Protein 2K19 (pdb70)

Foldseek 3Di:
DPPDADDLGDPPLLVVLLVLLVVVVVVCVPDPFQVCNNVLSVVLSVVSVDPPADSLRSLVVSCVCNVVCCVVVPTDADDSGVVSNVRCVVVNPPPPPD

InterPro domains:
  IPR015046 Lactococcin-A immunity protein-like [PF08951] (13-92)
  IPR053739 Bacteriocin Immunity Domain-containing Protein [G3DSA:1.20.1440.140] (1-98)

B-factor: mean 37.77, std 23.29, range [0.1, 75.54]

CATH classification: 1.20.1440.140

Solvent-accessible surface area: 7173 Å² total; per-residue (Å²): 188,69,199,99,155,214,118,100,44,48,190,106,174,46,42,44,0,25,23,19,0,55,71,8,19,103,89,8,123,123,45,181,91,7,133,66,15,23,118,10,8,84,88,31,26,111,74,15,68,97,201,105,36,57,18,39,83,10,3,6,123,0,16,82,49,5,40,121,14,62,196,94,115,60,12,102,39,48,119,100,11,55,148,22,35,140,77,0,44,95,59,8,126,46,179,173,42,165

Organism: Carnobacterium maltaromaticum (NCBI:txid2751)

Nearest PDB structures (foldseek):
  2k19-assembly1_A  TM=8.803E-01  e=2.293E-12  unclassified
  2zrr-assembly1_A  TM=8.386E-01  e=2.428E-05  Enterococcus mundtii
  2ip6-assembly1_A  TM=8.368E-01  e=1.907E-01  Pediococcus pentosaceus
  2qzg-assembly1_A  TM=6.321E-01  e=2.902E+00  Methanococcus maripaludis S2
  5n9g-assembly2_F  TM=3.677E-01  e=3.997E+00  Homo sapiens

Radius of gyration: 13.0 Å; Cα contacts (8 Å, |Δi|>4): 74; chains: 1; bounding box: 33×29×26 Å

Secondary structure (DSSP, 8-state):
--S----S--S-HHHHHHHHHHHHHHHHTT-SS-SSTHHHHHHHHHHHHSSSS-HHHHHHHHHHHHHHHHHHHT----HHHHHHHHHHHHH-S--TT-

Sequence (98 aa):
MGKLKWFSGGKERSNQAENIITDLLDDLKTDLDNESLKKVLENYLEELKQKSASVPLILSRMNLDISKAIRNDGVTLSDYQSKKLKELTSISNIRYGYMGKLKWFSGGKERSNQAENIITDLLDDLKTDLDNESLKKVLENYLEELKQKSASVPLILSRMNLDISKAIRNDGVTLSDYQSKKLKELTSISNIRYGYMGKLKWFSGGKERSNQAENIITDLLDDLKTDLDNESLKKVLENYLEELKQKSASVPLILSRMNLDISKAIRNDGVTLSDYQSKKLKELTSISNIRYGYMGKLKWFSGGKERSNQAENIITDLLDDLKTDLDNESLKKVLENYLEELKQKSASVPLILSRMNLDISKAIRNDGVTLSDYQSKKLKELTSISNIRYGYMGKLKWFSGGKERSNQAENIITDLLDDLKTDLDNESLKKVLENYLEELKQKSASVPLILSRMNLDISKAIRNDGVTLSDYQSKKLKELTSISNIRYGYMGKLKWFSGGKERSNQAENIITDLLDDLKTDLDNESLKKVLENYLEELKQKSASVPLILSRMNLDISKAIRNDGVTLSDYQSKKLKELTSISNIRYGYMGKLKWFSGGKERSNQAENIITDLLDDLKTDLDNESLKKVLENYLEELKQKSASVPLILSRMNLDISKAIRNDGVTLSDYQSKKLKELTSISNIRYGYMGKLKWFSGGKERSNQAENIITDLLDDLKTDLDNESLKKVLENYLEELKQKSASVPLILSRMNLDISKAIRNDGVTLSDYQSKKLKELTSISNIRYGYMGKLKWFSGGKERSNQAENIITDLLDDLKTDLDNESLKKVLENYLEELKQKSASVPLILSRMNLDISKAIRNDGVTLSDYQSKKLKELTSISNIRYGYMGKLKWFSGGKERSNQAENIITDLLDDLKTDLDNESLKKVLENYLEELKQKSASVPLILSRMNLDISKAIRNDGVTLSDYQSKKLKELTSISNIRYGYMGKLKWFSGGKERSNQAENIITDLLDDLKTDLDNESLKKVLENYLEELKQKSASVPLILSRMNLDISKAIRNDGVTLSDYQSKKLKELTSISNIRYGYMGKLKWFSGGKERSNQAENIITDLLDDLKTDLDNESLKKVLENYLEELKQKSASVPLILSRMNLDISKAIRNDGVTLSDYQSKKLKELTSISNIRYGYMGKLKWFSGGKERSNQAENIITDLLDDLKTDLDNESLKKVLENYLEELKQKSASVPLILSRMNLDISKAIRNDGVTLSDYQSKKLKELTSISNIRYGYMGKLKWFSGGKERSNQAENIITDLLDDLKTDLDNESLKKVLENYLEELKQKSASVPLILSRMNLDISKAIRNDGVTLSDYQSKKLKELTSISNIRYGYMGKLKWFSGGKERSNQAENIITDLLDDLKTDLDNESLKKVLENYLEELKQKSASVPLILSRMNLDISKAIRNDGVTLSDYQSKKLKELTSISNIRYGYMGKLKWFSGGKERSNQAENIITDLLDDLKTDLDNESLKKVLENYLEELKQKSASVPLILSRMNLDISKAIRNDGVTLSDYQSKKLKELTSISNIRYGYMGKLKWFSGGKERSNQAENIITDLLDDLKTDLDNESLKKVLENYLEELKQKSASVPLILSRMNLDISKAIRNDGVTLSDYQSKKLKELTSISNIRYGYMGKLKWFSGGKERSNQAENIITDLLDDLKTDLDNESLKKVLENYLEELKQKSASVPLILSRMNLDISKAIRNDGVTLSDYQSKKLKELTSISNIRYGYMGKLKWFSGGKERSNQAENIITDLLDDLKTDLDNESLKKVLENYLEELKQKSASVPLILSRMNLDISKAIRNDGVTLSDYQSKKLKELTSISNIRYGYMGKLKWFSGGKERSNQAENIITDLLDDLKTDLDNESLKKVLENYLEELKQKSASVPLILSRMNLDISKAIRNDGVTLSDYQSKKLKELTSISNIRYGY

Structure (mmCIF, N/CA/C/O backbone):
data_2K19
#
_entry.id   2K19
#
loop_
_atom_site.group_PDB
_atom_site.id
_atom_site.type_symbol
_atom_site.label_atom_id
_atom_site.label_alt_id
_atom_site.label_comp_id
_atom_site.label_asym_id
_atom_site.label_entity_id
_atom_site.label_seq_id
_atom_site.pdbx_PDB_ins_code
_atom_site.Cartn_x
_atom_site.Cartn_y
_atom_site.Cartn_z
_atom_site.occupancy
_atom_site.B_iso_or_equiv
_atom_site.auth_seq_id
_atom_site.auth_comp_id
_atom_site.auth_asym_id
_atom_site.auth_atom_id
_atom_site.pdbx_PDB_model_num
ATOM 1 N N . MET A 1 1 ? 9.118 -7.321 -7.821 1.00 0.00 1 MET A N 1
ATOM 2 C CA . MET A 1 1 ? 10.097 -7.685 -8.839 1.00 52.33 1 MET A CA 1
ATOM 3 C C . MET A 1 1 ? 11.182 -8.582 -8.252 1.00 60.44 1 MET A C 1
ATOM 4 O O . MET A 1 1 ? 11.561 -8.437 -7.091 1.00 10.11 1 MET A O 1
ATOM 18 N N . GLY A 1 2 ? 11.678 -9.512 -9.065 1.00 3.03 2 GLY A N 1
ATOM 19 C CA . GLY A 1 2 ? 12.713 -10.419 -8.608 1.00 65.23 2 GLY A CA 1
ATOM 20 C C . GLY A 1 2 ? 12.160 -11.766 -8.187 1.00 5.22 2 GLY A C 1
ATOM 21 O O . GLY A 1 2 ? 11.142 -12.218 -8.710 1.00 71.34 2 GLY A O 1
ATOM 25 N N . LYS A 1 3 ? 12.834 -12.411 -7.240 1.00 31.25 3 LYS A N 1
ATOM 26 C CA . LYS A 1 3 ? 12.404 -13.715 -6.749 1.00 5.54 3 LYS A CA 1
ATOM 27 C C . LYS A 1 3 ? 11.487 -13.566 -5.539 1.00 4.25 3 LYS A C 1
ATOM 28 O O . LYS A 1 3 ? 11.703 -14.196 -4.502 1.00 15.41 3 LYS A O 1
ATOM 47 N N . LEU A 1 4 ? 10.464 -12.730 -5.677 1.00 63.13 4 LEU A N 1
ATOM 48 C CA . LEU A 1 4 ? 9.512 -12.500 -4.596 1.00 3.33 4 LEU A CA 1
ATOM 49 C C . LEU A 1 4 ? 8.654 -13.736 -4.353 1.00 35.41 4 LEU A C 1
ATOM 50 O O . LEU A 1 4 ? 8.328 -14.472 -5.285 1.00 62.40 4 LEU A O 1
ATOM 66 N N . LYS A 1 5 ? 8.286 -13.958 -3.095 1.00 65.15 5 LYS A N 1
ATOM 67 C CA . LYS A 1 5 ? 7.462 -15.103 -2.730 1.00 33.05 5 LYS A CA 1
ATOM 68 C C . LYS A 1 5 ? 6.419 -14.711 -1.687 1.00 33.20 5 LYS A C 1
ATOM 69 O O . LYS A 1 5 ? 6.335 -13.551 -1.285 1.00 53.01 5 LYS A O 1
ATOM 88 N N . TRP A 1 6 ? 5.627 -15.686 -1.254 1.00 4.02 6 TRP A N 1
ATOM 89 C CA . TRP A 1 6 ? 4.591 -15.442 -0.258 1.00 13.05 6 TRP A CA 1
ATOM 90 C C . TRP A 1 6 ? 5.176 -15.457 1.151 1.00 33.34 6 TRP A C 1
ATOM 91 O O . TRP A 1 6 ? 5.862 -16.404 1.538 1.00 3.52 6 TRP A O 1
ATOM 112 N N . PHE A 1 7 ? 4.898 -14.405 1.913 1.00 64.12 7 PHE A N 1
ATOM 113 C CA . PHE A 1 7 ? 5.399 -14.297 3.279 1.00 33.33 7 PHE A CA 1
ATOM 114 C C . PHE A 1 7 ? 4.435 -13.496 4.149 1.00 73.30 7 PHE A C 1
ATOM 115 O O . PHE A 1 7 ? 4.055 -12.376 3.806 1.00 63.32 7 PHE A O 1
ATOM 132 N N . SER A 1 8 ? 4.042 -14.078 5.278 1.00 1.10 8 SER A N 1
ATOM 133 C CA . SER A 1 8 ? 3.118 -13.421 6.196 1.00 64.13 8 SER A CA 1
ATOM 134 C C . SER A 1 8 ? 3.776 -12.213 6.855 1.00 23.32 8 SER A C 1
ATOM 135 O O . SER A 1 8 ? 3.378 -11.072 6.625 1.00 32.40 8 SER A O 1
ATOM 143 N N . GLY A 1 9 ? 4.788 -12.474 7.678 1.00 41.22 9 GLY A N 1
ATOM 144 C CA . GLY A 1 9 ? 5.486 -11.398 8.359 1.00 30.31 9 GLY A CA 1
ATOM 145 C C . GLY A 1 9 ? 6.924 -11.753 8.681 1.00 22.24 9 GLY A C 1
ATOM 146 O O . GLY A 1 9 ? 7.329 -12.908 8.553 1.00 5.20 9 GLY A O 1
ATOM 150 N N . GLY A 1 10 ? 7.699 -10.757 9.100 1.00 72.31 10 GLY A N 1
ATOM 151 C CA . GLY A 1 10 ? 9.092 -10.990 9.433 1.00 60.01 10 GLY A CA 1
ATOM 152 C C . GLY A 1 10 ? 9.730 -9.801 10.124 1.00 53.34 10 GLY A C 1
ATOM 153 O O . GLY A 1 10 ? 9.040 -8.865 10.530 1.00 23.43 10 GLY A O 1
ATOM 157 N N . LYS A 1 11 ? 11.051 -9.834 10.258 1.00 61.45 11 LYS A N 1
ATOM 158 C CA . LYS A 1 11 ? 11.783 -8.752 10.903 1.00 24.11 11 LYS A CA 1
ATOM 159 C C . LYS A 1 11 ? 11.842 -7.522 10.003 1.00 11.12 11 LYS A C 1
ATOM 160 O O . LYS A 1 11 ? 11.857 -6.390 10.486 1.00 43.50 11 LYS A O 1
ATOM 179 N N . GLU A 1 12 ? 11.872 -7.752 8.695 1.00 73.44 12 GLU A N 1
ATOM 180 C CA . GLU A 1 12 ? 11.928 -6.661 7.728 1.00 24.14 12 GLU A CA 1
ATOM 181 C C . GLU A 1 12 ? 10.633 -5.854 7.745 1.00 21.24 12 GLU A C 1
ATOM 182 O O . GLU A 1 12 ? 9.630 -6.257 7.156 1.00 0.24 12 GLU A O 1
ATOM 194 N N . ARG A 1 13 ? 10.664 -4.712 8.424 1.00 5.31 13 ARG A N 1
ATOM 195 C CA . ARG A 1 13 ? 9.494 -3.847 8.519 1.00 71.15 13 ARG A CA 1
ATOM 196 C C . ARG A 1 13 ? 9.201 -3.179 7.179 1.00 42.34 13 ARG A C 1
ATOM 197 O O . ARG A 1 13 ? 8.045 -2.936 6.834 1.00 14.13 13 ARG A O 1
ATOM 218 N N . SER A 1 14 ? 10.257 -2.883 6.428 1.00 60.40 14 SER A N 1
ATOM 219 C CA . SER A 1 14 ? 10.114 -2.239 5.127 1.00 52.01 14 SER A CA 1
ATOM 220 C C . SER A 1 14 ? 9.490 -3.194 4.114 1.00 14.14 14 SER A C 1
ATOM 221 O O . SER A 1 14 ? 8.537 -2.841 3.418 1.00 21.10 14 SER A O 1
ATOM 229 N N . ASN A 1 15 ? 10.032 -4.404 4.037 1.00 5.42 15 ASN A N 1
ATOM 230 C CA . ASN A 1 15 ? 9.531 -5.410 3.109 1.00 74.31 15 ASN A CA 1
ATOM 231 C C . ASN A 1 15 ? 8.139 -5.882 3.520 1.00 52.21 15 ASN A C 1
ATOM 232 O O . ASN A 1 15 ? 7.385 -6.407 2.701 1.00 33.34 15 ASN A O 1
ATOM 243 N N . GLN A 1 16 ? 7.807 -5.690 4.792 1.00 71.41 16 GLN A N 1
ATOM 244 C CA . GLN A 1 16 ? 6.506 -6.097 5.311 1.00 22.11 16 GLN A CA 1
ATOM 245 C C . GLN A 1 16 ? 5.378 -5.399 4.560 1.00 55.11 16 GLN A C 1
ATOM 246 O O . GLN A 1 16 ? 4.527 -6.049 3.954 1.00 54.42 16 GLN A O 1
ATOM 260 N N . ALA A 1 17 ? 5.377 -4.070 4.605 1.00 22.42 17 ALA A N 1
ATOM 261 C CA . ALA A 1 17 ? 4.354 -3.283 3.929 1.00 62.23 17 ALA A CA 1
ATOM 262 C C . ALA A 1 17 ? 4.214 -3.704 2.469 1.00 20.00 17 ALA A C 1
ATOM 263 O O . ALA A 1 17 ? 3.105 -3.896 1.973 1.00 44.42 17 ALA A O 1
ATOM 270 N N . GLU A 1 18 ? 5.347 -3.843 1.788 1.00 24.10 18 GLU A N 1
ATOM 271 C CA . GLU A 1 18 ? 5.350 -4.240 0.385 1.00 75.14 18 GLU A CA 1
ATOM 272 C C . GLU A 1 18 ? 4.572 -5.537 0.183 1.00 2.25 18 GLU A C 1
ATOM 273 O O . GLU A 1 18 ? 3.787 -5.664 -0.755 1.00 4.34 18 GLU A O 1
ATOM 285 N N . ASN A 1 19 ? 4.798 -6.498 1.073 1.00 20.41 19 ASN A N 1
ATOM 286 C CA . ASN A 1 19 ? 4.119 -7.788 0.994 1.00 3.12 19 ASN A CA 1
ATOM 287 C C . ASN A 1 19 ? 2.619 -7.628 1.221 1.00 23.03 19 ASN A C 1
ATOM 288 O O . ASN A 1 19 ? 1.809 -8.267 0.550 1.00 30.22 19 ASN A O 1
ATOM 299 N N . ILE A 1 20 ? 2.259 -6.771 2.170 1.00 74.30 20 ILE A N 1
ATOM 300 C CA . ILE A 1 20 ? 0.856 -6.526 2.485 1.00 52.44 20 ILE A CA 1
ATOM 301 C C . ILE A 1 20 ? 0.103 -6.003 1.266 1.00 32.41 20 ILE A C 1
ATOM 302 O O . ILE A 1 20 ? -0.899 -6.583 0.847 1.00 20.44 20 ILE A O 1
ATOM 318 N N . ILE A 1 21 ? 0.594 -4.906 0.700 1.00 34.12 21 ILE A N 1
ATOM 319 C CA . ILE A 1 21 ? -0.032 -4.307 -0.473 1.00 5.31 21 ILE A CA 1
ATOM 320 C C . ILE A 1 21 ? -0.262 -5.346 -1.565 1.00 21.14 21 ILE A C 1
ATOM 321 O O . ILE A 1 21 ? -1.315 -5.373 -2.201 1.00 12.23 21 ILE A O 1
ATOM 337 N N . THR A 1 22 ? 0.731 -6.205 -1.776 1.00 2.25 22 THR A N 1
ATOM 338 C CA . THR A 1 22 ? 0.638 -7.248 -2.789 1.00 53.14 22 THR A CA 1
ATOM 339 C C . THR A 1 22 ? -0.590 -8.124 -2.565 1.00 62.31 22 THR A C 1
ATOM 340 O O . THR A 1 22 ? -1.165 -8.658 -3.514 1.00 12.34 22 THR A O 1
ATOM 351 N N . ASP A 1 23 ? -0.986 -8.268 -1.305 1.00 50.22 23 ASP A N 1
ATOM 352 C CA . ASP A 1 23 ? -2.146 -9.078 -0.956 1.00 71.41 23 ASP A CA 1
ATOM 353 C C . ASP A 1 23 ? -3.397 -8.571 -1.667 1.00 12.30 23 ASP A C 1
ATOM 354 O O . ASP A 1 23 ? -3.936 -9.238 -2.552 1.00 30.11 23 ASP A O 1
ATOM 363 N N . LEU A 1 24 ? -3.855 -7.387 -1.275 1.00 23.31 24 LEU A N 1
ATOM 364 C CA . LEU A 1 24 ? -5.044 -6.790 -1.874 1.00 2.41 24 LEU A CA 1
ATOM 365 C C . LEU A 1 24 ? -4.960 -6.820 -3.397 1.00 4.32 24 LEU A C 1
ATOM 366 O O . LEU A 1 24 ? -5.963 -7.025 -4.081 1.00 31.53 24 LEU A O 1
ATOM 382 N N . LEU A 1 25 ? -3.757 -6.615 -3.922 1.00 24.21 25 LEU A N 1
ATOM 383 C CA . LEU A 1 25 ? -3.540 -6.622 -5.364 1.00 53.24 25 LEU A CA 1
ATOM 384 C C . LEU A 1 25 ? -4.025 -7.929 -5.982 1.00 61.21 25 LEU A C 1
ATOM 385 O O . LEU A 1 25 ? -4.602 -7.937 -7.069 1.00 71.53 25 LEU A O 1
ATOM 401 N N . ASP A 1 26 ? -3.788 -9.032 -5.281 1.00 60.35 26 ASP A N 1
ATOM 402 C CA . ASP A 1 26 ? -4.203 -10.346 -5.759 1.00 73.23 26 ASP A CA 1
ATOM 403 C C . ASP A 1 26 ? -5.710 -10.389 -5.988 1.00 73.03 26 ASP A C 1
ATOM 404 O O . ASP A 1 26 ? -6.172 -10.529 -7.122 1.00 31.24 26 ASP A O 1
ATOM 413 N N . ASP A 1 27 ? -6.472 -10.270 -4.907 1.00 52.45 27 ASP A N 1
ATOM 414 C CA . ASP A 1 27 ? -7.928 -10.296 -4.991 1.00 1.33 27 ASP A CA 1
ATOM 415 C C . ASP A 1 27 ? -8.441 -9.166 -5.878 1.00 41.21 27 ASP A C 1
ATOM 416 O O . ASP A 1 27 ? -9.505 -9.277 -6.490 1.00 2.11 27 ASP A O 1
ATOM 425 N N . LEU A 1 28 ? -7.679 -8.079 -5.943 1.00 35.41 28 LEU A N 1
ATOM 426 C CA . LEU A 1 28 ? -8.058 -6.928 -6.755 1.00 52.03 28 LEU A CA 1
ATOM 427 C C . LEU A 1 28 ? -7.950 -7.251 -8.242 1.00 21.41 28 LEU A C 1
ATOM 428 O O . LEU A 1 28 ? -8.571 -6.594 -9.077 1.00 43.45 28 LEU A O 1
ATOM 444 N N . LYS A 1 29 ? -7.160 -8.270 -8.565 1.00 51.33 29 LYS A N 1
ATOM 445 C CA . LYS A 1 29 ? -6.974 -8.683 -9.950 1.00 65.51 29 LYS A CA 1
ATOM 446 C C . LYS A 1 29 ? -8.316 -8.839 -10.658 1.00 51.52 29 LYS A C 1
ATOM 447 O O . LYS A 1 29 ? -9.199 -9.557 -10.187 1.00 42.54 29 LYS A O 1
ATOM 466 N N . THR A 1 30 ? -8.464 -8.161 -11.792 1.00 1.23 30 THR A N 1
ATOM 467 C CA . THR A 1 30 ? -9.698 -8.223 -12.564 1.00 62.14 30 THR A CA 1
ATOM 468 C C . THR A 1 30 ? -10.918 -8.053 -11.667 1.00 22.23 30 THR A C 1
ATOM 469 O O . THR A 1 30 ? -11.951 -8.686 -11.881 1.00 53.23 30 THR A O 1
ATOM 480 N N . ASP A 1 31 ? -10.791 -7.195 -10.661 1.00 24.13 31 ASP A N 1
ATOM 481 C CA . ASP A 1 31 ? -11.884 -6.942 -9.730 1.00 14.50 31 ASP A CA 1
ATOM 482 C C . ASP A 1 31 ? -12.990 -6.130 -10.399 1.00 22.41 31 ASP A C 1
ATOM 483 O O . ASP A 1 31 ? -12.757 -5.447 -11.397 1.00 64.15 31 ASP A O 1
ATOM 492 N N . LEU A 1 32 ? -14.194 -6.211 -9.845 1.00 30.22 32 LEU A N 1
ATOM 493 C CA . LEU A 1 32 ? -15.338 -5.487 -10.389 1.00 1.33 32 LEU A CA 1
ATOM 494 C C . LEU A 1 32 ? -15.584 -4.197 -9.612 1.00 0.42 32 LEU A C 1
ATOM 495 O O . LEU A 1 32 ? -16.161 -3.244 -10.137 1.00 64.50 32 LEU A O 1
ATOM 511 N N . ASP A 1 33 ? -15.140 -4.173 -8.360 1.00 34.44 33 ASP A N 1
ATOM 512 C CA . ASP A 1 33 ? -15.310 -2.999 -7.511 1.00 24.31 33 ASP A CA 1
ATOM 513 C C . ASP A 1 33 ? -14.245 -1.951 -7.814 1.00 43.23 33 ASP A C 1
ATOM 514 O O . ASP A 1 33 ? -14.522 -0.933 -8.447 1.00 74.45 33 ASP A O 1
ATOM 523 N N . ASN A 1 34 ? -13.023 -2.207 -7.357 1.00 11.41 34 ASN A N 1
ATOM 524 C CA . ASN A 1 34 ? -11.914 -1.285 -7.579 1.00 75.21 34 ASN A CA 1
ATOM 525 C C . ASN A 1 34 ? -11.179 -1.619 -8.874 1.00 21.14 34 ASN A C 1
ATOM 526 O O . ASN A 1 34 ? -10.785 -2.763 -9.096 1.00 51.33 34 ASN A O 1
ATOM 537 N N . GLU A 1 35 ? -10.998 -0.611 -9.721 1.00 62.32 35 GLU A N 1
ATOM 538 C CA . GLU A 1 35 ? -10.311 -0.799 -10.993 1.00 43.52 35 GLU A CA 1
ATOM 539 C C . GLU A 1 35 ? -9.202 0.235 -11.170 1.00 44.01 35 GLU A C 1
ATOM 540 O O . GLU A 1 35 ? -8.120 -0.077 -11.668 1.00 33.53 35 GLU A O 1
ATOM 552 N N . SER A 1 36 ? -9.480 1.469 -10.758 1.00 64.33 36 SER A N 1
ATOM 553 C CA . SER A 1 36 ? -8.508 2.549 -10.874 1.00 14.51 36 SER A CA 1
ATOM 554 C C . SER A 1 36 ? -7.798 2.788 -9.545 1.00 75.40 36 SER A C 1
ATOM 555 O O . SER A 1 36 ? -6.664 3.266 -9.511 1.00 1.35 36 SER A O 1
ATOM 563 N N . LEU A 1 37 ? -8.473 2.448 -8.452 1.00 1.40 37 LEU A N 1
ATOM 564 C CA . LEU A 1 37 ? -7.908 2.624 -7.119 1.00 52.01 37 LEU A CA 1
ATOM 565 C C . LEU A 1 37 ? -6.591 1.867 -6.982 1.00 33.44 37 LEU A C 1
ATOM 566 O O . LEU A 1 37 ? -5.656 2.337 -6.333 1.00 73.31 37 LEU A O 1
ATOM 582 N N . LYS A 1 38 ? -6.524 0.692 -7.598 1.00 42.31 38 LYS A N 1
ATOM 583 C CA . LYS A 1 38 ? -5.321 -0.131 -7.548 1.00 53.13 38 LYS A CA 1
ATOM 584 C C . LYS A 1 38 ? -4.090 0.682 -7.936 1.00 71.53 38 LYS A C 1
ATOM 585 O O . LYS A 1 38 ? -2.976 0.390 -7.498 1.00 74.21 38 LYS A O 1
ATOM 604 N N . LYS A 1 39 ? -4.296 1.703 -8.760 1.00 54.42 39 LYS A N 1
ATOM 605 C CA . LYS A 1 39 ? -3.205 2.561 -9.206 1.00 0.44 39 LYS A CA 1
ATOM 606 C C . LYS A 1 39 ? -2.408 3.090 -8.017 1.00 54.32 39 LYS A C 1
ATOM 607 O O . LYS A 1 39 ? -1.191 3.257 -8.097 1.00 13.33 39 LYS A O 1
ATOM 626 N N . VAL A 1 40 ? -3.103 3.350 -6.914 1.00 41.51 40 VAL A N 1
ATOM 627 C CA . VAL A 1 40 ? -2.461 3.858 -5.707 1.00 51.34 40 VAL A CA 1
ATOM 628 C C . VAL A 1 40 ? -1.561 2.801 -5.078 1.00 70.51 40 VAL A C 1
ATOM 629 O O . VAL A 1 40 ? -0.349 2.989 -4.962 1.00 1.53 40 VAL A O 1
ATOM 642 N N . LEU A 1 41 ? -2.161 1.688 -4.673 1.00 24.44 41 LEU A N 1
ATOM 643 C CA . LEU A 1 41 ? -1.414 0.597 -4.054 1.00 52.00 41 LEU A CA 1
ATOM 644 C C . LEU A 1 41 ? -0.234 0.182 -4.926 1.00 61.32 41 LEU A C 1
ATOM 645 O O . LEU A 1 41 ? 0.898 0.092 -4.453 1.00 61.41 41 LEU A O 1
ATOM 661 N N . GLU A 1 42 ? -0.507 -0.068 -6.203 1.00 51.55 42 GLU A N 1
ATOM 662 C CA . GLU A 1 42 ? 0.533 -0.472 -7.142 1.00 4.12 42 GLU A CA 1
ATOM 663 C C . GLU A 1 42 ? 1.648 0.568 -7.199 1.00 1.34 42 GLU A C 1
ATOM 664 O O . GLU A 1 42 ? 2.816 0.255 -6.972 1.00 63.02 42 GLU A O 1
ATOM 676 N N . ASN A 1 43 ? 1.278 1.809 -7.503 1.00 24.35 43 ASN A N 1
ATOM 677 C CA . ASN A 1 43 ? 2.247 2.895 -7.590 1.00 52.44 43 ASN A CA 1
ATOM 678 C C . ASN A 1 43 ? 3.058 3.007 -6.302 1.00 55.42 43 ASN A C 1
ATOM 679 O O . ASN A 1 43 ? 4.278 2.844 -6.308 1.00 12.44 43 ASN A O 1
ATOM 690 N N . TYR A 1 44 ? 2.369 3.285 -5.200 1.00 45.33 44 TYR A N 1
ATOM 691 C CA . TYR A 1 44 ? 3.025 3.421 -3.904 1.00 71.23 44 TYR A CA 1
ATOM 692 C C . TYR A 1 44 ? 3.907 2.211 -3.611 1.00 43.53 44 TYR A C 1
ATOM 693 O O . TYR A 1 44 ? 5.020 2.349 -3.099 1.00 72.34 44 TYR A O 1
ATOM 711 N N . LEU A 1 45 ? 3.405 1.026 -3.939 1.00 0.43 45 LEU A N 1
ATOM 712 C CA . LEU A 1 45 ? 4.147 -0.209 -3.713 1.00 34.32 45 LEU A CA 1
ATOM 713 C C . LEU A 1 45 ? 5.506 -0.162 -4.402 1.00 72.43 45 LEU A C 1
ATOM 714 O O . LEU A 1 45 ? 6.497 -0.668 -3.875 1.00 54.51 45 LEU A O 1
ATOM 730 N N . GLU A 1 46 ? 5.545 0.449 -5.582 1.00 10.44 46 GLU A N 1
ATOM 731 C CA . GLU A 1 46 ? 6.785 0.563 -6.341 1.00 53.22 46 GLU A CA 1
ATOM 732 C C . GLU A 1 46 ? 7.781 1.469 -5.624 1.00 41.22 46 GLU A C 1
ATOM 733 O O . GLU A 1 46 ? 8.993 1.270 -5.714 1.00 73.33 46 GLU A O 1
ATOM 745 N N . GLU A 1 47 ? 7.262 2.465 -4.912 1.00 51.44 47 GLU A N 1
ATOM 746 C CA . GLU A 1 47 ? 8.106 3.402 -4.181 1.00 44.15 47 GLU A CA 1
ATOM 747 C C . GLU A 1 47 ? 9.040 2.663 -3.228 1.00 64.13 47 GLU A C 1
ATOM 748 O O . GLU A 1 47 ? 10.246 2.913 -3.202 1.00 45.54 47 GLU A O 1
ATOM 760 N N . LEU A 1 48 ? 8.476 1.751 -2.445 1.00 34.25 48 LEU A N 1
ATOM 761 C CA . LEU A 1 48 ? 9.256 0.974 -1.488 1.00 13.22 48 LEU A CA 1
ATOM 762 C C . LEU A 1 48 ? 10.433 0.288 -2.174 1.00 72.11 48 LEU A C 1
ATOM 763 O O . LEU A 1 48 ? 11.468 0.038 -1.556 1.00 54.02 48 LEU A O 1
ATOM 779 N N . LYS A 1 49 ? 10.267 -0.014 -3.458 1.00 24.44 49 LYS A N 1
ATOM 780 C CA . LYS A 1 49 ? 11.316 -0.669 -4.232 1.00 21.10 49 LYS A CA 1
ATOM 781 C C . LYS A 1 49 ? 12.535 0.237 -4.371 1.00 60.10 49 LYS A C 1
ATOM 782 O O . LYS A 1 49 ? 13.671 -0.234 -4.375 1.00 43.43 49 LYS A O 1
ATOM 801 N N . GLN A 1 50 ? 12.289 1.539 -4.484 1.00 51.33 50 GLN A N 1
ATOM 802 C CA . GLN A 1 50 ? 13.368 2.510 -4.623 1.00 32.11 50 GLN A CA 1
ATOM 803 C C . GLN A 1 50 ? 14.049 2.763 -3.282 1.00 0.24 50 GLN A C 1
ATOM 804 O O . GLN A 1 50 ? 13.422 2.665 -2.226 1.00 54.44 50 GLN A O 1
ATOM 818 N N . LYS A 1 51 ? 15.336 3.090 -3.329 1.00 75.35 51 LYS A N 1
ATOM 819 C CA . LYS A 1 51 ? 16.102 3.359 -2.119 1.00 23.20 51 LYS A CA 1
ATOM 820 C C . LYS A 1 51 ? 16.148 4.855 -1.825 1.00 21.03 51 LYS A C 1
ATOM 821 O O . LYS A 1 51 ? 16.890 5.303 -0.951 1.00 64.43 51 LYS A O 1
ATOM 840 N N . SER A 1 52 ? 15.348 5.622 -2.558 1.00 41.51 52 SER A N 1
ATOM 841 C CA . SER A 1 52 ? 15.299 7.068 -2.377 1.00 61.02 52 SER A CA 1
ATOM 842 C C . SER A 1 52 ? 14.335 7.443 -1.256 1.00 22.32 52 SER A C 1
ATOM 843 O O . SER A 1 52 ? 14.753 7.877 -0.182 1.00 61.04 52 SER A O 1
ATOM 851 N N . ALA A 1 53 ? 13.043 7.273 -1.513 1.00 62.52 53 ALA A N 1
ATOM 852 C CA . ALA A 1 53 ? 12.018 7.590 -0.526 1.00 5.31 53 ALA A CA 1
ATOM 853 C C . ALA A 1 53 ? 11.998 6.558 0.595 1.00 23.43 53 ALA A C 1
ATOM 854 O O . ALA A 1 53 ? 12.196 5.366 0.358 1.00 20.33 53 ALA A O 1
ATOM 861 N N . SER A 1 54 ? 11.758 7.022 1.818 1.00 41.41 54 SER A N 1
ATOM 862 C CA . SER A 1 54 ? 11.717 6.139 2.977 1.00 54.44 54 SER A CA 1
ATOM 863 C C . SER A 1 54 ? 10.414 5.345 3.009 1.00 55.45 54 SER A C 1
ATOM 864 O O . SER A 1 54 ? 9.365 5.836 2.590 1.00 74.53 54 SER A O 1
ATOM 872 N N . VAL A 1 55 ? 10.489 4.116 3.508 1.00 52.24 55 VAL A N 1
ATOM 873 C CA . VAL A 1 55 ? 9.317 3.253 3.595 1.00 12.45 55 VAL A CA 1
ATOM 874 C C . VAL A 1 55 ? 8.161 3.966 4.288 1.00 14.11 55 VAL A C 1
ATOM 875 O O . VAL A 1 55 ? 7.070 4.113 3.736 1.00 15.11 55 VAL A O 1
ATOM 888 N N . PRO A 1 56 ? 8.402 4.422 5.526 1.00 24.31 56 PRO A N 1
ATOM 889 C CA . PRO A 1 56 ? 7.393 5.128 6.321 1.00 51.33 56 PRO A CA 1
ATOM 890 C C . PRO A 1 56 ? 7.085 6.514 5.765 1.00 10.42 56 PRO A C 1
ATOM 891 O O . PRO A 1 56 ? 6.089 7.137 6.138 1.00 61.44 56 PRO A O 1
ATOM 902 N N . LEU A 1 57 ? 7.944 6.994 4.872 1.00 24.20 57 LEU A N 1
ATOM 903 C CA . LEU A 1 57 ? 7.763 8.308 4.265 1.00 75.54 57 LEU A CA 1
ATOM 904 C C . LEU A 1 57 ? 6.746 8.247 3.129 1.00 63.13 57 LEU A C 1
ATOM 905 O O . LEU A 1 57 ? 6.077 9.236 2.829 1.00 62.13 57 LEU A O 1
ATOM 921 N N . ILE A 1 58 ? 6.636 7.080 2.503 1.00 70.12 58 ILE A N 1
ATOM 922 C CA . ILE A 1 58 ? 5.699 6.890 1.403 1.00 32.00 58 ILE A CA 1
ATOM 923 C C . ILE A 1 58 ? 4.363 6.351 1.906 1.00 53.45 58 ILE A C 1
ATOM 924 O O . ILE A 1 58 ? 3.300 6.766 1.441 1.00 63.42 58 ILE A O 1
ATOM 940 N N . LEU A 1 59 ? 4.425 5.428 2.858 1.00 12.12 59 LEU A N 1
ATOM 941 C CA . LEU A 1 59 ? 3.219 4.834 3.426 1.00 24.20 59 LEU A CA 1
ATOM 942 C C . LEU A 1 59 ? 2.314 5.904 4.027 1.00 2.50 59 LEU A C 1
ATOM 943 O O . LEU A 1 59 ? 1.090 5.818 3.938 1.00 22.11 59 LEU A O 1
ATOM 959 N N . SER A 1 60 ? 2.927 6.915 4.636 1.00 10.24 60 SER A N 1
ATOM 960 C CA . SER A 1 60 ? 2.176 8.003 5.252 1.00 5.24 60 SER A CA 1
ATOM 961 C C . SER A 1 60 ? 1.275 8.688 4.230 1.00 14.24 60 SER A C 1
ATOM 962 O O . SER A 1 60 ? 0.105 8.961 4.502 1.00 50.24 60 SER A O 1
ATOM 970 N N . ARG A 1 61 ? 1.827 8.964 3.054 1.00 43.54 61 ARG A N 1
ATOM 971 C CA . ARG A 1 61 ? 1.076 9.619 1.990 1.00 33.14 61 ARG A CA 1
ATOM 972 C C . ARG A 1 61 ? 0.038 8.672 1.395 1.00 62.32 61 ARG A C 1
ATOM 973 O O . ARG A 1 61 ? -1.009 9.104 0.915 1.00 34.54 61 ARG A O 1
ATOM 994 N N . MET A 1 62 ? 0.338 7.376 1.430 1.00 14.43 62 MET A N 1
ATOM 995 C CA . MET A 1 62 ? -0.569 6.368 0.894 1.00 21.44 62 MET A CA 1
ATOM 996 C C . MET A 1 62 ? -1.969 6.533 1.476 1.00 51.21 62 MET A C 1
ATOM 997 O O . MET A 1 62 ? -2.942 6.692 0.739 1.00 73.54 62 MET A O 1
ATOM 1011 N N . ASN A 1 63 ? -2.065 6.494 2.801 1.00 42.22 63 ASN A N 1
ATOM 1012 C CA . ASN A 1 63 ? -3.347 6.639 3.480 1.00 73.34 63 ASN A CA 1
ATOM 1013 C C . ASN A 1 63 ? -4.062 7.908 3.028 1.00 52.41 63 ASN A C 1
ATOM 1014 O O . ASN A 1 63 ? -5.274 7.907 2.808 1.00 4.33 63 ASN A O 1
ATOM 1025 N N . LEU A 1 64 ? -3.303 8.991 2.889 1.00 22.35 64 LEU A N 1
ATOM 1026 C CA . LEU A 1 64 ? -3.864 10.268 2.463 1.00 40.20 64 LEU A CA 1
ATOM 1027 C C . LEU A 1 64 ? -4.251 10.227 0.988 1.00 42.00 64 LEU A C 1
ATOM 1028 O O . LEU A 1 64 ? -5.061 11.030 0.526 1.00 14.32 64 LEU A O 1
ATOM 1044 N N . ASP A 1 65 ? -3.667 9.286 0.254 1.00 12.02 65 ASP A N 1
ATOM 1045 C CA . ASP A 1 65 ? -3.954 9.138 -1.168 1.00 65.22 65 ASP A CA 1
ATOM 1046 C C . ASP A 1 65 ? -5.189 8.272 -1.386 1.00 31.31 65 ASP A C 1
ATOM 1047 O O . ASP A 1 65 ? -6.107 8.653 -2.115 1.00 44.43 65 ASP A O 1
ATOM 1056 N N . ILE A 1 66 ? -5.207 7.105 -0.752 1.00 20.34 66 ILE A N 1
ATOM 1057 C CA . ILE A 1 66 ? -6.331 6.184 -0.877 1.00 2.24 66 ILE A CA 1
ATOM 1058 C C . ILE A 1 66 ? -7.600 6.781 -0.275 1.00 63.23 66 ILE A C 1
ATOM 1059 O O . ILE A 1 66 ? -8.670 6.726 -0.879 1.00 32.24 66 ILE A O 1
ATOM 1075 N N . SER A 1 67 ? -7.470 7.351 0.919 1.00 3.42 67 SER A N 1
ATOM 1076 C CA . SER A 1 67 ? -8.606 7.957 1.604 1.00 71.23 67 SER A CA 1
ATOM 1077 C C . SER A 1 67 ? -9.354 8.909 0.677 1.00 33.44 67 SER A C 1
ATOM 1078 O O . SER A 1 67 ? -10.579 8.845 0.559 1.00 61.25 67 SER A O 1
ATOM 1086 N N . LYS A 1 68 ? -8.611 9.793 0.021 1.00 42.14 68 LYS A N 1
ATOM 1087 C CA . LYS A 1 68 ? -9.201 10.760 -0.897 1.00 21.51 68 LYS A CA 1
ATOM 1088 C C . LYS A 1 68 ? -9.837 10.056 -2.092 1.00 15.12 68 LYS A C 1
ATOM 1089 O O . LYS A 1 68 ? -10.838 10.520 -2.636 1.00 54.44 68 LYS A O 1
ATOM 1108 N N . ALA A 1 69 ? -9.250 8.934 -2.494 1.00 21.43 69 ALA A N 1
ATOM 1109 C CA . ALA A 1 69 ? -9.762 8.165 -3.622 1.00 3.15 69 ALA A CA 1
ATOM 1110 C C . ALA A 1 69 ? -11.114 7.543 -3.294 1.00 11.02 69 ALA A C 1
ATOM 1111 O O . ALA A 1 69 ? -11.862 7.153 -4.191 1.00 31.42 69 ALA A O 1
ATOM 1118 N N . ILE A 1 70 ? -11.422 7.453 -2.004 1.00 3.51 70 ILE A N 1
ATOM 1119 C CA . ILE A 1 70 ? -12.685 6.878 -1.558 1.00 55.22 70 ILE A CA 1
ATOM 1120 C C . ILE A 1 70 ? -13.868 7.710 -2.042 1.00 72.54 70 ILE A C 1
ATOM 1121 O O . ILE A 1 70 ? -14.619 7.287 -2.922 1.00 41.43 70 ILE A O 1
ATOM 1137 N N . ARG A 1 71 ? -14.028 8.895 -1.463 1.00 53.21 71 ARG A N 1
ATOM 1138 C CA . ARG A 1 71 ? -15.120 9.787 -1.836 1.00 74.21 71 ARG A CA 1
ATOM 1139 C C . ARG A 1 71 ? -15.081 10.099 -3.329 1.00 41.23 71 ARG A C 1
ATOM 1140 O O . ARG A 1 71 ? -16.104 10.417 -3.933 1.00 74.52 71 ARG A O 1
ATOM 1161 N N . ASN A 1 72 ? -13.893 10.007 -3.917 1.00 63.42 72 ASN A N 1
ATOM 1162 C CA . ASN A 1 72 ? -13.721 10.279 -5.340 1.00 4.42 72 ASN A CA 1
ATOM 1163 C C . ASN A 1 72 ? -14.682 9.440 -6.175 1.00 45.04 72 ASN A C 1
ATOM 1164 O O . ASN A 1 72 ? -15.675 9.948 -6.694 1.00 74.32 72 ASN A O 1
ATOM 1175 N N . ASP A 1 73 ? -14.378 8.152 -6.301 1.00 2.31 73 ASP A N 1
ATOM 1176 C CA . ASP A 1 73 ? -15.215 7.241 -7.073 1.00 23.04 73 ASP A CA 1
ATOM 1177 C C . ASP A 1 73 ? -16.107 6.413 -6.153 1.00 72.11 73 ASP A C 1
ATOM 1178 O O . ASP A 1 73 ? -16.518 5.307 -6.501 1.00 4.40 73 ASP A O 1
ATOM 1187 N N . GLY A 1 74 ? -16.402 6.957 -4.976 1.00 30.31 74 GLY A N 1
ATOM 1188 C CA . GLY A 1 74 ? -17.243 6.254 -4.024 1.00 0.50 74 GLY A CA 1
ATOM 1189 C C . GLY A 1 74 ? -16.764 4.840 -3.763 1.00 32.45 74 GLY A C 1
ATOM 1190 O O . GLY A 1 74 ? -17.558 3.898 -3.761 1.00 42.24 74 GLY A O 1
ATOM 1194 N N . VAL A 1 75 ? -15.463 4.688 -3.540 1.00 2.30 75 VAL A N 1
ATOM 1195 C CA . VAL A 1 75 ? -14.880 3.378 -3.276 1.00 41.01 75 VAL A CA 1
ATOM 1196 C C . VAL A 1 75 ? -15.104 2.958 -1.828 1.00 52.41 75 VAL A C 1
ATOM 1197 O O . VAL A 1 75 ? -15.223 3.799 -0.937 1.00 3.44 75 VAL A O 1
ATOM 1210 N N . THR A 1 76 ? -15.163 1.649 -1.600 1.00 4.34 76 THR A N 1
ATOM 1211 C CA . THR A 1 76 ? -15.375 1.116 -0.260 1.00 45.22 76 THR A CA 1
ATOM 1212 C C . THR A 1 76 ? -14.483 -0.093 -0.003 1.00 14.14 76 THR A C 1
ATOM 1213 O O . THR A 1 76 ? -14.613 -1.125 -0.663 1.00 40.13 76 THR A O 1
ATOM 1224 N N . LEU A 1 77 ? -13.579 0.039 0.962 1.00 73.10 77 LEU A N 1
ATOM 1225 C CA . LEU A 1 77 ? -12.666 -1.046 1.308 1.00 2.40 77 LEU A CA 1
ATOM 1226 C C . LEU A 1 77 ? -13.387 -2.135 2.094 1.00 70.23 77 LEU A C 1
ATOM 1227 O O . LEU A 1 77 ? -14.131 -1.850 3.031 1.00 21.14 77 LEU A O 1
ATOM 1243 N N . SER A 1 78 ? -13.161 -3.387 1.704 1.00 3.54 78 SER A N 1
ATOM 1244 C CA . SER A 1 78 ? -13.790 -4.520 2.372 1.00 60.25 78 SER A CA 1
ATOM 1245 C C . SER A 1 78 ? -13.230 -4.702 3.779 1.00 13.24 78 SER A C 1
ATOM 1246 O O . SER A 1 78 ? -12.323 -3.980 4.197 1.00 74.53 78 SER A O 1
ATOM 1254 N N . ASP A 1 79 ? -13.778 -5.669 4.506 1.00 12.02 79 ASP A N 1
ATOM 1255 C CA . ASP A 1 79 ? -13.334 -5.948 5.867 1.00 43.23 79 ASP A CA 1
ATOM 1256 C C . ASP A 1 79 ? -11.820 -6.130 5.918 1.00 21.02 79 ASP A C 1
ATOM 1257 O O . ASP A 1 79 ? -11.113 -5.357 6.564 1.00 73.10 79 ASP A O 1
ATOM 1266 N N . TYR A 1 80 ? -11.330 -7.158 5.234 1.00 42.21 80 TYR A N 1
ATOM 1267 C CA . TYR A 1 80 ? -9.901 -7.444 5.204 1.00 51.45 80 TYR A CA 1
ATOM 1268 C C . TYR A 1 80 ? -9.112 -6.231 4.720 1.00 1.45 80 TYR A C 1
ATOM 1269 O O . TYR A 1 80 ? -8.024 -5.946 5.220 1.00 53.54 80 TYR A O 1
ATOM 1287 N N . GLN A 1 81 ? -9.669 -5.521 3.745 1.00 33.41 81 GLN A N 1
ATOM 1288 C CA . GLN A 1 81 ? -9.020 -4.338 3.193 1.00 23.21 81 GLN A CA 1
ATOM 1289 C C . GLN A 1 81 ? -8.746 -3.308 4.284 1.00 70.31 81 GLN A C 1
ATOM 1290 O O . GLN A 1 81 ? -7.593 -3.040 4.622 1.00 34.33 81 GLN A O 1
ATOM 1304 N N . SER A 1 82 ? -9.813 -2.735 4.832 1.00 52.34 82 SER A N 1
ATOM 1305 C CA . SER A 1 82 ? -9.687 -1.732 5.882 1.00 52.24 82 SER A CA 1
ATOM 1306 C C . SER A 1 82 ? -8.778 -2.228 7.002 1.00 34.54 82 SER A C 1
ATOM 1307 O O . SER A 1 82 ? -8.039 -1.453 7.608 1.00 63.01 82 SER A O 1
ATOM 1315 N N . LYS A 1 83 ? -8.841 -3.528 7.273 1.00 42.25 83 LYS A N 1
ATOM 1316 C CA . LYS A 1 83 ? -8.023 -4.131 8.319 1.00 71.30 83 LYS A CA 1
ATOM 1317 C C . LYS A 1 83 ? -6.543 -4.068 7.957 1.00 23.45 83 LYS A C 1
ATOM 1318 O O . LYS A 1 83 ? -5.724 -3.576 8.735 1.00 33.11 83 LYS A O 1
ATOM 1337 N N . LYS A 1 84 ? -6.206 -4.568 6.773 1.00 3.45 84 LYS A N 1
ATOM 1338 C CA . LYS A 1 84 ? -4.823 -4.566 6.308 1.00 15.51 84 LYS A CA 1
ATOM 1339 C C . LYS A 1 84 ? -4.277 -3.143 6.230 1.00 13.14 84 LYS A C 1
ATOM 1340 O O . LYS A 1 84 ? -3.064 -2.932 6.233 1.00 55.04 84 LYS A O 1
ATOM 1359 N N . LEU A 1 85 ? -5.180 -2.170 6.164 1.00 30.21 85 LEU A N 1
ATOM 1360 C CA . LEU A 1 85 ? -4.789 -0.767 6.088 1.00 31.34 85 LEU A CA 1
ATOM 1361 C C . LEU A 1 85 ? -4.122 -0.317 7.384 1.00 43.44 85 LEU A C 1
ATOM 1362 O O . LEU A 1 85 ? -3.214 0.514 7.371 1.00 25.33 85 LEU A O 1
ATOM 1378 N N . LYS A 1 86 ? -4.578 -0.872 8.502 1.00 60.23 86 LYS A N 1
ATOM 1379 C CA . LYS A 1 86 ? -4.024 -0.531 9.807 1.00 62.31 86 LYS A CA 1
ATOM 1380 C C . LYS A 1 86 ? -2.622 -1.111 9.970 1.00 4.34 86 LYS A C 1
ATOM 1381 O O . LYS A 1 86 ? -1.921 -0.797 10.932 1.00 64.03 86 LYS A O 1
ATOM 1400 N N . GLU A 1 87 ? -2.220 -1.954 9.025 1.00 54.41 87 GLU A N 1
ATOM 1401 C CA . GLU A 1 87 ? -0.901 -2.574 9.065 1.00 30.44 87 GLU A CA 1
ATOM 1402 C C . GLU A 1 87 ? 0.198 -1.516 9.081 1.00 73.15 87 GLU A C 1
ATOM 1403 O O . GLU A 1 87 ? 0.773 -1.218 10.128 1.00 4.24 87 GLU A O 1
ATOM 1415 N N . LEU A 1 88 ? 0.484 -0.953 7.913 1.00 41.34 88 LEU A N 1
ATOM 1416 C CA . LEU A 1 88 ? 1.514 0.073 7.790 1.00 44.11 88 LEU A CA 1
ATOM 1417 C C . LEU A 1 88 ? 1.133 1.325 8.573 1.00 54.43 88 LEU A C 1
ATOM 1418 O O . LEU A 1 88 ? 1.940 2.242 8.732 1.00 71.12 88 LEU A O 1
ATOM 1434 N N . THR A 1 89 ? -0.103 1.357 9.061 1.00 15.32 89 THR A N 1
ATOM 1435 C CA . THR A 1 89 ? -0.593 2.496 9.828 1.00 3.30 89 THR A CA 1
ATOM 1436 C C . THR A 1 89 ? 0.144 2.622 11.157 1.00 42.34 89 THR A C 1
ATOM 1437 O O . THR A 1 89 ? 0.601 3.704 11.524 1.00 31.14 89 THR A O 1
ATOM 1448 N N . SER A 1 90 ? 0.258 1.507 11.872 1.00 2.34 90 SER A N 1
ATOM 1449 C CA . SER A 1 90 ? 0.938 1.494 13.163 1.00 75.33 90 SER A CA 1
ATOM 1450 C C . SER A 1 90 ? 2.452 1.542 12.980 1.00 35.15 90 SER A C 1
ATOM 1451 O O . SER A 1 90 ? 3.172 2.084 13.818 1.00 11.00 90 SER A O 1
ATOM 1459 N N . ILE A 1 91 ? 2.926 0.970 11.879 1.00 51.02 91 ILE A N 1
ATOM 1460 C CA . ILE A 1 91 ? 4.354 0.948 11.585 1.00 60.11 91 ILE A CA 1
ATOM 1461 C C . ILE A 1 91 ? 4.857 2.335 11.197 1.00 72.30 91 ILE A C 1
ATOM 1462 O O . ILE A 1 91 ? 5.978 2.715 11.532 1.00 1.42 91 ILE A O 1
ATOM 1478 N N . SER A 1 92 ? 4.018 3.085 10.489 1.00 53.20 92 SER A N 1
ATOM 1479 C CA . SER A 1 92 ? 4.378 4.430 10.054 1.00 64.31 92 SER A CA 1
ATOM 1480 C C . SER A 1 92 ? 4.410 5.394 11.236 1.00 3.31 92 SER A C 1
ATOM 1481 O O . SER A 1 92 ? 3.521 5.379 12.087 1.00 42.51 92 SER A O 1
ATOM 1489 N N . ASN A 1 93 ? 5.442 6.230 11.282 1.00 41.33 93 ASN A N 1
ATOM 1490 C CA . ASN A 1 93 ? 5.592 7.202 12.360 1.00 71.24 93 ASN A CA 1
ATOM 1491 C C . ASN A 1 93 ? 4.656 8.389 12.155 1.00 61.30 93 ASN A C 1
ATOM 1492 O O . ASN A 1 93 ? 4.242 9.038 13.116 1.00 11.13 93 ASN A O 1
ATOM 1503 N N . ILE A 1 94 ? 4.326 8.667 10.898 1.00 21.43 94 ILE A N 1
ATOM 1504 C CA . ILE A 1 94 ? 3.438 9.774 10.569 1.00 13.11 94 ILE A CA 1
ATOM 1505 C C . ILE A 1 94 ? 1.977 9.384 10.766 1.00 52.14 94 ILE A C 1
ATOM 1506 O O . ILE A 1 94 ? 1.224 9.248 9.800 1.00 2.32 94 ILE A O 1
ATOM 1522 N N . ARG A 1 95 ? 1.580 9.207 12.021 1.00 1.33 95 ARG A N 1
ATOM 1523 C CA . ARG A 1 95 ? 0.209 8.834 12.345 1.00 61.30 95 ARG A CA 1
ATOM 1524 C C . ARG A 1 95 ? -0.626 10.067 12.679 1.00 61.45 95 ARG A C 1
ATOM 1525 O O . ARG A 1 95 ? -1.846 10.065 12.513 1.00 54.43 95 ARG A O 1
ATOM 1546 N N . TYR A 1 96 ? 0.039 11.116 13.149 1.00 74.12 96 TYR A N 1
ATOM 1547 C CA . TYR A 1 96 ? -0.641 12.354 13.508 1.00 34.01 96 TYR A CA 1
ATOM 1548 C C . TYR A 1 96 ? -1.181 13.059 12.268 1.00 61.15 96 TYR A C 1
ATOM 1549 O O . TYR A 1 96 ? -2.228 13.703 12.312 1.00 73.33 96 TYR A O 1
ATOM 1567 N N . GLY A 1 97 ? -0.457 12.931 11.160 1.00 72.03 97 GLY A N 1
ATOM 1568 C CA . GLY A 1 97 ? -0.878 13.560 9.922 1.00 11.41 97 GLY A CA 1
ATOM 1569 C C . GLY A 1 97 ? -2.307 13.217 9.554 1.00 72.03 97 GLY A C 1
ATOM 1570 O O . GLY A 1 97 ? -3.032 14.048 9.005 1.00 44.43 97 GLY A O 1
ATOM 1574 N N . TYR A 1 98 ? -2.715 11.989 9.855 1.00 34.21 98 TYR A N 1
ATOM 1575 C CA . TYR A 1 98 ? -4.067 11.537 9.548 1.00 32.12 98 TYR A CA 1
ATOM 1576 C C . TYR A 1 98 ? -5.097 12.291 10.384 1.00 23.03 98 TYR A C 1
ATOM 1577 O O . TYR A 1 98 ? -4.809 12.721 11.500 1.00 33.23 98 TYR A O 1
ATOM 1595 N N . MET A 1 1 ? -1.338 -26.723 -3.717 1.00 11.23 1 MET A N 2
ATOM 1596 C CA . MET A 1 1 ? -0.709 -26.817 -2.404 1.00 64.03 1 MET A CA 2
ATOM 1597 C C . MET A 1 1 ? -0.833 -25.500 -1.646 1.00 50.52 1 MET A C 2
ATOM 1598 O O . MET A 1 1 ? -1.441 -24.548 -2.132 1.00 52.11 1 MET A O 2
ATOM 1612 N N . GLY A 1 2 ? -0.251 -25.452 -0.451 1.00 55.33 2 GLY A N 2
ATOM 1613 C CA . GLY A 1 2 ? -0.308 -24.247 0.354 1.00 13.45 2 GLY A CA 2
ATOM 1614 C C . GLY A 1 2 ? -1.563 -24.175 1.203 1.00 43.21 2 GLY A C 2
ATOM 1615 O O . GLY A 1 2 ? -2.471 -24.993 1.052 1.00 10.13 2 GLY A O 2
ATOM 1619 N N . LYS A 1 3 ? -1.614 -23.195 2.098 1.00 13.12 3 LYS A N 2
ATOM 1620 C CA . LYS A 1 3 ? -2.767 -23.019 2.975 1.00 43.25 3 LYS A CA 2
ATOM 1621 C C . LYS A 1 3 ? -3.241 -21.570 2.966 1.00 4.23 3 LYS A C 2
ATOM 1622 O O . LYS A 1 3 ? -2.550 -20.683 2.461 1.00 52.33 3 LYS A O 2
ATOM 1641 N N . LEU A 1 4 ? -4.419 -21.334 3.531 1.00 63.30 4 LEU A N 2
ATOM 1642 C CA . LEU A 1 4 ? -4.984 -19.990 3.591 1.00 70.32 4 LEU A CA 2
ATOM 1643 C C . LEU A 1 4 ? -4.715 -19.346 4.946 1.00 5.43 4 LEU A C 2
ATOM 1644 O O . LEU A 1 4 ? -5.541 -19.419 5.857 1.00 52.55 4 LEU A O 2
ATOM 1660 N N . LYS A 1 5 ? -3.553 -18.712 5.073 1.00 33.13 5 LYS A N 2
ATOM 1661 C CA . LYS A 1 5 ? -3.175 -18.050 6.317 1.00 42.45 5 LYS A CA 2
ATOM 1662 C C . LYS A 1 5 ? -2.549 -16.687 6.039 1.00 54.34 5 LYS A C 2
ATOM 1663 O O . LYS A 1 5 ? -1.974 -16.463 4.972 1.00 35.41 5 LYS A O 2
ATOM 1682 N N . TRP A 1 6 ? -2.663 -15.781 7.003 1.00 52.23 6 TRP A N 2
ATOM 1683 C CA . TRP A 1 6 ? -2.105 -14.441 6.861 1.00 75.21 6 TRP A CA 2
ATOM 1684 C C . TRP A 1 6 ? -0.601 -14.447 7.105 1.00 22.20 6 TRP A C 2
ATOM 1685 O O . TRP A 1 6 ? -0.031 -15.464 7.501 1.00 32.22 6 TRP A O 2
ATOM 1706 N N . PHE A 1 7 ? 0.038 -13.308 6.866 1.00 5.32 7 PHE A N 2
ATOM 1707 C CA . PHE A 1 7 ? 1.479 -13.183 7.059 1.00 10.01 7 PHE A CA 2
ATOM 1708 C C . PHE A 1 7 ? 1.799 -12.734 8.481 1.00 1.24 7 PHE A C 2
ATOM 1709 O O . PHE A 1 7 ? 2.467 -11.721 8.689 1.00 54.02 7 PHE A O 2
ATOM 1726 N N . SER A 1 8 ? 1.319 -13.496 9.460 1.00 54.44 8 SER A N 2
ATOM 1727 C CA . SER A 1 8 ? 1.549 -13.174 10.863 1.00 24.11 8 SER A CA 2
ATOM 1728 C C . SER A 1 8 ? 3.020 -13.357 11.227 1.00 73.24 8 SER A C 2
ATOM 1729 O O . SER A 1 8 ? 3.447 -14.448 11.601 1.00 25.12 8 SER A O 2
ATOM 1737 N N . GLY A 1 9 ? 3.790 -12.279 11.113 1.00 24.11 9 GLY A N 2
ATOM 1738 C CA . GLY A 1 9 ? 5.204 -12.340 11.433 1.00 24.42 9 GLY A CA 2
ATOM 1739 C C . GLY A 1 9 ? 6.061 -11.613 10.415 1.00 24.52 9 GLY A C 2
ATOM 1740 O O . GLY A 1 9 ? 5.574 -10.748 9.690 1.00 44.31 9 GLY A O 2
ATOM 1744 N N . GLY A 1 10 ? 7.342 -11.965 10.364 1.00 73.15 10 GLY A N 2
ATOM 1745 C CA . GLY A 1 10 ? 8.248 -11.330 9.425 1.00 0.35 10 GLY A CA 2
ATOM 1746 C C . GLY A 1 10 ? 9.277 -10.456 10.114 1.00 4.32 10 GLY A C 2
ATOM 1747 O O . GLY A 1 10 ? 8.935 -9.636 10.968 1.00 62.41 10 GLY A O 2
ATOM 1751 N N . LYS A 1 11 ? 10.541 -10.629 9.746 1.00 63.13 11 LYS A N 2
ATOM 1752 C CA . LYS A 1 11 ? 11.625 -9.851 10.335 1.00 12.12 11 LYS A CA 2
ATOM 1753 C C . LYS A 1 11 ? 11.697 -8.461 9.710 1.00 62.21 11 LYS A C 2
ATOM 1754 O O . LYS A 1 11 ? 11.664 -7.453 10.415 1.00 45.25 11 LYS A O 2
ATOM 1773 N N . GLU A 1 12 ? 11.794 -8.417 8.385 1.00 42.41 12 GLU A N 2
ATOM 1774 C CA . GLU A 1 12 ? 11.871 -7.150 7.667 1.00 2.11 12 GLU A CA 2
ATOM 1775 C C . GLU A 1 12 ? 10.560 -6.377 7.786 1.00 64.53 12 GLU A C 2
ATOM 1776 O O . GLU A 1 12 ? 9.552 -6.751 7.186 1.00 53.41 12 GLU A O 2
ATOM 1788 N N . ARG A 1 13 ? 10.582 -5.301 8.565 1.00 54.44 13 ARG A N 2
ATOM 1789 C CA . ARG A 1 13 ? 9.396 -4.477 8.763 1.00 12.20 13 ARG A CA 2
ATOM 1790 C C . ARG A 1 13 ? 9.090 -3.655 7.515 1.00 75.31 13 ARG A C 2
ATOM 1791 O O . ARG A 1 13 ? 7.928 -3.412 7.189 1.00 30.34 13 ARG A O 2
ATOM 1812 N N . SER A 1 14 ? 10.139 -3.228 6.822 1.00 45.53 14 SER A N 2
ATOM 1813 C CA . SER A 1 14 ? 9.983 -2.429 5.611 1.00 5.14 14 SER A CA 2
ATOM 1814 C C . SER A 1 14 ? 9.375 -3.260 4.486 1.00 74.41 14 SER A C 2
ATOM 1815 O O . SER A 1 14 ? 8.449 -2.821 3.806 1.00 34.04 14 SER A O 2
ATOM 1823 N N . ASN A 1 15 ? 9.904 -4.465 4.296 1.00 4.33 15 ASN A N 2
ATOM 1824 C CA . ASN A 1 15 ? 9.415 -5.359 3.253 1.00 34.05 15 ASN A CA 2
ATOM 1825 C C . ASN A 1 15 ? 8.032 -5.900 3.606 1.00 64.41 15 ASN A C 2
ATOM 1826 O O . ASN A 1 15 ? 7.294 -6.358 2.734 1.00 14.21 15 ASN A O 2
ATOM 1837 N N . GLN A 1 16 ? 7.690 -5.844 4.889 1.00 71.10 16 GLN A N 2
ATOM 1838 C CA . GLN A 1 16 ? 6.397 -6.329 5.356 1.00 31.13 16 GLN A CA 2
ATOM 1839 C C . GLN A 1 16 ? 5.256 -5.582 4.674 1.00 41.42 16 GLN A C 2
ATOM 1840 O O . GLN A 1 16 ? 4.370 -6.194 4.077 1.00 10.31 16 GLN A O 2
ATOM 1854 N N . ALA A 1 17 ? 5.284 -4.257 4.766 1.00 41.42 17 ALA A N 2
ATOM 1855 C CA . ALA A 1 17 ? 4.254 -3.426 4.156 1.00 31.01 17 ALA A CA 2
ATOM 1856 C C . ALA A 1 17 ? 4.091 -3.753 2.675 1.00 33.21 17 ALA A C 2
ATOM 1857 O O . ALA A 1 17 ? 2.972 -3.917 2.187 1.00 5.30 17 ALA A O 2
ATOM 1864 N N . GLU A 1 18 ? 5.212 -3.846 1.967 1.00 31.35 18 GLU A N 2
ATOM 1865 C CA . GLU A 1 18 ? 5.191 -4.152 0.542 1.00 73.11 18 GLU A CA 2
ATOM 1866 C C . GLU A 1 18 ? 4.405 -5.432 0.272 1.00 44.15 18 GLU A C 2
ATOM 1867 O O . GLU A 1 18 ? 3.533 -5.467 -0.595 1.00 1.22 18 GLU A O 2
ATOM 1879 N N . ASN A 1 19 ? 4.724 -6.484 1.021 1.00 51.20 19 ASN A N 2
ATOM 1880 C CA . ASN A 1 19 ? 4.050 -7.767 0.862 1.00 32.22 19 ASN A CA 2
ATOM 1881 C C . ASN A 1 19 ? 2.544 -7.621 1.066 1.00 4.54 19 ASN A C 2
ATOM 1882 O O . ASN A 1 19 ? 1.749 -8.251 0.369 1.00 53.42 19 ASN A O 2
ATOM 1893 N N . ILE A 1 20 ? 2.162 -6.785 2.026 1.00 0.04 20 ILE A N 2
ATOM 1894 C CA . ILE A 1 20 ? 0.754 -6.553 2.321 1.00 61.52 20 ILE A CA 2
ATOM 1895 C C . ILE A 1 20 ? 0.034 -5.945 1.121 1.00 21.52 20 ILE A C 2
ATOM 1896 O O . ILE A 1 20 ? -0.977 -6.475 0.657 1.00 0.44 20 ILE A O 2
ATOM 1912 N N . ILE A 1 21 ? 0.562 -4.832 0.624 1.00 61.21 21 ILE A N 2
ATOM 1913 C CA . ILE A 1 21 ? -0.029 -4.154 -0.523 1.00 14.33 21 ILE A CA 2
ATOM 1914 C C . ILE A 1 21 ? -0.286 -5.129 -1.666 1.00 61.13 21 ILE A C 2
ATOM 1915 O O . ILE A 1 21 ? -1.340 -5.096 -2.302 1.00 51.22 21 ILE A O 2
ATOM 1931 N N . THR A 1 22 ? 0.685 -6.000 -1.923 1.00 44.41 22 THR A N 2
ATOM 1932 C CA . THR A 1 22 ? 0.565 -6.986 -2.990 1.00 63.11 22 THR A CA 2
ATOM 1933 C C . THR A 1 22 ? -0.647 -7.885 -2.774 1.00 24.11 22 THR A C 2
ATOM 1934 O O . THR A 1 22 ? -1.288 -8.319 -3.730 1.00 30.01 22 THR A O 2
ATOM 1945 N N . ASP A 1 23 ? -0.955 -8.160 -1.511 1.00 22.42 23 ASP A N 2
ATOM 1946 C CA . ASP A 1 23 ? -2.092 -9.007 -1.169 1.00 60.22 23 ASP A CA 2
ATOM 1947 C C . ASP A 1 23 ? -3.367 -8.499 -1.833 1.00 41.25 23 ASP A C 2
ATOM 1948 O O . ASP A 1 23 ? -3.940 -9.168 -2.695 1.00 0.41 23 ASP A O 2
ATOM 1957 N N . LEU A 1 24 ? -3.807 -7.313 -1.427 1.00 51.41 24 LEU A N 2
ATOM 1958 C CA . LEU A 1 24 ? -5.016 -6.715 -1.982 1.00 52.11 24 LEU A CA 2
ATOM 1959 C C . LEU A 1 24 ? -4.996 -6.761 -3.506 1.00 53.34 24 LEU A C 2
ATOM 1960 O O . LEU A 1 24 ? -6.011 -7.052 -4.143 1.00 2.44 24 LEU A O 2
ATOM 1976 N N . LEU A 1 25 ? -3.836 -6.475 -4.087 1.00 70.22 25 LEU A N 2
ATOM 1977 C CA . LEU A 1 25 ? -3.683 -6.487 -5.538 1.00 22.14 25 LEU A CA 2
ATOM 1978 C C . LEU A 1 25 ? -4.080 -7.842 -6.117 1.00 14.44 25 LEU A C 2
ATOM 1979 O O . LEU A 1 25 ? -4.738 -7.915 -7.154 1.00 73.54 25 LEU A O 2
ATOM 1995 N N . ASP A 1 26 ? -3.677 -8.910 -5.438 1.00 34.53 26 ASP A N 2
ATOM 1996 C CA . ASP A 1 26 ? -3.994 -10.262 -5.882 1.00 2.02 26 ASP A CA 2
ATOM 1997 C C . ASP A 1 26 ? -5.503 -10.487 -5.906 1.00 44.34 26 ASP A C 2
ATOM 1998 O O . ASP A 1 26 ? -6.072 -10.835 -6.941 1.00 43.24 26 ASP A O 2
ATOM 2007 N N . ASP A 1 27 ? -6.143 -10.288 -4.759 1.00 74.24 27 ASP A N 2
ATOM 2008 C CA . ASP A 1 27 ? -7.586 -10.470 -4.649 1.00 13.43 27 ASP A CA 2
ATOM 2009 C C . ASP A 1 27 ? -8.327 -9.526 -5.592 1.00 42.34 27 ASP A C 2
ATOM 2010 O O . ASP A 1 27 ? -9.424 -9.834 -6.061 1.00 24.14 27 ASP A O 2
ATOM 2019 N N . LEU A 1 28 ? -7.720 -8.377 -5.867 1.00 53.13 28 LEU A N 2
ATOM 2020 C CA . LEU A 1 28 ? -8.322 -7.387 -6.755 1.00 73.52 28 LEU A CA 2
ATOM 2021 C C . LEU A 1 28 ? -8.308 -7.873 -8.200 1.00 74.13 28 LEU A C 2
ATOM 2022 O O . LEU A 1 28 ? -9.226 -7.588 -8.971 1.00 43.22 28 LEU A O 2
ATOM 2038 N N . LYS A 1 29 ? -7.265 -8.612 -8.562 1.00 10.32 29 LYS A N 2
ATOM 2039 C CA . LYS A 1 29 ? -7.133 -9.141 -9.914 1.00 25.30 29 LYS A CA 2
ATOM 2040 C C . LYS A 1 29 ? -8.427 -9.810 -10.365 1.00 63.43 29 LYS A C 2
ATOM 2041 O O . LYS A 1 29 ? -8.940 -9.528 -11.448 1.00 21.13 29 LYS A O 2
ATOM 2060 N N . THR A 1 30 ? -8.952 -10.699 -9.527 1.00 44.33 30 THR A N 2
ATOM 2061 C CA . THR A 1 30 ? -10.185 -11.408 -9.839 1.00 61.24 30 THR A CA 2
ATOM 2062 C C . THR A 1 30 ? -11.407 -10.577 -9.466 1.00 60.43 30 THR A C 2
ATOM 2063 O O . THR A 1 30 ? -12.523 -10.870 -9.895 1.00 54.10 30 THR A O 2
ATOM 2074 N N . ASP A 1 31 ? -11.188 -9.540 -8.665 1.00 53.23 31 ASP A N 2
ATOM 2075 C CA . ASP A 1 31 ? -12.273 -8.663 -8.236 1.00 5.21 31 ASP A CA 2
ATOM 2076 C C . ASP A 1 31 ? -12.761 -7.797 -9.393 1.00 23.35 31 ASP A C 2
ATOM 2077 O O . ASP A 1 31 ? -12.173 -7.796 -10.474 1.00 63.25 31 ASP A O 2
ATOM 2086 N N . LEU A 1 32 ? -13.842 -7.061 -9.158 1.00 1.45 32 LEU A N 2
ATOM 2087 C CA . LEU A 1 32 ? -14.411 -6.190 -10.180 1.00 72.30 32 LEU A CA 2
ATOM 2088 C C . LEU A 1 32 ? -14.641 -4.785 -9.632 1.00 11.30 32 LEU A C 2
ATOM 2089 O O . LEU A 1 32 ? -15.686 -4.178 -9.869 1.00 64.03 32 LEU A O 2
ATOM 2105 N N . ASP A 1 33 ? -13.657 -4.273 -8.901 1.00 43.43 33 ASP A N 2
ATOM 2106 C CA . ASP A 1 33 ? -13.749 -2.937 -8.323 1.00 20.41 33 ASP A CA 2
ATOM 2107 C C . ASP A 1 33 ? -12.370 -2.296 -8.215 1.00 3.34 33 ASP A C 2
ATOM 2108 O O . ASP A 1 33 ? -11.352 -2.988 -8.193 1.00 13.43 33 ASP A O 2
ATOM 2117 N N . ASN A 1 34 ? -12.343 -0.969 -8.148 1.00 13.21 34 ASN A N 2
ATOM 2118 C CA . ASN A 1 34 ? -11.088 -0.233 -8.043 1.00 30.12 34 ASN A CA 2
ATOM 2119 C C . ASN A 1 34 ? -10.115 -0.660 -9.138 1.00 11.42 34 ASN A C 2
ATOM 2120 O O . ASN A 1 34 ? -8.999 -1.094 -8.854 1.00 44.13 34 ASN A O 2
ATOM 2131 N N . GLU A 1 35 ? -10.547 -0.533 -10.388 1.00 44.24 35 GLU A N 2
ATOM 2132 C CA . GLU A 1 35 ? -9.712 -0.906 -11.525 1.00 71.31 35 GLU A CA 2
ATOM 2133 C C . GLU A 1 35 ? -8.593 0.110 -11.736 1.00 31.22 35 GLU A C 2
ATOM 2134 O O . GLU A 1 35 ? -7.480 -0.247 -12.120 1.00 24.13 35 GLU A O 2
ATOM 2146 N N . SER A 1 36 ? -8.899 1.379 -11.484 1.00 1.22 36 SER A N 2
ATOM 2147 C CA . SER A 1 36 ? -7.922 2.448 -11.649 1.00 41.52 36 SER A CA 2
ATOM 2148 C C . SER A 1 36 ? -7.273 2.803 -10.315 1.00 31.32 36 SER A C 2
ATOM 2149 O O . SER A 1 36 ? -6.160 3.331 -10.273 1.00 74.31 36 SER A O 2
ATOM 2157 N N . LEU A 1 37 ? -7.975 2.509 -9.226 1.00 41.32 37 LEU A N 2
ATOM 2158 C CA . LEU A 1 37 ? -7.469 2.796 -7.889 1.00 5.33 37 LEU A CA 2
ATOM 2159 C C . LEU A 1 37 ? -6.134 2.099 -7.650 1.00 62.40 37 LEU A C 2
ATOM 2160 O O . LEU A 1 37 ? -5.279 2.602 -6.921 1.00 2.22 37 LEU A O 2
ATOM 2176 N N . LYS A 1 38 ? -5.960 0.938 -8.271 1.00 21.52 38 LYS A N 2
ATOM 2177 C CA . LYS A 1 38 ? -4.728 0.170 -8.131 1.00 3.53 38 LYS A CA 2
ATOM 2178 C C . LYS A 1 38 ? -3.508 1.045 -8.406 1.00 75.44 38 LYS A C 2
ATOM 2179 O O . LYS A 1 38 ? -2.418 0.786 -7.897 1.00 45.25 38 LYS A O 2
ATOM 2198 N N . LYS A 1 39 ? -3.700 2.082 -9.214 1.00 35.01 39 LYS A N 2
ATOM 2199 C CA . LYS A 1 39 ? -2.618 2.997 -9.556 1.00 11.10 39 LYS A CA 2
ATOM 2200 C C . LYS A 1 39 ? -1.937 3.528 -8.299 1.00 4.31 39 LYS A C 2
ATOM 2201 O O . LYS A 1 39 ? -0.722 3.730 -8.276 1.00 73.44 39 LYS A O 2
ATOM 2220 N N . VAL A 1 40 ? -2.727 3.751 -7.252 1.00 45.23 40 VAL A N 2
ATOM 2221 C CA . VAL A 1 40 ? -2.199 4.256 -5.990 1.00 52.40 40 VAL A CA 2
ATOM 2222 C C . VAL A 1 40 ? -1.319 3.215 -5.307 1.00 40.34 40 VAL A C 2
ATOM 2223 O O . VAL A 1 40 ? -0.107 3.395 -5.185 1.00 12.20 40 VAL A O 2
ATOM 2236 N N . LEU A 1 41 ? -1.937 2.127 -4.863 1.00 50.11 41 LEU A N 2
ATOM 2237 C CA . LEU A 1 41 ? -1.210 1.055 -4.191 1.00 52.05 41 LEU A CA 2
ATOM 2238 C C . LEU A 1 41 ? -0.015 0.602 -5.024 1.00 74.44 41 LEU A C 2
ATOM 2239 O O . LEU A 1 41 ? 1.094 0.466 -4.511 1.00 3.31 41 LEU A O 2
ATOM 2255 N N . GLU A 1 42 ? -0.251 0.373 -6.312 1.00 64.44 42 GLU A N 2
ATOM 2256 C CA . GLU A 1 42 ? 0.807 -0.064 -7.216 1.00 2.30 42 GLU A CA 2
ATOM 2257 C C . GLU A 1 42 ? 1.961 0.935 -7.226 1.00 33.44 42 GLU A C 2
ATOM 2258 O O . GLU A 1 42 ? 3.090 0.598 -6.874 1.00 53.03 42 GLU A O 2
ATOM 2270 N N . ASN A 1 43 ? 1.665 2.166 -7.631 1.00 0.01 43 ASN A N 2
ATOM 2271 C CA . ASN A 1 43 ? 2.677 3.215 -7.688 1.00 24.30 43 ASN A CA 2
ATOM 2272 C C . ASN A 1 43 ? 3.448 3.299 -6.374 1.00 74.20 43 ASN A C 2
ATOM 2273 O O . ASN A 1 43 ? 4.660 3.086 -6.339 1.00 24.23 43 ASN A O 2
ATOM 2284 N N . TYR A 1 44 ? 2.736 3.612 -5.297 1.00 3.12 44 TYR A N 2
ATOM 2285 C CA . TYR A 1 44 ? 3.353 3.726 -3.980 1.00 13.41 44 TYR A CA 2
ATOM 2286 C C . TYR A 1 44 ? 4.179 2.486 -3.656 1.00 62.13 44 TYR A C 2
ATOM 2287 O O . TYR A 1 44 ? 5.313 2.585 -3.184 1.00 33.52 44 TYR A O 2
ATOM 2305 N N . LEU A 1 45 ? 3.604 1.316 -3.913 1.00 54.40 45 LEU A N 2
ATOM 2306 C CA . LEU A 1 45 ? 4.285 0.054 -3.650 1.00 21.54 45 LEU A CA 2
ATOM 2307 C C . LEU A 1 45 ? 5.657 0.026 -4.313 1.00 41.54 45 LEU A C 2
ATOM 2308 O O . LEU A 1 45 ? 6.628 -0.460 -3.734 1.00 74.43 45 LEU A O 2
ATOM 2324 N N . GLU A 1 46 ? 5.731 0.555 -5.531 1.00 73.20 46 GLU A N 2
ATOM 2325 C CA . GLU A 1 46 ? 6.985 0.592 -6.273 1.00 1.22 46 GLU A CA 2
ATOM 2326 C C . GLU A 1 46 ? 8.002 1.493 -5.578 1.00 11.54 46 GLU A C 2
ATOM 2327 O O . GLU A 1 46 ? 9.202 1.220 -5.594 1.00 40.32 46 GLU A O 2
ATOM 2339 N N . GLU A 1 47 ? 7.512 2.568 -4.968 1.00 71.21 47 GLU A N 2
ATOM 2340 C CA . GLU A 1 47 ? 8.378 3.510 -4.268 1.00 21.24 47 GLU A CA 2
ATOM 2341 C C . GLU A 1 47 ? 9.220 2.795 -3.215 1.00 64.25 47 GLU A C 2
ATOM 2342 O O . GLU A 1 47 ? 10.402 3.096 -3.041 1.00 21.45 47 GLU A O 2
ATOM 2354 N N . LEU A 1 48 ? 8.605 1.847 -2.517 1.00 42.22 48 LEU A N 2
ATOM 2355 C CA . LEU A 1 48 ? 9.297 1.089 -1.481 1.00 61.52 48 LEU A CA 2
ATOM 2356 C C . LEU A 1 48 ? 10.585 0.476 -2.023 1.00 31.14 48 LEU A C 2
ATOM 2357 O O . LEU A 1 48 ? 11.620 0.488 -1.355 1.00 72.54 48 LEU A O 2
ATOM 2373 N N . LYS A 1 49 ? 10.515 -0.056 -3.238 1.00 31.42 49 LYS A N 2
ATOM 2374 C CA . LYS A 1 49 ? 11.675 -0.671 -3.873 1.00 1.24 49 LYS A CA 2
ATOM 2375 C C . LYS A 1 49 ? 12.695 0.387 -4.282 1.00 71.21 49 LYS A C 2
ATOM 2376 O O . LYS A 1 49 ? 13.902 0.164 -4.195 1.00 41.14 49 LYS A O 2
ATOM 2395 N N . GLN A 1 50 ? 12.201 1.538 -4.726 1.00 53.22 50 GLN A N 2
ATOM 2396 C CA . GLN A 1 50 ? 13.071 2.630 -5.148 1.00 32.22 50 GLN A CA 2
ATOM 2397 C C . GLN A 1 50 ? 13.631 3.376 -3.942 1.00 53.14 50 GLN A C 2
ATOM 2398 O O . GLN A 1 50 ? 13.165 3.198 -2.817 1.00 3.35 50 GLN A O 2
ATOM 2412 N N . LYS A 1 51 ? 14.635 4.213 -4.184 1.00 71.24 51 LYS A N 2
ATOM 2413 C CA . LYS A 1 51 ? 15.259 4.988 -3.119 1.00 53.40 51 LYS A CA 2
ATOM 2414 C C . LYS A 1 51 ? 14.794 6.441 -3.158 1.00 62.32 51 LYS A C 2
ATOM 2415 O O . LYS A 1 51 ? 15.357 7.301 -2.482 1.00 4.13 51 LYS A O 2
ATOM 2434 N N . SER A 1 52 ? 13.762 6.705 -3.953 1.00 32.41 52 SER A N 2
ATOM 2435 C CA . SER A 1 52 ? 13.222 8.053 -4.081 1.00 42.50 52 SER A CA 2
ATOM 2436 C C . SER A 1 52 ? 12.214 8.344 -2.974 1.00 31.54 52 SER A C 2
ATOM 2437 O O . SER A 1 52 ? 11.634 9.427 -2.916 1.00 34.41 52 SER A O 2
ATOM 2445 N N . ALA A 1 53 ? 12.010 7.365 -2.098 1.00 3.14 53 ALA A N 2
ATOM 2446 C CA . ALA A 1 53 ? 11.073 7.514 -0.990 1.00 12.32 53 ALA A CA 2
ATOM 2447 C C . ALA A 1 53 ? 11.292 6.434 0.063 1.00 32.41 53 ALA A C 2
ATOM 2448 O O . ALA A 1 53 ? 11.453 5.258 -0.264 1.00 12.04 53 ALA A O 2
ATOM 2455 N N . SER A 1 54 ? 11.298 6.841 1.329 1.00 33.25 54 SER A N 2
ATOM 2456 C CA . SER A 1 54 ? 11.502 5.907 2.431 1.00 12.13 54 SER A CA 2
ATOM 2457 C C . SER A 1 54 ? 10.242 5.086 2.687 1.00 53.40 54 SER A C 2
ATOM 2458 O O . SER A 1 54 ? 9.137 5.496 2.331 1.00 20.44 54 SER A O 2
ATOM 2466 N N . VAL A 1 55 ? 10.417 3.924 3.308 1.00 53.01 55 VAL A N 2
ATOM 2467 C CA . VAL A 1 55 ? 9.295 3.044 3.613 1.00 2.12 55 VAL A CA 2
ATOM 2468 C C . VAL A 1 55 ? 8.183 3.800 4.330 1.00 32.32 55 VAL A C 2
ATOM 2469 O O . VAL A 1 55 ? 7.039 3.847 3.878 1.00 54.22 55 VAL A O 2
ATOM 2482 N N . PRO A 1 56 ? 8.524 4.408 5.477 1.00 54.31 56 PRO A N 2
ATOM 2483 C CA . PRO A 1 56 ? 7.568 5.175 6.280 1.00 20.43 56 PRO A CA 2
ATOM 2484 C C . PRO A 1 56 ? 7.151 6.475 5.602 1.00 73.44 56 PRO A C 2
ATOM 2485 O O . PRO A 1 56 ? 6.152 7.091 5.977 1.00 45.53 56 PRO A O 2
ATOM 2496 N N . LEU A 1 57 ? 7.920 6.886 4.600 1.00 12.51 57 LEU A N 2
ATOM 2497 C CA . LEU A 1 57 ? 7.629 8.114 3.867 1.00 0.21 57 LEU A CA 2
ATOM 2498 C C . LEU A 1 57 ? 6.576 7.870 2.791 1.00 31.32 57 LEU A C 2
ATOM 2499 O O . LEU A 1 57 ? 5.861 8.789 2.388 1.00 5.41 57 LEU A O 2
ATOM 2515 N N . ILE A 1 58 ? 6.483 6.626 2.333 1.00 34.01 58 ILE A N 2
ATOM 2516 C CA . ILE A 1 58 ? 5.514 6.262 1.307 1.00 62.22 58 ILE A CA 2
ATOM 2517 C C . ILE A 1 58 ? 4.182 5.853 1.928 1.00 43.21 58 ILE A C 2
ATOM 2518 O O . ILE A 1 58 ? 3.117 6.264 1.466 1.00 24.41 58 ILE A O 2
ATOM 2534 N N . LEU A 1 59 ? 4.250 5.044 2.980 1.00 13.40 59 LEU A N 2
ATOM 2535 C CA . LEU A 1 59 ? 3.050 4.582 3.668 1.00 62.12 59 LEU A CA 2
ATOM 2536 C C . LEU A 1 59 ? 2.225 5.760 4.177 1.00 23.45 59 LEU A C 2
ATOM 2537 O O . LEU A 1 59 ? 0.997 5.700 4.215 1.00 34.31 59 LEU A O 2
ATOM 2553 N N . SER A 1 60 ? 2.911 6.831 4.565 1.00 72.33 60 SER A N 2
ATOM 2554 C CA . SER A 1 60 ? 2.242 8.023 5.074 1.00 53.51 60 SER A CA 2
ATOM 2555 C C . SER A 1 60 ? 1.302 8.609 4.023 1.00 42.13 60 SER A C 2
ATOM 2556 O O . SER A 1 60 ? 0.095 8.710 4.241 1.00 24.34 60 SER A O 2
ATOM 2564 N N . ARG A 1 61 ? 1.867 8.993 2.883 1.00 53.33 61 ARG A N 2
ATOM 2565 C CA . ARG A 1 61 ? 1.081 9.570 1.799 1.00 43.33 61 ARG A CA 2
ATOM 2566 C C . ARG A 1 61 ? 0.099 8.548 1.235 1.00 42.03 61 ARG A C 2
ATOM 2567 O O . ARG A 1 61 ? -1.022 8.890 0.862 1.00 30.13 61 ARG A O 2
ATOM 2588 N N . MET A 1 62 ? 0.529 7.292 1.176 1.00 63.15 62 MET A N 2
ATOM 2589 C CA . MET A 1 62 ? -0.312 6.219 0.658 1.00 71.10 62 MET A CA 2
ATOM 2590 C C . MET A 1 62 ? -1.669 6.210 1.354 1.00 33.22 62 MET A C 2
ATOM 2591 O O . MET A 1 62 ? -2.710 6.319 0.706 1.00 42.11 62 MET A O 2
ATOM 2605 N N . ASN A 1 63 ? -1.651 6.078 2.677 1.00 52.43 63 ASN A N 2
ATOM 2606 C CA . ASN A 1 63 ? -2.881 6.054 3.459 1.00 31.35 63 ASN A CA 2
ATOM 2607 C C . ASN A 1 63 ? -3.758 7.261 3.133 1.00 62.54 63 ASN A C 2
ATOM 2608 O O . ASN A 1 63 ? -4.942 7.116 2.829 1.00 33.31 63 ASN A O 2
ATOM 2619 N N . LEU A 1 64 ? -3.167 8.448 3.198 1.00 12.23 64 LEU A N 2
ATOM 2620 C CA . LEU A 1 64 ? -3.893 9.680 2.909 1.00 35.42 64 LEU A CA 2
ATOM 2621 C C . LEU A 1 64 ? -4.361 9.708 1.457 1.00 14.04 64 LEU A C 2
ATOM 2622 O O . LEU A 1 64 ? -5.243 10.488 1.094 1.00 64.50 64 LEU A O 2
ATOM 2638 N N . ASP A 1 65 ? -3.766 8.854 0.633 1.00 62.30 65 ASP A N 2
ATOM 2639 C CA . ASP A 1 65 ? -4.123 8.779 -0.779 1.00 52.21 65 ASP A CA 2
ATOM 2640 C C . ASP A 1 65 ? -5.294 7.823 -0.994 1.00 3.44 65 ASP A C 2
ATOM 2641 O O . ASP A 1 65 ? -6.330 8.208 -1.536 1.00 42.41 65 ASP A O 2
ATOM 2650 N N . ILE A 1 66 ? -5.119 6.578 -0.564 1.00 70.31 66 ILE A N 2
ATOM 2651 C CA . ILE A 1 66 ? -6.161 5.568 -0.709 1.00 3.05 66 ILE A CA 2
ATOM 2652 C C . ILE A 1 66 ? -7.457 6.015 -0.040 1.00 43.13 66 ILE A C 2
ATOM 2653 O O . ILE A 1 66 ? -8.518 6.020 -0.662 1.00 73.32 66 ILE A O 2
ATOM 2669 N N . SER A 1 67 ? -7.361 6.392 1.231 1.00 24.23 67 SER A N 2
ATOM 2670 C CA . SER A 1 67 ? -8.526 6.839 1.986 1.00 65.05 67 SER A CA 2
ATOM 2671 C C . SER A 1 67 ? -9.231 7.985 1.268 1.00 40.13 67 SER A C 2
ATOM 2672 O O . SER A 1 67 ? -10.452 8.117 1.334 1.00 34.25 67 SER A O 2
ATOM 2680 N N . LYS A 1 68 ? -8.451 8.813 0.580 1.00 1.45 68 LYS A N 2
ATOM 2681 C CA . LYS A 1 68 ? -8.998 9.949 -0.152 1.00 72.23 68 LYS A CA 2
ATOM 2682 C C . LYS A 1 68 ? -9.760 9.483 -1.388 1.00 70.34 68 LYS A C 2
ATOM 2683 O O . LYS A 1 68 ? -10.843 9.985 -1.688 1.00 33.31 68 LYS A O 2
ATOM 2702 N N . ALA A 1 69 ? -9.187 8.519 -2.102 1.00 75.15 69 ALA A N 2
ATOM 2703 C CA . ALA A 1 69 ? -9.815 7.983 -3.304 1.00 54.14 69 ALA A CA 2
ATOM 2704 C C . ALA A 1 69 ? -11.202 7.428 -2.998 1.00 24.01 69 ALA A C 2
ATOM 2705 O O . ALA A 1 69 ? -12.030 7.272 -3.896 1.00 13.41 69 ALA A O 2
ATOM 2712 N N . ILE A 1 70 ? -11.449 7.130 -1.727 1.00 44.42 70 ILE A N 2
ATOM 2713 C CA . ILE A 1 70 ? -12.735 6.593 -1.304 1.00 3.03 70 ILE A CA 2
ATOM 2714 C C . ILE A 1 70 ? -13.838 7.638 -1.435 1.00 51.34 70 ILE A C 2
ATOM 2715 O O . ILE A 1 70 ? -14.716 7.525 -2.290 1.00 31.25 70 ILE A O 2
ATOM 2731 N N . ARG A 1 71 ? -13.783 8.657 -0.583 1.00 50.45 71 ARG A N 2
ATOM 2732 C CA . ARG A 1 71 ? -14.776 9.725 -0.605 1.00 72.54 71 ARG A CA 2
ATOM 2733 C C . ARG A 1 71 ? -14.792 10.426 -1.960 1.00 1.24 71 ARG A C 2
ATOM 2734 O O . ARG A 1 71 ? -15.852 10.646 -2.544 1.00 13.25 71 ARG A O 2
ATOM 2755 N N . ASN A 1 72 ? -13.608 10.775 -2.453 1.00 14.21 72 ASN A N 2
ATOM 2756 C CA . ASN A 1 72 ? -13.485 11.453 -3.739 1.00 33.11 72 ASN A CA 2
ATOM 2757 C C . ASN A 1 72 ? -14.186 10.663 -4.839 1.00 44.14 72 ASN A C 2
ATOM 2758 O O . ASN A 1 72 ? -15.274 11.026 -5.283 1.00 34.24 72 ASN A O 2
ATOM 2769 N N . ASP A 1 73 ? -13.553 9.579 -5.277 1.00 23.15 73 ASP A N 2
ATOM 2770 C CA . ASP A 1 73 ? -14.114 8.735 -6.325 1.00 35.14 73 ASP A CA 2
ATOM 2771 C C . ASP A 1 73 ? -15.543 8.322 -5.981 1.00 61.24 73 ASP A C 2
ATOM 2772 O O . ASP A 1 73 ? -16.469 8.545 -6.759 1.00 4.02 73 ASP A O 2
ATOM 2781 N N . GLY A 1 74 ? -15.713 7.715 -4.810 1.00 65.11 74 GLY A N 2
ATOM 2782 C CA . GLY A 1 74 ? -17.029 7.278 -4.385 1.00 2.03 74 GLY A CA 2
ATOM 2783 C C . GLY A 1 74 ? -17.081 5.791 -4.092 1.00 1.51 74 GLY A C 2
ATOM 2784 O O . GLY A 1 74 ? -18.159 5.220 -3.930 1.00 25.11 74 GLY A O 2
ATOM 2788 N N . VAL A 1 75 ? -15.912 5.162 -4.026 1.00 43.12 75 VAL A N 2
ATOM 2789 C CA . VAL A 1 75 ? -15.827 3.732 -3.751 1.00 55.53 75 VAL A CA 2
ATOM 2790 C C . VAL A 1 75 ? -15.791 3.462 -2.252 1.00 12.04 75 VAL A C 2
ATOM 2791 O O . VAL A 1 75 ? -15.913 4.381 -1.440 1.00 63.43 75 VAL A O 2
ATOM 2804 N N . THR A 1 76 ? -15.621 2.195 -1.888 1.00 73.05 76 THR A N 2
ATOM 2805 C CA . THR A 1 76 ? -15.570 1.802 -0.486 1.00 41.41 76 THR A CA 2
ATOM 2806 C C . THR A 1 76 ? -14.677 0.582 -0.289 1.00 21.02 76 THR A C 2
ATOM 2807 O O . THR A 1 76 ? -14.779 -0.400 -1.025 1.00 45.54 76 THR A O 2
ATOM 2818 N N . LEU A 1 77 ? -13.802 0.651 0.709 1.00 73.44 77 LEU A N 2
ATOM 2819 C CA . LEU A 1 77 ? -12.891 -0.450 1.003 1.00 25.44 77 LEU A CA 2
ATOM 2820 C C . LEU A 1 77 ? -13.619 -1.585 1.715 1.00 40.04 77 LEU A C 2
ATOM 2821 O O . LEU A 1 77 ? -14.472 -1.349 2.571 1.00 45.10 77 LEU A O 2
ATOM 2837 N N . SER A 1 78 ? -13.277 -2.818 1.356 1.00 43.00 78 SER A N 2
ATOM 2838 C CA . SER A 1 78 ? -13.900 -3.991 1.959 1.00 43.31 78 SER A CA 2
ATOM 2839 C C . SER A 1 78 ? -13.368 -4.224 3.369 1.00 2.43 78 SER A C 2
ATOM 2840 O O . SER A 1 78 ? -12.422 -3.567 3.804 1.00 44.11 78 SER A O 2
ATOM 2848 N N . ASP A 1 79 ? -13.983 -5.164 4.078 1.00 3.04 79 ASP A N 2
ATOM 2849 C CA . ASP A 1 79 ? -13.571 -5.486 5.441 1.00 51.35 79 ASP A CA 2
ATOM 2850 C C . ASP A 1 79 ? -12.069 -5.745 5.508 1.00 61.10 79 ASP A C 2
ATOM 2851 O O . ASP A 1 79 ? -11.332 -5.014 6.168 1.00 23.54 79 ASP A O 2
ATOM 2860 N N . TYR A 1 80 ? -11.624 -6.791 4.820 1.00 24.42 80 TYR A N 2
ATOM 2861 C CA . TYR A 1 80 ? -10.211 -7.150 4.805 1.00 53.10 80 TYR A CA 2
ATOM 2862 C C . TYR A 1 80 ? -9.355 -5.969 4.359 1.00 44.40 80 TYR A C 2
ATOM 2863 O O . TYR A 1 80 ? -8.249 -5.766 4.862 1.00 53.14 80 TYR A O 2
ATOM 2881 N N . GLN A 1 81 ? -9.873 -5.193 3.413 1.00 73.14 81 GLN A N 2
ATOM 2882 C CA . GLN A 1 81 ? -9.156 -4.032 2.898 1.00 32.54 81 GLN A CA 2
ATOM 2883 C C . GLN A 1 81 ? -8.862 -3.036 4.014 1.00 20.32 81 GLN A C 2
ATOM 2884 O O . GLN A 1 81 ? -7.714 -2.876 4.430 1.00 70.21 81 GLN A O 2
ATOM 2898 N N . SER A 1 82 ? -9.906 -2.368 4.496 1.00 41.03 82 SER A N 2
ATOM 2899 C CA . SER A 1 82 ? -9.758 -1.385 5.561 1.00 13.54 82 SER A CA 2
ATOM 2900 C C . SER A 1 82 ? -8.957 -1.960 6.726 1.00 55.21 82 SER A C 2
ATOM 2901 O O . SER A 1 82 ? -8.224 -1.242 7.406 1.00 43.15 82 SER A O 2
ATOM 2909 N N . LYS A 1 83 ? -9.103 -3.262 6.950 1.00 41.31 83 LYS A N 2
ATOM 2910 C CA . LYS A 1 83 ? -8.395 -3.937 8.030 1.00 43.30 83 LYS A CA 2
ATOM 2911 C C . LYS A 1 83 ? -6.891 -3.945 7.772 1.00 21.54 83 LYS A C 2
ATOM 2912 O O . LYS A 1 83 ? -6.097 -3.631 8.660 1.00 54.44 83 LYS A O 2
ATOM 2931 N N . LYS A 1 84 ? -6.506 -4.305 6.553 1.00 72.53 84 LYS A N 2
ATOM 2932 C CA . LYS A 1 84 ? -5.098 -4.352 6.177 1.00 14.11 84 LYS A CA 2
ATOM 2933 C C . LYS A 1 84 ? -4.479 -2.958 6.216 1.00 45.41 84 LYS A C 2
ATOM 2934 O O . LYS A 1 84 ? -3.257 -2.813 6.296 1.00 13.11 84 LYS A O 2
ATOM 2953 N N . LEU A 1 85 ? -5.326 -1.937 6.162 1.00 60.32 85 LEU A N 2
ATOM 2954 C CA . LEU A 1 85 ? -4.861 -0.554 6.192 1.00 30.02 85 LEU A CA 2
ATOM 2955 C C . LEU A 1 85 ? -4.308 -0.196 7.568 1.00 31.41 85 LEU A C 2
ATOM 2956 O O . LEU A 1 85 ? -3.331 0.543 7.684 1.00 41.20 85 LEU A O 2
ATOM 2972 N N . LYS A 1 86 ? -4.938 -0.728 8.611 1.00 70.24 86 LYS A N 2
ATOM 2973 C CA . LYS A 1 86 ? -4.509 -0.469 9.980 1.00 62.45 86 LYS A CA 2
ATOM 2974 C C . LYS A 1 86 ? -3.197 -1.187 10.283 1.00 3.53 86 LYS A C 2
ATOM 2975 O O . LYS A 1 86 ? -2.592 -0.972 11.333 1.00 65.53 86 LYS A O 2
ATOM 2994 N N . GLU A 1 87 ? -2.764 -2.036 9.356 1.00 22.34 87 GLU A N 2
ATOM 2995 C CA . GLU A 1 87 ? -1.523 -2.784 9.527 1.00 52.41 87 GLU A CA 2
ATOM 2996 C C . GLU A 1 87 ? -0.320 -1.844 9.540 1.00 21.25 87 GLU A C 2
ATOM 2997 O O . GLU A 1 87 ? 0.228 -1.534 10.599 1.00 21.34 87 GLU A O 2
ATOM 3009 N N . LEU A 1 88 ? 0.086 -1.395 8.358 1.00 24.32 88 LEU A N 2
ATOM 3010 C CA . LEU A 1 88 ? 1.225 -0.492 8.233 1.00 23.23 88 LEU A CA 2
ATOM 3011 C C . LEU A 1 88 ? 0.938 0.842 8.914 1.00 1.23 88 LEU A C 2
ATOM 3012 O O . LEU A 1 88 ? 1.827 1.684 9.056 1.00 61.34 88 LEU A O 2
ATOM 3028 N N . THR A 1 89 ? -0.308 1.030 9.336 1.00 22.23 89 THR A N 2
ATOM 3029 C CA . THR A 1 89 ? -0.712 2.261 10.004 1.00 42.45 89 THR A CA 2
ATOM 3030 C C . THR A 1 89 ? -0.003 2.418 11.345 1.00 63.24 89 THR A C 2
ATOM 3031 O O . THR A 1 89 ? 0.449 3.508 11.696 1.00 44.35 89 THR A O 2
ATOM 3042 N N . SER A 1 90 ? 0.090 1.322 12.090 1.00 22.45 90 SER A N 2
ATOM 3043 C CA . SER A 1 90 ? 0.741 1.338 13.395 1.00 14.22 90 SER A CA 2
ATOM 3044 C C . SER A 1 90 ? 2.259 1.370 13.245 1.00 11.00 90 SER A C 2
ATOM 3045 O O . SER A 1 90 ? 2.965 1.926 14.087 1.00 44.34 90 SER A O 2
ATOM 3053 N N . ILE A 1 91 ? 2.753 0.771 12.166 1.00 30.14 91 ILE A N 2
ATOM 3054 C CA . ILE A 1 91 ? 4.187 0.732 11.904 1.00 34.54 91 ILE A CA 2
ATOM 3055 C C . ILE A 1 91 ? 4.710 2.107 11.504 1.00 34.21 91 ILE A C 2
ATOM 3056 O O . ILE A 1 91 ? 5.798 2.511 11.913 1.00 50.24 91 ILE A O 2
ATOM 3072 N N . SER A 1 92 ? 3.926 2.823 10.703 1.00 24.14 92 SER A N 2
ATOM 3073 C CA . SER A 1 92 ? 4.311 4.153 10.246 1.00 62.12 92 SER A CA 2
ATOM 3074 C C . SER A 1 92 ? 4.239 5.162 11.389 1.00 42.44 92 SER A C 2
ATOM 3075 O O . SER A 1 92 ? 3.934 4.807 12.526 1.00 33.32 92 SER A O 2
ATOM 3083 N N . ASN A 1 93 ? 4.524 6.421 11.075 1.00 14.30 93 ASN A N 2
ATOM 3084 C CA . ASN A 1 93 ? 4.492 7.483 12.074 1.00 12.41 93 ASN A CA 2
ATOM 3085 C C . ASN A 1 93 ? 3.057 7.906 12.375 1.00 65.54 93 ASN A C 2
ATOM 3086 O O . ASN A 1 93 ? 2.737 8.297 13.497 1.00 3.22 93 ASN A O 2
ATOM 3097 N N . ILE A 1 94 ? 2.197 7.821 11.365 1.00 3.55 94 ILE A N 2
ATOM 3098 C CA . ILE A 1 94 ? 0.797 8.192 11.522 1.00 51.50 94 ILE A CA 2
ATOM 3099 C C . ILE A 1 94 ? -0.015 7.041 12.105 1.00 24.01 94 ILE A C 2
ATOM 3100 O O . ILE A 1 94 ? -0.847 6.445 11.420 1.00 21.24 94 ILE A O 2
ATOM 3116 N N . ARG A 1 95 ? 0.232 6.733 13.375 1.00 52.34 95 ARG A N 2
ATOM 3117 C CA . ARG A 1 95 ? -0.476 5.654 14.051 1.00 71.45 95 ARG A CA 2
ATOM 3118 C C . ARG A 1 95 ? -1.590 6.205 14.937 1.00 42.02 95 ARG A C 2
ATOM 3119 O O . ARG A 1 95 ? -2.560 5.508 15.238 1.00 2.30 95 ARG A O 2
ATOM 3140 N N . TYR A 1 96 ? -1.442 7.457 15.352 1.00 41.42 96 TYR A N 2
ATOM 3141 C CA . TYR A 1 96 ? -2.432 8.102 16.207 1.00 75.32 96 TYR A CA 2
ATOM 3142 C C . TYR A 1 96 ? -3.690 8.452 15.416 1.00 62.44 96 TYR A C 2
ATOM 3143 O O . TYR A 1 96 ? -4.752 7.868 15.626 1.00 33.24 96 TYR A O 2
ATOM 3161 N N . GLY A 1 97 ? -3.559 9.409 14.501 1.00 21.52 97 GLY A N 2
ATOM 3162 C CA . GLY A 1 97 ? -4.690 9.820 13.692 1.00 51.43 97 GLY A CA 2
ATOM 3163 C C . GLY A 1 97 ? -5.610 10.777 14.424 1.00 72.52 97 GLY A C 2
ATOM 3164 O O . GLY A 1 97 ? -6.801 10.859 14.121 1.00 63.53 97 GLY A O 2
ATOM 3168 N N . TYR A 1 98 ? -5.059 11.502 15.391 1.00 64.15 98 TYR A N 2
ATOM 3169 C CA . TYR A 1 98 ? -5.838 12.454 16.171 1.00 13.14 98 TYR A CA 2
ATOM 3170 C C . TYR A 1 98 ? -6.358 13.585 15.289 1.00 12.22 98 TYR A C 2
ATOM 3171 O O . TYR A 1 98 ? -5.650 14.554 15.022 1.00 45.14 98 TYR A O 2
ATOM 3189 N N . MET A 1 1 ? 6.176 -25.524 17.187 1.00 3.10 1 MET A N 3
ATOM 3190 C CA . MET A 1 1 ? 5.928 -26.703 18.009 1.00 72.41 1 MET A CA 3
ATOM 3191 C C . MET A 1 1 ? 4.449 -26.815 18.366 1.00 21.14 1 MET A C 3
ATOM 3192 O O . MET A 1 1 ? 3.916 -27.915 18.508 1.00 4.42 1 MET A O 3
ATOM 3206 N N . GLY A 1 2 ? 3.792 -25.668 18.512 1.00 65.30 2 GLY A N 3
ATOM 3207 C CA . GLY A 1 2 ? 2.382 -25.660 18.854 1.00 53.23 2 GLY A CA 3
ATOM 3208 C C . GLY A 1 2 ? 1.489 -25.680 17.628 1.00 72.40 2 GLY A C 3
ATOM 3209 O O . GLY A 1 2 ? 1.683 -26.492 16.723 1.00 12.31 2 GLY A O 3
ATOM 3213 N N . LYS A 1 3 ? 0.506 -24.787 17.600 1.00 51.43 3 LYS A N 3
ATOM 3214 C CA . LYS A 1 3 ? -0.421 -24.705 16.476 1.00 21.04 3 LYS A CA 3
ATOM 3215 C C . LYS A 1 3 ? 0.190 -23.917 15.322 1.00 4.23 3 LYS A C 3
ATOM 3216 O O . LYS A 1 3 ? 0.681 -22.802 15.510 1.00 72.31 3 LYS A O 3
ATOM 3235 N N . LEU A 1 4 ? 0.156 -24.501 14.130 1.00 2.35 4 LEU A N 3
ATOM 3236 C CA . LEU A 1 4 ? 0.705 -23.851 12.945 1.00 75.13 4 LEU A CA 3
ATOM 3237 C C . LEU A 1 4 ? -0.327 -22.931 12.300 1.00 32.41 4 LEU A C 3
ATOM 3238 O O . LEU A 1 4 ? -1.438 -23.354 11.978 1.00 22.51 4 LEU A O 3
ATOM 3254 N N . LYS A 1 5 ? 0.048 -21.671 12.111 1.00 30.01 5 LYS A N 3
ATOM 3255 C CA . LYS A 1 5 ? -0.843 -20.690 11.502 1.00 50.04 5 LYS A CA 3
ATOM 3256 C C . LYS A 1 5 ? -0.483 -20.465 10.037 1.00 71.15 5 LYS A C 3
ATOM 3257 O O . LYS A 1 5 ? -1.118 -19.667 9.347 1.00 24.00 5 LYS A O 3
ATOM 3276 N N . TRP A 1 6 ? 0.538 -21.174 9.567 1.00 34.24 6 TRP A N 3
ATOM 3277 C CA . TRP A 1 6 ? 0.981 -21.052 8.183 1.00 15.50 6 TRP A CA 3
ATOM 3278 C C . TRP A 1 6 ? 1.223 -19.592 7.816 1.00 30.31 6 TRP A C 3
ATOM 3279 O O . TRP A 1 6 ? 0.600 -19.061 6.896 1.00 34.22 6 TRP A O 3
ATOM 3300 N N . PHE A 1 7 ? 2.132 -18.947 8.540 1.00 40.11 7 PHE A N 3
ATOM 3301 C CA . PHE A 1 7 ? 2.456 -17.548 8.289 1.00 14.35 7 PHE A CA 3
ATOM 3302 C C . PHE A 1 7 ? 3.878 -17.230 8.741 1.00 13.43 7 PHE A C 3
ATOM 3303 O O . PHE A 1 7 ? 4.187 -17.272 9.933 1.00 74.24 7 PHE A O 3
ATOM 3320 N N . SER A 1 8 ? 4.740 -16.911 7.781 1.00 2.24 8 SER A N 3
ATOM 3321 C CA . SER A 1 8 ? 6.131 -16.589 8.079 1.00 43.45 8 SER A CA 3
ATOM 3322 C C . SER A 1 8 ? 6.865 -16.135 6.820 1.00 4.25 8 SER A C 3
ATOM 3323 O O . SER A 1 8 ? 6.722 -16.734 5.755 1.00 41.50 8 SER A O 3
ATOM 3331 N N . GLY A 1 9 ? 7.652 -15.072 6.954 1.00 41.54 9 GLY A N 3
ATOM 3332 C CA . GLY A 1 9 ? 8.398 -14.554 5.821 1.00 34.10 9 GLY A CA 3
ATOM 3333 C C . GLY A 1 9 ? 8.476 -13.040 5.822 1.00 63.31 9 GLY A C 3
ATOM 3334 O O . GLY A 1 9 ? 7.469 -12.359 6.007 1.00 54.25 9 GLY A O 3
ATOM 3338 N N . GLY A 1 10 ? 9.679 -12.512 5.617 1.00 53.32 10 GLY A N 3
ATOM 3339 C CA . GLY A 1 10 ? 9.864 -11.072 5.601 1.00 71.44 10 GLY A CA 3
ATOM 3340 C C . GLY A 1 10 ? 10.386 -10.540 6.920 1.00 11.34 10 GLY A C 3
ATOM 3341 O O . GLY A 1 10 ? 9.640 -9.939 7.694 1.00 2.43 10 GLY A O 3
ATOM 3345 N N . LYS A 1 11 ? 11.670 -10.762 7.180 1.00 60.11 11 LYS A N 3
ATOM 3346 C CA . LYS A 1 11 ? 12.292 -10.302 8.416 1.00 15.42 11 LYS A CA 3
ATOM 3347 C C . LYS A 1 11 ? 12.674 -8.828 8.316 1.00 34.25 11 LYS A C 3
ATOM 3348 O O . LYS A 1 11 ? 13.828 -8.461 8.529 1.00 21.03 11 LYS A O 3
ATOM 3367 N N . GLU A 1 12 ? 11.694 -7.989 7.992 1.00 1.43 12 GLU A N 3
ATOM 3368 C CA . GLU A 1 12 ? 11.929 -6.554 7.866 1.00 63.15 12 GLU A CA 3
ATOM 3369 C C . GLU A 1 12 ? 10.614 -5.782 7.908 1.00 72.22 12 GLU A C 3
ATOM 3370 O O . GLU A 1 12 ? 9.590 -6.252 7.413 1.00 50.42 12 GLU A O 3
ATOM 3382 N N . ARG A 1 13 ? 10.651 -4.594 8.503 1.00 31.11 13 ARG A N 3
ATOM 3383 C CA . ARG A 1 13 ? 9.463 -3.757 8.612 1.00 13.23 13 ARG A CA 3
ATOM 3384 C C . ARG A 1 13 ? 9.156 -3.074 7.283 1.00 2.13 13 ARG A C 3
ATOM 3385 O O . ARG A 1 13 ? 7.993 -2.875 6.929 1.00 10.23 13 ARG A O 3
ATOM 3406 N N . SER A 1 14 ? 10.206 -2.716 6.551 1.00 72.10 14 SER A N 3
ATOM 3407 C CA . SER A 1 14 ? 10.048 -2.051 5.262 1.00 2.13 14 SER A CA 3
ATOM 3408 C C . SER A 1 14 ? 9.374 -2.975 4.254 1.00 55.22 14 SER A C 3
ATOM 3409 O O . SER A 1 14 ? 8.402 -2.595 3.601 1.00 52.55 14 SER A O 3
ATOM 3417 N N . ASN A 1 15 ? 9.897 -4.190 4.130 1.00 25.24 15 ASN A N 3
ATOM 3418 C CA . ASN A 1 15 ? 9.347 -5.169 3.200 1.00 21.44 15 ASN A CA 3
ATOM 3419 C C . ASN A 1 15 ? 8.010 -5.705 3.703 1.00 21.31 15 ASN A C 3
ATOM 3420 O O . ASN A 1 15 ? 7.265 -6.341 2.958 1.00 1.33 15 ASN A O 3
ATOM 3431 N N . GLN A 1 16 ? 7.712 -5.444 4.972 1.00 5.42 16 GLN A N 3
ATOM 3432 C CA . GLN A 1 16 ? 6.466 -5.900 5.575 1.00 54.12 16 GLN A CA 3
ATOM 3433 C C . GLN A 1 16 ? 5.262 -5.334 4.829 1.00 11.30 16 GLN A C 3
ATOM 3434 O O . GLN A 1 16 ? 4.472 -6.079 4.250 1.00 52.22 16 GLN A O 3
ATOM 3448 N N . ALA A 1 17 ? 5.128 -4.012 4.849 1.00 1.32 17 ALA A N 3
ATOM 3449 C CA . ALA A 1 17 ? 4.021 -3.346 4.174 1.00 44.52 17 ALA A CA 3
ATOM 3450 C C . ALA A 1 17 ? 3.896 -3.818 2.730 1.00 12.11 17 ALA A C 3
ATOM 3451 O O . ALA A 1 17 ? 2.799 -4.119 2.260 1.00 53.53 17 ALA A O 3
ATOM 3458 N N . GLU A 1 18 ? 5.025 -3.881 2.032 1.00 51.34 18 GLU A N 3
ATOM 3459 C CA . GLU A 1 18 ? 5.039 -4.315 0.640 1.00 61.44 18 GLU A CA 3
ATOM 3460 C C . GLU A 1 18 ? 4.339 -5.662 0.483 1.00 3.24 18 GLU A C 3
ATOM 3461 O O . GLU A 1 18 ? 3.581 -5.873 -0.463 1.00 23.55 18 GLU A O 3
ATOM 3473 N N . ASN A 1 19 ? 4.601 -6.570 1.418 1.00 52.11 19 ASN A N 3
ATOM 3474 C CA . ASN A 1 19 ? 3.997 -7.898 1.384 1.00 31.04 19 ASN A CA 3
ATOM 3475 C C . ASN A 1 19 ? 2.486 -7.814 1.580 1.00 0.22 19 ASN A C 3
ATOM 3476 O O . ASN A 1 19 ? 1.727 -8.546 0.945 1.00 11.11 19 ASN A O 3
ATOM 3487 N N . ILE A 1 20 ? 2.058 -6.916 2.460 1.00 3.14 20 ILE A N 3
ATOM 3488 C CA . ILE A 1 20 ? 0.639 -6.735 2.738 1.00 1.45 20 ILE A CA 3
ATOM 3489 C C . ILE A 1 20 ? -0.090 -6.166 1.525 1.00 11.14 20 ILE A C 3
ATOM 3490 O O . ILE A 1 20 ? -1.079 -6.733 1.060 1.00 12.45 20 ILE A O 3
ATOM 3506 N N . ILE A 1 21 ? 0.406 -5.042 1.018 1.00 34.12 21 ILE A N 3
ATOM 3507 C CA . ILE A 1 21 ? -0.197 -4.398 -0.143 1.00 63.14 21 ILE A CA 3
ATOM 3508 C C . ILE A 1 21 ? -0.387 -5.390 -1.285 1.00 60.23 21 ILE A C 3
ATOM 3509 O O . ILE A 1 21 ? -1.416 -5.385 -1.962 1.00 41.20 21 ILE A O 3
ATOM 3525 N N . THR A 1 22 ? 0.611 -6.243 -1.493 1.00 75.44 22 THR A N 3
ATOM 3526 C CA . THR A 1 22 ? 0.553 -7.242 -2.553 1.00 74.13 22 THR A CA 3
ATOM 3527 C C . THR A 1 22 ? -0.685 -8.120 -2.414 1.00 72.31 22 THR A C 3
ATOM 3528 O O . THR A 1 22 ? -1.202 -8.642 -3.403 1.00 13.12 22 THR A O 3
ATOM 3539 N N . ASP A 1 23 ? -1.157 -8.279 -1.182 1.00 62.24 23 ASP A N 3
ATOM 3540 C CA . ASP A 1 23 ? -2.337 -9.093 -0.915 1.00 24.14 23 ASP A CA 3
ATOM 3541 C C . ASP A 1 23 ? -3.554 -8.546 -1.654 1.00 21.24 23 ASP A C 3
ATOM 3542 O O . ASP A 1 23 ? -4.098 -9.199 -2.544 1.00 54.02 23 ASP A O 3
ATOM 3551 N N . LEU A 1 24 ? -3.977 -7.344 -1.277 1.00 24.12 24 LEU A N 3
ATOM 3552 C CA . LEU A 1 24 ? -5.131 -6.708 -1.902 1.00 20.22 24 LEU A CA 3
ATOM 3553 C C . LEU A 1 24 ? -5.023 -6.758 -3.423 1.00 62.33 24 LEU A C 3
ATOM 3554 O O . LEU A 1 24 ? -5.988 -7.083 -4.114 1.00 14.11 24 LEU A O 3
ATOM 3570 N N . LEU A 1 25 ? -3.841 -6.437 -3.938 1.00 5.01 25 LEU A N 3
ATOM 3571 C CA . LEU A 1 25 ? -3.605 -6.449 -5.377 1.00 44.44 25 LEU A CA 3
ATOM 3572 C C . LEU A 1 25 ? -3.945 -7.810 -5.974 1.00 52.03 25 LEU A C 3
ATOM 3573 O O . LEU A 1 25 ? -4.475 -7.897 -7.083 1.00 45.24 25 LEU A O 3
ATOM 3589 N N . ASP A 1 26 ? -3.642 -8.868 -5.232 1.00 61.52 26 ASP A N 3
ATOM 3590 C CA . ASP A 1 26 ? -3.919 -10.226 -5.687 1.00 14.04 26 ASP A CA 3
ATOM 3591 C C . ASP A 1 26 ? -5.417 -10.437 -5.887 1.00 63.11 26 ASP A C 3
ATOM 3592 O O . ASP A 1 26 ? -5.865 -10.776 -6.982 1.00 12.32 26 ASP A O 3
ATOM 3601 N N . ASP A 1 27 ? -6.184 -10.235 -4.822 1.00 21.43 27 ASP A N 3
ATOM 3602 C CA . ASP A 1 27 ? -7.632 -10.403 -4.880 1.00 22.44 27 ASP A CA 3
ATOM 3603 C C . ASP A 1 27 ? -8.250 -9.444 -5.892 1.00 32.01 27 ASP A C 3
ATOM 3604 O O . ASP A 1 27 ? -9.261 -9.756 -6.523 1.00 24.51 27 ASP A O 3
ATOM 3613 N N . LEU A 1 28 ? -7.637 -8.275 -6.042 1.00 34.23 28 LEU A N 3
ATOM 3614 C CA . LEU A 1 28 ? -8.128 -7.269 -6.978 1.00 4.43 28 LEU A CA 3
ATOM 3615 C C . LEU A 1 28 ? -7.925 -7.721 -8.420 1.00 60.11 28 LEU A C 3
ATOM 3616 O O . LEU A 1 28 ? -8.599 -7.244 -9.333 1.00 4.54 28 LEU A O 3
ATOM 3632 N N . LYS A 1 29 ? -6.993 -8.648 -8.619 1.00 11.10 29 LYS A N 3
ATOM 3633 C CA . LYS A 1 29 ? -6.702 -9.168 -9.949 1.00 61.42 29 LYS A CA 3
ATOM 3634 C C . LYS A 1 29 ? -7.986 -9.559 -10.673 1.00 14.02 29 LYS A C 3
ATOM 3635 O O . LYS A 1 29 ? -8.285 -9.044 -11.751 1.00 74.35 29 LYS A O 3
ATOM 3654 N N . THR A 1 30 ? -8.746 -10.470 -10.072 1.00 40.14 30 THR A N 3
ATOM 3655 C CA . THR A 1 30 ? -9.998 -10.929 -10.659 1.00 74.14 30 THR A CA 3
ATOM 3656 C C . THR A 1 30 ? -11.145 -9.984 -10.318 1.00 45.12 30 THR A C 3
ATOM 3657 O O . THR A 1 30 ? -12.177 -9.978 -10.988 1.00 42.43 30 THR A O 3
ATOM 3668 N N . ASP A 1 31 ? -10.955 -9.187 -9.272 1.00 33.21 31 ASP A N 3
ATOM 3669 C CA . ASP A 1 31 ? -11.974 -8.235 -8.843 1.00 25.22 31 ASP A CA 3
ATOM 3670 C C . ASP A 1 31 ? -12.098 -7.086 -9.837 1.00 70.41 31 ASP A C 3
ATOM 3671 O O . ASP A 1 31 ? -11.101 -6.618 -10.389 1.00 4.02 31 ASP A O 3
ATOM 3680 N N . LEU A 1 32 ? -13.327 -6.636 -10.062 1.00 53.31 32 LEU A N 3
ATOM 3681 C CA . LEU A 1 32 ? -13.582 -5.541 -10.992 1.00 14.22 32 LEU A CA 3
ATOM 3682 C C . LEU A 1 32 ? -14.059 -4.296 -10.250 1.00 42.02 32 LEU A C 3
ATOM 3683 O O . LEU A 1 32 ? -14.795 -3.477 -10.801 1.00 4.25 32 LEU A O 3
ATOM 3699 N N . ASP A 1 33 ? -13.631 -4.160 -9.000 1.00 60.22 33 ASP A N 3
ATOM 3700 C CA . ASP A 1 33 ? -14.011 -3.014 -8.183 1.00 3.42 33 ASP A CA 3
ATOM 3701 C C . ASP A 1 33 ? -13.150 -1.799 -8.517 1.00 54.42 33 ASP A C 3
ATOM 3702 O O . ASP A 1 33 ? -13.610 -0.859 -9.163 1.00 70.32 33 ASP A O 3
ATOM 3711 N N . ASN A 1 34 ? -11.898 -1.827 -8.071 1.00 53.12 34 ASN A N 3
ATOM 3712 C CA . ASN A 1 34 ? -10.973 -0.727 -8.322 1.00 24.45 34 ASN A CA 3
ATOM 3713 C C . ASN A 1 34 ? -10.196 -0.954 -9.614 1.00 53.12 34 ASN A C 3
ATOM 3714 O O . ASN A 1 34 ? -9.432 -1.912 -9.730 1.00 31.31 34 ASN A O 3
ATOM 3725 N N . GLU A 1 35 ? -10.396 -0.066 -10.583 1.00 35.33 35 GLU A N 3
ATOM 3726 C CA . GLU A 1 35 ? -9.714 -0.170 -11.867 1.00 62.00 35 GLU A CA 3
ATOM 3727 C C . GLU A 1 35 ? -8.549 0.813 -11.946 1.00 13.43 35 GLU A C 3
ATOM 3728 O O . GLU A 1 35 ? -7.442 0.451 -12.344 1.00 74.22 35 GLU A O 3
ATOM 3740 N N . SER A 1 36 ? -8.808 2.060 -11.564 1.00 42.01 36 SER A N 3
ATOM 3741 C CA . SER A 1 36 ? -7.784 3.097 -11.595 1.00 53.42 36 SER A CA 3
ATOM 3742 C C . SER A 1 36 ? -7.198 3.324 -10.204 1.00 52.14 36 SER A C 3
ATOM 3743 O O . SER A 1 36 ? -6.060 3.774 -10.063 1.00 71.05 36 SER A O 3
ATOM 3751 N N . LEU A 1 37 ? -7.984 3.011 -9.181 1.00 13.01 37 LEU A N 3
ATOM 3752 C CA . LEU A 1 37 ? -7.545 3.181 -7.800 1.00 40.22 37 LEU A CA 3
ATOM 3753 C C . LEU A 1 37 ? -6.274 2.383 -7.531 1.00 25.11 37 LEU A C 3
ATOM 3754 O O . LEU A 1 37 ? -5.390 2.831 -6.799 1.00 61.34 37 LEU A O 3
ATOM 3770 N N . LYS A 1 38 ? -6.186 1.199 -8.129 1.00 12.43 38 LYS A N 3
ATOM 3771 C CA . LYS A 1 38 ? -5.021 0.339 -7.957 1.00 52.51 38 LYS A CA 3
ATOM 3772 C C . LYS A 1 38 ? -3.732 1.111 -8.222 1.00 44.05 38 LYS A C 3
ATOM 3773 O O . LYS A 1 38 ? -2.683 0.800 -7.657 1.00 71.24 38 LYS A O 3
ATOM 3792 N N . LYS A 1 39 ? -3.817 2.118 -9.085 1.00 35.23 39 LYS A N 3
ATOM 3793 C CA . LYS A 1 39 ? -2.659 2.936 -9.423 1.00 5.24 39 LYS A CA 3
ATOM 3794 C C . LYS A 1 39 ? -1.987 3.474 -8.164 1.00 3.44 39 LYS A C 3
ATOM 3795 O O . LYS A 1 39 ? -0.767 3.635 -8.120 1.00 4.21 39 LYS A O 3
ATOM 3814 N N . VAL A 1 40 ? -2.790 3.752 -7.142 1.00 21.53 40 VAL A N 3
ATOM 3815 C CA . VAL A 1 40 ? -2.272 4.270 -5.881 1.00 34.31 40 VAL A CA 3
ATOM 3816 C C . VAL A 1 40 ? -1.438 3.220 -5.157 1.00 63.22 40 VAL A C 3
ATOM 3817 O O . VAL A 1 40 ? -0.218 3.347 -5.050 1.00 64.53 40 VAL A O 3
ATOM 3830 N N . LEU A 1 41 ? -2.103 2.182 -4.661 1.00 13.24 41 LEU A N 3
ATOM 3831 C CA . LEU A 1 41 ? -1.423 1.108 -3.946 1.00 10.13 41 LEU A CA 3
ATOM 3832 C C . LEU A 1 41 ? -0.271 0.547 -4.774 1.00 3.32 41 LEU A C 3
ATOM 3833 O O . LEU A 1 41 ? 0.822 0.318 -4.258 1.00 52.12 41 LEU A O 3
ATOM 3849 N N . GLU A 1 42 ? -0.525 0.330 -6.061 1.00 1.14 42 GLU A N 3
ATOM 3850 C CA . GLU A 1 42 ? 0.492 -0.203 -6.959 1.00 54.31 42 GLU A CA 3
ATOM 3851 C C . GLU A 1 42 ? 1.712 0.712 -7.005 1.00 13.41 42 GLU A C 3
ATOM 3852 O O . GLU A 1 42 ? 2.810 0.320 -6.612 1.00 42.40 42 GLU A O 3
ATOM 3864 N N . ASN A 1 43 ? 1.511 1.934 -7.487 1.00 11.14 43 ASN A N 3
ATOM 3865 C CA . ASN A 1 43 ? 2.594 2.906 -7.585 1.00 32.34 43 ASN A CA 3
ATOM 3866 C C . ASN A 1 43 ? 3.345 3.018 -6.261 1.00 53.33 43 ASN A C 3
ATOM 3867 O O . ASN A 1 43 ? 4.555 2.796 -6.202 1.00 23.25 43 ASN A O 3
ATOM 3878 N N . TYR A 1 44 ? 2.620 3.364 -5.203 1.00 65.32 44 TYR A N 3
ATOM 3879 C CA . TYR A 1 44 ? 3.218 3.506 -3.882 1.00 24.35 44 TYR A CA 3
ATOM 3880 C C . TYR A 1 44 ? 3.982 2.245 -3.488 1.00 52.44 44 TYR A C 3
ATOM 3881 O O . TYR A 1 44 ? 5.094 2.316 -2.965 1.00 44.32 44 TYR A O 3
ATOM 3899 N N . LEU A 1 45 ? 3.377 1.091 -3.746 1.00 54.45 45 LEU A N 3
ATOM 3900 C CA . LEU A 1 45 ? 3.999 -0.188 -3.422 1.00 11.22 45 LEU A CA 3
ATOM 3901 C C . LEU A 1 45 ? 5.364 -0.315 -4.091 1.00 4.13 45 LEU A C 3
ATOM 3902 O O . LEU A 1 45 ? 6.320 -0.797 -3.483 1.00 12.42 45 LEU A O 3
ATOM 3918 N N . GLU A 1 46 ? 5.448 0.124 -5.343 1.00 35.12 46 GLU A N 3
ATOM 3919 C CA . GLU A 1 46 ? 6.697 0.060 -6.092 1.00 45.41 46 GLU A CA 3
ATOM 3920 C C . GLU A 1 46 ? 7.736 1.008 -5.498 1.00 62.14 46 GLU A C 3
ATOM 3921 O O . GLU A 1 46 ? 8.935 0.734 -5.537 1.00 74.14 46 GLU A O 3
ATOM 3933 N N . GLU A 1 47 ? 7.265 2.124 -4.950 1.00 43.20 47 GLU A N 3
ATOM 3934 C CA . GLU A 1 47 ? 8.154 3.113 -4.350 1.00 41.04 47 GLU A CA 3
ATOM 3935 C C . GLU A 1 47 ? 8.955 2.501 -3.205 1.00 41.14 47 GLU A C 3
ATOM 3936 O O . GLU A 1 47 ? 10.092 2.898 -2.946 1.00 51.32 47 GLU A O 3
ATOM 3948 N N . LEU A 1 48 ? 8.357 1.531 -2.524 1.00 35.30 48 LEU A N 3
ATOM 3949 C CA . LEU A 1 48 ? 9.012 0.862 -1.406 1.00 44.21 48 LEU A CA 3
ATOM 3950 C C . LEU A 1 48 ? 10.323 0.219 -1.850 1.00 13.10 48 LEU A C 3
ATOM 3951 O O . LEU A 1 48 ? 11.323 0.262 -1.132 1.00 10.10 48 LEU A O 3
ATOM 3967 N N . LYS A 1 49 ? 10.311 -0.375 -3.039 1.00 2.04 49 LYS A N 3
ATOM 3968 C CA . LYS A 1 49 ? 11.499 -1.025 -3.581 1.00 23.25 49 LYS A CA 3
ATOM 3969 C C . LYS A 1 49 ? 12.504 0.008 -4.081 1.00 33.04 49 LYS A C 3
ATOM 3970 O O . LYS A 1 49 ? 13.712 -0.228 -4.060 1.00 74.45 49 LYS A O 3
ATOM 3989 N N . GLN A 1 50 ? 11.997 1.153 -4.525 1.00 53.12 50 GLN A N 3
ATOM 3990 C CA . GLN A 1 50 ? 12.852 2.222 -5.029 1.00 30.41 50 GLN A CA 3
ATOM 3991 C C . GLN A 1 50 ? 13.623 2.884 -3.892 1.00 65.35 50 GLN A C 3
ATOM 3992 O O . GLN A 1 50 ? 13.176 2.890 -2.745 1.00 41.23 50 GLN A O 3
ATOM 4006 N N . LYS A 1 51 ? 14.786 3.438 -4.218 1.00 2.34 51 LYS A N 3
ATOM 4007 C CA . LYS A 1 51 ? 15.621 4.104 -3.225 1.00 32.14 51 LYS A CA 3
ATOM 4008 C C . LYS A 1 51 ? 15.294 5.592 -3.148 1.00 4.02 51 LYS A C 3
ATOM 4009 O O . LYS A 1 51 ? 15.992 6.356 -2.482 1.00 45.31 51 LYS A O 3
ATOM 4028 N N . SER A 1 52 ? 14.228 5.995 -3.831 1.00 45.42 52 SER A N 3
ATOM 4029 C CA . SER A 1 52 ? 13.811 7.392 -3.842 1.00 1.43 52 SER A CA 3
ATOM 4030 C C . SER A 1 52 ? 12.934 7.706 -2.634 1.00 0.23 52 SER A C 3
ATOM 4031 O O . SER A 1 52 ? 13.377 8.351 -1.683 1.00 72.41 52 SER A O 3
ATOM 4039 N N . ALA A 1 53 ? 11.688 7.246 -2.679 1.00 25.23 53 ALA A N 3
ATOM 4040 C CA . ALA A 1 53 ? 10.749 7.475 -1.588 1.00 4.22 53 ALA A CA 3
ATOM 4041 C C . ALA A 1 53 ? 11.081 6.598 -0.385 1.00 11.14 53 ALA A C 3
ATOM 4042 O O . ALA A 1 53 ? 11.348 5.405 -0.530 1.00 2.32 53 ALA A O 3
ATOM 4049 N N . SER A 1 54 ? 11.061 7.196 0.802 1.00 13.30 54 SER A N 3
ATOM 4050 C CA . SER A 1 54 ? 11.363 6.470 2.030 1.00 42.15 54 SER A CA 3
ATOM 4051 C C . SER A 1 54 ? 10.188 5.589 2.443 1.00 44.32 54 SER A C 3
ATOM 4052 O O . SER A 1 54 ? 9.039 5.865 2.098 1.00 23.43 54 SER A O 3
ATOM 4060 N N . VAL A 1 55 ? 10.487 4.525 3.183 1.00 14.55 55 VAL A N 3
ATOM 4061 C CA . VAL A 1 55 ? 9.457 3.603 3.645 1.00 74.41 55 VAL A CA 3
ATOM 4062 C C . VAL A 1 55 ? 8.320 4.349 4.337 1.00 3.01 55 VAL A C 3
ATOM 4063 O O . VAL A 1 55 ? 7.156 4.256 3.947 1.00 12.30 55 VAL A O 3
ATOM 4076 N N . PRO A 1 56 ? 8.665 5.106 5.388 1.00 13.54 56 PRO A N 3
ATOM 4077 C CA . PRO A 1 56 ? 7.688 5.884 6.157 1.00 55.40 56 PRO A CA 3
ATOM 4078 C C . PRO A 1 56 ? 7.133 7.063 5.365 1.00 74.12 56 PRO A C 3
ATOM 4079 O O . PRO A 1 56 ? 6.101 7.633 5.720 1.00 71.30 56 PRO A O 3
ATOM 4090 N N . LEU A 1 57 ? 7.823 7.424 4.288 1.00 3.52 57 LEU A N 3
ATOM 4091 C CA . LEU A 1 57 ? 7.400 8.535 3.444 1.00 13.15 57 LEU A CA 3
ATOM 4092 C C . LEU A 1 57 ? 6.327 8.090 2.456 1.00 75.12 57 LEU A C 3
ATOM 4093 O O . LEU A 1 57 ? 5.450 8.870 2.083 1.00 52.55 57 LEU A O 3
ATOM 4109 N N . ILE A 1 58 ? 6.400 6.831 2.039 1.00 52.05 58 ILE A N 3
ATOM 4110 C CA . ILE A 1 58 ? 5.433 6.281 1.097 1.00 63.05 58 ILE A CA 3
ATOM 4111 C C . ILE A 1 58 ? 4.136 5.897 1.801 1.00 23.32 58 ILE A C 3
ATOM 4112 O O . ILE A 1 58 ? 3.055 6.353 1.427 1.00 71.12 58 ILE A O 3
ATOM 4128 N N . LEU A 1 59 ? 4.251 5.057 2.823 1.00 4.34 59 LEU A N 3
ATOM 4129 C CA . LEU A 1 59 ? 3.088 4.613 3.584 1.00 74.33 59 LEU A CA 3
ATOM 4130 C C . LEU A 1 59 ? 2.342 5.801 4.181 1.00 2.12 59 LEU A C 3
ATOM 4131 O O . LEU A 1 59 ? 1.127 5.751 4.375 1.00 4.13 59 LEU A O 3
ATOM 4147 N N . SER A 1 60 ? 3.077 6.870 4.470 1.00 54.41 60 SER A N 3
ATOM 4148 C CA . SER A 1 60 ? 2.485 8.072 5.047 1.00 74.11 60 SER A CA 3
ATOM 4149 C C . SER A 1 60 ? 1.523 8.730 4.063 1.00 50.35 60 SER A C 3
ATOM 4150 O O . SER A 1 60 ? 0.329 8.858 4.336 1.00 50.03 60 SER A O 3
ATOM 4158 N N . ARG A 1 61 ? 2.051 9.147 2.917 1.00 44.44 61 ARG A N 3
ATOM 4159 C CA . ARG A 1 61 ? 1.242 9.793 1.892 1.00 13.22 61 ARG A CA 3
ATOM 4160 C C . ARG A 1 61 ? 0.210 8.823 1.322 1.00 12.45 61 ARG A C 3
ATOM 4161 O O . ARG A 1 61 ? -0.933 9.200 1.065 1.00 62.21 61 ARG A O 3
ATOM 4182 N N . MET A 1 62 ? 0.623 7.576 1.128 1.00 40.34 62 MET A N 3
ATOM 4183 C CA . MET A 1 62 ? -0.265 6.553 0.589 1.00 42.31 62 MET A CA 3
ATOM 4184 C C . MET A 1 62 ? -1.569 6.496 1.377 1.00 30.20 62 MET A C 3
ATOM 4185 O O . MET A 1 62 ? -2.654 6.602 0.807 1.00 14.33 62 MET A O 3
ATOM 4199 N N . ASN A 1 63 ? -1.455 6.326 2.690 1.00 61.01 63 ASN A N 3
ATOM 4200 C CA . ASN A 1 63 ? -2.626 6.254 3.556 1.00 34.04 63 ASN A CA 3
ATOM 4201 C C . ASN A 1 63 ? -3.533 7.464 3.348 1.00 52.24 63 ASN A C 3
ATOM 4202 O O . ASN A 1 63 ? -4.756 7.334 3.290 1.00 34.21 63 ASN A O 3
ATOM 4213 N N . LEU A 1 64 ? -2.924 8.639 3.235 1.00 53.32 64 LEU A N 3
ATOM 4214 C CA . LEU A 1 64 ? -3.676 9.873 3.031 1.00 44.11 64 LEU A CA 3
ATOM 4215 C C . LEU A 1 64 ? -4.260 9.930 1.624 1.00 44.13 64 LEU A C 3
ATOM 4216 O O . LEU A 1 64 ? -5.202 10.677 1.361 1.00 42.22 64 LEU A O 3
ATOM 4232 N N . ASP A 1 65 ? -3.695 9.133 0.723 1.00 50.32 65 ASP A N 3
ATOM 4233 C CA . ASP A 1 65 ? -4.162 9.091 -0.659 1.00 64.44 65 ASP A CA 3
ATOM 4234 C C . ASP A 1 65 ? -5.324 8.115 -0.808 1.00 75.05 65 ASP A C 3
ATOM 4235 O O . ASP A 1 65 ? -6.393 8.478 -1.304 1.00 45.53 65 ASP A O 3
ATOM 4244 N N . ILE A 1 66 ? -5.111 6.876 -0.378 1.00 53.55 66 ILE A N 3
ATOM 4245 C CA . ILE A 1 66 ? -6.142 5.849 -0.465 1.00 51.22 66 ILE A CA 3
ATOM 4246 C C . ILE A 1 66 ? -7.413 6.284 0.256 1.00 24.31 66 ILE A C 3
ATOM 4247 O O . ILE A 1 66 ? -8.509 6.216 -0.299 1.00 41.13 66 ILE A O 3
ATOM 4263 N N . SER A 1 67 ? -7.258 6.732 1.497 1.00 22.05 67 SER A N 3
ATOM 4264 C CA . SER A 1 67 ? -8.393 7.177 2.298 1.00 53.00 67 SER A CA 3
ATOM 4265 C C . SER A 1 67 ? -9.184 8.257 1.565 1.00 60.11 67 SER A C 3
ATOM 4266 O O . SER A 1 67 ? -10.410 8.318 1.660 1.00 63.41 67 SER A O 3
ATOM 4274 N N . LYS A 1 68 ? -8.472 9.108 0.834 1.00 52.23 68 LYS A N 3
ATOM 4275 C CA . LYS A 1 68 ? -9.104 10.187 0.083 1.00 75.32 68 LYS A CA 3
ATOM 4276 C C . LYS A 1 68 ? -9.857 9.640 -1.126 1.00 22.41 68 LYS A C 3
ATOM 4277 O O . LYS A 1 68 ? -10.965 10.080 -1.430 1.00 43.13 68 LYS A O 3
ATOM 4296 N N . ALA A 1 69 ? -9.249 8.676 -1.810 1.00 25.34 69 ALA A N 3
ATOM 4297 C CA . ALA A 1 69 ? -9.862 8.066 -2.983 1.00 32.33 69 ALA A CA 3
ATOM 4298 C C . ALA A 1 69 ? -11.219 7.458 -2.639 1.00 24.10 69 ALA A C 3
ATOM 4299 O O . ALA A 1 69 ? -12.048 7.231 -3.520 1.00 30.23 69 ALA A O 3
ATOM 4306 N N . ILE A 1 70 ? -11.436 7.197 -1.354 1.00 72.14 70 ILE A N 3
ATOM 4307 C CA . ILE A 1 70 ? -12.691 6.615 -0.896 1.00 23.13 70 ILE A CA 3
ATOM 4308 C C . ILE A 1 70 ? -13.859 7.566 -1.140 1.00 22.43 70 ILE A C 3
ATOM 4309 O O . ILE A 1 70 ? -14.702 7.320 -2.002 1.00 41.24 70 ILE A O 3
ATOM 4325 N N . ARG A 1 71 ? -13.899 8.652 -0.376 1.00 34.51 71 ARG A N 3
ATOM 4326 C CA . ARG A 1 71 ? -14.963 9.640 -0.510 1.00 20.31 71 ARG A CA 3
ATOM 4327 C C . ARG A 1 71 ? -14.949 10.269 -1.899 1.00 12.12 71 ARG A C 3
ATOM 4328 O O . ARG A 1 71 ? -15.986 10.376 -2.554 1.00 4.32 71 ARG A O 3
ATOM 4349 N N . ASN A 1 72 ? -13.767 10.685 -2.343 1.00 55.23 72 ASN A N 3
ATOM 4350 C CA . ASN A 1 72 ? -13.619 11.305 -3.655 1.00 60.45 72 ASN A CA 3
ATOM 4351 C C . ASN A 1 72 ? -14.180 10.403 -4.750 1.00 61.24 72 ASN A C 3
ATOM 4352 O O . ASN A 1 72 ? -15.284 10.628 -5.248 1.00 64.35 72 ASN A O 3
ATOM 4363 N N . ASP A 1 73 ? -13.414 9.382 -5.119 1.00 13.15 73 ASP A N 3
ATOM 4364 C CA . ASP A 1 73 ? -13.835 8.445 -6.153 1.00 34.31 73 ASP A CA 3
ATOM 4365 C C . ASP A 1 73 ? -15.207 7.858 -5.830 1.00 43.54 73 ASP A C 3
ATOM 4366 O O . ASP A 1 73 ? -16.117 7.893 -6.655 1.00 52.21 73 ASP A O 3
ATOM 4375 N N . GLY A 1 74 ? -15.344 7.319 -4.622 1.00 50.44 74 GLY A N 3
ATOM 4376 C CA . GLY A 1 74 ? -16.607 6.733 -4.212 1.00 61.34 74 GLY A CA 3
ATOM 4377 C C . GLY A 1 74 ? -16.506 5.235 -3.996 1.00 31.43 74 GLY A C 3
ATOM 4378 O O . GLY A 1 74 ? -17.520 4.551 -3.860 1.00 73.22 74 GLY A O 3
ATOM 4382 N N . VAL A 1 75 ? -15.279 4.724 -3.964 1.00 31.42 75 VAL A N 3
ATOM 4383 C CA . VAL A 1 75 ? -15.051 3.298 -3.762 1.00 43.11 75 VAL A CA 3
ATOM 4384 C C . VAL A 1 75 ? -14.970 2.959 -2.279 1.00 34.23 75 VAL A C 3
ATOM 4385 O O . VAL A 1 75 ? -14.282 3.633 -1.511 1.00 61.22 75 VAL A O 3
ATOM 4398 N N . THR A 1 76 ? -15.679 1.907 -1.879 1.00 11.21 76 THR A N 3
ATOM 4399 C CA . THR A 1 76 ? -15.689 1.478 -0.486 1.00 63.32 76 THR A CA 3
ATOM 4400 C C . THR A 1 76 ? -14.787 0.266 -0.277 1.00 74.12 76 THR A C 3
ATOM 4401 O O . THR A 1 76 ? -14.895 -0.732 -0.993 1.00 0.25 76 THR A O 3
ATOM 4412 N N . LEU A 1 77 ? -13.898 0.359 0.706 1.00 53.45 77 LEU A N 3
ATOM 4413 C CA . LEU A 1 77 ? -12.976 -0.731 1.008 1.00 12.11 77 LEU A CA 3
ATOM 4414 C C . LEU A 1 77 ? -13.696 -1.870 1.722 1.00 74.23 77 LEU A C 3
ATOM 4415 O O . LEU A 1 77 ? -14.545 -1.638 2.583 1.00 72.55 77 LEU A O 3
ATOM 4431 N N . SER A 1 78 ? -13.350 -3.101 1.360 1.00 72.42 78 SER A N 3
ATOM 4432 C CA . SER A 1 78 ? -13.964 -4.277 1.964 1.00 32.12 78 SER A CA 3
ATOM 4433 C C . SER A 1 78 ? -13.434 -4.502 3.378 1.00 54.31 78 SER A C 3
ATOM 4434 O O . SER A 1 78 ? -12.505 -3.825 3.818 1.00 62.22 78 SER A O 3
ATOM 4442 N N . ASP A 1 79 ? -14.033 -5.454 4.082 1.00 20.34 79 ASP A N 3
ATOM 4443 C CA . ASP A 1 79 ? -13.622 -5.769 5.446 1.00 74.55 79 ASP A CA 3
ATOM 4444 C C . ASP A 1 79 ? -12.117 -6.009 5.518 1.00 75.32 79 ASP A C 3
ATOM 4445 O O . ASP A 1 79 ? -11.398 -5.299 6.221 1.00 70.14 79 ASP A O 3
ATOM 4454 N N . TYR A 1 80 ? -11.649 -7.015 4.787 1.00 45.44 80 TYR A N 3
ATOM 4455 C CA . TYR A 1 80 ? -10.229 -7.350 4.771 1.00 71.34 80 TYR A CA 3
ATOM 4456 C C . TYR A 1 80 ? -9.389 -6.145 4.360 1.00 41.51 80 TYR A C 3
ATOM 4457 O O . TYR A 1 80 ? -8.302 -5.922 4.892 1.00 60.40 80 TYR A O 3
ATOM 4475 N N . GLN A 1 81 ? -9.902 -5.370 3.409 1.00 71.34 81 GLN A N 3
ATOM 4476 C CA . GLN A 1 81 ? -9.200 -4.188 2.926 1.00 44.53 81 GLN A CA 3
ATOM 4477 C C . GLN A 1 81 ? -8.937 -3.207 4.065 1.00 62.44 81 GLN A C 3
ATOM 4478 O O . GLN A 1 81 ? -7.807 -3.075 4.534 1.00 13.32 81 GLN A O 3
ATOM 4492 N N . SER A 1 82 ? -9.989 -2.523 4.504 1.00 21.20 82 SER A N 3
ATOM 4493 C CA . SER A 1 82 ? -9.871 -1.552 5.585 1.00 74.23 82 SER A CA 3
ATOM 4494 C C . SER A 1 82 ? -9.125 -2.150 6.774 1.00 14.31 82 SER A C 3
ATOM 4495 O O . SER A 1 82 ? -8.406 -1.450 7.487 1.00 34.31 82 SER A O 3
ATOM 4503 N N . LYS A 1 83 ? -9.304 -3.450 6.982 1.00 44.32 83 LYS A N 3
ATOM 4504 C CA . LYS A 1 83 ? -8.648 -4.146 8.084 1.00 53.41 83 LYS A CA 3
ATOM 4505 C C . LYS A 1 83 ? -7.137 -4.190 7.877 1.00 22.03 83 LYS A C 3
ATOM 4506 O O . LYS A 1 83 ? -6.367 -3.874 8.783 1.00 1.03 83 LYS A O 3
ATOM 4525 N N . LYS A 1 84 ? -6.719 -4.582 6.678 1.00 23.34 84 LYS A N 3
ATOM 4526 C CA . LYS A 1 84 ? -5.301 -4.665 6.351 1.00 2.12 84 LYS A CA 3
ATOM 4527 C C . LYS A 1 84 ? -4.648 -3.288 6.407 1.00 11.30 84 LYS A C 3
ATOM 4528 O O . LYS A 1 84 ? -3.427 -3.172 6.519 1.00 34.24 84 LYS A O 3
ATOM 4547 N N . LEU A 1 85 ? -5.469 -2.246 6.327 1.00 2.31 85 LEU A N 3
ATOM 4548 C CA . LEU A 1 85 ? -4.972 -0.875 6.371 1.00 2.41 85 LEU A CA 3
ATOM 4549 C C . LEU A 1 85 ? -4.415 -0.541 7.751 1.00 75.24 85 LEU A C 3
ATOM 4550 O O . LEU A 1 85 ? -3.445 0.208 7.876 1.00 24.54 85 LEU A O 3
ATOM 4566 N N . LYS A 1 86 ? -5.034 -1.102 8.784 1.00 64.42 86 LYS A N 3
ATOM 4567 C CA . LYS A 1 86 ? -4.599 -0.867 10.156 1.00 70.15 86 LYS A CA 3
ATOM 4568 C C . LYS A 1 86 ? -3.277 -1.576 10.437 1.00 50.04 86 LYS A C 3
ATOM 4569 O O . LYS A 1 86 ? -2.663 -1.370 11.482 1.00 22.54 86 LYS A O 3
ATOM 4588 N N . GLU A 1 87 ? -2.847 -2.411 9.495 1.00 11.23 87 GLU A N 3
ATOM 4589 C CA . GLU A 1 87 ? -1.598 -3.148 9.643 1.00 3.23 87 GLU A CA 3
ATOM 4590 C C . GLU A 1 87 ? -0.399 -2.207 9.578 1.00 45.51 87 GLU A C 3
ATOM 4591 O O . GLU A 1 87 ? 0.209 -1.885 10.601 1.00 31.41 87 GLU A O 3
ATOM 4603 N N . LEU A 1 88 ? -0.062 -1.769 8.370 1.00 54.01 88 LEU A N 3
ATOM 4604 C CA . LEU A 1 88 ? 1.064 -0.863 8.170 1.00 65.32 88 LEU A CA 3
ATOM 4605 C C . LEU A 1 88 ? 0.786 0.499 8.796 1.00 40.13 88 LEU A C 3
ATOM 4606 O O . LEU A 1 88 ? 1.642 1.385 8.789 1.00 24.44 88 LEU A O 3
ATOM 4622 N N . THR A 1 89 ? -0.417 0.662 9.337 1.00 22.21 89 THR A N 3
ATOM 4623 C CA . THR A 1 89 ? -0.809 1.916 9.968 1.00 55.54 89 THR A CA 3
ATOM 4624 C C . THR A 1 89 ? 0.069 2.222 11.175 1.00 62.11 89 THR A C 3
ATOM 4625 O O . THR A 1 89 ? 0.232 3.380 11.560 1.00 33.51 89 THR A O 3
ATOM 4636 N N . SER A 1 90 ? 0.636 1.176 11.769 1.00 72.20 90 SER A N 3
ATOM 4637 C CA . SER A 1 90 ? 1.496 1.334 12.937 1.00 75.44 90 SER A CA 3
ATOM 4638 C C . SER A 1 90 ? 2.874 1.846 12.530 1.00 61.22 90 SER A C 3
ATOM 4639 O O . SER A 1 90 ? 3.408 2.773 13.140 1.00 63.11 90 SER A O 3
ATOM 4647 N N . ILE A 1 91 ? 3.445 1.235 11.497 1.00 73.01 91 ILE A N 3
ATOM 4648 C CA . ILE A 1 91 ? 4.760 1.630 11.008 1.00 31.41 91 ILE A CA 3
ATOM 4649 C C . ILE A 1 91 ? 4.739 3.054 10.463 1.00 10.45 91 ILE A C 3
ATOM 4650 O O . ILE A 1 91 ? 5.660 3.835 10.705 1.00 24.14 91 ILE A O 3
ATOM 4666 N N . SER A 1 92 ? 3.683 3.386 9.729 1.00 62.22 92 SER A N 3
ATOM 4667 C CA . SER A 1 92 ? 3.543 4.717 9.148 1.00 70.31 92 SER A CA 3
ATOM 4668 C C . SER A 1 92 ? 3.246 5.752 10.228 1.00 31.10 92 SER A C 3
ATOM 4669 O O . SER A 1 92 ? 3.420 6.951 10.018 1.00 43.44 92 SER A O 3
ATOM 4677 N N . ASN A 1 93 ? 2.797 5.279 11.386 1.00 74.40 93 ASN A N 3
ATOM 4678 C CA . ASN A 1 93 ? 2.475 6.163 12.500 1.00 2.22 93 ASN A CA 3
ATOM 4679 C C . ASN A 1 93 ? 1.397 7.168 12.103 1.00 44.11 93 ASN A C 3
ATOM 4680 O O . ASN A 1 93 ? 1.585 8.377 12.232 1.00 4.42 93 ASN A O 3
ATOM 4691 N N . ILE A 1 94 ? 0.270 6.658 11.621 1.00 74.14 94 ILE A N 3
ATOM 4692 C CA . ILE A 1 94 ? -0.838 7.510 11.207 1.00 54.22 94 ILE A CA 3
ATOM 4693 C C . ILE A 1 94 ? -1.718 7.884 12.395 1.00 33.12 94 ILE A C 3
ATOM 4694 O O . ILE A 1 94 ? -2.922 7.631 12.391 1.00 15.13 94 ILE A O 3
ATOM 4710 N N . ARG A 1 95 ? -1.108 8.489 13.409 1.00 61.50 95 ARG A N 3
ATOM 4711 C CA . ARG A 1 95 ? -1.836 8.898 14.605 1.00 74.34 95 ARG A CA 3
ATOM 4712 C C . ARG A 1 95 ? -3.056 9.738 14.237 1.00 62.14 95 ARG A C 3
ATOM 4713 O O . ARG A 1 95 ? -4.076 9.701 14.924 1.00 54.11 95 ARG A O 3
ATOM 4734 N N . TYR A 1 96 ? -2.941 10.493 13.150 1.00 11.23 96 TYR A N 3
ATOM 4735 C CA . TYR A 1 96 ? -4.033 11.345 12.693 1.00 24.33 96 TYR A CA 3
ATOM 4736 C C . TYR A 1 96 ? -5.270 10.515 12.363 1.00 60.23 96 TYR A C 3
ATOM 4737 O O . TYR A 1 96 ? -5.198 9.547 11.607 1.00 22.21 96 TYR A O 3
ATOM 4755 N N . GLY A 1 97 ? -6.405 10.902 12.936 1.00 33.01 97 GLY A N 3
ATOM 4756 C CA . GLY A 1 97 ? -7.642 10.185 12.691 1.00 31.23 97 GLY A CA 3
ATOM 4757 C C . GLY A 1 97 ? -8.198 10.443 11.304 1.00 3.14 97 GLY A C 3
ATOM 4758 O O . GLY A 1 97 ? -8.449 9.508 10.544 1.00 35.34 97 GLY A O 3
ATOM 4762 N N . TYR A 1 98 ? -8.392 11.715 10.974 1.00 44.34 98 TYR A N 3
ATOM 4763 C CA . TYR A 1 98 ? -8.925 12.094 9.671 1.00 61.10 98 TYR A CA 3
ATOM 4764 C C . TYR A 1 98 ? -7.894 11.859 8.572 1.00 53.35 98 TYR A C 3
ATOM 4765 O O . TYR A 1 98 ? -7.607 12.751 7.774 1.00 33.44 98 TYR A O 3
ATOM 4783 N N . MET A 1 1 ? 26.819 -3.411 -0.046 1.00 33.13 1 MET A N 4
ATOM 4784 C CA . MET A 1 1 ? 27.324 -2.172 -0.627 1.00 64.33 1 MET A CA 4
ATOM 4785 C C . MET A 1 1 ? 26.295 -1.054 -0.505 1.00 0.34 1 MET A C 4
ATOM 4786 O O . MET A 1 1 ? 25.130 -1.228 -0.859 1.00 33.42 1 MET A O 4
ATOM 4800 N N . GLY A 1 2 ? 26.732 0.096 -0.000 1.00 22.30 2 GLY A N 4
ATOM 4801 C CA . GLY A 1 2 ? 25.835 1.225 0.160 1.00 20.30 2 GLY A CA 4
ATOM 4802 C C . GLY A 1 2 ? 25.528 1.519 1.615 1.00 1.53 2 GLY A C 4
ATOM 4803 O O . GLY A 1 2 ? 25.337 0.603 2.416 1.00 75.45 2 GLY A O 4
ATOM 4807 N N . LYS A 1 3 ? 25.481 2.801 1.961 1.00 5.41 3 LYS A N 4
ATOM 4808 C CA . LYS A 1 3 ? 25.196 3.215 3.329 1.00 10.25 3 LYS A CA 4
ATOM 4809 C C . LYS A 1 3 ? 23.724 3.583 3.490 1.00 3.43 3 LYS A C 4
ATOM 4810 O O . LYS A 1 3 ? 23.349 4.750 3.368 1.00 30.32 3 LYS A O 4
ATOM 4829 N N . LEU A 1 4 ? 22.896 2.583 3.768 1.00 50.13 4 LEU A N 4
ATOM 4830 C CA . LEU A 1 4 ? 21.465 2.802 3.947 1.00 33.14 4 LEU A CA 4
ATOM 4831 C C . LEU A 1 4 ? 21.153 3.211 5.384 1.00 35.10 4 LEU A C 4
ATOM 4832 O O . LEU A 1 4 ? 22.023 3.176 6.253 1.00 11.32 4 LEU A O 4
ATOM 4848 N N . LYS A 1 5 ? 19.905 3.596 5.626 1.00 14.21 5 LYS A N 4
ATOM 4849 C CA . LYS A 1 5 ? 19.475 4.008 6.956 1.00 43.50 5 LYS A CA 4
ATOM 4850 C C . LYS A 1 5 ? 18.214 3.259 7.377 1.00 25.03 5 LYS A C 4
ATOM 4851 O O . LYS A 1 5 ? 17.681 2.447 6.621 1.00 45.41 5 LYS A O 4
ATOM 4870 N N . TRP A 1 6 ? 17.743 3.538 8.588 1.00 61.12 6 TRP A N 4
ATOM 4871 C CA . TRP A 1 6 ? 16.545 2.891 9.108 1.00 31.43 6 TRP A CA 4
ATOM 4872 C C . TRP A 1 6 ? 16.666 1.373 9.027 1.00 10.21 6 TRP A C 4
ATOM 4873 O O . TRP A 1 6 ? 15.666 0.666 8.900 1.00 10.50 6 TRP A O 4
ATOM 4894 N N . PHE A 1 7 ? 17.897 0.878 9.100 1.00 31.43 7 PHE A N 4
ATOM 4895 C CA . PHE A 1 7 ? 18.149 -0.557 9.034 1.00 74.15 7 PHE A CA 4
ATOM 4896 C C . PHE A 1 7 ? 18.078 -1.186 10.422 1.00 65.44 7 PHE A C 4
ATOM 4897 O O . PHE A 1 7 ? 17.513 -2.266 10.598 1.00 4.02 7 PHE A O 4
ATOM 4914 N N . SER A 1 8 ? 18.657 -0.503 11.405 1.00 23.03 8 SER A N 4
ATOM 4915 C CA . SER A 1 8 ? 18.665 -0.996 12.777 1.00 20.24 8 SER A CA 4
ATOM 4916 C C . SER A 1 8 ? 17.255 -1.002 13.360 1.00 0.52 8 SER A C 4
ATOM 4917 O O . SER A 1 8 ? 16.617 0.043 13.482 1.00 23.44 8 SER A O 4
ATOM 4925 N N . GLY A 1 9 ? 16.774 -2.189 13.720 1.00 41.44 9 GLY A N 4
ATOM 4926 C CA . GLY A 1 9 ? 15.444 -2.310 14.286 1.00 12.43 9 GLY A CA 4
ATOM 4927 C C . GLY A 1 9 ? 14.453 -2.916 13.313 1.00 34.31 9 GLY A C 4
ATOM 4928 O O . GLY A 1 9 ? 13.537 -2.241 12.846 1.00 52.22 9 GLY A O 4
ATOM 4932 N N . GLY A 1 10 ? 14.637 -4.197 13.004 1.00 2.51 10 GLY A N 4
ATOM 4933 C CA . GLY A 1 10 ? 13.745 -4.873 12.080 1.00 13.11 10 GLY A CA 4
ATOM 4934 C C . GLY A 1 10 ? 13.907 -4.384 10.655 1.00 41.44 10 GLY A C 4
ATOM 4935 O O . GLY A 1 10 ? 13.215 -3.460 10.225 1.00 62.11 10 GLY A O 4
ATOM 4939 N N . LYS A 1 11 ? 14.824 -5.002 9.919 1.00 41.23 11 LYS A N 4
ATOM 4940 C CA . LYS A 1 11 ? 15.076 -4.625 8.534 1.00 52.34 11 LYS A CA 4
ATOM 4941 C C . LYS A 1 11 ? 14.030 -5.232 7.605 1.00 75.00 11 LYS A C 4
ATOM 4942 O O . LYS A 1 11 ? 13.621 -4.611 6.625 1.00 44.01 11 LYS A O 4
ATOM 4961 N N . GLU A 1 12 ? 13.599 -6.449 7.923 1.00 75.24 12 GLU A N 4
ATOM 4962 C CA . GLU A 1 12 ? 12.599 -7.139 7.116 1.00 74.31 12 GLU A CA 4
ATOM 4963 C C . GLU A 1 12 ? 11.211 -6.549 7.348 1.00 54.24 12 GLU A C 4
ATOM 4964 O O . GLU A 1 12 ? 10.245 -6.928 6.685 1.00 44.24 12 GLU A O 4
ATOM 4976 N N . ARG A 1 13 ? 11.120 -5.619 8.292 1.00 2.43 13 ARG A N 4
ATOM 4977 C CA . ARG A 1 13 ? 9.851 -4.977 8.614 1.00 44.34 13 ARG A CA 4
ATOM 4978 C C . ARG A 1 13 ? 9.405 -4.058 7.481 1.00 63.11 13 ARG A C 4
ATOM 4979 O O . ARG A 1 13 ? 8.210 -3.840 7.279 1.00 64.10 13 ARG A O 4
ATOM 5000 N N . SER A 1 14 ? 10.373 -3.521 6.746 1.00 53.13 14 SER A N 4
ATOM 5001 C CA . SER A 1 14 ? 10.080 -2.621 5.636 1.00 64.34 14 SER A CA 4
ATOM 5002 C C . SER A 1 14 ? 9.518 -3.392 4.445 1.00 21.52 14 SER A C 4
ATOM 5003 O O . SER A 1 14 ? 8.729 -2.862 3.665 1.00 41.13 14 SER A O 4
ATOM 5011 N N . ASN A 1 15 ? 9.931 -4.649 4.313 1.00 21.24 15 ASN A N 4
ATOM 5012 C CA . ASN A 1 15 ? 9.469 -5.495 3.218 1.00 11.23 15 ASN A CA 4
ATOM 5013 C C . ASN A 1 15 ? 8.039 -5.967 3.462 1.00 51.52 15 ASN A C 4
ATOM 5014 O O . ASN A 1 15 ? 7.336 -6.354 2.528 1.00 73.02 15 ASN A O 4
ATOM 5025 N N . GLN A 1 16 ? 7.615 -5.931 4.721 1.00 41.12 16 GLN A N 4
ATOM 5026 C CA . GLN A 1 16 ? 6.269 -6.355 5.086 1.00 12.50 16 GLN A CA 4
ATOM 5027 C C . GLN A 1 16 ? 5.219 -5.526 4.352 1.00 65.14 16 GLN A C 4
ATOM 5028 O O . GLN A 1 16 ? 4.320 -6.072 3.712 1.00 4.21 16 GLN A O 4
ATOM 5042 N N . ALA A 1 17 ? 5.340 -4.206 4.450 1.00 32.11 17 ALA A N 4
ATOM 5043 C CA . ALA A 1 17 ? 4.403 -3.303 3.793 1.00 23.52 17 ALA A CA 4
ATOM 5044 C C . ALA A 1 17 ? 4.244 -3.653 2.318 1.00 42.02 17 ALA A C 4
ATOM 5045 O O . ALA A 1 17 ? 3.127 -3.781 1.818 1.00 12.44 17 ALA A O 4
ATOM 5052 N N . GLU A 1 18 ? 5.369 -3.807 1.627 1.00 72.00 18 GLU A N 4
ATOM 5053 C CA . GLU A 1 18 ? 5.352 -4.141 0.207 1.00 25.55 18 GLU A CA 4
ATOM 5054 C C . GLU A 1 18 ? 4.528 -5.400 -0.046 1.00 62.13 18 GLU A C 4
ATOM 5055 O O . GLU A 1 18 ? 3.764 -5.471 -1.007 1.00 34.05 18 GLU A O 4
ATOM 5067 N N . ASN A 1 19 ? 4.691 -6.392 0.823 1.00 10.14 19 ASN A N 4
ATOM 5068 C CA . ASN A 1 19 ? 3.964 -7.649 0.695 1.00 51.42 19 ASN A CA 4
ATOM 5069 C C . ASN A 1 19 ? 2.465 -7.432 0.883 1.00 24.21 19 ASN A C 4
ATOM 5070 O O . ASN A 1 19 ? 1.650 -7.990 0.149 1.00 61.11 19 ASN A O 4
ATOM 5081 N N . ILE A 1 20 ? 2.111 -6.618 1.872 1.00 41.04 20 ILE A N 4
ATOM 5082 C CA . ILE A 1 20 ? 0.711 -6.327 2.155 1.00 3.34 20 ILE A CA 4
ATOM 5083 C C . ILE A 1 20 ? 0.025 -5.696 0.948 1.00 73.42 20 ILE A C 4
ATOM 5084 O O . ILE A 1 20 ? -0.999 -6.191 0.477 1.00 74.22 20 ILE A O 4
ATOM 5100 N N . ILE A 1 21 ? 0.597 -4.605 0.452 1.00 63.35 21 ILE A N 4
ATOM 5101 C CA . ILE A 1 21 ? 0.042 -3.910 -0.703 1.00 73.11 21 ILE A CA 4
ATOM 5102 C C . ILE A 1 21 ? -0.234 -4.880 -1.847 1.00 44.25 21 ILE A C 4
ATOM 5103 O O . ILE A 1 21 ? -1.292 -4.831 -2.476 1.00 31.10 21 ILE A O 4
ATOM 5119 N N . THR A 1 22 ? 0.724 -5.762 -2.113 1.00 3.12 22 THR A N 4
ATOM 5120 C CA . THR A 1 22 ? 0.585 -6.743 -3.181 1.00 65.53 22 THR A CA 4
ATOM 5121 C C . THR A 1 22 ? -0.594 -7.675 -2.922 1.00 63.31 22 THR A C 4
ATOM 5122 O O . THR A 1 22 ? -1.235 -8.156 -3.857 1.00 5.53 22 THR A O 4
ATOM 5133 N N . ASP A 1 23 ? -0.874 -7.925 -1.648 1.00 34.24 23 ASP A N 4
ATOM 5134 C CA . ASP A 1 23 ? -1.977 -8.798 -1.265 1.00 33.13 23 ASP A CA 4
ATOM 5135 C C . ASP A 1 23 ? -3.289 -8.316 -1.879 1.00 33.51 23 ASP A C 4
ATOM 5136 O O . ASP A 1 23 ? -3.881 -8.997 -2.717 1.00 53.03 23 ASP A O 4
ATOM 5145 N N . LEU A 1 24 ? -3.739 -7.141 -1.455 1.00 4.21 24 LEU A N 4
ATOM 5146 C CA . LEU A 1 24 ? -4.981 -6.568 -1.962 1.00 25.44 24 LEU A CA 4
ATOM 5147 C C . LEU A 1 24 ? -5.019 -6.612 -3.485 1.00 44.24 24 LEU A C 4
ATOM 5148 O O . LEU A 1 24 ? -6.065 -6.866 -4.084 1.00 63.31 24 LEU A O 4
ATOM 5164 N N . LEU A 1 25 ? -3.872 -6.365 -4.107 1.00 62.15 25 LEU A N 4
ATOM 5165 C CA . LEU A 1 25 ? -3.772 -6.379 -5.563 1.00 1.24 25 LEU A CA 4
ATOM 5166 C C . LEU A 1 25 ? -4.244 -7.715 -6.129 1.00 33.24 25 LEU A C 4
ATOM 5167 O O . LEU A 1 25 ? -4.961 -7.758 -7.129 1.00 41.15 25 LEU A O 4
ATOM 5183 N N . ASP A 1 26 ? -3.840 -8.802 -5.481 1.00 4.14 26 ASP A N 4
ATOM 5184 C CA . ASP A 1 26 ? -4.224 -10.139 -5.917 1.00 62.14 26 ASP A CA 4
ATOM 5185 C C . ASP A 1 26 ? -5.737 -10.319 -5.850 1.00 51.24 26 ASP A C 4
ATOM 5186 O O . ASP A 1 26 ? -6.391 -10.544 -6.869 1.00 35.34 26 ASP A O 4
ATOM 5195 N N . ASP A 1 27 ? -6.287 -10.218 -4.645 1.00 30.55 27 ASP A N 4
ATOM 5196 C CA . ASP A 1 27 ? -7.724 -10.369 -4.446 1.00 25.54 27 ASP A CA 4
ATOM 5197 C C . ASP A 1 27 ? -8.498 -9.346 -5.269 1.00 43.11 27 ASP A C 4
ATOM 5198 O O . ASP A 1 27 ? -9.681 -9.530 -5.556 1.00 31.33 27 ASP A O 4
ATOM 5207 N N . LEU A 1 28 ? -7.823 -8.264 -5.645 1.00 74.42 28 LEU A N 4
ATOM 5208 C CA . LEU A 1 28 ? -8.448 -7.209 -6.435 1.00 34.42 28 LEU A CA 4
ATOM 5209 C C . LEU A 1 28 ? -8.739 -7.691 -7.853 1.00 32.01 28 LEU A C 4
ATOM 5210 O O . LEU A 1 28 ? -9.642 -7.184 -8.519 1.00 32.41 28 LEU A O 4
ATOM 5226 N N . LYS A 1 29 ? -7.970 -8.674 -8.308 1.00 34.43 29 LYS A N 4
ATOM 5227 C CA . LYS A 1 29 ? -8.147 -9.228 -9.645 1.00 21.51 29 LYS A CA 4
ATOM 5228 C C . LYS A 1 29 ? -9.613 -9.555 -9.910 1.00 13.12 29 LYS A C 4
ATOM 5229 O O . LYS A 1 29 ? -10.091 -9.444 -11.039 1.00 32.52 29 LYS A O 4
ATOM 5248 N N . THR A 1 30 ? -10.324 -9.956 -8.860 1.00 52.33 30 THR A N 4
ATOM 5249 C CA . THR A 1 30 ? -11.736 -10.297 -8.979 1.00 21.52 30 THR A CA 4
ATOM 5250 C C . THR A 1 30 ? -12.621 -9.094 -8.674 1.00 63.10 30 THR A C 4
ATOM 5251 O O . THR A 1 30 ? -13.697 -8.940 -9.253 1.00 61.42 30 THR A O 4
ATOM 5262 N N . ASP A 1 31 ? -12.161 -8.244 -7.763 1.00 32.34 31 ASP A N 4
ATOM 5263 C CA . ASP A 1 31 ? -12.911 -7.053 -7.382 1.00 52.11 31 ASP A CA 4
ATOM 5264 C C . ASP A 1 31 ? -13.027 -6.086 -8.556 1.00 55.12 31 ASP A C 4
ATOM 5265 O O . ASP A 1 31 ? -12.021 -5.627 -9.098 1.00 41.41 31 ASP A O 4
ATOM 5274 N N . LEU A 1 32 ? -14.260 -5.781 -8.946 1.00 21.44 32 LEU A N 4
ATOM 5275 C CA . LEU A 1 32 ? -14.509 -4.869 -10.056 1.00 70.41 32 LEU A CA 4
ATOM 5276 C C . LEU A 1 32 ? -14.761 -3.452 -9.552 1.00 33.51 32 LEU A C 4
ATOM 5277 O O . LEU A 1 32 ? -15.286 -2.608 -10.279 1.00 21.51 32 LEU A O 4
ATOM 5293 N N . ASP A 1 33 ? -14.383 -3.198 -8.304 1.00 73.11 33 ASP A N 4
ATOM 5294 C CA . ASP A 1 33 ? -14.566 -1.882 -7.702 1.00 64.35 33 ASP A CA 4
ATOM 5295 C C . ASP A 1 33 ? -13.360 -0.988 -7.976 1.00 31.30 33 ASP A C 4
ATOM 5296 O O . ASP A 1 33 ? -13.445 -0.033 -8.746 1.00 74.45 33 ASP A O 4
ATOM 5305 N N . ASN A 1 34 ? -12.239 -1.305 -7.337 1.00 3.03 34 ASN A N 4
ATOM 5306 C CA . ASN A 1 34 ? -11.015 -0.530 -7.510 1.00 13.14 34 ASN A CA 4
ATOM 5307 C C . ASN A 1 34 ? -10.221 -1.026 -8.713 1.00 74.15 34 ASN A C 4
ATOM 5308 O O . ASN A 1 34 ? -9.202 -1.699 -8.563 1.00 74.41 34 ASN A O 4
ATOM 5319 N N . GLU A 1 35 ? -10.696 -0.688 -9.908 1.00 72.14 35 GLU A N 4
ATOM 5320 C CA . GLU A 1 35 ? -10.031 -1.100 -11.138 1.00 71.15 35 GLU A CA 4
ATOM 5321 C C . GLU A 1 35 ? -8.851 -0.185 -11.453 1.00 22.04 35 GLU A C 4
ATOM 5322 O O . GLU A 1 35 ? -7.726 -0.647 -11.644 1.00 53.32 35 GLU A O 4
ATOM 5334 N N . SER A 1 36 ? -9.117 1.116 -11.503 1.00 0.21 36 SER A N 4
ATOM 5335 C CA . SER A 1 36 ? -8.079 2.098 -11.797 1.00 65.13 36 SER A CA 4
ATOM 5336 C C . SER A 1 36 ? -7.351 2.518 -10.523 1.00 71.43 36 SER A C 4
ATOM 5337 O O . SER A 1 36 ? -6.211 2.980 -10.570 1.00 0.12 36 SER A O 4
ATOM 5345 N N . LEU A 1 37 ? -8.020 2.354 -9.387 1.00 3.41 37 LEU A N 4
ATOM 5346 C CA . LEU A 1 37 ? -7.438 2.716 -8.099 1.00 2.13 37 LEU A CA 4
ATOM 5347 C C . LEU A 1 37 ? -6.133 1.964 -7.860 1.00 12.42 37 LEU A C 4
ATOM 5348 O O . LEU A 1 37 ? -5.221 2.472 -7.206 1.00 35.24 37 LEU A O 4
ATOM 5364 N N . LYS A 1 38 ? -6.048 0.751 -8.396 1.00 51.12 38 LYS A N 4
ATOM 5365 C CA . LYS A 1 38 ? -4.853 -0.070 -8.246 1.00 24.21 38 LYS A CA 4
ATOM 5366 C C . LYS A 1 38 ? -3.601 0.716 -8.620 1.00 1.33 38 LYS A C 4
ATOM 5367 O O . LYS A 1 38 ? -2.518 0.468 -8.089 1.00 52.33 38 LYS A O 4
ATOM 5386 N N . LYS A 1 39 ? -3.756 1.667 -9.535 1.00 20.04 39 LYS A N 4
ATOM 5387 C CA . LYS A 1 39 ? -2.639 2.492 -9.978 1.00 14.53 39 LYS A CA 4
ATOM 5388 C C . LYS A 1 39 ? -1.933 3.137 -8.789 1.00 71.10 39 LYS A C 4
ATOM 5389 O O . LYS A 1 39 ? -0.716 3.318 -8.801 1.00 1.51 39 LYS A O 4
ATOM 5408 N N . VAL A 1 40 ? -2.705 3.479 -7.762 1.00 50.23 40 VAL A N 4
ATOM 5409 C CA . VAL A 1 40 ? -2.153 4.100 -6.565 1.00 12.23 40 VAL A CA 4
ATOM 5410 C C . VAL A 1 40 ? -1.268 3.124 -5.797 1.00 51.20 40 VAL A C 4
ATOM 5411 O O . VAL A 1 40 ? -0.070 3.357 -5.628 1.00 74.33 40 VAL A O 4
ATOM 5424 N N . LEU A 1 41 ? -1.865 2.031 -5.335 1.00 25.20 41 LEU A N 4
ATOM 5425 C CA . LEU A 1 41 ? -1.130 1.018 -4.586 1.00 13.22 41 LEU A CA 4
ATOM 5426 C C . LEU A 1 41 ? 0.140 0.608 -5.324 1.00 41.21 41 LEU A C 4
ATOM 5427 O O . LEU A 1 41 ? 1.231 0.625 -4.756 1.00 62.53 41 LEU A O 4
ATOM 5443 N N . GLU A 1 42 ? -0.011 0.243 -6.593 1.00 11.32 42 GLU A N 4
ATOM 5444 C CA . GLU A 1 42 ? 1.125 -0.170 -7.409 1.00 52.42 42 GLU A CA 4
ATOM 5445 C C . GLU A 1 42 ? 2.191 0.922 -7.449 1.00 23.12 42 GLU A C 4
ATOM 5446 O O . GLU A 1 42 ? 3.369 0.662 -7.208 1.00 52.14 42 GLU A O 4
ATOM 5458 N N . ASN A 1 43 ? 1.767 2.144 -7.754 1.00 42.22 43 ASN A N 4
ATOM 5459 C CA . ASN A 1 43 ? 2.684 3.275 -7.827 1.00 2.23 43 ASN A CA 4
ATOM 5460 C C . ASN A 1 43 ? 3.451 3.439 -6.518 1.00 21.14 43 ASN A C 4
ATOM 5461 O O . ASN A 1 43 ? 4.661 3.222 -6.463 1.00 64.13 43 ASN A O 4
ATOM 5472 N N . TYR A 1 44 ? 2.738 3.822 -5.464 1.00 40.32 44 TYR A N 4
ATOM 5473 C CA . TYR A 1 44 ? 3.350 4.017 -4.156 1.00 43.11 44 TYR A CA 4
ATOM 5474 C C . TYR A 1 44 ? 4.193 2.808 -3.764 1.00 32.41 44 TYR A C 4
ATOM 5475 O O . TYR A 1 44 ? 5.264 2.947 -3.172 1.00 65.41 44 TYR A O 4
ATOM 5493 N N . LEU A 1 45 ? 3.702 1.619 -4.099 1.00 5.03 45 LEU A N 4
ATOM 5494 C CA . LEU A 1 45 ? 4.409 0.383 -3.783 1.00 61.33 45 LEU A CA 4
ATOM 5495 C C . LEU A 1 45 ? 5.808 0.386 -4.390 1.00 65.41 45 LEU A C 4
ATOM 5496 O O . LEU A 1 45 ? 6.771 -0.047 -3.756 1.00 13.01 45 LEU A O 4
ATOM 5512 N N . GLU A 1 46 ? 5.913 0.878 -5.621 1.00 63.51 46 GLU A N 4
ATOM 5513 C CA . GLU A 1 46 ? 7.196 0.937 -6.311 1.00 44.52 46 GLU A CA 4
ATOM 5514 C C . GLU A 1 46 ? 8.185 1.812 -5.547 1.00 63.34 46 GLU A C 4
ATOM 5515 O O . GLU A 1 46 ? 9.399 1.661 -5.687 1.00 13.43 46 GLU A O 4
ATOM 5527 N N . GLU A 1 47 ? 7.657 2.727 -4.741 1.00 13.34 47 GLU A N 4
ATOM 5528 C CA . GLU A 1 47 ? 8.494 3.627 -3.956 1.00 53.41 47 GLU A CA 4
ATOM 5529 C C . GLU A 1 47 ? 9.323 2.850 -2.938 1.00 32.42 47 GLU A C 4
ATOM 5530 O O . GLU A 1 47 ? 10.491 3.163 -2.703 1.00 64.24 47 GLU A O 4
ATOM 5542 N N . LEU A 1 48 ? 8.712 1.836 -2.336 1.00 51.32 48 LEU A N 4
ATOM 5543 C CA . LEU A 1 48 ? 9.392 1.013 -1.343 1.00 1.04 48 LEU A CA 4
ATOM 5544 C C . LEU A 1 48 ? 10.690 0.442 -1.905 1.00 33.33 48 LEU A C 4
ATOM 5545 O O . LEU A 1 48 ? 11.659 0.236 -1.174 1.00 14.43 48 LEU A O 4
ATOM 5561 N N . LYS A 1 49 ? 10.702 0.189 -3.210 1.00 4.42 49 LYS A N 4
ATOM 5562 C CA . LYS A 1 49 ? 11.881 -0.355 -3.872 1.00 65.11 49 LYS A CA 4
ATOM 5563 C C . LYS A 1 49 ? 12.945 0.723 -4.064 1.00 14.13 49 LYS A C 4
ATOM 5564 O O . LYS A 1 49 ? 14.139 0.428 -4.100 1.00 1.53 49 LYS A O 4
ATOM 5583 N N . GLN A 1 50 ? 12.501 1.970 -4.185 1.00 20.54 50 GLN A N 4
ATOM 5584 C CA . GLN A 1 50 ? 13.415 3.090 -4.371 1.00 1.10 50 GLN A CA 4
ATOM 5585 C C . GLN A 1 50 ? 14.121 3.440 -3.065 1.00 11.25 50 GLN A C 4
ATOM 5586 O O . GLN A 1 50 ? 13.602 3.187 -1.978 1.00 54.24 50 GLN A O 4
ATOM 5600 N N . LYS A 1 51 ? 15.310 4.024 -3.179 1.00 74.32 51 LYS A N 4
ATOM 5601 C CA . LYS A 1 51 ? 16.088 4.409 -2.008 1.00 52.33 51 LYS A CA 4
ATOM 5602 C C . LYS A 1 51 ? 15.893 5.888 -1.688 1.00 43.11 51 LYS A C 4
ATOM 5603 O O . LYS A 1 51 ? 16.597 6.449 -0.847 1.00 72.21 51 LYS A O 4
ATOM 5622 N N . SER A 1 52 ? 14.934 6.514 -2.363 1.00 63.12 52 SER A N 4
ATOM 5623 C CA . SER A 1 52 ? 14.649 7.928 -2.153 1.00 22.21 52 SER A CA 4
ATOM 5624 C C . SER A 1 52 ? 13.700 8.121 -0.975 1.00 13.04 52 SER A C 4
ATOM 5625 O O . SER A 1 52 ? 14.111 8.539 0.108 1.00 51.45 52 SER A O 4
ATOM 5633 N N . ALA A 1 53 ? 12.426 7.812 -1.193 1.00 13.30 53 ALA A N 4
ATOM 5634 C CA . ALA A 1 53 ? 11.417 7.950 -0.151 1.00 33.41 53 ALA A CA 4
ATOM 5635 C C . ALA A 1 53 ? 11.554 6.849 0.896 1.00 45.13 53 ALA A C 4
ATOM 5636 O O . ALA A 1 53 ? 11.822 5.694 0.564 1.00 61.44 53 ALA A O 4
ATOM 5643 N N . SER A 1 54 ? 11.374 7.214 2.160 1.00 13.24 54 SER A N 4
ATOM 5644 C CA . SER A 1 54 ? 11.483 6.258 3.256 1.00 53.13 54 SER A CA 4
ATOM 5645 C C . SER A 1 54 ? 10.247 5.366 3.324 1.00 54.43 54 SER A C 4
ATOM 5646 O O . SER A 1 54 ? 9.174 5.736 2.848 1.00 74.33 54 SER A O 4
ATOM 5654 N N . VAL A 1 55 ? 10.407 4.188 3.920 1.00 14.55 55 VAL A N 4
ATOM 5655 C CA . VAL A 1 55 ? 9.305 3.243 4.053 1.00 51.22 55 VAL A CA 4
ATOM 5656 C C . VAL A 1 55 ? 8.074 3.914 4.652 1.00 73.43 55 VAL A C 4
ATOM 5657 O O . VAL A 1 55 ? 6.992 3.920 4.063 1.00 5.12 55 VAL A O 4
ATOM 5670 N N . PRO A 1 56 ? 8.240 4.492 5.850 1.00 55.23 56 PRO A N 4
ATOM 5671 C CA . PRO A 1 56 ? 7.152 5.178 6.555 1.00 3.41 56 PRO A CA 4
ATOM 5672 C C . PRO A 1 56 ? 6.750 6.481 5.873 1.00 63.52 56 PRO A C 4
ATOM 5673 O O . PRO A 1 56 ? 5.727 7.080 6.209 1.00 61.34 56 PRO A O 4
ATOM 5684 N N . LEU A 1 57 ? 7.559 6.915 4.913 1.00 64.22 57 LEU A N 4
ATOM 5685 C CA . LEU A 1 57 ? 7.287 8.147 4.181 1.00 13.12 57 LEU A CA 4
ATOM 5686 C C . LEU A 1 57 ? 6.285 7.904 3.057 1.00 31.31 57 LEU A C 4
ATOM 5687 O O . LEU A 1 57 ? 5.409 8.731 2.804 1.00 72.03 57 LEU A O 4
ATOM 5703 N N . ILE A 1 58 ? 6.420 6.763 2.389 1.00 73.01 58 ILE A N 4
ATOM 5704 C CA . ILE A 1 58 ? 5.524 6.410 1.295 1.00 72.25 58 ILE A CA 4
ATOM 5705 C C . ILE A 1 58 ? 4.226 5.807 1.820 1.00 61.53 58 ILE A C 4
ATOM 5706 O O . ILE A 1 58 ? 3.149 6.056 1.277 1.00 54.22 58 ILE A O 4
ATOM 5722 N N . LEU A 1 59 ? 4.334 5.014 2.880 1.00 71.03 59 LEU A N 4
ATOM 5723 C CA . LEU A 1 59 ? 3.168 4.377 3.480 1.00 63.51 59 LEU A CA 4
ATOM 5724 C C . LEU A 1 59 ? 2.145 5.418 3.924 1.00 61.44 59 LEU A C 4
ATOM 5725 O O . LEU A 1 59 ? 0.956 5.297 3.633 1.00 54.53 59 LEU A O 4
ATOM 5741 N N . SER A 1 60 ? 2.619 6.441 4.628 1.00 73.13 60 SER A N 4
ATOM 5742 C CA . SER A 1 60 ? 1.745 7.504 5.112 1.00 4.14 60 SER A CA 4
ATOM 5743 C C . SER A 1 60 ? 1.157 8.297 3.949 1.00 3.01 60 SER A C 4
ATOM 5744 O O . SER A 1 60 ? -0.018 8.664 3.966 1.00 60.33 60 SER A O 4
ATOM 5752 N N . ARG A 1 61 ? 1.984 8.558 2.942 1.00 30.24 61 ARG A N 4
ATOM 5753 C CA . ARG A 1 61 ? 1.547 9.308 1.771 1.00 50.41 61 ARG A CA 4
ATOM 5754 C C . ARG A 1 61 ? 0.474 8.543 1.003 1.00 34.11 61 ARG A C 4
ATOM 5755 O O . ARG A 1 61 ? -0.587 9.084 0.694 1.00 53.11 61 ARG A O 4
ATOM 5776 N N . MET A 1 62 ? 0.757 7.281 0.700 1.00 60.35 62 MET A N 4
ATOM 5777 C CA . MET A 1 62 ? -0.185 6.440 -0.031 1.00 22.42 62 MET A CA 4
ATOM 5778 C C . MET A 1 62 ? -1.560 6.466 0.628 1.00 20.32 62 MET A C 4
ATOM 5779 O O . MET A 1 62 ? -2.583 6.549 -0.052 1.00 60.01 62 MET A O 4
ATOM 5793 N N . ASN A 1 63 ? -1.578 6.395 1.955 1.00 32.23 63 ASN A N 4
ATOM 5794 C CA . ASN A 1 63 ? -2.829 6.409 2.705 1.00 51.22 63 ASN A CA 4
ATOM 5795 C C . ASN A 1 63 ? -3.688 7.606 2.307 1.00 65.12 63 ASN A C 4
ATOM 5796 O O . ASN A 1 63 ? -4.889 7.471 2.072 1.00 42.13 63 ASN A O 4
ATOM 5807 N N . LEU A 1 64 ? -3.064 8.776 2.233 1.00 4.21 64 LEU A N 4
ATOM 5808 C CA . LEU A 1 64 ? -3.770 9.999 1.864 1.00 62.44 64 LEU A CA 4
ATOM 5809 C C . LEU A 1 64 ? -4.306 9.907 0.439 1.00 50.01 64 LEU A C 4
ATOM 5810 O O . LEU A 1 64 ? -5.251 10.608 0.075 1.00 65.24 64 LEU A O 4
ATOM 5826 N N . ASP A 1 65 ? -3.700 9.037 -0.362 1.00 4.43 65 ASP A N 4
ATOM 5827 C CA . ASP A 1 65 ? -4.119 8.851 -1.746 1.00 42.11 65 ASP A CA 4
ATOM 5828 C C . ASP A 1 65 ? -5.259 7.841 -1.837 1.00 14.02 65 ASP A C 4
ATOM 5829 O O . ASP A 1 65 ? -6.313 8.131 -2.403 1.00 34.12 65 ASP A O 4
ATOM 5838 N N . ILE A 1 66 ? -5.039 6.656 -1.278 1.00 61.10 66 ILE A N 4
ATOM 5839 C CA . ILE A 1 66 ? -6.048 5.604 -1.297 1.00 25.02 66 ILE A CA 4
ATOM 5840 C C . ILE A 1 66 ? -7.330 6.059 -0.607 1.00 52.32 66 ILE A C 4
ATOM 5841 O O . ILE A 1 66 ? -8.419 5.962 -1.172 1.00 62.23 66 ILE A O 4
ATOM 5857 N N . SER A 1 67 ? -7.191 6.558 0.616 1.00 13.24 67 SER A N 4
ATOM 5858 C CA . SER A 1 67 ? -8.339 7.027 1.385 1.00 1.32 67 SER A CA 4
ATOM 5859 C C . SER A 1 67 ? -9.128 8.072 0.600 1.00 21.42 67 SER A C 4
ATOM 5860 O O . SER A 1 67 ? -10.350 8.162 0.719 1.00 52.23 67 SER A O 4
ATOM 5868 N N . LYS A 1 68 ? -8.419 8.860 -0.201 1.00 12.13 68 LYS A N 4
ATOM 5869 C CA . LYS A 1 68 ? -9.050 9.898 -1.008 1.00 22.45 68 LYS A CA 4
ATOM 5870 C C . LYS A 1 68 ? -9.877 9.285 -2.133 1.00 44.03 68 LYS A C 4
ATOM 5871 O O . LYS A 1 68 ? -10.999 9.715 -2.397 1.00 54.20 68 LYS A O 4
ATOM 5890 N N . ALA A 1 69 ? -9.315 8.278 -2.793 1.00 45.15 69 ALA A N 4
ATOM 5891 C CA . ALA A 1 69 ? -10.002 7.604 -3.888 1.00 43.32 69 ALA A CA 4
ATOM 5892 C C . ALA A 1 69 ? -11.341 7.036 -3.429 1.00 60.31 69 ALA A C 4
ATOM 5893 O O . ALA A 1 69 ? -12.224 6.770 -4.244 1.00 71.41 69 ALA A O 4
ATOM 5900 N N . ILE A 1 70 ? -11.483 6.851 -2.121 1.00 43.43 70 ILE A N 4
ATOM 5901 C CA . ILE A 1 70 ? -12.714 6.316 -1.555 1.00 30.53 70 ILE A CA 4
ATOM 5902 C C . ILE A 1 70 ? -13.859 7.315 -1.681 1.00 41.44 70 ILE A C 4
ATOM 5903 O O . ILE A 1 70 ? -14.799 7.103 -2.447 1.00 45.04 70 ILE A O 4
ATOM 5919 N N . ARG A 1 71 ? -13.771 8.405 -0.926 1.00 52.14 71 ARG A N 4
ATOM 5920 C CA . ARG A 1 71 ? -14.799 9.438 -0.955 1.00 44.41 71 ARG A CA 4
ATOM 5921 C C . ARG A 1 71 ? -14.956 10.011 -2.361 1.00 22.22 71 ARG A C 4
ATOM 5922 O O . ARG A 1 71 ? -16.070 10.147 -2.865 1.00 71.53 71 ARG A O 4
ATOM 5943 N N . ASN A 1 72 ? -13.832 10.346 -2.986 1.00 73.53 72 ASN A N 4
ATOM 5944 C CA . ASN A 1 72 ? -13.845 10.904 -4.333 1.00 43.31 72 ASN A CA 4
ATOM 5945 C C . ASN A 1 72 ? -14.605 9.994 -5.293 1.00 60.14 72 ASN A C 4
ATOM 5946 O O . ASN A 1 72 ? -15.736 10.287 -5.679 1.00 33.22 72 ASN A O 4
ATOM 5957 N N . ASP A 1 73 ? -13.974 8.889 -5.675 1.00 32.35 73 ASP A N 4
ATOM 5958 C CA . ASP A 1 73 ? -14.590 7.933 -6.588 1.00 52.14 73 ASP A CA 4
ATOM 5959 C C . ASP A 1 73 ? -15.979 7.532 -6.100 1.00 24.22 73 ASP A C 4
ATOM 5960 O O . ASP A 1 73 ? -16.966 7.672 -6.820 1.00 12.43 73 ASP A O 4
ATOM 5969 N N . GLY A 1 74 ? -16.047 7.030 -4.870 1.00 3.35 74 GLY A N 4
ATOM 5970 C CA . GLY A 1 74 ? -17.318 6.616 -4.306 1.00 40.35 74 GLY A CA 4
ATOM 5971 C C . GLY A 1 74 ? -17.349 5.138 -3.970 1.00 60.22 74 GLY A C 4
ATOM 5972 O O . GLY A 1 74 ? -18.420 4.552 -3.812 1.00 45.23 74 GLY A O 4
ATOM 5976 N N . VAL A 1 75 ? -16.170 4.533 -3.862 1.00 1.34 75 VAL A N 4
ATOM 5977 C CA . VAL A 1 75 ? -16.066 3.114 -3.542 1.00 1.31 75 VAL A CA 4
ATOM 5978 C C . VAL A 1 75 ? -16.055 2.889 -2.035 1.00 5.43 75 VAL A C 4
ATOM 5979 O O . VAL A 1 75 ? -16.216 3.828 -1.253 1.00 54.23 75 VAL A O 4
ATOM 5992 N N . THR A 1 76 ? -15.863 1.638 -1.629 1.00 10.10 76 THR A N 4
ATOM 5993 C CA . THR A 1 76 ? -15.832 1.289 -0.214 1.00 52.24 76 THR A CA 4
ATOM 5994 C C . THR A 1 76 ? -14.848 0.155 0.050 1.00 75.31 76 THR A C 4
ATOM 5995 O O . THR A 1 76 ? -14.813 -0.834 -0.684 1.00 44.13 76 THR A O 4
ATOM 6006 N N . LEU A 1 77 ? -14.052 0.302 1.102 1.00 23.04 77 LEU A N 4
ATOM 6007 C CA . LEU A 1 77 ? -13.067 -0.711 1.465 1.00 33.10 77 LEU A CA 4
ATOM 6008 C C . LEU A 1 77 ? -13.732 -1.890 2.170 1.00 45.30 77 LEU A C 4
ATOM 6009 O O . LEU A 1 77 ? -14.534 -1.705 3.086 1.00 45.34 77 LEU A O 4
ATOM 6025 N N . SER A 1 78 ? -13.392 -3.100 1.738 1.00 11.33 78 SER A N 4
ATOM 6026 C CA . SER A 1 78 ? -13.957 -4.308 2.328 1.00 42.43 78 SER A CA 4
ATOM 6027 C C . SER A 1 78 ? -13.340 -4.586 3.695 1.00 13.22 78 SER A C 4
ATOM 6028 O O . SER A 1 78 ? -12.431 -3.880 4.133 1.00 2.13 78 SER A O 4
ATOM 6036 N N . ASP A 1 79 ? -13.841 -5.618 4.364 1.00 72.50 79 ASP A N 4
ATOM 6037 C CA . ASP A 1 79 ? -13.340 -5.992 5.682 1.00 42.30 79 ASP A CA 4
ATOM 6038 C C . ASP A 1 79 ? -11.822 -6.145 5.662 1.00 4.13 79 ASP A C 4
ATOM 6039 O O . ASP A 1 79 ? -11.100 -5.356 6.272 1.00 1.03 79 ASP A O 4
ATOM 6048 N N . TYR A 1 80 ? -11.345 -7.166 4.959 1.00 52.40 80 TYR A N 4
ATOM 6049 C CA . TYR A 1 80 ? -9.913 -7.424 4.863 1.00 73.42 80 TYR A CA 4
ATOM 6050 C C . TYR A 1 80 ? -9.161 -6.170 4.430 1.00 63.31 80 TYR A C 4
ATOM 6051 O O . TYR A 1 80 ? -8.041 -5.921 4.877 1.00 54.05 80 TYR A O 4
ATOM 6069 N N . GLN A 1 81 ? -9.785 -5.385 3.559 1.00 43.24 81 GLN A N 4
ATOM 6070 C CA . GLN A 1 81 ? -9.174 -4.156 3.066 1.00 61.12 81 GLN A CA 4
ATOM 6071 C C . GLN A 1 81 ? -8.899 -3.186 4.210 1.00 31.31 81 GLN A C 4
ATOM 6072 O O . GLN A 1 81 ? -7.747 -2.915 4.544 1.00 44.52 81 GLN A O 4
ATOM 6086 N N . SER A 1 82 ? -9.967 -2.668 4.809 1.00 61.42 82 SER A N 4
ATOM 6087 C CA . SER A 1 82 ? -9.841 -1.726 5.915 1.00 41.22 82 SER A CA 4
ATOM 6088 C C . SER A 1 82 ? -8.911 -2.274 6.992 1.00 3.15 82 SER A C 4
ATOM 6089 O O . SER A 1 82 ? -8.170 -1.525 7.629 1.00 24.33 82 SER A O 4
ATOM 6097 N N . LYS A 1 83 ? -8.957 -3.586 7.193 1.00 60.53 83 LYS A N 4
ATOM 6098 C CA . LYS A 1 83 ? -8.118 -4.238 8.192 1.00 53.01 83 LYS A CA 4
ATOM 6099 C C . LYS A 1 83 ? -6.644 -4.134 7.816 1.00 21.25 83 LYS A C 4
ATOM 6100 O O . LYS A 1 83 ? -5.818 -3.693 8.617 1.00 12.22 83 LYS A O 4
ATOM 6119 N N . LYS A 1 84 ? -6.319 -4.541 6.594 1.00 32.51 84 LYS A N 4
ATOM 6120 C CA . LYS A 1 84 ? -4.944 -4.492 6.111 1.00 71.24 84 LYS A CA 4
ATOM 6121 C C . LYS A 1 84 ? -4.413 -3.063 6.128 1.00 4.14 84 LYS A C 4
ATOM 6122 O O . LYS A 1 84 ? -3.201 -2.840 6.111 1.00 62.14 84 LYS A O 4
ATOM 6141 N N . LEU A 1 85 ? -5.324 -2.097 6.165 1.00 60.42 85 LEU A N 4
ATOM 6142 C CA . LEU A 1 85 ? -4.947 -0.688 6.186 1.00 24.55 85 LEU A CA 4
ATOM 6143 C C . LEU A 1 85 ? -4.254 -0.330 7.497 1.00 70.53 85 LEU A C 4
ATOM 6144 O O . LEU A 1 85 ? -3.321 0.472 7.520 1.00 51.12 85 LEU A O 4
ATOM 6160 N N . LYS A 1 86 ? -4.714 -0.933 8.588 1.00 31.14 86 LYS A N 4
ATOM 6161 C CA . LYS A 1 86 ? -4.137 -0.682 9.903 1.00 14.22 86 LYS A CA 4
ATOM 6162 C C . LYS A 1 86 ? -2.751 -1.307 10.018 1.00 4.40 86 LYS A C 4
ATOM 6163 O O . LYS A 1 86 ? -2.036 -1.078 10.993 1.00 42.21 86 LYS A O 4
ATOM 6182 N N . GLU A 1 87 ? -2.378 -2.096 9.015 1.00 43.52 87 GLU A N 4
ATOM 6183 C CA . GLU A 1 87 ? -1.075 -2.751 9.004 1.00 32.22 87 GLU A CA 4
ATOM 6184 C C . GLU A 1 87 ? 0.051 -1.726 9.078 1.00 43.44 87 GLU A C 4
ATOM 6185 O O . GLU A 1 87 ? 0.644 -1.512 10.137 1.00 72.03 87 GLU A O 4
ATOM 6197 N N . LEU A 1 88 ? 0.343 -1.093 7.947 1.00 63.42 88 LEU A N 4
ATOM 6198 C CA . LEU A 1 88 ? 1.399 -0.089 7.881 1.00 63.40 88 LEU A CA 4
ATOM 6199 C C . LEU A 1 88 ? 1.055 1.122 8.742 1.00 20.33 88 LEU A C 4
ATOM 6200 O O . LEU A 1 88 ? 1.885 2.006 8.951 1.00 41.52 88 LEU A O 4
ATOM 6216 N N . THR A 1 89 ? -0.177 1.153 9.243 1.00 22.34 89 THR A N 4
ATOM 6217 C CA . THR A 1 89 ? -0.632 2.253 10.083 1.00 11.32 89 THR A CA 4
ATOM 6218 C C . THR A 1 89 ? 0.119 2.280 11.409 1.00 0.54 89 THR A C 4
ATOM 6219 O O . THR A 1 89 ? 0.532 3.340 11.879 1.00 13.41 89 THR A O 4
ATOM 6230 N N . SER A 1 90 ? 0.293 1.107 12.009 1.00 64.51 90 SER A N 4
ATOM 6231 C CA . SER A 1 90 ? 0.993 0.997 13.284 1.00 61.42 90 SER A CA 4
ATOM 6232 C C . SER A 1 90 ? 2.500 1.132 13.090 1.00 62.51 90 SER A C 4
ATOM 6233 O O . SER A 1 90 ? 3.198 1.689 13.938 1.00 20.30 90 SER A O 4
ATOM 6241 N N . ILE A 1 91 ? 2.995 0.617 11.969 1.00 14.22 91 ILE A N 4
ATOM 6242 C CA . ILE A 1 91 ? 4.418 0.681 11.664 1.00 51.22 91 ILE A CA 4
ATOM 6243 C C . ILE A 1 91 ? 4.842 2.104 11.314 1.00 24.01 91 ILE A C 4
ATOM 6244 O O . ILE A 1 91 ? 5.968 2.515 11.598 1.00 30.51 91 ILE A O 4
ATOM 6260 N N . SER A 1 92 ? 3.933 2.853 10.700 1.00 71.21 92 SER A N 4
ATOM 6261 C CA . SER A 1 92 ? 4.213 4.230 10.311 1.00 54.14 92 SER A CA 4
ATOM 6262 C C . SER A 1 92 ? 4.282 5.137 11.535 1.00 1.51 92 SER A C 4
ATOM 6263 O O . SER A 1 92 ? 3.442 5.057 12.429 1.00 33.22 92 SER A O 4
ATOM 6271 N N . ASN A 1 93 ? 5.291 6.001 11.567 1.00 23.11 93 ASN A N 4
ATOM 6272 C CA . ASN A 1 93 ? 5.473 6.924 12.681 1.00 13.24 93 ASN A CA 4
ATOM 6273 C C . ASN A 1 93 ? 4.531 8.119 12.556 1.00 23.15 93 ASN A C 4
ATOM 6274 O O . ASN A 1 93 ? 4.942 9.205 12.148 1.00 13.54 93 ASN A O 4
ATOM 6285 N N . ILE A 1 94 ? 3.268 7.909 12.912 1.00 24.41 94 ILE A N 4
ATOM 6286 C CA . ILE A 1 94 ? 2.269 8.968 12.842 1.00 43.11 94 ILE A CA 4
ATOM 6287 C C . ILE A 1 94 ? 2.403 9.929 14.018 1.00 32.41 94 ILE A C 4
ATOM 6288 O O . ILE A 1 94 ? 1.522 10.003 14.875 1.00 13.52 94 ILE A O 4
ATOM 6304 N N . ARG A 1 95 ? 3.510 10.663 14.053 1.00 23.40 95 ARG A N 4
ATOM 6305 C CA . ARG A 1 95 ? 3.759 11.619 15.124 1.00 4.22 95 ARG A CA 4
ATOM 6306 C C . ARG A 1 95 ? 3.607 13.052 14.620 1.00 73.12 95 ARG A C 4
ATOM 6307 O O . ARG A 1 95 ? 3.021 13.898 15.295 1.00 41.53 95 ARG A O 4
ATOM 6328 N N . TYR A 1 96 ? 4.138 13.314 13.431 1.00 53.04 96 TYR A N 4
ATOM 6329 C CA . TYR A 1 96 ? 4.064 14.644 12.837 1.00 2.54 96 TYR A CA 4
ATOM 6330 C C . TYR A 1 96 ? 2.618 15.027 12.536 1.00 32.52 96 TYR A C 4
ATOM 6331 O O . TYR A 1 96 ? 1.739 14.168 12.463 1.00 50.03 96 TYR A O 4
ATOM 6349 N N . GLY A 1 97 ? 2.379 16.323 12.361 1.00 22.15 97 GLY A N 4
ATOM 6350 C CA . GLY A 1 97 ? 1.040 16.797 12.069 1.00 13.35 97 GLY A CA 4
ATOM 6351 C C . GLY A 1 97 ? 0.495 16.234 10.772 1.00 35.20 97 GLY A C 4
ATOM 6352 O O . GLY A 1 97 ? -0.717 16.216 10.556 1.00 70.24 97 GLY A O 4
ATOM 6356 N N . TYR A 1 98 ? 1.391 15.774 9.906 1.00 1.11 98 TYR A N 4
ATOM 6357 C CA . TYR A 1 98 ? 0.994 15.211 8.621 1.00 1.52 98 TYR A CA 4
ATOM 6358 C C . TYR A 1 98 ? 0.011 14.060 8.811 1.00 24.42 98 TYR A C 4
ATOM 6359 O O . TYR A 1 98 ? 0.249 12.946 8.348 1.00 74.23 98 TYR A O 4
ATOM 6377 N N . MET A 1 1 ? 1.275 -14.374 -17.510 1.00 15.41 1 MET A N 5
ATOM 6378 C CA . MET A 1 1 ? 2.471 -15.076 -17.061 1.00 31.50 1 MET A CA 5
ATOM 6379 C C . MET A 1 1 ? 3.602 -14.095 -16.774 1.00 2.21 1 MET A C 5
ATOM 6380 O O . MET A 1 1 ? 3.453 -12.889 -16.962 1.00 43.32 1 MET A O 5
ATOM 6394 N N . GLY A 1 2 ? 4.735 -14.621 -16.315 1.00 15.13 2 GLY A N 5
ATOM 6395 C CA . GLY A 1 2 ? 5.874 -13.776 -16.009 1.00 23.25 2 GLY A CA 5
ATOM 6396 C C . GLY A 1 2 ? 6.746 -14.355 -14.912 1.00 32.41 2 GLY A C 5
ATOM 6397 O O . GLY A 1 2 ? 7.889 -14.740 -15.155 1.00 62.04 2 GLY A O 5
ATOM 6401 N N . LYS A 1 3 ? 6.206 -14.414 -13.698 1.00 74.34 3 LYS A N 5
ATOM 6402 C CA . LYS A 1 3 ? 6.942 -14.949 -12.559 1.00 21.21 3 LYS A CA 5
ATOM 6403 C C . LYS A 1 3 ? 6.029 -15.107 -11.348 1.00 12.23 3 LYS A C 5
ATOM 6404 O O . LYS A 1 3 ? 4.850 -14.752 -11.395 1.00 2.23 3 LYS A O 5
ATOM 6423 N N . LEU A 1 4 ? 6.580 -15.639 -10.262 1.00 10.54 4 LEU A N 5
ATOM 6424 C CA . LEU A 1 4 ? 5.815 -15.841 -9.036 1.00 52.42 4 LEU A CA 5
ATOM 6425 C C . LEU A 1 4 ? 6.742 -16.083 -7.850 1.00 1.41 4 LEU A C 5
ATOM 6426 O O . LEU A 1 4 ? 7.558 -17.004 -7.862 1.00 74.22 4 LEU A O 5
ATOM 6442 N N . LYS A 1 5 ? 6.611 -15.249 -6.823 1.00 42.14 5 LYS A N 5
ATOM 6443 C CA . LYS A 1 5 ? 7.434 -15.373 -5.626 1.00 32.13 5 LYS A CA 5
ATOM 6444 C C . LYS A 1 5 ? 6.567 -15.596 -4.391 1.00 63.13 5 LYS A C 5
ATOM 6445 O O . LYS A 1 5 ? 5.606 -14.864 -4.154 1.00 41.12 5 LYS A O 5
ATOM 6464 N N . TRP A 1 6 ? 6.914 -16.610 -3.606 1.00 70.34 6 TRP A N 5
ATOM 6465 C CA . TRP A 1 6 ? 6.167 -16.930 -2.395 1.00 1.22 6 TRP A CA 5
ATOM 6466 C C . TRP A 1 6 ? 6.720 -16.163 -1.198 1.00 61.42 6 TRP A C 5
ATOM 6467 O O . TRP A 1 6 ? 6.899 -16.726 -0.118 1.00 21.42 6 TRP A O 5
ATOM 6488 N N . PHE A 1 7 ? 6.989 -14.877 -1.397 1.00 23.20 7 PHE A N 5
ATOM 6489 C CA . PHE A 1 7 ? 7.524 -14.035 -0.333 1.00 34.23 7 PHE A CA 5
ATOM 6490 C C . PHE A 1 7 ? 6.396 -13.422 0.493 1.00 51.42 7 PHE A C 5
ATOM 6491 O O . PHE A 1 7 ? 5.428 -12.893 -0.055 1.00 3.44 7 PHE A O 5
ATOM 6508 N N . SER A 1 8 ? 6.528 -13.498 1.813 1.00 70.21 8 SER A N 5
ATOM 6509 C CA . SER A 1 8 ? 5.520 -12.956 2.716 1.00 55.21 8 SER A CA 5
ATOM 6510 C C . SER A 1 8 ? 6.001 -13.008 4.162 1.00 75.31 8 SER A C 5
ATOM 6511 O O . SER A 1 8 ? 6.303 -14.078 4.689 1.00 32.22 8 SER A O 5
ATOM 6519 N N . GLY A 1 9 ? 6.068 -11.844 4.799 1.00 14.14 9 GLY A N 5
ATOM 6520 C CA . GLY A 1 9 ? 6.513 -11.777 6.179 1.00 12.13 9 GLY A CA 5
ATOM 6521 C C . GLY A 1 9 ? 7.981 -11.420 6.299 1.00 44.24 9 GLY A C 5
ATOM 6522 O O . GLY A 1 9 ? 8.477 -10.551 5.582 1.00 73.41 9 GLY A O 5
ATOM 6526 N N . GLY A 1 10 ? 8.680 -12.091 7.210 1.00 1.00 10 GLY A N 5
ATOM 6527 C CA . GLY A 1 10 ? 10.093 -11.824 7.405 1.00 13.52 10 GLY A CA 5
ATOM 6528 C C . GLY A 1 10 ? 10.347 -10.843 8.534 1.00 62.15 10 GLY A C 5
ATOM 6529 O O . GLY A 1 10 ? 9.423 -10.191 9.019 1.00 52.31 10 GLY A O 5
ATOM 6533 N N . LYS A 1 11 ? 11.603 -10.739 8.953 1.00 23.42 11 LYS A N 5
ATOM 6534 C CA . LYS A 1 11 ? 11.977 -9.832 10.031 1.00 23.24 11 LYS A CA 5
ATOM 6535 C C . LYS A 1 11 ? 11.966 -8.384 9.553 1.00 33.41 11 LYS A C 5
ATOM 6536 O O . LYS A 1 11 ? 11.785 -7.461 10.346 1.00 34.33 11 LYS A O 5
ATOM 6555 N N . GLU A 1 12 ? 12.159 -8.194 8.251 1.00 23.34 12 GLU A N 5
ATOM 6556 C CA . GLU A 1 12 ? 12.170 -6.857 7.670 1.00 63.15 12 GLU A CA 5
ATOM 6557 C C . GLU A 1 12 ? 10.783 -6.223 7.737 1.00 44.54 12 GLU A C 5
ATOM 6558 O O . GLU A 1 12 ? 9.843 -6.692 7.096 1.00 50.35 12 GLU A O 5
ATOM 6570 N N . ARG A 1 13 ? 10.666 -5.155 8.519 1.00 2.10 13 ARG A N 5
ATOM 6571 C CA . ARG A 1 13 ? 9.395 -4.457 8.673 1.00 23.31 13 ARG A CA 5
ATOM 6572 C C . ARG A 1 13 ? 9.113 -3.569 7.465 1.00 44.33 13 ARG A C 5
ATOM 6573 O O . ARG A 1 13 ? 7.958 -3.320 7.121 1.00 50.53 13 ARG A O 5
ATOM 6594 N N . SER A 1 14 ? 10.177 -3.093 6.826 1.00 54.11 14 SER A N 5
ATOM 6595 C CA . SER A 1 14 ? 10.044 -2.228 5.659 1.00 61.40 14 SER A CA 5
ATOM 6596 C C . SER A 1 14 ? 9.393 -2.977 4.499 1.00 3.54 14 SER A C 5
ATOM 6597 O O . SER A 1 14 ? 8.485 -2.464 3.848 1.00 32.04 14 SER A O 5
ATOM 6605 N N . ASN A 1 15 ? 9.867 -4.192 4.248 1.00 24.53 15 ASN A N 5
ATOM 6606 C CA . ASN A 1 15 ? 9.333 -5.012 3.167 1.00 62.20 15 ASN A CA 5
ATOM 6607 C C . ASN A 1 15 ? 7.934 -5.517 3.508 1.00 52.13 15 ASN A C 5
ATOM 6608 O O . ASN A 1 15 ? 7.224 -6.034 2.646 1.00 71.40 15 ASN A O 5
ATOM 6619 N N . GLN A 1 16 ? 7.544 -5.361 4.769 1.00 4.42 16 GLN A N 5
ATOM 6620 C CA . GLN A 1 16 ? 6.231 -5.800 5.223 1.00 31.23 16 GLN A CA 5
ATOM 6621 C C . GLN A 1 16 ? 5.123 -5.103 4.441 1.00 40.41 16 GLN A C 5
ATOM 6622 O O . GLN A 1 16 ? 4.295 -5.753 3.804 1.00 2.32 16 GLN A O 5
ATOM 6636 N N . ALA A 1 17 ? 5.115 -3.775 4.494 1.00 14.44 17 ALA A N 5
ATOM 6637 C CA . ALA A 1 17 ? 4.110 -2.988 3.790 1.00 55.45 17 ALA A CA 5
ATOM 6638 C C . ALA A 1 17 ? 4.016 -3.403 2.325 1.00 13.42 17 ALA A C 5
ATOM 6639 O O . ALA A 1 17 ? 2.921 -3.579 1.790 1.00 4.25 17 ALA A O 5
ATOM 6646 N N . GLU A 1 18 ? 5.169 -3.558 1.683 1.00 4.50 18 GLU A N 5
ATOM 6647 C CA . GLU A 1 18 ? 5.215 -3.950 0.280 1.00 74.24 18 GLU A CA 5
ATOM 6648 C C . GLU A 1 18 ? 4.433 -5.240 0.050 1.00 32.15 18 GLU A C 5
ATOM 6649 O O . GLU A 1 18 ? 3.640 -5.340 -0.885 1.00 55.41 18 GLU A O 5
ATOM 6661 N N . ASN A 1 19 ? 4.663 -6.227 0.911 1.00 10.21 19 ASN A N 5
ATOM 6662 C CA . ASN A 1 19 ? 3.981 -7.511 0.802 1.00 51.32 19 ASN A CA 5
ATOM 6663 C C . ASN A 1 19 ? 2.478 -7.348 1.007 1.00 72.20 19 ASN A C 5
ATOM 6664 O O . ASN A 1 19 ? 1.676 -7.974 0.313 1.00 11.21 19 ASN A O 5
ATOM 6675 N N . ILE A 1 20 ? 2.105 -6.503 1.963 1.00 61.43 20 ILE A N 5
ATOM 6676 C CA . ILE A 1 20 ? 0.698 -6.258 2.257 1.00 42.32 20 ILE A CA 5
ATOM 6677 C C . ILE A 1 20 ? -0.029 -5.701 1.038 1.00 15.10 20 ILE A C 5
ATOM 6678 O O . ILE A 1 20 ? -1.012 -6.279 0.572 1.00 3.21 20 ILE A O 5
ATOM 6694 N N . ILE A 1 21 ? 0.461 -4.577 0.526 1.00 54.04 21 ILE A N 5
ATOM 6695 C CA . ILE A 1 21 ? -0.142 -3.944 -0.641 1.00 62.31 21 ILE A CA 5
ATOM 6696 C C . ILE A 1 21 ? -0.337 -4.950 -1.772 1.00 11.33 21 ILE A C 5
ATOM 6697 O O . ILE A 1 21 ? -1.386 -4.981 -2.416 1.00 52.31 21 ILE A O 5
ATOM 6713 N N . THR A 1 22 ? 0.680 -5.772 -2.007 1.00 63.25 22 THR A N 5
ATOM 6714 C CA . THR A 1 22 ? 0.621 -6.779 -3.059 1.00 72.34 22 THR A CA 5
ATOM 6715 C C . THR A 1 22 ? -0.569 -7.712 -2.861 1.00 74.20 22 THR A C 5
ATOM 6716 O O . THR A 1 22 ? -1.151 -8.205 -3.828 1.00 21.14 22 THR A O 5
ATOM 6727 N N . ASP A 1 23 ? -0.926 -7.948 -1.604 1.00 33.55 23 ASP A N 5
ATOM 6728 C CA . ASP A 1 23 ? -2.049 -8.821 -1.279 1.00 3.50 23 ASP A CA 5
ATOM 6729 C C . ASP A 1 23 ? -3.321 -8.353 -1.978 1.00 12.22 23 ASP A C 5
ATOM 6730 O O . ASP A 1 23 ? -3.849 -9.038 -2.854 1.00 53.41 23 ASP A O 5
ATOM 6739 N N . LEU A 1 24 ? -3.809 -7.181 -1.584 1.00 31.41 24 LEU A N 5
ATOM 6740 C CA . LEU A 1 24 ? -5.021 -6.621 -2.171 1.00 21.10 24 LEU A CA 5
ATOM 6741 C C . LEU A 1 24 ? -4.956 -6.661 -3.695 1.00 31.51 24 LEU A C 5
ATOM 6742 O O . LEU A 1 24 ? -5.955 -6.934 -4.362 1.00 54.13 24 LEU A O 5
ATOM 6758 N N . LEU A 1 25 ? -3.776 -6.390 -4.238 1.00 2.51 25 LEU A N 5
ATOM 6759 C CA . LEU A 1 25 ? -3.579 -6.397 -5.684 1.00 2.32 25 LEU A CA 5
ATOM 6760 C C . LEU A 1 25 ? -3.985 -7.739 -6.282 1.00 61.14 25 LEU A C 5
ATOM 6761 O O . LEU A 1 25 ? -4.672 -7.794 -7.302 1.00 1.34 25 LEU A O 5
ATOM 6777 N N . ASP A 1 26 ? -3.556 -8.821 -5.640 1.00 40.43 26 ASP A N 5
ATOM 6778 C CA . ASP A 1 26 ? -3.878 -10.165 -6.107 1.00 3.31 26 ASP A CA 5
ATOM 6779 C C . ASP A 1 26 ? -5.385 -10.400 -6.089 1.00 4.44 26 ASP A C 5
ATOM 6780 O O . ASP A 1 26 ? -5.983 -10.731 -7.112 1.00 62.54 26 ASP A O 5
ATOM 6789 N N . ASP A 1 27 ? -5.991 -10.227 -4.919 1.00 41.14 27 ASP A N 5
ATOM 6790 C CA . ASP A 1 27 ? -7.428 -10.421 -4.768 1.00 31.42 27 ASP A CA 5
ATOM 6791 C C . ASP A 1 27 ? -8.203 -9.494 -5.699 1.00 51.34 27 ASP A C 5
ATOM 6792 O O . ASP A 1 27 ? -9.325 -9.801 -6.107 1.00 4.12 27 ASP A O 5
ATOM 6801 N N . LEU A 1 28 ? -7.599 -8.359 -6.031 1.00 51.44 28 LEU A N 5
ATOM 6802 C CA . LEU A 1 28 ? -8.232 -7.385 -6.914 1.00 54.34 28 LEU A CA 5
ATOM 6803 C C . LEU A 1 28 ? -8.300 -7.911 -8.345 1.00 12.12 28 LEU A C 5
ATOM 6804 O O . LEU A 1 28 ? -9.201 -7.556 -9.106 1.00 44.10 28 LEU A O 5
ATOM 6820 N N . LYS A 1 29 ? -7.343 -8.759 -8.704 1.00 75.10 29 LYS A N 5
ATOM 6821 C CA . LYS A 1 29 ? -7.296 -9.338 -10.042 1.00 22.14 29 LYS A CA 5
ATOM 6822 C C . LYS A 1 29 ? -8.658 -9.890 -10.445 1.00 34.44 29 LYS A C 5
ATOM 6823 O O . LYS A 1 29 ? -9.262 -9.436 -11.418 1.00 52.45 29 LYS A O 5
ATOM 6842 N N . THR A 1 30 ? -9.141 -10.872 -9.690 1.00 75.00 30 THR A N 5
ATOM 6843 C CA . THR A 1 30 ? -10.434 -11.485 -9.969 1.00 25.32 30 THR A CA 5
ATOM 6844 C C . THR A 1 30 ? -11.547 -10.806 -9.180 1.00 23.14 30 THR A C 5
ATOM 6845 O O . THR A 1 30 ? -12.185 -11.425 -8.327 1.00 64.21 30 THR A O 5
ATOM 6856 N N . ASP A 1 31 ? -11.776 -9.529 -9.468 1.00 64.31 31 ASP A N 5
ATOM 6857 C CA . ASP A 1 31 ? -12.814 -8.766 -8.785 1.00 42.35 31 ASP A CA 5
ATOM 6858 C C . ASP A 1 31 ? -13.105 -7.464 -9.526 1.00 13.31 31 ASP A C 5
ATOM 6859 O O . ASP A 1 31 ? -12.486 -7.166 -10.548 1.00 33.22 31 ASP A O 5
ATOM 6868 N N . LEU A 1 32 ? -14.052 -6.692 -9.004 1.00 31.14 32 LEU A N 5
ATOM 6869 C CA . LEU A 1 32 ? -14.428 -5.422 -9.615 1.00 2.15 32 LEU A CA 5
ATOM 6870 C C . LEU A 1 32 ? -14.578 -4.332 -8.558 1.00 61.42 32 LEU A C 5
ATOM 6871 O O . LEU A 1 32 ? -15.457 -3.477 -8.655 1.00 13.30 32 LEU A O 5
ATOM 6887 N N . ASP A 1 33 ? -13.712 -4.369 -7.551 1.00 13.23 33 ASP A N 5
ATOM 6888 C CA . ASP A 1 33 ? -13.746 -3.383 -6.476 1.00 53.24 33 ASP A CA 5
ATOM 6889 C C . ASP A 1 33 ? -13.056 -2.091 -6.904 1.00 24.03 33 ASP A C 5
ATOM 6890 O O . ASP A 1 33 ? -13.665 -1.023 -6.909 1.00 52.33 33 ASP A O 5
ATOM 6899 N N . ASN A 1 34 ? -11.780 -2.198 -7.260 1.00 44.20 34 ASN A N 5
ATOM 6900 C CA . ASN A 1 34 ? -11.006 -1.038 -7.686 1.00 72.42 34 ASN A CA 5
ATOM 6901 C C . ASN A 1 34 ? -10.400 -1.267 -9.068 1.00 43.20 34 ASN A C 5
ATOM 6902 O O . ASN A 1 34 ? -9.777 -2.297 -9.319 1.00 40.31 34 ASN A O 5
ATOM 6913 N N . GLU A 1 35 ? -10.588 -0.297 -9.958 1.00 24.15 35 GLU A N 5
ATOM 6914 C CA . GLU A 1 35 ? -10.059 -0.394 -11.314 1.00 11.51 35 GLU A CA 5
ATOM 6915 C C . GLU A 1 35 ? -8.885 0.560 -11.508 1.00 44.55 35 GLU A C 5
ATOM 6916 O O . GLU A 1 35 ? -7.747 0.131 -11.705 1.00 1.13 35 GLU A O 5
ATOM 6928 N N . SER A 1 36 ? -9.168 1.858 -11.455 1.00 60.21 36 SER A N 5
ATOM 6929 C CA . SER A 1 36 ? -8.136 2.874 -11.630 1.00 32.02 36 SER A CA 5
ATOM 6930 C C . SER A 1 36 ? -7.455 3.191 -10.302 1.00 11.02 36 SER A C 5
ATOM 6931 O O . SER A 1 36 ? -6.312 3.647 -10.270 1.00 64.25 36 SER A O 5
ATOM 6939 N N . LEU A 1 37 ? -8.166 2.947 -9.206 1.00 63.53 37 LEU A N 5
ATOM 6940 C CA . LEU A 1 37 ? -7.631 3.205 -7.874 1.00 72.34 37 LEU A CA 5
ATOM 6941 C C . LEU A 1 37 ? -6.341 2.424 -7.645 1.00 20.14 37 LEU A C 5
ATOM 6942 O O . LEU A 1 37 ? -5.444 2.881 -6.934 1.00 1.01 37 LEU A O 5
ATOM 6958 N N . LYS A 1 38 ? -6.253 1.246 -8.251 1.00 4.03 38 LYS A N 5
ATOM 6959 C CA . LYS A 1 38 ? -5.071 0.402 -8.116 1.00 14.01 38 LYS A CA 5
ATOM 6960 C C . LYS A 1 38 ? -3.802 1.189 -8.422 1.00 54.45 38 LYS A C 5
ATOM 6961 O O . LYS A 1 38 ? -2.723 0.869 -7.923 1.00 20.21 38 LYS A O 5
ATOM 6980 N N . LYS A 1 39 ? -3.937 2.224 -9.245 1.00 73.23 39 LYS A N 5
ATOM 6981 C CA . LYS A 1 39 ? -2.802 3.061 -9.616 1.00 71.45 39 LYS A CA 5
ATOM 6982 C C . LYS A 1 39 ? -2.062 3.554 -8.377 1.00 64.24 39 LYS A C 5
ATOM 6983 O O . LYS A 1 39 ? -0.837 3.682 -8.385 1.00 24.43 39 LYS A O 5
ATOM 7002 N N . VAL A 1 40 ? -2.811 3.826 -7.314 1.00 53.33 40 VAL A N 5
ATOM 7003 C CA . VAL A 1 40 ? -2.225 4.301 -6.066 1.00 51.44 40 VAL A CA 5
ATOM 7004 C C . VAL A 1 40 ? -1.385 3.215 -5.405 1.00 22.21 40 VAL A C 5
ATOM 7005 O O . VAL A 1 40 ? -0.165 3.343 -5.287 1.00 52.21 40 VAL A O 5
ATOM 7018 N N . LEU A 1 41 ? -2.044 2.145 -4.975 1.00 13.32 41 LEU A N 5
ATOM 7019 C CA . LEU A 1 41 ? -1.358 1.034 -4.324 1.00 61.11 41 LEU A CA 5
ATOM 7020 C C . LEU A 1 41 ? -0.186 0.546 -5.171 1.00 12.21 41 LEU A C 5
ATOM 7021 O O . LEU A 1 41 ? 0.924 0.373 -4.670 1.00 32.33 41 LEU A O 5
ATOM 7037 N N . GLU A 1 42 ? -0.442 0.331 -6.458 1.00 32.34 42 GLU A N 5
ATOM 7038 C CA . GLU A 1 42 ? 0.592 -0.135 -7.374 1.00 0.24 42 GLU A CA 5
ATOM 7039 C C . GLU A 1 42 ? 1.774 0.830 -7.396 1.00 50.10 42 GLU A C 5
ATOM 7040 O O . GLU A 1 42 ? 2.918 0.432 -7.187 1.00 23.05 42 GLU A O 5
ATOM 7052 N N . ASN A 1 43 ? 1.486 2.102 -7.653 1.00 53.13 43 ASN A N 5
ATOM 7053 C CA . ASN A 1 43 ? 2.524 3.126 -7.705 1.00 22.44 43 ASN A CA 5
ATOM 7054 C C . ASN A 1 43 ? 3.319 3.160 -6.403 1.00 65.45 43 ASN A C 5
ATOM 7055 O O . ASN A 1 43 ? 4.522 2.899 -6.391 1.00 62.24 43 ASN A O 5
ATOM 7066 N N . TYR A 1 44 ? 2.639 3.482 -5.309 1.00 14.50 44 TYR A N 5
ATOM 7067 C CA . TYR A 1 44 ? 3.281 3.552 -4.002 1.00 21.13 44 TYR A CA 5
ATOM 7068 C C . TYR A 1 44 ? 4.057 2.272 -3.707 1.00 12.33 44 TYR A C 5
ATOM 7069 O O . TYR A 1 44 ? 5.156 2.312 -3.151 1.00 32.44 44 TYR A O 5
ATOM 7087 N N . LEU A 1 45 ? 3.479 1.137 -4.085 1.00 43.20 45 LEU A N 5
ATOM 7088 C CA . LEU A 1 45 ? 4.115 -0.156 -3.862 1.00 43.24 45 LEU A CA 5
ATOM 7089 C C . LEU A 1 45 ? 5.494 -0.204 -4.514 1.00 32.52 45 LEU A C 5
ATOM 7090 O O . LEU A 1 45 ? 6.446 -0.723 -3.933 1.00 22.13 45 LEU A O 5
ATOM 7106 N N . GLU A 1 46 ? 5.591 0.342 -5.721 1.00 45.15 46 GLU A N 5
ATOM 7107 C CA . GLU A 1 46 ? 6.855 0.363 -6.450 1.00 32.41 46 GLU A CA 5
ATOM 7108 C C . GLU A 1 46 ? 7.864 1.280 -5.765 1.00 31.44 46 GLU A C 5
ATOM 7109 O O . GLU A 1 46 ? 9.068 1.032 -5.803 1.00 1.15 46 GLU A O 5
ATOM 7121 N N . GLU A 1 47 ? 7.361 2.340 -5.140 1.00 42.02 47 GLU A N 5
ATOM 7122 C CA . GLU A 1 47 ? 8.218 3.295 -4.447 1.00 45.30 47 GLU A CA 5
ATOM 7123 C C . GLU A 1 47 ? 9.096 2.591 -3.417 1.00 51.12 47 GLU A C 5
ATOM 7124 O O . GLU A 1 47 ? 10.277 2.908 -3.270 1.00 32.24 47 GLU A O 5
ATOM 7136 N N . LEU A 1 48 ? 8.510 1.635 -2.705 1.00 23.41 48 LEU A N 5
ATOM 7137 C CA . LEU A 1 48 ? 9.238 0.884 -1.687 1.00 40.21 48 LEU A CA 5
ATOM 7138 C C . LEU A 1 48 ? 10.423 0.145 -2.298 1.00 62.50 48 LEU A C 5
ATOM 7139 O O . LEU A 1 48 ? 11.389 -0.181 -1.608 1.00 44.25 48 LEU A O 5
ATOM 7155 N N . LYS A 1 49 ? 10.343 -0.117 -3.599 1.00 23.25 49 LYS A N 5
ATOM 7156 C CA . LYS A 1 49 ? 11.410 -0.816 -4.305 1.00 72.32 49 LYS A CA 5
ATOM 7157 C C . LYS A 1 49 ? 12.634 0.080 -4.464 1.00 44.24 49 LYS A C 5
ATOM 7158 O O . LYS A 1 49 ? 13.770 -0.388 -4.389 1.00 24.13 49 LYS A O 5
ATOM 7177 N N . GLN A 1 50 ? 12.395 1.368 -4.683 1.00 54.14 50 GLN A N 5
ATOM 7178 C CA . GLN A 1 50 ? 13.479 2.329 -4.852 1.00 22.00 50 GLN A CA 5
ATOM 7179 C C . GLN A 1 50 ? 14.091 2.701 -3.506 1.00 21.11 50 GLN A C 5
ATOM 7180 O O . GLN A 1 50 ? 13.418 2.665 -2.475 1.00 20.14 50 GLN A O 5
ATOM 7194 N N . LYS A 1 51 ? 15.370 3.060 -3.521 1.00 23.12 51 LYS A N 5
ATOM 7195 C CA . LYS A 1 51 ? 16.073 3.441 -2.302 1.00 61.13 51 LYS A CA 5
ATOM 7196 C C . LYS A 1 51 ? 16.018 4.950 -2.091 1.00 1.00 51 LYS A C 5
ATOM 7197 O O . LYS A 1 51 ? 16.776 5.503 -1.294 1.00 50.54 51 LYS A O 5
ATOM 7216 N N . SER A 1 52 ? 15.114 5.611 -2.808 1.00 4.12 52 SER A N 5
ATOM 7217 C CA . SER A 1 52 ? 14.962 7.058 -2.700 1.00 62.54 52 SER A CA 5
ATOM 7218 C C . SER A 1 52 ? 14.044 7.422 -1.537 1.00 73.45 52 SER A C 5
ATOM 7219 O O . SER A 1 52 ? 14.500 7.886 -0.494 1.00 1.33 52 SER A O 5
ATOM 7227 N N . ALA A 1 53 ? 12.746 7.206 -1.726 1.00 72.12 53 ALA A N 5
ATOM 7228 C CA . ALA A 1 53 ? 11.763 7.509 -0.694 1.00 61.23 53 ALA A CA 5
ATOM 7229 C C . ALA A 1 53 ? 11.823 6.490 0.437 1.00 24.33 53 ALA A C 5
ATOM 7230 O O . ALA A 1 53 ? 11.932 5.287 0.198 1.00 72.33 53 ALA A O 5
ATOM 7237 N N . SER A 1 54 ? 11.752 6.977 1.672 1.00 4.30 54 SER A N 5
ATOM 7238 C CA . SER A 1 54 ? 11.804 6.108 2.842 1.00 22.20 54 SER A CA 5
ATOM 7239 C C . SER A 1 54 ? 10.490 5.352 3.015 1.00 71.44 54 SER A C 5
ATOM 7240 O O . SER A 1 54 ? 9.443 5.785 2.534 1.00 12.30 54 SER A O 5
ATOM 7248 N N . VAL A 1 55 ? 10.554 4.218 3.706 1.00 72.41 55 VAL A N 5
ATOM 7249 C CA . VAL A 1 55 ? 9.370 3.401 3.945 1.00 60.44 55 VAL A CA 5
ATOM 7250 C C . VAL A 1 55 ? 8.240 4.232 4.542 1.00 74.32 55 VAL A C 5
ATOM 7251 O O . VAL A 1 55 ? 7.139 4.312 3.995 1.00 23.25 55 VAL A O 5
ATOM 7264 N N . PRO A 1 56 ? 8.515 4.866 5.691 1.00 21.11 56 PRO A N 5
ATOM 7265 C CA . PRO A 1 56 ? 7.534 5.703 6.388 1.00 44.52 56 PRO A CA 5
ATOM 7266 C C . PRO A 1 56 ? 7.234 6.994 5.633 1.00 41.10 56 PRO A C 5
ATOM 7267 O O . PRO A 1 56 ? 6.280 7.704 5.953 1.00 13.12 56 PRO A O 5
ATOM 7278 N N . LEU A 1 57 ? 8.053 7.293 4.631 1.00 24.31 57 LEU A N 5
ATOM 7279 C CA . LEU A 1 57 ? 7.875 8.498 3.830 1.00 1.12 57 LEU A CA 5
ATOM 7280 C C . LEU A 1 57 ? 6.810 8.288 2.759 1.00 50.44 57 LEU A C 5
ATOM 7281 O O . LEU A 1 57 ? 6.179 9.242 2.303 1.00 73.45 57 LEU A O 5
ATOM 7297 N N . ILE A 1 58 ? 6.614 7.035 2.365 1.00 61.50 58 ILE A N 5
ATOM 7298 C CA . ILE A 1 58 ? 5.622 6.699 1.350 1.00 10.51 58 ILE A CA 5
ATOM 7299 C C . ILE A 1 58 ? 4.336 6.184 1.988 1.00 4.11 58 ILE A C 5
ATOM 7300 O O . ILE A 1 58 ? 3.244 6.668 1.687 1.00 63.40 58 ILE A O 5
ATOM 7316 N N . LEU A 1 59 ? 4.472 5.202 2.871 1.00 64.51 59 LEU A N 5
ATOM 7317 C CA . LEU A 1 59 ? 3.322 4.621 3.554 1.00 13.31 59 LEU A CA 5
ATOM 7318 C C . LEU A 1 59 ? 2.454 5.708 4.181 1.00 43.55 59 LEU A C 5
ATOM 7319 O O . LEU A 1 59 ? 1.237 5.562 4.286 1.00 14.21 59 LEU A O 5
ATOM 7335 N N . SER A 1 60 ? 3.091 6.800 4.594 1.00 14.23 60 SER A N 5
ATOM 7336 C CA . SER A 1 60 ? 2.378 7.912 5.211 1.00 10.25 60 SER A CA 5
ATOM 7337 C C . SER A 1 60 ? 1.446 8.585 4.208 1.00 4.15 60 SER A C 5
ATOM 7338 O O . SER A 1 60 ? 0.300 8.901 4.524 1.00 15.12 60 SER A O 5
ATOM 7346 N N . ARG A 1 61 ? 1.949 8.801 2.997 1.00 11.33 61 ARG A N 5
ATOM 7347 C CA . ARG A 1 61 ? 1.163 9.437 1.946 1.00 3.40 61 ARG A CA 5
ATOM 7348 C C . ARG A 1 61 ? 0.098 8.483 1.410 1.00 2.54 61 ARG A C 5
ATOM 7349 O O . ARG A 1 61 ? -0.985 8.909 1.010 1.00 2.23 61 ARG A O 5
ATOM 7370 N N . MET A 1 62 ? 0.416 7.194 1.406 1.00 61.42 62 MET A N 5
ATOM 7371 C CA . MET A 1 62 ? -0.513 6.181 0.919 1.00 23.33 62 MET A CA 5
ATOM 7372 C C . MET A 1 62 ? -1.883 6.344 1.569 1.00 74.54 62 MET A C 5
ATOM 7373 O O . MET A 1 62 ? -2.882 6.569 0.885 1.00 23.13 62 MET A O 5
ATOM 7387 N N . ASN A 1 63 ? -1.925 6.226 2.892 1.00 41.42 63 ASN A N 5
ATOM 7388 C CA . ASN A 1 63 ? -3.173 6.361 3.632 1.00 33.33 63 ASN A CA 5
ATOM 7389 C C . ASN A 1 63 ? -3.852 7.690 3.319 1.00 75.00 63 ASN A C 5
ATOM 7390 O O . ASN A 1 63 ? -5.052 7.738 3.041 1.00 63.04 63 ASN A O 5
ATOM 7401 N N . LEU A 1 64 ? -3.078 8.769 3.364 1.00 33.32 64 LEU A N 5
ATOM 7402 C CA . LEU A 1 64 ? -3.604 10.101 3.084 1.00 73.33 64 LEU A CA 5
ATOM 7403 C C . LEU A 1 64 ? -3.985 10.237 1.614 1.00 53.00 64 LEU A C 5
ATOM 7404 O O . LEU A 1 64 ? -4.634 11.206 1.218 1.00 44.32 64 LEU A O 5
ATOM 7420 N N . ASP A 1 65 ? -3.581 9.260 0.809 1.00 24.35 65 ASP A N 5
ATOM 7421 C CA . ASP A 1 65 ? -3.883 9.269 -0.617 1.00 21.20 65 ASP A CA 5
ATOM 7422 C C . ASP A 1 65 ? -5.122 8.430 -0.915 1.00 45.12 65 ASP A C 5
ATOM 7423 O O . ASP A 1 65 ? -6.111 8.933 -1.449 1.00 24.21 65 ASP A O 5
ATOM 7432 N N . ILE A 1 66 ? -5.060 7.148 -0.569 1.00 33.00 66 ILE A N 5
ATOM 7433 C CA . ILE A 1 66 ? -6.176 6.240 -0.800 1.00 61.30 66 ILE A CA 5
ATOM 7434 C C . ILE A 1 66 ? -7.451 6.758 -0.143 1.00 33.35 66 ILE A C 5
ATOM 7435 O O . ILE A 1 66 ? -8.519 6.765 -0.755 1.00 22.44 66 ILE A O 5
ATOM 7451 N N . SER A 1 67 ? -7.331 7.193 1.108 1.00 62.05 67 SER A N 5
ATOM 7452 C CA . SER A 1 67 ? -8.475 7.711 1.850 1.00 45.53 67 SER A CA 5
ATOM 7453 C C . SER A 1 67 ? -9.234 8.744 1.024 1.00 14.44 67 SER A C 5
ATOM 7454 O O . SER A 1 67 ? -10.459 8.684 0.906 1.00 70.04 67 SER A O 5
ATOM 7462 N N . LYS A 1 68 ? -8.500 9.693 0.453 1.00 12.53 68 LYS A N 5
ATOM 7463 C CA . LYS A 1 68 ? -9.102 10.741 -0.363 1.00 41.23 68 LYS A CA 5
ATOM 7464 C C . LYS A 1 68 ? -9.740 10.153 -1.618 1.00 44.42 68 LYS A C 5
ATOM 7465 O O . LYS A 1 68 ? -10.746 10.663 -2.111 1.00 62.41 68 LYS A O 5
ATOM 7484 N N . ALA A 1 69 ? -9.148 9.079 -2.129 1.00 61.54 69 ALA A N 5
ATOM 7485 C CA . ALA A 1 69 ? -9.661 8.421 -3.324 1.00 63.32 69 ALA A CA 5
ATOM 7486 C C . ALA A 1 69 ? -11.014 7.770 -3.056 1.00 4.24 69 ALA A C 5
ATOM 7487 O O . ALA A 1 69 ? -11.774 7.492 -3.983 1.00 64.40 69 ALA A O 5
ATOM 7494 N N . ILE A 1 70 ? -11.307 7.531 -1.782 1.00 75.20 70 ILE A N 5
ATOM 7495 C CA . ILE A 1 70 ? -12.569 6.914 -1.392 1.00 31.33 70 ILE A CA 5
ATOM 7496 C C . ILE A 1 70 ? -13.752 7.802 -1.762 1.00 73.43 70 ILE A C 5
ATOM 7497 O O . ILE A 1 70 ? -14.525 7.478 -2.665 1.00 0.11 70 ILE A O 5
ATOM 7513 N N . ARG A 1 71 ? -13.887 8.922 -1.061 1.00 43.20 71 ARG A N 5
ATOM 7514 C CA . ARG A 1 71 ? -14.976 9.857 -1.316 1.00 62.12 71 ARG A CA 5
ATOM 7515 C C . ARG A 1 71 ? -14.970 10.314 -2.772 1.00 14.24 71 ARG A C 5
ATOM 7516 O O . ARG A 1 71 ? -16.007 10.682 -3.321 1.00 50.40 71 ARG A O 5
ATOM 7537 N N . ASN A 1 72 ? -13.794 10.289 -3.390 1.00 22.13 72 ASN A N 5
ATOM 7538 C CA . ASN A 1 72 ? -13.652 10.701 -4.782 1.00 0.13 72 ASN A CA 5
ATOM 7539 C C . ASN A 1 72 ? -14.622 9.936 -5.677 1.00 51.23 72 ASN A C 5
ATOM 7540 O O . ASN A 1 72 ? -15.631 10.482 -6.126 1.00 2.12 72 ASN A O 5
ATOM 7551 N N . ASP A 1 73 ? -14.311 8.671 -5.932 1.00 24.40 73 ASP A N 5
ATOM 7552 C CA . ASP A 1 73 ? -15.155 7.830 -6.773 1.00 2.21 73 ASP A CA 5
ATOM 7553 C C . ASP A 1 73 ? -16.087 6.973 -5.922 1.00 10.01 73 ASP A C 5
ATOM 7554 O O . ASP A 1 73 ? -16.543 5.916 -6.355 1.00 65.32 73 ASP A O 5
ATOM 7563 N N . GLY A 1 74 ? -16.365 7.437 -4.707 1.00 21.32 74 GLY A N 5
ATOM 7564 C CA . GLY A 1 74 ? -17.239 6.699 -3.814 1.00 34.32 74 GLY A CA 5
ATOM 7565 C C . GLY A 1 74 ? -16.821 5.251 -3.657 1.00 62.11 74 GLY A C 5
ATOM 7566 O O . GLY A 1 74 ? -17.642 4.342 -3.784 1.00 32.04 74 GLY A O 5
ATOM 7570 N N . VAL A 1 75 ? -15.538 5.034 -3.382 1.00 30.40 75 VAL A N 5
ATOM 7571 C CA . VAL A 1 75 ? -15.012 3.685 -3.208 1.00 11.54 75 VAL A CA 5
ATOM 7572 C C . VAL A 1 75 ? -15.337 3.143 -1.821 1.00 31.10 75 VAL A C 5
ATOM 7573 O O . VAL A 1 75 ? -15.545 3.904 -0.877 1.00 14.34 75 VAL A O 5
ATOM 7586 N N . THR A 1 76 ? -15.379 1.819 -1.704 1.00 42.01 76 THR A N 5
ATOM 7587 C CA . THR A 1 76 ? -15.680 1.173 -0.433 1.00 23.54 76 THR A CA 5
ATOM 7588 C C . THR A 1 76 ? -14.774 -0.030 -0.200 1.00 62.32 76 THR A C 5
ATOM 7589 O O . THR A 1 76 ? -14.880 -1.044 -0.892 1.00 20.32 76 THR A O 5
ATOM 7600 N N . LEU A 1 77 ? -13.883 0.087 0.778 1.00 64.12 77 LEU A N 5
ATOM 7601 C CA . LEU A 1 77 ? -12.957 -0.993 1.103 1.00 21.41 77 LEU A CA 5
ATOM 7602 C C . LEU A 1 77 ? -13.672 -2.118 1.845 1.00 20.31 77 LEU A C 5
ATOM 7603 O O . LEU A 1 77 ? -14.471 -1.870 2.748 1.00 21.51 77 LEU A O 5
ATOM 7619 N N . SER A 1 78 ? -13.378 -3.355 1.458 1.00 23.52 78 SER A N 5
ATOM 7620 C CA . SER A 1 78 ? -13.993 -4.520 2.086 1.00 51.45 78 SER A CA 5
ATOM 7621 C C . SER A 1 78 ? -13.389 -4.779 3.461 1.00 4.22 78 SER A C 5
ATOM 7622 O O . SER A 1 78 ? -12.482 -4.069 3.898 1.00 72.12 78 SER A O 5
ATOM 7630 N N . ASP A 1 79 ? -13.897 -5.802 4.140 1.00 3.34 79 ASP A N 5
ATOM 7631 C CA . ASP A 1 79 ? -13.406 -6.158 5.468 1.00 55.55 79 ASP A CA 5
ATOM 7632 C C . ASP A 1 79 ? -11.889 -6.307 5.464 1.00 4.21 79 ASP A C 5
ATOM 7633 O O . ASP A 1 79 ? -11.177 -5.533 6.105 1.00 3.51 79 ASP A O 5
ATOM 7642 N N . TYR A 1 80 ? -11.400 -7.307 4.740 1.00 45.34 80 TYR A N 5
ATOM 7643 C CA . TYR A 1 80 ? -9.966 -7.561 4.656 1.00 1.22 80 TYR A CA 5
ATOM 7644 C C . TYR A 1 80 ? -9.211 -6.295 4.261 1.00 33.05 80 TYR A C 5
ATOM 7645 O O . TYR A 1 80 ? -8.122 -6.027 4.767 1.00 43.21 80 TYR A O 5
ATOM 7663 N N . GLN A 1 81 ? -9.799 -5.521 3.355 1.00 13.41 81 GLN A N 5
ATOM 7664 C CA . GLN A 1 81 ? -9.183 -4.283 2.892 1.00 12.01 81 GLN A CA 5
ATOM 7665 C C . GLN A 1 81 ? -8.970 -3.315 4.050 1.00 15.45 81 GLN A C 5
ATOM 7666 O O . GLN A 1 81 ? -7.836 -3.042 4.444 1.00 11.41 81 GLN A O 5
ATOM 7680 N N . SER A 1 82 ? -10.069 -2.797 4.593 1.00 25.00 82 SER A N 5
ATOM 7681 C CA . SER A 1 82 ? -10.002 -1.855 5.704 1.00 24.20 82 SER A CA 5
ATOM 7682 C C . SER A 1 82 ? -9.110 -2.393 6.820 1.00 71.45 82 SER A C 5
ATOM 7683 O O . SER A 1 82 ? -8.413 -1.635 7.493 1.00 23.04 82 SER A O 5
ATOM 7691 N N . LYS A 1 83 ? -9.139 -3.708 7.009 1.00 51.04 83 LYS A N 5
ATOM 7692 C CA . LYS A 1 83 ? -8.334 -4.351 8.040 1.00 5.13 83 LYS A CA 5
ATOM 7693 C C . LYS A 1 83 ? -6.846 -4.226 7.727 1.00 14.15 83 LYS A C 5
ATOM 7694 O O . LYS A 1 83 ? -6.062 -3.771 8.560 1.00 12.20 83 LYS A O 5
ATOM 7713 N N . LYS A 1 84 ? -6.464 -4.630 6.521 1.00 1.31 84 LYS A N 5
ATOM 7714 C CA . LYS A 1 84 ? -5.071 -4.560 6.096 1.00 44.04 84 LYS A CA 5
ATOM 7715 C C . LYS A 1 84 ? -4.565 -3.122 6.126 1.00 43.14 84 LYS A C 5
ATOM 7716 O O . LYS A 1 84 ? -3.357 -2.879 6.154 1.00 21.15 84 LYS A O 5
ATOM 7735 N N . LEU A 1 85 ? -5.493 -2.172 6.121 1.00 20.13 85 LEU A N 5
ATOM 7736 C CA . LEU A 1 85 ? -5.140 -0.757 6.150 1.00 23.33 85 LEU A CA 5
ATOM 7737 C C . LEU A 1 85 ? -4.479 -0.388 7.474 1.00 12.21 85 LEU A C 5
ATOM 7738 O O . LEU A 1 85 ? -3.597 0.470 7.522 1.00 0.33 85 LEU A O 5
ATOM 7754 N N . LYS A 1 86 ? -4.910 -1.041 8.547 1.00 32.14 86 LYS A N 5
ATOM 7755 C CA . LYS A 1 86 ? -4.358 -0.785 9.873 1.00 74.23 86 LYS A CA 5
ATOM 7756 C C . LYS A 1 86 ? -2.937 -1.327 9.985 1.00 74.42 86 LYS A C 5
ATOM 7757 O O . LYS A 1 86 ? -2.244 -1.076 10.970 1.00 62.40 86 LYS A O 5
ATOM 7776 N N . GLU A 1 87 ? -2.510 -2.071 8.968 1.00 32.35 87 GLU A N 5
ATOM 7777 C CA . GLU A 1 87 ? -1.171 -2.648 8.955 1.00 32.11 87 GLU A CA 5
ATOM 7778 C C . GLU A 1 87 ? -0.108 -1.557 9.032 1.00 55.11 87 GLU A C 5
ATOM 7779 O O . GLU A 1 87 ? 0.470 -1.310 10.091 1.00 3.32 87 GLU A O 5
ATOM 7791 N N . LEU A 1 88 ? 0.145 -0.906 7.901 1.00 2.51 88 LEU A N 5
ATOM 7792 C CA . LEU A 1 88 ? 1.140 0.160 7.839 1.00 2.10 88 LEU A CA 5
ATOM 7793 C C . LEU A 1 88 ? 0.725 1.343 8.706 1.00 23.15 88 LEU A C 5
ATOM 7794 O O . LEU A 1 88 ? 1.503 2.275 8.919 1.00 75.21 88 LEU A O 5
ATOM 7810 N N . THR A 1 89 ? -0.505 1.299 9.210 1.00 2.42 89 THR A N 5
ATOM 7811 C CA . THR A 1 89 ? -1.022 2.367 10.056 1.00 35.31 89 THR A CA 5
ATOM 7812 C C . THR A 1 89 ? -0.260 2.442 11.374 1.00 42.10 89 THR A C 5
ATOM 7813 O O . THR A 1 89 ? 0.187 3.514 11.784 1.00 71.03 89 THR A O 5
ATOM 7824 N N . SER A 1 90 ? -0.114 1.298 12.035 1.00 53.22 90 SER A N 5
ATOM 7825 C CA . SER A 1 90 ? 0.593 1.236 13.310 1.00 74.44 90 SER A CA 5
ATOM 7826 C C . SER A 1 90 ? 2.101 1.317 13.098 1.00 53.10 90 SER A C 5
ATOM 7827 O O . SER A 1 90 ? 2.829 1.838 13.944 1.00 25.41 90 SER A O 5
ATOM 7835 N N . ILE A 1 91 ? 2.563 0.801 11.965 1.00 10.23 91 ILE A N 5
ATOM 7836 C CA . ILE A 1 91 ? 3.984 0.816 11.641 1.00 4.05 91 ILE A CA 5
ATOM 7837 C C . ILE A 1 91 ? 4.456 2.226 11.303 1.00 71.33 91 ILE A C 5
ATOM 7838 O O . ILE A 1 91 ? 5.455 2.703 11.840 1.00 50.33 91 ILE A O 5
ATOM 7854 N N . SER A 1 92 ? 3.728 2.888 10.409 1.00 4.41 92 SER A N 5
ATOM 7855 C CA . SER A 1 92 ? 4.073 4.244 9.997 1.00 71.20 92 SER A CA 5
ATOM 7856 C C . SER A 1 92 ? 3.790 5.241 11.116 1.00 52.50 92 SER A C 5
ATOM 7857 O O . SER A 1 92 ? 2.837 5.082 11.877 1.00 20.24 92 SER A O 5
ATOM 7865 N N . ASN A 1 93 ? 4.627 6.269 11.209 1.00 12.24 93 ASN A N 5
ATOM 7866 C CA . ASN A 1 93 ? 4.468 7.294 12.236 1.00 72.13 93 ASN A CA 5
ATOM 7867 C C . ASN A 1 93 ? 3.395 8.302 11.837 1.00 52.01 93 ASN A C 5
ATOM 7868 O O . ASN A 1 93 ? 3.694 9.461 11.549 1.00 70.43 93 ASN A O 5
ATOM 7879 N N . ILE A 1 94 ? 2.145 7.852 11.822 1.00 12.02 94 ILE A N 5
ATOM 7880 C CA . ILE A 1 94 ? 1.027 8.715 11.461 1.00 32.35 94 ILE A CA 5
ATOM 7881 C C . ILE A 1 94 ? 0.520 9.494 12.670 1.00 43.24 94 ILE A C 5
ATOM 7882 O O . ILE A 1 94 ? -0.306 10.397 12.538 1.00 32.43 94 ILE A O 5
ATOM 7898 N N . ARG A 1 95 ? 1.025 9.141 13.848 1.00 73.01 95 ARG A N 5
ATOM 7899 C CA . ARG A 1 95 ? 0.625 9.808 15.081 1.00 34.22 95 ARG A CA 5
ATOM 7900 C C . ARG A 1 95 ? 0.910 11.305 15.007 1.00 54.34 95 ARG A C 5
ATOM 7901 O O . ARG A 1 95 ? 0.299 12.101 15.723 1.00 64.35 95 ARG A O 5
ATOM 7922 N N . TYR A 1 96 ? 1.840 11.683 14.138 1.00 62.54 96 TYR A N 5
ATOM 7923 C CA . TYR A 1 96 ? 2.209 13.083 13.972 1.00 54.23 96 TYR A CA 5
ATOM 7924 C C . TYR A 1 96 ? 0.974 13.947 13.737 1.00 10.55 96 TYR A C 5
ATOM 7925 O O . TYR A 1 96 ? -0.077 13.452 13.330 1.00 44.11 96 TYR A O 5
ATOM 7943 N N . GLY A 1 97 ? 1.109 15.244 13.997 1.00 14.30 97 GLY A N 5
ATOM 7944 C CA . GLY A 1 97 ? -0.002 16.158 13.809 1.00 53.13 97 GLY A CA 5
ATOM 7945 C C . GLY A 1 97 ? 0.392 17.605 14.032 1.00 41.53 97 GLY A C 5
ATOM 7946 O O . GLY A 1 97 ? -0.043 18.495 13.300 1.00 24.42 97 GLY A O 5
ATOM 7950 N N . TYR A 1 98 ? 1.217 17.841 15.046 1.00 53.31 98 TYR A N 5
ATOM 7951 C CA . TYR A 1 98 ? 1.666 19.191 15.367 1.00 61.05 98 TYR A CA 5
ATOM 7952 C C . TYR A 1 98 ? 2.766 19.640 14.409 1.00 24.22 98 TYR A C 5
ATOM 7953 O O . TYR A 1 98 ? 2.963 20.834 14.191 1.00 2.35 98 TYR A O 5
ATOM 7971 N N . MET A 1 1 ? -3.093 -18.436 24.555 1.00 23.02 1 MET A N 6
ATOM 7972 C CA . MET A 1 1 ? -2.232 -17.594 25.379 1.00 74.43 1 MET A CA 6
ATOM 7973 C C . MET A 1 1 ? -2.069 -16.211 24.758 1.00 53.24 1 MET A C 6
ATOM 7974 O O . MET A 1 1 ? -1.281 -16.025 23.831 1.00 3.13 1 MET A O 6
ATOM 7988 N N . GLY A 1 2 ? -2.821 -15.243 25.273 1.00 41.33 2 GLY A N 6
ATOM 7989 C CA . GLY A 1 2 ? -2.746 -13.890 24.755 1.00 44.30 2 GLY A CA 6
ATOM 7990 C C . GLY A 1 2 ? -3.340 -13.765 23.367 1.00 31.34 2 GLY A C 6
ATOM 7991 O O . GLY A 1 2 ? -2.638 -13.446 22.408 1.00 10.21 2 GLY A O 6
ATOM 7995 N N . LYS A 1 3 ? -4.640 -14.018 23.258 1.00 61.44 3 LYS A N 6
ATOM 7996 C CA . LYS A 1 3 ? -5.332 -13.935 21.977 1.00 61.01 3 LYS A CA 6
ATOM 7997 C C . LYS A 1 3 ? -5.318 -12.505 21.444 1.00 43.13 3 LYS A C 6
ATOM 7998 O O . LYS A 1 3 ? -6.040 -11.641 21.940 1.00 14.44 3 LYS A O 6
ATOM 8017 N N . LEU A 1 4 ? -4.492 -12.265 20.431 1.00 33.11 4 LEU A N 6
ATOM 8018 C CA . LEU A 1 4 ? -4.385 -10.940 19.830 1.00 73.12 4 LEU A CA 6
ATOM 8019 C C . LEU A 1 4 ? -4.836 -10.965 18.373 1.00 62.21 4 LEU A C 6
ATOM 8020 O O . LEU A 1 4 ? -5.293 -11.992 17.871 1.00 62.22 4 LEU A O 6
ATOM 8036 N N . LYS A 1 5 ? -4.700 -9.830 17.697 1.00 33.34 5 LYS A N 6
ATOM 8037 C CA . LYS A 1 5 ? -5.090 -9.721 16.296 1.00 43.11 5 LYS A CA 6
ATOM 8038 C C . LYS A 1 5 ? -3.904 -9.300 15.433 1.00 63.44 5 LYS A C 6
ATOM 8039 O O . LYS A 1 5 ? -4.036 -9.131 14.222 1.00 51.35 5 LYS A O 6
ATOM 8058 N N . TRP A 1 6 ? -2.747 -9.135 16.065 1.00 31.35 6 TRP A N 6
ATOM 8059 C CA . TRP A 1 6 ? -1.538 -8.736 15.354 1.00 31.40 6 TRP A CA 6
ATOM 8060 C C . TRP A 1 6 ? -0.817 -9.951 14.781 1.00 70.32 6 TRP A C 6
ATOM 8061 O O . TRP A 1 6 ? 0.014 -10.565 15.451 1.00 44.50 6 TRP A O 6
ATOM 8082 N N . PHE A 1 7 ? -1.141 -10.294 13.539 1.00 62.42 7 PHE A N 6
ATOM 8083 C CA . PHE A 1 7 ? -0.524 -11.438 12.877 1.00 53.54 7 PHE A CA 6
ATOM 8084 C C . PHE A 1 7 ? 0.731 -11.015 12.119 1.00 51.23 7 PHE A C 6
ATOM 8085 O O . PHE A 1 7 ? 0.849 -11.244 10.914 1.00 4.23 7 PHE A O 6
ATOM 8102 N N . SER A 1 8 ? 1.666 -10.395 12.832 1.00 51.03 8 SER A N 6
ATOM 8103 C CA . SER A 1 8 ? 2.911 -9.936 12.227 1.00 52.33 8 SER A CA 6
ATOM 8104 C C . SER A 1 8 ? 3.783 -11.118 11.815 1.00 73.24 8 SER A C 6
ATOM 8105 O O . SER A 1 8 ? 3.597 -12.237 12.291 1.00 64.14 8 SER A O 6
ATOM 8113 N N . GLY A 1 9 ? 4.737 -10.860 10.926 1.00 54.14 9 GLY A N 6
ATOM 8114 C CA . GLY A 1 9 ? 5.624 -11.911 10.462 1.00 4.25 9 GLY A CA 6
ATOM 8115 C C . GLY A 1 9 ? 7.057 -11.699 10.910 1.00 12.25 9 GLY A C 6
ATOM 8116 O O . GLY A 1 9 ? 7.341 -11.651 12.106 1.00 12.42 9 GLY A O 6
ATOM 8120 N N . GLY A 1 10 ? 7.964 -11.572 9.946 1.00 43.20 10 GLY A N 6
ATOM 8121 C CA . GLY A 1 10 ? 9.364 -11.367 10.266 1.00 3.24 10 GLY A CA 6
ATOM 8122 C C . GLY A 1 10 ? 9.641 -9.971 10.791 1.00 74.30 10 GLY A C 6
ATOM 8123 O O . GLY A 1 10 ? 8.742 -9.131 10.845 1.00 25.43 10 GLY A O 6
ATOM 8127 N N . LYS A 1 11 ? 10.887 -9.723 11.180 1.00 52.03 11 LYS A N 6
ATOM 8128 C CA . LYS A 1 11 ? 11.280 -8.420 11.703 1.00 64.32 11 LYS A CA 6
ATOM 8129 C C . LYS A 1 11 ? 11.329 -7.378 10.589 1.00 23.51 11 LYS A C 6
ATOM 8130 O O . LYS A 1 11 ? 11.472 -6.185 10.851 1.00 43.34 11 LYS A O 6
ATOM 8149 N N . GLU A 1 12 ? 11.207 -7.839 9.348 1.00 22.10 12 GLU A N 6
ATOM 8150 C CA . GLU A 1 12 ? 11.237 -6.946 8.197 1.00 14.12 12 GLU A CA 6
ATOM 8151 C C . GLU A 1 12 ? 9.938 -6.150 8.093 1.00 52.34 12 GLU A C 6
ATOM 8152 O O . GLU A 1 12 ? 8.997 -6.565 7.416 1.00 34.25 12 GLU A O 6
ATOM 8164 N N . ARG A 1 13 ? 9.897 -5.005 8.766 1.00 63.44 13 ARG A N 6
ATOM 8165 C CA . ARG A 1 13 ? 8.715 -4.152 8.750 1.00 3.14 13 ARG A CA 6
ATOM 8166 C C . ARG A 1 13 ? 8.610 -3.391 7.433 1.00 41.54 13 ARG A C 6
ATOM 8167 O O . ARG A 1 13 ? 7.513 -3.114 6.949 1.00 14.12 13 ARG A O 6
ATOM 8188 N N . SER A 1 14 ? 9.760 -3.055 6.857 1.00 40.13 14 SER A N 6
ATOM 8189 C CA . SER A 1 14 ? 9.799 -2.322 5.597 1.00 54.21 14 SER A CA 6
ATOM 8190 C C . SER A 1 14 ? 9.286 -3.187 4.449 1.00 24.11 14 SER A C 6
ATOM 8191 O O . SER A 1 14 ? 8.396 -2.783 3.702 1.00 3.41 14 SER A O 6
ATOM 8199 N N . ASN A 1 15 ? 9.855 -4.381 4.316 1.00 55.11 15 ASN A N 6
ATOM 8200 C CA . ASN A 1 15 ? 9.456 -5.304 3.260 1.00 41.40 15 ASN A CA 6
ATOM 8201 C C . ASN A 1 15 ? 8.050 -5.842 3.509 1.00 62.33 15 ASN A C 6
ATOM 8202 O O . ASN A 1 15 ? 7.371 -6.284 2.583 1.00 42.52 15 ASN A O 6
ATOM 8213 N N . GLN A 1 16 ? 7.621 -5.801 4.766 1.00 30.13 16 GLN A N 6
ATOM 8214 C CA . GLN A 1 16 ? 6.297 -6.284 5.137 1.00 34.31 16 GLN A CA 6
ATOM 8215 C C . GLN A 1 16 ? 5.209 -5.523 4.387 1.00 53.33 16 GLN A C 6
ATOM 8216 O O . GLN A 1 16 ? 4.342 -6.123 3.752 1.00 42.22 16 GLN A O 6
ATOM 8230 N N . ALA A 1 17 ? 5.262 -4.197 4.463 1.00 52.13 17 ALA A N 6
ATOM 8231 C CA . ALA A 1 17 ? 4.282 -3.353 3.789 1.00 63.41 17 ALA A CA 6
ATOM 8232 C C . ALA A 1 17 ? 4.148 -3.736 2.319 1.00 11.24 17 ALA A C 6
ATOM 8233 O O . ALA A 1 17 ? 3.039 -3.855 1.798 1.00 31.24 17 ALA A O 6
ATOM 8240 N N . GLU A 1 18 ? 5.283 -3.926 1.655 1.00 51.15 18 GLU A N 6
ATOM 8241 C CA . GLU A 1 18 ? 5.290 -4.294 0.244 1.00 55.41 18 GLU A CA 6
ATOM 8242 C C . GLU A 1 18 ? 4.459 -5.551 0.005 1.00 21.01 18 GLU A C 6
ATOM 8243 O O . GLU A 1 18 ? 3.622 -5.593 -0.896 1.00 43.24 18 GLU A O 6
ATOM 8255 N N . ASN A 1 19 ? 4.697 -6.574 0.819 1.00 64.12 19 ASN A N 6
ATOM 8256 C CA . ASN A 1 19 ? 3.973 -7.834 0.697 1.00 11.55 19 ASN A CA 6
ATOM 8257 C C . ASN A 1 19 ? 2.486 -7.635 0.973 1.00 1.23 19 ASN A C 6
ATOM 8258 O O . ASN A 1 19 ? 1.636 -8.236 0.316 1.00 55.24 19 ASN A O 6
ATOM 8269 N N . ILE A 1 20 ? 2.179 -6.788 1.950 1.00 2.44 20 ILE A N 6
ATOM 8270 C CA . ILE A 1 20 ? 0.795 -6.508 2.311 1.00 25.13 20 ILE A CA 6
ATOM 8271 C C . ILE A 1 20 ? 0.022 -5.936 1.128 1.00 3.55 20 ILE A C 6
ATOM 8272 O O . ILE A 1 20 ? -1.002 -6.483 0.721 1.00 34.41 20 ILE A O 6
ATOM 8288 N N . ILE A 1 21 ? 0.522 -4.834 0.580 1.00 12.42 21 ILE A N 6
ATOM 8289 C CA . ILE A 1 21 ? -0.121 -4.189 -0.559 1.00 41.31 21 ILE A CA 6
ATOM 8290 C C . ILE A 1 21 ? -0.402 -5.193 -1.672 1.00 72.31 21 ILE A C 6
ATOM 8291 O O . ILE A 1 21 ? -1.466 -5.169 -2.291 1.00 12.13 21 ILE A O 6
ATOM 8307 N N . THR A 1 22 ? 0.559 -6.077 -1.921 1.00 22.31 22 THR A N 6
ATOM 8308 C CA . THR A 1 22 ? 0.416 -7.090 -2.959 1.00 25.25 22 THR A CA 6
ATOM 8309 C C . THR A 1 22 ? -0.840 -7.926 -2.740 1.00 21.52 22 THR A C 6
ATOM 8310 O O . THR A 1 22 ? -1.443 -8.419 -3.693 1.00 55.24 22 THR A O 6
ATOM 8321 N N . ASP A 1 23 ? -1.229 -8.082 -1.479 1.00 72.55 23 ASP A N 6
ATOM 8322 C CA . ASP A 1 23 ? -2.415 -8.859 -1.136 1.00 31.31 23 ASP A CA 6
ATOM 8323 C C . ASP A 1 23 ? -3.665 -8.250 -1.767 1.00 45.20 23 ASP A C 6
ATOM 8324 O O . ASP A 1 23 ? -4.304 -8.865 -2.621 1.00 22.32 23 ASP A O 6
ATOM 8333 N N . LEU A 1 24 ? -4.005 -7.040 -1.340 1.00 55.30 24 LEU A N 6
ATOM 8334 C CA . LEU A 1 24 ? -5.179 -6.347 -1.862 1.00 32.22 24 LEU A CA 6
ATOM 8335 C C . LEU A 1 24 ? -5.193 -6.374 -3.387 1.00 34.53 24 LEU A C 6
ATOM 8336 O O . LEU A 1 24 ? -6.214 -6.684 -4.003 1.00 15.02 24 LEU A O 6
ATOM 8352 N N . LEU A 1 25 ? -4.055 -6.052 -3.991 1.00 13.04 25 LEU A N 6
ATOM 8353 C CA . LEU A 1 25 ? -3.936 -6.041 -5.445 1.00 11.24 25 LEU A CA 6
ATOM 8354 C C . LEU A 1 25 ? -4.333 -7.391 -6.033 1.00 14.24 25 LEU A C 6
ATOM 8355 O O . LEU A 1 25 ? -4.938 -7.459 -7.104 1.00 41.20 25 LEU A O 6
ATOM 8371 N N . ASP A 1 26 ? -3.993 -8.462 -5.325 1.00 53.23 26 ASP A N 6
ATOM 8372 C CA . ASP A 1 26 ? -4.317 -9.811 -5.776 1.00 62.12 26 ASP A CA 6
ATOM 8373 C C . ASP A 1 26 ? -5.827 -10.004 -5.870 1.00 2.00 26 ASP A C 6
ATOM 8374 O O . ASP A 1 26 ? -6.366 -10.240 -6.951 1.00 32.45 26 ASP A O 6
ATOM 8383 N N . ASP A 1 27 ? -6.504 -9.904 -4.730 1.00 42.53 27 ASP A N 6
ATOM 8384 C CA . ASP A 1 27 ? -7.951 -10.067 -4.684 1.00 34.53 27 ASP A CA 6
ATOM 8385 C C . ASP A 1 27 ? -8.645 -9.025 -5.557 1.00 70.15 27 ASP A C 6
ATOM 8386 O O . ASP A 1 27 ? -9.734 -9.264 -6.080 1.00 72.20 27 ASP A O 6
ATOM 8395 N N . LEU A 1 28 ? -8.006 -7.871 -5.711 1.00 63.21 28 LEU A N 6
ATOM 8396 C CA . LEU A 1 28 ? -8.561 -6.791 -6.521 1.00 21.20 28 LEU A CA 6
ATOM 8397 C C . LEU A 1 28 ? -8.546 -7.158 -8.001 1.00 44.40 28 LEU A C 6
ATOM 8398 O O . LEU A 1 28 ? -9.288 -6.589 -8.801 1.00 1.52 28 LEU A O 6
ATOM 8414 N N . LYS A 1 29 ? -7.696 -8.114 -8.360 1.00 64.54 29 LYS A N 6
ATOM 8415 C CA . LYS A 1 29 ? -7.585 -8.561 -9.743 1.00 11.42 29 LYS A CA 6
ATOM 8416 C C . LYS A 1 29 ? -8.962 -8.847 -10.334 1.00 65.22 29 LYS A C 6
ATOM 8417 O O . LYS A 1 29 ? -9.440 -8.118 -11.203 1.00 62.41 29 LYS A O 6
ATOM 8436 N N . THR A 1 30 ? -9.595 -9.915 -9.857 1.00 44.02 30 THR A N 6
ATOM 8437 C CA . THR A 1 30 ? -10.916 -10.298 -10.338 1.00 21.03 30 THR A CA 6
ATOM 8438 C C . THR A 1 30 ? -12.013 -9.720 -9.451 1.00 44.11 30 THR A C 6
ATOM 8439 O O . THR A 1 30 ? -13.099 -10.290 -9.339 1.00 52.42 30 THR A O 6
ATOM 8450 N N . ASP A 1 31 ? -11.722 -8.587 -8.821 1.00 73.31 31 ASP A N 6
ATOM 8451 C CA . ASP A 1 31 ? -12.685 -7.931 -7.944 1.00 55.33 31 ASP A CA 6
ATOM 8452 C C . ASP A 1 31 ? -13.811 -7.296 -8.754 1.00 12.25 31 ASP A C 6
ATOM 8453 O O . ASP A 1 31 ? -14.896 -7.037 -8.230 1.00 74.45 31 ASP A O 6
ATOM 8462 N N . LEU A 1 32 ? -13.546 -7.045 -10.031 1.00 33.14 32 LEU A N 6
ATOM 8463 C CA . LEU A 1 32 ? -14.538 -6.438 -10.913 1.00 63.31 32 LEU A CA 6
ATOM 8464 C C . LEU A 1 32 ? -14.893 -5.030 -10.446 1.00 44.24 32 LEU A C 6
ATOM 8465 O O . LEU A 1 32 ? -15.973 -4.519 -10.745 1.00 25.52 32 LEU A O 6
ATOM 8481 N N . ASP A 1 33 ? -13.975 -4.406 -9.715 1.00 72.10 33 ASP A N 6
ATOM 8482 C CA . ASP A 1 33 ? -14.189 -3.054 -9.211 1.00 63.30 33 ASP A CA 6
ATOM 8483 C C . ASP A 1 33 ? -12.861 -2.328 -9.023 1.00 34.00 33 ASP A C 6
ATOM 8484 O O . ASP A 1 33 ? -11.818 -2.956 -8.849 1.00 3.41 33 ASP A O 6
ATOM 8493 N N . ASN A 1 34 ? -12.908 -1.000 -9.061 1.00 72.11 34 ASN A N 6
ATOM 8494 C CA . ASN A 1 34 ? -11.709 -0.187 -8.897 1.00 41.14 34 ASN A CA 6
ATOM 8495 C C . ASN A 1 34 ? -10.689 -0.496 -9.989 1.00 61.00 34 ASN A C 6
ATOM 8496 O O . ASN A 1 34 ? -9.945 -1.472 -9.898 1.00 31.34 34 ASN A O 6
ATOM 8507 N N . GLU A 1 35 ? -10.660 0.343 -11.020 1.00 30.43 35 GLU A N 6
ATOM 8508 C CA . GLU A 1 35 ? -9.732 0.158 -12.128 1.00 15.52 35 GLU A CA 6
ATOM 8509 C C . GLU A 1 35 ? -8.501 1.044 -11.960 1.00 41.35 35 GLU A C 6
ATOM 8510 O O . GLU A 1 35 ? -7.378 0.552 -11.858 1.00 62.22 35 GLU A O 6
ATOM 8522 N N . SER A 1 36 ? -8.722 2.355 -11.934 1.00 64.41 36 SER A N 6
ATOM 8523 C CA . SER A 1 36 ? -7.631 3.311 -11.783 1.00 64.21 36 SER A CA 6
ATOM 8524 C C . SER A 1 36 ? -7.221 3.441 -10.319 1.00 63.24 36 SER A C 6
ATOM 8525 O O . SER A 1 36 ? -6.213 4.071 -9.998 1.00 13.32 36 SER A O 6
ATOM 8533 N N . LEU A 1 37 ? -8.010 2.840 -9.435 1.00 42.43 37 LEU A N 6
ATOM 8534 C CA . LEU A 1 37 ? -7.730 2.888 -8.004 1.00 75.41 37 LEU A CA 6
ATOM 8535 C C . LEU A 1 37 ? -6.459 2.113 -7.672 1.00 1.21 37 LEU A C 6
ATOM 8536 O O . LEU A 1 37 ? -5.503 2.671 -7.132 1.00 13.23 37 LEU A O 6
ATOM 8552 N N . LYS A 1 38 ? -6.454 0.825 -7.999 1.00 3.34 38 LYS A N 6
ATOM 8553 C CA . LYS A 1 38 ? -5.300 -0.026 -7.739 1.00 25.35 38 LYS A CA 6
ATOM 8554 C C . LYS A 1 38 ? -4.017 0.628 -8.242 1.00 41.41 38 LYS A C 6
ATOM 8555 O O . LYS A 1 38 ? -2.929 0.362 -7.731 1.00 32.10 38 LYS A O 6
ATOM 8574 N N . LYS A 1 39 ? -4.151 1.486 -9.249 1.00 34.44 39 LYS A N 6
ATOM 8575 C CA . LYS A 1 39 ? -3.004 2.181 -9.820 1.00 63.53 39 LYS A CA 6
ATOM 8576 C C . LYS A 1 39 ? -2.208 2.902 -8.737 1.00 60.41 39 LYS A C 6
ATOM 8577 O O . LYS A 1 39 ? -0.983 2.987 -8.806 1.00 23.13 39 LYS A O 6
ATOM 8596 N N . VAL A 1 40 ? -2.914 3.418 -7.735 1.00 72.04 40 VAL A N 6
ATOM 8597 C CA . VAL A 1 40 ? -2.273 4.129 -6.636 1.00 31.01 40 VAL A CA 6
ATOM 8598 C C . VAL A 1 40 ? -1.488 3.173 -5.745 1.00 73.34 40 VAL A C 6
ATOM 8599 O O . VAL A 1 40 ? -0.440 3.528 -5.207 1.00 1.03 40 VAL A O 6
ATOM 8612 N N . LEU A 1 41 ? -2.002 1.957 -5.596 1.00 65.44 41 LEU A N 6
ATOM 8613 C CA . LEU A 1 41 ? -1.348 0.945 -4.771 1.00 15.42 41 LEU A CA 6
ATOM 8614 C C . LEU A 1 41 ? 0.015 0.574 -5.345 1.00 63.05 41 LEU A C 6
ATOM 8615 O O . LEU A 1 41 ? 1.043 0.754 -4.693 1.00 40.31 41 LEU A O 6
ATOM 8631 N N . GLU A 1 42 ? 0.015 0.055 -6.569 1.00 64.12 42 GLU A N 6
ATOM 8632 C CA . GLU A 1 42 ? 1.253 -0.342 -7.229 1.00 72.23 42 GLU A CA 6
ATOM 8633 C C . GLU A 1 42 ? 2.271 0.795 -7.206 1.00 14.32 42 GLU A C 6
ATOM 8634 O O . GLU A 1 42 ? 3.453 0.579 -6.944 1.00 2.12 42 GLU A O 6
ATOM 8646 N N . ASN A 1 43 ? 1.801 2.007 -7.483 1.00 15.04 43 ASN A N 6
ATOM 8647 C CA . ASN A 1 43 ? 2.670 3.179 -7.494 1.00 75.31 43 ASN A CA 6
ATOM 8648 C C . ASN A 1 43 ? 3.476 3.271 -6.203 1.00 22.51 43 ASN A C 6
ATOM 8649 O O . ASN A 1 43 ? 4.675 2.990 -6.186 1.00 4.44 43 ASN A O 6
ATOM 8660 N N . TYR A 1 44 ? 2.811 3.665 -5.123 1.00 33.15 44 TYR A N 6
ATOM 8661 C CA . TYR A 1 44 ? 3.466 3.796 -3.827 1.00 34.31 44 TYR A CA 6
ATOM 8662 C C . TYR A 1 44 ? 4.166 2.497 -3.437 1.00 3.24 44 TYR A C 6
ATOM 8663 O O . TYR A 1 44 ? 5.222 2.514 -2.802 1.00 24.33 44 TYR A O 6
ATOM 8681 N N . LEU A 1 45 ? 3.572 1.374 -3.822 1.00 31.21 45 LEU A N 6
ATOM 8682 C CA . LEU A 1 45 ? 4.138 0.065 -3.514 1.00 60.02 45 LEU A CA 6
ATOM 8683 C C . LEU A 1 45 ? 5.562 -0.051 -4.046 1.00 41.15 45 LEU A C 6
ATOM 8684 O O . LEU A 1 45 ? 6.436 -0.617 -3.389 1.00 51.33 45 LEU A O 6
ATOM 8700 N N . GLU A 1 46 ? 5.790 0.491 -5.239 1.00 33.31 46 GLU A N 6
ATOM 8701 C CA . GLU A 1 46 ? 7.110 0.448 -5.857 1.00 32.15 46 GLU A CA 6
ATOM 8702 C C . GLU A 1 46 ? 8.101 1.310 -5.081 1.00 41.42 46 GLU A C 6
ATOM 8703 O O . GLU A 1 46 ? 9.291 1.002 -5.020 1.00 24.35 46 GLU A O 6
ATOM 8715 N N . GLU A 1 47 ? 7.602 2.392 -4.492 1.00 10.31 47 GLU A N 6
ATOM 8716 C CA . GLU A 1 47 ? 8.445 3.300 -3.721 1.00 70.42 47 GLU A CA 6
ATOM 8717 C C . GLU A 1 47 ? 9.183 2.550 -2.617 1.00 3.34 47 GLU A C 6
ATOM 8718 O O . GLU A 1 47 ? 10.378 2.756 -2.402 1.00 3.13 47 GLU A O 6
ATOM 8730 N N . LEU A 1 48 ? 8.463 1.680 -1.916 1.00 54.32 48 LEU A N 6
ATOM 8731 C CA . LEU A 1 48 ? 9.048 0.899 -0.832 1.00 62.02 48 LEU A CA 6
ATOM 8732 C C . LEU A 1 48 ? 10.316 0.188 -1.296 1.00 31.42 48 LEU A C 6
ATOM 8733 O O . LEU A 1 48 ? 11.237 -0.036 -0.511 1.00 60.03 48 LEU A O 6
ATOM 8749 N N . LYS A 1 49 ? 10.355 -0.163 -2.576 1.00 43.44 49 LYS A N 6
ATOM 8750 C CA . LYS A 1 49 ? 11.511 -0.845 -3.148 1.00 24.20 49 LYS A CA 6
ATOM 8751 C C . LYS A 1 49 ? 12.590 0.154 -3.550 1.00 12.52 49 LYS A C 6
ATOM 8752 O O . LYS A 1 49 ? 13.782 -0.139 -3.471 1.00 60.32 49 LYS A O 6
ATOM 8771 N N . GLN A 1 50 ? 12.163 1.337 -3.981 1.00 14.23 50 GLN A N 6
ATOM 8772 C CA . GLN A 1 50 ? 13.093 2.380 -4.396 1.00 0.35 50 GLN A CA 6
ATOM 8773 C C . GLN A 1 50 ? 13.697 3.084 -3.184 1.00 52.14 50 GLN A C 6
ATOM 8774 O O . GLN A 1 50 ? 13.198 2.956 -2.066 1.00 12.43 50 GLN A O 6
ATOM 8788 N N . LYS A 1 51 ? 14.775 3.825 -3.414 1.00 2.30 51 LYS A N 6
ATOM 8789 C CA . LYS A 1 51 ? 15.449 4.550 -2.343 1.00 24.34 51 LYS A CA 6
ATOM 8790 C C . LYS A 1 51 ? 15.153 6.044 -2.426 1.00 23.12 51 LYS A C 6
ATOM 8791 O O . LYS A 1 51 ? 15.770 6.848 -1.728 1.00 13.24 51 LYS A O 6
ATOM 8810 N N . SER A 1 52 ? 14.204 6.407 -3.283 1.00 62.05 52 SER A N 6
ATOM 8811 C CA . SER A 1 52 ? 13.828 7.805 -3.460 1.00 43.20 52 SER A CA 6
ATOM 8812 C C . SER A 1 52 ? 12.790 8.223 -2.423 1.00 40.14 52 SER A C 6
ATOM 8813 O O . SER A 1 52 ? 12.285 9.345 -2.454 1.00 22.45 52 SER A O 6
ATOM 8821 N N . ALA A 1 53 ? 12.476 7.312 -1.508 1.00 53.10 53 ALA A N 6
ATOM 8822 C CA . ALA A 1 53 ? 11.499 7.585 -0.461 1.00 41.33 53 ALA A CA 6
ATOM 8823 C C . ALA A 1 53 ? 11.590 6.552 0.657 1.00 2.32 53 ALA A C 6
ATOM 8824 O O . ALA A 1 53 ? 11.773 5.362 0.402 1.00 1.31 53 ALA A O 6
ATOM 8831 N N . SER A 1 54 ? 11.462 7.016 1.896 1.00 32.21 54 SER A N 6
ATOM 8832 C CA . SER A 1 54 ? 11.534 6.133 3.054 1.00 73.43 54 SER A CA 6
ATOM 8833 C C . SER A 1 54 ? 10.251 5.320 3.197 1.00 73.44 54 SER A C 6
ATOM 8834 O O . SER A 1 54 ? 9.180 5.744 2.762 1.00 50.12 54 SER A O 6
ATOM 8842 N N . VAL A 1 55 ? 10.367 4.146 3.811 1.00 4.12 55 VAL A N 6
ATOM 8843 C CA . VAL A 1 55 ? 9.218 3.272 4.013 1.00 23.52 55 VAL A CA 6
ATOM 8844 C C . VAL A 1 55 ? 8.063 4.024 4.665 1.00 61.30 55 VAL A C 6
ATOM 8845 O O . VAL A 1 55 ? 6.956 4.094 4.132 1.00 13.14 55 VAL A O 6
ATOM 8858 N N . PRO A 1 56 ? 8.326 4.601 5.847 1.00 10.14 56 PRO A N 6
ATOM 8859 C CA . PRO A 1 56 ? 7.321 5.361 6.598 1.00 65.23 56 PRO A CA 6
ATOM 8860 C C . PRO A 1 56 ? 6.967 6.680 5.922 1.00 40.14 56 PRO A C 6
ATOM 8861 O O . PRO A 1 56 ? 5.965 7.312 6.257 1.00 32.43 56 PRO A O 6
ATOM 8872 N N . LEU A 1 57 ? 7.795 7.092 4.968 1.00 70.35 57 LEU A N 6
ATOM 8873 C CA . LEU A 1 57 ? 7.568 8.337 4.243 1.00 45.14 57 LEU A CA 6
ATOM 8874 C C . LEU A 1 57 ? 6.560 8.135 3.116 1.00 14.53 57 LEU A C 6
ATOM 8875 O O . LEU A 1 57 ? 5.796 9.043 2.785 1.00 75.54 57 LEU A O 6
ATOM 8891 N N . ILE A 1 58 ? 6.563 6.942 2.533 1.00 43.02 58 ILE A N 6
ATOM 8892 C CA . ILE A 1 58 ? 5.647 6.621 1.445 1.00 3.14 58 ILE A CA 6
ATOM 8893 C C . ILE A 1 58 ? 4.276 6.222 1.981 1.00 22.40 58 ILE A C 6
ATOM 8894 O O . ILE A 1 58 ? 3.246 6.692 1.496 1.00 41.12 58 ILE A O 6
ATOM 8910 N N . LEU A 1 59 ? 4.270 5.353 2.986 1.00 2.13 59 LEU A N 6
ATOM 8911 C CA . LEU A 1 59 ? 3.026 4.891 3.592 1.00 71.21 59 LEU A CA 6
ATOM 8912 C C . LEU A 1 59 ? 2.146 6.070 3.993 1.00 34.21 59 LEU A C 6
ATOM 8913 O O . LEU A 1 59 ? 0.919 5.973 3.981 1.00 33.33 59 LEU A O 6
ATOM 8929 N N . SER A 1 60 ? 2.780 7.182 4.347 1.00 3.43 60 SER A N 6
ATOM 8930 C CA . SER A 1 60 ? 2.055 8.380 4.754 1.00 3.05 60 SER A CA 6
ATOM 8931 C C . SER A 1 60 ? 1.254 8.952 3.589 1.00 32.24 60 SER A C 6
ATOM 8932 O O . SER A 1 60 ? 0.072 9.267 3.729 1.00 61.33 60 SER A O 6
ATOM 8940 N N . ARG A 1 61 ? 1.906 9.085 2.439 1.00 45.21 61 ARG A N 6
ATOM 8941 C CA . ARG A 1 61 ? 1.256 9.620 1.249 1.00 3.34 61 ARG A CA 6
ATOM 8942 C C . ARG A 1 61 ? 0.271 8.611 0.667 1.00 60.54 61 ARG A C 6
ATOM 8943 O O . ARG A 1 61 ? -0.806 8.979 0.200 1.00 30.34 61 ARG A O 6
ATOM 8964 N N . MET A 1 62 ? 0.650 7.337 0.698 1.00 1.41 62 MET A N 6
ATOM 8965 C CA . MET A 1 62 ? -0.201 6.275 0.174 1.00 40.33 62 MET A CA 6
ATOM 8966 C C . MET A 1 62 ? -1.603 6.358 0.768 1.00 61.33 62 MET A C 6
ATOM 8967 O O . MET A 1 62 ? -2.583 6.532 0.046 1.00 31.31 62 MET A O 6
ATOM 8981 N N . ASN A 1 63 ? -1.690 6.232 2.088 1.00 22.22 63 ASN A N 6
ATOM 8982 C CA . ASN A 1 63 ? -2.973 6.293 2.779 1.00 63.31 63 ASN A CA 6
ATOM 8983 C C . ASN A 1 63 ? -3.733 7.561 2.405 1.00 50.42 63 ASN A C 6
ATOM 8984 O O . ASN A 1 63 ? -4.942 7.527 2.169 1.00 1.03 63 ASN A O 6
ATOM 8995 N N . LEU A 1 64 ? -3.018 8.679 2.352 1.00 25.02 64 LEU A N 6
ATOM 8996 C CA . LEU A 1 64 ? -3.623 9.960 2.006 1.00 33.43 64 LEU A CA 6
ATOM 8997 C C . LEU A 1 64 ? -4.158 9.941 0.578 1.00 32.44 64 LEU A C 6
ATOM 8998 O O . LEU A 1 64 ? -5.060 10.705 0.233 1.00 10.02 64 LEU A O 6
ATOM 9014 N N . ASP A 1 65 ? -3.600 9.062 -0.246 1.00 4.24 65 ASP A N 6
ATOM 9015 C CA . ASP A 1 65 ? -4.023 8.941 -1.636 1.00 32.25 65 ASP A CA 6
ATOM 9016 C C . ASP A 1 65 ? -5.216 7.998 -1.760 1.00 41.42 65 ASP A C 6
ATOM 9017 O O . ASP A 1 65 ? -6.223 8.335 -2.383 1.00 72.11 65 ASP A O 6
ATOM 9026 N N . ILE A 1 66 ? -5.095 6.817 -1.164 1.00 13.11 66 ILE A N 6
ATOM 9027 C CA . ILE A 1 66 ? -6.164 5.826 -1.209 1.00 24.00 66 ILE A CA 6
ATOM 9028 C C . ILE A 1 66 ? -7.394 6.311 -0.451 1.00 31.30 66 ILE A C 6
ATOM 9029 O O . ILE A 1 66 ? -8.507 6.293 -0.977 1.00 2.42 66 ILE A O 6
ATOM 9045 N N . SER A 1 67 ? -7.187 6.745 0.788 1.00 45.52 67 SER A N 6
ATOM 9046 C CA . SER A 1 67 ? -8.280 7.233 1.620 1.00 13.52 67 SER A CA 6
ATOM 9047 C C . SER A 1 67 ? -9.115 8.266 0.869 1.00 21.33 67 SER A C 6
ATOM 9048 O O . SER A 1 67 ? -10.342 8.177 0.825 1.00 41.32 67 SER A O 6
ATOM 9056 N N . LYS A 1 68 ? -8.441 9.247 0.279 1.00 10.20 68 LYS A N 6
ATOM 9057 C CA . LYS A 1 68 ? -9.118 10.297 -0.473 1.00 5.44 68 LYS A CA 6
ATOM 9058 C C . LYS A 1 68 ? -9.832 9.721 -1.691 1.00 2.35 68 LYS A C 6
ATOM 9059 O O . LYS A 1 68 ? -10.873 10.227 -2.108 1.00 31.12 68 LYS A O 6
ATOM 9078 N N . ALA A 1 69 ? -9.267 8.658 -2.254 1.00 53.23 69 ALA A N 6
ATOM 9079 C CA . ALA A 1 69 ? -9.853 8.011 -3.421 1.00 55.32 69 ALA A CA 6
ATOM 9080 C C . ALA A 1 69 ? -11.184 7.353 -3.075 1.00 22.21 69 ALA A C 6
ATOM 9081 O O . ALA A 1 69 ? -12.019 7.122 -3.949 1.00 0.02 69 ALA A O 6
ATOM 9088 N N . ILE A 1 70 ? -11.374 7.053 -1.794 1.00 33.32 70 ILE A N 6
ATOM 9089 C CA . ILE A 1 70 ? -12.604 6.421 -1.332 1.00 53.05 70 ILE A CA 6
ATOM 9090 C C . ILE A 1 70 ? -13.805 7.336 -1.546 1.00 73.41 70 ILE A C 6
ATOM 9091 O O . ILE A 1 70 ? -14.665 7.063 -2.383 1.00 35.21 70 ILE A O 6
ATOM 9107 N N . ARG A 1 71 ? -13.857 8.423 -0.784 1.00 1.24 71 ARG A N 6
ATOM 9108 C CA . ARG A 1 71 ? -14.952 9.379 -0.889 1.00 12.24 71 ARG A CA 6
ATOM 9109 C C . ARG A 1 71 ? -15.071 9.915 -2.313 1.00 74.14 71 ARG A C 6
ATOM 9110 O O . ARG A 1 71 ? -16.161 9.956 -2.882 1.00 14.14 71 ARG A O 6
ATOM 9131 N N . ASN A 1 72 ? -13.942 10.325 -2.882 1.00 61.33 72 ASN A N 6
ATOM 9132 C CA . ASN A 1 72 ? -13.920 10.858 -4.239 1.00 10.31 72 ASN A CA 6
ATOM 9133 C C . ASN A 1 72 ? -14.585 9.892 -5.215 1.00 1.13 72 ASN A C 6
ATOM 9134 O O . ASN A 1 72 ? -15.709 10.121 -5.661 1.00 4.22 72 ASN A O 6
ATOM 9145 N N . ASP A 1 73 ? -13.883 8.813 -5.541 1.00 23.20 73 ASP A N 6
ATOM 9146 C CA . ASP A 1 73 ? -14.405 7.810 -6.462 1.00 32.10 73 ASP A CA 6
ATOM 9147 C C . ASP A 1 73 ? -15.794 7.349 -6.033 1.00 14.43 73 ASP A C 6
ATOM 9148 O O . ASP A 1 73 ? -16.760 7.472 -6.786 1.00 14.44 73 ASP A O 6
ATOM 9157 N N . GLY A 1 74 ? -15.888 6.819 -4.818 1.00 63.50 74 GLY A N 6
ATOM 9158 C CA . GLY A 1 74 ? -17.163 6.346 -4.311 1.00 14.35 74 GLY A CA 6
ATOM 9159 C C . GLY A 1 74 ? -17.138 4.872 -3.959 1.00 54.20 74 GLY A C 6
ATOM 9160 O O . GLY A 1 74 ? -18.185 4.235 -3.849 1.00 70.21 74 GLY A O 6
ATOM 9164 N N . VAL A 1 75 ? -15.938 4.328 -3.785 1.00 51.45 75 VAL A N 6
ATOM 9165 C CA . VAL A 1 75 ? -15.780 2.919 -3.445 1.00 54.42 75 VAL A CA 6
ATOM 9166 C C . VAL A 1 75 ? -15.834 2.709 -1.936 1.00 64.34 75 VAL A C 6
ATOM 9167 O O . VAL A 1 75 ? -15.990 3.660 -1.170 1.00 63.02 75 VAL A O 6
ATOM 9180 N N . THR A 1 76 ? -15.704 1.454 -1.514 1.00 33.22 76 THR A N 6
ATOM 9181 C CA . THR A 1 76 ? -15.739 1.118 -0.096 1.00 71.23 76 THR A CA 6
ATOM 9182 C C . THR A 1 76 ? -14.727 0.027 0.235 1.00 61.24 76 THR A C 6
ATOM 9183 O O . THR A 1 76 ? -14.669 -1.005 -0.435 1.00 34.05 76 THR A O 6
ATOM 9194 N N . LEU A 1 77 ? -13.931 0.260 1.272 1.00 11.11 77 LEU A N 6
ATOM 9195 C CA . LEU A 1 77 ? -12.920 -0.703 1.693 1.00 72.23 77 LEU A CA 6
ATOM 9196 C C . LEU A 1 77 ? -13.562 -1.888 2.409 1.00 74.43 77 LEU A C 6
ATOM 9197 O O . LEU A 1 77 ? -14.345 -1.712 3.342 1.00 72.23 77 LEU A O 6
ATOM 9213 N N . SER A 1 78 ? -13.223 -3.094 1.965 1.00 33.54 78 SER A N 6
ATOM 9214 C CA . SER A 1 78 ? -13.769 -4.309 2.562 1.00 1.31 78 SER A CA 6
ATOM 9215 C C . SER A 1 78 ? -13.140 -4.572 3.927 1.00 51.03 78 SER A C 6
ATOM 9216 O O . SER A 1 78 ? -12.211 -3.876 4.340 1.00 71.44 78 SER A O 6
ATOM 9224 N N . ASP A 1 79 ? -13.654 -5.580 4.623 1.00 51.45 79 ASP A N 6
ATOM 9225 C CA . ASP A 1 79 ? -13.144 -5.937 5.941 1.00 24.44 79 ASP A CA 6
ATOM 9226 C C . ASP A 1 79 ? -11.629 -6.108 5.910 1.00 31.00 79 ASP A C 6
ATOM 9227 O O . ASP A 1 79 ? -10.899 -5.391 6.594 1.00 43.11 79 ASP A O 6
ATOM 9236 N N . TYR A 1 80 ? -11.163 -7.063 5.113 1.00 64.22 80 TYR A N 6
ATOM 9237 C CA . TYR A 1 80 ? -9.734 -7.331 4.995 1.00 72.53 80 TYR A CA 6
ATOM 9238 C C . TYR A 1 80 ? -8.974 -6.069 4.600 1.00 24.21 80 TYR A C 6
ATOM 9239 O O . TYR A 1 80 ? -7.861 -5.832 5.067 1.00 4.34 80 TYR A O 6
ATOM 9257 N N . GLN A 1 81 ? -9.585 -5.264 3.738 1.00 74.23 81 GLN A N 6
ATOM 9258 C CA . GLN A 1 81 ? -8.966 -4.026 3.280 1.00 12.41 81 GLN A CA 6
ATOM 9259 C C . GLN A 1 81 ? -8.696 -3.087 4.451 1.00 52.25 81 GLN A C 6
ATOM 9260 O O . GLN A 1 81 ? -7.544 -2.847 4.815 1.00 73.44 81 GLN A O 6
ATOM 9274 N N . SER A 1 82 ? -9.764 -2.557 5.037 1.00 15.23 82 SER A N 6
ATOM 9275 C CA . SER A 1 82 ? -9.643 -1.640 6.164 1.00 4.10 82 SER A CA 6
ATOM 9276 C C . SER A 1 82 ? -8.745 -2.228 7.248 1.00 45.14 82 SER A C 6
ATOM 9277 O O . SER A 1 82 ? -8.005 -1.507 7.918 1.00 24.51 82 SER A O 6
ATOM 9285 N N . LYS A 1 83 ? -8.815 -3.545 7.415 1.00 30.15 83 LYS A N 6
ATOM 9286 C CA . LYS A 1 83 ? -8.010 -4.234 8.416 1.00 40.42 83 LYS A CA 6
ATOM 9287 C C . LYS A 1 83 ? -6.526 -4.157 8.068 1.00 53.43 83 LYS A C 6
ATOM 9288 O O . LYS A 1 83 ? -5.708 -3.735 8.884 1.00 2.23 83 LYS A O 6
ATOM 9307 N N . LYS A 1 84 ? -6.187 -4.566 6.851 1.00 53.24 84 LYS A N 6
ATOM 9308 C CA . LYS A 1 84 ? -4.804 -4.541 6.392 1.00 42.41 84 LYS A CA 6
ATOM 9309 C C . LYS A 1 84 ? -4.237 -3.126 6.449 1.00 0.11 84 LYS A C 6
ATOM 9310 O O . LYS A 1 84 ? -3.020 -2.934 6.463 1.00 2.23 84 LYS A O 6
ATOM 9329 N N . LEU A 1 85 ? -5.125 -2.139 6.483 1.00 23.13 85 LEU A N 6
ATOM 9330 C CA . LEU A 1 85 ? -4.713 -0.741 6.542 1.00 33.13 85 LEU A CA 6
ATOM 9331 C C . LEU A 1 85 ? -3.988 -0.440 7.849 1.00 62.02 85 LEU A C 6
ATOM 9332 O O . LEU A 1 85 ? -3.089 0.399 7.895 1.00 11.44 85 LEU A O 6
ATOM 9348 N N . LYS A 1 86 ? -4.382 -1.134 8.912 1.00 71.35 86 LYS A N 6
ATOM 9349 C CA . LYS A 1 86 ? -3.768 -0.945 10.221 1.00 62.22 86 LYS A CA 6
ATOM 9350 C C . LYS A 1 86 ? -2.357 -1.522 10.248 1.00 44.03 86 LYS A C 6
ATOM 9351 O O . LYS A 1 86 ? -1.619 -1.336 11.214 1.00 2.23 86 LYS A O 6
ATOM 9370 N N . GLU A 1 87 ? -1.988 -2.222 9.179 1.00 50.21 87 GLU A N 6
ATOM 9371 C CA . GLU A 1 87 ? -0.664 -2.826 9.082 1.00 2.14 87 GLU A CA 6
ATOM 9372 C C . GLU A 1 87 ? 0.424 -1.754 9.091 1.00 51.05 87 GLU A C 6
ATOM 9373 O O . GLU A 1 87 ? 1.072 -1.519 10.111 1.00 72.40 87 GLU A O 6
ATOM 9385 N N . LEU A 1 88 ? 0.619 -1.110 7.945 1.00 3.21 88 LEU A N 6
ATOM 9386 C CA . LEU A 1 88 ? 1.628 -0.064 7.819 1.00 13.32 88 LEU A CA 6
ATOM 9387 C C . LEU A 1 88 ? 1.297 1.124 8.717 1.00 71.02 88 LEU A C 6
ATOM 9388 O O . LEU A 1 88 ? 2.106 2.039 8.880 1.00 72.34 88 LEU A O 6
ATOM 9404 N N . THR A 1 89 ? 0.102 1.103 9.300 1.00 23.11 89 THR A N 6
ATOM 9405 C CA . THR A 1 89 ? -0.336 2.177 10.183 1.00 12.21 89 THR A CA 6
ATOM 9406 C C . THR A 1 89 ? 0.498 2.215 11.459 1.00 62.11 89 THR A C 6
ATOM 9407 O O . THR A 1 89 ? 0.969 3.274 11.872 1.00 61.01 89 THR A O 6
ATOM 9418 N N . SER A 1 90 ? 0.677 1.053 12.078 1.00 34.42 90 SER A N 6
ATOM 9419 C CA . SER A 1 90 ? 1.452 0.954 13.310 1.00 75.33 90 SER A CA 6
ATOM 9420 C C . SER A 1 90 ? 2.946 1.044 13.019 1.00 63.13 90 SER A C 6
ATOM 9421 O O . SER A 1 90 ? 3.713 1.584 13.818 1.00 54.15 90 SER A O 6
ATOM 9429 N N . ILE A 1 91 ? 3.353 0.512 11.872 1.00 52.13 91 ILE A N 6
ATOM 9430 C CA . ILE A 1 91 ? 4.755 0.532 11.475 1.00 10.53 91 ILE A CA 6
ATOM 9431 C C . ILE A 1 91 ? 5.196 1.940 11.086 1.00 34.32 91 ILE A C 6
ATOM 9432 O O . ILE A 1 91 ? 6.346 2.322 11.297 1.00 41.50 91 ILE A O 6
ATOM 9448 N N . SER A 1 92 ? 4.271 2.707 10.517 1.00 25.05 92 SER A N 6
ATOM 9449 C CA . SER A 1 92 ? 4.564 4.072 10.096 1.00 13.13 92 SER A CA 6
ATOM 9450 C C . SER A 1 92 ? 4.730 4.989 11.304 1.00 55.41 92 SER A C 6
ATOM 9451 O O . SER A 1 92 ? 3.979 4.898 12.274 1.00 25.22 92 SER A O 6
ATOM 9459 N N . ASN A 1 93 ? 5.719 5.874 11.236 1.00 63.32 93 ASN A N 6
ATOM 9460 C CA . ASN A 1 93 ? 5.985 6.809 12.323 1.00 42.11 93 ASN A CA 6
ATOM 9461 C C . ASN A 1 93 ? 5.070 8.025 12.232 1.00 55.10 93 ASN A C 6
ATOM 9462 O O . ASN A 1 93 ? 4.713 8.624 13.246 1.00 4.33 93 ASN A O 6
ATOM 9473 N N . ILE A 1 94 ? 4.692 8.384 11.008 1.00 21.54 94 ILE A N 6
ATOM 9474 C CA . ILE A 1 94 ? 3.816 9.528 10.784 1.00 22.51 94 ILE A CA 6
ATOM 9475 C C . ILE A 1 94 ? 2.363 9.174 11.082 1.00 4.22 94 ILE A C 6
ATOM 9476 O O . ILE A 1 94 ? 1.531 9.115 10.178 1.00 73.12 94 ILE A O 6
ATOM 9492 N N . ARG A 1 95 ? 2.065 8.941 12.357 1.00 52.33 95 ARG A N 6
ATOM 9493 C CA . ARG A 1 95 ? 0.712 8.594 12.774 1.00 1.40 95 ARG A CA 6
ATOM 9494 C C . ARG A 1 95 ? -0.093 9.848 13.104 1.00 54.04 95 ARG A C 6
ATOM 9495 O O . ARG A 1 95 ? -1.310 9.884 12.915 1.00 3.11 95 ARG A O 6
ATOM 9516 N N . TYR A 1 96 ? 0.593 10.872 13.597 1.00 13.33 96 TYR A N 6
ATOM 9517 C CA . TYR A 1 96 ? -0.059 12.127 13.956 1.00 61.41 96 TYR A CA 6
ATOM 9518 C C . TYR A 1 96 ? 0.319 13.236 12.979 1.00 3.23 96 TYR A C 6
ATOM 9519 O O . TYR A 1 96 ? 1.152 13.043 12.094 1.00 25.44 96 TYR A O 6
ATOM 9537 N N . GLY A 1 97 ? -0.301 14.400 13.147 1.00 62.14 97 GLY A N 6
ATOM 9538 C CA . GLY A 1 97 ? -0.017 15.524 12.274 1.00 14.54 97 GLY A CA 6
ATOM 9539 C C . GLY A 1 97 ? -1.246 16.369 11.999 1.00 61.23 97 GLY A C 6
ATOM 9540 O O . GLY A 1 97 ? -1.459 17.396 12.645 1.00 41.34 97 GLY A O 6
ATOM 9544 N N . TYR A 1 98 ? -2.055 15.937 11.039 1.00 54.14 98 TYR A N 6
ATOM 9545 C CA . TYR A 1 98 ? -3.267 16.664 10.677 1.00 71.14 98 TYR A CA 6
ATOM 9546 C C . TYR A 1 98 ? -2.965 18.140 10.433 1.00 20.50 98 TYR A C 6
ATOM 9547 O O . TYR A 1 98 ? -3.779 18.863 9.863 1.00 33.42 98 TYR A O 6
ATOM 9565 N N . MET A 1 1 ? 33.059 4.410 -4.416 1.00 10.13 1 MET A N 7
ATOM 9566 C CA . MET A 1 1 ? 32.375 3.148 -4.669 1.00 5.30 1 MET A CA 7
ATOM 9567 C C . MET A 1 1 ? 33.042 2.006 -3.909 1.00 21.00 1 MET A C 7
ATOM 9568 O O . MET A 1 1 ? 34.029 1.433 -4.371 1.00 40.21 1 MET A O 7
ATOM 9582 N N . GLY A 1 2 ? 32.497 1.679 -2.740 1.00 44.24 2 GLY A N 7
ATOM 9583 C CA . GLY A 1 2 ? 33.054 0.607 -1.936 1.00 44.23 2 GLY A CA 7
ATOM 9584 C C . GLY A 1 2 ? 32.220 -0.657 -1.997 1.00 10.41 2 GLY A C 7
ATOM 9585 O O . GLY A 1 2 ? 32.081 -1.268 -3.056 1.00 42.23 2 GLY A O 7
ATOM 9589 N N . LYS A 1 3 ? 31.663 -1.052 -0.858 1.00 5.45 3 LYS A N 7
ATOM 9590 C CA . LYS A 1 3 ? 30.838 -2.251 -0.783 1.00 71.10 3 LYS A CA 7
ATOM 9591 C C . LYS A 1 3 ? 29.370 -1.916 -1.021 1.00 35.23 3 LYS A C 7
ATOM 9592 O O . LYS A 1 3 ? 28.605 -1.724 -0.074 1.00 71.23 3 LYS A O 7
ATOM 9611 N N . LEU A 1 4 ? 28.980 -1.849 -2.288 1.00 50.04 4 LEU A N 7
ATOM 9612 C CA . LEU A 1 4 ? 27.601 -1.540 -2.650 1.00 51.14 4 LEU A CA 7
ATOM 9613 C C . LEU A 1 4 ? 26.769 -2.813 -2.765 1.00 31.13 4 LEU A C 7
ATOM 9614 O O . LEU A 1 4 ? 26.816 -3.510 -3.779 1.00 3.44 4 LEU A O 7
ATOM 9630 N N . LYS A 1 5 ? 26.004 -3.110 -1.719 1.00 63.12 5 LYS A N 7
ATOM 9631 C CA . LYS A 1 5 ? 25.159 -4.297 -1.702 1.00 14.32 5 LYS A CA 7
ATOM 9632 C C . LYS A 1 5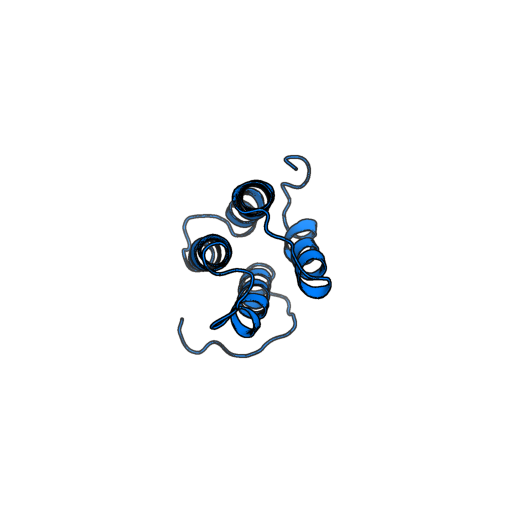 ? 23.803 -3.990 -1.072 1.00 55.53 5 LYS A C 7
ATOM 9633 O O . LYS A 1 5 ? 23.598 -2.912 -0.515 1.00 13.51 5 LYS A O 7
ATOM 9652 N N . TRP A 1 6 ? 22.884 -4.944 -1.164 1.00 41.33 6 TRP A N 7
ATOM 9653 C CA . TRP A 1 6 ? 21.548 -4.775 -0.602 1.00 44.44 6 TRP A CA 7
ATOM 9654 C C . TRP A 1 6 ? 21.525 -5.166 0.871 1.00 3.34 6 TRP A C 7
ATOM 9655 O O . TRP A 1 6 ? 22.025 -6.225 1.251 1.00 52.42 6 TRP A O 7
ATOM 9676 N N . PHE A 1 7 ? 20.941 -4.304 1.699 1.00 45.33 7 PHE A N 7
ATOM 9677 C CA . PHE A 1 7 ? 20.854 -4.560 3.132 1.00 13.30 7 PHE A CA 7
ATOM 9678 C C . PHE A 1 7 ? 19.594 -3.931 3.720 1.00 75.30 7 PHE A C 7
ATOM 9679 O O . PHE A 1 7 ? 19.444 -2.710 3.733 1.00 15.24 7 PHE A O 7
ATOM 9696 N N . SER A 1 8 ? 18.690 -4.776 4.206 1.00 35.13 8 SER A N 7
ATOM 9697 C CA . SER A 1 8 ? 17.440 -4.306 4.791 1.00 12.44 8 SER A CA 7
ATOM 9698 C C . SER A 1 8 ? 17.705 -3.488 6.052 1.00 4.14 8 SER A C 7
ATOM 9699 O O . SER A 1 8 ? 17.592 -2.263 6.046 1.00 22.33 8 SER A O 7
ATOM 9707 N N . GLY A 1 9 ? 18.059 -4.176 7.133 1.00 70.13 9 GLY A N 7
ATOM 9708 C CA . GLY A 1 9 ? 18.336 -3.499 8.387 1.00 73.01 9 GLY A CA 7
ATOM 9709 C C . GLY A 1 9 ? 17.190 -3.617 9.374 1.00 45.04 9 GLY A C 7
ATOM 9710 O O . GLY A 1 9 ? 16.687 -2.611 9.873 1.00 22.33 9 GLY A O 7
ATOM 9714 N N . GLY A 1 10 ? 16.776 -4.849 9.653 1.00 3.40 10 GLY A N 7
ATOM 9715 C CA . GLY A 1 10 ? 15.685 -5.070 10.584 1.00 72.34 10 GLY A CA 7
ATOM 9716 C C . GLY A 1 10 ? 14.970 -6.385 10.337 1.00 43.42 10 GLY A C 7
ATOM 9717 O O . GLY A 1 10 ? 15.426 -7.208 9.543 1.00 74.30 10 GLY A O 7
ATOM 9721 N N . LYS A 1 11 ? 13.848 -6.583 11.020 1.00 74.22 11 LYS A N 7
ATOM 9722 C CA . LYS A 1 11 ? 13.068 -7.806 10.871 1.00 2.12 11 LYS A CA 7
ATOM 9723 C C . LYS A 1 11 ? 12.158 -7.727 9.649 1.00 2.41 11 LYS A C 7
ATOM 9724 O O . LYS A 1 11 ? 10.954 -7.966 9.745 1.00 44.02 11 LYS A O 7
ATOM 9743 N N . GLU A 1 12 ? 12.741 -7.390 8.503 1.00 22.20 12 GLU A N 7
ATOM 9744 C CA . GLU A 1 12 ? 11.981 -7.280 7.264 1.00 63.30 12 GLU A CA 7
ATOM 9745 C C . GLU A 1 12 ? 10.707 -6.468 7.478 1.00 74.45 12 GLU A C 7
ATOM 9746 O O . GLU A 1 12 ? 9.676 -6.738 6.860 1.00 60.43 12 GLU A O 7
ATOM 9758 N N . ARG A 1 13 ? 10.784 -5.475 8.357 1.00 43.13 13 ARG A N 7
ATOM 9759 C CA . ARG A 1 13 ? 9.637 -4.626 8.653 1.00 23.14 13 ARG A CA 7
ATOM 9760 C C . ARG A 1 13 ? 9.305 -3.725 7.467 1.00 63.45 13 ARG A C 7
ATOM 9761 O O . ARG A 1 13 ? 8.154 -3.338 7.272 1.00 3.33 13 ARG A O 7
ATOM 9782 N N . SER A 1 14 ? 10.323 -3.398 6.677 1.00 44.31 14 SER A N 7
ATOM 9783 C CA . SER A 1 14 ? 10.141 -2.539 5.512 1.00 61.24 14 SER A CA 7
ATOM 9784 C C . SER A 1 14 ? 9.440 -3.294 4.387 1.00 40.02 14 SER A C 7
ATOM 9785 O O . SER A 1 14 ? 8.576 -2.747 3.702 1.00 43.25 14 SER A O 7
ATOM 9793 N N . ASN A 1 15 ? 9.818 -4.555 4.203 1.00 54.25 15 ASN A N 7
ATOM 9794 C CA . ASN A 1 15 ? 9.227 -5.385 3.160 1.00 74.44 15 ASN A CA 7
ATOM 9795 C C . ASN A 1 15 ? 7.828 -5.844 3.558 1.00 71.41 15 ASN A C 7
ATOM 9796 O O . ASN A 1 15 ? 7.075 -6.361 2.731 1.00 23.34 15 ASN A O 7
ATOM 9807 N N . GLN A 1 16 ? 7.487 -5.652 4.828 1.00 53.20 16 GLN A N 7
ATOM 9808 C CA . GLN A 1 16 ? 6.178 -6.046 5.336 1.00 72.03 16 GLN A CA 7
ATOM 9809 C C . GLN A 1 16 ? 5.063 -5.340 4.572 1.00 53.33 16 GLN A C 7
ATOM 9810 O O . GLN A 1 16 ? 4.221 -5.984 3.946 1.00 61.04 16 GLN A O 7
ATOM 9824 N N . ALA A 1 17 ? 5.062 -4.012 4.628 1.00 3.32 17 ALA A N 7
ATOM 9825 C CA . ALA A 1 17 ? 4.051 -3.219 3.941 1.00 1.43 17 ALA A CA 7
ATOM 9826 C C . ALA A 1 17 ? 3.942 -3.620 2.474 1.00 12.03 17 ALA A C 7
ATOM 9827 O O . ALA A 1 17 ? 2.844 -3.807 1.952 1.00 12.13 17 ALA A O 7
ATOM 9834 N N . GLU A 1 18 ? 5.089 -3.749 1.813 1.00 30.15 18 GLU A N 7
ATOM 9835 C CA . GLU A 1 18 ? 5.120 -4.127 0.406 1.00 51.45 18 GLU A CA 7
ATOM 9836 C C . GLU A 1 18 ? 4.312 -5.398 0.165 1.00 74.51 18 GLU A C 7
ATOM 9837 O O . GLU A 1 18 ? 3.469 -5.451 -0.729 1.00 13.22 18 GLU A O 7
ATOM 9849 N N . ASN A 1 19 ? 4.576 -6.422 0.971 1.00 42.12 19 ASN A N 7
ATOM 9850 C CA . ASN A 1 19 ? 3.875 -7.694 0.845 1.00 74.22 19 ASN A CA 7
ATOM 9851 C C . ASN A 1 19 ? 2.377 -7.515 1.073 1.00 30.20 19 ASN A C 7
ATOM 9852 O O . ASN A 1 19 ? 1.557 -8.110 0.374 1.00 14.01 19 ASN A O 7
ATOM 9863 N N . ILE A 1 20 ? 2.029 -6.690 2.055 1.00 35.53 20 ILE A N 7
ATOM 9864 C CA . ILE A 1 20 ? 0.631 -6.431 2.374 1.00 10.13 20 ILE A CA 7
ATOM 9865 C C . ILE A 1 20 ? -0.106 -5.840 1.177 1.00 62.31 20 ILE A C 7
ATOM 9866 O O . ILE A 1 20 ? -1.133 -6.365 0.746 1.00 23.45 20 ILE A O 7
ATOM 9882 N N . ILE A 1 21 ? 0.426 -4.746 0.642 1.00 64.43 21 ILE A N 7
ATOM 9883 C CA . ILE A 1 21 ? -0.178 -4.085 -0.508 1.00 35.51 21 ILE A CA 7
ATOM 9884 C C . ILE A 1 21 ? -0.461 -5.081 -1.628 1.00 23.54 21 ILE A C 7
ATOM 9885 O O . ILE A 1 21 ? -1.528 -5.057 -2.243 1.00 25.20 21 ILE A O 7
ATOM 9901 N N . THR A 1 22 ? 0.503 -5.960 -1.888 1.00 64.03 22 THR A N 7
ATOM 9902 C CA . THR A 1 22 ? 0.359 -6.965 -2.933 1.00 44.34 22 THR A CA 7
ATOM 9903 C C . THR A 1 22 ? -0.870 -7.833 -2.695 1.00 72.03 22 THR A C 7
ATOM 9904 O O . THR A 1 22 ? -1.496 -8.315 -3.641 1.00 42.45 22 THR A O 7
ATOM 9915 N N . ASP A 1 23 ? -1.213 -8.031 -1.427 1.00 1.51 23 ASP A N 7
ATOM 9916 C CA . ASP A 1 23 ? -2.370 -8.841 -1.065 1.00 23.05 23 ASP A CA 7
ATOM 9917 C C . ASP A 1 23 ? -3.640 -8.293 -1.709 1.00 71.52 23 ASP A C 7
ATOM 9918 O O . ASP A 1 23 ? -4.213 -8.918 -2.603 1.00 53.32 23 ASP A O 7
ATOM 9927 N N . LEU A 1 24 ? -4.074 -7.126 -1.250 1.00 15.40 24 LEU A N 7
ATOM 9928 C CA . LEU A 1 24 ? -5.278 -6.494 -1.781 1.00 42.14 24 LEU A CA 7
ATOM 9929 C C . LEU A 1 24 ? -5.250 -6.466 -3.306 1.00 62.31 24 LEU A C 7
ATOM 9930 O O . LEU A 1 24 ? -6.276 -6.655 -3.960 1.00 54.01 24 LEU A O 7
ATOM 9946 N N . LEU A 1 25 ? -4.068 -6.232 -3.867 1.00 13.54 25 LEU A N 7
ATOM 9947 C CA . LEU A 1 25 ? -3.906 -6.181 -5.316 1.00 23.12 25 LEU A CA 7
ATOM 9948 C C . LEU A 1 25 ? -4.411 -7.465 -5.966 1.00 21.04 25 LEU A C 7
ATOM 9949 O O . LEU A 1 25 ? -5.260 -7.430 -6.856 1.00 52.22 25 LEU A O 7
ATOM 9965 N N . ASP A 1 26 ? -3.885 -8.597 -5.512 1.00 32.42 26 ASP A N 7
ATOM 9966 C CA . ASP A 1 26 ? -4.284 -9.894 -6.047 1.00 33.22 26 ASP A CA 7
ATOM 9967 C C . ASP A 1 26 ? -5.768 -10.150 -5.800 1.00 54.24 26 ASP A C 7
ATOM 9968 O O . ASP A 1 26 ? -6.465 -10.696 -6.656 1.00 3.42 26 ASP A O 7
ATOM 9977 N N . ASP A 1 27 ? -6.244 -9.753 -4.625 1.00 51.42 27 ASP A N 7
ATOM 9978 C CA . ASP A 1 27 ? -7.645 -9.938 -4.266 1.00 21.11 27 ASP A CA 7
ATOM 9979 C C . ASP A 1 27 ? -8.559 -9.211 -5.246 1.00 50.33 27 ASP A C 7
ATOM 9980 O O . ASP A 1 27 ? -9.435 -9.818 -5.864 1.00 44.21 27 ASP A O 7
ATOM 9989 N N . LEU A 1 28 ? -8.351 -7.906 -5.384 1.00 44.03 28 LEU A N 7
ATOM 9990 C CA . LEU A 1 28 ? -9.157 -7.094 -6.289 1.00 54.04 28 LEU A CA 7
ATOM 9991 C C . LEU A 1 28 ? -8.852 -7.435 -7.745 1.00 71.23 28 LEU A C 7
ATOM 9992 O O . LEU A 1 28 ? -9.634 -7.124 -8.644 1.00 23.41 28 LEU A O 7
ATOM 10008 N N . LYS A 1 29 ? -7.711 -8.078 -7.970 1.00 52.21 29 LYS A N 7
ATOM 10009 C CA . LYS A 1 29 ? -7.303 -8.466 -9.315 1.00 0.54 29 LYS A CA 7
ATOM 10010 C C . LYS A 1 29 ? -8.444 -9.158 -10.052 1.00 53.41 29 LYS A C 7
ATOM 10011 O O . LYS A 1 29 ? -8.695 -8.885 -11.226 1.00 71.42 29 LYS A O 7
ATOM 10030 N N . THR A 1 30 ? -9.136 -10.053 -9.355 1.00 32.13 30 THR A N 7
ATOM 10031 C CA . THR A 1 30 ? -10.252 -10.784 -9.942 1.00 54.35 30 THR A CA 7
ATOM 10032 C C . THR A 1 30 ? -11.571 -10.057 -9.706 1.00 44.21 30 THR A C 7
ATOM 10033 O O . THR A 1 30 ? -12.472 -10.583 -9.054 1.00 52.20 30 THR A O 7
ATOM 10044 N N . ASP A 1 31 ? -11.677 -8.845 -10.242 1.00 31.42 31 ASP A N 7
ATOM 10045 C CA . ASP A 1 31 ? -12.887 -8.047 -10.090 1.00 12.11 31 ASP A CA 7
ATOM 10046 C C . ASP A 1 31 ? -12.809 -6.776 -10.930 1.00 43.44 31 ASP A C 7
ATOM 10047 O O . ASP A 1 31 ? -11.821 -6.541 -11.629 1.00 41.01 31 ASP A O 7
ATOM 10056 N N . LEU A 1 32 ? -13.854 -5.960 -10.860 1.00 2.41 32 LEU A N 7
ATOM 10057 C CA . LEU A 1 32 ? -13.903 -4.712 -11.614 1.00 74.34 32 LEU A CA 7
ATOM 10058 C C . LEU A 1 32 ? -13.982 -3.511 -10.678 1.00 23.12 32 LEU A C 7
ATOM 10059 O O . LEU A 1 32 ? -14.246 -2.390 -11.112 1.00 5.24 32 LEU A O 7
ATOM 10075 N N . ASP A 1 33 ? -13.747 -3.754 -9.393 1.00 12.32 33 ASP A N 7
ATOM 10076 C CA . ASP A 1 33 ? -13.787 -2.692 -8.395 1.00 14.22 33 ASP A CA 7
ATOM 10077 C C . ASP A 1 33 ? -12.421 -2.027 -8.253 1.00 53.23 33 ASP A C 7
ATOM 10078 O O . ASP A 1 33 ? -11.387 -2.664 -8.452 1.00 0.41 33 ASP A O 7
ATOM 10087 N N . ASN A 1 34 ? -12.426 -0.743 -7.910 1.00 0.14 34 ASN A N 7
ATOM 10088 C CA . ASN A 1 34 ? -11.188 0.008 -7.744 1.00 44.52 34 ASN A CA 7
ATOM 10089 C C . ASN A 1 34 ? -10.174 -0.369 -8.819 1.00 61.42 34 ASN A C 7
ATOM 10090 O O . ASN A 1 34 ? -9.046 -0.759 -8.515 1.00 14.05 34 ASN A O 7
ATOM 10101 N N . GLU A 1 35 ? -10.582 -0.250 -10.079 1.00 34.22 35 GLU A N 7
ATOM 10102 C CA . GLU A 1 35 ? -9.710 -0.578 -11.199 1.00 62.44 35 GLU A CA 7
ATOM 10103 C C . GLU A 1 35 ? -8.554 0.413 -11.299 1.00 21.04 35 GLU A C 7
ATOM 10104 O O . GLU A 1 35 ? -7.405 0.075 -11.014 1.00 10.13 35 GLU A O 7
ATOM 10116 N N . SER A 1 36 ? -8.868 1.639 -11.705 1.00 10.35 36 SER A N 7
ATOM 10117 C CA . SER A 1 36 ? -7.856 2.680 -11.846 1.00 13.31 36 SER A CA 7
ATOM 10118 C C . SER A 1 36 ? -7.213 2.998 -10.500 1.00 72.10 36 SER A C 7
ATOM 10119 O O . SER A 1 36 ? -6.096 3.514 -10.440 1.00 2.12 36 SER A O 7
ATOM 10127 N N . LEU A 1 37 ? -7.925 2.688 -9.423 1.00 33.11 37 LEU A N 7
ATOM 10128 C CA . LEU A 1 37 ? -7.424 2.940 -8.076 1.00 34.12 37 LEU A CA 7
ATOM 10129 C C . LEU A 1 37 ? -6.101 2.219 -7.843 1.00 53.11 37 LEU A C 7
ATOM 10130 O O . LEU A 1 37 ? -5.247 2.693 -7.094 1.00 23.31 37 LEU A O 7
ATOM 10146 N N . LYS A 1 38 ? -5.937 1.070 -8.492 1.00 3.23 38 LYS A N 7
ATOM 10147 C CA . LYS A 1 38 ? -4.715 0.284 -8.359 1.00 1.14 38 LYS A CA 7
ATOM 10148 C C . LYS A 1 38 ? -3.482 1.151 -8.593 1.00 61.13 38 LYS A C 7
ATOM 10149 O O . LYS A 1 38 ? -2.408 0.878 -8.056 1.00 12.35 38 LYS A O 7
ATOM 10168 N N . LYS A 1 39 ? -3.644 2.196 -9.396 1.00 42.42 39 LYS A N 7
ATOM 10169 C CA . LYS A 1 39 ? -2.544 3.105 -9.700 1.00 54.32 39 LYS A CA 7
ATOM 10170 C C . LYS A 1 39 ? -1.888 3.612 -8.420 1.00 20.13 39 LYS A C 7
ATOM 10171 O O . LYS A 1 39 ? -0.672 3.803 -8.368 1.00 75.30 39 LYS A O 7
ATOM 10190 N N . VAL A 1 40 ? -2.699 3.825 -7.388 1.00 42.33 40 VAL A N 7
ATOM 10191 C CA . VAL A 1 40 ? -2.195 4.307 -6.108 1.00 2.12 40 VAL A CA 7
ATOM 10192 C C . VAL A 1 40 ? -1.341 3.248 -5.420 1.00 24.41 40 VAL A C 7
ATOM 10193 O O . VAL A 1 40 ? -0.126 3.401 -5.292 1.00 5.00 40 VAL A O 7
ATOM 10206 N N . LEU A 1 41 ? -1.984 2.173 -4.978 1.00 60.11 41 LEU A N 7
ATOM 10207 C CA . LEU A 1 41 ? -1.284 1.086 -4.303 1.00 25.15 41 LEU A CA 7
ATOM 10208 C C . LEU A 1 41 ? -0.076 0.628 -5.115 1.00 55.23 41 LEU A C 7
ATOM 10209 O O . LEU A 1 41 ? 1.019 0.468 -4.579 1.00 3.54 41 LEU A O 7
ATOM 10225 N N . GLU A 1 42 ? -0.286 0.421 -6.411 1.00 33.20 42 GLU A N 7
ATOM 10226 C CA . GLU A 1 42 ? 0.786 -0.017 -7.297 1.00 54.01 42 GLU A CA 7
ATOM 10227 C C . GLU A 1 42 ? 1.951 0.967 -7.268 1.00 60.14 42 GLU A C 7
ATOM 10228 O O . GLU A 1 42 ? 3.066 0.614 -6.885 1.00 63.13 42 GLU A O 7
ATOM 10240 N N . ASN A 1 43 ? 1.685 2.203 -7.678 1.00 1.03 43 ASN A N 7
ATOM 10241 C CA . ASN A 1 43 ? 2.711 3.239 -7.700 1.00 1.32 43 ASN A CA 7
ATOM 10242 C C . ASN A 1 43 ? 3.432 3.320 -6.358 1.00 71.02 43 ASN A C 7
ATOM 10243 O O . ASN A 1 43 ? 4.641 3.101 -6.276 1.00 62.33 43 ASN A O 7
ATOM 10254 N N . TYR A 1 44 ? 2.682 3.634 -5.307 1.00 52.24 44 TYR A N 7
ATOM 10255 C CA . TYR A 1 44 ? 3.250 3.746 -3.969 1.00 34.11 44 TYR A CA 7
ATOM 10256 C C . TYR A 1 44 ? 4.064 2.505 -3.618 1.00 61.32 44 TYR A C 7
ATOM 10257 O O . TYR A 1 44 ? 5.166 2.604 -3.076 1.00 4.12 44 TYR A O 7
ATOM 10275 N N . LEU A 1 45 ? 3.515 1.336 -3.931 1.00 1.33 45 LEU A N 7
ATOM 10276 C CA . LEU A 1 45 ? 4.190 0.074 -3.650 1.00 13.35 45 LEU A CA 7
ATOM 10277 C C . LEU A 1 45 ? 5.567 0.035 -4.305 1.00 33.02 45 LEU A C 7
ATOM 10278 O O . LEU A 1 45 ? 6.524 -0.479 -3.728 1.00 1.52 45 LEU A O 7
ATOM 10294 N N . GLU A 1 46 ? 5.657 0.584 -5.512 1.00 62.21 46 GLU A N 7
ATOM 10295 C CA . GLU A 1 46 ? 6.918 0.612 -6.245 1.00 33.31 46 GLU A CA 7
ATOM 10296 C C . GLU A 1 46 ? 7.931 1.518 -5.550 1.00 33.31 46 GLU A C 7
ATOM 10297 O O . GLU A 1 46 ? 9.127 1.228 -5.531 1.00 35.04 46 GLU A O 7
ATOM 10309 N N . GLU A 1 47 ? 7.442 2.615 -4.980 1.00 60.23 47 GLU A N 7
ATOM 10310 C CA . GLU A 1 47 ? 8.304 3.563 -4.286 1.00 64.33 47 GLU A CA 7
ATOM 10311 C C . GLU A 1 47 ? 9.117 2.865 -3.199 1.00 42.10 47 GLU A C 7
ATOM 10312 O O . GLU A 1 47 ? 10.257 3.240 -2.923 1.00 12.35 47 GLU A O 7
ATOM 10324 N N . LEU A 1 48 ? 8.523 1.847 -2.587 1.00 32.03 48 LEU A N 7
ATOM 10325 C CA . LEU A 1 48 ? 9.190 1.095 -1.529 1.00 62.05 48 LEU A CA 7
ATOM 10326 C C . LEU A 1 48 ? 10.476 0.457 -2.044 1.00 5.22 48 LEU A C 7
ATOM 10327 O O . LEU A 1 48 ? 11.473 0.379 -1.325 1.00 62.34 48 LEU A O 7
ATOM 10343 N N . LYS A 1 49 ? 10.448 0.004 -3.293 1.00 4.21 49 LYS A N 7
ATOM 10344 C CA . LYS A 1 49 ? 11.612 -0.624 -3.905 1.00 55.14 49 LYS A CA 7
ATOM 10345 C C . LYS A 1 49 ? 12.711 0.402 -4.164 1.00 52.40 49 LYS A C 7
ATOM 10346 O O . LYS A 1 49 ? 13.897 0.084 -4.094 1.00 42.42 49 LYS A O 7
ATOM 10365 N N . GLN A 1 50 ? 12.307 1.633 -4.461 1.00 43.10 50 GLN A N 7
ATOM 10366 C CA . GLN A 1 50 ? 13.259 2.705 -4.729 1.00 2.34 50 GLN A CA 7
ATOM 10367 C C . GLN A 1 50 ? 13.975 3.129 -3.450 1.00 74.22 50 GLN A C 7
ATOM 10368 O O . GLN A 1 50 ? 13.405 3.078 -2.361 1.00 13.33 50 GLN A O 7
ATOM 10382 N N . LYS A 1 51 ? 15.229 3.545 -3.592 1.00 3.00 51 LYS A N 7
ATOM 10383 C CA . LYS A 1 51 ? 16.025 3.979 -2.449 1.00 60.12 51 LYS A CA 7
ATOM 10384 C C . LYS A 1 51 ? 15.859 5.475 -2.207 1.00 12.51 51 LYS A C 7
ATOM 10385 O O . LYS A 1 51 ? 16.588 6.070 -1.415 1.00 24.44 51 LYS A O 7
ATOM 10404 N N . SER A 1 52 ? 14.893 6.077 -2.893 1.00 54.51 52 SER A N 7
ATOM 10405 C CA . SER A 1 52 ? 14.632 7.506 -2.754 1.00 32.41 52 SER A CA 7
ATOM 10406 C C . SER A 1 52 ? 13.712 7.777 -1.568 1.00 72.21 52 SER A C 7
ATOM 10407 O O . SER A 1 52 ? 14.150 8.260 -0.525 1.00 61.34 52 SER A O 7
ATOM 10415 N N . ALA A 1 53 ? 12.431 7.462 -1.737 1.00 23.33 53 ALA A N 7
ATOM 10416 C CA . ALA A 1 53 ? 11.449 7.669 -0.681 1.00 74.30 53 ALA A CA 7
ATOM 10417 C C . ALA A 1 53 ? 11.617 6.643 0.435 1.00 33.04 53 ALA A C 7
ATOM 10418 O O . ALA A 1 53 ? 11.904 5.474 0.178 1.00 24.24 53 ALA A O 7
ATOM 10425 N N . SER A 1 54 ? 11.436 7.088 1.674 1.00 25.12 54 SER A N 7
ATOM 10426 C CA . SER A 1 54 ? 11.572 6.209 2.830 1.00 22.12 54 SER A CA 7
ATOM 10427 C C . SER A 1 54 ? 10.359 5.295 2.964 1.00 71.02 54 SER A C 7
ATOM 10428 O O . SER A 1 54 ? 9.272 5.612 2.480 1.00 15.34 54 SER A O 7
ATOM 10436 N N . VAL A 1 55 ? 10.552 4.158 3.624 1.00 24.20 55 VAL A N 7
ATOM 10437 C CA . VAL A 1 55 ? 9.474 3.197 3.823 1.00 23.25 55 VAL A CA 7
ATOM 10438 C C . VAL A 1 55 ? 8.238 3.870 4.410 1.00 44.23 55 VAL A C 7
ATOM 10439 O O . VAL A 1 55 ? 7.148 3.829 3.840 1.00 32.55 55 VAL A O 7
ATOM 10452 N N . PRO A 1 56 ? 8.411 4.508 5.578 1.00 70.15 56 PRO A N 7
ATOM 10453 C CA . PRO A 1 56 ? 7.321 5.204 6.268 1.00 21.33 56 PRO A CA 7
ATOM 10454 C C . PRO A 1 56 ? 6.881 6.465 5.532 1.00 21.34 56 PRO A C 7
ATOM 10455 O O . PRO A 1 56 ? 5.765 6.949 5.722 1.00 1.52 56 PRO A O 7
ATOM 10466 N N . LEU A 1 57 ? 7.765 6.992 4.692 1.00 71.11 57 LEU A N 7
ATOM 10467 C CA . LEU A 1 57 ? 7.467 8.198 3.926 1.00 34.11 57 LEU A CA 7
ATOM 10468 C C . LEU A 1 57 ? 6.513 7.892 2.777 1.00 72.25 57 LEU A C 7
ATOM 10469 O O . LEU A 1 57 ? 5.746 8.754 2.346 1.00 64.52 57 LEU A O 7
ATOM 10485 N N . ILE A 1 58 ? 6.565 6.658 2.285 1.00 33.42 58 ILE A N 7
ATOM 10486 C CA . ILE A 1 58 ? 5.703 6.237 1.188 1.00 53.11 58 ILE A CA 7
ATOM 10487 C C . ILE A 1 58 ? 4.348 5.761 1.703 1.00 24.54 58 ILE A C 7
ATOM 10488 O O . ILE A 1 58 ? 3.303 6.143 1.177 1.00 13.13 58 ILE A O 7
ATOM 10504 N N . LEU A 1 59 ? 4.376 4.927 2.737 1.00 53.11 59 LEU A N 7
ATOM 10505 C CA . LEU A 1 59 ? 3.149 4.399 3.326 1.00 63.11 59 LEU A CA 7
ATOM 10506 C C . LEU A 1 59 ? 2.252 5.529 3.820 1.00 51.43 59 LEU A C 7
ATOM 10507 O O . LEU A 1 59 ? 1.033 5.486 3.654 1.00 22.45 59 LEU A O 7
ATOM 10523 N N . SER A 1 60 ? 2.864 6.543 4.425 1.00 71.11 60 SER A N 7
ATOM 10524 C CA . SER A 1 60 ? 2.120 7.686 4.943 1.00 62.43 60 SER A CA 7
ATOM 10525 C C . SER A 1 60 ? 1.311 8.354 3.837 1.00 44.45 60 SER A C 7
ATOM 10526 O O . SER A 1 60 ? 0.102 8.541 3.963 1.00 12.31 60 SER A O 7
ATOM 10534 N N . ARG A 1 61 ? 1.990 8.714 2.751 1.00 41.11 61 ARG A N 7
ATOM 10535 C CA . ARG A 1 61 ? 1.335 9.364 1.623 1.00 50.43 61 ARG A CA 7
ATOM 10536 C C . ARG A 1 61 ? 0.296 8.443 0.992 1.00 72.41 61 ARG A C 7
ATOM 10537 O O . ARG A 1 61 ? -0.781 8.886 0.593 1.00 44.01 61 ARG A O 7
ATOM 10558 N N . MET A 1 62 ? 0.625 7.158 0.906 1.00 21.34 62 MET A N 7
ATOM 10559 C CA . MET A 1 62 ? -0.281 6.174 0.326 1.00 72.11 62 MET A CA 7
ATOM 10560 C C . MET A 1 62 ? -1.657 6.247 0.982 1.00 45.13 62 MET A C 7
ATOM 10561 O O . MET A 1 62 ? -2.657 6.513 0.318 1.00 51.52 62 MET A O 7
ATOM 10575 N N . ASN A 1 63 ? -1.697 6.009 2.289 1.00 73.40 63 ASN A N 7
ATOM 10576 C CA . ASN A 1 63 ? -2.950 6.047 3.034 1.00 14.11 63 ASN A CA 7
ATOM 10577 C C . ASN A 1 63 ? -3.680 7.367 2.803 1.00 2.14 63 ASN A C 7
ATOM 10578 O O . ASN A 1 63 ? -4.872 7.384 2.495 1.00 50.31 63 ASN A O 7
ATOM 10589 N N . LEU A 1 64 ? -2.957 8.471 2.957 1.00 63.24 64 LEU A N 7
ATOM 10590 C CA . LEU A 1 64 ? -3.533 9.796 2.765 1.00 13.11 64 LEU A CA 7
ATOM 10591 C C . LEU A 1 64 ? -4.000 9.984 1.325 1.00 55.44 64 LEU A C 7
ATOM 10592 O O . LEU A 1 64 ? -4.777 10.891 1.026 1.00 14.13 64 LEU A O 7
ATOM 10608 N N . ASP A 1 65 ? -3.523 9.120 0.436 1.00 20.14 65 ASP A N 7
ATOM 10609 C CA . ASP A 1 65 ? -3.894 9.188 -0.973 1.00 24.53 65 ASP A CA 7
ATOM 10610 C C . ASP A 1 65 ? -5.124 8.331 -1.253 1.00 33.00 65 ASP A C 7
ATOM 10611 O O . ASP A 1 65 ? -6.059 8.771 -1.923 1.00 13.03 65 ASP A O 7
ATOM 10620 N N . ILE A 1 66 ? -5.117 7.107 -0.737 1.00 21.21 66 ILE A N 7
ATOM 10621 C CA . ILE A 1 66 ? -6.233 6.190 -0.932 1.00 61.31 66 ILE A CA 7
ATOM 10622 C C . ILE A 1 66 ? -7.504 6.724 -0.281 1.00 22.33 66 ILE A C 7
ATOM 10623 O O . ILE A 1 66 ? -8.588 6.647 -0.857 1.00 75.05 66 ILE A O 7
ATOM 10639 N N . SER A 1 67 ? -7.361 7.267 0.924 1.00 33.43 67 SER A N 7
ATOM 10640 C CA . SER A 1 67 ? -8.498 7.813 1.655 1.00 34.45 67 SER A CA 7
ATOM 10641 C C . SER A 1 67 ? -9.302 8.767 0.776 1.00 33.25 67 SER A C 7
ATOM 10642 O O . SER A 1 67 ? -10.530 8.693 0.720 1.00 70.21 67 SER A O 7
ATOM 10650 N N . LYS A 1 68 ? -8.600 9.664 0.092 1.00 2.15 68 LYS A N 7
ATOM 10651 C CA . LYS A 1 68 ? -9.245 10.634 -0.786 1.00 33.40 68 LYS A CA 7
ATOM 10652 C C . LYS A 1 68 ? -9.895 9.940 -1.979 1.00 22.51 68 LYS A C 7
ATOM 10653 O O . LYS A 1 68 ? -10.923 10.387 -2.485 1.00 40.22 68 LYS A O 7
ATOM 10672 N N . ALA A 1 69 ? -9.288 8.843 -2.421 1.00 33.00 69 ALA A N 7
ATOM 10673 C CA . ALA A 1 69 ? -9.809 8.085 -3.553 1.00 14.43 69 ALA A CA 7
ATOM 10674 C C . ALA A 1 69 ? -11.141 7.428 -3.206 1.00 13.20 69 ALA A C 7
ATOM 10675 O O . ALA A 1 69 ? -11.906 7.048 -4.093 1.00 75.44 69 ALA A O 7
ATOM 10682 N N . ILE A 1 70 ? -11.412 7.298 -1.911 1.00 74.03 70 ILE A N 7
ATOM 10683 C CA . ILE A 1 70 ? -12.652 6.686 -1.449 1.00 12.44 70 ILE A CA 7
ATOM 10684 C C . ILE A 1 70 ? -13.863 7.512 -1.873 1.00 72.23 70 ILE A C 7
ATOM 10685 O O . ILE A 1 70 ? -14.638 7.097 -2.735 1.00 54.10 70 ILE A O 7
ATOM 10701 N N . ARG A 1 71 ? -14.018 8.681 -1.262 1.00 54.22 71 ARG A N 7
ATOM 10702 C CA . ARG A 1 71 ? -15.135 9.565 -1.577 1.00 25.02 71 ARG A CA 7
ATOM 10703 C C . ARG A 1 71 ? -15.157 9.905 -3.064 1.00 43.20 71 ARG A C 7
ATOM 10704 O O . ARG A 1 71 ? -16.207 10.211 -3.626 1.00 13.14 71 ARG A O 7
ATOM 10725 N N . ASN A 1 72 ? -13.989 9.850 -3.696 1.00 4.13 72 ASN A N 7
ATOM 10726 C CA . ASN A 1 72 ? -13.874 10.153 -5.117 1.00 43.35 72 ASN A CA 7
ATOM 10727 C C . ASN A 1 72 ? -14.842 9.304 -5.935 1.00 44.34 72 ASN A C 7
ATOM 10728 O O . ASN A 1 72 ? -15.859 9.799 -6.421 1.00 60.21 72 ASN A O 7
ATOM 10739 N N . ASP A 1 73 ? -14.519 8.024 -6.082 1.00 24.14 73 ASP A N 7
ATOM 10740 C CA . ASP A 1 73 ? -15.361 7.104 -6.838 1.00 65.01 73 ASP A CA 7
ATOM 10741 C C . ASP A 1 73 ? -16.265 6.303 -5.906 1.00 65.03 73 ASP A C 7
ATOM 10742 O O . ASP A 1 73 ? -16.704 5.204 -6.245 1.00 2.40 73 ASP A O 7
ATOM 10751 N N . GLY A 1 74 ? -16.536 6.859 -4.730 1.00 3.41 74 GLY A N 7
ATOM 10752 C CA . GLY A 1 74 ? -17.384 6.182 -3.767 1.00 0.23 74 GLY A CA 7
ATOM 10753 C C . GLY A 1 74 ? -16.932 4.761 -3.495 1.00 32.14 74 GLY A C 7
ATOM 10754 O O . GLY A 1 74 ? -17.735 3.828 -3.534 1.00 72.04 74 GLY A O 7
ATOM 10758 N N . VAL A 1 75 ? -15.643 4.594 -3.219 1.00 23.11 75 VAL A N 7
ATOM 10759 C CA . VAL A 1 75 ? -15.085 3.276 -2.940 1.00 2.22 75 VAL A CA 7
ATOM 10760 C C . VAL A 1 75 ? -15.378 2.848 -1.506 1.00 65.25 75 VAL A C 7
ATOM 10761 O O . VAL A 1 75 ? -15.573 3.684 -0.623 1.00 70.13 75 VAL A O 7
ATOM 10774 N N . THR A 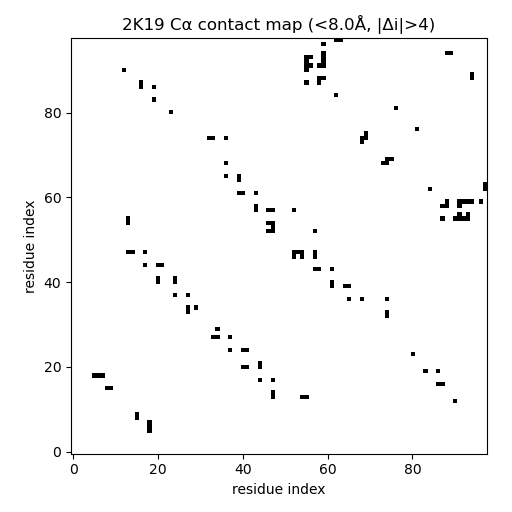1 76 ? -15.405 1.538 -1.280 1.00 5.12 76 THR A N 7
ATOM 10775 C CA . THR A 1 76 ? -15.674 0.998 0.047 1.00 2.10 76 THR A CA 7
ATOM 10776 C C . THR A 1 76 ? -14.752 -0.175 0.360 1.00 44.42 76 THR A C 7
ATOM 10777 O O . THR A 1 76 ? -14.821 -1.222 -0.284 1.00 41.13 76 THR A O 7
ATOM 10788 N N . LEU A 1 77 ? -13.889 0.006 1.354 1.00 43.22 77 LEU A N 7
ATOM 10789 C CA . LEU A 1 77 ? -12.951 -1.039 1.753 1.00 12.14 77 LEU A CA 7
ATOM 10790 C C . LEU A 1 77 ? -13.665 -2.143 2.526 1.00 60.32 77 LEU A C 7
ATOM 10791 O O . LEU A 1 77 ? -14.426 -1.873 3.456 1.00 43.34 77 LEU A O 7
ATOM 10807 N N . SER A 1 78 ? -13.412 -3.389 2.137 1.00 71.31 78 SER A N 7
ATOM 10808 C CA . SER A 1 78 ? -14.032 -4.535 2.793 1.00 42.41 78 SER A CA 7
ATOM 10809 C C . SER A 1 78 ? -13.390 -4.796 4.152 1.00 71.12 78 SER A C 7
ATOM 10810 O O . SER A 1 78 ? -12.468 -4.090 4.561 1.00 53.24 78 SER A O 7
ATOM 10818 N N . ASP A 1 79 ? -13.885 -5.814 4.847 1.00 2.11 79 ASP A N 7
ATOM 10819 C CA . ASP A 1 79 ? -13.360 -6.170 6.159 1.00 22.13 79 ASP A CA 7
ATOM 10820 C C . ASP A 1 79 ? -11.843 -6.324 6.115 1.00 4.11 79 ASP A C 7
ATOM 10821 O O . ASP A 1 79 ? -11.113 -5.565 6.754 1.00 14.23 79 ASP A O 7
ATOM 10830 N N . TYR A 1 80 ? -11.375 -7.310 5.359 1.00 3.34 80 TYR A N 7
ATOM 10831 C CA . TYR A 1 80 ? -9.945 -7.565 5.234 1.00 41.23 80 TYR A CA 7
ATOM 10832 C C . TYR A 1 80 ? -9.199 -6.299 4.822 1.00 34.42 80 TYR A C 7
ATOM 10833 O O . TYR A 1 80 ? -8.094 -6.036 5.295 1.00 60.54 80 TYR A O 7
ATOM 10851 N N . GLN A 1 81 ? -9.814 -5.519 3.940 1.00 74.15 81 GLN A N 7
ATOM 10852 C CA . GLN A 1 81 ? -9.210 -4.281 3.463 1.00 42.21 81 GLN A CA 7
ATOM 10853 C C . GLN A 1 81 ? -8.954 -3.321 4.619 1.00 11.24 81 GLN A C 7
ATOM 10854 O O . GLN A 1 81 ? -7.806 -3.021 4.949 1.00 60.34 81 GLN A O 7
ATOM 10868 N N . SER A 1 82 ? -10.031 -2.840 5.233 1.00 43.53 82 SER A N 7
ATOM 10869 C CA . SER A 1 82 ? -9.923 -1.909 6.351 1.00 42.11 82 SER A CA 7
ATOM 10870 C C . SER A 1 82 ? -8.972 -2.447 7.415 1.00 64.14 82 SER A C 7
ATOM 10871 O O . SER A 1 82 ? -8.231 -1.689 8.043 1.00 71.42 82 SER A O 7
ATOM 10879 N N . LYS A 1 83 ? -8.996 -3.760 7.612 1.00 33.23 83 LYS A N 7
ATOM 10880 C CA . LYS A 1 83 ? -8.136 -4.403 8.599 1.00 1.42 83 LYS A CA 7
ATOM 10881 C C . LYS A 1 83 ? -6.668 -4.281 8.204 1.00 75.12 83 LYS A C 7
ATOM 10882 O O . LYS A 1 83 ? -5.843 -3.801 8.980 1.00 24.33 83 LYS A O 7
ATOM 10901 N N . LYS A 1 84 ? -6.349 -4.716 6.990 1.00 55.12 84 LYS A N 7
ATOM 10902 C CA . LYS A 1 84 ? -4.982 -4.654 6.488 1.00 51.52 84 LYS A CA 7
ATOM 10903 C C . LYS A 1 84 ? -4.472 -3.216 6.476 1.00 53.35 84 LYS A C 7
ATOM 10904 O O . LYS A 1 84 ? -3.265 -2.975 6.442 1.00 12.20 84 LYS A O 7
ATOM 10923 N N . LEU A 1 85 ? -5.399 -2.265 6.504 1.00 2.32 85 LEU A N 7
ATOM 10924 C CA . LEU A 1 85 ? -5.043 -0.849 6.498 1.00 31.11 85 LEU A CA 7
ATOM 10925 C C . LEU A 1 85 ? -4.318 -0.465 7.784 1.00 13.51 85 LEU A C 7
ATOM 10926 O O . LEU A 1 85 ? -3.427 0.384 7.777 1.00 30.23 85 LEU A O 7
ATOM 10942 N N . LYS A 1 86 ? -4.706 -1.096 8.887 1.00 31.34 86 LYS A N 7
ATOM 10943 C CA . LYS A 1 86 ? -4.092 -0.824 10.181 1.00 5.32 86 LYS A CA 7
ATOM 10944 C C . LYS A 1 86 ? -2.674 -1.382 10.238 1.00 23.12 86 LYS A C 7
ATOM 10945 O O . LYS A 1 86 ? -1.933 -1.123 11.187 1.00 42.44 86 LYS A O 7
ATOM 10964 N N . GLU A 1 87 ? -2.303 -2.150 9.218 1.00 2.15 87 GLU A N 7
ATOM 10965 C CA . GLU A 1 87 ? -0.973 -2.745 9.155 1.00 11.41 87 GLU A CA 7
ATOM 10966 C C . GLU A 1 87 ? 0.106 -1.665 9.152 1.00 34.34 87 GLU A C 7
ATOM 10967 O O . GLU A 1 87 ? 0.739 -1.402 10.175 1.00 11.04 87 GLU A O 7
ATOM 10979 N N . LEU A 1 88 ? 0.310 -1.046 7.995 1.00 2.31 88 LEU A N 7
ATOM 10980 C CA . LEU A 1 88 ? 1.313 0.006 7.858 1.00 64.42 88 LEU A CA 7
ATOM 10981 C C . LEU A 1 88 ? 0.955 1.216 8.714 1.00 61.12 88 LEU A C 7
ATOM 10982 O O . LEU A 1 88 ? 1.750 2.144 8.861 1.00 23.15 88 LEU A O 7
ATOM 10998 N N . THR A 1 89 ? -0.248 1.199 9.280 1.00 33.45 89 THR A N 7
ATOM 10999 C CA . THR A 1 89 ? -0.712 2.294 10.123 1.00 62.32 89 THR A CA 7
ATOM 11000 C C . THR A 1 89 ? 0.119 2.396 11.397 1.00 2.01 89 THR A C 7
ATOM 11001 O O . THR A 1 89 ? 0.474 3.492 11.831 1.00 13.35 89 THR A O 7
ATOM 11012 N N . SER A 1 90 ? 0.426 1.248 11.991 1.00 21.53 90 SER A N 7
ATOM 11013 C CA . SER A 1 90 ? 1.213 1.210 13.218 1.00 21.25 90 SER A CA 7
ATOM 11014 C C . SER A 1 90 ? 2.689 1.464 12.926 1.00 54.20 90 SER A C 7
ATOM 11015 O O . SER A 1 90 ? 3.365 2.180 13.666 1.00 72.15 90 SER A O 7
ATOM 11023 N N . ILE A 1 91 ? 3.181 0.872 11.843 1.00 55.22 91 ILE A N 7
ATOM 11024 C CA . ILE A 1 91 ? 4.575 1.036 11.451 1.00 63.45 91 ILE A CA 7
ATOM 11025 C C . ILE A 1 91 ? 4.863 2.472 11.029 1.00 44.23 91 ILE A C 7
ATOM 11026 O O . ILE A 1 91 ? 5.844 3.073 11.465 1.00 43.22 91 ILE A O 7
ATOM 11042 N N . SER A 1 92 ? 4.000 3.017 10.177 1.00 23.13 92 SER A N 7
ATOM 11043 C CA . SER A 1 92 ? 4.163 4.384 9.693 1.00 22.32 92 SER A CA 7
ATOM 11044 C C . SER A 1 92 ? 3.837 5.391 10.792 1.00 75.22 92 SER A C 7
ATOM 11045 O O . SER A 1 92 ? 2.899 5.201 11.565 1.00 11.01 92 SER A O 7
ATOM 11053 N N . ASN A 1 93 ? 4.620 6.463 10.854 1.00 10.02 93 ASN A N 7
ATOM 11054 C CA . ASN A 1 93 ? 4.416 7.501 11.857 1.00 0.15 93 ASN A CA 7
ATOM 11055 C C . ASN A 1 93 ? 3.369 8.508 11.394 1.00 55.42 93 ASN A C 7
ATOM 11056 O O . ASN A 1 93 ? 3.699 9.635 11.021 1.00 2.35 93 ASN A O 7
ATOM 11067 N N . ILE A 1 94 ? 2.106 8.095 11.418 1.00 41.21 94 ILE A N 7
ATOM 11068 C CA . ILE A 1 94 ? 1.011 8.962 11.001 1.00 34.50 94 ILE A CA 7
ATOM 11069 C C . ILE A 1 94 ? 0.664 9.972 12.090 1.00 71.04 94 ILE A C 7
ATOM 11070 O O . ILE A 1 94 ? -0.420 9.923 12.673 1.00 44.04 94 ILE A O 7
ATOM 11086 N N . ARG A 1 95 ? 1.590 10.886 12.358 1.00 60.02 95 ARG A N 7
ATOM 11087 C CA . ARG A 1 95 ? 1.382 11.909 13.376 1.00 63.41 95 ARG A CA 7
ATOM 11088 C C . ARG A 1 95 ? 2.169 13.173 13.046 1.00 70.12 95 ARG A C 7
ATOM 11089 O O . ARG A 1 95 ? 3.381 13.235 13.257 1.00 31.03 95 ARG A O 7
ATOM 11110 N N . TYR A 1 96 ? 1.474 14.178 12.527 1.00 52.01 96 TYR A N 7
ATOM 11111 C CA . TYR A 1 96 ? 2.107 15.441 12.165 1.00 23.41 96 TYR A CA 7
ATOM 11112 C C . TYR A 1 96 ? 1.529 16.594 12.978 1.00 13.35 96 TYR A C 7
ATOM 11113 O O . TYR A 1 96 ? 0.658 16.397 13.824 1.00 35.34 96 TYR A O 7
ATOM 11131 N N . GLY A 1 97 ? 2.022 17.801 12.715 1.00 34.21 97 GLY A N 7
ATOM 11132 C CA . GLY A 1 97 ? 1.542 18.969 13.430 1.00 41.32 97 GLY A CA 7
ATOM 11133 C C . GLY A 1 97 ? 2.662 19.920 13.802 1.00 3.33 97 GLY A C 7
ATOM 11134 O O . GLY A 1 97 ? 2.832 20.263 14.973 1.00 34.24 97 GLY A O 7
ATOM 11138 N N . TYR A 1 98 ? 3.430 20.347 12.806 1.00 14.31 98 TYR A N 7
ATOM 11139 C CA . TYR A 1 98 ? 4.542 21.261 13.036 1.00 23.24 98 TYR A CA 7
ATOM 11140 C C . TYR A 1 98 ? 4.085 22.713 12.935 1.00 10.41 98 TYR A C 7
ATOM 11141 O O . TYR A 1 98 ? 4.211 23.481 13.886 1.00 41.40 98 TYR A O 7
ATOM 11159 N N . MET A 1 1 ? 2.338 -18.232 9.271 1.00 4.23 1 MET A N 8
ATOM 11160 C CA . MET A 1 1 ? 1.266 -19.141 9.657 1.00 60.12 1 MET A CA 8
ATOM 11161 C C . MET A 1 1 ? 0.385 -18.516 10.735 1.00 5.21 1 MET A C 8
ATOM 11162 O O . MET A 1 1 ? 0.855 -18.200 11.828 1.00 13.10 1 MET A O 8
ATOM 11176 N N . GLY A 1 2 ? -0.895 -18.341 10.419 1.00 4.22 2 GLY A N 8
ATOM 11177 C CA . GLY A 1 2 ? -1.820 -17.754 11.371 1.00 2.12 2 GLY A CA 8
ATOM 11178 C C . GLY A 1 2 ? -1.511 -16.298 11.658 1.00 71.12 2 GLY A C 8
ATOM 11179 O O . GLY A 1 2 ? -0.500 -15.767 11.197 1.00 55.02 2 GLY A O 8
ATOM 11183 N N . LYS A 1 3 ? -2.384 -15.648 12.421 1.00 72.31 3 LYS A N 8
ATOM 11184 C CA . LYS A 1 3 ? -2.201 -14.245 12.769 1.00 12.40 3 LYS A CA 8
ATOM 11185 C C . LYS A 1 3 ? -2.190 -14.057 14.282 1.00 12.13 3 LYS A C 8
ATOM 11186 O O . LYS A 1 3 ? -2.515 -12.980 14.786 1.00 25.12 3 LYS A O 8
ATOM 11205 N N . LEU A 1 4 ? -1.816 -15.108 15.002 1.00 10.20 4 LEU A N 8
ATOM 11206 C CA . LEU A 1 4 ? -1.763 -15.058 16.459 1.00 4.33 4 LEU A CA 8
ATOM 11207 C C . LEU A 1 4 ? -0.712 -14.058 16.932 1.00 53.12 4 LEU A C 8
ATOM 11208 O O . LEU A 1 4 ? 0.150 -13.636 16.161 1.00 51.54 4 LEU A O 8
ATOM 11224 N N . LYS A 1 5 ? -0.789 -13.684 18.204 1.00 11.23 5 LYS A N 8
ATOM 11225 C CA . LYS A 1 5 ? 0.157 -12.736 18.782 1.00 41.42 5 LYS A CA 8
ATOM 11226 C C . LYS A 1 5 ? 0.006 -11.359 18.142 1.00 22.20 5 LYS A C 8
ATOM 11227 O O . LYS A 1 5 ? 0.861 -10.489 18.312 1.00 20.11 5 LYS A O 8
ATOM 11246 N N . TRP A 1 6 ? -1.084 -11.168 17.409 1.00 31.23 6 TRP A N 8
ATOM 11247 C CA . TRP A 1 6 ? -1.347 -9.896 16.746 1.00 64.14 6 TRP A CA 8
ATOM 11248 C C . TRP A 1 6 ? -0.133 -9.438 15.946 1.00 4.11 6 TRP A C 8
ATOM 11249 O O . TRP A 1 6 ? 0.186 -8.250 15.909 1.00 52.13 6 TRP A O 8
ATOM 11270 N N . PHE A 1 7 ? 0.543 -10.389 15.308 1.00 12.41 7 PHE A N 8
ATOM 11271 C CA . PHE A 1 7 ? 1.724 -10.081 14.510 1.00 71.24 7 PHE A CA 8
ATOM 11272 C C . PHE A 1 7 ? 2.764 -9.335 15.340 1.00 75.00 7 PHE A C 8
ATOM 11273 O O . PHE A 1 7 ? 3.261 -8.284 14.933 1.00 32.22 7 PHE A O 8
ATOM 11290 N N . SER A 1 8 ? 3.087 -9.884 16.506 1.00 33.40 8 SER A N 8
ATOM 11291 C CA . SER A 1 8 ? 4.063 -9.269 17.398 1.00 54.33 8 SER A CA 8
ATOM 11292 C C . SER A 1 8 ? 5.463 -9.332 16.794 1.00 4.22 8 SER A C 8
ATOM 11293 O O . SER A 1 8 ? 6.280 -8.433 16.997 1.00 71.40 8 SER A O 8
ATOM 11301 N N . GLY A 1 9 ? 5.734 -10.400 16.052 1.00 61.45 9 GLY A N 8
ATOM 11302 C CA . GLY A 1 9 ? 7.036 -10.563 15.431 1.00 32.14 9 GLY A CA 8
ATOM 11303 C C . GLY A 1 9 ? 7.145 -9.822 14.112 1.00 21.50 9 GLY A C 8
ATOM 11304 O O . GLY A 1 9 ? 6.377 -8.900 13.845 1.00 52.21 9 GLY A O 8
ATOM 11308 N N . GLY A 1 10 ? 8.104 -10.227 13.286 1.00 64.24 10 GLY A N 8
ATOM 11309 C CA . GLY A 1 10 ? 8.295 -9.585 11.999 1.00 2.22 10 GLY A CA 8
ATOM 11310 C C . GLY A 1 10 ? 9.224 -8.390 12.080 1.00 10.54 10 GLY A C 8
ATOM 11311 O O . GLY A 1 10 ? 8.781 -7.262 12.298 1.00 11.14 10 GLY A O 8
ATOM 11315 N N . LYS A 1 11 ? 10.519 -8.636 11.906 1.00 11.24 11 LYS A N 8
ATOM 11316 C CA . LYS A 1 11 ? 11.515 -7.572 11.961 1.00 15.51 11 LYS A CA 8
ATOM 11317 C C . LYS A 1 11 ? 11.492 -6.739 10.682 1.00 21.51 11 LYS A C 8
ATOM 11318 O O . LYS A 1 11 ? 11.687 -5.525 10.719 1.00 32.40 11 LYS A O 8
ATOM 11337 N N . GLU A 1 12 ? 11.253 -7.401 9.555 1.00 72.44 12 GLU A N 8
ATOM 11338 C CA . GLU A 1 12 ? 11.206 -6.721 8.266 1.00 73.42 12 GLU A CA 8
ATOM 11339 C C . GLU A 1 12 ? 9.977 -5.820 8.171 1.00 24.51 12 GLU A C 8
ATOM 11340 O O . GLU A 1 12 ? 8.932 -6.228 7.667 1.00 74.35 12 GLU A O 8
ATOM 11352 N N . ARG A 1 13 ? 10.113 -4.592 8.663 1.00 73.04 13 ARG A N 8
ATOM 11353 C CA . ARG A 1 13 ? 9.014 -3.634 8.636 1.00 44.42 13 ARG A CA 8
ATOM 11354 C C . ARG A 1 13 ? 8.839 -3.048 7.238 1.00 40.31 13 ARG A C 8
ATOM 11355 O O . ARG A 1 13 ? 7.717 -2.823 6.785 1.00 33.33 13 ARG A O 8
ATOM 11376 N N . SER A 1 14 ? 9.955 -2.803 6.559 1.00 1.12 14 SER A N 8
ATOM 11377 C CA . SER A 1 14 ? 9.924 -2.238 5.215 1.00 65.40 14 SER A CA 8
ATOM 11378 C C . SER A 1 14 ? 9.270 -3.208 4.235 1.00 44.52 14 SER A C 8
ATOM 11379 O O . SER A 1 14 ? 8.326 -2.852 3.532 1.00 51.54 14 SER A O 8
ATOM 11387 N N . ASN A 1 15 ? 9.781 -4.434 4.195 1.00 53.00 15 ASN A N 8
ATOM 11388 C CA . ASN A 1 15 ? 9.248 -5.455 3.301 1.00 42.32 15 ASN A CA 8
ATOM 11389 C C . ASN A 1 15 ? 7.845 -5.874 3.728 1.00 63.31 15 ASN A C 8
ATOM 11390 O O . ASN A 1 15 ? 7.101 -6.472 2.951 1.00 25.12 15 ASN A O 8
ATOM 11401 N N . GLN A 1 16 ? 7.491 -5.556 4.970 1.00 54.35 16 GLN A N 8
ATOM 11402 C CA . GLN A 1 16 ? 6.176 -5.899 5.500 1.00 43.01 16 GLN A CA 8
ATOM 11403 C C . GLN A 1 16 ? 5.069 -5.270 4.661 1.00 62.10 16 GLN A C 8
ATOM 11404 O O . GLN A 1 16 ? 4.305 -5.971 3.998 1.00 44.11 16 GLN A O 8
ATOM 11418 N N . ALA A 1 17 ? 4.987 -3.943 4.696 1.00 25.42 17 ALA A N 8
ATOM 11419 C CA . ALA A 1 17 ? 3.975 -3.220 3.938 1.00 11.01 17 ALA A CA 8
ATOM 11420 C C . ALA A 1 17 ? 3.962 -3.661 2.478 1.00 45.12 17 ALA A C 8
ATOM 11421 O O . ALA A 1 17 ? 2.901 -3.803 1.873 1.00 53.30 17 ALA A O 8
ATOM 11428 N N . GLU A 1 18 ? 5.149 -3.876 1.920 1.00 3.44 18 GLU A N 8
ATOM 11429 C CA . GLU A 1 18 ? 5.274 -4.299 0.530 1.00 3.42 18 GLU A CA 8
ATOM 11430 C C . GLU A 1 18 ? 4.454 -5.559 0.270 1.00 21.01 18 GLU A C 8
ATOM 11431 O O . GLU A 1 18 ? 3.670 -5.617 -0.677 1.00 62.42 18 GLU A O 8
ATOM 11443 N N . ASN A 1 19 ? 4.641 -6.566 1.117 1.00 23.24 19 ASN A N 8
ATOM 11444 C CA . ASN A 1 19 ? 3.921 -7.826 0.979 1.00 12.42 19 ASN A CA 8
ATOM 11445 C C . ASN A 1 19 ? 2.425 -7.625 1.207 1.00 43.41 19 ASN A C 8
ATOM 11446 O O . ASN A 1 19 ? 1.596 -8.232 0.528 1.00 24.21 19 ASN A O 8
ATOM 11457 N N . ILE A 1 20 ? 2.088 -6.769 2.166 1.00 44.21 20 ILE A N 8
ATOM 11458 C CA . ILE A 1 20 ? 0.694 -6.487 2.482 1.00 13.24 20 ILE A CA 8
ATOM 11459 C C . ILE A 1 20 ? -0.044 -5.933 1.268 1.00 45.12 20 ILE A C 8
ATOM 11460 O O . ILE A 1 20 ? -1.040 -6.503 0.822 1.00 12.12 20 ILE A O 8
ATOM 11476 N N . ILE A 1 21 ? 0.453 -4.821 0.738 1.00 71.22 21 ILE A N 8
ATOM 11477 C CA . ILE A 1 21 ? -0.157 -4.192 -0.427 1.00 34.34 21 ILE A CA 8
ATOM 11478 C C . ILE A 1 21 ? -0.376 -5.204 -1.547 1.00 31.04 21 ILE A C 8
ATOM 11479 O O . ILE A 1 21 ? -1.429 -5.222 -2.186 1.00 41.43 21 ILE A O 8
ATOM 11495 N N . THR A 1 22 ? 0.625 -6.047 -1.780 1.00 5.25 22 THR A N 8
ATOM 11496 C CA . THR A 1 22 ? 0.542 -7.062 -2.821 1.00 45.15 22 THR A CA 8
ATOM 11497 C C . THR A 1 22 ? -0.655 -7.979 -2.602 1.00 54.14 22 THR A C 8
ATOM 11498 O O . THR A 1 22 ? -1.240 -8.490 -3.558 1.00 25.11 22 THR A O 8
ATOM 11509 N N . ASP A 1 23 ? -1.016 -8.182 -1.340 1.00 41.51 23 ASP A N 8
ATOM 11510 C CA . ASP A 1 23 ? -2.147 -9.036 -0.996 1.00 3.42 23 ASP A CA 8
ATOM 11511 C C . ASP A 1 23 ? -3.425 -8.540 -1.663 1.00 34.01 23 ASP A C 8
ATOM 11512 O O . ASP A 1 23 ? -3.954 -9.181 -2.572 1.00 72.51 23 ASP A O 8
ATOM 11521 N N . LEU A 1 24 ? -3.920 -7.394 -1.206 1.00 5.42 24 LEU A N 8
ATOM 11522 C CA . LEU A 1 24 ? -5.138 -6.812 -1.758 1.00 2.45 24 LEU A CA 8
ATOM 11523 C C . LEU A 1 24 ? -5.079 -6.768 -3.281 1.00 24.33 24 LEU A C 8
ATOM 11524 O O . LEU A 1 24 ? -6.095 -6.939 -3.958 1.00 3.25 24 LEU A O 8
ATOM 11540 N N . LEU A 1 25 ? -3.884 -6.541 -3.815 1.00 13.22 25 LEU A N 8
ATOM 11541 C CA . LEU A 1 25 ? -3.692 -6.477 -5.259 1.00 55.25 25 LEU A CA 8
ATOM 11542 C C . LEU A 1 25 ? -4.189 -7.754 -5.932 1.00 40.21 25 LEU A C 8
ATOM 11543 O O . LEU A 1 25 ? -4.806 -7.707 -6.996 1.00 51.11 25 LEU A O 8
ATOM 11559 N N . ASP A 1 26 ? -3.917 -8.892 -5.302 1.00 53.44 26 ASP A N 8
ATOM 11560 C CA . ASP A 1 26 ? -4.339 -10.180 -5.838 1.00 65.53 26 ASP A CA 8
ATOM 11561 C C . ASP A 1 26 ? -5.859 -10.254 -5.944 1.00 32.24 26 ASP A C 8
ATOM 11562 O O . ASP A 1 26 ? -6.407 -10.455 -7.028 1.00 44.43 26 ASP A O 8
ATOM 11571 N N . ASP A 1 27 ? -6.534 -10.091 -4.812 1.00 14.53 27 ASP A N 8
ATOM 11572 C CA . ASP A 1 27 ? -7.991 -10.138 -4.776 1.00 75.03 27 ASP A CA 8
ATOM 11573 C C . ASP A 1 27 ? -8.592 -9.053 -5.665 1.00 3.30 27 ASP A C 8
ATOM 11574 O O . ASP A 1 27 ? -9.693 -9.208 -6.194 1.00 43.12 27 ASP A O 8
ATOM 11583 N N . LEU A 1 28 ? -7.862 -7.954 -5.823 1.00 72.43 28 LEU A N 8
ATOM 11584 C CA . LEU A 1 28 ? -8.323 -6.842 -6.646 1.00 52.44 28 LEU A CA 8
ATOM 11585 C C . LEU A 1 28 ? -8.305 -7.215 -8.125 1.00 50.43 28 LEU A C 8
ATOM 11586 O O . LEU A 1 28 ? -8.914 -6.539 -8.954 1.00 52.52 28 LEU A O 8
ATOM 11602 N N . LYS A 1 29 ? -7.604 -8.296 -8.449 1.00 31.42 29 LYS A N 8
ATOM 11603 C CA . LYS A 1 29 ? -7.509 -8.763 -9.827 1.00 13.32 29 LYS A CA 8
ATOM 11604 C C . LYS A 1 29 ? -8.890 -8.856 -10.466 1.00 73.41 29 LYS A C 8
ATOM 11605 O O . LYS A 1 29 ? -9.787 -9.516 -9.939 1.00 62.24 29 LYS A O 8
ATOM 11624 N N . THR A 1 30 ? -9.057 -8.194 -11.607 1.00 5.31 30 THR A N 8
ATOM 11625 C CA . THR A 1 30 ? -10.328 -8.203 -12.317 1.00 52.44 30 THR A CA 8
ATOM 11626 C C . THR A 1 30 ? -11.491 -7.942 -11.368 1.00 32.13 30 THR A C 8
ATOM 11627 O O . THR A 1 30 ? -12.588 -8.468 -11.555 1.00 74.31 30 THR A O 8
ATOM 11638 N N . ASP A 1 31 ? -11.245 -7.125 -10.349 1.00 63.31 31 ASP A N 8
ATOM 11639 C CA . ASP A 1 31 ? -12.274 -6.793 -9.370 1.00 45.42 31 ASP A CA 8
ATOM 11640 C C . ASP A 1 31 ? -13.315 -5.854 -9.973 1.00 63.40 31 ASP A C 8
ATOM 11641 O O . ASP A 1 31 ? -13.087 -5.247 -11.019 1.00 42.55 31 ASP A O 8
ATOM 11650 N N . LEU A 1 32 ? -14.457 -5.741 -9.306 1.00 34.02 32 LEU A N 8
ATOM 11651 C CA . LEU A 1 32 ? -15.535 -4.877 -9.776 1.00 60.42 32 LEU A CA 8
ATOM 11652 C C . LEU A 1 32 ? -15.478 -3.514 -9.093 1.00 62.42 32 LEU A C 8
ATOM 11653 O O . LEU A 1 32 ? -16.469 -2.785 -9.057 1.00 0.12 32 LEU A O 8
ATOM 11669 N N . ASP A 1 33 ? -14.312 -3.177 -8.554 1.00 3.31 33 ASP A N 8
ATOM 11670 C CA . ASP A 1 33 ? -14.123 -1.900 -7.875 1.00 30.11 33 ASP A CA 8
ATOM 11671 C C . ASP A 1 33 ? -12.649 -1.513 -7.844 1.00 44.11 33 ASP A C 8
ATOM 11672 O O . ASP A 1 33 ? -11.770 -2.375 -7.872 1.00 41.11 33 ASP A O 8
ATOM 11681 N N . ASN A 1 34 ? -12.384 -0.212 -7.787 1.00 50.04 34 ASN A N 8
ATOM 11682 C CA . ASN A 1 34 ? -11.015 0.289 -7.753 1.00 62.14 34 ASN A CA 8
ATOM 11683 C C . ASN A 1 34 ? -10.191 -0.304 -8.893 1.00 24.54 34 ASN A C 8
ATOM 11684 O O . ASN A 1 34 ? -9.120 -0.866 -8.669 1.00 23.52 34 ASN A O 8
ATOM 11695 N N . GLU A 1 35 ? -10.699 -0.173 -10.114 1.00 61.14 35 GLU A N 8
ATOM 11696 C CA . GLU A 1 35 ? -10.009 -0.696 -11.287 1.00 64.24 35 GLU A CA 8
ATOM 11697 C C . GLU A 1 35 ? -8.802 0.168 -11.639 1.00 42.13 35 GLU A C 8
ATOM 11698 O O . GLU A 1 35 ? -7.814 -0.321 -12.190 1.00 12.04 35 GLU A O 8
ATOM 11710 N N . SER A 1 36 ? -8.889 1.455 -11.318 1.00 3.03 36 SER A N 8
ATOM 11711 C CA . SER A 1 36 ? -7.805 2.389 -11.604 1.00 22.44 36 SER A CA 8
ATOM 11712 C C . SER A 1 36 ? -7.106 2.819 -10.318 1.00 10.21 36 SER A C 8
ATOM 11713 O O . SER A 1 36 ? -5.952 3.250 -10.339 1.00 53.22 36 SER A O 8
ATOM 11721 N N . LEU A 1 37 ? -7.812 2.699 -9.199 1.00 61.11 37 LEU A N 8
ATOM 11722 C CA . LEU A 1 37 ? -7.260 3.074 -7.902 1.00 50.51 37 LEU A CA 8
ATOM 11723 C C . LEU A 1 37 ? -5.991 2.284 -7.601 1.00 21.14 37 LEU A C 8
ATOM 11724 O O . LEU A 1 37 ? -5.084 2.776 -6.928 1.00 62.01 37 LEU A O 8
ATOM 11740 N N . LYS A 1 38 ? -5.931 1.056 -8.104 1.00 20.45 38 LYS A N 8
ATOM 11741 C CA . LYS A 1 38 ? -4.772 0.196 -7.892 1.00 12.15 38 LYS A CA 8
ATOM 11742 C C . LYS A 1 38 ? -3.482 0.927 -8.251 1.00 63.41 38 LYS A C 8
ATOM 11743 O O . LYS A 1 38 ? -2.418 0.633 -7.704 1.00 70.23 38 LYS A O 8
ATOM 11762 N N . LYS A 1 39 ? -3.582 1.880 -9.171 1.00 33.30 39 LYS A N 8
ATOM 11763 C CA . LYS A 1 39 ? -2.425 2.654 -9.601 1.00 44.40 39 LYS A CA 8
ATOM 11764 C C . LYS A 1 39 ? -1.700 3.261 -8.403 1.00 75.12 39 LYS A C 8
ATOM 11765 O O . LYS A 1 39 ? -0.474 3.358 -8.390 1.00 43.44 39 LYS A O 8
ATOM 11784 N N . VAL A 1 40 ? -2.468 3.668 -7.397 1.00 55.25 40 VAL A N 8
ATOM 11785 C CA . VAL A 1 40 ? -1.900 4.263 -6.194 1.00 32.21 40 VAL A CA 8
ATOM 11786 C C . VAL A 1 40 ? -1.104 3.237 -5.396 1.00 44.14 40 VAL A C 8
ATOM 11787 O O . VAL A 1 40 ? 0.082 3.433 -5.121 1.00 71.14 40 VAL A O 8
ATOM 11800 N N . LEU A 1 41 ? -1.759 2.142 -5.028 1.00 13.42 41 LEU A N 8
ATOM 11801 C CA . LEU A 1 41 ? -1.113 1.083 -4.262 1.00 45.45 41 LEU A CA 8
ATOM 11802 C C . LEU A 1 41 ? 0.093 0.527 -5.014 1.00 72.41 41 LEU A C 8
ATOM 11803 O O . LEU A 1 41 ? 1.190 0.435 -4.465 1.00 40.04 41 LEU A O 8
ATOM 11819 N N . GLU A 1 42 ? -0.120 0.158 -6.274 1.00 12.14 42 GLU A N 8
ATOM 11820 C CA . GLU A 1 42 ? 0.950 -0.387 -7.101 1.00 71.22 42 GLU A CA 8
ATOM 11821 C C . GLU A 1 42 ? 2.127 0.581 -7.175 1.00 65.41 42 GLU A C 8
ATOM 11822 O O . GLU A 1 42 ? 3.270 0.205 -6.915 1.00 22.25 42 GLU A O 8
ATOM 11834 N N . ASN A 1 43 ? 1.840 1.827 -7.534 1.00 31.43 43 ASN A N 8
ATOM 11835 C CA . ASN A 1 43 ? 2.874 2.849 -7.644 1.00 24.12 43 ASN A CA 8
ATOM 11836 C C . ASN A 1 43 ? 3.646 2.986 -6.334 1.00 51.13 43 ASN A C 8
ATOM 11837 O O . ASN A 1 43 ? 4.838 2.686 -6.269 1.00 73.21 43 ASN A O 8
ATOM 11848 N N . TYR A 1 44 ? 2.957 3.442 -5.293 1.00 74.44 44 TYR A N 8
ATOM 11849 C CA . TYR A 1 44 ? 3.576 3.620 -3.986 1.00 30.11 44 TYR A CA 8
ATOM 11850 C C . TYR A 1 44 ? 4.316 2.356 -3.556 1.00 10.33 44 TYR A C 8
ATOM 11851 O O . TYR A 1 44 ? 5.393 2.424 -2.963 1.00 14.31 44 TYR A O 8
ATOM 11869 N N . LEU A 1 45 ? 3.730 1.204 -3.860 1.00 33.33 45 LEU A N 8
ATOM 11870 C CA . LEU A 1 45 ? 4.332 -0.077 -3.507 1.00 51.11 45 LEU A CA 8
ATOM 11871 C C . LEU A 1 45 ? 5.732 -0.203 -4.100 1.00 21.35 45 LEU A C 8
ATOM 11872 O O . LEU A 1 45 ? 6.642 -0.725 -3.459 1.00 64.52 45 LEU A O 8
ATOM 11888 N N . GLU A 1 46 ? 5.894 0.282 -5.327 1.00 23.10 46 GLU A N 8
ATOM 11889 C CA . GLU A 1 46 ? 7.184 0.224 -6.006 1.00 0.24 46 GLU A CA 8
ATOM 11890 C C . GLU A 1 46 ? 8.200 1.135 -5.320 1.00 71.05 46 GLU A C 8
ATOM 11891 O O . GLU A 1 46 ? 9.408 0.920 -5.423 1.00 34.11 46 GLU A O 8
ATOM 11903 N N . GLU A 1 47 ? 7.700 2.151 -4.624 1.00 41.45 47 GLU A N 8
ATOM 11904 C CA . GLU A 1 47 ? 8.564 3.095 -3.925 1.00 64.43 47 GLU A CA 8
ATOM 11905 C C . GLU A 1 47 ? 9.346 2.396 -2.816 1.00 54.31 47 GLU A C 8
ATOM 11906 O O . GLU A 1 47 ? 10.543 2.633 -2.641 1.00 72.32 47 GLU A O 8
ATOM 11918 N N . LEU A 1 48 ? 8.663 1.537 -2.069 1.00 14.30 48 LEU A N 8
ATOM 11919 C CA . LEU A 1 48 ? 9.292 0.804 -0.976 1.00 0.31 48 LEU A CA 8
ATOM 11920 C C . LEU A 1 48 ? 10.560 0.102 -1.450 1.00 2.22 48 LEU A C 8
ATOM 11921 O O . LEU A 1 48 ? 11.508 -0.077 -0.684 1.00 51.50 48 LEU A O 8
ATOM 11937 N N . LYS A 1 49 ? 10.573 -0.293 -2.719 1.00 35.53 49 LYS A N 8
ATOM 11938 C CA . LYS A 1 49 ? 11.724 -0.973 -3.298 1.00 5.33 49 LYS A CA 8
ATOM 11939 C C . LYS A 1 49 ? 12.758 0.034 -3.793 1.00 33.32 49 LYS A C 8
ATOM 11940 O O . LYS A 1 49 ? 13.961 -0.216 -3.730 1.00 65.11 49 LYS A O 8
ATOM 11959 N N . GLN A 1 50 ? 12.280 1.172 -4.285 1.00 31.14 50 GLN A N 8
ATOM 11960 C CA . GLN A 1 50 ? 13.163 2.216 -4.790 1.00 14.33 50 GLN A CA 8
ATOM 11961 C C . GLN A 1 50 ? 13.779 3.010 -3.642 1.00 43.40 50 GLN A C 8
ATOM 11962 O O . GLN A 1 50 ? 13.466 2.780 -2.474 1.00 13.01 50 GLN A O 8
ATOM 11976 N N . LYS A 1 51 ? 14.659 3.947 -3.982 1.00 54.23 51 LYS A N 8
ATOM 11977 C CA . LYS A 1 51 ? 15.319 4.776 -2.982 1.00 2.13 51 LYS A CA 8
ATOM 11978 C C . LYS A 1 51 ? 14.888 6.234 -3.112 1.00 74.24 51 LYS A C 8
ATOM 11979 O O . LYS A 1 51 ? 15.457 7.119 -2.473 1.00 74.12 51 LYS A O 8
ATOM 11998 N N . SER A 1 52 ? 13.879 6.475 -3.943 1.00 34.13 52 SER A N 8
ATOM 11999 C CA . SER A 1 52 ? 13.373 7.826 -4.159 1.00 71.32 52 SER A CA 8
ATOM 12000 C C . SER A 1 52 ? 12.348 8.199 -3.092 1.00 22.10 52 SER A C 8
ATOM 12001 O O . SER A 1 52 ? 11.762 9.280 -3.130 1.00 31.41 52 SER A O 8
ATOM 12009 N N . ALA A 1 53 ? 12.137 7.294 -2.141 1.00 70.15 53 ALA A N 8
ATOM 12010 C CA . ALA A 1 53 ? 11.185 7.528 -1.063 1.00 74.41 53 ALA A CA 8
ATOM 12011 C C . ALA A 1 53 ? 11.393 6.537 0.077 1.00 2.10 53 ALA A C 8
ATOM 12012 O O . ALA A 1 53 ? 11.614 5.348 -0.152 1.00 74.45 53 ALA A O 8
ATOM 12019 N N . SER A 1 54 ? 11.324 7.034 1.308 1.00 50.20 54 SER A N 8
ATOM 12020 C CA . SER A 1 54 ? 11.509 6.193 2.484 1.00 1.33 54 SER A CA 8
ATOM 12021 C C . SER A 1 54 ? 10.269 5.344 2.747 1.00 1.32 54 SER A C 8
ATOM 12022 O O . SER A 1 54 ? 9.163 5.699 2.342 1.00 15.31 54 SER A O 8
ATOM 12030 N N . VAL A 1 55 ? 10.463 4.220 3.429 1.00 53.21 55 VAL A N 8
ATOM 12031 C CA . VAL A 1 55 ? 9.361 3.320 3.747 1.00 42.24 55 VAL A CA 8
ATOM 12032 C C . VAL A 1 55 ? 8.209 4.072 4.403 1.00 10.33 55 VAL A C 8
ATOM 12033 O O . VAL A 1 55 ? 7.076 4.063 3.923 1.00 75.11 55 VAL A O 8
ATOM 12046 N N . PRO A 1 56 ? 8.503 4.741 5.528 1.00 41.04 56 PRO A N 8
ATOM 12047 C CA . PRO A 1 56 ? 7.505 5.513 6.274 1.00 21.20 56 PRO A CA 8
ATOM 12048 C C . PRO A 1 56 ? 7.064 6.767 5.527 1.00 72.03 56 PRO A C 8
ATOM 12049 O O . PRO A 1 56 ? 6.037 7.364 5.848 1.00 15.43 56 PRO A O 8
ATOM 12060 N N . LEU A 1 57 ? 7.847 7.160 4.529 1.00 53.32 57 LEU A N 8
ATOM 12061 C CA . LEU A 1 57 ? 7.538 8.345 3.735 1.00 72.04 57 LEU A CA 8
ATOM 12062 C C . LEU A 1 57 ? 6.517 8.020 2.648 1.00 31.30 57 LEU A C 8
ATOM 12063 O O . LEU A 1 57 ? 5.773 8.893 2.201 1.00 11.22 57 LEU A O 8
ATOM 12079 N N . ILE A 1 58 ? 6.486 6.760 2.231 1.00 70.53 58 ILE A N 8
ATOM 12080 C CA . ILE A 1 58 ? 5.554 6.319 1.200 1.00 3.22 58 ILE A CA 8
ATOM 12081 C C . ILE A 1 58 ? 4.213 5.920 1.806 1.00 73.22 58 ILE A C 8
ATOM 12082 O O . ILE A 1 58 ? 3.156 6.339 1.333 1.00 1.43 58 ILE A O 8
ATOM 12098 N N . LEU A 1 59 ? 4.263 5.107 2.855 1.00 11.03 59 LEU A N 8
ATOM 12099 C CA . LEU A 1 59 ? 3.051 4.651 3.528 1.00 2.23 59 LEU A CA 8
ATOM 12100 C C . LEU A 1 59 ? 2.231 5.834 4.033 1.00 53.54 59 LEU A C 8
ATOM 12101 O O . LEU A 1 59 ? 1.002 5.774 4.084 1.00 52.10 59 LEU A O 8
ATOM 12117 N N . SER A 1 60 ? 2.919 6.910 4.401 1.00 14.43 60 SER A N 8
ATOM 12118 C CA . SER A 1 60 ? 2.253 8.107 4.903 1.00 51.33 60 SER A CA 8
ATOM 12119 C C . SER A 1 60 ? 1.404 8.754 3.812 1.00 35.35 60 SER A C 8
ATOM 12120 O O . SER A 1 60 ? 0.196 8.928 3.973 1.00 21.04 60 SER A O 8
ATOM 12128 N N . ARG A 1 61 ? 2.045 9.108 2.704 1.00 32.20 61 ARG A N 8
ATOM 12129 C CA . ARG A 1 61 ? 1.349 9.736 1.586 1.00 24.25 61 ARG A CA 8
ATOM 12130 C C . ARG A 1 61 ? 0.339 8.776 0.967 1.00 55.43 61 ARG A C 8
ATOM 12131 O O . ARG A 1 61 ? -0.749 9.183 0.558 1.00 31.14 61 ARG A O 8
ATOM 12152 N N . MET A 1 62 ? 0.706 7.501 0.899 1.00 55.32 62 MET A N 8
ATOM 12153 C CA . MET A 1 62 ? -0.170 6.484 0.329 1.00 61.54 62 MET A CA 8
ATOM 12154 C C . MET A 1 62 ? -1.549 6.525 0.980 1.00 4.42 62 MET A C 8
ATOM 12155 O O . MET A 1 62 ? -2.559 6.718 0.305 1.00 31.10 62 MET A O 8
ATOM 12169 N N . ASN A 1 63 ? -1.583 6.344 2.297 1.00 50.44 63 ASN A N 8
ATOM 12170 C CA . ASN A 1 63 ? -2.838 6.361 3.039 1.00 71.10 63 ASN A CA 8
ATOM 12171 C C . ASN A 1 63 ? -3.634 7.625 2.732 1.00 74.01 63 ASN A C 8
ATOM 12172 O O . ASN A 1 63 ? -4.817 7.560 2.393 1.00 42.32 63 ASN A O 8
ATOM 12183 N N . LEU A 1 64 ? -2.979 8.774 2.851 1.00 34.10 64 LEU A N 8
ATOM 12184 C CA . LEU A 1 64 ? -3.626 10.054 2.586 1.00 12.53 64 LEU A CA 8
ATOM 12185 C C . LEU A 1 64 ? -4.055 10.156 1.125 1.00 3.41 64 LEU A C 8
ATOM 12186 O O . LEU A 1 64 ? -4.893 10.985 0.770 1.00 65.41 64 LEU A O 8
ATOM 12202 N N . ASP A 1 65 ? -3.474 9.307 0.285 1.00 54.14 65 ASP A N 8
ATOM 12203 C CA . ASP A 1 65 ? -3.798 9.299 -1.137 1.00 61.25 65 ASP A CA 8
ATOM 12204 C C . ASP A 1 65 ? -5.015 8.421 -1.412 1.00 73.32 65 ASP A C 8
ATOM 12205 O O . ASP A 1 65 ? -5.992 8.868 -2.013 1.00 15.32 65 ASP A O 8
ATOM 12214 N N . ILE A 1 66 ? -4.948 7.170 -0.971 1.00 64.41 66 ILE A N 8
ATOM 12215 C CA . ILE A 1 66 ? -6.044 6.230 -1.169 1.00 4.33 66 ILE A CA 8
ATOM 12216 C C . ILE A 1 66 ? -7.299 6.687 -0.434 1.00 1.02 66 ILE A C 8
ATOM 12217 O O . ILE A 1 66 ? -8.405 6.613 -0.969 1.00 32.02 66 ILE A O 8
ATOM 12233 N N . SER A 1 67 ? -7.120 7.160 0.795 1.00 0.44 67 SER A N 8
ATOM 12234 C CA . SER A 1 67 ? -8.239 7.629 1.605 1.00 62.44 67 SER A CA 8
ATOM 12235 C C . SER A 1 67 ? -9.107 8.606 0.819 1.00 4.15 67 SER A C 8
ATOM 12236 O O . SER A 1 67 ? -10.335 8.547 0.875 1.00 74.54 67 SER A O 8
ATOM 12244 N N . LYS A 1 68 ? -8.460 9.505 0.086 1.00 3.33 68 LYS A N 8
ATOM 12245 C CA . LYS A 1 68 ? -9.170 10.497 -0.713 1.00 31.20 68 LYS A CA 8
ATOM 12246 C C . LYS A 1 68 ? -9.825 9.848 -1.928 1.00 23.35 68 LYS A C 8
ATOM 12247 O O . LYS A 1 68 ? -10.891 10.273 -2.371 1.00 74.12 68 LYS A O 8
ATOM 12266 N N . ALA A 1 69 ? -9.181 8.814 -2.461 1.00 34.24 69 ALA A N 8
ATOM 12267 C CA . ALA A 1 69 ? -9.703 8.105 -3.621 1.00 71.33 69 ALA A CA 8
ATOM 12268 C C . ALA A 1 69 ? -10.981 7.348 -3.273 1.00 51.30 69 ALA A C 8
ATOM 12269 O O . ALA A 1 69 ? -11.711 6.903 -4.160 1.00 12.45 69 ALA A O 8
ATOM 12276 N N . ILE A 1 70 ? -11.244 7.206 -1.979 1.00 33.30 70 ILE A N 8
ATOM 12277 C CA . ILE A 1 70 ? -12.434 6.503 -1.515 1.00 33.02 70 ILE A CA 8
ATOM 12278 C C . ILE A 1 70 ? -13.705 7.215 -1.968 1.00 0.41 70 ILE A C 8
ATOM 12279 O O . ILE A 1 70 ? -14.431 6.722 -2.831 1.00 12.21 70 ILE A O 8
ATOM 12295 N N . ARG A 1 71 ? -13.966 8.379 -1.382 1.00 30.33 71 ARG A N 8
ATOM 12296 C CA . ARG A 1 71 ? -15.149 9.159 -1.725 1.00 5.04 71 ARG A CA 8
ATOM 12297 C C . ARG A 1 71 ? -15.167 9.491 -3.215 1.00 4.14 71 ARG A C 8
ATOM 12298 O O . ARG A 1 71 ? -16.227 9.540 -3.836 1.00 61.33 71 ARG A O 8
ATOM 12319 N N . ASN A 1 72 ? -13.985 9.718 -3.779 1.00 33.10 72 ASN A N 8
ATOM 12320 C CA . ASN A 1 72 ? -13.866 10.046 -5.195 1.00 11.31 72 ASN A CA 8
ATOM 12321 C C . ASN A 1 72 ? -14.543 8.986 -6.059 1.00 63.50 72 ASN A C 8
ATOM 12322 O O . ASN A 1 72 ? -15.500 9.273 -6.777 1.00 5.15 72 ASN A O 8
ATOM 12333 N N . ASP A 1 73 ? -14.038 7.758 -5.982 1.00 14.45 73 ASP A N 8
ATOM 12334 C CA . ASP A 1 73 ? -14.593 6.654 -6.755 1.00 33.52 73 ASP A CA 8
ATOM 12335 C C . ASP A 1 73 ? -15.720 5.967 -5.989 1.00 23.15 73 ASP A C 8
ATOM 12336 O O . ASP A 1 73 ? -16.192 4.901 -6.381 1.00 4.11 73 ASP A O 8
ATOM 12345 N N . GLY A 1 74 ? -16.145 6.587 -4.891 1.00 71.42 74 GLY A N 8
ATOM 12346 C CA . GLY A 1 74 ? -17.211 6.020 -4.086 1.00 74.32 74 GLY A CA 8
ATOM 12347 C C . GLY A 1 74 ? -16.972 4.561 -3.750 1.00 24.21 74 GLY A C 8
ATOM 12348 O O . GLY A 1 74 ? -17.917 3.787 -3.601 1.00 61.13 74 GLY A O 8
ATOM 12352 N N . VAL A 1 75 ? -15.702 4.184 -3.630 1.00 75.32 75 VAL A N 8
ATOM 12353 C CA . VAL A 1 75 ? -15.341 2.808 -3.311 1.00 11.14 75 VAL A CA 8
ATOM 12354 C C . VAL A 1 75 ? -15.408 2.558 -1.808 1.00 21.14 75 VAL A C 8
ATOM 12355 O O . VAL A 1 75 ? -15.355 3.492 -1.008 1.00 44.41 75 VAL A O 8
ATOM 12368 N N . THR A 1 76 ? -15.527 1.289 -1.430 1.00 62.13 76 THR A N 8
ATOM 12369 C CA . THR A 1 76 ? -15.602 0.914 -0.023 1.00 75.14 76 THR A CA 8
ATOM 12370 C C . THR A 1 76 ? -14.707 -0.283 0.276 1.00 42.31 76 THR A C 8
ATOM 12371 O O . THR A 1 76 ? -14.819 -1.330 -0.363 1.00 73.22 76 THR A O 8
ATOM 12382 N N . LEU A 1 77 ? -13.819 -0.122 1.250 1.00 64.10 77 LEU A N 8
ATOM 12383 C CA . LEU A 1 77 ? -12.903 -1.190 1.635 1.00 31.40 77 LEU A CA 8
ATOM 12384 C C . LEU A 1 77 ? -13.631 -2.272 2.426 1.00 65.40 77 LEU A C 8
ATOM 12385 O O . LEU A 1 77 ? -14.391 -1.976 3.349 1.00 72.14 77 LEU A O 8
ATOM 12401 N N . SER A 1 78 ? -13.391 -3.528 2.062 1.00 73.21 78 SER A N 8
ATOM 12402 C CA . SER A 1 78 ? -14.026 -4.654 2.737 1.00 65.33 78 SER A CA 8
ATOM 12403 C C . SER A 1 78 ? -13.388 -4.900 4.100 1.00 2.42 78 SER A C 8
ATOM 12404 O O . SER A 1 78 ? -12.458 -4.197 4.499 1.00 72.31 78 SER A O 8
ATOM 12412 N N . ASP A 1 79 ? -13.894 -5.901 4.812 1.00 63.21 79 ASP A N 8
ATOM 12413 C CA . ASP A 1 79 ? -13.374 -6.242 6.131 1.00 1.43 79 ASP A CA 8
ATOM 12414 C C . ASP A 1 79 ? -11.858 -6.416 6.089 1.00 14.00 79 ASP A C 8
ATOM 12415 O O . ASP A 1 79 ? -11.117 -5.646 6.701 1.00 15.14 79 ASP A O 8
ATOM 12424 N N . TYR A 1 80 ? -11.405 -7.433 5.365 1.00 32.35 80 TYR A N 8
ATOM 12425 C CA . TYR A 1 80 ? -9.978 -7.711 5.247 1.00 34.11 80 TYR A CA 8
ATOM 12426 C C . TYR A 1 80 ? -9.214 -6.461 4.822 1.00 1.21 80 TYR A C 8
ATOM 12427 O O . TYR A 1 80 ? -8.115 -6.199 5.310 1.00 44.41 80 TYR A O 8
ATOM 12445 N N . GLN A 1 81 ? -9.804 -5.695 3.911 1.00 44.42 81 GLN A N 8
ATOM 12446 C CA . GLN A 1 81 ? -9.178 -4.472 3.421 1.00 61.10 81 GLN A CA 8
ATOM 12447 C C . GLN A 1 81 ? -8.925 -3.494 4.563 1.00 24.24 81 GLN A C 8
ATOM 12448 O O . GLN A 1 81 ? -7.778 -3.211 4.908 1.00 1.30 81 GLN A O 8
ATOM 12462 N N . SER A 1 82 ? -10.004 -2.982 5.147 1.00 11.22 82 SER A N 8
ATOM 12463 C CA . SER A 1 82 ? -9.899 -2.032 6.248 1.00 42.52 82 SER A CA 8
ATOM 12464 C C . SER A 1 82 ? -8.962 -2.558 7.332 1.00 74.13 82 SER A C 8
ATOM 12465 O O . SER A 1 82 ? -8.240 -1.793 7.971 1.00 42.44 82 SER A O 8
ATOM 12473 N N . LYS A 1 83 ? -8.982 -3.871 7.535 1.00 60.34 83 LYS A N 8
ATOM 12474 C CA . LYS A 1 83 ? -8.135 -4.504 8.540 1.00 52.31 83 LYS A CA 8
ATOM 12475 C C . LYS A 1 83 ? -6.662 -4.369 8.172 1.00 43.35 83 LYS A C 8
ATOM 12476 O O . LYS A 1 83 ? -5.850 -3.902 8.972 1.00 31.13 83 LYS A O 8
ATOM 12495 N N . LYS A 1 84 ? -6.320 -4.781 6.956 1.00 52.13 84 LYS A N 8
ATOM 12496 C CA . LYS A 1 84 ? -4.944 -4.704 6.479 1.00 45.34 84 LYS A CA 8
ATOM 12497 C C . LYS A 1 84 ? -4.446 -3.262 6.483 1.00 3.20 84 LYS A C 8
ATOM 12498 O O . LYS A 1 84 ? -3.240 -3.011 6.464 1.00 21.20 84 LYS A O 8
ATOM 12517 N N . LEU A 1 85 ? -5.380 -2.319 6.510 1.00 31.34 85 LEU A N 8
ATOM 12518 C CA . LEU A 1 85 ? -5.036 -0.902 6.519 1.00 13.42 85 LEU A CA 8
ATOM 12519 C C . LEU A 1 85 ? -4.332 -0.519 7.817 1.00 44.02 85 LEU A C 8
ATOM 12520 O O . LEU A 1 85 ? -3.451 0.340 7.828 1.00 4.34 85 LEU A O 8
ATOM 12536 N N . LYS A 1 86 ? -4.723 -1.167 8.909 1.00 53.30 86 LYS A N 8
ATOM 12537 C CA . LYS A 1 86 ? -4.128 -0.899 10.212 1.00 22.22 86 LYS A CA 8
ATOM 12538 C C . LYS A 1 86 ? -2.704 -1.442 10.283 1.00 71.05 86 LYS A C 8
ATOM 12539 O O . LYS A 1 86 ? -1.978 -1.184 11.241 1.00 22.44 86 LYS A O 8
ATOM 12558 N N . GLU A 1 87 ? -2.313 -2.196 9.259 1.00 2.31 87 GLU A N 8
ATOM 12559 C CA . GLU A 1 87 ? -0.975 -2.774 9.206 1.00 41.03 87 GLU A CA 8
ATOM 12560 C C . GLU A 1 87 ? 0.092 -1.684 9.237 1.00 34.35 87 GLU A C 8
ATOM 12561 O O . GLU A 1 87 ? 0.706 -1.429 10.274 1.00 64.22 87 GLU A O 8
ATOM 12573 N N . LEU A 1 88 ? 0.307 -1.042 8.094 1.00 70.42 88 LEU A N 8
ATOM 12574 C CA . LEU A 1 88 ? 1.299 0.021 7.988 1.00 12.04 88 LEU A CA 8
ATOM 12575 C C . LEU A 1 88 ? 0.918 1.211 8.863 1.00 15.23 88 LEU A C 8
ATOM 12576 O O . LEU A 1 88 ? 1.704 2.142 9.043 1.00 71.43 88 LEU A O 8
ATOM 12592 N N . THR A 1 89 ? -0.295 1.174 9.408 1.00 64.03 89 THR A N 8
ATOM 12593 C CA . THR A 1 89 ? -0.781 2.248 10.265 1.00 23.41 89 THR A CA 8
ATOM 12594 C C . THR A 1 89 ? 0.025 2.327 11.557 1.00 1.31 89 THR A C 8
ATOM 12595 O O . THR A 1 89 ? 0.490 3.399 11.945 1.00 23.12 89 THR A O 8
ATOM 12606 N N . SER A 1 90 ? 0.187 1.186 12.219 1.00 2.31 90 SER A N 8
ATOM 12607 C CA . SER A 1 90 ? 0.935 1.128 13.470 1.00 20.54 90 SER A CA 8
ATOM 12608 C C . SER A 1 90 ? 2.436 1.201 13.209 1.00 23.04 90 SER A C 8
ATOM 12609 O O . SER A 1 90 ? 3.193 1.729 14.024 1.00 22.42 90 SER A O 8
ATOM 12617 N N . ILE A 1 91 ? 2.859 0.669 12.069 1.00 72.55 91 ILE A N 8
ATOM 12618 C CA . ILE A 1 91 ? 4.269 0.673 11.699 1.00 13.53 91 ILE A CA 8
ATOM 12619 C C . ILE A 1 91 ? 4.736 2.079 11.334 1.00 64.10 91 ILE A C 8
ATOM 12620 O O . ILE A 1 91 ? 5.889 2.442 11.570 1.00 74.55 91 ILE A O 8
ATOM 12636 N N . SER A 1 92 ? 3.832 2.866 10.761 1.00 42.21 92 SER A N 8
ATOM 12637 C CA . SER A 1 92 ? 4.152 4.232 10.361 1.00 15.01 92 SER A CA 8
ATOM 12638 C C . SER A 1 92 ? 4.304 5.134 11.583 1.00 72.14 92 SER A C 8
ATOM 12639 O O . SER A 1 92 ? 3.753 4.854 12.646 1.00 21.51 92 SER A O 8
ATOM 12647 N N . ASN A 1 93 ? 5.056 6.217 11.421 1.00 41.33 93 ASN A N 8
ATOM 12648 C CA . ASN A 1 93 ? 5.283 7.160 12.510 1.00 54.22 93 ASN A CA 8
ATOM 12649 C C . ASN A 1 93 ? 4.066 8.058 12.713 1.00 3.41 93 ASN A C 8
ATOM 12650 O O . ASN A 1 93 ? 3.780 8.489 13.830 1.00 4.10 93 ASN A O 8
ATOM 12661 N N . ILE A 1 94 ? 3.355 8.336 11.626 1.00 10.43 94 ILE A N 8
ATOM 12662 C CA . ILE A 1 94 ? 2.169 9.181 11.685 1.00 52.22 94 ILE A CA 8
ATOM 12663 C C . ILE A 1 94 ? 2.474 10.511 12.366 1.00 4.10 94 ILE A C 8
ATOM 12664 O O . ILE A 1 94 ? 2.086 10.736 13.513 1.00 74.15 94 ILE A O 8
ATOM 12680 N N . ARG A 1 95 ? 3.173 11.388 11.653 1.00 35.44 95 ARG A N 8
ATOM 12681 C CA . ARG A 1 95 ? 3.529 12.696 12.188 1.00 21.12 95 ARG A CA 8
ATOM 12682 C C . ARG A 1 95 ? 2.379 13.686 12.021 1.00 42.14 95 ARG A C 8
ATOM 12683 O O . ARG A 1 95 ? 2.257 14.646 12.781 1.00 41.22 95 ARG A O 8
ATOM 12704 N N . TYR A 1 96 ? 1.541 13.444 11.019 1.00 52.42 96 TYR A N 8
ATOM 12705 C CA . TYR A 1 96 ? 0.403 14.315 10.749 1.00 3.53 96 TYR A CA 8
ATOM 12706 C C . TYR A 1 96 ? -0.492 14.439 11.977 1.00 30.35 96 TYR A C 8
ATOM 12707 O O . TYR A 1 96 ? -0.286 13.759 12.982 1.00 64.12 96 TYR A O 8
ATOM 12725 N N . GLY A 1 97 ? -1.490 15.315 11.890 1.00 5.41 97 GLY A N 8
ATOM 12726 C CA . GLY A 1 97 ? -2.403 15.513 13.000 1.00 4.43 97 GLY A CA 8
ATOM 12727 C C . GLY A 1 97 ? -2.953 16.924 13.054 1.00 42.34 97 GLY A C 8
ATOM 12728 O O . GLY A 1 97 ? -4.060 17.148 13.542 1.00 54.10 97 GLY A O 8
ATOM 12732 N N . TYR A 1 98 ? -2.177 17.879 12.552 1.00 14.40 98 TYR A N 8
ATOM 12733 C CA . TYR A 1 98 ? -2.592 19.277 12.548 1.00 31.10 98 TYR A CA 8
ATOM 12734 C C . TYR A 1 98 ? -2.652 19.823 11.124 1.00 3.43 98 TYR A C 8
ATOM 12735 O O . TYR A 1 98 ? -3.731 20.060 10.585 1.00 51.41 98 TYR A O 8
ATOM 12753 N N . MET A 1 1 ? 7.938 11.686 7.657 1.00 42.54 1 MET A N 9
ATOM 12754 C CA . MET A 1 1 ? 8.598 12.895 8.138 1.00 52.31 1 MET A CA 9
ATOM 12755 C C . MET A 1 1 ? 8.771 12.854 9.653 1.00 42.22 1 MET A C 9
ATOM 12756 O O . MET A 1 1 ? 7.889 12.395 10.376 1.00 61.02 1 MET A O 9
ATOM 12770 N N . GLY A 1 2 ? 9.916 13.337 10.125 1.00 2.03 2 GLY A N 9
ATOM 12771 C CA . GLY A 1 2 ? 10.185 13.346 11.552 1.00 55.41 2 GLY A CA 9
ATOM 12772 C C . GLY A 1 2 ? 11.252 12.345 11.946 1.00 5.52 2 GLY A C 9
ATOM 12773 O O . GLY A 1 2 ? 12.224 12.142 11.218 1.00 53.04 2 GLY A O 9
ATOM 12777 N N . LYS A 1 3 ? 11.076 11.720 13.105 1.00 22.24 3 LYS A N 9
ATOM 12778 C CA . LYS A 1 3 ? 12.031 10.735 13.597 1.00 43.11 3 LYS A CA 9
ATOM 12779 C C . LYS A 1 3 ? 12.281 9.650 12.555 1.00 74.40 3 LYS A C 9
ATOM 12780 O O . LYS A 1 3 ? 11.405 9.339 11.746 1.00 30.31 3 LYS A O 9
ATOM 12799 N N . LEU A 1 4 ? 13.479 9.076 12.579 1.00 13.34 4 LEU A N 9
ATOM 12800 C CA . LEU A 1 4 ? 13.842 8.023 11.636 1.00 12.55 4 LEU A CA 9
ATOM 12801 C C . LEU A 1 4 ? 14.742 6.986 12.299 1.00 24.24 4 LEU A C 9
ATOM 12802 O O . LEU A 1 4 ? 15.838 7.304 12.762 1.00 71.33 4 LEU A O 9
ATOM 12818 N N . LYS A 1 5 ? 14.274 5.744 12.340 1.00 34.33 5 LYS A N 9
ATOM 12819 C CA . LYS A 1 5 ? 15.037 4.657 12.943 1.00 32.31 5 LYS A CA 9
ATOM 12820 C C . LYS A 1 5 ? 16.446 4.594 12.362 1.00 3.01 5 LYS A C 9
ATOM 12821 O O . LYS A 1 5 ? 16.638 4.184 11.217 1.00 13.12 5 LYS A O 9
ATOM 12840 N N . TRP A 1 6 ? 17.428 5.001 13.159 1.00 71.21 6 TRP A N 9
ATOM 12841 C CA . TRP A 1 6 ? 18.819 4.989 12.723 1.00 24.12 6 TRP A CA 9
ATOM 12842 C C . TRP A 1 6 ? 19.410 3.587 12.824 1.00 75.51 6 TRP A C 9
ATOM 12843 O O . TRP A 1 6 ? 20.259 3.320 13.674 1.00 22.01 6 TRP A O 9
ATOM 12864 N N . PHE A 1 7 ? 18.954 2.694 11.951 1.00 61.10 7 PHE A N 9
ATOM 12865 C CA . PHE A 1 7 ? 19.438 1.318 11.943 1.00 34.40 7 PHE A CA 9
ATOM 12866 C C . PHE A 1 7 ? 19.235 0.663 13.306 1.00 71.10 7 PHE A C 9
ATOM 12867 O O . PHE A 1 7 ? 20.167 0.097 13.879 1.00 11.53 7 PHE A O 9
ATOM 12884 N N . SER A 1 8 ? 18.012 0.743 13.819 1.00 74.30 8 SER A N 9
ATOM 12885 C CA . SER A 1 8 ? 17.687 0.161 15.117 1.00 14.41 8 SER A CA 9
ATOM 12886 C C . SER A 1 8 ? 17.745 -1.362 15.060 1.00 43.41 8 SER A C 9
ATOM 12887 O O . SER A 1 8 ? 18.595 -1.986 15.693 1.00 3.32 8 SER A O 9
ATOM 12895 N N . GLY A 1 9 ? 16.834 -1.954 14.294 1.00 20.43 9 GLY A N 9
ATOM 12896 C CA . GLY A 1 9 ? 16.798 -3.399 14.167 1.00 20.53 9 GLY A CA 9
ATOM 12897 C C . GLY A 1 9 ? 15.623 -3.880 13.339 1.00 33.23 9 GLY A C 9
ATOM 12898 O O . GLY A 1 9 ? 14.574 -3.238 13.305 1.00 21.11 9 GLY A O 9
ATOM 12902 N N . GLY A 1 10 ? 15.799 -5.013 12.666 1.00 64.22 10 GLY A N 9
ATOM 12903 C CA . GLY A 1 10 ? 14.737 -5.558 11.841 1.00 22.40 10 GLY A CA 9
ATOM 12904 C C . GLY A 1 10 ? 14.545 -4.781 10.554 1.00 44.01 10 GLY A C 9
ATOM 12905 O O . GLY A 1 10 ? 13.637 -3.956 10.448 1.00 41.02 10 GLY A O 9
ATOM 12909 N N . LYS A 1 11 ? 15.403 -5.042 9.573 1.00 21.12 11 LYS A N 9
ATOM 12910 C CA . LYS A 1 11 ? 15.325 -4.360 8.287 1.00 71.41 11 LYS A CA 9
ATOM 12911 C C . LYS A 1 11 ? 14.215 -4.951 7.425 1.00 55.31 11 LYS A C 9
ATOM 12912 O O . LYS A 1 11 ? 13.712 -4.298 6.511 1.00 50.41 11 LYS A O 9
ATOM 12931 N N . GLU A 1 12 ? 13.836 -6.190 7.721 1.00 24.54 12 GLU A N 9
ATOM 12932 C CA . GLU A 1 12 ? 12.784 -6.868 6.973 1.00 64.13 12 GLU A CA 9
ATOM 12933 C C . GLU A 1 12 ? 11.411 -6.315 7.343 1.00 42.23 12 GLU A C 9
ATOM 12934 O O . GLU A 1 12 ? 10.401 -6.680 6.742 1.00 31.31 12 GLU A O 9
ATOM 12946 N N . ARG A 1 13 ? 11.383 -5.433 8.337 1.00 1.50 13 ARG A N 9
ATOM 12947 C CA . ARG A 1 13 ? 10.134 -4.831 8.788 1.00 24.25 13 ARG A CA 9
ATOM 12948 C C . ARG A 1 13 ? 9.583 -3.869 7.740 1.00 62.23 13 ARG A C 9
ATOM 12949 O O . ARG A 1 13 ? 8.373 -3.666 7.644 1.00 4.21 13 ARG A O 9
ATOM 12970 N N . SER A 1 14 ? 10.481 -3.280 6.956 1.00 43.41 14 SER A N 9
ATOM 12971 C CA . SER A 1 14 ? 10.086 -2.335 5.917 1.00 34.32 14 SER A CA 9
ATOM 12972 C C . SER A 1 14 ? 9.448 -3.062 4.738 1.00 52.04 14 SER A C 9
ATOM 12973 O O . SER A 1 14 ? 8.550 -2.535 4.081 1.00 5.13 14 SER A O 9
ATOM 12981 N N . ASN A 1 15 ? 9.918 -4.276 4.474 1.00 71.04 15 ASN A N 9
ATOM 12982 C CA . ASN A 1 15 ? 9.395 -5.077 3.373 1.00 43.52 15 ASN A CA 9
ATOM 12983 C C . ASN A 1 15 ? 8.013 -5.628 3.709 1.00 23.10 15 ASN A C 9
ATOM 12984 O O . ASN A 1 15 ? 7.299 -6.116 2.833 1.00 13.23 15 ASN A O 9
ATOM 12995 N N . GLN A 1 16 ? 7.643 -5.545 4.983 1.00 2.20 16 GLN A N 9
ATOM 12996 C CA . GLN A 1 16 ? 6.347 -6.036 5.435 1.00 15.11 16 GLN A CA 9
ATOM 12997 C C . GLN A 1 16 ? 5.211 -5.326 4.704 1.00 65.32 16 GLN A C 9
ATOM 12998 O O . GLN A 1 16 ? 4.355 -5.968 4.097 1.00 13.43 16 GLN A O 9
ATOM 13012 N N . ALA A 1 17 ? 5.212 -3.998 4.766 1.00 23.45 17 ALA A N 9
ATOM 13013 C CA . ALA A 1 17 ? 4.183 -3.202 4.110 1.00 64.33 17 ALA A CA 9
ATOM 13014 C C . ALA A 1 17 ? 4.035 -3.598 2.644 1.00 13.14 17 ALA A C 9
ATOM 13015 O O . ALA A 1 17 ? 2.929 -3.857 2.171 1.00 21.13 17 ALA A O 9
ATOM 13022 N N . GLU A 1 18 ? 5.156 -3.642 1.932 1.00 70.01 18 GLU A N 9
ATOM 13023 C CA . GLU A 1 18 ? 5.149 -4.005 0.519 1.00 22.12 18 GLU A CA 9
ATOM 13024 C C . GLU A 1 18 ? 4.438 -5.338 0.304 1.00 3.11 18 GLU A C 9
ATOM 13025 O O . GLU A 1 18 ? 3.676 -5.499 -0.648 1.00 20.20 18 GLU A O 9
ATOM 13037 N N . ASN A 1 19 ? 4.695 -6.289 1.195 1.00 74.13 19 ASN A N 9
ATOM 13038 C CA . ASN A 1 19 ? 4.080 -7.609 1.102 1.00 61.24 19 ASN A CA 9
ATOM 13039 C C . ASN A 1 19 ? 2.571 -7.522 1.307 1.00 3.31 19 ASN A C 9
ATOM 13040 O O . ASN A 1 19 ? 1.805 -8.237 0.660 1.00 2.21 19 ASN A O 9
ATOM 13051 N N . ILE A 1 20 ? 2.152 -6.643 2.210 1.00 5.45 20 ILE A N 9
ATOM 13052 C CA . ILE A 1 20 ? 0.736 -6.461 2.500 1.00 10.15 20 ILE A CA 9
ATOM 13053 C C . ILE A 1 20 ? 0.003 -5.862 1.305 1.00 50.44 20 ILE A C 9
ATOM 13054 O O . ILE A 1 20 ? -1.031 -6.375 0.876 1.00 71.22 20 ILE A O 9
ATOM 13070 N N . ILE A 1 21 ? 0.546 -4.773 0.771 1.00 54.43 21 ILE A N 9
ATOM 13071 C CA . ILE A 1 21 ? -0.055 -4.105 -0.377 1.00 70.14 21 ILE A CA 9
ATOM 13072 C C . ILE A 1 21 ? -0.349 -5.097 -1.499 1.00 2.01 21 ILE A C 9
ATOM 13073 O O . ILE A 1 21 ? -1.410 -5.049 -2.122 1.00 64.25 21 ILE A O 9
ATOM 13089 N N . THR A 1 22 ? 0.597 -5.997 -1.748 1.00 14.20 22 THR A N 9
ATOM 13090 C CA . THR A 1 22 ? 0.440 -7.001 -2.793 1.00 10.40 22 THR A CA 9
ATOM 13091 C C . THR A 1 22 ? -0.826 -7.824 -2.580 1.00 2.23 22 THR A C 9
ATOM 13092 O O . THR A 1 22 ? -1.442 -8.291 -3.537 1.00 14.44 22 THR A O 9
ATOM 13103 N N . ASP A 1 23 ? -1.207 -7.996 -1.319 1.00 35.12 23 ASP A N 9
ATOM 13104 C CA . ASP A 1 23 ? -2.401 -8.761 -0.979 1.00 54.30 23 ASP A CA 9
ATOM 13105 C C . ASP A 1 23 ? -3.635 -8.173 -1.658 1.00 44.13 23 ASP A C 9
ATOM 13106 O O . ASP A 1 23 ? -4.235 -8.802 -2.532 1.00 43.55 23 ASP A O 9
ATOM 13115 N N . LEU A 1 24 ? -4.009 -6.966 -1.250 1.00 52.21 24 LEU A N 9
ATOM 13116 C CA . LEU A 1 24 ? -5.172 -6.293 -1.818 1.00 11.51 24 LEU A CA 9
ATOM 13117 C C . LEU A 1 24 ? -5.134 -6.333 -3.343 1.00 1.31 24 LEU A C 9
ATOM 13118 O O . LEU A 1 24 ? -6.168 -6.465 -3.997 1.00 34.01 24 LEU A O 9
ATOM 13134 N N . LEU A 1 25 ? -3.934 -6.218 -3.903 1.00 21.54 25 LEU A N 9
ATOM 13135 C CA . LEU A 1 25 ? -3.760 -6.244 -5.350 1.00 52.04 25 LEU A CA 9
ATOM 13136 C C . LEU A 1 25 ? -4.356 -7.514 -5.948 1.00 62.23 25 LEU A C 9
ATOM 13137 O O . LEU A 1 25 ? -5.172 -7.456 -6.868 1.00 30.23 25 LEU A O 9
ATOM 13153 N N . ASP A 1 26 ? -3.942 -8.661 -5.419 1.00 55.01 26 ASP A N 9
ATOM 13154 C CA . ASP A 1 26 ? -4.437 -9.947 -5.898 1.00 0.51 26 ASP A CA 9
ATOM 13155 C C . ASP A 1 26 ? -5.943 -10.064 -5.682 1.00 13.41 26 ASP A C 9
ATOM 13156 O O . ASP A 1 26 ? -6.654 -10.650 -6.499 1.00 20.31 26 ASP A O 9
ATOM 13165 N N . ASP A 1 27 ? -6.421 -9.504 -4.576 1.00 34.10 27 ASP A N 9
ATOM 13166 C CA . ASP A 1 27 ? -7.843 -9.546 -4.252 1.00 72.53 27 ASP A CA 9
ATOM 13167 C C . ASP A 1 27 ? -8.665 -8.832 -5.320 1.00 22.13 27 ASP A C 9
ATOM 13168 O O . ASP A 1 27 ? -9.596 -9.405 -5.888 1.00 12.12 27 ASP A O 9
ATOM 13177 N N . LEU A 1 28 ? -8.317 -7.579 -5.588 1.00 23.24 28 LEU A N 9
ATOM 13178 C CA . LEU A 1 28 ? -9.023 -6.785 -6.587 1.00 10.34 28 LEU A CA 9
ATOM 13179 C C . LEU A 1 28 ? -8.604 -7.186 -7.997 1.00 64.33 28 LEU A C 9
ATOM 13180 O O . LEU A 1 28 ? -9.171 -6.715 -8.983 1.00 62.12 28 LEU A O 9
ATOM 13196 N N . LYS A 1 29 ? -7.608 -8.061 -8.086 1.00 5.31 29 LYS A N 9
ATOM 13197 C CA . LYS A 1 29 ? -7.113 -8.530 -9.375 1.00 70.04 29 LYS A CA 9
ATOM 13198 C C . LYS A 1 29 ? -8.264 -8.974 -10.271 1.00 12.41 29 LYS A C 9
ATOM 13199 O O . LYS A 1 29 ? -8.411 -8.493 -11.396 1.00 1.13 29 LYS A O 9
ATOM 13218 N N . THR A 1 30 ? -9.082 -9.892 -9.766 1.00 3.34 30 THR A N 9
ATOM 13219 C CA . THR A 1 30 ? -10.221 -10.400 -10.520 1.00 1.54 30 THR A CA 9
ATOM 13220 C C . THR A 1 30 ? -11.425 -9.474 -10.388 1.00 62.20 30 THR A C 9
ATOM 13221 O O . THR A 1 30 ? -12.443 -9.666 -11.052 1.00 3.13 30 THR A O 9
ATOM 13232 N N . ASP A 1 31 ? -11.301 -8.471 -9.526 1.00 12.01 31 ASP A N 9
ATOM 13233 C CA . ASP A 1 31 ? -12.380 -7.514 -9.308 1.00 45.33 31 ASP A CA 9
ATOM 13234 C C . ASP A 1 31 ? -12.534 -6.586 -10.509 1.00 71.11 31 ASP A C 9
ATOM 13235 O O . ASP A 1 31 ? -11.617 -6.441 -11.317 1.00 4.01 31 ASP A O 9
ATOM 13244 N N . LEU A 1 32 ? -13.701 -5.961 -10.621 1.00 32.05 32 LEU A N 9
ATOM 13245 C CA . LEU A 1 32 ? -13.978 -5.048 -11.724 1.00 43.25 32 LEU A CA 9
ATOM 13246 C C . LEU A 1 32 ? -14.513 -3.717 -11.208 1.00 40.53 32 LEU A C 9
ATOM 13247 O O . LEU A 1 32 ? -14.983 -2.882 -11.982 1.00 52.11 32 LEU A O 9
ATOM 13263 N N . ASP A 1 33 ? -14.437 -3.523 -9.896 1.00 13.04 33 ASP A N 9
ATOM 13264 C CA . ASP A 1 33 ? -14.911 -2.291 -9.276 1.00 14.55 33 ASP A CA 9
ATOM 13265 C C . ASP A 1 33 ? -13.804 -1.242 -9.235 1.00 24.11 33 ASP A C 9
ATOM 13266 O O . ASP A 1 33 ? -13.813 -0.284 -10.007 1.00 33.42 33 ASP A O 9
ATOM 13275 N N . ASN A 1 34 ? -12.851 -1.431 -8.328 1.00 53.31 34 ASN A N 9
ATOM 13276 C CA . ASN A 1 34 ? -11.738 -0.500 -8.184 1.00 41.04 34 ASN A CA 9
ATOM 13277 C C . ASN A 1 34 ? -10.531 -0.967 -8.993 1.00 23.12 34 ASN A C 9
ATOM 13278 O O . ASN A 1 34 ? -9.473 -1.258 -8.435 1.00 32.22 34 ASN A O 9
ATOM 13289 N N . GLU A 1 35 ? -10.697 -1.035 -10.310 1.00 14.11 35 GLU A N 9
ATOM 13290 C CA . GLU A 1 35 ? -9.622 -1.468 -11.194 1.00 43.45 35 GLU A CA 9
ATOM 13291 C C . GLU A 1 35 ? -8.582 -0.364 -11.366 1.00 12.14 35 GLU A C 9
ATOM 13292 O O . GLU A 1 35 ? -7.382 -0.632 -11.431 1.00 13.34 35 GLU A O 9
ATOM 13304 N N . SER A 1 36 ? -9.052 0.878 -11.438 1.00 23.31 36 SER A N 9
ATOM 13305 C CA . SER A 1 36 ? -8.163 2.023 -11.606 1.00 75.53 36 SER A CA 9
ATOM 13306 C C . SER A 1 36 ? -7.518 2.409 -10.279 1.00 61.41 36 SER A C 9
ATOM 13307 O O . SER A 1 36 ? -6.390 2.904 -10.245 1.00 20.44 36 SER A O 9
ATOM 13315 N N . LEU A 1 37 ? -8.241 2.179 -9.188 1.00 62.01 37 LEU A N 9
ATOM 13316 C CA . LEU A 1 37 ? -7.739 2.503 -7.857 1.00 32.34 37 LEU A CA 9
ATOM 13317 C C . LEU A 1 37 ? -6.418 1.792 -7.585 1.00 63.14 37 LEU A C 9
ATOM 13318 O O . LEU A 1 37 ? -5.534 2.334 -6.918 1.00 75.42 37 LEU A O 9
ATOM 13334 N N . LYS A 1 38 ? -6.286 0.577 -8.107 1.00 31.22 38 LYS A N 9
ATOM 13335 C CA . LYS A 1 38 ? -5.071 -0.207 -7.924 1.00 34.25 38 LYS A CA 9
ATOM 13336 C C . LYS A 1 38 ? -3.837 0.608 -8.295 1.00 24.03 38 LYS A C 9
ATOM 13337 O O . LYS A 1 38 ? -2.744 0.369 -7.780 1.00 0.33 38 LYS A O 9
ATOM 13356 N N . LYS A 1 39 ? -4.017 1.573 -9.191 1.00 22.40 39 LYS A N 9
ATOM 13357 C CA . LYS A 1 39 ? -2.919 2.426 -9.629 1.00 21.41 39 LYS A CA 9
ATOM 13358 C C . LYS A 1 39 ? -2.195 3.038 -8.433 1.00 73.13 39 LYS A C 9
ATOM 13359 O O . LYS A 1 39 ? -0.977 3.216 -8.457 1.00 41.11 39 LYS A O 9
ATOM 13378 N N . VAL A 1 40 ? -2.952 3.357 -7.389 1.00 24.45 40 VAL A N 9
ATOM 13379 C CA . VAL A 1 40 ? -2.382 3.946 -6.183 1.00 3.44 40 VAL A CA 9
ATOM 13380 C C . VAL A 1 40 ? -1.497 2.946 -5.447 1.00 73.43 40 VAL A C 9
ATOM 13381 O O . VAL A 1 40 ? -0.294 3.160 -5.293 1.00 52.02 40 VAL A O 9
ATOM 13394 N N . LEU A 1 41 ? -2.100 1.851 -4.996 1.00 1.24 41 LEU A N 9
ATOM 13395 C CA . LEU A 1 41 ? -1.368 0.816 -4.276 1.00 41.32 41 LEU A CA 9
ATOM 13396 C C . LEU A 1 41 ? -0.118 0.399 -5.046 1.00 63.31 41 LEU A C 9
ATOM 13397 O O . LEU A 1 41 ? 0.986 0.405 -4.504 1.00 65.32 41 LEU A O 9
ATOM 13413 N N . GLU A 1 42 ? -0.302 0.039 -6.312 1.00 22.14 42 GLU A N 9
ATOM 13414 C CA . GLU A 1 42 ? 0.812 -0.380 -7.156 1.00 11.40 42 GLU A CA 9
ATOM 13415 C C . GLU A 1 42 ? 1.886 0.702 -7.215 1.00 50.30 42 GLU A C 9
ATOM 13416 O O . GLU A 1 42 ? 3.066 0.434 -6.998 1.00 32.33 42 GLU A O 9
ATOM 13428 N N . ASN A 1 43 ? 1.466 1.928 -7.514 1.00 22.21 43 ASN A N 9
ATOM 13429 C CA . ASN A 1 43 ? 2.392 3.052 -7.603 1.00 72.44 43 ASN A CA 9
ATOM 13430 C C . ASN A 1 43 ? 3.189 3.205 -6.312 1.00 20.30 43 ASN A C 9
ATOM 13431 O O . ASN A 1 43 ? 4.399 2.979 -6.287 1.00 64.00 43 ASN A O 9
ATOM 13442 N N . TYR A 1 44 ? 2.503 3.588 -5.242 1.00 12.12 44 TYR A N 9
ATOM 13443 C CA . TYR A 1 44 ? 3.147 3.772 -3.946 1.00 41.54 44 TYR A CA 9
ATOM 13444 C C . TYR A 1 44 ? 3.985 2.553 -3.576 1.00 71.21 44 TYR A C 9
ATOM 13445 O O . TYR A 1 44 ? 5.067 2.679 -3.001 1.00 34.13 44 TYR A O 9
ATOM 13463 N N . LEU A 1 45 ? 3.477 1.371 -3.909 1.00 1.31 45 LEU A N 9
ATOM 13464 C CA . LEU A 1 45 ? 4.178 0.126 -3.613 1.00 40.23 45 LEU A CA 9
ATOM 13465 C C . LEU A 1 45 ? 5.559 0.112 -4.259 1.00 62.21 45 LEU A C 9
ATOM 13466 O O . LEU A 1 45 ? 6.543 -0.281 -3.634 1.00 45.41 45 LEU A O 9
ATOM 13482 N N . GLU A 1 46 ? 5.625 0.545 -5.515 1.00 12.42 46 GLU A N 9
ATOM 13483 C CA . GLU A 1 46 ? 6.887 0.583 -6.244 1.00 53.45 46 GLU A CA 9
ATOM 13484 C C . GLU A 1 46 ? 7.850 1.583 -5.613 1.00 4.24 46 GLU A C 9
ATOM 13485 O O . GLU A 1 46 ? 9.068 1.442 -5.723 1.00 71.52 46 GLU A O 9
ATOM 13497 N N . GLU A 1 47 ? 7.296 2.595 -4.952 1.00 4.13 47 GLU A N 9
ATOM 13498 C CA . GLU A 1 47 ? 8.106 3.620 -4.304 1.00 30.40 47 GLU A CA 9
ATOM 13499 C C . GLU A 1 47 ? 8.949 3.018 -3.183 1.00 43.54 47 GLU A C 9
ATOM 13500 O O . GLU A 1 47 ? 10.061 3.477 -2.913 1.00 22.04 47 GLU A O 9
ATOM 13512 N N . LEU A 1 48 ? 8.414 1.991 -2.534 1.00 73.15 48 LEU A N 9
ATOM 13513 C CA . LEU A 1 48 ? 9.116 1.326 -1.442 1.00 61.32 48 LEU A CA 9
ATOM 13514 C C . LEU A 1 48 ? 10.438 0.736 -1.923 1.00 55.34 48 LEU A C 9
ATOM 13515 O O . LEU A 1 48 ? 11.462 0.848 -1.250 1.00 2.14 48 LEU A O 9
ATOM 13531 N N . LYS A 1 49 ? 10.408 0.109 -3.094 1.00 30.01 49 LYS A N 9
ATOM 13532 C CA . LYS A 1 49 ? 11.604 -0.497 -3.669 1.00 13.21 49 LYS A CA 9
ATOM 13533 C C . LYS A 1 49 ? 12.653 0.564 -3.984 1.00 55.52 49 LYS A C 9
ATOM 13534 O O . LYS A 1 49 ? 13.850 0.280 -4.004 1.00 34.02 49 LYS A O 9
ATOM 13553 N N . GLN A 1 50 ? 12.195 1.788 -4.229 1.00 40.34 50 GLN A N 9
ATOM 13554 C CA . GLN A 1 50 ? 13.095 2.892 -4.543 1.00 65.01 50 GLN A CA 9
ATOM 13555 C C . GLN A 1 50 ? 13.874 3.327 -3.306 1.00 60.33 50 GLN A C 9
ATOM 13556 O O . GLN A 1 50 ? 13.332 3.372 -2.202 1.00 24.03 50 GLN A O 9
ATOM 13570 N N . LYS A 1 51 ? 15.149 3.647 -3.498 1.00 21.20 51 LYS A N 9
ATOM 13571 C CA . LYS A 1 51 ? 16.004 4.080 -2.400 1.00 21.24 51 LYS A CA 9
ATOM 13572 C C . LYS A 1 51 ? 15.875 5.582 -2.168 1.00 55.44 51 LYS A C 9
ATOM 13573 O O . LYS A 1 51 ? 16.582 6.156 -1.340 1.00 43.44 51 LYS A O 9
ATOM 13592 N N . SER A 1 52 ? 14.965 6.213 -2.904 1.00 41.54 52 SER A N 9
ATOM 13593 C CA . SER A 1 52 ? 14.744 7.650 -2.781 1.00 24.10 52 SER A CA 9
ATOM 13594 C C . SER A 1 52 ? 13.773 7.954 -1.645 1.00 24.34 52 SER A C 9
ATOM 13595 O O . SER A 1 52 ? 14.156 8.518 -0.621 1.00 2.41 52 SER A O 9
ATOM 13603 N N . ALA A 1 53 ? 12.514 7.576 -1.834 1.00 13.34 53 ALA A N 9
ATOM 13604 C CA . ALA A 1 53 ? 11.486 7.807 -0.825 1.00 45.14 53 ALA A CA 9
ATOM 13605 C C . ALA A 1 53 ? 11.653 6.855 0.355 1.00 41.21 53 ALA A C 9
ATOM 13606 O O . ALA A 1 53 ? 11.971 5.679 0.176 1.00 42.41 53 ALA A O 9
ATOM 13613 N N . SER A 1 54 ? 11.436 7.371 1.560 1.00 31.32 54 SER A N 9
ATOM 13614 C CA . SER A 1 54 ? 11.566 6.567 2.770 1.00 1.21 54 SER A CA 9
ATOM 13615 C C . SER A 1 54 ? 10.366 5.641 2.940 1.00 50.05 54 SER A C 9
ATOM 13616 O O . SER A 1 54 ? 9.263 5.946 2.486 1.00 12.33 54 SER A O 9
ATOM 13624 N N . VAL A 1 55 ? 10.589 4.507 3.596 1.00 63.23 55 VAL A N 9
ATOM 13625 C CA . VAL A 1 55 ? 9.527 3.535 3.826 1.00 65.52 55 VAL A CA 9
ATOM 13626 C C . VAL A 1 55 ? 8.300 4.198 4.441 1.00 53.10 55 VAL A C 9
ATOM 13627 O O . VAL A 1 55 ? 7.196 4.143 3.897 1.00 10.00 55 VAL A O 9
ATOM 13640 N N . PRO A 1 56 ? 8.494 4.842 5.601 1.00 34.11 56 PRO A N 9
ATOM 13641 C CA . PRO A 1 56 ? 7.414 5.529 6.315 1.00 42.40 56 PRO A CA 9
ATOM 13642 C C . PRO A 1 56 ? 6.943 6.783 5.585 1.00 3.23 56 PRO A C 9
ATOM 13643 O O . PRO A 1 56 ? 5.883 7.331 5.892 1.00 52.42 56 PRO A O 9
ATOM 13654 N N . LEU A 1 57 ? 7.737 7.232 4.620 1.00 42.53 57 LEU A N 9
ATOM 13655 C CA . LEU A 1 57 ? 7.401 8.422 3.845 1.00 13.24 57 LEU A CA 9
ATOM 13656 C C . LEU A 1 57 ? 6.426 8.084 2.722 1.00 62.24 57 LEU A C 9
ATOM 13657 O O . LEU A 1 57 ? 5.715 8.955 2.221 1.00 51.12 57 LEU A O 9
ATOM 13673 N N . ILE A 1 58 ? 6.398 6.814 2.333 1.00 62.23 58 ILE A N 9
ATOM 13674 C CA . ILE A 1 58 ? 5.509 6.360 1.271 1.00 41.20 58 ILE A CA 9
ATOM 13675 C C . ILE A 1 58 ? 4.245 5.729 1.845 1.00 1.11 58 ILE A C 9
ATOM 13676 O O . ILE A 1 58 ? 3.150 5.908 1.309 1.00 30.42 58 ILE A O 9
ATOM 13692 N N . LEU A 1 59 ? 4.403 4.992 2.939 1.00 15.02 59 LEU A N 9
ATOM 13693 C CA . LEU A 1 59 ? 3.273 4.336 3.588 1.00 71.11 59 LEU A CA 9
ATOM 13694 C C . LEU A 1 59 ? 2.211 5.353 3.994 1.00 43.43 59 LEU A C 9
ATOM 13695 O O . LEU A 1 59 ? 1.069 5.288 3.540 1.00 24.42 59 LEU A O 9
ATOM 13711 N N . SER A 1 60 ? 2.597 6.294 4.850 1.00 61.35 60 SER A N 9
ATOM 13712 C CA . SER A 1 60 ? 1.679 7.325 5.318 1.00 0.05 60 SER A CA 9
ATOM 13713 C C . SER A 1 60 ? 1.104 8.115 4.146 1.00 64.53 60 SER A C 9
ATOM 13714 O O . SER A 1 60 ? -0.066 8.497 4.155 1.00 51.14 60 SER A O 9
ATOM 13722 N N . ARG A 1 61 ? 1.937 8.354 3.138 1.00 3.01 61 ARG A N 9
ATOM 13723 C CA . ARG A 1 61 ? 1.513 9.099 1.959 1.00 44.34 61 ARG A CA 9
ATOM 13724 C C . ARG A 1 61 ? 0.441 8.334 1.188 1.00 31.25 61 ARG A C 9
ATOM 13725 O O . ARG A 1 61 ? -0.578 8.901 0.796 1.00 33.12 61 ARG A O 9
ATOM 13746 N N . MET A 1 62 ? 0.679 7.044 0.975 1.00 13.14 62 MET A N 9
ATOM 13747 C CA . MET A 1 62 ? -0.268 6.202 0.253 1.00 24.04 62 MET A CA 9
ATOM 13748 C C . MET A 1 62 ? -1.668 6.328 0.843 1.00 34.04 62 MET A C 9
ATOM 13749 O O . MET A 1 62 ? -2.624 6.643 0.135 1.00 5.13 62 MET A O 9
ATOM 13763 N N . ASN A 1 63 ? -1.782 6.081 2.145 1.00 42.30 63 ASN A N 9
ATOM 13764 C CA . ASN A 1 63 ? -3.067 6.166 2.829 1.00 3.20 63 ASN A CA 9
ATOM 13765 C C . ASN A 1 63 ? -3.734 7.513 2.568 1.00 12.51 63 ASN A C 9
ATOM 13766 O O . ASN A 1 63 ? -4.941 7.585 2.332 1.00 10.15 63 ASN A O 9
ATOM 13777 N N . LEU A 1 64 ? -2.941 8.578 2.611 1.00 40.24 64 LEU A N 9
ATOM 13778 C CA . LEU A 1 64 ? -3.454 9.923 2.378 1.00 52.51 64 LEU A CA 9
ATOM 13779 C C . LEU A 1 64 ? -3.983 10.066 0.955 1.00 75.33 64 LEU A C 9
ATOM 13780 O O . LEU A 1 64 ? -4.840 10.906 0.681 1.00 13.43 64 LEU A O 9
ATOM 13796 N N . ASP A 1 65 ? -3.470 9.237 0.052 1.00 2.02 65 ASP A N 9
ATOM 13797 C CA . ASP A 1 65 ? -3.894 9.268 -1.343 1.00 2.33 65 ASP A CA 9
ATOM 13798 C C . ASP A 1 65 ? -5.130 8.399 -1.555 1.00 42.20 65 ASP A C 9
ATOM 13799 O O . ASP A 1 65 ? -6.056 8.783 -2.270 1.00 44.50 65 ASP A O 9
ATOM 13808 N N . ILE A 1 66 ? -5.136 7.226 -0.929 1.00 14.44 66 ILE A N 9
ATOM 13809 C CA . ILE A 1 66 ? -6.259 6.304 -1.049 1.00 70.10 66 ILE A CA 9
ATOM 13810 C C . ILE A 1 66 ? -7.521 6.889 -0.424 1.00 2.10 66 ILE A C 9
ATOM 13811 O O . ILE A 1 66 ? -8.613 6.771 -0.980 1.00 4.53 66 ILE A O 9
ATOM 13827 N N . SER A 1 67 ? -7.363 7.521 0.735 1.00 61.33 67 SER A N 9
ATOM 13828 C CA . SER A 1 67 ? -8.490 8.123 1.437 1.00 44.33 67 SER A CA 9
ATOM 13829 C C . SER A 1 67 ? -9.292 9.025 0.504 1.00 1.02 67 SER A C 9
ATOM 13830 O O . SER A 1 67 ? -10.519 8.941 0.443 1.00 1.33 67 SER A O 9
ATOM 13838 N N . LYS A 1 68 ? -8.590 9.888 -0.222 1.00 50.54 68 LYS A N 9
ATOM 13839 C CA . LYS A 1 68 ? -9.234 10.806 -1.154 1.00 32.31 68 LYS A CA 9
ATOM 13840 C C . LYS A 1 68 ? -9.915 10.043 -2.286 1.00 54.51 68 LYS A C 9
ATOM 13841 O O . LYS A 1 68 ? -10.946 10.474 -2.805 1.00 64.13 68 LYS A O 9
ATOM 13860 N N . ALA A 1 69 ? -9.335 8.909 -2.662 1.00 42.24 69 ALA A N 9
ATOM 13861 C CA . ALA A 1 69 ? -9.888 8.085 -3.730 1.00 35.23 69 ALA A CA 9
ATOM 13862 C C . ALA A 1 69 ? -11.224 7.475 -3.317 1.00 44.11 69 ALA A C 9
ATOM 13863 O O . ALA A 1 69 ? -12.020 7.071 -4.164 1.00 62.21 69 ALA A O 9
ATOM 13870 N N . ILE A 1 70 ? -11.461 7.412 -2.011 1.00 72.20 70 ILE A N 9
ATOM 13871 C CA . ILE A 1 70 ? -12.700 6.851 -1.486 1.00 40.54 70 ILE A CA 9
ATOM 13872 C C . ILE A 1 70 ? -13.904 7.680 -1.920 1.00 54.42 70 ILE A C 9
ATOM 13873 O O . ILE A 1 70 ? -14.714 7.238 -2.736 1.00 74.33 70 ILE A O 9
ATOM 13889 N N . ARG A 1 71 ? -14.016 8.885 -1.371 1.00 11.24 71 ARG A N 9
ATOM 13890 C CA . ARG A 1 71 ? -15.121 9.776 -1.701 1.00 31.13 71 ARG A CA 9
ATOM 13891 C C . ARG A 1 71 ? -15.177 10.040 -3.203 1.00 2.22 71 ARG A C 9
ATOM 13892 O O . ARG A 1 71 ? -16.240 10.322 -3.754 1.00 62.55 71 ARG A O 9
ATOM 13913 N N . ASN A 1 72 ? -14.024 9.946 -3.858 1.00 51.02 72 ASN A N 9
ATOM 13914 C CA . ASN A 1 72 ? -13.942 10.176 -5.296 1.00 30.12 72 ASN A CA 9
ATOM 13915 C C . ASN A 1 72 ? -14.969 9.329 -6.042 1.00 4.32 72 ASN A C 9
ATOM 13916 O O . ASN A 1 72 ? -15.987 9.840 -6.511 1.00 43.23 72 ASN A O 9
ATOM 13927 N N . ASP A 1 73 ? -14.696 8.034 -6.147 1.00 64.23 73 ASP A N 9
ATOM 13928 C CA . ASP A 1 73 ? -15.596 7.115 -6.834 1.00 11.43 73 ASP A CA 9
ATOM 13929 C C . ASP A 1 73 ? -16.505 6.401 -5.840 1.00 30.55 73 ASP A C 9
ATOM 13930 O O . ASP A 1 73 ? -17.052 5.339 -6.135 1.00 33.11 73 ASP A O 9
ATOM 13939 N N . GLY A 1 74 ? -16.662 6.990 -4.658 1.00 22.34 74 GLY A N 9
ATOM 13940 C CA . GLY A 1 74 ? -17.504 6.394 -3.638 1.00 4.02 74 GLY A CA 9
ATOM 13941 C C . GLY A 1 74 ? -17.158 4.941 -3.375 1.00 3.22 74 GLY A C 9
ATOM 13942 O O . GLY A 1 74 ? -18.042 4.117 -3.144 1.00 62.34 74 GLY A O 9
ATOM 13946 N N . VAL A 1 75 ? -15.866 4.627 -3.411 1.00 75.52 75 VAL A N 9
ATOM 13947 C CA . VAL A 1 75 ? -15.405 3.264 -3.177 1.00 21.34 75 VAL A CA 9
ATOM 13948 C C . VAL A 1 75 ? -15.371 2.945 -1.686 1.00 22.41 75 VAL A C 9
ATOM 13949 O O . VAL A 1 75 ? -14.793 3.689 -0.893 1.00 22.44 75 VAL A O 9
ATOM 13962 N N . THR A 1 76 ? -15.994 1.832 -1.309 1.00 54.13 76 THR A N 9
ATOM 13963 C CA . THR A 1 76 ? -16.036 1.414 0.086 1.00 50.15 76 THR A CA 9
ATOM 13964 C C . THR A 1 76 ? -15.015 0.317 0.362 1.00 44.22 76 THR A C 9
ATOM 13965 O O . THR A 1 76 ? -14.973 -0.697 -0.337 1.00 1.13 76 THR A O 9
ATOM 13976 N N . LEU A 1 77 ? -14.193 0.524 1.385 1.00 54.35 77 LEU A N 9
ATOM 13977 C CA . LEU A 1 77 ? -13.171 -0.449 1.754 1.00 31.01 77 LEU A CA 9
ATOM 13978 C C . LEU A 1 77 ? -13.794 -1.655 2.451 1.00 64.23 77 LEU A C 9
ATOM 13979 O O . LEU A 1 77 ? -14.564 -1.507 3.400 1.00 42.14 77 LEU A O 9
ATOM 13995 N N . SER A 1 78 ? -13.454 -2.848 1.973 1.00 21.32 78 SER A N 9
ATOM 13996 C CA . SER A 1 78 ? -13.981 -4.080 2.549 1.00 22.24 78 SER A CA 9
ATOM 13997 C C . SER A 1 78 ? -13.339 -4.364 3.904 1.00 32.31 78 SER A C 9
ATOM 13998 O O . SER A 1 78 ? -12.383 -3.699 4.303 1.00 33.02 78 SER A O 9
ATOM 14006 N N . ASP A 1 79 ? -13.873 -5.357 4.607 1.00 64.40 79 ASP A N 9
ATOM 14007 C CA . ASP A 1 79 ? -13.353 -5.732 5.917 1.00 44.13 79 ASP A CA 9
ATOM 14008 C C . ASP A 1 79 ? -11.843 -5.946 5.862 1.00 74.41 79 ASP A C 9
ATOM 14009 O O . ASP A 1 79 ? -11.084 -5.263 6.549 1.00 64.24 79 ASP A O 9
ATOM 14018 N N . TYR A 1 80 ? -11.416 -6.900 5.041 1.00 2.14 80 TYR A N 9
ATOM 14019 C CA . TYR A 1 80 ? -9.998 -7.207 4.899 1.00 22.31 80 TYR A CA 9
ATOM 14020 C C . TYR A 1 80 ? -9.210 -5.965 4.495 1.00 45.44 80 TYR A C 9
ATOM 14021 O O . TYR A 1 80 ? -8.079 -5.763 4.937 1.00 60.22 80 TYR A O 9
ATOM 14039 N N . GLN A 1 81 ? -9.816 -5.135 3.653 1.00 53.21 81 GLN A N 9
ATOM 14040 C CA . GLN A 1 81 ? -9.172 -3.912 3.188 1.00 72.20 81 GLN A CA 9
ATOM 14041 C C . GLN A 1 81 ? -8.793 -3.017 4.362 1.00 4.02 81 GLN A C 9
ATOM 14042 O O . GLN A 1 81 ? -7.622 -2.923 4.732 1.00 54.11 81 GLN A O 9
ATOM 14056 N N . SER A 1 82 ? -9.791 -2.360 4.946 1.00 22.11 82 SER A N 9
ATOM 14057 C CA . SER A 1 82 ? -9.561 -1.468 6.077 1.00 31.42 82 SER A CA 9
ATOM 14058 C C . SER A 1 82 ? -8.724 -2.157 7.150 1.00 51.10 82 SER A C 9
ATOM 14059 O O . SER A 1 82 ? -7.933 -1.516 7.844 1.00 55.10 82 SER A O 9
ATOM 14067 N N . LYS A 1 83 ? -8.903 -3.467 7.281 1.00 3.24 83 LYS A N 9
ATOM 14068 C CA . LYS A 1 83 ? -8.164 -4.246 8.269 1.00 0.31 83 LYS A CA 9
ATOM 14069 C C . LYS A 1 83 ? -6.676 -4.276 7.935 1.00 72.01 83 LYS A C 9
ATOM 14070 O O . LYS A 1 83 ? -5.829 -4.096 8.810 1.00 1.51 83 LYS A O 9
ATOM 14089 N N . LYS A 1 84 ? -6.364 -4.504 6.663 1.00 31.24 84 LYS A N 9
ATOM 14090 C CA . LYS A 1 84 ? -4.978 -4.555 6.212 1.00 14.31 84 LYS A CA 9
ATOM 14091 C C . LYS A 1 84 ? -4.301 -3.198 6.378 1.00 35.43 84 LYS A C 9
ATOM 14092 O O . LYS A 1 84 ? -3.076 -3.111 6.463 1.00 22.13 84 LYS A O 9
ATOM 14111 N N . LEU A 1 85 ? -5.106 -2.143 6.426 1.00 3.02 85 LEU A N 9
ATOM 14112 C CA . LEU A 1 85 ? -4.585 -0.790 6.584 1.00 41.52 85 LEU A CA 9
ATOM 14113 C C . LEU A 1 85 ? -3.946 -0.609 7.957 1.00 31.04 85 LEU A C 9
ATOM 14114 O O . LEU A 1 85 ? -2.961 0.116 8.106 1.00 73.10 85 LEU A O 9
ATOM 14130 N N . LYS A 1 86 ? -4.510 -1.275 8.959 1.00 31.33 86 LYS A N 9
ATOM 14131 C CA . LYS A 1 86 ? -3.996 -1.192 10.320 1.00 3.42 86 LYS A CA 9
ATOM 14132 C C . LYS A 1 86 ? -2.681 -1.954 10.452 1.00 71.33 86 LYS A C 9
ATOM 14133 O O . LYS A 1 86 ? -2.010 -1.878 11.481 1.00 74.33 86 LYS A O 9
ATOM 14152 N N . GLU A 1 87 ? -2.319 -2.688 9.404 1.00 54.33 87 GLU A N 9
ATOM 14153 C CA . GLU A 1 87 ? -1.084 -3.462 9.404 1.00 73.05 87 GLU A CA 9
ATOM 14154 C C . GLU A 1 87 ? 0.135 -2.545 9.418 1.00 14.50 87 GLU A C 9
ATOM 14155 O O . GLU A 1 87 ? 0.783 -2.370 10.450 1.00 13.33 87 GLU A O 9
ATOM 14167 N N . LEU A 1 88 ? 0.441 -1.961 8.264 1.00 1.20 88 LEU A N 9
ATOM 14168 C CA . LEU A 1 88 ? 1.583 -1.060 8.142 1.00 32.22 88 LEU A CA 9
ATOM 14169 C C . LEU A 1 88 ? 1.366 0.208 8.962 1.00 71.41 88 LEU A C 9
ATOM 14170 O O . LEU A 1 88 ? 2.260 1.047 9.076 1.00 33.35 88 LEU A O 9
ATOM 14186 N N . THR A 1 89 ? 0.174 0.339 9.534 1.00 12.44 89 THR A N 9
ATOM 14187 C CA . THR A 1 89 ? -0.160 1.504 10.345 1.00 74.13 89 THR A CA 9
ATOM 14188 C C . THR A 1 89 ? 0.720 1.580 11.587 1.00 24.22 89 THR A C 9
ATOM 14189 O O . THR A 1 89 ? 0.930 2.657 12.145 1.00 31.03 89 THR A O 9
ATOM 14200 N N . SER A 1 90 ? 1.234 0.431 12.014 1.00 0.30 90 SER A N 9
ATOM 14201 C CA . SER A 1 90 ? 2.090 0.367 13.193 1.00 42.45 90 SER A CA 9
ATOM 14202 C C . SER A 1 90 ? 3.499 0.854 12.867 1.00 50.04 90 SER A C 9
ATOM 14203 O O . SER A 1 90 ? 4.088 1.630 13.620 1.00 65.03 90 SER A O 9
ATOM 14211 N N . ILE A 1 91 ? 4.033 0.393 11.740 1.00 33.12 91 ILE A N 9
ATOM 14212 C CA . ILE A 1 91 ? 5.372 0.782 11.314 1.00 35.42 91 ILE A CA 9
ATOM 14213 C C . ILE A 1 91 ? 5.442 2.276 11.022 1.00 43.43 91 ILE A C 9
ATOM 14214 O O . ILE A 1 91 ? 6.503 2.892 11.135 1.00 52.24 91 ILE A O 9
ATOM 14230 N N . SER A 1 92 ? 4.306 2.855 10.646 1.00 23.13 92 SER A N 9
ATOM 14231 C CA . SER A 1 92 ? 4.240 4.278 10.336 1.00 43.34 92 SER A CA 9
ATOM 14232 C C . SER A 1 92 ? 4.361 5.117 11.604 1.00 44.53 92 SER A C 9
ATOM 14233 O O . SER A 1 92 ? 3.654 4.887 12.584 1.00 40.43 92 SER A O 9
ATOM 14241 N N . ASN A 1 93 ? 5.264 6.094 11.577 1.00 21.41 93 ASN A N 9
ATOM 14242 C CA . ASN A 1 93 ? 5.479 6.967 12.724 1.00 1.43 93 ASN A CA 9
ATOM 14243 C C . ASN A 1 93 ? 4.371 8.011 12.828 1.00 51.41 93 ASN A C 9
ATOM 14244 O O . ASN A 1 93 ? 4.085 8.521 13.912 1.00 3.53 93 ASN A O 9
ATOM 14255 N N . ILE A 1 94 ? 3.752 8.323 11.695 1.00 40.31 94 ILE A N 9
ATOM 14256 C CA . ILE A 1 94 ? 2.675 9.304 11.659 1.00 12.42 94 ILE A CA 9
ATOM 14257 C C . ILE A 1 94 ? 1.361 8.697 12.138 1.00 71.41 94 ILE A C 9
ATOM 14258 O O . ILE A 1 94 ? 0.416 8.545 11.364 1.00 62.2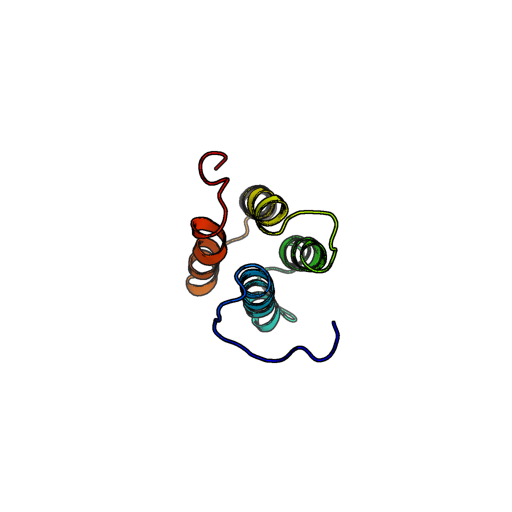1 94 ILE A O 9
ATOM 14274 N N . ARG A 1 95 ? 1.308 8.351 13.421 1.00 74.44 95 ARG A N 9
ATOM 14275 C CA . ARG A 1 95 ? 0.110 7.759 14.003 1.00 13.44 95 ARG A CA 9
ATOM 14276 C C . ARG A 1 95 ? -1.059 8.742 13.960 1.00 65.14 95 ARG A C 9
ATOM 14277 O O . ARG A 1 95 ? -2.011 8.554 13.203 1.00 35.33 95 ARG A O 9
ATOM 14298 N N . TYR A 1 96 ? -0.976 9.787 14.774 1.00 23.53 96 TYR A N 9
ATOM 14299 C CA . TYR A 1 96 ? -2.026 10.797 14.831 1.00 73.24 96 TYR A CA 9
ATOM 14300 C C . TYR A 1 96 ? -2.295 11.381 13.448 1.00 74.43 96 TYR A C 9
ATOM 14301 O O . TYR A 1 96 ? -1.553 11.127 12.499 1.00 11.14 96 TYR A O 9
ATOM 14319 N N . GLY A 1 97 ? -3.363 12.167 13.342 1.00 70.25 97 GLY A N 9
ATOM 14320 C CA . GLY A 1 97 ? -3.711 12.776 12.071 1.00 33.31 97 GLY A CA 9
ATOM 14321 C C . GLY A 1 97 ? -3.225 14.207 11.962 1.00 13.32 97 GLY A C 9
ATOM 14322 O O . GLY A 1 97 ? -3.941 15.078 11.466 1.00 34.24 97 GLY A O 9
ATOM 14326 N N . TYR A 1 98 ? -2.005 14.453 12.427 1.00 0.34 98 TYR A N 9
ATOM 14327 C CA . TYR A 1 98 ? -1.425 15.790 12.383 1.00 33.33 98 TYR A CA 9
ATOM 14328 C C . TYR A 1 98 ? 0.017 15.743 11.887 1.00 33.24 98 TYR A C 9
ATOM 14329 O O . TYR A 1 98 ? 0.667 14.701 11.939 1.00 20.22 98 TYR A O 9
ATOM 14347 N N . MET A 1 1 ? 9.602 -35.589 6.052 1.00 43.35 1 MET A N 10
ATOM 14348 C CA . MET A 1 1 ? 8.629 -36.608 6.427 1.00 24.43 1 MET A CA 10
ATOM 14349 C C . MET A 1 1 ? 7.776 -36.138 7.601 1.00 51.21 1 MET A C 10
ATOM 14350 O O . MET A 1 1 ? 8.299 -35.703 8.627 1.00 74.33 1 MET A O 10
ATOM 14364 N N . GLY A 1 2 ? 6.459 -36.226 7.442 1.00 73.44 2 GLY A N 10
ATOM 14365 C CA . GLY A 1 2 ? 5.554 -35.806 8.496 1.00 43.31 2 GLY A CA 10
ATOM 14366 C C . GLY A 1 2 ? 4.773 -34.560 8.127 1.00 31.50 2 GLY A C 10
ATOM 14367 O O . GLY A 1 2 ? 3.974 -34.575 7.190 1.00 54.40 2 GLY A O 10
ATOM 14371 N N . LYS A 1 3 ? 5.001 -33.480 8.865 1.00 23.41 3 LYS A N 10
ATOM 14372 C CA . LYS A 1 3 ? 4.312 -32.220 8.611 1.00 32.02 3 LYS A CA 10
ATOM 14373 C C . LYS A 1 3 ? 5.207 -31.033 8.952 1.00 2.25 3 LYS A C 10
ATOM 14374 O O . LYS A 1 3 ? 6.290 -31.200 9.516 1.00 0.13 3 LYS A O 10
ATOM 14393 N N . LEU A 1 4 ? 4.748 -29.835 8.610 1.00 1.22 4 LEU A N 10
ATOM 14394 C CA . LEU A 1 4 ? 5.507 -28.618 8.882 1.00 54.14 4 LEU A CA 10
ATOM 14395 C C . LEU A 1 4 ? 4.635 -27.577 9.576 1.00 50.01 4 LEU A C 10
ATOM 14396 O O . LEU A 1 4 ? 3.424 -27.522 9.362 1.00 32.13 4 LEU A O 10
ATOM 14412 N N . LYS A 1 5 ? 5.260 -26.750 10.408 1.00 52.03 5 LYS A N 10
ATOM 14413 C CA . LYS A 1 5 ? 4.543 -25.706 11.132 1.00 61.41 5 LYS A CA 10
ATOM 14414 C C . LYS A 1 5 ? 5.172 -24.340 10.880 1.00 24.05 5 LYS A C 10
ATOM 14415 O O . LYS A 1 5 ? 6.323 -24.100 11.242 1.00 42.40 5 LYS A O 10
ATOM 14434 N N . TRP A 1 6 ? 4.408 -23.448 10.261 1.00 34.43 6 TRP A N 10
ATOM 14435 C CA . TRP A 1 6 ? 4.890 -22.103 9.962 1.00 22.43 6 TRP A CA 10
ATOM 14436 C C . TRP A 1 6 ? 4.819 -21.213 11.198 1.00 23.12 6 TRP A C 10
ATOM 14437 O O . TRP A 1 6 ? 3.742 -20.987 11.751 1.00 42.22 6 TRP A O 10
ATOM 14458 N N . PHE A 1 7 ? 5.972 -20.710 11.627 1.00 32.25 7 PHE A N 10
ATOM 14459 C CA . PHE A 1 7 ? 6.038 -19.843 12.799 1.00 63.53 7 PHE A CA 10
ATOM 14460 C C . PHE A 1 7 ? 5.841 -18.383 12.407 1.00 0.41 7 PHE A C 10
ATOM 14461 O O . PHE A 1 7 ? 6.575 -17.847 11.576 1.00 72.32 7 PHE A O 10
ATOM 14478 N N . SER A 1 8 ? 4.844 -17.744 13.011 1.00 51.54 8 SER A N 10
ATOM 14479 C CA . SER A 1 8 ? 4.547 -16.345 12.723 1.00 72.42 8 SER A CA 10
ATOM 14480 C C . SER A 1 8 ? 5.705 -15.445 13.143 1.00 73.44 8 SER A C 10
ATOM 14481 O O . SER A 1 8 ? 6.152 -15.485 14.288 1.00 62.34 8 SER A O 10
ATOM 14489 N N . GLY A 1 9 ? 6.185 -14.634 12.206 1.00 54.51 9 GLY A N 10
ATOM 14490 C CA . GLY A 1 9 ? 7.287 -13.735 12.497 1.00 73.22 9 GLY A CA 10
ATOM 14491 C C . GLY A 1 9 ? 7.256 -12.485 11.640 1.00 43.11 9 GLY A C 10
ATOM 14492 O O . GLY A 1 9 ? 6.371 -11.643 11.786 1.00 23.04 9 GLY A O 10
ATOM 14496 N N . GLY A 1 10 ? 8.229 -12.362 10.741 1.00 25.32 10 GLY A N 10
ATOM 14497 C CA . GLY A 1 10 ? 8.294 -11.202 9.871 1.00 3.22 10 GLY A CA 10
ATOM 14498 C C . GLY A 1 10 ? 8.786 -9.963 10.593 1.00 71.50 10 GLY A C 10
ATOM 14499 O O . GLY A 1 10 ? 8.009 -9.049 10.875 1.00 63.33 10 GLY A O 10
ATOM 14503 N N . LYS A 1 11 ? 10.078 -9.931 10.897 1.00 42.43 11 LYS A N 10
ATOM 14504 C CA . LYS A 1 11 ? 10.674 -8.795 11.591 1.00 63.23 11 LYS A CA 10
ATOM 14505 C C . LYS A 1 11 ? 10.836 -7.606 10.650 1.00 12.22 11 LYS A C 10
ATOM 14506 O O . LYS A 1 11 ? 10.821 -6.454 11.082 1.00 23.51 11 LYS A O 10
ATOM 14525 N N . GLU A 1 12 ? 10.990 -7.894 9.361 1.00 11.44 12 GLU A N 10
ATOM 14526 C CA . GLU A 1 12 ? 11.155 -6.847 8.360 1.00 52.02 12 GLU A CA 10
ATOM 14527 C C . GLU A 1 12 ? 9.861 -6.057 8.180 1.00 61.11 12 GLU A C 10
ATOM 14528 O O . GLU A 1 12 ? 8.916 -6.530 7.548 1.00 54.52 12 GLU A O 10
ATOM 14540 N N . ARG A 1 13 ? 9.826 -4.854 8.743 1.00 51.45 13 ARG A N 10
ATOM 14541 C CA . ARG A 1 13 ? 8.649 -3.999 8.647 1.00 72.01 13 ARG A CA 10
ATOM 14542 C C . ARG A 1 13 ? 8.547 -3.367 7.262 1.00 73.50 13 ARG A C 10
ATOM 14543 O O . ARG A 1 13 ? 7.453 -3.073 6.783 1.00 75.44 13 ARG A O 10
ATOM 14564 N N . SER A 1 14 ? 9.695 -3.161 6.625 1.00 63.32 14 SER A N 10
ATOM 14565 C CA . SER A 1 14 ? 9.735 -2.560 5.298 1.00 52.55 14 SER A CA 10
ATOM 14566 C C . SER A 1 14 ? 9.109 -3.488 4.262 1.00 71.44 14 SER A C 10
ATOM 14567 O O . SER A 1 14 ? 8.285 -3.066 3.451 1.00 31.33 14 SER A O 10
ATOM 14575 N N . ASN A 1 15 ? 9.506 -4.756 4.295 1.00 60.21 15 ASN A N 10
ATOM 14576 C CA . ASN A 1 15 ? 8.984 -5.745 3.359 1.00 25.44 15 ASN A CA 10
ATOM 14577 C C . ASN A 1 15 ? 7.521 -6.058 3.657 1.00 24.01 15 ASN A C 10
ATOM 14578 O O . ASN A 1 15 ? 6.788 -6.532 2.789 1.00 42.21 15 ASN A O 10
ATOM 14589 N N . GLN A 1 16 ? 7.103 -5.787 4.890 1.00 63.54 16 GLN A N 10
ATOM 14590 C CA . GLN A 1 16 ? 5.728 -6.040 5.302 1.00 60.41 16 GLN A CA 10
ATOM 14591 C C . GLN A 1 16 ? 4.748 -5.257 4.435 1.00 14.14 16 GLN A C 10
ATOM 14592 O O . GLN A 1 16 ? 3.831 -5.829 3.845 1.00 10.44 16 GLN A O 10
ATOM 14606 N N . ALA A 1 17 ? 4.946 -3.944 4.365 1.00 34.11 17 ALA A N 10
ATOM 14607 C CA . ALA A 1 17 ? 4.080 -3.082 3.569 1.00 62.12 17 ALA A CA 10
ATOM 14608 C C . ALA A 1 17 ? 3.958 -3.596 2.139 1.00 23.21 17 ALA A C 10
ATOM 14609 O O . ALA A 1 17 ? 2.853 -3.771 1.625 1.00 44.21 17 ALA A O 10
ATOM 14616 N N . GLU A 1 18 ? 5.100 -3.837 1.501 1.00 10.21 18 GLU A N 10
ATOM 14617 C CA . GLU A 1 18 ? 5.119 -4.330 0.130 1.00 55.30 18 GLU A CA 10
ATOM 14618 C C . GLU A 1 18 ? 4.266 -5.588 -0.009 1.00 21.23 18 GLU A C 10
ATOM 14619 O O . GLU A 1 18 ? 3.540 -5.753 -0.987 1.00 62.44 18 GLU A O 10
ATOM 14631 N N . ASN A 1 19 ? 4.362 -6.471 0.979 1.00 72.41 19 ASN A N 10
ATOM 14632 C CA . ASN A 1 19 ? 3.600 -7.716 0.969 1.00 43.35 19 ASN A CA 10
ATOM 14633 C C . ASN A 1 19 ? 2.104 -7.438 1.068 1.00 22.45 19 ASN A C 10
ATOM 14634 O O . ASN A 1 19 ? 1.301 -8.050 0.364 1.00 52.24 19 ASN A O 10
ATOM 14645 N N . ILE A 1 20 ? 1.737 -6.513 1.949 1.00 44.12 20 ILE A N 10
ATOM 14646 C CA . ILE A 1 20 ? 0.337 -6.153 2.140 1.00 41.23 20 ILE A CA 10
ATOM 14647 C C . ILE A 1 20 ? -0.276 -5.622 0.848 1.00 45.41 20 ILE A C 10
ATOM 14648 O O . ILE A 1 20 ? -1.204 -6.215 0.299 1.00 22.14 20 ILE A O 10
ATOM 14664 N N . ILE A 1 21 ? 0.253 -4.501 0.367 1.00 32.54 21 ILE A N 10
ATOM 14665 C CA . ILE A 1 21 ? -0.240 -3.891 -0.861 1.00 11.34 21 ILE A CA 10
ATOM 14666 C C . ILE A 1 21 ? -0.321 -4.914 -1.989 1.00 31.45 21 ILE A C 10
ATOM 14667 O O . ILE A 1 21 ? -1.357 -5.060 -2.638 1.00 35.21 21 ILE A O 10
ATOM 14683 N N . THR A 1 22 ? 0.780 -5.624 -2.216 1.00 42.34 22 THR A N 10
ATOM 14684 C CA . THR A 1 22 ? 0.834 -6.635 -3.265 1.00 54.44 22 THR A CA 10
ATOM 14685 C C . THR A 1 22 ? -0.261 -7.679 -3.080 1.00 45.42 22 THR A C 10
ATOM 14686 O O . THR A 1 22 ? -0.807 -8.199 -4.052 1.00 41.04 22 THR A O 10
ATOM 14697 N N . ASP A 1 23 ? -0.578 -7.980 -1.825 1.00 64.12 23 ASP A N 10
ATOM 14698 C CA . ASP A 1 23 ? -1.610 -8.962 -1.512 1.00 2.32 23 ASP A CA 10
ATOM 14699 C C . ASP A 1 23 ? -2.945 -8.564 -2.134 1.00 2.24 23 ASP A C 10
ATOM 14700 O O . ASP A 1 23 ? -3.496 -9.287 -2.965 1.00 41.41 23 ASP A O 10
ATOM 14709 N N . LEU A 1 24 ? -3.460 -7.410 -1.724 1.00 34.12 24 LEU A N 10
ATOM 14710 C CA . LEU A 1 24 ? -4.732 -6.915 -2.239 1.00 54.12 24 LEU A CA 10
ATOM 14711 C C . LEU A 1 24 ? -4.761 -6.971 -3.763 1.00 31.21 24 LEU A C 10
ATOM 14712 O O . LEU A 1 24 ? -5.771 -7.346 -4.363 1.00 1.52 24 LEU A O 10
ATOM 14728 N N . LEU A 1 25 ? -3.648 -6.598 -4.385 1.00 63.35 25 LEU A N 10
ATOM 14729 C CA . LEU A 1 25 ? -3.544 -6.609 -5.840 1.00 31.11 25 LEU A CA 10
ATOM 14730 C C . LEU A 1 25 ? -3.882 -7.987 -6.401 1.00 2.14 25 LEU A C 10
ATOM 14731 O O . LEU A 1 25 ? -4.519 -8.103 -7.447 1.00 54.31 25 LEU A O 10
ATOM 14747 N N . ASP A 1 26 ? -3.452 -9.027 -5.697 1.00 4.14 26 ASP A N 10
ATOM 14748 C CA . ASP A 1 26 ? -3.710 -10.398 -6.121 1.00 74.13 26 ASP A CA 10
ATOM 14749 C C . ASP A 1 26 ? -5.210 -10.680 -6.167 1.00 2.54 26 ASP A C 10
ATOM 14750 O O . ASP A 1 26 ? -5.753 -11.040 -7.210 1.00 63.42 26 ASP A O 10
ATOM 14759 N N . ASP A 1 27 ? -5.871 -10.512 -5.027 1.00 31.24 27 ASP A N 10
ATOM 14760 C CA . ASP A 1 27 ? -7.308 -10.748 -4.936 1.00 4.43 27 ASP A CA 10
ATOM 14761 C C . ASP A 1 27 ? -8.072 -9.815 -5.870 1.00 64.51 27 ASP A C 10
ATOM 14762 O O . ASP A 1 27 ? -9.121 -10.178 -6.405 1.00 2.34 27 ASP A O 10
ATOM 14771 N N . LEU A 1 28 ? -7.540 -8.612 -6.061 1.00 33.40 28 LEU A N 10
ATOM 14772 C CA . LEU A 1 28 ? -8.173 -7.627 -6.931 1.00 13.30 28 LEU A CA 10
ATOM 14773 C C . LEU A 1 28 ? -8.082 -8.052 -8.393 1.00 21.54 28 LEU A C 10
ATOM 14774 O O . LEU A 1 28 ? -8.853 -7.589 -9.235 1.00 24.22 28 LEU A O 10
ATOM 14790 N N . LYS A 1 29 ? -7.137 -8.938 -8.689 1.00 2.22 29 LYS A N 10
ATOM 14791 C CA . LYS A 1 29 ? -6.946 -9.429 -10.047 1.00 73.54 29 LYS A CA 10
ATOM 14792 C C . LYS A 1 29 ? -8.275 -9.862 -10.661 1.00 23.05 29 LYS A C 10
ATOM 14793 O O . LYS A 1 29 ? -8.751 -9.260 -11.623 1.00 74.34 29 LYS A O 10
ATOM 14812 N N . THR A 1 30 ? -8.869 -10.909 -10.096 1.00 13.11 30 THR A N 10
ATOM 14813 C CA . THR A 1 30 ? -10.142 -11.422 -10.587 1.00 2.24 30 THR A CA 10
ATOM 14814 C C . THR A 1 30 ? -11.312 -10.637 -10.004 1.00 70.45 30 THR A C 10
ATOM 14815 O O . THR A 1 30 ? -12.371 -10.534 -10.623 1.00 14.21 30 THR A O 10
ATOM 14826 N N . ASP A 1 31 ? -11.113 -10.086 -8.813 1.00 32.53 31 ASP A N 10
ATOM 14827 C CA . ASP A 1 31 ? -12.153 -9.309 -8.147 1.00 23.11 31 ASP A CA 10
ATOM 14828 C C . ASP A 1 31 ? -12.345 -7.960 -8.832 1.00 32.23 31 ASP A C 10
ATOM 14829 O O . ASP A 1 31 ? -11.516 -7.537 -9.639 1.00 23.10 31 ASP A O 10
ATOM 14838 N N . LEU A 1 32 ? -13.444 -7.288 -8.507 1.00 61.42 32 LEU A N 10
ATOM 14839 C CA . LEU A 1 32 ? -13.747 -5.987 -9.091 1.00 53.23 32 LEU A CA 10
ATOM 14840 C C . LEU A 1 32 ? -14.028 -4.954 -8.005 1.00 75.53 32 LEU A C 10
ATOM 14841 O O . LEU A 1 32 ? -14.963 -4.160 -8.116 1.00 61.35 32 LEU A O 10
ATOM 14857 N N . ASP A 1 33 ? -13.213 -4.969 -6.956 1.00 54.04 33 ASP A N 10
ATOM 14858 C CA . ASP A 1 33 ? -13.373 -4.031 -5.850 1.00 62.04 33 ASP A CA 10
ATOM 14859 C C . ASP A 1 33 ? -12.753 -2.680 -6.192 1.00 22.13 33 ASP A C 10
ATOM 14860 O O . ASP A 1 33 ? -13.162 -1.648 -5.661 1.00 51.52 33 ASP A O 10
ATOM 14869 N N . ASN A 1 34 ? -11.764 -2.694 -7.079 1.00 23.42 34 ASN A N 10
ATOM 14870 C CA . ASN A 1 34 ? -11.087 -1.469 -7.489 1.00 25.34 34 ASN A CA 10
ATOM 14871 C C . ASN A 1 34 ? -10.501 -1.615 -8.890 1.00 3.51 34 ASN A C 10
ATOM 14872 O O . ASN A 1 34 ? -9.947 -2.658 -9.236 1.00 71.45 34 ASN A O 10
ATOM 14883 N N . GLU A 1 35 ? -10.626 -0.561 -9.690 1.00 63.50 35 GLU A N 10
ATOM 14884 C CA . GLU A 1 35 ? -10.109 -0.572 -11.054 1.00 24.51 35 GLU A CA 10
ATOM 14885 C C . GLU A 1 35 ? -9.019 0.482 -11.231 1.00 74.51 35 GLU A C 10
ATOM 14886 O O . GLU A 1 35 ? -7.872 0.158 -11.535 1.00 0.11 35 GLU A O 10
ATOM 14898 N N . SER A 1 36 ? -9.389 1.744 -11.038 1.00 61.24 36 SER A N 10
ATOM 14899 C CA . SER A 1 36 ? -8.444 2.847 -11.181 1.00 32.52 36 SER A CA 10
ATOM 14900 C C . SER A 1 36 ? -7.766 3.156 -9.850 1.00 54.41 36 SER A C 10
ATOM 14901 O O . SER A 1 36 ? -6.639 3.652 -9.815 1.00 50.11 36 SER A O 10
ATOM 14909 N N . LEU A 1 37 ? -8.460 2.861 -8.757 1.00 52.31 37 LEU A N 10
ATOM 14910 C CA . LEU A 1 37 ? -7.927 3.108 -7.422 1.00 62.20 37 LEU A CA 10
ATOM 14911 C C . LEU A 1 37 ? -6.607 2.370 -7.219 1.00 20.23 37 LEU A C 10
ATOM 14912 O O . LEU A 1 37 ? -5.707 2.861 -6.538 1.00 4.21 37 LEU A O 10
ATOM 14928 N N . LYS A 1 38 ? -6.498 1.188 -7.815 1.00 31.45 38 LYS A N 10
ATOM 14929 C CA . LYS A 1 38 ? -5.288 0.382 -7.703 1.00 20.31 38 LYS A CA 10
ATOM 14930 C C . LYS A 1 38 ? -4.052 1.207 -8.046 1.00 23.31 38 LYS A C 10
ATOM 14931 O O . LYS A 1 38 ? -2.954 0.932 -7.560 1.00 50.31 38 LYS A O 10
ATOM 14950 N N . LYS A 1 39 ? -4.237 2.221 -8.885 1.00 71.41 39 LYS A N 10
ATOM 14951 C CA . LYS A 1 39 ? -3.138 3.088 -9.291 1.00 53.42 39 LYS A CA 10
ATOM 14952 C C . LYS A 1 39 ? -2.396 3.634 -8.075 1.00 52.34 39 LYS A C 10
ATOM 14953 O O . LYS A 1 39 ? -1.177 3.800 -8.103 1.00 3.44 39 LYS A O 10
ATOM 14972 N N . VAL A 1 40 ? -3.140 3.908 -7.009 1.00 14.13 40 VAL A N 10
ATOM 14973 C CA . VAL A 1 40 ? -2.553 4.433 -5.781 1.00 64.34 40 VAL A CA 10
ATOM 14974 C C . VAL A 1 40 ? -1.674 3.388 -5.103 1.00 40.11 40 VAL A C 10
ATOM 14975 O O . VAL A 1 40 ? -0.503 3.639 -4.814 1.00 62.13 40 VAL A O 10
ATOM 14988 N N . LEU A 1 41 ? -2.245 2.216 -4.852 1.00 23.32 41 LEU A N 10
ATOM 14989 C CA . LEU A 1 41 ? -1.513 1.130 -4.208 1.00 70.10 41 LEU A CA 10
ATOM 14990 C C . LEU A 1 41 ? -0.311 0.710 -5.048 1.00 52.31 41 LEU A C 10
ATOM 14991 O O . LEU A 1 41 ? 0.813 0.648 -4.552 1.00 4.01 41 LEU A O 10
ATOM 15007 N N . GLU A 1 42 ? -0.557 0.424 -6.323 1.00 12.43 42 GLU A N 10
ATOM 15008 C CA . GLU A 1 42 ? 0.505 0.011 -7.232 1.00 3.43 42 GLU A CA 10
ATOM 15009 C C . GLU A 1 42 ? 1.627 1.046 -7.264 1.00 12.25 42 GLU A C 10
ATOM 15010 O O . GLU A 1 42 ? 2.791 0.723 -7.036 1.00 62.11 42 GLU A O 10
ATOM 15022 N N . ASN A 1 43 ? 1.264 2.293 -7.549 1.00 43.41 43 ASN A N 10
ATOM 15023 C CA . ASN A 1 43 ? 2.239 3.376 -7.612 1.00 54.12 43 ASN A CA 10
ATOM 15024 C C . ASN A 1 43 ? 3.099 3.409 -6.352 1.00 54.33 43 ASN A C 10
ATOM 15025 O O . ASN A 1 43 ? 4.299 3.143 -6.401 1.00 1.54 43 ASN A O 10
ATOM 15036 N N . TYR A 1 44 ? 2.475 3.737 -5.226 1.00 13.43 44 TYR A N 10
ATOM 15037 C CA . TYR A 1 44 ? 3.182 3.807 -3.953 1.00 55.41 44 TYR A CA 10
ATOM 15038 C C . TYR A 1 44 ? 3.976 2.529 -3.700 1.00 73.51 44 TYR A C 10
ATOM 15039 O O . TYR A 1 44 ? 5.110 2.572 -3.223 1.00 43.54 44 TYR A O 10
ATOM 15057 N N . LEU A 1 45 ? 3.371 1.392 -4.024 1.00 24.34 45 LEU A N 10
ATOM 15058 C CA . LEU A 1 45 ? 4.019 0.099 -3.833 1.00 4.30 45 LEU A CA 10
ATOM 15059 C C . LEU A 1 45 ? 5.357 0.047 -4.566 1.00 24.04 45 LEU A C 10
ATOM 15060 O O . LEU A 1 45 ? 6.318 -0.549 -4.081 1.00 11.30 45 LEU A O 10
ATOM 15076 N N . GLU A 1 46 ? 5.411 0.679 -5.734 1.00 31.11 46 GLU A N 10
ATOM 15077 C CA . GLU A 1 46 ? 6.630 0.705 -6.532 1.00 45.53 46 GLU A CA 10
ATOM 15078 C C . GLU A 1 46 ? 7.718 1.519 -5.835 1.00 42.14 46 GLU A C 10
ATOM 15079 O O . GLU A 1 46 ? 8.909 1.299 -6.057 1.00 53.43 46 GLU A O 10
ATOM 15091 N N . GLU A 1 47 ? 7.298 2.458 -4.995 1.00 5.35 47 GLU A N 10
ATOM 15092 C CA . GLU A 1 47 ? 8.237 3.305 -4.267 1.00 33.14 47 GLU A CA 10
ATOM 15093 C C . GLU A 1 47 ? 9.146 2.467 -3.373 1.00 43.44 47 GLU A C 10
ATOM 15094 O O . GLU A 1 47 ? 10.365 2.654 -3.358 1.00 15.12 47 GLU A O 10
ATOM 15106 N N . LEU A 1 48 ? 8.547 1.543 -2.630 1.00 64.33 48 LEU A N 10
ATOM 15107 C CA . LEU A 1 48 ? 9.303 0.675 -1.733 1.00 14.34 48 LEU A CA 10
ATOM 15108 C C . LEU A 1 48 ? 10.452 -0.004 -2.471 1.00 72.01 48 LEU A C 10
ATOM 15109 O O . LEU A 1 48 ? 11.505 -0.272 -1.891 1.00 12.10 48 LEU A O 10
ATOM 15125 N N . LYS A 1 49 ? 10.244 -0.278 -3.754 1.00 54.54 49 LYS A N 10
ATOM 15126 C CA . LYS A 1 49 ? 11.264 -0.922 -4.574 1.00 53.32 49 LYS A CA 10
ATOM 15127 C C . LYS A 1 49 ? 12.483 -0.019 -4.735 1.00 70.43 49 LYS A C 10
ATOM 15128 O O . LYS A 1 49 ? 13.621 -0.477 -4.638 1.00 30.33 49 LYS A O 10
ATOM 15147 N N . GLN A 1 50 ? 12.236 1.263 -4.981 1.00 50.12 50 GLN A N 10
ATOM 15148 C CA . GLN A 1 50 ? 13.315 2.228 -5.155 1.00 14.51 50 GLN A CA 10
ATOM 15149 C C . GLN A 1 50 ? 13.901 2.637 -3.808 1.00 23.32 50 GLN A C 10
ATOM 15150 O O . GLN A 1 50 ? 13.255 2.497 -2.769 1.00 24.12 50 GLN A O 10
ATOM 15164 N N . LYS A 1 51 ? 15.130 3.142 -3.832 1.00 21.11 51 LYS A N 10
ATOM 15165 C CA . LYS A 1 51 ? 15.805 3.572 -2.612 1.00 50.45 51 LYS A CA 10
ATOM 15166 C C . LYS A 1 51 ? 15.653 5.076 -2.408 1.00 31.22 51 LYS A C 10
ATOM 15167 O O . LYS A 1 51 ? 16.393 5.685 -1.637 1.00 2.03 51 LYS A O 10
ATOM 15186 N N . SER A 1 52 ? 14.686 5.668 -3.103 1.00 1.14 52 SER A N 10
ATOM 15187 C CA . SER A 1 52 ? 14.438 7.102 -2.998 1.00 60.23 52 SER A CA 10
ATOM 15188 C C . SER A 1 52 ? 13.524 7.410 -1.816 1.00 52.22 52 SER A C 10
ATOM 15189 O O . SER A 1 52 ? 13.971 7.913 -0.786 1.00 23.11 52 SER A O 10
ATOM 15197 N N . ALA A 1 53 ? 12.240 7.105 -1.974 1.00 34.53 53 ALA A N 10
ATOM 15198 C CA . ALA A 1 53 ? 11.262 7.346 -0.920 1.00 10.23 53 ALA A CA 10
ATOM 15199 C C . ALA A 1 53 ? 11.418 6.339 0.215 1.00 14.14 53 ALA A C 10
ATOM 15200 O O . ALA A 1 53 ? 11.554 5.139 -0.022 1.00 34.03 53 ALA A O 10
ATOM 15207 N N . SER A 1 54 ? 11.396 6.836 1.447 1.00 15.13 54 SER A N 10
ATOM 15208 C CA . SER A 1 54 ? 11.539 5.981 2.619 1.00 72.41 54 SER A CA 10
ATOM 15209 C C . SER A 1 54 ? 10.267 5.172 2.860 1.00 12.41 54 SER A C 10
ATOM 15210 O O . SER A 1 54 ? 9.178 5.571 2.447 1.00 21.35 54 SER A O 10
ATOM 15218 N N . VAL A 1 55 ? 10.415 4.035 3.531 1.00 35.42 55 VAL A N 10
ATOM 15219 C CA . VAL A 1 55 ? 9.279 3.170 3.829 1.00 41.31 55 VAL A CA 10
ATOM 15220 C C . VAL A 1 55 ? 8.149 3.953 4.485 1.00 13.43 55 VAL A C 10
ATOM 15221 O O . VAL A 1 55 ? 7.020 3.992 3.994 1.00 41.13 55 VAL A O 10
ATOM 15234 N N . PRO A 1 56 ? 8.455 4.596 5.622 1.00 64.12 56 PRO A N 10
ATOM 15235 C CA . PRO A 1 56 ? 7.479 5.393 6.370 1.00 74.53 56 PRO A CA 10
ATOM 15236 C C . PRO A 1 56 ? 7.091 6.672 5.637 1.00 12.01 56 PRO A C 10
ATOM 15237 O O . PRO A 1 56 ? 6.108 7.327 5.986 1.00 70.21 56 PRO A O 10
ATOM 15248 N N . LEU A 1 57 ? 7.869 7.025 4.620 1.00 72.32 57 LEU A N 10
ATOM 15249 C CA . LEU A 1 57 ? 7.607 8.227 3.836 1.00 63.55 57 LEU A CA 10
ATOM 15250 C C . LEU A 1 57 ? 6.467 7.996 2.850 1.00 74.25 57 LEU A C 10
ATOM 15251 O O . LEU A 1 57 ? 5.698 8.911 2.549 1.00 64.23 57 LEU A O 10
ATOM 15267 N N . ILE A 1 58 ? 6.362 6.768 2.351 1.00 14.54 58 ILE A N 10
ATOM 15268 C CA . ILE A 1 58 ? 5.312 6.417 1.402 1.00 42.24 58 ILE A CA 10
ATOM 15269 C C . ILE A 1 58 ? 4.025 6.034 2.122 1.00 33.22 58 ILE A C 10
ATOM 15270 O O . ILE A 1 58 ? 2.934 6.460 1.739 1.00 41.23 58 ILE A O 10
ATOM 15286 N N . LEU A 1 59 ? 4.157 5.227 3.171 1.00 53.55 59 LEU A N 10
ATOM 15287 C CA . LEU A 1 59 ? 3.003 4.788 3.947 1.00 63.53 59 LEU A CA 10
ATOM 15288 C C . LEU A 1 59 ? 2.242 5.981 4.516 1.00 45.15 59 LEU A C 10
ATOM 15289 O O . LEU A 1 59 ? 1.034 5.909 4.738 1.00 21.21 59 LEU A O 10
ATOM 15305 N N . SER A 1 60 ? 2.957 7.077 4.746 1.00 51.03 60 SER A N 10
ATOM 15306 C CA . SER A 1 60 ? 2.349 8.286 5.289 1.00 20.24 60 SER A CA 10
ATOM 15307 C C . SER A 1 60 ? 1.355 8.885 4.301 1.00 55.44 60 SER A C 10
ATOM 15308 O O . SER A 1 60 ? 0.153 8.933 4.564 1.00 71.25 60 SER A O 10
ATOM 15316 N N . ARG A 1 61 ? 1.865 9.343 3.162 1.00 61.55 61 ARG A N 10
ATOM 15317 C CA . ARG A 1 61 ? 1.023 9.942 2.133 1.00 62.50 61 ARG A CA 10
ATOM 15318 C C . ARG A 1 61 ? 0.051 8.914 1.561 1.00 43.33 61 ARG A C 10
ATOM 15319 O O . ARG A 1 61 ? -1.068 9.251 1.173 1.00 4.34 61 ARG A O 10
ATOM 15340 N N . MET A 1 62 ? 0.487 7.659 1.508 1.00 32.14 62 MET A N 10
ATOM 15341 C CA . MET A 1 62 ? -0.345 6.582 0.984 1.00 14.33 62 MET A CA 10
ATOM 15342 C C . MET A 1 62 ? -1.708 6.566 1.668 1.00 23.44 62 MET A C 10
ATOM 15343 O O . MET A 1 62 ? -2.744 6.660 1.012 1.00 34.25 62 MET A O 10
ATOM 15357 N N . ASN A 1 63 ? -1.699 6.444 2.992 1.00 50.01 63 ASN A N 10
ATOM 15358 C CA . ASN A 1 63 ? -2.935 6.414 3.765 1.00 22.32 63 ASN A CA 10
ATOM 15359 C C . ASN A 1 63 ? -3.798 7.634 3.459 1.00 35.43 63 ASN A C 10
ATOM 15360 O O . ASN A 1 63 ? -5.005 7.516 3.243 1.00 15.12 63 ASN A O 10
ATOM 15371 N N . LEU A 1 64 ? -3.172 8.806 3.442 1.00 73.51 64 LEU A N 10
ATOM 15372 C CA . LEU A 1 64 ? -3.882 10.049 3.161 1.00 70.22 64 LEU A CA 10
ATOM 15373 C C . LEU A 1 64 ? -4.297 10.120 1.695 1.00 40.14 64 LEU A C 10
ATOM 15374 O O . LEU A 1 64 ? -5.060 11.000 1.297 1.00 45.14 64 LEU A O 10
ATOM 15390 N N . ASP A 1 65 ? -3.790 9.187 0.896 1.00 54.13 65 ASP A N 10
ATOM 15391 C CA . ASP A 1 65 ? -4.110 9.142 -0.526 1.00 23.43 65 ASP A CA 10
ATOM 15392 C C . ASP A 1 65 ? -5.256 8.171 -0.794 1.00 42.53 65 ASP A C 10
ATOM 15393 O O . ASP A 1 65 ? -6.186 8.484 -1.538 1.00 2.40 65 ASP A O 10
ATOM 15402 N N . ILE A 1 66 ? -5.181 6.992 -0.185 1.00 54.41 66 ILE A N 10
ATOM 15403 C CA . ILE A 1 66 ? -6.213 5.977 -0.358 1.00 55.33 66 ILE A CA 10
ATOM 15404 C C . ILE A 1 66 ? -7.538 6.430 0.245 1.00 54.14 66 ILE A C 10
ATOM 15405 O O . ILE A 1 66 ? -8.547 6.529 -0.453 1.00 31.53 66 ILE A O 10
ATOM 15421 N N . SER A 1 67 ? -7.526 6.706 1.545 1.00 34.12 67 SER A N 10
ATOM 15422 C CA . SER A 1 67 ? -8.728 7.148 2.244 1.00 52.44 67 SER A CA 10
ATOM 15423 C C . SER A 1 67 ? -9.401 8.294 1.495 1.00 43.41 67 SER A C 10
ATOM 15424 O O . SER A 1 67 ? -10.603 8.258 1.231 1.00 1.11 67 SER A O 10
ATOM 15432 N N . LYS A 1 68 ? -8.618 9.312 1.156 1.00 50.43 68 LYS A N 10
ATOM 15433 C CA . LYS A 1 68 ? -9.135 10.469 0.436 1.00 51.41 68 LYS A CA 10
ATOM 15434 C C . LYS A 1 68 ? -9.629 10.072 -0.950 1.00 54.04 68 LYS A C 10
ATOM 15435 O O . LYS A 1 68 ? -10.575 10.661 -1.475 1.00 63.01 68 LYS A O 10
ATOM 15454 N N . ALA A 1 69 ? -8.985 9.069 -1.538 1.00 51.24 69 ALA A N 10
ATOM 15455 C CA . ALA A 1 69 ? -9.362 8.592 -2.863 1.00 72.34 69 ALA A CA 10
ATOM 15456 C C . ALA A 1 69 ? -10.738 7.931 -2.837 1.00 44.42 69 ALA A C 10
ATOM 15457 O O . ALA A 1 69 ? -11.389 7.793 -3.873 1.00 42.25 69 ALA A O 10
ATOM 15464 N N . ILE A 1 70 ? -11.172 7.525 -1.649 1.00 44.21 70 ILE A N 10
ATOM 15465 C CA . ILE A 1 70 ? -12.468 6.880 -1.490 1.00 10.13 70 ILE A CA 10
ATOM 15466 C C . ILE A 1 70 ? -13.603 7.826 -1.867 1.00 11.34 70 ILE A C 10
ATOM 15467 O O . ILE A 1 70 ? -14.258 7.649 -2.893 1.00 74.43 70 ILE A O 10
ATOM 15483 N N . ARG A 1 71 ? -13.828 8.835 -1.030 1.00 21.22 71 ARG A N 10
ATOM 15484 C CA . ARG A 1 71 ? -14.884 9.810 -1.276 1.00 45.32 71 ARG A CA 10
ATOM 15485 C C . ARG A 1 71 ? -14.684 10.499 -2.623 1.00 70.11 71 ARG A C 10
ATOM 15486 O O . ARG A 1 71 ? -15.641 10.963 -3.241 1.00 34.50 71 ARG A O 10
ATOM 15507 N N . ASN A 1 72 ? -13.434 10.561 -3.071 1.00 34.23 72 ASN A N 10
ATOM 15508 C CA . ASN A 1 72 ? -13.110 11.195 -4.344 1.00 63.10 72 ASN A CA 10
ATOM 15509 C C . ASN A 1 72 ? -13.974 10.631 -5.467 1.00 14.33 72 ASN A C 10
ATOM 15510 O O . ASN A 1 72 ? -14.918 11.279 -5.923 1.00 1.20 72 ASN A O 10
ATOM 15521 N N . ASP A 1 73 ? -13.647 9.422 -5.909 1.00 11.25 73 ASP A N 10
ATOM 15522 C CA . ASP A 1 73 ? -14.395 8.770 -6.978 1.00 53.34 73 ASP A CA 10
ATOM 15523 C C . ASP A 1 73 ? -15.684 8.155 -6.443 1.00 32.23 73 ASP A C 10
ATOM 15524 O O . ASP A 1 73 ? -16.735 8.244 -7.076 1.00 71.35 73 ASP A O 10
ATOM 15533 N N . GLY A 1 74 ? -15.595 7.532 -5.273 1.00 65.41 74 GLY A N 10
ATOM 15534 C CA . GLY A 1 74 ? -16.760 6.910 -4.672 1.00 72.53 74 GLY A CA 10
ATOM 15535 C C . GLY A 1 74 ? -16.599 5.411 -4.509 1.00 63.45 74 GLY A C 10
ATOM 15536 O O . GLY A 1 74 ? -17.581 4.669 -4.517 1.00 73.11 74 GLY A O 10
ATOM 15540 N N . VAL A 1 75 ? -15.356 4.964 -4.363 1.00 5.12 75 VAL A N 10
ATOM 15541 C CA . VAL A 1 75 ? -15.069 3.543 -4.199 1.00 2.25 75 VAL A CA 10
ATOM 15542 C C . VAL A 1 75 ? -15.301 3.099 -2.758 1.00 3.51 75 VAL A C 10
ATOM 15543 O O . VAL A 1 75 ? -15.689 3.898 -1.905 1.00 32.44 75 VAL A O 10
ATOM 15556 N N . THR A 1 76 ? -15.057 1.820 -2.492 1.00 53.15 76 THR A N 10
ATOM 15557 C CA . THR A 1 76 ? -15.240 1.269 -1.156 1.00 44.14 76 THR A CA 10
ATOM 15558 C C . THR A 1 76 ? -14.263 0.127 -0.895 1.00 75.21 76 THR A C 10
ATOM 15559 O O . THR A 1 76 ? -14.120 -0.781 -1.715 1.00 10.21 76 THR A O 10
ATOM 15570 N N . LEU A 1 77 ? -13.596 0.176 0.252 1.00 31.43 77 LEU A N 10
ATOM 15571 C CA . LEU A 1 77 ? -12.634 -0.856 0.623 1.00 63.50 77 LEU A CA 10
ATOM 15572 C C . LEU A 1 77 ? -13.338 -2.060 1.242 1.00 11.31 77 LEU A C 10
ATOM 15573 O O . LEU A 1 77 ? -14.253 -1.909 2.050 1.00 1.23 77 LEU A O 10
ATOM 15589 N N . SER A 1 78 ? -12.902 -3.256 0.857 1.00 55.01 78 SER A N 10
ATOM 15590 C CA . SER A 1 78 ? -13.491 -4.486 1.372 1.00 71.21 78 SER A CA 10
ATOM 15591 C C . SER A 1 78 ? -13.138 -4.682 2.844 1.00 62.01 78 SER A C 10
ATOM 15592 O O . SER A 1 78 ? -12.329 -3.942 3.403 1.00 10.43 78 SER A O 10
ATOM 15600 N N . ASP A 1 79 ? -13.751 -5.684 3.463 1.00 62.41 79 ASP A N 10
ATOM 15601 C CA . ASP A 1 79 ? -13.502 -5.980 4.870 1.00 65.12 79 ASP A CA 10
ATOM 15602 C C . ASP A 1 79 ? -12.008 -6.149 5.133 1.00 72.22 79 ASP A C 10
ATOM 15603 O O . ASP A 1 79 ? -11.407 -5.370 5.873 1.00 42.04 79 ASP A O 10
ATOM 15612 N N . TYR A 1 80 ? -11.418 -7.171 4.524 1.00 4.21 80 TYR A N 10
ATOM 15613 C CA . TYR A 1 80 ? -9.995 -7.445 4.696 1.00 54.21 80 TYR A CA 10
ATOM 15614 C C . TYR A 1 80 ? -9.155 -6.241 4.278 1.00 22.22 80 TYR A C 10
ATOM 15615 O O . TYR A 1 80 ? -8.020 -6.079 4.725 1.00 31.23 80 TYR A O 10
ATOM 15633 N N . GLN A 1 81 ? -9.723 -5.401 3.420 1.00 15.02 81 GLN A N 10
ATOM 15634 C CA . GLN A 1 81 ? -9.027 -4.212 2.942 1.00 20.03 81 GLN A CA 10
ATOM 15635 C C . GLN A 1 81 ? -8.970 -3.141 4.027 1.00 40.12 81 GLN A C 10
ATOM 15636 O O . GLN A 1 81 ? -7.896 -2.643 4.365 1.00 42.20 81 GLN A O 10
ATOM 15650 N N . SER A 1 82 ? -10.132 -2.793 4.569 1.00 12.32 82 SER A N 10
ATOM 15651 C CA . SER A 1 82 ? -10.214 -1.777 5.613 1.00 33.32 82 SER A CA 10
ATOM 15652 C C . SER A 1 82 ? -9.246 -2.088 6.750 1.00 70.02 82 SER A C 10
ATOM 15653 O O . SER A 1 82 ? -8.563 -1.200 7.260 1.00 31.33 82 SER A O 10
ATOM 15661 N N . LYS A 1 83 ? -9.193 -3.357 7.143 1.00 2.12 83 LYS A N 10
ATOM 15662 C CA . LYS A 1 83 ? -8.308 -3.788 8.220 1.00 53.44 83 LYS A CA 10
ATOM 15663 C C . LYS A 1 83 ? -6.847 -3.701 7.790 1.00 75.13 83 LYS A C 10
ATOM 15664 O O . LYS A 1 83 ? -5.961 -3.464 8.612 1.00 60.24 83 LYS A O 10
ATOM 15683 N N . LYS A 1 84 ? -6.603 -3.893 6.498 1.00 63.01 84 LYS A N 10
ATOM 15684 C CA . LYS A 1 84 ? -5.249 -3.833 5.958 1.00 21.42 84 LYS A CA 10
ATOM 15685 C C . LYS A 1 84 ? -4.687 -2.419 6.055 1.00 64.23 84 LYS A C 10
ATOM 15686 O O . LYS A 1 84 ? -3.472 -2.219 6.016 1.00 73.04 84 LYS A O 10
ATOM 15705 N N . LEU A 1 85 ? -5.576 -1.441 6.182 1.00 70.02 85 LEU A N 10
ATOM 15706 C CA . LEU A 1 85 ? -5.168 -0.044 6.285 1.00 22.30 85 LEU A CA 10
ATOM 15707 C C . LEU A 1 85 ? -4.426 0.211 7.593 1.00 41.04 85 LEU A C 10
ATOM 15708 O O . LEU A 1 85 ? -3.468 0.983 7.636 1.00 51.42 85 LEU A O 10
ATOM 15724 N N . LYS A 1 86 ? -4.873 -0.444 8.659 1.00 65.35 86 LYS A N 10
ATOM 15725 C CA . LYS A 1 86 ? -4.249 -0.294 9.968 1.00 15.23 86 LYS A CA 10
ATOM 15726 C C . LYS A 1 86 ? -2.884 -0.972 10.003 1.00 61.13 86 LYS A C 10
ATOM 15727 O O . LYS A 1 86 ? -2.133 -0.825 10.967 1.00 71.14 86 LYS A O 10
ATOM 15746 N N . GLU A 1 87 ? -2.570 -1.714 8.946 1.00 72.24 87 GLU A N 10
ATOM 15747 C CA . GLU A 1 87 ? -1.294 -2.414 8.857 1.00 75.01 87 GLU A CA 10
ATOM 15748 C C . GLU A 1 87 ? -0.129 -1.430 8.902 1.00 2.14 87 GLU A C 10
ATOM 15749 O O . GLU A 1 87 ? 0.521 -1.267 9.936 1.00 21.12 87 GLU A O 10
ATOM 15761 N N . LEU A 1 88 ? 0.130 -0.776 7.776 1.00 41.52 88 LEU A N 10
ATOM 15762 C CA . LEU A 1 88 ? 1.218 0.193 7.686 1.00 74.12 88 LEU A CA 10
ATOM 15763 C C . LEU A 1 88 ? 0.959 1.388 8.597 1.00 13.12 88 LEU A C 10
ATOM 15764 O O . LEU A 1 88 ? 1.828 2.239 8.785 1.00 1.33 88 LEU A O 10
ATOM 15780 N N . THR A 1 89 ? -0.243 1.445 9.164 1.00 54.32 89 THR A N 10
ATOM 15781 C CA . THR A 1 89 ? -0.617 2.534 10.057 1.00 52.40 89 THR A CA 10
ATOM 15782 C C . THR A 1 89 ? 0.224 2.516 11.328 1.00 23.43 89 THR A C 10
ATOM 15783 O O . THR A 1 89 ? 0.758 3.544 11.745 1.00 62.21 89 THR A O 10
ATOM 15794 N N . SER A 1 90 ? 0.337 1.341 11.940 1.00 34.34 90 SER A N 10
ATOM 15795 C CA . SER A 1 90 ? 1.110 1.190 13.167 1.00 55.53 90 SER A CA 10
ATOM 15796 C C . SER A 1 90 ? 2.605 1.149 12.865 1.00 2.23 90 SER A C 10
ATOM 15797 O O . SER A 1 90 ? 3.431 1.468 13.721 1.00 32.14 90 SER A O 10
ATOM 15805 N N . ILE A 1 91 ? 2.945 0.756 11.642 1.00 21.53 91 ILE A N 10
ATOM 15806 C CA . ILE A 1 91 ? 4.340 0.674 11.227 1.00 21.21 91 ILE A CA 10
ATOM 15807 C C . ILE A 1 91 ? 4.938 2.064 11.035 1.00 25.40 91 ILE A C 10
ATOM 15808 O O . ILE A 1 91 ? 6.155 2.217 10.932 1.00 43.35 91 ILE A O 10
ATOM 15824 N N . SER A 1 92 ? 4.075 3.074 10.992 1.00 62.53 92 SER A N 10
ATOM 15825 C CA . SER A 1 92 ? 4.517 4.451 10.812 1.00 63.15 92 SER A CA 10
ATOM 15826 C C . SER A 1 92 ? 5.037 5.030 12.123 1.00 0.41 92 SER A C 10
ATOM 15827 O O . SER A 1 92 ? 5.449 6.188 12.183 1.00 54.44 92 SER A O 10
ATOM 15835 N N . ASN A 1 93 ? 5.014 4.216 13.173 1.00 23.11 93 ASN A N 10
ATOM 15836 C CA . ASN A 1 93 ? 5.482 4.648 14.485 1.00 32.44 93 ASN A CA 10
ATOM 15837 C C . ASN A 1 93 ? 7.006 4.668 14.540 1.00 44.32 93 ASN A C 10
ATOM 15838 O O . ASN A 1 93 ? 7.617 4.005 15.379 1.00 14.14 93 ASN A O 10
ATOM 15849 N N . ILE A 1 94 ? 7.614 5.434 13.640 1.00 41.44 94 ILE A N 10
ATOM 15850 C CA . ILE A 1 94 ? 9.067 5.542 13.587 1.00 55.42 94 ILE A CA 10
ATOM 15851 C C . ILE A 1 94 ? 9.587 6.494 14.659 1.00 24.22 94 ILE A C 10
ATOM 15852 O O . ILE A 1 94 ? 10.231 7.497 14.354 1.00 3.41 94 ILE A O 10
ATOM 15868 N N . ARG A 1 95 ? 9.304 6.169 15.917 1.00 51.23 95 ARG A N 10
ATOM 15869 C CA . ARG A 1 95 ? 9.744 6.995 17.036 1.00 74.43 95 ARG A CA 10
ATOM 15870 C C . ARG A 1 95 ? 10.844 6.294 17.828 1.00 70.01 95 ARG A C 10
ATOM 15871 O O . ARG A 1 95 ? 11.710 6.944 18.415 1.00 72.42 95 ARG A O 10
ATOM 15892 N N . TYR A 1 96 ? 10.804 4.967 17.840 1.00 20.44 96 TYR A N 10
ATOM 15893 C CA . TYR A 1 96 ? 11.796 4.178 18.562 1.00 75.10 96 TYR A CA 10
ATOM 15894 C C . TYR A 1 96 ? 12.786 3.535 17.598 1.00 63.34 96 TYR A C 10
ATOM 15895 O O . TYR A 1 96 ? 13.965 3.885 17.574 1.00 2.54 96 TYR A O 10
ATOM 15913 N N . GLY A 1 97 ? 12.298 2.587 16.802 1.00 13.03 97 GLY A N 10
ATOM 15914 C CA . GLY A 1 97 ? 13.152 1.908 15.846 1.00 3.02 97 GLY A CA 10
ATOM 15915 C C . GLY A 1 97 ? 13.035 0.400 15.933 1.00 42.05 97 GLY A C 10
ATOM 15916 O O . GLY A 1 97 ? 13.092 -0.294 14.917 1.00 1.42 97 GLY A O 10
ATOM 15920 N N . TYR A 1 98 ? 12.874 -0.110 17.148 1.00 31.03 98 TYR A N 10
ATOM 15921 C CA . TYR A 1 98 ? 12.753 -1.547 17.365 1.00 35.12 98 TYR A CA 10
ATOM 15922 C C . TYR A 1 98 ? 11.293 -1.986 17.301 1.00 65.11 98 TYR A C 10
ATOM 15923 O O . TYR A 1 98 ? 10.917 -2.805 16.464 1.00 0.11 98 TYR A O 10
ATOM 15941 N N . MET A 1 1 ? 0.307 -29.446 1.133 1.00 32.03 1 MET A N 11
ATOM 15942 C CA . MET A 1 1 ? -0.433 -30.515 0.471 1.00 13.42 1 MET A CA 11
ATOM 15943 C C . MET A 1 1 ? -1.816 -30.035 0.045 1.00 54.23 1 MET A C 11
ATOM 15944 O O . MET A 1 1 ? -2.759 -30.820 -0.036 1.00 23.55 1 MET A O 11
ATOM 15958 N N . GLY A 1 2 ? -1.931 -28.738 -0.226 1.00 61.15 2 GLY A N 11
ATOM 15959 C CA . GLY A 1 2 ? -3.204 -28.176 -0.639 1.00 73.14 2 GLY A CA 11
ATOM 15960 C C . GLY A 1 2 ? -3.039 -26.938 -1.499 1.00 51.11 2 GLY A C 11
ATOM 15961 O O . GLY A 1 2 ? -2.072 -26.819 -2.252 1.00 1.14 2 GLY A O 11
ATOM 15965 N N . LYS A 1 3 ? -3.988 -26.014 -1.389 1.00 21.00 3 LYS A N 11
ATOM 15966 C CA . LYS A 1 3 ? -3.945 -24.778 -2.163 1.00 20.45 3 LYS A CA 11
ATOM 15967 C C . LYS A 1 3 ? -4.143 -23.565 -1.260 1.00 14.33 3 LYS A C 11
ATOM 15968 O O . LYS A 1 3 ? -5.272 -23.135 -1.019 1.00 54.12 3 LYS A O 11
ATOM 15987 N N . LEU A 1 4 ? -3.040 -23.016 -0.763 1.00 74.20 4 LEU A N 11
ATOM 15988 C CA . LEU A 1 4 ? -3.093 -21.850 0.112 1.00 5.23 4 LEU A CA 11
ATOM 15989 C C . LEU A 1 4 ? -1.933 -20.901 -0.174 1.00 20.42 4 LEU A C 11
ATOM 15990 O O . LEU A 1 4 ? -0.872 -21.322 -0.636 1.00 23.12 4 LEU A O 11
ATOM 16006 N N . LYS A 1 5 ? -2.142 -19.619 0.106 1.00 64.42 5 LYS A N 11
ATOM 16007 C CA . LYS A 1 5 ? -1.113 -18.610 -0.117 1.00 62.14 5 LYS A CA 11
ATOM 160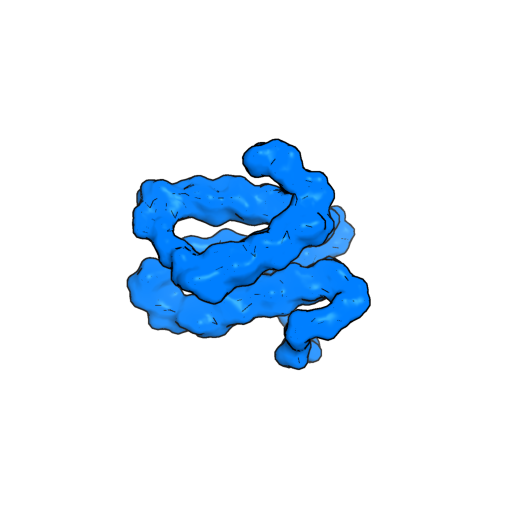08 C C . LYS A 1 5 ? -0.837 -17.823 1.160 1.00 12.42 5 LYS A C 11
ATOM 16009 O O . LYS A 1 5 ? 0.003 -16.923 1.176 1.00 42.41 5 LYS A O 11
ATOM 16028 N N . TRP A 1 6 ? -1.547 -18.168 2.228 1.00 72.22 6 TRP A N 11
ATOM 16029 C CA . TRP A 1 6 ? -1.377 -17.494 3.510 1.00 50.14 6 TRP A CA 11
ATOM 16030 C C . TRP A 1 6 ? -0.193 -18.073 4.276 1.00 22.54 6 TRP A C 11
ATOM 16031 O O . TRP A 1 6 ? -0.155 -19.268 4.568 1.00 62.23 6 TRP A O 11
ATOM 16052 N N . PHE A 1 7 ? 0.771 -17.218 4.600 1.00 42.14 7 PHE A N 11
ATOM 16053 C CA . PHE A 1 7 ? 1.958 -17.646 5.333 1.00 72.20 7 PHE A CA 11
ATOM 16054 C C . PHE A 1 7 ? 2.508 -16.509 6.188 1.00 51.13 7 PHE A C 11
ATOM 16055 O O . PHE A 1 7 ? 2.684 -15.388 5.711 1.00 0.22 7 PHE A O 11
ATOM 16072 N N . SER A 1 8 ? 2.776 -16.807 7.456 1.00 43.44 8 SER A N 11
ATOM 16073 C CA . SER A 1 8 ? 3.303 -15.809 8.379 1.00 4.11 8 SER A CA 11
ATOM 16074 C C . SER A 1 8 ? 4.729 -15.417 8.002 1.00 61.32 8 SER A C 11
ATOM 16075 O O . SER A 1 8 ? 5.667 -16.190 8.191 1.00 41.42 8 SER A O 11
ATOM 16083 N N . GLY A 1 9 ? 4.883 -14.210 7.467 1.00 72.33 9 GLY A N 11
ATOM 16084 C CA . GLY A 1 9 ? 6.195 -13.735 7.071 1.00 64.31 9 GLY A CA 11
ATOM 16085 C C . GLY A 1 9 ? 6.393 -12.262 7.366 1.00 13.11 9 GLY A C 11
ATOM 16086 O O . GLY A 1 9 ? 5.750 -11.408 6.756 1.00 32.13 9 GLY A O 11
ATOM 16090 N N . GLY A 1 10 ? 7.285 -11.962 8.305 1.00 1.13 10 GLY A N 11
ATOM 16091 C CA . GLY A 1 10 ? 7.547 -10.580 8.665 1.00 64.23 10 GLY A CA 11
ATOM 16092 C C . GLY A 1 10 ? 8.935 -10.386 9.242 1.00 2.45 10 GLY A C 11
ATOM 16093 O O . GLY A 1 10 ? 9.085 -10.059 10.421 1.00 64.21 10 GLY A O 11
ATOM 16097 N N . LYS A 1 11 ? 9.954 -10.587 8.414 1.00 33.30 11 LYS A N 11
ATOM 16098 C CA . LYS A 1 11 ? 11.337 -10.433 8.849 1.00 51.43 11 LYS A CA 11
ATOM 16099 C C . LYS A 1 11 ? 11.746 -8.964 8.848 1.00 43.41 11 LYS A C 11
ATOM 16100 O O . LYS A 1 11 ? 12.877 -8.626 9.197 1.00 75.11 11 LYS A O 11
ATOM 16119 N N . GLU A 1 12 ? 10.819 -8.096 8.455 1.00 4.40 12 GLU A N 11
ATOM 16120 C CA . GLU A 1 12 ? 11.085 -6.662 8.410 1.00 24.42 12 GLU A CA 11
ATOM 16121 C C . GLU A 1 12 ? 9.783 -5.869 8.364 1.00 43.25 12 GLU A C 11
ATOM 16122 O O . GLU A 1 12 ? 8.846 -6.233 7.653 1.00 45.21 12 GLU A O 11
ATOM 16134 N N . ARG A 1 13 ? 9.732 -4.782 9.128 1.00 71.20 13 ARG A N 11
ATOM 16135 C CA . ARG A 1 13 ? 8.545 -3.937 9.175 1.00 34.51 13 ARG A CA 11
ATOM 16136 C C . ARG A 1 13 ? 8.370 -3.171 7.868 1.00 53.33 13 ARG A C 11
ATOM 16137 O O . ARG A 1 13 ? 7.248 -2.905 7.437 1.00 31.24 13 ARG A O 11
ATOM 16158 N N . SER A 1 14 ? 9.488 -2.818 7.241 1.00 32.11 14 SER A N 11
ATOM 16159 C CA . SER A 1 14 ? 9.458 -2.078 5.985 1.00 41.01 14 SER A CA 11
ATOM 16160 C C . SER A 1 14 ? 8.996 -2.972 4.839 1.00 54.41 14 SER A C 11
ATOM 16161 O O . SER A 1 14 ? 8.102 -2.608 4.076 1.00 10.20 14 SER A O 11
ATOM 16169 N N . ASN A 1 15 ? 9.612 -4.144 4.724 1.00 13.52 15 ASN A N 11
ATOM 16170 C CA . ASN A 1 15 ? 9.264 -5.091 3.670 1.00 2.44 15 ASN A CA 11
ATOM 16171 C C . ASN A 1 15 ? 7.868 -5.663 3.893 1.00 72.11 15 ASN A C 11
ATOM 16172 O O . ASN A 1 15 ? 7.243 -6.178 2.966 1.00 43.30 15 ASN A O 11
ATOM 16183 N N . GLN A 1 16 ? 7.385 -5.568 5.128 1.00 32.40 16 GLN A N 11
ATOM 16184 C CA . GLN A 1 16 ? 6.062 -6.077 5.471 1.00 12.03 16 GLN A CA 11
ATOM 16185 C C . GLN A 1 16 ? 4.984 -5.396 4.636 1.00 74.12 16 GLN A C 11
ATOM 16186 O O . GLN A 1 16 ? 4.180 -6.059 3.982 1.00 21.44 16 GLN A O 11
ATOM 16200 N N . ALA A 1 17 ? 4.972 -4.067 4.663 1.00 53.44 17 ALA A N 11
ATOM 16201 C CA . ALA A 1 17 ? 3.992 -3.296 3.906 1.00 43.12 17 ALA A CA 11
ATOM 16202 C C . ALA A 1 17 ? 3.941 -3.751 2.452 1.00 71.54 17 ALA A C 11
ATOM 16203 O O . ALA A 1 17 ? 2.862 -3.933 1.888 1.00 70.52 17 ALA A O 11
ATOM 16210 N N . GLU A 1 18 ? 5.113 -3.932 1.850 1.00 73.40 18 GLU A N 11
ATOM 16211 C CA . GLU A 1 18 ? 5.198 -4.364 0.461 1.00 61.25 18 GLU A CA 11
ATOM 16212 C C . GLU A 1 18 ? 4.413 -5.654 0.242 1.00 20.52 18 GLU A C 11
ATOM 16213 O O . GLU A 1 18 ? 3.651 -5.775 -0.716 1.00 63.25 18 GLU A O 11
ATOM 16225 N N . ASN A 1 19 ? 4.605 -6.616 1.139 1.00 11.35 19 ASN A N 11
ATOM 16226 C CA . ASN A 1 19 ? 3.915 -7.897 1.045 1.00 62.30 19 ASN A CA 11
ATOM 16227 C C . ASN A 1 19 ? 2.411 -7.721 1.225 1.00 13.53 19 ASN A C 11
ATOM 16228 O O . ASN A 1 19 ? 1.614 -8.372 0.550 1.00 31.40 19 ASN A O 11
ATOM 16239 N N . ILE A 1 20 ? 2.030 -6.836 2.141 1.00 33.30 20 ILE A N 11
ATOM 16240 C CA . ILE A 1 20 ? 0.622 -6.573 2.408 1.00 14.33 20 ILE A CA 11
ATOM 16241 C C . ILE A 1 20 ? -0.095 -6.085 1.153 1.00 24.33 20 ILE A C 11
ATOM 16242 O O . ILE A 1 20 ? -1.094 -6.668 0.732 1.00 44.05 20 ILE A O 11
ATOM 16258 N N . ILE A 1 21 ? 0.423 -5.014 0.561 1.00 22.10 21 ILE A N 11
ATOM 16259 C CA . ILE A 1 21 ? -0.165 -4.450 -0.647 1.00 72.52 21 ILE A CA 11
ATOM 16260 C C . ILE A 1 21 ? -0.382 -5.526 -1.706 1.00 62.13 21 ILE A C 11
ATOM 16261 O O . ILE A 1 21 ? -1.415 -5.555 -2.377 1.00 44.50 21 ILE A O 11
ATOM 16277 N N . THR A 1 22 ? 0.599 -6.412 -1.851 1.00 70.13 22 THR A N 11
ATOM 16278 C CA . THR A 1 22 ? 0.516 -7.491 -2.828 1.00 74.01 22 THR A CA 11
ATOM 16279 C C . THR A 1 22 ? -0.735 -8.335 -2.610 1.00 42.31 22 THR A C 11
ATOM 16280 O O . THR A 1 22 ? -1.288 -8.898 -3.555 1.00 21.04 22 THR A O 11
ATOM 16291 N N . ASP A 1 23 ? -1.176 -8.419 -1.359 1.00 44.24 23 ASP A N 11
ATOM 16292 C CA . ASP A 1 23 ? -2.363 -9.193 -1.018 1.00 62.31 23 ASP A CA 11
ATOM 16293 C C . ASP A 1 23 ? -3.588 -8.665 -1.758 1.00 61.14 23 ASP A C 11
ATOM 16294 O O . ASP A 1 23 ? -4.095 -9.308 -2.679 1.00 71.03 23 ASP A O 11
ATOM 16303 N N . LEU A 1 24 ? -4.060 -7.493 -1.349 1.00 52.04 24 LEU A N 11
ATOM 16304 C CA . LEU A 1 24 ? -5.227 -6.878 -1.974 1.00 61.42 24 LEU A CA 11
ATOM 16305 C C . LEU A 1 24 ? -5.091 -6.871 -3.493 1.00 12.34 24 LEU A C 11
ATOM 16306 O O . LEU A 1 24 ? -6.030 -7.217 -4.213 1.00 4.33 24 LEU A O 11
ATOM 16322 N N . LEU A 1 25 ? -3.918 -6.476 -3.975 1.00 64.20 25 LEU A N 11
ATOM 16323 C CA . LEU A 1 25 ? -3.658 -6.427 -5.410 1.00 13.34 25 LEU A CA 11
ATOM 16324 C C . LEU A 1 25 ? -3.896 -7.788 -6.055 1.00 25.12 25 LEU A C 11
ATOM 16325 O O . LEU A 1 25 ? -4.466 -7.881 -7.142 1.00 13.35 25 LEU A O 11
ATOM 16341 N N . ASP A 1 26 ? -3.457 -8.842 -5.376 1.00 41.03 26 ASP A N 11
ATOM 16342 C CA . ASP A 1 26 ? -3.625 -10.200 -5.881 1.00 61.12 26 ASP A CA 11
ATOM 16343 C C . ASP A 1 26 ? -5.104 -10.551 -6.016 1.00 11.31 26 ASP A C 11
ATOM 16344 O O . ASP A 1 26 ? -5.591 -10.814 -7.116 1.00 32.44 26 ASP A O 11
ATOM 16353 N N . ASP A 1 27 ? -5.811 -10.553 -4.892 1.00 12.44 27 ASP A N 11
ATOM 16354 C CA . ASP A 1 27 ? -7.234 -10.871 -4.884 1.00 1.23 27 ASP A CA 11
ATOM 16355 C C . ASP A 1 27 ? -8.015 -9.889 -5.753 1.00 0.14 27 ASP A C 11
ATOM 16356 O O . ASP A 1 27 ? -9.139 -10.170 -6.169 1.00 34.23 27 ASP A O 11
ATOM 16365 N N . LEU A 1 28 ? -7.412 -8.736 -6.021 1.00 33.01 28 LEU A N 11
ATOM 16366 C CA . LEU A 1 28 ? -8.051 -7.711 -6.840 1.00 33.21 28 LEU A CA 11
ATOM 16367 C C . LEU A 1 28 ? -8.150 -8.160 -8.295 1.00 31.04 28 LEU A C 11
ATOM 16368 O O . LEU A 1 28 ? -9.004 -7.685 -9.045 1.00 62.12 28 LEU A O 11
ATOM 16384 N N . LYS A 1 29 ? -7.273 -9.078 -8.687 1.00 32.14 29 LYS A N 11
ATOM 16385 C CA . LYS A 1 29 ? -7.263 -9.594 -10.050 1.00 11.42 29 LYS A CA 11
ATOM 16386 C C . LYS A 1 29 ? -8.666 -10.000 -10.489 1.00 30.25 29 LYS A C 11
ATOM 16387 O O . LYS A 1 29 ? -9.023 -9.877 -11.661 1.00 42.32 29 LYS A O 11
ATOM 16406 N N . THR A 1 30 ? -9.462 -10.485 -9.539 1.00 1.54 30 THR A N 11
ATOM 16407 C CA . THR A 1 30 ? -10.825 -10.908 -9.828 1.00 34.32 30 THR A CA 11
ATOM 16408 C C . THR A 1 30 ? -11.816 -9.776 -9.584 1.00 70.34 30 THR A C 11
ATOM 16409 O O . THR A 1 30 ? -12.831 -9.667 -10.273 1.00 43.43 30 THR A O 11
ATOM 16420 N N . ASP A 1 31 ? -11.516 -8.934 -8.601 1.00 62.31 31 ASP A N 11
ATOM 16421 C CA . ASP A 1 31 ? -12.380 -7.808 -8.269 1.00 1.44 31 ASP A CA 11
ATOM 16422 C C . ASP A 1 31 ? -12.429 -6.803 -9.415 1.00 25.10 31 ASP A C 11
ATOM 16423 O O . ASP A 1 31 ? -11.480 -6.683 -10.191 1.00 4.32 31 ASP A O 11
ATOM 16432 N N . LEU A 1 32 ? -13.541 -6.084 -9.517 1.00 42.24 32 LEU A N 11
ATOM 16433 C CA . LEU A 1 32 ? -13.715 -5.090 -10.571 1.00 31.13 32 LEU A CA 11
ATOM 16434 C C . LEU A 1 32 ? -14.150 -3.749 -9.987 1.00 54.32 32 LEU A C 11
ATOM 16435 O O . LEU A 1 32 ? -14.720 -2.912 -10.687 1.00 73.13 32 LEU A O 11
ATOM 16451 N N . ASP A 1 33 ? -13.874 -3.552 -8.703 1.00 14.14 33 ASP A N 11
ATOM 16452 C CA . ASP A 1 33 ? -14.233 -2.310 -8.025 1.00 73.54 33 ASP A CA 11
ATOM 16453 C C . ASP A 1 33 ? -13.122 -1.276 -8.161 1.00 42.44 33 ASP A C 11
ATOM 16454 O O . ASP A 1 33 ? -13.266 -0.284 -8.875 1.00 60.31 33 ASP A O 11
ATOM 16463 N N . ASN A 1 34 ? -12.012 -1.513 -7.468 1.00 71.43 34 ASN A N 11
ATOM 16464 C CA . ASN A 1 34 ? -10.875 -0.600 -7.510 1.00 62.44 34 ASN A CA 11
ATOM 16465 C C . ASN A 1 34 ? -10.089 -0.770 -8.806 1.00 53.14 34 ASN A C 11
ATOM 16466 O O . ASN A 1 34 ? -8.933 -1.194 -8.792 1.00 14.42 34 ASN A O 11
ATOM 16477 N N . GLU A 1 35 ? -10.724 -0.435 -9.926 1.00 5.21 35 GLU A N 11
ATOM 16478 C CA . GLU A 1 35 ? -10.083 -0.550 -11.230 1.00 42.21 35 GLU A CA 11
ATOM 16479 C C . GLU A 1 35 ? -8.955 0.468 -11.375 1.00 30.40 35 GLU A C 11
ATOM 16480 O O . GLU A 1 35 ? -7.853 0.132 -11.807 1.00 1.11 35 GLU A O 11
ATOM 16492 N N . SER A 1 36 ? -9.240 1.714 -11.009 1.00 63.25 36 SER A N 11
ATOM 16493 C CA . SER A 1 36 ? -8.252 2.783 -11.102 1.00 21.44 36 SER A CA 11
ATOM 16494 C C . SER A 1 36 ? -7.586 3.024 -9.750 1.00 51.03 36 SER A C 11
ATOM 16495 O O . SER A 1 36 ? -6.454 3.505 -9.680 1.00 30.21 36 SER A O 11
ATOM 16503 N N . LEU A 1 37 ? -8.295 2.688 -8.679 1.00 73.24 37 LEU A N 11
ATOM 16504 C CA . LEU A 1 37 ? -7.775 2.868 -7.329 1.00 2.33 37 LEU A CA 11
ATOM 16505 C C . LEU A 1 37 ? -6.465 2.107 -7.144 1.00 51.01 37 LEU A C 11
ATOM 16506 O O . LEU A 1 37 ? -5.550 2.580 -6.471 1.00 3.04 37 LEU A O 11
ATOM 16522 N N . LYS A 1 38 ? -6.383 0.927 -7.749 1.00 0.24 38 LYS A N 11
ATOM 16523 C CA . LYS A 1 38 ? -5.185 0.102 -7.655 1.00 70.44 38 LYS A CA 11
ATOM 16524 C C . LYS A 1 38 ? -3.937 0.912 -7.995 1.00 22.34 38 LYS A C 11
ATOM 16525 O O . LYS A 1 38 ? -2.849 0.637 -7.487 1.00 14.50 38 LYS A O 11
ATOM 16544 N N . LYS A 1 39 ? -4.102 1.911 -8.855 1.00 32.13 39 LYS A N 11
ATOM 16545 C CA . LYS A 1 39 ? -2.991 2.764 -9.259 1.00 70.23 39 LYS A CA 11
ATOM 16546 C C . LYS A 1 39 ? -2.272 3.335 -8.042 1.00 13.45 39 LYS A C 11
ATOM 16547 O O . LYS A 1 39 ? -1.058 3.539 -8.064 1.00 54.14 39 LYS A O 11
ATOM 16566 N N . VAL A 1 40 ? -3.028 3.591 -6.980 1.00 32.05 40 VAL A N 11
ATOM 16567 C CA . VAL A 1 40 ? -2.462 4.137 -5.752 1.00 52.10 40 VAL A CA 11
ATOM 16568 C C . VAL A 1 40 ? -1.550 3.124 -5.070 1.00 11.04 40 VAL A C 11
ATOM 16569 O O . VAL A 1 40 ? -0.381 3.405 -4.802 1.00 1.13 40 VAL A O 11
ATOM 16582 N N . LEU A 1 41 ? -2.092 1.944 -4.789 1.00 61.13 41 LEU A N 11
ATOM 16583 C CA . LEU A 1 41 ? -1.327 0.885 -4.138 1.00 4.54 41 LEU A CA 11
ATOM 16584 C C . LEU A 1 41 ? -0.133 0.471 -4.993 1.00 34.51 41 LEU A C 11
ATOM 16585 O O . LEU A 1 41 ? 0.998 0.417 -4.513 1.00 13.52 41 LEU A O 11
ATOM 16601 N N . GLU A 1 42 ? -0.396 0.180 -6.264 1.00 63.23 42 GLU A N 11
ATOM 16602 C CA . GLU A 1 42 ? 0.657 -0.229 -7.186 1.00 44.03 42 GLU A CA 11
ATOM 16603 C C . GLU A 1 42 ? 1.771 0.813 -7.237 1.00 12.41 42 GLU A C 11
ATOM 16604 O O . GLU A 1 42 ? 2.937 0.503 -7.000 1.00 22.31 42 GLU A O 11
ATOM 16616 N N . ASN A 1 43 ? 1.400 2.051 -7.548 1.00 4.30 43 ASN A N 11
ATOM 16617 C CA . ASN A 1 43 ? 2.368 3.139 -7.632 1.00 32.03 43 ASN A CA 11
ATOM 16618 C C . ASN A 1 43 ? 3.231 3.198 -6.375 1.00 32.23 43 ASN A C 11
ATOM 16619 O O . ASN A 1 43 ? 4.436 2.954 -6.425 1.00 62.23 43 ASN A O 11
ATOM 16630 N N . TYR A 1 44 ? 2.605 3.524 -5.249 1.00 34.51 44 TYR A N 11
ATOM 16631 C CA . TYR A 1 44 ? 3.315 3.616 -3.979 1.00 50.31 44 TYR A CA 11
ATOM 16632 C C . TYR A 1 44 ? 4.126 2.352 -3.715 1.00 62.24 44 TYR A C 11
ATOM 16633 O O . TYR A 1 44 ? 5.262 2.416 -3.241 1.00 74.21 44 TYR A O 11
ATOM 16651 N N . LEU A 1 45 ? 3.536 1.203 -4.025 1.00 42.25 45 LEU A N 11
ATOM 16652 C CA . LEU A 1 45 ? 4.203 -0.078 -3.823 1.00 64.04 45 LEU A CA 11
ATOM 16653 C C . LEU A 1 45 ? 5.534 -0.124 -4.568 1.00 12.32 45 LEU A C 11
ATOM 16654 O O . LEU A 1 45 ? 6.498 -0.727 -4.098 1.00 2.03 45 LEU A O 11
ATOM 16670 N N . GLU A 1 46 ? 5.577 0.520 -5.730 1.00 3.24 46 GLU A N 11
ATOM 16671 C CA . GLU A 1 46 ? 6.791 0.553 -6.538 1.00 53.42 46 GLU A CA 11
ATOM 16672 C C . GLU A 1 46 ? 7.795 1.552 -5.970 1.00 45.24 46 GLU A C 11
ATOM 16673 O O . GLU A 1 46 ? 8.997 1.445 -6.215 1.00 14.54 46 GLU A O 11
ATOM 16685 N N . GLU A 1 47 ? 7.294 2.521 -5.212 1.00 35.41 47 GLU A N 11
ATOM 16686 C CA . GLU A 1 47 ? 8.146 3.539 -4.611 1.00 3.13 47 GLU A CA 11
ATOM 16687 C C . GLU A 1 47 ? 9.111 2.917 -3.605 1.00 34.42 47 GLU A C 11
ATOM 16688 O O . GLU A 1 47 ? 10.329 3.049 -3.731 1.00 41.34 47 GLU A O 11
ATOM 16700 N N . LEU A 1 48 ? 8.558 2.237 -2.606 1.00 14.12 48 LEU A N 11
ATOM 16701 C CA . LEU A 1 48 ? 9.368 1.594 -1.577 1.00 54.32 48 LEU A CA 11
ATOM 16702 C C . LEU A 1 48 ? 10.473 0.750 -2.204 1.00 61.31 48 LEU A C 11
ATOM 16703 O O . LEU A 1 48 ? 11.518 0.522 -1.592 1.00 55.44 48 LEU A O 11
ATOM 16719 N N . LYS A 1 49 ? 10.237 0.290 -3.428 1.00 4.31 49 LYS A N 11
ATOM 16720 C CA . LYS A 1 49 ? 11.214 -0.526 -4.140 1.00 72.21 49 LYS A CA 11
ATOM 16721 C C . LYS A 1 49 ? 12.474 0.276 -4.445 1.00 64.12 49 LYS A C 11
ATOM 16722 O O . LYS A 1 49 ? 13.589 -0.190 -4.208 1.00 15.03 49 LYS A O 11
ATOM 16741 N N . GLN A 1 50 ? 12.290 1.483 -4.970 1.00 52.13 50 GLN A N 11
ATOM 16742 C CA . GLN A 1 50 ? 13.414 2.349 -5.306 1.00 13.41 50 GLN A CA 11
ATOM 16743 C C . GLN A 1 50 ? 13.981 3.014 -4.056 1.00 11.42 50 GLN A C 11
ATOM 16744 O O . GLN A 1 50 ? 13.616 2.664 -2.933 1.00 42.05 50 GLN A O 11
ATOM 16758 N N . LYS A 1 51 ? 14.876 3.977 -4.257 1.00 62.42 51 LYS A N 11
ATOM 16759 C CA . LYS A 1 51 ? 15.494 4.692 -3.148 1.00 61.30 51 LYS A CA 11
ATOM 16760 C C . LYS A 1 51 ? 15.134 6.173 -3.188 1.00 13.32 51 LYS A C 11
ATOM 16761 O O . LYS A 1 51 ? 15.721 6.984 -2.472 1.00 40.31 51 LYS A O 11
ATOM 16780 N N . SER A 1 52 ? 14.163 6.520 -4.028 1.00 42.12 52 SER A N 11
ATOM 16781 C CA . SER A 1 52 ? 13.726 7.905 -4.162 1.00 70.33 52 SER A CA 11
ATOM 16782 C C . SER A 1 52 ? 12.677 8.248 -3.110 1.00 62.13 52 SER A C 11
ATOM 16783 O O . SER A 1 52 ? 12.111 9.340 -3.115 1.00 10.52 52 SER A O 11
ATOM 16791 N N . ALA A 1 53 ? 12.422 7.305 -2.208 1.00 3.42 53 ALA A N 11
ATOM 16792 C CA . ALA A 1 53 ? 11.443 7.508 -1.147 1.00 31.31 53 ALA A CA 11
ATOM 16793 C C . ALA A 1 53 ? 11.615 6.477 -0.036 1.00 45.45 53 ALA A C 11
ATOM 16794 O O . ALA A 1 53 ? 11.755 5.283 -0.301 1.00 0.24 53 ALA A O 11
ATOM 16801 N N . SER A 1 54 ? 11.607 6.947 1.207 1.00 33.11 54 SER A N 11
ATOM 16802 C CA . SER A 1 54 ? 11.768 6.066 2.359 1.00 54.33 54 SER A CA 11
ATOM 16803 C C . SER A 1 54 ? 10.489 5.277 2.620 1.00 74.13 54 SER A C 11
ATOM 16804 O O . SER A 1 54 ? 9.396 5.698 2.240 1.00 22.33 54 SER A O 11
ATOM 16812 N N . VAL A 1 55 ? 10.634 4.127 3.272 1.00 71.03 55 VAL A N 11
ATOM 16813 C CA . VAL A 1 55 ? 9.492 3.278 3.587 1.00 73.41 55 VAL A CA 11
ATOM 16814 C C . VAL A 1 55 ? 8.389 4.072 4.279 1.00 3.20 55 VAL A C 11
ATOM 16815 O O . VAL A 1 55 ? 7.250 4.131 3.817 1.00 11.14 55 VAL A O 11
ATOM 16828 N N . PRO A 1 56 ? 8.735 4.698 5.413 1.00 4.11 56 PRO A N 11
ATOM 16829 C CA . PRO A 1 56 ? 7.790 5.502 6.193 1.00 23.44 56 PRO A CA 11
ATOM 16830 C C . PRO A 1 56 ? 7.403 6.794 5.483 1.00 62.41 56 PRO A C 11
ATOM 16831 O O . PRO A 1 56 ? 6.412 7.437 5.836 1.00 25.41 56 PRO A O 11
ATOM 16842 N N . LEU A 1 57 ? 8.189 7.170 4.480 1.00 34.43 57 LEU A N 11
ATOM 16843 C CA . LEU A 1 57 ? 7.927 8.387 3.719 1.00 1.42 57 LEU A CA 11
ATOM 16844 C C . LEU A 1 57 ? 6.879 8.139 2.639 1.00 34.21 57 LEU A C 11
ATOM 16845 O O . LEU A 1 57 ? 6.186 9.061 2.210 1.00 13.43 57 LEU A O 11
ATOM 16861 N N . ILE A 1 58 ? 6.767 6.888 2.206 1.00 23.12 58 ILE A N 11
ATOM 16862 C CA . ILE A 1 58 ? 5.800 6.519 1.180 1.00 73.11 58 ILE A CA 11
ATOM 16863 C C . ILE A 1 58 ? 4.476 6.088 1.802 1.00 65.14 58 ILE A C 11
ATOM 16864 O O . ILE A 1 58 ? 3.413 6.594 1.438 1.00 23.55 58 ILE A O 11
ATOM 16880 N N . LEU A 1 59 ? 4.548 5.151 2.741 1.00 71.31 59 LEU A N 11
ATOM 16881 C CA . LEU A 1 59 ? 3.354 4.651 3.416 1.00 40.52 59 LEU A CA 11
ATOM 16882 C C . LEU A 1 59 ? 2.600 5.787 4.100 1.00 1.34 59 LEU A C 11
ATOM 16883 O O . LEU A 1 59 ? 1.372 5.774 4.174 1.00 52.45 59 LEU A O 11
ATOM 16899 N N . SER A 1 60 ? 3.345 6.770 4.598 1.00 72.31 60 SER A N 11
ATOM 16900 C CA . SER A 1 60 ? 2.747 7.913 5.277 1.00 24.11 60 SER A CA 11
ATOM 16901 C C . SER A 1 60 ? 1.758 8.630 4.364 1.00 11.33 60 SER A C 11
ATOM 16902 O O . SER A 1 60 ? 0.595 8.825 4.721 1.00 1.23 60 SER A O 11
ATOM 16910 N N . ARG A 1 61 ? 2.227 9.023 3.184 1.00 25.23 61 ARG A N 11
ATOM 16911 C CA . ARG A 1 61 ? 1.385 9.720 2.220 1.00 23.34 61 ARG A CA 11
ATOM 16912 C C . ARG A 1 61 ? 0.386 8.763 1.577 1.00 23.54 61 ARG A C 11
ATOM 16913 O O . ARG A 1 61 ? -0.720 9.158 1.212 1.00 31.45 61 ARG A O 11
ATOM 16934 N N . MET A 1 62 ? 0.784 7.502 1.443 1.00 44.41 62 MET A N 11
ATOM 16935 C CA . MET A 1 62 ? -0.076 6.488 0.845 1.00 12.14 62 MET A CA 11
ATOM 16936 C C . MET A 1 62 ? -1.444 6.471 1.519 1.00 32.32 62 MET A C 11
ATOM 16937 O O . MET A 1 62 ? -2.467 6.699 0.875 1.00 63.14 62 MET A O 11
ATOM 16951 N N . ASN A 1 63 ? -1.455 6.199 2.820 1.00 11.23 63 ASN A N 11
ATOM 16952 C CA . ASN A 1 63 ? -2.698 6.152 3.581 1.00 30.42 63 ASN A CA 11
ATOM 16953 C C . ASN A 1 63 ? -3.505 7.432 3.387 1.00 51.44 63 ASN A C 11
ATOM 16954 O O . ASN A 1 63 ? -4.736 7.408 3.379 1.00 50.11 63 ASN A O 11
ATOM 16965 N N . LEU A 1 64 ? -2.803 8.548 3.229 1.00 12.53 64 LEU A N 11
ATOM 16966 C CA . LEU A 1 64 ? -3.453 9.840 3.033 1.00 45.13 64 LEU A CA 11
ATOM 16967 C C . LEU A 1 64 ? -4.079 9.929 1.645 1.00 62.11 64 LEU A C 11
ATOM 16968 O O . LEU A 1 64 ? -5.075 10.626 1.446 1.00 41.44 64 LEU A O 11
ATOM 16984 N N . ASP A 1 65 ? -3.491 9.218 0.690 1.00 61.43 65 ASP A N 11
ATOM 16985 C CA . ASP A 1 65 ? -3.994 9.214 -0.679 1.00 40.14 65 ASP A CA 11
ATOM 16986 C C . ASP A 1 65 ? -5.107 8.185 -0.846 1.00 74.13 65 ASP A C 11
ATOM 16987 O O . ASP A 1 65 ? -6.055 8.400 -1.604 1.00 23.54 65 ASP A O 11
ATOM 16996 N N . ILE A 1 66 ? -4.986 7.069 -0.136 1.00 75.42 66 ILE A N 11
ATOM 16997 C CA . ILE A 1 66 ? -5.983 6.008 -0.206 1.00 44.01 66 ILE A CA 11
ATOM 16998 C C . ILE A 1 66 ? -7.307 6.456 0.402 1.00 34.14 66 ILE A C 11
ATOM 16999 O O . ILE A 1 66 ? -8.351 6.401 -0.248 1.00 13.23 66 ILE A O 11
ATOM 17015 N N . SER A 1 67 ? -7.257 6.902 1.654 1.00 60.23 67 SER A N 11
ATOM 17016 C CA . SER A 1 67 ? -8.452 7.359 2.351 1.00 35.22 67 SER A CA 11
ATOM 17017 C C . SER A 1 67 ? -9.191 8.412 1.531 1.00 52.32 67 SER A C 11
ATOM 17018 O O . SER A 1 67 ? -10.403 8.321 1.328 1.00 43.32 67 SER A O 11
ATOM 17026 N N . LYS A 1 68 ? -8.452 9.412 1.062 1.00 30.50 68 LYS A N 11
ATOM 17027 C CA . LYS A 1 68 ? -9.034 10.483 0.262 1.00 1.32 68 LYS A CA 11
ATOM 17028 C C . LYS A 1 68 ? -9.591 9.942 -1.051 1.00 3.44 68 LYS A C 11
ATOM 17029 O O . LYS A 1 68 ? -10.575 10.459 -1.579 1.00 3.23 68 LYS A O 11
ATOM 17048 N N . ALA A 1 69 ? -8.954 8.898 -1.572 1.00 32.21 69 ALA A N 11
ATOM 17049 C CA . ALA A 1 69 ? -9.389 8.285 -2.822 1.00 5.24 69 ALA A CA 11
ATOM 17050 C C . ALA A 1 69 ? -10.748 7.613 -2.660 1.00 3.54 69 ALA A C 11
ATOM 17051 O O . ALA A 1 69 ? -11.465 7.401 -3.638 1.00 33.31 69 ALA A O 11
ATOM 17058 N N . ILE A 1 70 ? -11.095 7.281 -1.422 1.00 22.13 70 ILE A N 11
ATOM 17059 C CA . ILE A 1 70 ? -12.369 6.634 -1.134 1.00 21.25 70 ILE A CA 11
ATOM 17060 C C . ILE A 1 70 ? -13.540 7.546 -1.482 1.00 72.35 70 ILE A C 11
ATOM 17061 O O . ILE A 1 70 ? -14.281 7.286 -2.431 1.00 61.45 70 ILE A O 11
ATOM 17077 N N . ARG A 1 71 ? -13.700 8.615 -0.712 1.00 33.02 71 ARG A N 11
ATOM 17078 C CA . ARG A 1 71 ? -14.781 9.566 -0.940 1.00 15.21 71 ARG A CA 11
ATOM 17079 C C . ARG A 1 71 ? -14.709 10.143 -2.350 1.00 51.22 71 ARG A C 11
ATOM 17080 O O . ARG A 1 71 ? -15.697 10.138 -3.085 1.00 64.34 71 ARG A O 11
ATOM 17101 N N . ASN A 1 72 ? -13.534 10.641 -2.721 1.00 54.34 72 ASN A N 11
ATOM 17102 C CA . ASN A 1 72 ? -13.334 11.222 -4.045 1.00 25.24 72 ASN A CA 11
ATOM 17103 C C . ASN A 1 72 ? -13.804 10.266 -5.136 1.00 21.55 72 ASN A C 11
ATOM 17104 O O . ASN A 1 72 ? -14.864 10.460 -5.731 1.00 13.45 72 ASN A O 11
ATOM 17115 N N . ASP A 1 73 ? -13.009 9.233 -5.393 1.00 0.33 73 ASP A N 11
ATOM 17116 C CA . ASP A 1 73 ? -13.345 8.245 -6.411 1.00 62.35 73 ASP A CA 11
ATOM 17117 C C . ASP A 1 73 ? -14.759 7.710 -6.205 1.00 42.52 73 ASP A C 11
ATOM 17118 O O . ASP A 1 73 ? -15.620 7.856 -7.071 1.00 63.31 73 ASP A O 11
ATOM 17127 N N . GLY A 1 74 ? -14.989 7.090 -5.052 1.00 40.33 74 GLY A N 11
ATOM 17128 C CA . GLY A 1 74 ? -16.299 6.542 -4.754 1.00 24.35 74 GLY A CA 11
ATOM 17129 C C . GLY A 1 74 ? -16.261 5.045 -4.515 1.00 4.33 74 GLY A C 11
ATOM 17130 O O . GLY A 1 74 ? -17.287 4.370 -4.593 1.00 43.23 74 GLY A O 11
ATOM 17134 N N . VAL A 1 75 ? -15.073 4.524 -4.222 1.00 13.33 75 VAL A N 11
ATOM 17135 C CA . VAL A 1 75 ? -14.905 3.099 -3.971 1.00 63.40 75 VAL A CA 11
ATOM 17136 C C . VAL A 1 75 ? -15.150 2.766 -2.504 1.00 5.40 75 VAL A C 11
ATOM 17137 O O . VAL A 1 75 ? -15.419 3.651 -1.691 1.00 11.51 75 VAL A O 11
ATOM 17150 N N . THR A 1 76 ? -15.055 1.483 -2.168 1.00 52.15 76 THR A N 11
ATOM 17151 C CA . THR A 1 76 ? -15.267 1.032 -0.800 1.00 11.14 76 THR A CA 11
ATOM 17152 C C . THR A 1 76 ? -14.426 -0.201 -0.490 1.00 32.24 76 THR A C 11
ATOM 17153 O O . THR A 1 76 ? -14.558 -1.236 -1.145 1.00 54.23 76 THR A O 11
ATOM 17164 N N . LEU A 1 77 ? -13.562 -0.086 0.513 1.00 54.32 77 LEU A N 11
ATOM 17165 C CA . LEU A 1 77 ? -12.700 -1.193 0.911 1.00 43.12 77 LEU A CA 11
ATOM 17166 C C . LEU A 1 77 ? -13.491 -2.256 1.666 1.00 34.21 77 LEU A C 11
ATOM 17167 O O . LEU A 1 77 ? -14.252 -1.944 2.582 1.00 13.11 77 LEU A O 11
ATOM 17183 N N . SER A 1 78 ? -13.305 -3.514 1.276 1.00 11.31 78 SER A N 11
ATOM 17184 C CA . SER A 1 78 ? -14.003 -4.623 1.916 1.00 42.42 78 SER A CA 11
ATOM 17185 C C . SER A 1 78 ? -13.506 -4.826 3.343 1.00 21.33 78 SER A C 11
ATOM 17186 O O . SER A 1 78 ? -12.637 -4.096 3.821 1.00 43.04 78 SER A O 11
ATOM 17194 N N . ASP A 1 79 ? -14.066 -5.823 4.021 1.00 22.12 79 ASP A N 11
ATOM 17195 C CA . ASP A 1 79 ? -13.680 -6.124 5.395 1.00 31.32 79 ASP A CA 11
ATOM 17196 C C . ASP A 1 79 ? -12.170 -6.307 5.509 1.00 53.44 79 ASP A C 11
ATOM 17197 O O . ASP A 1 79 ? -11.478 -5.481 6.104 1.00 63.33 79 ASP A O 11
ATOM 17206 N N . TYR A 1 80 ? -11.667 -7.394 4.934 1.00 23.14 80 TYR A N 11
ATOM 17207 C CA . TYR A 1 80 ? -10.239 -7.687 4.975 1.00 42.54 80 TYR A CA 11
ATOM 17208 C C . TYR A 1 80 ? -9.423 -6.491 4.491 1.00 15.01 80 TYR A C 11
ATOM 17209 O O . TYR A 1 80 ? -8.318 -6.244 4.974 1.00 72.24 80 TYR A O 11
ATOM 17227 N N . GLN A 1 81 ? -9.978 -5.752 3.536 1.00 64.50 81 GLN A N 11
ATOM 17228 C CA . GLN A 1 81 ? -9.303 -4.582 2.987 1.00 54.32 81 GLN A CA 11
ATOM 17229 C C . GLN A 1 81 ? -9.085 -3.525 4.064 1.00 52.21 81 GLN A C 11
ATOM 17230 O O . GLN A 1 81 ? -7.948 -3.198 4.406 1.00 52.24 81 GLN A O 11
ATOM 17244 N N . SER A 1 82 ? -10.181 -2.992 4.595 1.00 54.31 82 SER A N 11
ATOM 17245 C CA . SER A 1 82 ? -10.110 -1.968 5.630 1.00 42.22 82 SER A CA 11
ATOM 17246 C C . SER A 1 82 ? -9.191 -2.407 6.766 1.00 31.41 82 SER A C 11
ATOM 17247 O O . SER A 1 82 ? -8.492 -1.591 7.367 1.00 65.24 82 SER A O 11
ATOM 17255 N N . LYS A 1 83 ? -9.199 -3.705 7.057 1.00 13.42 83 LYS A N 11
ATOM 17256 C CA . LYS A 1 83 ? -8.368 -4.255 8.120 1.00 45.04 83 LYS A CA 11
ATOM 17257 C C . LYS A 1 83 ? -6.887 -4.134 7.771 1.00 2.22 83 LYS A C 11
ATOM 17258 O O . LYS A 1 83 ? -6.098 -3.596 8.549 1.00 70.54 83 LYS A O 11
ATOM 17277 N N . LYS A 1 84 ? -6.517 -4.633 6.597 1.00 61.42 84 LYS A N 11
ATOM 17278 C CA . LYS A 1 84 ? -5.133 -4.579 6.144 1.00 54.32 84 LYS A CA 11
ATOM 17279 C C . LYS A 1 84 ? -4.648 -3.135 6.049 1.00 33.23 84 LYS A C 11
ATOM 17280 O O . LYS A 1 84 ? -3.444 -2.873 6.036 1.00 33.53 84 LYS A O 11
ATOM 17299 N N . LEU A 1 85 ? -5.591 -2.202 5.985 1.00 73.32 85 LEU A N 11
ATOM 17300 C CA . LEU A 1 85 ? -5.261 -0.784 5.893 1.00 12.03 85 LEU A CA 11
ATOM 17301 C C . LEU A 1 85 ? -4.605 -0.294 7.180 1.00 65.13 85 LEU A C 11
ATOM 17302 O O . LEU A 1 85 ? -3.699 0.540 7.151 1.00 72.44 85 LEU A O 11
ATOM 17318 N N . LYS A 1 86 ? -5.066 -0.820 8.310 1.00 11.12 86 LYS A N 11
ATOM 17319 C CA . LYS A 1 86 ? -4.522 -0.439 9.609 1.00 62.40 86 LYS A CA 11
ATOM 17320 C C . LYS A 1 86 ? -3.118 -1.004 9.797 1.00 24.43 86 LYS A C 11
ATOM 17321 O O . LYS A 1 86 ? -2.428 -0.666 10.758 1.00 31.42 86 LYS A O 11
ATOM 17340 N N . GLU A 1 87 ? -2.703 -1.866 8.874 1.00 11.41 87 GLU A N 11
ATOM 17341 C CA . GLU A 1 87 ? -1.380 -2.476 8.940 1.00 25.40 87 GLU A CA 11
ATOM 17342 C C . GLU A 1 87 ? -0.288 -1.410 8.946 1.00 21.51 87 GLU A C 11
ATOM 17343 O O . GLU A 1 87 ? 0.275 -1.087 9.993 1.00 33.32 87 GLU A O 11
ATOM 17355 N N . LEU A 1 88 ? 0.008 -0.869 7.770 1.00 14.20 88 LEU A N 11
ATOM 17356 C CA . LEU A 1 88 ? 1.033 0.161 7.637 1.00 34.42 88 LEU A CA 11
ATOM 17357 C C . LEU A 1 88 ? 0.634 1.426 8.391 1.00 41.44 88 LEU A C 11
ATOM 17358 O O . LEU A 1 88 ? 1.434 2.351 8.542 1.00 61.24 88 LEU A O 11
ATOM 17374 N N . THR A 1 89 ? -0.608 1.461 8.863 1.00 0.00 89 THR A N 11
ATOM 17375 C CA . THR A 1 89 ? -1.113 2.612 9.602 1.00 64.12 89 THR A CA 11
ATOM 17376 C C . THR A 1 89 ? -0.395 2.765 10.938 1.00 54.11 89 THR A C 11
ATOM 17377 O O . THR A 1 89 ? 0.138 3.831 11.247 1.00 30.41 89 THR A O 11
ATOM 17388 N N . SER A 1 90 ? -0.386 1.695 11.726 1.00 14.32 90 SER A N 11
ATOM 17389 C CA . SER A 1 90 ? 0.263 1.713 13.031 1.00 22.43 90 SER A CA 11
ATOM 17390 C C . SER A 1 90 ? 1.780 1.637 12.884 1.00 22.01 90 SER A C 11
ATOM 17391 O O . SER A 1 90 ? 2.522 2.130 13.735 1.00 62.54 90 SER A O 11
ATOM 17399 N N . ILE A 1 91 ? 2.232 1.016 11.800 1.00 0.44 91 ILE A N 11
ATOM 17400 C CA . ILE A 1 91 ? 3.660 0.877 11.541 1.00 52.14 91 ILE A CA 11
ATOM 17401 C C . ILE A 1 91 ? 4.283 2.216 11.159 1.00 75.13 91 ILE A C 11
ATOM 17402 O O . ILE A 1 91 ? 5.373 2.557 11.617 1.00 0.44 91 ILE A O 11
ATOM 17418 N N . SER A 1 92 ? 3.582 2.971 10.319 1.00 10.02 92 SER A N 11
ATOM 17419 C CA . SER A 1 92 ? 4.067 4.272 9.875 1.00 71.21 92 SER A CA 11
ATOM 17420 C C . SER A 1 92 ? 4.004 5.291 11.008 1.00 42.42 92 SER A C 11
ATOM 17421 O O . SER A 1 92 ? 3.122 5.232 11.863 1.00 73.41 92 SER A O 11
ATOM 17429 N N . ASN A 1 93 ? 4.948 6.227 11.006 1.00 31.01 93 ASN A N 11
ATOM 17430 C CA . ASN A 1 93 ? 5.001 7.261 12.034 1.00 20.22 93 ASN A CA 11
ATOM 17431 C C . ASN A 1 93 ? 3.990 8.367 11.747 1.00 22.41 93 ASN A C 11
ATOM 17432 O O . ASN A 1 93 ? 4.300 9.343 11.064 1.00 40.25 93 ASN A O 11
ATOM 17443 N N . ILE A 1 94 ? 2.781 8.206 12.274 1.00 15.31 94 ILE A N 11
ATOM 17444 C CA . ILE A 1 94 ? 1.725 9.191 12.075 1.00 12.03 94 ILE A CA 11
ATOM 17445 C C . ILE A 1 94 ? 1.909 10.388 13.002 1.00 40.32 94 ILE A C 11
ATOM 17446 O O . ILE A 1 94 ? 1.155 10.568 13.958 1.00 14.45 94 ILE A O 11
ATOM 17462 N N . ARG A 1 95 ? 2.917 11.206 12.711 1.00 32.40 95 ARG A N 11
ATOM 17463 C CA . ARG A 1 95 ? 3.200 12.386 13.518 1.00 3.41 95 ARG A CA 11
ATOM 17464 C C . ARG A 1 95 ? 2.501 13.616 12.945 1.00 25.11 95 ARG A C 11
ATOM 17465 O O . ARG A 1 95 ? 2.206 14.568 13.668 1.00 32.43 95 ARG A O 11
ATOM 17486 N N . TYR A 1 96 ? 2.240 13.589 11.643 1.00 64.04 96 TYR A N 11
ATOM 17487 C CA . TYR A 1 96 ? 1.579 14.702 10.972 1.00 1.04 96 TYR A CA 11
ATOM 17488 C C . TYR A 1 96 ? 0.290 15.084 11.693 1.00 73.32 96 TYR A C 11
ATOM 17489 O O . TYR A 1 96 ? -0.374 14.239 12.292 1.00 73.25 96 TYR A O 11
ATOM 17507 N N . GLY A 1 97 ? -0.059 16.366 11.630 1.00 62.11 97 GLY A N 11
ATOM 17508 C CA . GLY A 1 97 ? -1.267 16.838 12.280 1.00 73.33 97 GLY A CA 11
ATOM 17509 C C . GLY A 1 97 ? -2.458 16.860 11.343 1.00 75.44 97 GLY A C 11
ATOM 17510 O O . GLY A 1 97 ? -3.432 16.132 11.546 1.00 4.23 97 GLY A O 11
ATOM 17514 N N . TYR A 1 98 ? -2.385 17.697 10.314 1.00 35.35 98 TYR A N 11
ATOM 17515 C CA . TYR A 1 98 ? -3.468 17.813 9.344 1.00 14.33 98 TYR A CA 11
ATOM 17516 C C . TYR A 1 98 ? -3.250 16.867 8.168 1.00 71.20 98 TYR A C 11
ATOM 17517 O O . TYR A 1 98 ? -2.553 17.201 7.211 1.00 42.32 98 TYR A O 11
ATOM 17535 N N . MET A 1 1 ? 0.262 -35.285 6.803 1.00 2.41 1 MET A N 12
ATOM 17536 C CA . MET A 1 1 ? -0.830 -34.780 5.980 1.00 32.55 1 MET A CA 12
ATOM 17537 C C . MET A 1 1 ? -0.943 -33.264 6.097 1.00 74.04 1 MET A C 12
ATOM 17538 O O . MET A 1 1 ? -1.500 -32.746 7.063 1.00 14.53 1 MET A O 12
ATOM 17552 N N . GLY A 1 2 ? -0.411 -32.557 5.104 1.00 40.30 2 GLY A N 12
ATOM 17553 C CA . GLY A 1 2 ? -0.462 -31.106 5.115 1.00 22.32 2 GLY A CA 12
ATOM 17554 C C . GLY A 1 2 ? 0.748 -30.479 4.452 1.00 34.24 2 GLY A C 12
ATOM 17555 O O . GLY A 1 2 ? 1.884 -30.721 4.858 1.00 61.03 2 GLY A O 12
ATOM 17559 N N . LYS A 1 3 ? 0.505 -29.669 3.426 1.00 34.44 3 LYS A N 12
ATOM 17560 C CA . LYS A 1 3 ? 1.582 -29.003 2.704 1.00 64.33 3 LYS A CA 12
ATOM 17561 C C . LYS A 1 3 ? 1.346 -27.499 2.639 1.00 53.01 3 LYS A C 12
ATOM 17562 O O . LYS A 1 3 ? 0.642 -27.008 1.754 1.00 3.03 3 LYS A O 12
ATOM 17581 N N . LEU A 1 4 ? 1.936 -26.770 3.579 1.00 43.41 4 LEU A N 12
ATOM 17582 C CA . LEU A 1 4 ? 1.791 -25.319 3.627 1.00 1.12 4 LEU A CA 12
ATOM 17583 C C . LEU A 1 4 ? 2.667 -24.649 2.573 1.00 55.42 4 LEU A C 12
ATOM 17584 O O . LEU A 1 4 ? 3.843 -24.979 2.425 1.00 24.43 4 LEU A O 12
ATOM 17600 N N . LYS A 1 5 ? 2.085 -23.702 1.843 1.00 63.55 5 LYS A N 12
ATOM 17601 C CA . LYS A 1 5 ? 2.812 -22.982 0.804 1.00 30.42 5 LYS A CA 12
ATOM 17602 C C . LYS A 1 5 ? 2.529 -21.486 0.881 1.00 54.03 5 LYS A C 12
ATOM 17603 O O . LYS A 1 5 ? 2.626 -20.774 -0.119 1.00 35.13 5 LYS A O 12
ATOM 17622 N N . TRP A 1 6 ? 2.181 -21.014 2.072 1.00 30.23 6 TRP A N 12
ATOM 17623 C CA . TRP A 1 6 ? 1.885 -19.602 2.279 1.00 5.44 6 TRP A CA 12
ATOM 17624 C C . TRP A 1 6 ? 3.158 -18.816 2.571 1.00 3.34 6 TRP A C 12
ATOM 17625 O O . TRP A 1 6 ? 3.759 -18.961 3.636 1.00 22.44 6 TRP A O 12
ATOM 17646 N N . PHE A 1 7 ? 3.566 -17.982 1.620 1.00 44.10 7 PHE A N 12
ATOM 17647 C CA . PHE A 1 7 ? 4.770 -17.174 1.776 1.00 21.02 7 PHE A CA 12
ATOM 17648 C C . PHE A 1 7 ? 4.448 -15.842 2.447 1.00 72.12 7 PHE A C 12
ATOM 17649 O O . PHE A 1 7 ? 3.822 -14.967 1.847 1.00 61.34 7 PHE A O 12
ATOM 17666 N N . SER A 1 8 ? 4.877 -15.695 3.696 1.00 45.12 8 SER A N 12
ATOM 17667 C CA . SER A 1 8 ? 4.632 -14.472 4.451 1.00 14.31 8 SER A CA 12
ATOM 17668 C C . SER A 1 8 ? 5.431 -14.465 5.750 1.00 63.22 8 SER A C 12
ATOM 17669 O O . SER A 1 8 ? 5.532 -15.481 6.435 1.00 23.44 8 SER A O 12
ATOM 17677 N N . GLY A 1 9 ? 6.000 -13.309 6.082 1.00 71.31 9 GLY A N 12
ATOM 17678 C CA . GLY A 1 9 ? 6.783 -13.190 7.297 1.00 41.35 9 GLY A CA 12
ATOM 17679 C C . GLY A 1 9 ? 8.147 -12.575 7.049 1.00 10.14 9 GLY A C 12
ATOM 17680 O O . GLY A 1 9 ? 9.039 -13.224 6.507 1.00 62.40 9 GLY A O 12
ATOM 17684 N N . GLY A 1 10 ? 8.307 -11.317 7.447 1.00 41.43 10 GLY A N 12
ATOM 17685 C CA . GLY A 1 10 ? 9.574 -10.634 7.255 1.00 70.21 10 GLY A CA 12
ATOM 17686 C C . GLY A 1 10 ? 9.828 -9.576 8.310 1.00 64.21 10 GLY A C 12
ATOM 17687 O O . GLY A 1 10 ? 8.936 -8.797 8.648 1.00 52.54 10 GLY A O 12
ATOM 17691 N N . LYS A 1 11 ? 11.048 -9.547 8.836 1.00 40.12 11 LYS A N 12
ATOM 17692 C CA . LYS A 1 11 ? 11.419 -8.578 9.860 1.00 73.13 11 LYS A CA 12
ATOM 17693 C C . LYS A 1 11 ? 11.581 -7.186 9.257 1.00 3.22 11 LYS A C 12
ATOM 17694 O O . LYS A 1 11 ? 11.442 -6.180 9.952 1.00 52.23 11 LYS A O 12
ATOM 17713 N N . GLU A 1 12 ? 11.876 -7.137 7.962 1.00 63.54 12 GLU A N 12
ATOM 17714 C CA . GLU A 1 12 ? 12.057 -5.867 7.268 1.00 64.44 12 GLU A CA 12
ATOM 17715 C C . GLU A 1 12 ? 10.743 -5.094 7.197 1.00 4.11 12 GLU A C 12
ATOM 17716 O O . GLU A 1 12 ? 9.711 -5.639 6.806 1.00 31.55 12 GLU A O 12
ATOM 17728 N N . ARG A 1 13 ? 10.792 -3.822 7.576 1.00 23.34 13 ARG A N 12
ATOM 17729 C CA . ARG A 1 13 ? 9.606 -2.973 7.558 1.00 20.20 13 ARG A CA 12
ATOM 17730 C C . ARG A 1 13 ? 9.192 -2.649 6.126 1.00 50.43 13 ARG A C 12
ATOM 17731 O O . ARG A 1 13 ? 8.007 -2.509 5.828 1.00 74.33 13 ARG A O 12
ATOM 17752 N N . SER A 1 14 ? 10.179 -2.529 5.242 1.00 21.04 14 SER A N 12
ATOM 17753 C CA . SER A 1 14 ? 9.918 -2.216 3.843 1.00 43.02 14 SER A CA 12
ATOM 17754 C C . SER A 1 14 ? 9.249 -3.394 3.138 1.00 1.15 14 SER A C 12
ATOM 17755 O O . SER A 1 14 ? 8.303 -3.216 2.372 1.00 63.40 14 SER A O 12
ATOM 17763 N N . ASN A 1 15 ? 9.749 -4.596 3.405 1.00 22.11 15 ASN A N 12
ATOM 17764 C CA . ASN A 1 15 ? 9.201 -5.803 2.797 1.00 31.31 15 ASN A CA 12
ATOM 17765 C C . ASN A 1 15 ? 7.881 -6.192 3.455 1.00 34.41 15 ASN A C 12
ATOM 17766 O O . ASN A 1 15 ? 7.048 -6.865 2.847 1.00 25.14 15 ASN A O 12
ATOM 17777 N N . GLN A 1 16 ? 7.696 -5.763 4.700 1.00 45.44 16 GLN A N 12
ATOM 17778 C CA . GLN A 1 16 ? 6.477 -6.066 5.439 1.00 73.10 16 GLN A CA 12
ATOM 17779 C C . GLN A 1 16 ? 5.250 -5.526 4.712 1.00 42.43 16 GLN A C 12
ATOM 17780 O O . GLN A 1 16 ? 4.428 -6.291 4.208 1.00 4.41 16 GLN A O 12
ATOM 17794 N N . ALA A 1 17 ? 5.133 -4.203 4.662 1.00 43.31 17 ALA A N 12
ATOM 17795 C CA . ALA A 1 17 ? 4.008 -3.560 3.995 1.00 72.34 17 ALA A CA 12
ATOM 17796 C C . ALA A 1 17 ? 3.926 -3.978 2.531 1.00 74.15 17 ALA A C 12
ATOM 17797 O O . ALA A 1 17 ? 2.844 -4.263 2.017 1.00 51.44 17 ALA A O 12
ATOM 17804 N N . GLU A 1 18 ? 5.076 -4.014 1.864 1.00 14.40 18 GLU A N 12
ATOM 17805 C CA . GLU A 1 18 ? 5.132 -4.396 0.459 1.00 54.52 18 GLU A CA 12
ATOM 17806 C C . GLU A 1 18 ? 4.404 -5.717 0.225 1.00 54.45 18 GLU A C 12
ATOM 17807 O O . GLU A 1 18 ? 3.677 -5.872 -0.757 1.00 44.11 18 GLU A O 12
ATOM 17819 N N . ASN A 1 19 ? 4.605 -6.666 1.132 1.00 2.23 19 ASN A N 12
ATOM 17820 C CA . ASN A 1 19 ? 3.970 -7.974 1.026 1.00 54.32 19 ASN A CA 12
ATOM 17821 C C . ASN A 1 19 ? 2.455 -7.855 1.163 1.00 21.21 19 ASN A C 12
ATOM 17822 O O . ASN A 1 19 ? 1.704 -8.520 0.449 1.00 15.50 19 ASN A O 12
ATOM 17833 N N . ILE A 1 20 ? 2.016 -7.006 2.086 1.00 54.01 20 ILE A N 12
ATOM 17834 C CA . ILE A 1 20 ? 0.590 -6.800 2.316 1.00 44.53 20 ILE A CA 12
ATOM 17835 C C . ILE A 1 20 ? -0.066 -6.119 1.120 1.00 14.14 20 ILE A C 12
ATOM 17836 O O . ILE A 1 20 ? -1.079 -6.592 0.602 1.00 41.21 20 ILE A O 12
ATOM 17852 N N . ILE A 1 21 ? 0.517 -5.007 0.685 1.00 0.11 21 ILE A N 12
ATOM 17853 C CA . ILE A 1 21 ? -0.010 -4.262 -0.451 1.00 13.11 21 ILE A CA 12
ATOM 17854 C C . ILE A 1 21 ? -0.253 -5.180 -1.645 1.00 52.00 21 ILE A C 12
ATOM 17855 O O . ILE A 1 21 ? -1.304 -5.123 -2.283 1.00 33.34 21 ILE A O 12
ATOM 17871 N N . THR A 1 22 ? 0.728 -6.028 -1.941 1.00 54.30 22 THR A N 12
ATOM 17872 C CA . THR A 1 22 ? 0.622 -6.959 -3.058 1.00 14.22 22 THR A CA 12
ATOM 17873 C C . THR A 1 22 ? -0.610 -7.846 -2.918 1.00 35.21 22 THR A C 12
ATOM 17874 O O . THR A 1 22 ? -1.192 -8.278 -3.914 1.00 2.33 22 THR A O 12
ATOM 17885 N N . ASP A 1 23 ? -1.003 -8.113 -1.678 1.00 71.23 23 ASP A N 12
ATOM 17886 C CA . ASP A 1 23 ? -2.168 -8.949 -1.408 1.00 70.23 23 ASP A CA 12
ATOM 17887 C C . ASP A 1 23 ? -3.426 -8.340 -2.018 1.00 53.42 23 ASP A C 12
ATOM 17888 O O . ASP A 1 23 ? -4.061 -8.938 -2.888 1.00 43.11 23 ASP A O 12
ATOM 17897 N N . LEU A 1 24 ? -3.783 -7.146 -1.556 1.00 21.14 24 LEU A N 12
ATOM 17898 C CA . LEU A 1 24 ? -4.967 -6.455 -2.055 1.00 24.50 24 LEU A CA 12
ATOM 17899 C C . LEU A 1 24 ? -4.989 -6.445 -3.580 1.00 74.22 24 LEU A C 12
ATOM 17900 O O . LEU A 1 24 ? -6.014 -6.733 -4.199 1.00 12.04 24 LEU A O 12
ATOM 17916 N N . LEU A 1 25 ? -3.852 -6.112 -4.181 1.00 25.42 25 LEU A N 12
ATOM 17917 C CA . LEU A 1 25 ? -3.739 -6.066 -5.634 1.00 63.43 25 LEU A CA 12
ATOM 17918 C C . LEU A 1 25 ? -4.144 -7.400 -6.254 1.00 51.34 25 LEU A C 12
ATOM 17919 O O . LEU A 1 25 ? -4.913 -7.441 -7.214 1.00 62.02 25 LEU A O 12
ATOM 17935 N N . ASP A 1 26 ? -3.622 -8.488 -5.697 1.00 72.13 26 ASP A N 12
ATOM 17936 C CA . ASP A 1 26 ? -3.933 -9.824 -6.193 1.00 64.12 26 ASP A CA 12
ATOM 17937 C C . ASP A 1 26 ? -5.432 -10.093 -6.128 1.00 74.25 26 ASP A C 12
ATOM 17938 O O . ASP A 1 26 ? -6.016 -10.639 -7.065 1.00 74.40 26 ASP A O 12
ATOM 17947 N N . ASP A 1 27 ? -6.050 -9.708 -5.018 1.00 0.23 27 ASP A N 12
ATOM 17948 C CA . ASP A 1 27 ? -7.482 -9.908 -4.830 1.00 0.11 27 ASP A CA 12
ATOM 17949 C C . ASP A 1 27 ? -8.279 -9.161 -5.895 1.00 14.21 27 ASP A C 12
ATOM 17950 O O . ASP A 1 27 ? -9.222 -9.703 -6.475 1.00 1.42 27 ASP A O 12
ATOM 17959 N N . LEU A 1 28 ? -7.896 -7.914 -6.148 1.00 25.53 28 LEU A N 12
ATOM 17960 C CA . LEU A 1 28 ? -8.576 -7.091 -7.143 1.00 44.21 28 LEU A CA 12
ATOM 17961 C C . LEU A 1 28 ? -8.323 -7.622 -8.551 1.00 13.52 28 LEU A C 12
ATOM 17962 O O . LEU A 1 28 ? -9.185 -7.525 -9.426 1.00 24.05 28 LEU A O 12
ATOM 17978 N N . LYS A 1 29 ? -7.138 -8.183 -8.762 1.00 50.52 29 LYS A N 12
ATOM 17979 C CA . LYS A 1 29 ? -6.773 -8.732 -10.063 1.00 41.21 29 LYS A CA 12
ATOM 17980 C C . LYS A 1 29 ? -7.889 -9.614 -10.614 1.00 31.11 29 LYS A C 12
ATOM 17981 O O . LYS A 1 29 ? -8.427 -9.352 -11.691 1.00 24.32 29 LYS A O 12
ATOM 18000 N N . THR A 1 30 ? -8.233 -10.660 -9.869 1.00 15.03 30 THR A N 12
ATOM 18001 C CA . THR A 1 30 ? -9.285 -11.579 -10.282 1.00 72.35 30 THR A CA 12
ATOM 18002 C C . THR A 1 30 ? -10.628 -11.191 -9.672 1.00 43.52 30 THR A C 12
ATOM 18003 O O . THR A 1 30 ? -11.202 -11.942 -8.885 1.00 1.15 30 THR A O 12
ATOM 18014 N N . ASP A 1 31 ? -11.121 -10.015 -10.043 1.00 34.23 31 ASP A N 12
ATOM 18015 C CA . ASP A 1 31 ? -12.398 -9.527 -9.532 1.00 61.32 31 ASP A CA 12
ATOM 18016 C C . ASP A 1 31 ? -12.908 -8.360 -10.372 1.00 21.22 31 ASP A C 12
ATOM 18017 O O . ASP A 1 31 ? -12.209 -7.867 -11.259 1.00 75.42 31 ASP A O 12
ATOM 18026 N N . LEU A 1 32 ? -14.130 -7.923 -10.087 1.00 2.11 32 LEU A N 12
ATOM 18027 C CA . LEU A 1 32 ? -14.735 -6.814 -10.816 1.00 55.33 32 LEU A CA 12
ATOM 18028 C C . LEU A 1 32 ? -14.862 -5.582 -9.926 1.00 74.14 32 LEU A C 12
ATOM 18029 O O . LEU A 1 32 ? -15.677 -4.697 -10.188 1.00 42.52 32 LEU A O 12
ATOM 18045 N N . ASP A 1 33 ? -14.052 -5.531 -8.875 1.00 71.24 33 ASP A N 12
ATOM 18046 C CA . ASP A 1 33 ? -14.071 -4.406 -7.947 1.00 73.15 33 ASP A CA 12
ATOM 18047 C C . ASP A 1 33 ? -13.283 -3.226 -8.509 1.00 33.33 33 ASP A C 12
ATOM 18048 O O . ASP A 1 33 ? -12.912 -3.216 -9.681 1.00 53.23 33 ASP A O 12
ATOM 18057 N N . ASN A 1 34 ? -13.033 -2.233 -7.662 1.00 32.25 34 ASN A N 12
ATOM 18058 C CA . ASN A 1 34 ? -12.291 -1.046 -8.073 1.00 64.45 34 ASN A CA 12
ATOM 18059 C C . ASN A 1 34 ? -10.999 -1.434 -8.788 1.00 14.13 34 ASN A C 12
ATOM 18060 O O . ASN A 1 34 ? -10.011 -1.795 -8.152 1.00 32.54 34 ASN A O 12
ATOM 18071 N N . GLU A 1 35 ? -11.018 -1.353 -10.115 1.00 64.34 35 GLU A N 12
ATOM 18072 C CA . GLU A 1 35 ? -9.848 -1.696 -10.916 1.00 75.10 35 GLU A CA 12
ATOM 18073 C C . GLU A 1 35 ? -8.959 -0.475 -11.130 1.00 34.14 35 GLU A C 12
ATOM 18074 O O . GLU A 1 35 ? -7.931 -0.552 -11.803 1.00 65.54 35 GLU A O 12
ATOM 18086 N N . SER A 1 36 ? -9.363 0.653 -10.552 1.00 63.43 36 SER A N 12
ATOM 18087 C CA . SER A 1 36 ? -8.605 1.891 -10.683 1.00 14.34 36 SER A CA 12
ATOM 18088 C C . SER A 1 36 ? -7.918 2.249 -9.368 1.00 35.02 36 SER A C 12
ATOM 18089 O O . SER A 1 36 ? -6.789 2.742 -9.358 1.00 34.12 36 SER A O 12
ATOM 18097 N N . LEU A 1 37 ? -8.607 1.997 -8.261 1.00 13.12 37 LEU A N 12
ATOM 18098 C CA . LEU A 1 37 ? -8.066 2.292 -6.939 1.00 3.45 37 LEU A CA 12
ATOM 18099 C C . LEU A 1 37 ? -6.743 1.565 -6.718 1.00 31.42 37 LEU A C 12
ATOM 18100 O O . LEU A 1 37 ? -5.796 2.128 -6.169 1.00 52.20 37 LEU A O 12
ATOM 18116 N N . LYS A 1 38 ? -6.685 0.310 -7.149 1.00 33.41 38 LYS A N 12
ATOM 18117 C CA . LYS A 1 38 ? -5.480 -0.496 -7.003 1.00 2.34 38 LYS A CA 12
ATOM 18118 C C . LYS A 1 38 ? -4.259 0.252 -7.529 1.00 42.42 38 LYS A C 12
ATOM 18119 O O . LYS A 1 38 ? -3.136 0.025 -7.077 1.00 74.32 38 LYS A O 12
ATOM 18138 N N . LYS A 1 39 ? -4.485 1.146 -8.486 1.00 70.33 39 LYS A N 12
ATOM 18139 C CA . LYS A 1 39 ? -3.404 1.929 -9.073 1.00 14.05 39 LYS A CA 12
ATOM 18140 C C . LYS A 1 39 ? -2.577 2.613 -7.988 1.00 32.20 39 LYS A C 12
ATOM 18141 O O . LYS A 1 39 ? -1.364 2.771 -8.125 1.00 33.13 39 LYS A O 12
ATOM 18160 N N . VAL A 1 40 ? -3.242 3.015 -6.909 1.00 11.41 40 VAL A N 12
ATOM 18161 C CA . VAL A 1 40 ? -2.568 3.680 -5.800 1.00 51.20 40 VAL A CA 12
ATOM 18162 C C . VAL A 1 40 ? -1.636 2.720 -5.069 1.00 53.53 40 VAL A C 12
ATOM 18163 O O . VAL A 1 40 ? -0.457 3.014 -4.869 1.00 22.02 40 VAL A O 12
ATOM 18176 N N . LEU A 1 41 ? -2.172 1.571 -4.674 1.00 22.53 41 LEU A N 12
ATOM 18177 C CA . LEU A 1 41 ? -1.388 0.565 -3.964 1.00 71.42 41 LEU A CA 12
ATOM 18178 C C . LEU A 1 41 ? -0.103 0.243 -4.720 1.00 54.53 41 LEU A C 12
ATOM 18179 O O . LEU A 1 41 ? 0.994 0.350 -4.173 1.00 41.15 41 LEU A O 12
ATOM 18195 N N . GLU A 1 42 ? -0.247 -0.149 -5.983 1.00 32.15 42 GLU A N 12
ATOM 18196 C CA . GLU A 1 42 ? 0.902 -0.484 -6.814 1.00 44.23 42 GLU A CA 12
ATOM 18197 C C . GLU A 1 42 ? 1.894 0.675 -6.866 1.00 55.12 42 GLU A C 12
ATOM 18198 O O . GLU A 1 42 ? 3.089 0.494 -6.637 1.00 12.32 42 GLU A O 12
ATOM 18210 N N . ASN A 1 43 ? 1.386 1.866 -7.169 1.00 61.35 43 ASN A N 12
ATOM 18211 C CA . ASN A 1 43 ? 2.226 3.055 -7.252 1.00 44.02 43 ASN A CA 12
ATOM 18212 C C . ASN A 1 43 ? 3.077 3.209 -5.996 1.00 23.40 43 ASN A C 12
ATOM 18213 O O . ASN A 1 43 ? 4.294 3.022 -6.030 1.00 73.22 43 ASN A O 12
ATOM 18224 N N . TYR A 1 44 ? 2.429 3.551 -4.887 1.00 61.05 44 TYR A N 12
ATOM 18225 C CA . TYR A 1 44 ? 3.126 3.731 -3.620 1.00 1.24 44 TYR A CA 12
ATOM 18226 C C . TYR A 1 44 ? 3.994 2.519 -3.297 1.00 61.23 44 TYR A C 12
ATOM 18227 O O . TYR A 1 44 ? 5.105 2.655 -2.782 1.00 64.43 44 TYR A O 12
ATOM 18245 N N . LEU A 1 45 ? 3.479 1.334 -3.603 1.00 61.22 45 LEU A N 12
ATOM 18246 C CA . LEU A 1 45 ? 4.206 0.095 -3.348 1.00 21.54 45 LEU A CA 12
ATOM 18247 C C . LEU A 1 45 ? 5.563 0.106 -4.043 1.00 22.11 45 LEU A C 12
ATOM 18248 O O . LEU A 1 45 ? 6.571 -0.302 -3.465 1.00 52.32 45 LEU A O 12
ATOM 18264 N N . GLU A 1 46 ? 5.582 0.578 -5.286 1.00 72.41 46 GLU A N 12
ATOM 18265 C CA . GLU A 1 46 ? 6.816 0.643 -6.060 1.00 31.23 46 GLU A CA 12
ATOM 18266 C C . GLU A 1 46 ? 7.847 1.526 -5.364 1.00 41.31 46 GLU A C 12
ATOM 18267 O O . GLU A 1 46 ? 9.048 1.259 -5.420 1.00 74.35 46 GLU A O 12
ATOM 18279 N N . GLU A 1 47 ? 7.371 2.581 -4.710 1.00 34.14 47 GLU A N 12
ATOM 18280 C CA . GLU A 1 47 ? 8.251 3.504 -4.004 1.00 53.54 47 GLU A CA 12
ATOM 18281 C C . GLU A 1 47 ? 9.120 2.763 -2.993 1.00 44.20 47 GLU A C 12
ATOM 18282 O O . GLU A 1 47 ? 10.290 3.097 -2.800 1.00 24.04 47 GLU A O 12
ATOM 18294 N N . LEU A 1 48 ? 8.540 1.755 -2.351 1.00 61.02 48 LEU A N 12
ATOM 18295 C CA . LEU A 1 48 ? 9.260 0.965 -1.358 1.00 5.11 48 LEU A CA 12
ATOM 18296 C C . LEU A 1 48 ? 10.514 0.341 -1.964 1.00 30.52 48 LEU A C 12
ATOM 18297 O O . LEU A 1 48 ? 11.552 0.247 -1.309 1.00 44.40 48 LEU A O 12
ATOM 18313 N N . LYS A 1 49 ? 10.410 -0.083 -3.219 1.00 0.13 49 LYS A N 12
ATOM 18314 C CA . LYS A 1 49 ? 11.535 -0.695 -3.916 1.00 31.52 49 LYS A CA 12
ATOM 18315 C C . LYS A 1 49 ? 12.621 0.336 -4.207 1.00 10.51 49 LYS A C 12
ATOM 18316 O O . LYS A 1 49 ? 13.799 -0.003 -4.311 1.00 2.31 49 LYS A O 12
ATOM 18335 N N . GLN A 1 50 ? 12.215 1.595 -4.336 1.00 55.32 50 GLN A N 12
ATOM 18336 C CA . GLN A 1 50 ? 13.155 2.675 -4.615 1.00 20.03 50 GLN A CA 12
ATOM 18337 C C . GLN A 1 50 ? 13.909 3.079 -3.353 1.00 63.13 50 GLN A C 12
ATOM 18338 O O . GLN A 1 50 ? 13.488 2.769 -2.238 1.00 10.30 50 GLN A O 12
ATOM 18352 N N . LYS A 1 51 ? 15.028 3.772 -3.535 1.00 53.14 51 LYS A N 12
ATOM 18353 C CA . LYS A 1 51 ? 15.843 4.220 -2.412 1.00 1.24 51 LYS A CA 12
ATOM 18354 C C . LYS A 1 51 ? 15.652 5.713 -2.162 1.00 42.22 51 LYS A C 12
ATOM 18355 O O . LYS A 1 51 ? 16.387 6.321 -1.384 1.00 45.04 51 LYS A O 12
ATOM 18374 N N . SER A 1 52 ? 14.659 6.297 -2.826 1.00 24.11 52 SER A N 12
ATOM 18375 C CA . SER A 1 52 ? 14.373 7.719 -2.677 1.00 44.43 52 SER A CA 12
ATOM 18376 C C . SER A 1 52 ? 13.475 7.970 -1.471 1.00 31.33 52 SER A C 12
ATOM 18377 O O . SER A 1 52 ? 13.928 8.457 -0.436 1.00 50.31 52 SER A O 12
ATOM 18385 N N . ALA A 1 53 ? 12.197 7.632 -1.613 1.00 12.41 53 ALA A N 12
ATOM 18386 C CA . ALA A 1 53 ? 11.234 7.819 -0.534 1.00 74.14 53 ALA A CA 12
ATOM 18387 C C . ALA A 1 53 ? 11.440 6.788 0.570 1.00 44.31 53 ALA A C 12
ATOM 18388 O O . ALA A 1 53 ? 11.697 5.616 0.297 1.00 21.42 53 ALA A O 12
ATOM 18395 N N . SER A 1 54 ? 11.327 7.233 1.817 1.00 13.24 54 SER A N 12
ATOM 18396 C CA . SER A 1 54 ? 11.506 6.350 2.963 1.00 72.51 54 SER A CA 12
ATOM 18397 C C . SER A 1 54 ? 10.284 5.456 3.157 1.00 0.34 54 SER A C 12
ATOM 18398 O O . SER A 1 54 ? 9.178 5.797 2.736 1.00 41.54 54 SER A O 12
ATOM 18406 N N . VAL A 1 55 ? 10.492 4.310 3.798 1.00 52.53 55 VAL A N 12
ATOM 18407 C CA . VAL A 1 55 ? 9.408 3.367 4.049 1.00 41.54 55 VAL A CA 12
ATOM 18408 C C . VAL A 1 55 ? 8.220 4.059 4.707 1.00 3.00 55 VAL A C 12
ATOM 18409 O O . VAL A 1 55 ? 7.099 4.040 4.198 1.00 2.32 55 VAL A O 12
ATOM 18422 N N . PRO A 1 56 ? 8.468 4.685 5.867 1.00 10.43 56 PRO A N 12
ATOM 18423 C CA . PRO A 1 56 ? 7.431 5.396 6.620 1.00 13.01 56 PRO A CA 12
ATOM 18424 C C . PRO A 1 56 ? 6.974 6.670 5.917 1.00 12.21 56 PRO A C 12
ATOM 18425 O O . PRO A 1 56 ? 5.941 7.245 6.261 1.00 1.24 56 PRO A O 12
ATOM 18436 N N . LEU A 1 57 ? 7.749 7.106 4.930 1.00 2.11 57 LEU A N 12
ATOM 18437 C CA . LEU A 1 57 ? 7.423 8.313 4.177 1.00 62.13 57 LEU A CA 12
ATOM 18438 C C . LEU A 1 57 ? 6.407 8.012 3.080 1.00 64.12 57 LEU A C 12
ATOM 18439 O O . LEU A 1 57 ? 5.577 8.856 2.742 1.00 70.23 57 LEU A O 12
ATOM 18455 N N . ILE A 1 58 ? 6.478 6.804 2.530 1.00 12.01 58 ILE A N 12
ATOM 18456 C CA . ILE A 1 58 ? 5.562 6.391 1.473 1.00 1.24 58 ILE A CA 12
ATOM 18457 C C . ILE A 1 58 ? 4.229 5.930 2.052 1.00 54.45 58 ILE A C 12
ATOM 18458 O O . ILE A 1 58 ? 3.163 6.297 1.553 1.00 3.32 58 ILE A O 12
ATOM 18474 N N . LEU A 1 59 ? 4.294 5.126 3.106 1.00 41.24 59 LEU A N 12
ATOM 18475 C CA . LEU A 1 59 ? 3.091 4.615 3.755 1.00 52.32 59 LEU A CA 12
ATOM 18476 C C . LEU A 1 59 ? 2.205 5.759 4.237 1.00 4.43 59 LEU A C 12
ATOM 18477 O O . LEU A 1 59 ? 0.982 5.706 4.114 1.00 21.33 59 LEU A O 12
ATOM 18493 N N . SER A 1 60 ? 2.833 6.795 4.786 1.00 14.12 60 SER A N 12
ATOM 18494 C CA . SER A 1 60 ? 2.101 7.953 5.289 1.00 25.43 60 SER A CA 12
ATOM 18495 C C . SER A 1 60 ? 1.252 8.578 4.188 1.00 0.35 60 SER A C 12
ATOM 18496 O O . SER A 1 60 ? 0.032 8.688 4.317 1.00 0.41 60 SER A O 12
ATOM 18504 N N . ARG A 1 61 ? 1.905 8.989 3.106 1.00 64.54 61 ARG A N 12
ATOM 18505 C CA . ARG A 1 61 ? 1.211 9.605 1.982 1.00 3.43 61 ARG A CA 12
ATOM 18506 C C . ARG A 1 61 ? 0.232 8.625 1.343 1.00 52.01 61 ARG A C 12
ATOM 18507 O O . ARG A 1 61 ? -0.867 9.003 0.941 1.00 13.34 61 ARG A O 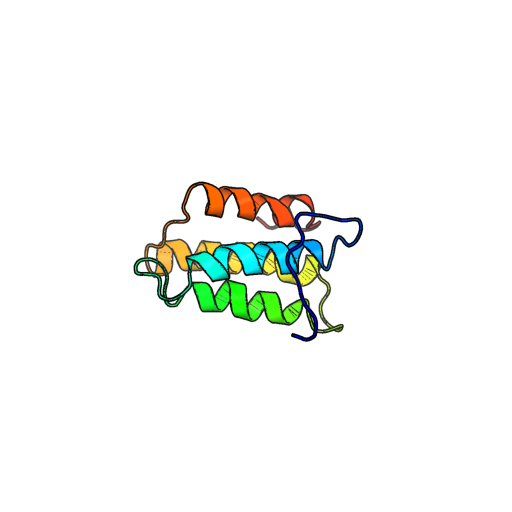12
ATOM 18528 N N . MET A 1 62 ? 0.640 7.363 1.253 1.00 1.53 62 MET A N 12
ATOM 18529 C CA . MET A 1 62 ? -0.201 6.328 0.664 1.00 71.05 62 MET A CA 12
ATOM 18530 C C . MET A 1 62 ? -1.577 6.306 1.323 1.00 52.35 62 MET A C 12
ATOM 18531 O O . MET A 1 62 ? -2.596 6.508 0.662 1.00 44.44 62 MET A O 12
ATOM 18545 N N . ASN A 1 63 ? -1.599 6.058 2.628 1.00 50.21 63 ASN A N 12
ATOM 18546 C CA . ASN A 1 63 ? -2.850 6.008 3.376 1.00 40.03 63 ASN A CA 12
ATOM 18547 C C . ASN A 1 63 ? -3.672 7.273 3.147 1.00 4.52 63 ASN A C 12
ATOM 18548 O O . ASN A 1 63 ? -4.864 7.207 2.847 1.00 51.25 63 ASN A O 12
ATOM 18559 N N . LEU A 1 64 ? -3.025 8.425 3.291 1.00 51.24 64 LEU A N 12
ATOM 18560 C CA . LEU A 1 64 ? -3.695 9.707 3.099 1.00 2.43 64 LEU A CA 12
ATOM 18561 C C . LEU A 1 64 ? -4.186 9.855 1.663 1.00 35.20 64 LEU A C 12
ATOM 18562 O O . LEU A 1 64 ? -5.061 10.674 1.377 1.00 30.32 64 LEU A O 12
ATOM 18578 N N . ASP A 1 65 ? -3.621 9.057 0.764 1.00 34.40 65 ASP A N 12
ATOM 18579 C CA . ASP A 1 65 ? -4.005 9.097 -0.642 1.00 32.11 65 ASP A CA 12
ATOM 18580 C C . ASP A 1 65 ? -5.177 8.157 -0.913 1.00 3.14 65 ASP A C 12
ATOM 18581 O O . ASP A 1 65 ? -6.131 8.521 -1.600 1.00 12.33 65 ASP A O 12
ATOM 18590 N N . ILE A 1 66 ? -5.095 6.947 -0.369 1.00 71.30 66 ILE A N 12
ATOM 18591 C CA . ILE A 1 66 ? -6.148 5.955 -0.551 1.00 52.45 66 ILE A CA 12
ATOM 18592 C C . ILE A 1 66 ? -7.468 6.441 0.036 1.00 15.33 66 ILE A C 12
ATOM 18593 O O . ILE A 1 66 ? -8.501 6.426 -0.634 1.00 22.12 66 ILE A O 12
ATOM 18609 N N . SER A 1 67 ? -7.427 6.873 1.293 1.00 24.11 67 SER A N 12
ATOM 18610 C CA . SER A 1 67 ? -8.620 7.361 1.973 1.00 1.04 67 SER A CA 12
ATOM 18611 C C . SER A 1 67 ? -9.289 8.470 1.167 1.00 31.13 67 SER A C 12
ATOM 18612 O O . SER A 1 67 ? -10.516 8.559 1.111 1.00 1.44 67 SER A O 12
ATOM 18620 N N . LYS A 1 68 ? -8.475 9.314 0.544 1.00 64.14 68 LYS A N 12
ATOM 18621 C CA . LYS A 1 68 ? -8.985 10.418 -0.262 1.00 24.40 68 LYS A CA 12
ATOM 18622 C C . LYS A 1 68 ? -9.713 9.898 -1.497 1.00 63.12 68 LYS A C 12
ATOM 18623 O O . LYS A 1 68 ? -10.781 10.393 -1.854 1.00 14.42 68 LYS A O 12
ATOM 18642 N N . ALA A 1 69 ? -9.127 8.896 -2.146 1.00 12.40 69 ALA A N 12
ATOM 18643 C CA . ALA A 1 69 ? -9.722 8.308 -3.340 1.00 43.10 69 ALA A CA 12
ATOM 18644 C C . ALA A 1 69 ? -11.124 7.781 -3.052 1.00 45.40 69 ALA A C 12
ATOM 18645 O O . ALA A 1 69 ? -11.927 7.596 -3.966 1.00 22.11 69 ALA A O 12
ATOM 18652 N N . ILE A 1 70 ? -11.409 7.540 -1.776 1.00 52.40 70 ILE A N 12
ATOM 18653 C CA . ILE A 1 70 ? -12.714 7.034 -1.369 1.00 52.42 70 ILE A CA 12
ATOM 18654 C C . ILE A 1 70 ? -13.792 8.100 -1.533 1.00 73.23 70 ILE A C 12
ATOM 18655 O O . ILE A 1 70 ? -14.670 7.983 -2.389 1.00 62.23 70 ILE A O 12
ATOM 18671 N N . ARG A 1 71 ? -13.719 9.140 -0.709 1.00 75.32 71 ARG A N 12
ATOM 18672 C CA . ARG A 1 71 ? -14.690 10.227 -0.764 1.00 30.50 71 ARG A CA 12
ATOM 18673 C C . ARG A 1 71 ? -14.691 10.886 -2.140 1.00 52.02 71 ARG A C 12
ATOM 18674 O O . ARG A 1 71 ? -15.738 11.035 -2.767 1.00 54.23 71 ARG A O 12
ATOM 18695 N N . ASN A 1 72 ? -13.509 11.280 -2.603 1.00 4.11 72 ASN A N 12
ATOM 18696 C CA . ASN A 1 72 ? -13.373 11.925 -3.904 1.00 21.14 72 ASN A CA 12
ATOM 18697 C C . ASN A 1 72 ? -14.066 11.108 -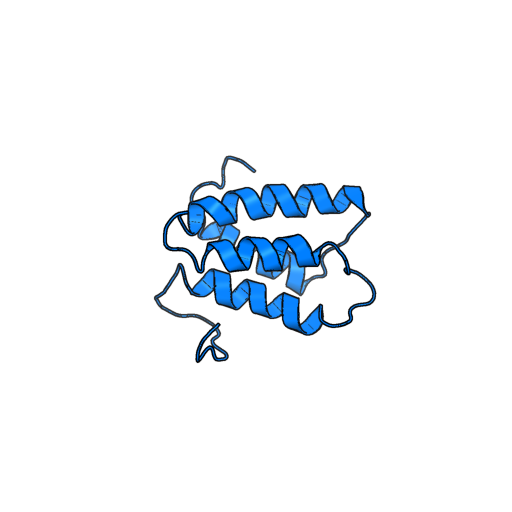4.990 1.00 43.23 72 ASN A C 12
ATOM 18698 O O . ASN A 1 72 ? -15.158 11.455 -5.441 1.00 24.32 72 ASN A O 12
ATOM 18709 N N . ASP A 1 73 ? -13.424 10.022 -5.407 1.00 11.44 73 ASP A N 12
ATOM 18710 C CA . ASP A 1 73 ? -13.978 9.155 -6.440 1.00 23.44 73 ASP A CA 12
ATOM 18711 C C . ASP A 1 73 ? -15.407 8.744 -6.095 1.00 1.54 73 ASP A C 12
ATOM 18712 O O . ASP A 1 73 ? -16.340 9.014 -6.849 1.00 62.44 73 ASP A O 12
ATOM 18721 N N . GLY A 1 74 ? -15.569 8.089 -4.949 1.00 0.10 74 GLY A N 12
ATOM 18722 C CA . GLY A 1 74 ? -16.886 7.650 -4.525 1.00 52.42 74 GLY A CA 12
ATOM 18723 C C . GLY A 1 74 ? -16.940 6.161 -4.249 1.00 74.44 74 GLY A C 12
ATOM 18724 O O . GLY A 1 74 ? -18.019 5.593 -4.078 1.00 33.23 74 GLY A O 12
ATOM 18728 N N . VAL A 1 75 ? -15.773 5.525 -4.208 1.00 72.22 75 VAL A N 12
ATOM 18729 C CA . VAL A 1 75 ? -15.693 4.092 -3.952 1.00 3.21 75 VAL A CA 12
ATOM 18730 C C . VAL A 1 75 ? -15.633 3.804 -2.456 1.00 61.14 75 VAL A C 12
ATOM 18731 O O . VAL A 1 75 ? -15.749 4.711 -1.632 1.00 1.45 75 VAL A O 12
ATOM 18744 N N . THR A 1 76 ? -15.451 2.533 -2.111 1.00 20.14 76 THR A N 12
ATOM 18745 C CA . THR A 1 76 ? -15.377 2.124 -0.714 1.00 43.41 76 THR A CA 12
ATOM 18746 C C . THR A 1 76 ? -14.477 0.905 -0.546 1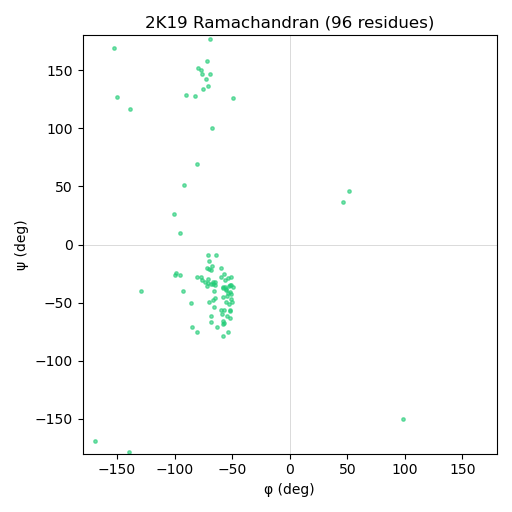.00 2.15 76 THR A C 12
ATOM 18747 O O . THR A 1 76 ? -14.546 -0.044 -1.327 1.00 35.21 76 THR A O 12
ATOM 18758 N N . LEU A 1 77 ? -13.633 0.937 0.480 1.00 65.32 77 LEU A N 12
ATOM 18759 C CA . LEU A 1 77 ? -12.718 -0.167 0.752 1.00 74.10 77 LEU A CA 12
ATOM 18760 C C . LEU A 1 77 ? -13.460 -1.351 1.365 1.00 50.45 77 LEU A C 12
ATOM 18761 O O . LEU A 1 77 ? -14.395 -1.173 2.145 1.00 61.44 77 LEU A O 12
ATOM 18777 N N . SER A 1 78 ? -13.035 -2.558 1.007 1.00 71.05 78 SER A N 12
ATOM 18778 C CA . SER A 1 78 ? -13.661 -3.772 1.520 1.00 42.14 78 SER A CA 12
ATOM 18779 C C . SER A 1 78 ? -13.248 -4.026 2.966 1.00 70.12 78 SER A C 12
ATOM 18780 O O . SER A 1 78 ? -12.335 -3.383 3.485 1.00 72.44 78 SER A O 12
ATOM 18788 N N . ASP A 1 79 ? -13.928 -4.967 3.612 1.00 43.34 79 ASP A N 12
ATOM 18789 C CA . ASP A 1 79 ? -13.631 -5.309 4.998 1.00 0.03 79 ASP A CA 12
ATOM 18790 C C . ASP A 1 79 ? -12.143 -5.587 5.185 1.00 40.43 79 ASP A C 12
ATOM 18791 O O . ASP A 1 79 ? -11.461 -4.893 5.940 1.00 62.44 79 ASP A O 12
ATOM 18800 N N . TYR A 1 80 ? -11.647 -6.606 4.492 1.00 50.40 80 TYR A N 12
ATOM 18801 C CA . TYR A 1 80 ? -10.240 -6.979 4.583 1.00 11.15 80 TYR A CA 12
ATOM 18802 C C . TYR A 1 80 ? -9.339 -5.798 4.232 1.00 33.33 80 TYR A C 12
ATOM 18803 O O . TYR A 1 80 ? -8.262 -5.635 4.804 1.00 13.21 80 TYR A O 12
ATOM 18821 N N . GLN A 1 81 ? -9.791 -4.978 3.289 1.00 20.13 81 GLN A N 12
ATOM 18822 C CA . GLN A 1 81 ? -9.027 -3.812 2.862 1.00 64.14 81 GLN A CA 12
ATOM 18823 C C . GLN A 1 81 ? -8.797 -2.855 4.027 1.00 62.31 81 GLN A C 12
ATOM 18824 O O . GLN A 1 81 ? -7.674 -2.710 4.511 1.00 74.50 81 GLN A O 12
ATOM 18838 N N . SER A 1 82 ? -9.866 -2.203 4.471 1.00 33.21 82 SER A N 12
ATOM 18839 C CA . SER A 1 82 ? -9.780 -1.257 5.577 1.00 10.40 82 SER A CA 12
ATOM 18840 C C . SER A 1 82 ? -9.064 -1.880 6.771 1.00 64.51 82 SER A C 12
ATOM 18841 O O . SER A 1 82 ? -8.336 -1.202 7.497 1.00 35.33 82 SER A O 12
ATOM 18849 N N . LYS A 1 83 ? -9.276 -3.177 6.969 1.00 22.22 83 LYS A N 12
ATOM 18850 C CA . LYS A 1 83 ? -8.651 -3.895 8.073 1.00 1.20 83 LYS A CA 12
ATOM 18851 C C . LYS A 1 83 ? -7.138 -3.964 7.892 1.00 53.22 83 LYS A C 12
ATOM 18852 O O . LYS A 1 83 ? -6.377 -3.592 8.786 1.00 62.03 83 LYS A O 12
ATOM 18871 N N . LYS A 1 84 ? -6.708 -4.438 6.727 1.00 64.21 84 LYS A N 12
ATOM 18872 C CA . LYS A 1 84 ? -5.285 -4.553 6.426 1.00 33.24 84 LYS A CA 12
ATOM 18873 C C . LYS A 1 84 ? -4.600 -3.193 6.510 1.00 21.54 84 LYS A C 12
ATOM 18874 O O . LYS A 1 84 ? -3.380 -3.110 6.655 1.00 52.44 84 LYS A O 12
ATOM 18893 N N . LEU A 1 85 ? -5.392 -2.130 6.423 1.00 72.11 85 LEU A N 12
ATOM 18894 C CA . LEU A 1 85 ? -4.862 -0.773 6.492 1.00 45.41 85 LEU A CA 12
ATOM 18895 C C . LEU A 1 85 ? -4.192 -0.518 7.839 1.00 44.05 85 LEU A C 12
ATOM 18896 O O . LEU A 1 85 ? -3.236 0.254 7.932 1.00 33.55 85 LEU A O 12
ATOM 18912 N N . LYS A 1 86 ? -4.698 -1.172 8.878 1.00 24.31 86 LYS A N 12
ATOM 18913 C CA . LYS A 1 86 ? -4.147 -1.020 10.219 1.00 22.54 86 LYS A CA 12
ATOM 18914 C C . LYS A 1 86 ? -2.790 -1.706 10.332 1.00 61.11 86 LYS A C 12
ATOM 18915 O O . LYS A 1 86 ? -2.094 -1.564 11.337 1.00 3.03 86 LYS A O 12
ATOM 18934 N N . GLU A 1 87 ? -2.419 -2.449 9.293 1.00 30.15 87 GLU A N 12
ATOM 18935 C CA . GLU A 1 87 ? -1.144 -3.156 9.277 1.00 24.52 87 GLU A CA 12
ATOM 18936 C C . GLU A 1 87 ? 0.022 -2.175 9.196 1.00 14.10 87 GLU A C 12
ATOM 18937 O O . GLU A 1 87 ? 0.702 -1.917 10.190 1.00 33.00 87 GLU A O 12
ATOM 18949 N N . LEU A 1 88 ? 0.247 -1.632 8.006 1.00 54.34 88 LEU A N 12
ATOM 18950 C CA . LEU A 1 88 ? 1.331 -0.678 7.792 1.00 42.14 88 LEU A CA 12
ATOM 18951 C C . LEU A 1 88 ? 1.074 0.618 8.553 1.00 15.10 88 LEU A C 12
ATOM 18952 O O . LEU A 1 88 ? 1.912 1.520 8.569 1.00 70.02 88 LEU A O 12
ATOM 18968 N N . THR A 1 89 ? -0.092 0.706 9.186 1.00 21.41 89 THR A N 12
ATOM 18969 C CA . THR A 1 89 ? -0.461 1.890 9.951 1.00 41.43 89 THR A CA 12
ATOM 18970 C C . THR A 1 89 ? 0.496 2.111 11.118 1.00 35.42 89 THR A C 12
ATOM 18971 O O . THR A 1 89 ? 0.668 3.236 11.586 1.00 22.32 89 THR A O 12
ATOM 18982 N N . SER A 1 90 ? 1.115 1.030 11.582 1.00 51.13 90 SER A N 12
ATOM 18983 C CA . SER A 1 90 ? 2.052 1.106 12.697 1.00 50.13 90 SER A CA 12
ATOM 18984 C C . SER A 1 90 ? 3.396 1.663 12.239 1.00 43.30 90 SER A C 12
ATOM 18985 O O . SER A 1 90 ? 3.966 2.546 12.882 1.00 35.20 90 SER A O 12
ATOM 18993 N N . ILE A 1 91 ? 3.898 1.140 11.125 1.00 11.11 91 ILE A N 12
ATOM 18994 C CA . ILE A 1 91 ? 5.175 1.586 10.581 1.00 70.42 91 ILE A CA 12
ATOM 18995 C C . ILE A 1 91 ? 5.110 3.048 10.152 1.00 31.51 91 ILE A C 12
ATOM 18996 O O . ILE A 1 91 ? 6.092 3.781 10.257 1.00 4.00 91 ILE A O 12
ATOM 19012 N N . SER A 1 92 ? 3.944 3.465 9.669 1.00 33.31 92 SER A N 12
ATOM 19013 C CA . SER A 1 92 ? 3.750 4.840 9.221 1.00 61.30 92 SER A CA 12
ATOM 19014 C C . SER A 1 92 ? 3.565 5.777 10.411 1.00 51.31 92 SER A C 12
ATOM 19015 O O . SER A 1 92 ? 2.639 5.614 11.205 1.00 50.10 92 SER A O 12
ATOM 19023 N N . ASN A 1 93 ? 4.453 6.760 10.526 1.00 24.40 93 ASN A N 12
ATOM 19024 C CA . ASN A 1 93 ? 4.389 7.723 11.619 1.00 12.03 93 ASN A CA 12
ATOM 19025 C C . ASN A 1 93 ? 3.374 8.821 11.316 1.00 12.33 93 ASN A C 12
ATOM 19026 O O . ASN A 1 93 ? 3.738 9.915 10.884 1.00 73.04 93 ASN A O 12
ATOM 19037 N N . ILE A 1 94 ? 2.100 8.522 11.548 1.00 72.12 94 ILE A N 12
ATOM 19038 C CA . ILE A 1 94 ? 1.032 9.483 11.302 1.00 2.31 94 ILE A CA 12
ATOM 19039 C C . ILE A 1 94 ? 0.939 10.502 12.434 1.00 30.33 94 ILE A C 12
ATOM 19040 O O . ILE A 1 94 ? -0.025 10.505 13.200 1.00 25.12 94 ILE A O 12
ATOM 19056 N N . ARG A 1 95 ? 1.944 11.365 12.531 1.00 24.12 95 ARG A N 12
ATOM 19057 C CA . ARG A 1 95 ? 1.975 12.389 13.569 1.00 70.15 95 ARG A CA 12
ATOM 19058 C C . ARG A 1 95 ? 1.105 13.581 13.182 1.00 61.23 95 ARG A C 12
ATOM 19059 O O . ARG A 1 95 ? 0.116 13.884 13.848 1.00 12.03 95 ARG A O 12
ATOM 19080 N N . TYR A 1 96 ? 1.482 14.254 12.100 1.00 42.32 96 TYR A N 12
ATOM 19081 C CA . TYR A 1 96 ? 0.739 15.416 11.625 1.00 24.00 96 TYR A CA 12
ATOM 19082 C C . TYR A 1 96 ? -0.737 15.078 11.436 1.00 2.33 96 TYR A C 12
ATOM 19083 O O . TYR A 1 96 ? -1.604 15.941 11.561 1.00 12.35 96 TYR A O 12
ATOM 19101 N N . GLY A 1 97 ? -1.014 13.814 11.134 1.00 64.25 97 GLY A N 12
ATOM 19102 C CA . GLY A 1 97 ? -2.384 13.382 10.932 1.00 74.41 97 GLY A CA 12
ATOM 19103 C C . GLY A 1 97 ? -2.966 12.708 12.159 1.00 73.32 97 GLY A C 12
ATOM 19104 O O . GLY A 1 97 ? -3.605 11.660 12.056 1.00 5.30 97 GLY A O 12
ATOM 19108 N N . TYR A 1 98 ? -2.746 13.310 13.323 1.00 74.43 98 TYR A N 12
ATOM 19109 C CA . TYR A 1 98 ? -3.250 12.759 14.575 1.00 15.11 98 TYR A CA 12
ATOM 19110 C C . TYR A 1 98 ? -4.775 12.702 14.571 1.00 10.22 98 TYR A C 12
ATOM 19111 O O . TYR A 1 98 ? -5.444 13.733 14.607 1.00 73.12 98 TYR A O 12
ATOM 19129 N N . MET A 1 1 ? 22.384 -11.541 11.552 1.00 5.02 1 MET A N 13
ATOM 19130 C CA . MET A 1 1 ? 22.837 -10.410 12.354 1.00 71.40 1 MET A CA 13
ATOM 19131 C C . MET A 1 1 ? 23.441 -9.324 11.470 1.00 72.42 1 MET A C 13
ATOM 19132 O O . MET A 1 1 ? 24.409 -8.667 11.850 1.00 71.23 1 MET A O 13
ATOM 19146 N N . GLY A 1 2 ? 22.862 -9.141 10.286 1.00 61.02 2 GLY A N 13
ATOM 19147 C CA . GLY A 1 2 ? 23.358 -8.133 9.367 1.00 64.14 2 GLY A CA 13
ATOM 19148 C C . GLY A 1 2 ? 22.242 -7.435 8.615 1.00 22.14 2 GLY A C 13
ATOM 19149 O O . GLY A 1 2 ? 21.126 -7.313 9.119 1.00 14.45 2 GLY A O 13
ATOM 19153 N N . LYS A 1 3 ? 22.543 -6.974 7.406 1.00 70.33 3 LYS A N 13
ATOM 19154 C CA . LYS A 1 3 ? 21.557 -6.283 6.583 1.00 43.25 3 LYS A CA 13
ATOM 19155 C C . LYS A 1 3 ? 21.780 -6.581 5.104 1.00 52.54 3 LYS A C 13
ATOM 19156 O O . LYS A 1 3 ? 22.796 -6.188 4.527 1.00 72.24 3 LYS A O 13
ATOM 19175 N N . LEU A 1 4 ? 20.825 -7.273 4.493 1.00 21.44 4 LEU A N 13
ATOM 19176 C CA . LEU A 1 4 ? 20.916 -7.622 3.080 1.00 43.12 4 LEU A CA 13
ATOM 19177 C C . LEU A 1 4 ? 19.947 -6.786 2.249 1.00 4.14 4 LEU A C 13
ATOM 19178 O O . LEU A 1 4 ? 18.982 -6.231 2.774 1.00 32.32 4 LEU A O 13
ATOM 19194 N N . LYS A 1 5 ? 20.211 -6.701 0.950 1.00 62.22 5 LYS A N 13
ATOM 19195 C CA . LYS A 1 5 ? 19.361 -5.937 0.044 1.00 3.34 5 LYS A CA 13
ATOM 19196 C C . LYS A 1 5 ? 18.602 -6.861 -0.902 1.00 22.34 5 LYS A C 13
ATOM 19197 O O . LYS A 1 5 ? 18.960 -6.998 -2.071 1.00 3.21 5 LYS A O 13
ATOM 19216 N N . TRP A 1 6 ? 17.553 -7.494 -0.388 1.00 1.31 6 TRP A N 13
ATOM 19217 C CA . TRP A 1 6 ? 16.743 -8.404 -1.188 1.00 62.33 6 TRP A CA 13
ATOM 19218 C C . TRP A 1 6 ? 15.332 -8.515 -0.624 1.00 35.33 6 TRP A C 13
ATOM 19219 O O . TRP A 1 6 ? 15.136 -8.516 0.591 1.00 61.30 6 TRP A O 13
ATOM 19240 N N . PHE A 1 7 ? 14.349 -8.610 -1.515 1.00 33.05 7 PHE A N 13
ATOM 19241 C CA . PHE A 1 7 ? 12.954 -8.720 -1.104 1.00 54.23 7 PHE A CA 13
ATOM 19242 C C . PHE A 1 7 ? 12.604 -10.162 -0.748 1.00 41.31 7 PHE A C 13
ATOM 19243 O O . PHE A 1 7 ? 11.995 -10.879 -1.541 1.00 71.24 7 PHE A O 13
ATOM 19260 N N . SER A 1 8 ? 12.996 -10.580 0.452 1.00 53.13 8 SER A N 13
ATOM 19261 C CA . SER A 1 8 ? 12.728 -11.938 0.913 1.00 3.30 8 SER A CA 13
ATOM 19262 C C . SER A 1 8 ? 13.185 -12.120 2.357 1.00 71.11 8 SER A C 13
ATOM 19263 O O . SER A 1 8 ? 14.239 -11.624 2.754 1.00 13.13 8 SER A O 13
ATOM 19271 N N . GLY A 1 9 ? 12.383 -12.838 3.139 1.00 62.45 9 GLY A N 13
ATOM 19272 C CA . GLY A 1 9 ? 12.722 -13.075 4.530 1.00 75.13 9 GLY A CA 13
ATOM 19273 C C . GLY A 1 9 ? 11.515 -12.982 5.443 1.00 61.32 9 GLY A C 13
ATOM 19274 O O . GLY A 1 9 ? 11.077 -13.984 6.007 1.00 61.12 9 GLY A O 13
ATOM 19278 N N . GLY A 1 10 ? 10.977 -11.776 5.591 1.00 42.31 10 GLY A N 13
ATOM 19279 C CA . GLY A 1 10 ? 9.821 -11.579 6.445 1.00 3.25 10 GLY A CA 13
ATOM 19280 C C . GLY A 1 10 ? 10.167 -10.855 7.731 1.00 23.42 10 GLY A C 13
ATOM 19281 O O . GLY A 1 10 ? 9.295 -10.282 8.384 1.00 21.44 10 GLY A O 13
ATOM 19285 N N . LYS A 1 11 ? 11.443 -10.883 8.099 1.00 50.32 11 LYS A N 13
ATOM 19286 C CA . LYS A 1 11 ? 11.904 -10.225 9.317 1.00 71.45 11 LYS A CA 13
ATOM 19287 C C . LYS A 1 11 ? 11.920 -8.711 9.144 1.00 12.43 11 LYS A C 13
ATOM 19288 O O . LYS A 1 11 ? 11.749 -7.966 10.109 1.00 51.52 11 LYS A O 13
ATOM 19307 N N . GLU A 1 12 ? 12.126 -8.262 7.909 1.00 34.03 12 GLU A N 13
ATOM 19308 C CA . GLU A 1 12 ? 12.163 -6.835 7.612 1.00 11.34 12 GLU A CA 13
ATOM 19309 C C . GLU A 1 12 ? 10.774 -6.215 7.742 1.00 21.14 12 GLU A C 13
ATOM 19310 O O . GLU A 1 12 ? 9.819 -6.670 7.113 1.00 41.10 12 GLU A O 13
ATOM 19322 N N . ARG A 1 13 ? 10.671 -5.176 8.564 1.00 24.32 13 ARG A N 13
ATOM 19323 C CA . ARG A 1 13 ? 9.399 -4.495 8.779 1.00 64.32 13 ARG A CA 13
ATOM 19324 C C . ARG A 1 13 ? 9.038 -3.628 7.577 1.00 34.21 13 ARG A C 13
ATOM 19325 O O . ARG A 1 13 ? 7.862 -3.441 7.265 1.00 12.22 13 ARG A O 13
ATOM 19346 N N . SER A 1 14 ? 10.057 -3.101 6.906 1.00 55.33 14 SER A N 13
ATOM 19347 C CA . SER A 1 14 ? 9.846 -2.250 5.740 1.00 2.12 14 SER A CA 13
ATOM 19348 C C . SER A 1 14 ? 9.260 -3.051 4.582 1.00 53.42 14 SER A C 13
ATOM 19349 O O . SER A 1 14 ? 8.327 -2.606 3.915 1.00 13.00 14 SER A O 13
ATOM 19357 N N . ASN A 1 15 ? 9.815 -4.236 4.348 1.00 4.31 15 ASN A N 13
ATOM 19358 C CA . ASN A 1 15 ? 9.349 -5.099 3.270 1.00 32.21 15 ASN A CA 13
ATOM 19359 C C . ASN A 1 15 ? 7.986 -5.699 3.604 1.00 13.52 15 ASN A C 13
ATOM 19360 O O . ASN A 1 15 ? 7.247 -6.119 2.714 1.00 14.53 15 ASN A O 13
ATOM 19371 N N . GLN A 1 16 ? 7.661 -5.734 4.893 1.00 71.12 16 GLN A N 13
ATOM 19372 C CA . GLN A 1 16 ? 6.387 -6.281 5.343 1.00 23.24 16 GLN A CA 13
ATOM 19373 C C . GLN A 1 16 ? 5.218 -5.524 4.721 1.00 31.34 16 GLN A C 13
ATOM 19374 O O . GLN A 1 16 ? 4.291 -6.129 4.184 1.00 33.03 16 GLN A O 13
ATOM 19388 N N . ALA A 1 17 ? 5.269 -4.199 4.800 1.00 40.33 17 ALA A N 13
ATOM 19389 C CA . ALA A 1 17 ? 4.216 -3.360 4.243 1.00 53.10 17 ALA A CA 13
ATOM 19390 C C . ALA A 1 17 ? 4.034 -3.623 2.751 1.00 4.42 17 ALA A C 13
ATOM 19391 O O . ALA A 1 17 ? 2.918 -3.846 2.284 1.00 53.54 17 ALA A O 13
ATOM 19398 N N . GLU A 1 18 ? 5.138 -3.596 2.012 1.00 33.50 18 GLU A N 13
ATOM 19399 C CA . GLU A 1 18 ? 5.099 -3.831 0.573 1.00 11.44 18 GLU A CA 13
ATOM 19400 C C . GLU A 1 18 ? 4.404 -5.152 0.256 1.00 14.55 18 GLU A C 13
ATOM 19401 O O . GLU A 1 18 ? 3.568 -5.225 -0.644 1.00 72.05 18 GLU A O 13
ATOM 19413 N N . ASN A 1 19 ? 4.755 -6.193 1.003 1.00 23.32 19 ASN A N 13
ATOM 19414 C CA . ASN A 1 19 ? 4.166 -7.512 0.802 1.00 13.14 19 ASN A CA 13
ATOM 19415 C C . ASN A 1 19 ? 2.648 -7.458 0.947 1.00 3.41 19 ASN A C 13
ATOM 19416 O O . ASN A 1 19 ? 1.917 -8.042 0.147 1.00 62.33 19 ASN A O 13
ATOM 19427 N N . ILE A 1 20 ? 2.182 -6.752 1.972 1.00 52.23 20 ILE A N 13
ATOM 19428 C CA . ILE A 1 20 ? 0.751 -6.620 2.219 1.00 2.34 20 ILE A CA 13
ATOM 19429 C C . ILE A 1 20 ? 0.045 -5.978 1.030 1.00 34.51 20 ILE A C 13
ATOM 19430 O O . ILE A 1 20 ? -0.993 -6.463 0.576 1.00 22.04 20 ILE A O 13
ATOM 19446 N N . ILE A 1 21 ? 0.613 -4.887 0.529 1.00 42.14 21 ILE A N 13
ATOM 19447 C CA . ILE A 1 21 ? 0.039 -4.181 -0.610 1.00 2.21 21 ILE A CA 13
ATOM 19448 C C . ILE A 1 21 ? -0.256 -5.138 -1.759 1.00 71.41 21 ILE A C 13
ATOM 19449 O O . ILE A 1 21 ? -1.324 -5.083 -2.370 1.00 3.40 21 ILE A O 13
ATOM 19465 N N . THR A 1 22 ? 0.697 -6.019 -2.047 1.00 71.53 22 THR A N 13
ATOM 19466 C CA . THR A 1 22 ? 0.539 -6.991 -3.123 1.00 23.11 22 THR A CA 13
ATOM 19467 C C . THR A 1 22 ? -0.714 -7.835 -2.922 1.00 33.22 22 THR A C 13
ATOM 19468 O O . THR A 1 22 ? -1.328 -8.291 -3.887 1.00 62.03 22 THR A O 13
ATOM 19479 N N . ASP A 1 23 ? -1.090 -8.038 -1.664 1.00 14.53 23 ASP A N 13
ATOM 19480 C CA . ASP A 1 23 ? -2.273 -8.826 -1.337 1.00 4.22 23 ASP A CA 13
ATOM 19481 C C . ASP A 1 23 ? -3.528 -8.196 -1.933 1.00 64.14 23 ASP A C 13
ATOM 19482 O O . ASP A 1 23 ? -4.174 -8.779 -2.805 1.00 40.25 23 ASP A O 13
ATOM 19491 N N . LEU A 1 24 ? -3.868 -7.003 -1.457 1.00 41.01 24 LEU A N 13
ATOM 19492 C CA . LEU A 1 24 ? -5.046 -6.293 -1.942 1.00 60.41 24 LEU A CA 13
ATOM 19493 C C . LEU A 1 24 ? -5.075 -6.263 -3.466 1.00 43.33 24 LEU A C 13
ATOM 19494 O O . LEU A 1 24 ? -6.142 -6.297 -4.080 1.00 60.43 24 LEU A O 13
ATOM 19510 N N . LEU A 1 25 ? -3.894 -6.198 -4.073 1.00 72.41 25 LEU A N 13
ATOM 19511 C CA . LEU A 1 25 ? -3.782 -6.165 -5.527 1.00 50.12 25 LEU A CA 13
ATOM 19512 C C . LEU A 1 25 ? -4.391 -7.418 -6.149 1.00 55.45 25 LEU A C 13
ATOM 19513 O O . LEU A 1 25 ? -5.342 -7.337 -6.928 1.00 62.25 25 LEU A O 13
ATOM 19529 N N . ASP A 1 26 ? -3.840 -8.574 -5.799 1.00 43.01 26 ASP A N 13
ATOM 19530 C CA . ASP A 1 26 ? -4.330 -9.845 -6.320 1.00 54.01 26 ASP A CA 13
ATOM 19531 C C . ASP A 1 26 ? -5.770 -10.093 -5.880 1.00 24.10 26 ASP A C 13
ATOM 19532 O O . ASP A 1 26 ? -6.608 -10.517 -6.675 1.00 73.03 26 ASP A O 13
ATOM 19541 N N . ASP A 1 27 ? -6.048 -9.827 -4.608 1.00 40.11 27 ASP A N 13
ATOM 19542 C CA . ASP A 1 27 ? -7.386 -10.022 -4.061 1.00 31.40 27 ASP A CA 13
ATOM 19543 C C . ASP A 1 27 ? -8.402 -9.149 -4.790 1.00 14.34 27 ASP A C 13
ATOM 19544 O O . ASP A 1 27 ? -9.565 -9.526 -4.943 1.00 13.04 27 ASP A O 13
ATOM 19553 N N . LEU A 1 28 ? -7.958 -7.979 -5.237 1.00 73.22 28 LEU A N 13
ATOM 19554 C CA . LEU A 1 28 ? -8.829 -7.051 -5.949 1.00 35.52 28 LEU A CA 13
ATOM 19555 C C . LEU A 1 28 ? -9.208 -7.602 -7.320 1.00 35.00 28 LEU A C 13
ATOM 19556 O O . LEU A 1 28 ? -10.214 -7.202 -7.907 1.00 30.04 28 LEU A O 13
ATOM 19572 N N . LYS A 1 29 ? -8.397 -8.526 -7.825 1.00 72.31 29 LYS A N 13
ATOM 19573 C CA . LYS A 1 29 ? -8.648 -9.136 -9.125 1.00 52.03 29 LYS A CA 13
ATOM 19574 C C . LYS A 1 29 ? -10.097 -9.598 -9.240 1.00 23.53 29 LYS A C 13
ATOM 19575 O O . LYS A 1 29 ? -10.825 -9.182 -10.141 1.00 63.15 29 LYS A O 13
ATOM 19594 N N . THR A 1 30 ? -10.513 -10.462 -8.317 1.00 65.42 30 THR A N 13
ATOM 19595 C CA . THR A 1 30 ? -11.874 -10.980 -8.314 1.00 23.43 30 THR A CA 13
ATOM 19596 C C . THR A 1 30 ? -12.825 -10.026 -7.601 1.00 64.10 30 THR A C 13
ATOM 19597 O O . THR A 1 30 ? -14.034 -10.055 -7.828 1.00 3.14 30 THR A O 13
ATOM 19608 N N . ASP A 1 31 ? -12.270 -9.180 -6.739 1.00 73.40 31 ASP A N 13
ATOM 19609 C CA . ASP A 1 31 ? -13.068 -8.215 -5.993 1.00 74.34 31 ASP A CA 13
ATOM 19610 C C . ASP A 1 31 ? -13.710 -7.199 -6.934 1.00 0.22 31 ASP A C 13
ATOM 19611 O O . ASP A 1 31 ? -13.690 -7.368 -8.153 1.00 55.45 31 ASP A O 13
ATOM 19620 N N . LEU A 1 32 ? -14.280 -6.146 -6.358 1.00 51.13 32 LEU A N 13
ATOM 19621 C CA . LEU A 1 32 ? -14.929 -5.102 -7.145 1.00 22.11 32 LEU A CA 13
ATOM 19622 C C . LEU A 1 32 ? -13.986 -4.562 -8.215 1.00 52.42 32 LEU A C 13
ATOM 19623 O O . LEU A 1 32 ? -12.809 -4.922 -8.261 1.00 12.04 32 LEU A O 13
ATOM 19639 N N . ASP A 1 33 ? -14.510 -3.693 -9.074 1.00 51.01 33 ASP A N 13
ATOM 19640 C CA . ASP A 1 33 ? -13.715 -3.100 -10.142 1.00 43.42 33 ASP A CA 13
ATOM 19641 C C . ASP A 1 33 ? -12.877 -1.939 -9.614 1.00 60.02 33 ASP A C 13
ATOM 19642 O O . ASP A 1 33 ? -13.413 -0.916 -9.192 1.00 4.35 33 ASP A O 13
ATOM 19651 N N . ASN A 1 34 ? -11.558 -2.107 -9.641 1.00 15.01 34 ASN A N 13
ATOM 19652 C CA . ASN A 1 34 ? -10.646 -1.073 -9.164 1.00 31.41 34 ASN A CA 13
ATOM 19653 C C . ASN A 1 34 ? -9.378 -1.034 -10.011 1.00 50.14 34 ASN A C 13
ATOM 19654 O O . ASN A 1 34 ? -8.270 -0.954 -9.483 1.00 40.20 34 ASN A O 13
ATOM 19665 N N . GLU A 1 35 ? -9.551 -1.090 -11.328 1.00 62.34 35 GLU A N 13
ATOM 19666 C CA . GLU A 1 35 ? -8.420 -1.061 -12.248 1.00 60.34 35 GLU A CA 13
ATOM 19667 C C . GLU A 1 35 ? -7.660 0.258 -12.136 1.00 15.14 35 GLU A C 13
ATOM 19668 O O . GLU A 1 35 ? -6.477 0.335 -12.464 1.00 73.45 35 GLU A O 13
ATOM 19680 N N . SER A 1 36 ? -8.352 1.293 -11.670 1.00 60.13 36 SER A N 13
ATOM 19681 C CA . SER A 1 36 ? -7.745 2.611 -11.518 1.00 30.44 36 SER A CA 13
ATOM 19682 C C . SER A 1 36 ? -7.161 2.782 -10.118 1.00 70.44 36 SER A C 13
ATOM 19683 O O . SER A 1 36 ? -6.077 3.341 -9.950 1.00 20.10 36 SER A O 13
ATOM 19691 N N . LEU A 1 37 ? -7.888 2.297 -9.118 1.00 33.23 37 LEU A N 13
ATOM 19692 C CA . LEU A 1 37 ? -7.444 2.395 -7.732 1.00 70.13 37 LEU A CA 13
ATOM 19693 C C . LEU A 1 37 ? -6.080 1.738 -7.549 1.00 63.25 37 LEU A C 13
ATOM 19694 O O . LEU A 1 37 ? -5.227 2.244 -6.819 1.00 52.35 37 LEU A O 13
ATOM 19710 N N . LYS A 1 38 ? -5.878 0.608 -8.220 1.00 52.21 38 LYS A N 13
ATOM 19711 C CA . LYS A 1 38 ? -4.616 -0.117 -8.135 1.00 54.04 38 LYS A CA 13
ATOM 19712 C C . LYS A 1 38 ? -3.438 0.804 -8.438 1.00 24.13 38 LYS A C 13
ATOM 19713 O O . LYS A 1 38 ? -2.313 0.552 -8.005 1.00 64.12 38 LYS A O 13
ATOM 19732 N N . LYS A 1 39 ? -3.704 1.873 -9.181 1.00 25.32 39 LYS A N 13
ATOM 19733 C CA . LYS A 1 39 ? -2.666 2.834 -9.538 1.00 71.52 39 LYS A CA 13
ATOM 19734 C C . LYS A 1 39 ? -1.919 3.312 -8.299 1.00 5.42 39 LYS A C 13
ATOM 19735 O O . LYS A 1 39 ? -0.699 3.484 -8.325 1.00 51.52 39 LYS A O 13
ATOM 19754 N N . VAL A 1 40 ? -2.655 3.527 -7.214 1.00 32.34 40 VAL A N 13
ATOM 19755 C CA . VAL A 1 40 ? -2.061 3.984 -5.963 1.00 75.31 40 VAL A CA 13
ATOM 19756 C C . VAL A 1 40 ? -1.208 2.891 -5.328 1.00 74.12 40 VAL A C 13
ATOM 19757 O O . VAL A 1 40 ? -0.007 3.068 -5.119 1.00 12.35 40 VAL A O 13
ATOM 19770 N N . LEU A 1 41 ? -1.836 1.759 -5.025 1.00 41.41 41 LEU A N 13
ATOM 19771 C CA . LEU A 1 41 ? -1.134 0.636 -4.415 1.00 11.24 41 LEU A CA 13
ATOM 19772 C C . LEU A 1 41 ? 0.111 0.272 -5.215 1.00 64.53 41 LEU A C 13
ATOM 19773 O O . LEU A 1 41 ? 1.204 0.154 -4.662 1.00 11.12 41 LEU A O 13
ATOM 19789 N N . GLU A 1 42 ? -0.062 0.094 -6.522 1.00 1.20 42 GLU A N 13
ATOM 19790 C CA . GLU A 1 42 ? 1.050 -0.256 -7.398 1.00 14.43 42 GLU A CA 13
ATOM 19791 C C . GLU A 1 42 ? 2.138 0.813 -7.351 1.00 15.32 42 GLU A C 13
ATOM 19792 O O . GLU A 1 42 ? 3.291 0.526 -7.036 1.00 20.22 42 GLU A O 13
ATOM 19804 N N . ASN A 1 43 ? 1.760 2.048 -7.668 1.00 72.43 43 ASN A N 13
ATOM 19805 C CA . ASN A 1 43 ? 2.702 3.161 -7.663 1.00 62.20 43 ASN A CA 13
ATOM 19806 C C . ASN A 1 43 ? 3.476 3.213 -6.349 1.00 71.41 43 ASN A C 13
ATOM 19807 O O . ASN A 1 43 ? 4.704 3.116 -6.336 1.00 20.20 43 ASN A O 13
ATOM 19818 N N . TYR A 1 44 ? 2.751 3.365 -5.247 1.00 71.41 44 TYR A N 13
ATOM 19819 C CA . TYR A 1 44 ? 3.369 3.431 -3.929 1.00 14.23 44 TYR A CA 13
ATOM 19820 C C . TYR A 1 44 ? 4.220 2.193 -3.663 1.00 4.42 44 TYR A C 13
ATOM 19821 O O . TYR A 1 44 ? 5.309 2.285 -3.093 1.00 33.30 44 TYR A O 13
ATOM 19839 N N . LEU A 1 45 ? 3.718 1.037 -4.081 1.00 62.51 45 LEU A N 13
ATOM 19840 C CA . LEU A 1 45 ? 4.431 -0.221 -3.890 1.00 44.21 45 LEU A CA 13
ATOM 19841 C C . LEU A 1 45 ? 5.807 -0.172 -4.546 1.00 42.14 45 LEU A C 13
ATOM 19842 O O . LEU A 1 45 ? 6.799 -0.609 -3.965 1.00 50.40 45 LEU A O 13
ATOM 19858 N N . GLU A 1 46 ? 5.858 0.365 -5.762 1.00 0.45 46 GLU A N 13
ATOM 19859 C CA . GLU A 1 46 ? 7.113 0.473 -6.497 1.00 30.11 46 GLU A CA 13
ATOM 19860 C C . GLU A 1 46 ? 8.044 1.487 -5.837 1.00 52.15 46 GLU A C 13
ATOM 19861 O O . GLU A 1 46 ? 9.264 1.322 -5.847 1.00 14.44 46 GLU A O 13
ATOM 19873 N N . GLU A 1 47 ? 7.459 2.536 -5.268 1.00 53.34 47 GLU A N 13
ATOM 19874 C CA . GLU A 1 47 ? 8.237 3.577 -4.606 1.00 53.31 47 GLU A CA 13
ATOM 19875 C C . GLU A 1 47 ? 9.152 2.980 -3.542 1.00 74.31 47 GLU A C 13
ATOM 19876 O O . GLU A 1 47 ? 10.317 3.364 -3.422 1.00 32.22 47 GLU A O 13
ATOM 19888 N N . LEU A 1 48 ? 8.618 2.039 -2.772 1.00 62.31 48 LEU A N 13
ATOM 19889 C CA . LEU A 1 48 ? 9.386 1.387 -1.716 1.00 73.10 48 LEU A CA 13
ATOM 19890 C C . LEU A 1 48 ? 10.688 0.814 -2.266 1.00 31.32 48 LEU A C 13
ATOM 19891 O O . LEU A 1 48 ? 11.678 0.690 -1.544 1.00 33.11 48 LEU A O 13
ATOM 19907 N N . LYS A 1 49 ? 10.681 0.466 -3.548 1.00 0.12 49 LYS A N 13
ATOM 19908 C CA . LYS A 1 49 ? 11.862 -0.092 -4.196 1.00 21.02 49 LYS A CA 13
ATOM 19909 C C . LYS A 1 49 ? 12.867 1.005 -4.534 1.00 14.44 49 LYS A C 13
ATOM 19910 O O . LYS A 1 49 ? 14.076 0.787 -4.487 1.00 2.31 49 LYS A O 13
ATOM 19929 N N . GLN A 1 50 ? 12.357 2.185 -4.871 1.00 15.04 50 GLN A N 13
ATOM 19930 C CA . GLN A 1 50 ? 13.210 3.316 -5.215 1.00 51.41 50 GLN A CA 13
ATOM 19931 C C . GLN A 1 50 ? 13.774 3.975 -3.960 1.00 73.30 50 GLN A C 13
ATOM 19932 O O . GLN A 1 50 ? 13.375 3.648 -2.842 1.00 43.12 50 GLN A O 13
ATOM 19946 N N . LYS A 1 51 ? 14.703 4.904 -4.152 1.00 41.13 51 LYS A N 13
ATOM 19947 C CA . LYS A 1 51 ? 15.322 5.610 -3.036 1.00 23.41 51 LYS A CA 13
ATOM 19948 C C . LYS A 1 51 ? 14.873 7.067 -2.998 1.00 21.32 51 LYS A C 13
ATOM 19949 O O . LYS A 1 51 ? 15.432 7.879 -2.261 1.00 42.33 51 LYS A O 13
ATOM 19968 N N . SER A 1 52 ? 13.859 7.390 -3.794 1.00 51.03 52 SER A N 13
ATOM 19969 C CA . SER A 1 52 ? 13.336 8.750 -3.852 1.00 42.23 52 SER A CA 13
ATOM 19970 C C . SER A 1 52 ? 12.301 8.982 -2.756 1.00 72.44 52 SER A C 13
ATOM 19971 O O . SER A 1 52 ? 11.678 10.041 -2.689 1.00 74.14 52 SER A O 13
ATOM 19979 N N . ALA A 1 53 ? 12.123 7.982 -1.899 1.00 51.01 53 ALA A N 13
ATOM 19980 C CA . ALA A 1 53 ? 11.165 8.076 -0.804 1.00 51.42 53 ALA A CA 13
ATOM 19981 C C . ALA A 1 53 ? 11.425 7.002 0.246 1.00 21.24 53 ALA A C 13
ATOM 19982 O O . ALA A 1 53 ? 11.676 5.843 -0.086 1.00 14.24 53 ALA A O 13
ATOM 19989 N N . SER A 1 54 ? 11.364 7.394 1.515 1.00 12.23 54 SER A N 13
ATOM 19990 C CA . SER A 1 54 ? 11.596 6.465 2.614 1.00 31.11 54 SER A CA 13
ATOM 19991 C C . SER A 1 54 ? 10.388 5.558 2.825 1.00 11.24 54 SER A C 13
ATOM 19992 O O . SER A 1 54 ? 9.259 5.924 2.497 1.00 31.33 54 SER A O 13
ATOM 20000 N N . VAL A 1 55 ? 10.633 4.373 3.374 1.00 64.33 55 VAL A N 13
ATOM 20001 C CA . VAL A 1 55 ? 9.566 3.412 3.630 1.00 53.42 55 VAL A CA 13
ATOM 20002 C C . VAL A 1 55 ? 8.420 4.058 4.402 1.00 72.13 55 VAL A C 13
ATOM 20003 O O . VAL A 1 55 ? 7.271 4.071 3.960 1.00 33.40 55 VAL A O 13
ATOM 20016 N N . PRO A 1 56 ? 8.738 4.608 5.583 1.00 72.42 56 PRO A N 13
ATOM 20017 C CA . PRO A 1 56 ? 7.748 5.265 6.442 1.00 44.33 56 PRO A CA 13
ATOM 20018 C C . PRO A 1 56 ? 7.254 6.581 5.852 1.00 54.42 56 PRO A C 13
ATOM 20019 O O . PRO A 1 56 ? 6.219 7.108 6.264 1.00 72.03 56 PRO A O 13
ATOM 20030 N N . LEU A 1 57 ? 7.998 7.108 4.886 1.00 54.54 57 LEU A N 13
ATOM 20031 C CA . LEU A 1 57 ? 7.634 8.364 4.238 1.00 50.03 57 LEU A CA 13
ATOM 20032 C C . LEU A 1 57 ? 6.542 8.142 3.196 1.00 54.42 57 LEU A C 13
ATOM 20033 O O . LEU A 1 57 ? 5.682 9.000 2.993 1.00 34.03 57 LEU A O 13
ATOM 20049 N N . ILE A 1 58 ? 6.581 6.987 2.541 1.00 3.31 58 ILE A N 13
ATOM 20050 C CA . ILE A 1 58 ? 5.593 6.653 1.523 1.00 0.03 58 ILE A CA 13
ATOM 20051 C C . ILE A 1 58 ? 4.319 6.100 2.154 1.00 43.42 58 ILE A C 13
ATOM 20052 O O . ILE A 1 58 ? 3.215 6.554 1.851 1.00 4.31 58 ILE A O 13
ATOM 20068 N N . LEU A 1 59 ? 4.480 5.118 3.033 1.00 23.42 59 LEU A N 13
ATOM 20069 C CA . LEU A 1 59 ? 3.344 4.503 3.710 1.00 13.34 59 LEU A CA 13
ATOM 20070 C C . LEU A 1 59 ? 2.453 5.563 4.349 1.00 12.45 59 LEU A C 13
ATOM 20071 O O . LEU A 1 59 ? 1.229 5.432 4.366 1.00 33.40 59 LEU A O 13
ATOM 20087 N N . SER A 1 60 ? 3.075 6.614 4.875 1.00 73.10 60 SER A N 13
ATOM 20088 C CA . SER A 1 60 ? 2.338 7.696 5.517 1.00 40.33 60 SER A CA 13
ATOM 20089 C C . SER A 1 60 ? 1.386 8.365 4.531 1.00 75.25 60 SER A C 13
ATOM 20090 O O . SER A 1 60 ? 0.210 8.574 4.831 1.00 63.40 60 SER A O 13
ATOM 20098 N N . ARG A 1 61 ? 1.902 8.699 3.353 1.00 63.04 61 ARG A N 13
ATOM 20099 C CA . ARG A 1 61 ? 1.098 9.345 2.321 1.00 5.24 61 ARG A CA 13
ATOM 20100 C C . ARG A 1 61 ? 0.079 8.372 1.737 1.00 5.33 61 ARG A C 13
ATOM 20101 O O . ARG A 1 61 ? -1.003 8.774 1.310 1.00 3.14 61 ARG A O 13
ATOM 20122 N N . MET A 1 62 ? 0.433 7.092 1.721 1.00 63.30 62 MET A N 13
ATOM 20123 C CA . MET A 1 62 ? -0.451 6.061 1.189 1.00 14.24 62 MET A CA 13
ATOM 20124 C C . MET A 1 62 ? -1.853 6.190 1.780 1.00 64.10 62 MET A C 13
ATOM 20125 O O . MET A 1 62 ? -2.832 6.332 1.051 1.00 13.11 62 MET A O 13
ATOM 20139 N N . ASN A 1 63 ? -1.937 6.136 3.106 1.00 71.14 63 ASN A N 13
ATOM 20140 C CA . ASN A 1 63 ? -3.218 6.246 3.794 1.00 74.23 63 ASN A CA 13
ATOM 20141 C C . ASN A 1 63 ? -3.954 7.515 3.376 1.00 70.14 63 ASN A C 13
ATOM 20142 O O . ASN A 1 63 ? -5.147 7.482 3.072 1.00 14.41 63 ASN A O 13
ATOM 20153 N N . LEU A 1 64 ? -3.235 8.632 3.361 1.00 62.30 64 LEU A N 13
ATOM 20154 C CA . LEU A 1 64 ? -3.819 9.913 2.979 1.00 71.35 64 LEU A CA 13
ATOM 20155 C C . LEU A 1 64 ? -4.086 9.963 1.478 1.00 51.33 64 LEU A C 13
ATOM 20156 O O . LEU A 1 64 ? -4.746 10.879 0.986 1.00 75.33 64 LEU A O 13
ATOM 20172 N N . ASP A 1 65 ? -3.570 8.974 0.757 1.00 54.31 65 ASP A N 13
ATOM 20173 C CA . ASP A 1 65 ? -3.756 8.904 -0.688 1.00 41.53 65 ASP A CA 13
ATOM 20174 C C . ASP A 1 65 ? -4.942 8.011 -1.041 1.00 43.22 65 ASP A C 13
ATOM 20175 O O . ASP A 1 65 ? -5.896 8.454 -1.681 1.00 70.12 65 ASP A O 13
ATOM 20184 N N . ILE A 1 66 ? -4.874 6.753 -0.620 1.00 23.11 66 ILE A N 13
ATOM 20185 C CA . ILE A 1 66 ? -5.941 5.798 -0.891 1.00 53.21 66 ILE A CA 13
ATOM 20186 C C . ILE A 1 66 ? -7.282 6.314 -0.380 1.00 53.11 66 ILE A C 13
ATOM 20187 O O . ILE A 1 66 ? -8.298 6.222 -1.069 1.00 54.24 66 ILE A O 13
ATOM 20203 N N . SER A 1 67 ? -7.278 6.857 0.832 1.00 13.53 67 SER A N 13
ATOM 20204 C CA . SER A 1 67 ? -8.495 7.386 1.438 1.00 3.41 67 SER A CA 13
ATOM 20205 C C . SER A 1 67 ? -9.163 8.402 0.517 1.00 52.43 67 SER A C 13
ATOM 20206 O O . SER A 1 67 ? -10.389 8.467 0.429 1.00 4.43 67 SER A O 13
ATOM 20214 N N . LYS A 1 68 ? -8.346 9.195 -0.171 1.00 34.44 68 LYS A N 13
ATOM 20215 C CA . LYS A 1 68 ? -8.855 10.208 -1.087 1.00 12.22 68 LYS A CA 13
ATOM 20216 C C . LYS A 1 68 ? -9.592 9.563 -2.257 1.00 20.22 68 LYS A C 13
ATOM 20217 O O . LYS A 1 68 ? -10.677 10.002 -2.637 1.00 3.31 68 LYS A O 13
ATOM 20236 N N . ALA A 1 69 ? -8.996 8.518 -2.823 1.00 4.24 69 ALA A N 13
ATOM 20237 C CA . ALA A 1 69 ? -9.597 7.812 -3.945 1.00 75.33 69 ALA A CA 13
ATOM 20238 C C . ALA A 1 69 ? -10.987 7.295 -3.589 1.00 10.13 69 ALA A C 13
ATOM 20239 O O . ALA A 1 69 ? -11.804 7.025 -4.469 1.00 13.23 69 ALA A O 13
ATOM 20246 N N . ILE A 1 70 ? -11.248 7.159 -2.293 1.00 31.12 70 ILE A N 13
ATOM 20247 C CA . ILE A 1 70 ? -12.539 6.675 -1.821 1.00 2.13 70 ILE A CA 13
ATOM 20248 C C . ILE A 1 70 ? -13.627 7.724 -2.024 1.00 12.14 70 ILE A C 13
ATOM 20249 O O . ILE A 1 70 ? -14.528 7.549 -2.844 1.00 63.15 70 ILE A O 13
ATOM 20265 N N . ARG A 1 71 ? -13.536 8.817 -1.272 1.00 44.15 71 ARG A N 13
ATOM 20266 C CA . ARG A 1 71 ? -14.512 9.896 -1.370 1.00 61.23 71 ARG A CA 13
ATOM 20267 C C . ARG A 1 71 ? -14.562 10.456 -2.788 1.00 62.01 71 ARG A C 13
ATOM 20268 O O . ARG A 1 71 ? -15.638 10.635 -3.358 1.00 4.10 71 ARG A O 13
ATOM 20289 N N . ASN A 1 72 ? -13.390 10.731 -3.352 1.00 74.20 72 ASN A N 13
ATOM 20290 C CA . ASN A 1 72 ? -13.301 11.273 -4.703 1.00 71.20 72 ASN A CA 13
ATOM 20291 C C . ASN A 1 72 ? -14.050 10.387 -5.695 1.00 50.21 72 ASN A C 13
ATOM 20292 O O . ASN A 1 72 ? -15.142 10.730 -6.147 1.00 34.32 72 ASN A O 13
ATOM 20303 N N . ASP A 1 73 ? -13.455 9.247 -6.027 1.00 42.12 73 ASP A N 13
ATOM 20304 C CA . ASP A 1 73 ? -14.066 8.310 -6.964 1.00 44.41 73 ASP A CA 13
ATOM 20305 C C . ASP A 1 73 ? -15.484 7.955 -6.529 1.00 60.22 73 ASP A C 13
ATOM 20306 O O . ASP A 1 73 ? -16.438 8.129 -7.287 1.00 32.41 73 ASP A O 13
ATOM 20315 N N . GLY A 1 74 ? -15.615 7.455 -5.304 1.00 62.25 74 GLY A N 13
ATOM 20316 C CA . GLY A 1 74 ? -16.920 7.082 -4.791 1.00 20.30 74 GLY A CA 13
ATOM 20317 C C . GLY A 1 74 ? -16.986 5.625 -4.379 1.00 61.13 74 GLY A C 13
ATOM 20318 O O . GLY A 1 74 ? -18.068 5.087 -4.142 1.00 23.10 74 GLY A O 13
ATOM 20322 N N . VAL A 1 75 ? -15.826 4.982 -4.296 1.00 25.41 75 VAL A N 13
ATOM 20323 C CA . VAL A 1 75 ? -15.755 3.577 -3.911 1.00 73.51 75 VAL A CA 13
ATOM 20324 C C . VAL A 1 75 ? -15.659 3.426 -2.397 1.00 21.11 75 VAL A C 13
ATOM 20325 O O . VAL A 1 75 ? -15.787 4.401 -1.655 1.00 64.41 75 VAL A O 13
ATOM 20338 N N . THR A 1 76 ? -15.431 2.197 -1.944 1.00 74.11 76 THR A N 13
ATOM 20339 C CA . THR A 1 76 ? -15.318 1.917 -0.518 1.00 1.23 76 THR A CA 13
ATOM 20340 C C . THR A 1 76 ? -14.392 0.734 -0.262 1.00 24.35 76 THR A C 13
ATOM 20341 O O . THR A 1 76 ? -14.308 -0.189 -1.073 1.00 51.12 76 THR A O 13
ATOM 20352 N N . LEU A 1 77 ? -13.698 0.767 0.870 1.00 22.33 77 LEU A N 13
ATOM 20353 C CA . LEU A 1 77 ? -12.777 -0.304 1.235 1.00 62.34 77 LEU A CA 13
ATOM 20354 C C . LEU A 1 77 ? -13.537 -1.546 1.690 1.00 15.30 77 LEU A C 13
ATOM 20355 O O . LEU A 1 77 ? -14.512 -1.450 2.436 1.00 41.31 77 LEU A O 13
ATOM 20371 N N . SER A 1 78 ? -13.084 -2.710 1.238 1.00 62.51 78 SER A N 13
ATOM 20372 C CA . SER A 1 78 ? -13.723 -3.971 1.598 1.00 43.31 78 SER A CA 13
ATOM 20373 C C . SER A 1 78 ? -13.363 -4.374 3.026 1.00 44.34 78 SER A C 13
ATOM 20374 O O . SER A 1 78 ? -12.523 -3.743 3.668 1.00 12.21 78 SER A O 13
ATOM 20382 N N . ASP A 1 79 ? -14.004 -5.430 3.515 1.00 14.33 79 ASP A N 13
ATOM 20383 C CA . ASP A 1 79 ? -13.753 -5.919 4.866 1.00 51.04 79 ASP A CA 13
ATOM 20384 C C . ASP A 1 79 ? -12.260 -6.126 5.098 1.00 0.33 79 ASP A C 13
ATOM 20385 O O . ASP A 1 79 ? -11.641 -5.417 5.893 1.00 50.35 79 ASP A O 13
ATOM 20394 N N . TYR A 1 80 ? -11.687 -7.101 4.403 1.00 72.32 80 TYR A N 13
ATOM 20395 C CA . TYR A 1 80 ? -10.267 -7.404 4.537 1.00 33.50 80 TYR A CA 13
ATOM 20396 C C . TYR A 1 80 ? -9.418 -6.167 4.260 1.00 22.53 80 TYR A C 13
ATOM 20397 O O . TYR A 1 80 ? -8.371 -5.970 4.877 1.00 10.32 80 TYR A O 13
ATOM 20415 N N . GLN A 1 81 ? -9.877 -5.340 3.328 1.00 40.40 81 GLN A N 13
ATOM 20416 C CA . GLN A 1 81 ? -9.161 -4.122 2.969 1.00 51.45 81 GLN A CA 13
ATOM 20417 C C . GLN A 1 81 ? -8.947 -3.234 4.190 1.00 71.32 81 GLN A C 13
ATOM 20418 O O . GLN A 1 81 ? -7.818 -3.042 4.640 1.00 3.33 81 GLN A O 13
ATOM 20432 N N . SER A 1 82 ? -10.040 -2.696 4.722 1.00 13.23 82 SER A N 13
ATOM 20433 C CA . SER A 1 82 ? -9.972 -1.824 5.889 1.00 24.25 82 SER A CA 13
ATOM 20434 C C . SER A 1 82 ? -9.167 -2.478 7.008 1.00 4.34 82 SER A C 13
ATOM 20435 O O . SER A 1 82 ? -8.463 -1.803 7.759 1.00 4.32 82 SER A O 13
ATOM 20443 N N . LYS A 1 83 ? -9.277 -3.798 7.114 1.00 24.13 83 LYS A N 13
ATOM 20444 C CA . LYS A 1 83 ? -8.559 -4.546 8.140 1.00 10.43 83 LYS A CA 13
ATOM 20445 C C . LYS A 1 83 ? -7.053 -4.485 7.903 1.00 21.53 83 LYS A C 13
ATOM 20446 O O . LYS A 1 83 ? -6.289 -4.116 8.795 1.00 41.30 83 LYS A O 13
ATOM 20465 N N . LYS A 1 84 ? -6.633 -4.851 6.697 1.00 54.00 84 LYS A N 13
ATOM 20466 C CA . LYS A 1 84 ? -5.220 -4.836 6.342 1.00 64.22 84 LYS A CA 13
ATOM 20467 C C . LYS A 1 84 ? -4.628 -3.442 6.521 1.00 24.42 84 LYS A C 13
ATOM 20468 O O . LYS A 1 84 ? -3.414 -3.284 6.656 1.00 25.32 84 LYS A O 13
ATOM 20487 N N . LEU A 1 85 ? -5.491 -2.433 6.523 1.00 33.04 85 LEU A N 13
ATOM 20488 C CA . LEU A 1 85 ? -5.055 -1.052 6.689 1.00 41.14 85 LEU A CA 13
ATOM 20489 C C . LEU A 1 85 ? -4.332 -0.864 8.019 1.00 75.50 85 LEU A C 13
ATOM 20490 O O . LEU A 1 85 ? -3.441 -0.024 8.141 1.00 4.41 85 LEU A O 13
ATOM 20506 N N . LYS A 1 86 ? -4.722 -1.653 9.014 1.00 62.44 86 LYS A N 13
ATOM 20507 C CA . LYS A 1 86 ? -4.110 -1.579 10.336 1.00 54.21 86 LYS A CA 13
ATOM 20508 C C . LYS A 1 86 ? -2.673 -2.088 10.299 1.00 21.12 86 LYS A C 13
ATOM 20509 O O . LYS A 1 86 ? -1.927 -1.935 11.266 1.00 35.03 86 LYS A O 13
ATOM 20528 N N . GLU A 1 87 ? -2.292 -2.693 9.179 1.00 62.05 87 GLU A N 13
ATOM 20529 C CA . GLU A 1 87 ? -0.943 -3.223 9.019 1.00 75.23 87 GLU A CA 13
ATOM 20530 C C . GLU A 1 87 ? 0.084 -2.095 8.971 1.00 72.23 87 GLU A C 13
ATOM 20531 O O . GLU A 1 87 ? 0.744 -1.799 9.966 1.00 12.04 87 GLU A O 13
ATOM 20543 N N . LEU A 1 88 ? 0.212 -1.471 7.805 1.00 5.34 88 LEU A N 13
ATOM 20544 C CA . LEU A 1 88 ? 1.159 -0.375 7.625 1.00 33.41 88 LEU A CA 13
ATOM 20545 C C . LEU A 1 88 ? 0.785 0.816 8.500 1.00 2.21 88 LEU A C 13
ATOM 20546 O O . LEU A 1 88 ? 1.556 1.768 8.637 1.00 71.54 88 LEU A O 13
ATOM 20562 N N . THR A 1 89 ? -0.403 0.758 9.094 1.00 11.42 89 THR A N 13
ATOM 20563 C CA . THR A 1 89 ? -0.879 1.832 9.957 1.00 1.13 89 THR A CA 13
ATOM 20564 C C . THR A 1 89 ? -0.165 1.813 11.304 1.00 31.40 89 THR A C 13
ATOM 20565 O O . THR A 1 89 ? 0.334 2.839 11.767 1.00 74.51 89 THR A O 13
ATOM 20576 N N . SER A 1 90 ? -0.119 0.640 11.927 1.00 74.21 90 SER A N 13
ATOM 20577 C CA . SER A 1 90 ? 0.531 0.488 13.223 1.00 0.10 90 SER A CA 13
ATOM 20578 C C . SER A 1 90 ? 2.049 0.474 13.070 1.00 22.04 90 SER A C 13
ATOM 20579 O O . SER A 1 90 ? 2.777 0.918 13.958 1.00 2.41 90 SER A O 13
ATOM 20587 N N . ILE A 1 91 ? 2.519 -0.040 11.939 1.00 75.00 91 ILE A N 13
ATOM 20588 C CA . ILE A 1 91 ? 3.949 -0.111 11.668 1.00 62.14 91 ILE A CA 13
ATOM 20589 C C . ILE A 1 91 ? 4.525 1.273 11.385 1.00 24.42 91 ILE A C 13
ATOM 20590 O O . ILE A 1 91 ? 5.589 1.628 11.892 1.00 52.14 91 ILE A O 13
ATOM 20606 N N . SER A 1 92 ? 3.814 2.049 10.575 1.00 14.22 92 SER A N 13
ATOM 20607 C CA . SER A 1 92 ? 4.255 3.394 10.224 1.00 55.23 92 SER A CA 13
ATOM 20608 C C . SER A 1 92 ? 4.130 4.337 11.417 1.00 62.44 92 SER A C 13
ATOM 20609 O O . SER A 1 92 ? 3.543 3.985 12.439 1.00 3.31 92 SER A O 13
ATOM 20617 N N . ASN A 1 93 ? 4.686 5.535 11.277 1.00 55.51 93 ASN A N 13
ATOM 20618 C CA . ASN A 1 93 ? 4.638 6.529 12.342 1.00 23.02 93 ASN A CA 13
ATOM 20619 C C . ASN A 1 93 ? 3.337 7.324 12.287 1.00 5.41 93 ASN A C 13
ATOM 20620 O O . ASN A 1 93 ? 3.352 8.555 12.250 1.00 14.52 93 ASN A O 13
ATOM 20631 N N . ILE A 1 94 ? 2.215 6.613 12.282 1.00 40.04 94 ILE A N 13
ATOM 20632 C CA . ILE A 1 94 ? 0.907 7.252 12.233 1.00 54.52 94 ILE A CA 13
ATOM 20633 C C . ILE A 1 94 ? 0.458 7.695 13.621 1.00 72.31 94 ILE A C 13
ATOM 20634 O O . ILE A 1 94 ? -0.246 8.694 13.768 1.00 41.33 94 ILE A O 13
ATOM 20650 N N . ARG A 1 95 ? 0.871 6.945 14.637 1.00 23.41 95 ARG A N 13
ATOM 20651 C CA . ARG A 1 95 ? 0.513 7.260 16.015 1.00 72.34 95 ARG A CA 13
ATOM 20652 C C . ARG A 1 95 ? 1.012 8.649 16.402 1.00 12.12 95 ARG A C 13
ATOM 20653 O O . ARG A 1 95 ? 0.452 9.296 17.287 1.00 0.35 95 ARG A O 13
ATOM 20674 N N . TYR A 1 96 ? 2.068 9.100 15.735 1.00 70.22 96 TYR A N 13
ATOM 20675 C CA . TYR A 1 96 ? 2.645 10.409 16.011 1.00 12.43 96 TYR A CA 13
ATOM 20676 C C . TYR A 1 96 ? 2.264 11.413 14.927 1.00 61.42 96 TYR A C 13
ATOM 20677 O O . TYR A 1 96 ? 1.510 11.094 14.008 1.00 25.04 96 TYR A O 13
ATOM 20695 N N . GLY A 1 97 ? 2.792 12.627 15.041 1.00 41.45 97 GLY A N 13
ATOM 20696 C CA . GLY A 1 97 ? 2.498 13.660 14.065 1.00 71.24 97 GLY A CA 13
ATOM 20697 C C . GLY A 1 97 ? 1.215 14.404 14.377 1.00 72.54 97 GLY A C 13
ATOM 20698 O O . GLY A 1 97 ? 0.620 15.026 13.496 1.00 1.24 97 GLY A O 13
ATOM 20702 N N . TYR A 1 98 ? 0.787 14.340 15.632 1.00 20.35 98 TYR A N 13
ATOM 20703 C CA . TYR A 1 98 ? -0.436 15.010 16.057 1.00 32.55 98 TYR A CA 13
ATOM 20704 C C . TYR A 1 98 ? -0.118 16.265 16.865 1.00 61.41 98 TYR A C 13
ATOM 20705 O O . TYR A 1 98 ? 0.777 16.260 17.709 1.00 13.24 98 TYR A O 13
ATOM 20723 N N . MET A 1 1 ? 5.836 -16.698 -6.253 1.00 35.43 1 MET A N 14
ATOM 20724 C CA . MET A 1 1 ? 4.500 -17.197 -6.562 1.00 5.23 1 MET A CA 14
ATOM 20725 C C . MET A 1 1 ? 4.266 -17.226 -8.069 1.00 4.04 1 MET A C 14
ATOM 20726 O O . MET A 1 1 ? 3.742 -18.200 -8.607 1.00 45.04 1 MET A O 14
ATOM 20740 N N . GLY A 1 2 ? 4.658 -16.150 -8.745 1.00 4.12 2 GLY A N 14
ATOM 20741 C CA . GLY A 1 2 ? 4.483 -16.073 -10.184 1.00 13.04 2 GLY A CA 14
ATOM 20742 C C . GLY A 1 2 ? 5.167 -14.864 -10.787 1.00 53.44 2 GLY A C 14
ATOM 20743 O O . GLY A 1 2 ? 6.354 -14.632 -10.557 1.00 32.43 2 GLY A O 14
ATOM 20747 N N . LYS A 1 3 ? 4.419 -14.089 -11.566 1.00 51.12 3 LYS A N 14
ATOM 20748 C CA . LYS A 1 3 ? 4.960 -12.896 -12.207 1.00 20.03 3 LYS A CA 14
ATOM 20749 C C . LYS A 1 3 ? 4.989 -11.722 -11.234 1.00 72.12 3 LYS A C 14
ATOM 20750 O O . LYS A 1 3 ? 3.988 -11.026 -11.054 1.00 44.25 3 LYS A O 14
ATOM 20769 N N . LEU A 1 4 ? 6.141 -11.507 -10.609 1.00 3.44 4 LEU A N 14
ATOM 20770 C CA . LEU A 1 4 ? 6.301 -10.415 -9.655 1.00 11.12 4 LEU A CA 14
ATOM 20771 C C . LEU A 1 4 ? 5.214 -10.462 -8.585 1.00 63.44 4 LEU A C 14
ATOM 20772 O O . LEU A 1 4 ? 4.617 -9.440 -8.245 1.00 21.15 4 LEU A O 14
ATOM 20788 N N . LYS A 1 5 ? 4.963 -11.655 -8.057 1.00 3.04 5 LYS A N 14
ATOM 20789 C CA . LYS A 1 5 ? 3.951 -11.837 -7.023 1.00 62.34 5 LYS A CA 14
ATOM 20790 C C . LYS A 1 5 ? 4.592 -12.243 -5.699 1.00 51.01 5 LYS A C 14
ATOM 20791 O O . LYS A 1 5 ? 5.099 -13.356 -5.560 1.00 35.35 5 LYS A O 14
ATOM 20810 N N . TRP A 1 6 ? 4.565 -11.334 -4.732 1.00 2.42 6 TRP A N 14
ATOM 20811 C CA . TRP A 1 6 ? 5.143 -11.599 -3.419 1.00 13.11 6 TRP A CA 14
ATOM 20812 C C . TRP A 1 6 ? 4.187 -12.416 -2.558 1.00 35.33 6 TRP A C 14
ATOM 20813 O O . TRP A 1 6 ? 3.020 -12.057 -2.397 1.00 10.11 6 TRP A O 14
ATOM 20834 N N . PHE A 1 7 ? 4.686 -13.518 -2.007 1.00 51.25 7 PHE A N 14
ATOM 20835 C CA . PHE A 1 7 ? 3.875 -14.387 -1.163 1.00 21.12 7 PHE A CA 14
ATOM 20836 C C . PHE A 1 7 ? 3.812 -13.854 0.265 1.00 14.05 7 PHE A C 14
ATOM 20837 O O . PHE A 1 7 ? 4.582 -12.971 0.644 1.00 20.24 7 PHE A O 14
ATOM 20854 N N . SER A 1 8 ? 2.888 -14.396 1.052 1.00 11.52 8 SER A N 14
ATOM 20855 C CA . SER A 1 8 ? 2.720 -13.972 2.438 1.00 2.53 8 SER A CA 14
ATOM 20856 C C . SER A 1 8 ? 3.954 -14.320 3.265 1.00 11.42 8 SER A C 14
ATOM 20857 O O . SER A 1 8 ? 4.190 -15.483 3.590 1.00 52.43 8 SER A O 14
ATOM 20865 N N . GLY A 1 9 ? 4.739 -13.301 3.604 1.00 53.21 9 GLY A N 14
ATOM 20866 C CA . GLY A 1 9 ? 5.940 -13.519 4.390 1.00 32.23 9 GLY A CA 14
ATOM 20867 C C . GLY A 1 9 ? 6.192 -12.402 5.383 1.00 33.24 9 GLY A C 14
ATOM 20868 O O . GLY A 1 9 ? 5.352 -12.117 6.235 1.00 34.10 9 GLY A O 14
ATOM 20872 N N . GLY A 1 10 ? 7.356 -11.768 5.275 1.00 51.30 10 GLY A N 14
ATOM 20873 C CA . GLY A 1 10 ? 7.696 -10.684 6.179 1.00 62.43 10 GLY A CA 14
ATOM 20874 C C . GLY A 1 10 ? 9.061 -10.865 6.812 1.00 23.30 10 GLY A C 14
ATOM 20875 O O . GLY A 1 10 ? 9.169 -11.113 8.013 1.00 45.13 10 GLY A O 14
ATOM 20879 N N . LYS A 1 11 ? 10.108 -10.743 6.003 1.00 41.32 11 LYS A N 14
ATOM 20880 C CA . LYS A 1 11 ? 11.475 -10.895 6.490 1.00 31.43 11 LYS A CA 14
ATOM 20881 C C . LYS A 1 11 ? 11.958 -9.615 7.163 1.00 43.44 11 LYS A C 14
ATOM 20882 O O . LYS A 1 11 ? 13.084 -9.548 7.653 1.00 23.44 11 LYS A O 14
ATOM 20901 N N . GLU A 1 12 ? 11.099 -8.600 7.182 1.00 72.13 12 GLU A N 14
ATOM 20902 C CA . GLU A 1 12 ? 11.440 -7.322 7.796 1.00 34.31 12 GLU A CA 14
ATOM 20903 C C . GLU A 1 12 ? 10.184 -6.504 8.080 1.00 1.13 12 GLU A C 14
ATOM 20904 O O . GLU A 1 12 ? 9.125 -6.750 7.504 1.00 35.21 12 GLU A O 14
ATOM 20916 N N . ARG A 1 13 ? 10.311 -5.528 8.975 1.00 41.13 13 ARG A N 14
ATOM 20917 C CA . ARG A 1 13 ? 9.187 -4.673 9.338 1.00 25.30 13 ARG A CA 14
ATOM 20918 C C . ARG A 1 13 ? 8.840 -3.719 8.200 1.00 42.14 13 ARG A C 14
ATOM 20919 O O . ARG A 1 13 ? 7.668 -3.502 7.894 1.00 15.41 13 ARG A O 14
ATOM 20940 N N . SER A 1 14 ? 9.868 -3.151 7.576 1.00 13.25 14 SER A N 14
ATOM 20941 C CA . SER A 1 14 ? 9.671 -2.214 6.475 1.00 63.40 14 SER A CA 14
ATOM 20942 C C . SER A 1 14 ? 9.170 -2.939 5.230 1.00 33.21 14 SER A C 14
ATOM 20943 O O . SER A 1 14 ? 8.247 -2.478 4.559 1.00 31.34 14 SER A O 14
ATOM 20951 N N . ASN A 1 15 ? 9.785 -4.078 4.927 1.00 40.53 15 ASN A N 14
ATOM 20952 C CA . ASN A 1 15 ? 9.401 -4.868 3.763 1.00 43.34 15 ASN A CA 14
ATOM 20953 C C . ASN A 1 15 ? 8.022 -5.490 3.957 1.00 50.13 15 ASN A C 14
ATOM 20954 O O . ASN A 1 15 ? 7.389 -5.929 2.998 1.00 41.23 15 ASN A O 14
ATOM 20965 N N . GLN A 1 16 ? 7.565 -5.523 5.204 1.00 33.34 16 GLN A N 14
ATOM 20966 C CA . GLN A 1 16 ? 6.261 -6.093 5.525 1.00 52.12 16 GLN A CA 14
ATOM 20967 C C . GLN A 1 16 ? 5.150 -5.359 4.780 1.00 30.44 16 GLN A C 14
ATOM 20968 O O . GLN A 1 16 ? 4.318 -5.979 4.120 1.00 73.51 16 GLN A O 14
ATOM 20982 N N . ALA A 1 17 ? 5.142 -4.035 4.894 1.00 5.41 17 ALA A N 14
ATOM 20983 C CA . ALA A 1 17 ? 4.135 -3.217 4.231 1.00 14.43 17 ALA A CA 14
ATOM 20984 C C . ALA A 1 17 ? 4.066 -3.532 2.741 1.00 11.10 17 ALA A C 14
ATOM 20985 O O . ALA A 1 17 ? 2.984 -3.726 2.188 1.00 32.31 17 ALA A O 14
ATOM 20992 N N . GLU A 1 18 ? 5.227 -3.580 2.096 1.00 23.12 18 GLU A N 14
ATOM 20993 C CA . GLU A 1 18 ? 5.296 -3.870 0.669 1.00 43.55 18 GLU A CA 14
ATOM 20994 C C . GLU A 1 18 ? 4.527 -5.144 0.335 1.00 55.53 18 GLU A C 14
ATOM 20995 O O . GLU A 1 18 ? 3.783 -5.193 -0.644 1.00 71.32 18 GLU A O 14
ATOM 21007 N N . ASN A 1 19 ? 4.712 -6.172 1.155 1.00 32.41 19 ASN A N 14
ATOM 21008 C CA . ASN A 1 19 ? 4.035 -7.448 0.947 1.00 62.42 19 ASN A CA 14
ATOM 21009 C C . ASN A 1 19 ? 2.526 -7.298 1.116 1.00 64.50 19 ASN A C 14
ATOM 21010 O O . ASN A 1 19 ? 1.746 -7.907 0.384 1.00 30.12 19 ASN A O 14
ATOM 21021 N N . ILE A 1 20 ? 2.124 -6.484 2.086 1.00 53.33 20 ILE A N 14
ATOM 21022 C CA . ILE A 1 20 ? 0.710 -6.252 2.351 1.00 71.40 20 ILE A CA 14
ATOM 21023 C C . ILE A 1 20 ? 0.008 -5.676 1.125 1.00 5.34 20 ILE A C 14
ATOM 21024 O O . ILE A 1 20 ? -0.998 -6.214 0.663 1.00 32.41 20 ILE A O 14
ATOM 21040 N N . ILE A 1 21 ? 0.547 -4.578 0.604 1.00 22.51 21 ILE A N 14
ATOM 21041 C CA . ILE A 1 21 ? -0.025 -3.931 -0.569 1.00 61.13 21 ILE A CA 14
ATOM 21042 C C . ILE A 1 21 ? -0.252 -4.933 -1.696 1.00 2.11 21 ILE A C 14
ATOM 21043 O O . ILE A 1 21 ? -1.292 -4.920 -2.354 1.00 51.23 21 ILE A O 14
ATOM 21059 N N . THR A 1 22 ? 0.729 -5.805 -1.911 1.00 2.22 22 THR A N 14
ATOM 21060 C CA . THR A 1 22 ? 0.638 -6.815 -2.957 1.00 63.40 22 THR A CA 14
ATOM 21061 C C . THR A 1 22 ? -0.612 -7.671 -2.787 1.00 21.14 22 THR A C 14
ATOM 21062 O O . THR A 1 22 ? -1.162 -8.185 -3.761 1.00 40.53 22 THR A O 14
ATOM 21073 N N . ASP A 1 23 ? -1.057 -7.820 -1.544 1.00 3.05 23 ASP A N 14
ATOM 21074 C CA . ASP A 1 23 ? -2.244 -8.613 -1.246 1.00 4.40 23 ASP A CA 14
ATOM 21075 C C . ASP A 1 23 ? -3.468 -8.045 -1.957 1.00 61.12 23 ASP A C 14
ATOM 21076 O O . ASP A 1 23 ? -4.019 -8.672 -2.863 1.00 61.22 23 ASP A O 14
ATOM 21085 N N . LEU A 1 24 ? -3.891 -6.857 -1.539 1.00 65.33 24 LEU A N 14
ATOM 21086 C CA . LEU A 1 24 ? -5.052 -6.205 -2.135 1.00 24.23 24 LEU A CA 14
ATOM 21087 C C . LEU A 1 24 ? -4.959 -6.214 -3.658 1.00 23.34 24 LEU A C 14
ATOM 21088 O O . LEU A 1 24 ? -5.910 -6.589 -4.345 1.00 51.12 24 LEU A O 14
ATOM 21104 N N . LEU A 1 25 ? -3.809 -5.801 -4.178 1.00 1.31 25 LEU A N 14
ATOM 21105 C CA . LEU A 1 25 ? -3.591 -5.764 -5.620 1.00 11.35 25 LEU A CA 14
ATOM 21106 C C . LEU A 1 25 ? -3.851 -7.130 -6.246 1.00 34.41 25 LEU A C 14
ATOM 21107 O O . LEU A 1 25 ? -4.524 -7.236 -7.272 1.00 25.31 25 LEU A O 14
ATOM 21123 N N . ASP A 1 26 ? -3.316 -8.173 -5.619 1.00 75.25 26 ASP A N 14
ATOM 21124 C CA . ASP A 1 26 ? -3.494 -9.534 -6.113 1.00 22.13 26 ASP A CA 14
ATOM 21125 C C . ASP A 1 26 ? -4.968 -9.925 -6.109 1.00 60.54 26 ASP A C 14
ATOM 21126 O O . ASP A 1 26 ? -5.495 -10.409 -7.112 1.00 13.41 26 ASP A O 14
ATOM 21135 N N . ASP A 1 27 ? -5.628 -9.716 -4.976 1.00 22.45 27 ASP A N 14
ATOM 21136 C CA . ASP A 1 27 ? -7.042 -10.047 -4.841 1.00 24.21 27 ASP A CA 14
ATOM 21137 C C . ASP A 1 27 ? -7.883 -9.252 -5.833 1.00 41.13 27 ASP A C 14
ATOM 21138 O O . ASP A 1 27 ? -8.915 -9.727 -6.310 1.00 21.21 27 ASP A O 14
ATOM 21147 N N . LEU A 1 28 ? -7.437 -8.039 -6.140 1.00 44.25 28 LEU A N 14
ATOM 21148 C CA . LEU A 1 28 ? -8.150 -7.176 -7.076 1.00 5.00 28 LEU A CA 14
ATOM 21149 C C . LEU A 1 28 ? -8.055 -7.720 -8.498 1.00 53.21 28 LEU A C 14
ATOM 21150 O O . LEU A 1 28 ? -8.863 -7.375 -9.361 1.00 41.04 28 LEU A O 14
ATOM 21166 N N . LYS A 1 29 ? -7.065 -8.573 -8.736 1.00 32.20 29 LYS A N 14
ATOM 21167 C CA . LYS A 1 29 ? -6.867 -9.169 -10.052 1.00 21.44 29 LYS A CA 14
ATOM 21168 C C . LYS A 1 29 ? -8.177 -9.723 -10.602 1.00 21.31 29 LYS A C 14
ATOM 21169 O O . LYS A 1 29 ? -8.671 -9.270 -11.634 1.00 15.53 29 LYS A O 14
ATOM 21188 N N . THR A 1 30 ? -8.738 -10.706 -9.904 1.00 33.01 30 THR A N 14
ATOM 21189 C CA . THR A 1 30 ? -9.992 -11.321 -10.322 1.00 65.03 30 THR A CA 14
ATOM 21190 C C . THR A 1 30 ? -11.190 -10.508 -9.845 1.00 24.13 30 THR A C 14
ATOM 21191 O O . THR A 1 30 ? -12.253 -10.530 -10.465 1.00 3.21 30 THR A O 14
ATOM 21202 N N . ASP A 1 31 ? -11.010 -9.791 -8.741 1.00 62.04 31 ASP A N 14
ATOM 21203 C CA . ASP A 1 31 ? -12.076 -8.969 -8.182 1.00 31.52 31 ASP A CA 14
ATOM 21204 C C . ASP A 1 31 ? -12.323 -7.738 -9.046 1.00 53.51 31 ASP A C 14
ATOM 21205 O O . ASP A 1 31 ? -11.487 -7.367 -9.872 1.00 73.34 31 ASP A O 14
ATOM 21214 N N . LEU A 1 32 ? -13.475 -7.106 -8.853 1.00 13.43 32 LEU A N 14
ATOM 21215 C CA . LEU A 1 32 ? -13.834 -5.915 -9.616 1.00 64.21 32 LEU A CA 14
ATOM 21216 C C . LEU A 1 32 ? -14.194 -4.761 -8.686 1.00 55.14 32 LEU A C 14
ATOM 21217 O O . LEU A 1 32 ? -15.131 -4.007 -8.951 1.00 42.35 32 LEU A O 14
ATOM 21233 N N . ASP A 1 33 ? -13.444 -4.627 -7.599 1.00 44.40 33 ASP A N 14
ATOM 21234 C CA . ASP A 1 33 ? -13.681 -3.562 -6.632 1.00 53.21 33 ASP A CA 14
ATOM 21235 C C . ASP A 1 33 ? -13.069 -2.248 -7.109 1.00 73.51 33 ASP A C 14
ATOM 21236 O O . ASP A 1 33 ? -13.785 -1.304 -7.440 1.00 23.24 33 ASP A O 14
ATOM 21245 N N . ASN A 1 34 ? -11.742 -2.197 -7.139 1.00 50.51 34 ASN A N 14
ATOM 21246 C CA . ASN A 1 34 ? -11.034 -0.997 -7.573 1.00 62.45 34 ASN A CA 14
ATOM 21247 C C . ASN A 1 34 ? -10.505 -1.164 -8.995 1.00 54.43 34 ASN A C 14
ATOM 21248 O O . ASN A 1 34 ? -10.000 -2.225 -9.359 1.00 51.31 34 ASN A O 14
ATOM 21259 N N . GLU A 1 35 ? -10.624 -0.107 -9.792 1.00 51.22 35 GLU A N 14
ATOM 21260 C CA . GLU A 1 35 ? -10.158 -0.135 -11.174 1.00 22.44 35 GLU A CA 14
ATOM 21261 C C . GLU A 1 35 ? -8.978 0.812 -11.370 1.00 10.31 35 GLU A C 14
ATOM 21262 O O . GLU A 1 35 ? -7.846 0.376 -11.576 1.00 43.30 35 GLU A O 14
ATOM 21274 N N . SER A 1 36 ? -9.252 2.111 -11.304 1.00 15.11 36 SER A N 14
ATOM 21275 C CA . SER A 1 36 ? -8.216 3.121 -11.478 1.00 41.35 36 SER A CA 14
ATOM 21276 C C . SER A 1 36 ? -7.495 3.393 -10.162 1.00 64.44 36 SER A C 14
ATOM 21277 O O . SER A 1 36 ? -6.340 3.823 -10.150 1.00 63.52 36 SER A O 14
ATOM 21285 N N . LEU A 1 37 ? -8.183 3.139 -9.055 1.00 14.43 37 LEU A N 14
ATOM 21286 C CA . LEU A 1 37 ? -7.610 3.356 -7.731 1.00 21.25 37 LEU A CA 14
ATOM 21287 C C . LEU A 1 37 ? -6.336 2.537 -7.549 1.00 31.15 37 LEU A C 14
ATOM 21288 O O . LEU A 1 37 ? -5.406 2.960 -6.861 1.00 74.13 37 LEU A O 14
ATOM 21304 N N . LYS A 1 38 ? -6.299 1.363 -8.170 1.00 54.22 38 LYS A N 14
ATOM 21305 C CA . LYS A 1 38 ? -5.139 0.485 -8.080 1.00 31.33 38 LYS A CA 14
ATOM 21306 C C . LYS A 1 38 ? -3.858 1.241 -8.418 1.00 2.15 38 LYS A C 14
ATOM 21307 O O . LYS A 1 38 ? -2.773 0.882 -7.956 1.00 14.40 38 LYS A O 14
ATOM 21326 N N . LYS A 1 39 ? -3.989 2.289 -9.223 1.00 32.01 39 LYS A N 14
ATOM 21327 C CA . LYS A 1 39 ? -2.843 3.098 -9.620 1.00 73.04 39 LYS A CA 14
ATOM 21328 C C . LYS A 1 39 ? -2.052 3.557 -8.401 1.00 5.11 39 LYS A C 14
ATOM 21329 O O . LYS A 1 39 ? -0.824 3.642 -8.440 1.00 41.43 39 LYS A O 14
ATOM 21348 N N . VAL A 1 40 ? -2.762 3.850 -7.315 1.00 55.24 40 VAL A N 14
ATOM 21349 C CA . VAL A 1 40 ? -2.125 4.298 -6.083 1.00 74.14 40 VAL A CA 14
ATOM 21350 C C . VAL A 1 40 ? -1.318 3.175 -5.442 1.00 42.14 40 VAL A C 14
ATOM 21351 O O . VAL A 1 40 ? -0.093 3.255 -5.342 1.00 53.33 40 VAL A O 14
ATOM 21364 N N . LEU A 1 41 ? -2.012 2.128 -5.009 1.00 41.23 41 LEU A N 14
ATOM 21365 C CA . LEU A 1 41 ? -1.359 0.986 -4.378 1.00 44.32 41 LEU A CA 14
ATOM 21366 C C . LEU A 1 41 ? -0.224 0.457 -5.249 1.00 4.22 41 LEU A C 14
ATOM 21367 O O . LEU A 1 41 ? 0.879 0.208 -4.762 1.00 21.53 41 LEU A O 14
ATOM 21383 N N . GLU A 1 42 ? -0.501 0.293 -6.538 1.00 3.21 42 GLU A N 14
ATOM 21384 C CA . GLU A 1 42 ? 0.499 -0.205 -7.477 1.00 3.35 42 GLU A CA 14
ATOM 21385 C C . GLU A 1 42 ? 1.729 0.699 -7.490 1.00 73.04 42 GLU A C 14
ATOM 21386 O O . GLU A 1 42 ? 2.852 0.240 -7.287 1.00 11.11 42 GLU A O 14
ATOM 21398 N N . ASN A 1 43 ? 1.506 1.987 -7.733 1.00 42.10 43 ASN A N 14
ATOM 21399 C CA . ASN A 1 43 ? 2.596 2.956 -7.776 1.00 30.12 43 ASN A CA 14
ATOM 21400 C C . ASN A 1 43 ? 3.395 2.932 -6.476 1.00 43.32 43 ASN A C 14
ATOM 21401 O O . ASN A 1 43 ? 4.583 2.607 -6.473 1.00 3.54 43 ASN A O 14
ATOM 21412 N N . TYR A 1 44 ? 2.736 3.277 -5.377 1.00 1.43 44 TYR A N 14
ATOM 21413 C CA . TYR A 1 44 ? 3.385 3.298 -4.071 1.00 45.22 44 TYR A CA 14
ATOM 21414 C C . TYR A 1 44 ? 4.103 1.980 -3.798 1.00 71.33 44 TYR A C 14
ATOM 21415 O O . TYR A 1 44 ? 5.238 1.963 -3.320 1.00 74.32 44 TYR A O 14
ATOM 21433 N N . LEU A 1 45 ? 3.433 0.875 -4.108 1.00 70.14 45 LEU A N 14
ATOM 21434 C CA . LEU A 1 45 ? 4.005 -0.451 -3.898 1.00 52.20 45 LEU A CA 14
ATOM 21435 C C . LEU A 1 45 ? 5.411 -0.537 -4.484 1.00 12.32 45 LEU A C 14
ATOM 21436 O O . LEU A 1 45 ? 6.364 -0.880 -3.786 1.00 72.21 45 LEU A O 14
ATOM 21452 N N . GLU A 1 46 ? 5.531 -0.220 -5.770 1.00 1.41 46 GLU A N 14
ATOM 21453 C CA . GLU A 1 46 ? 6.821 -0.260 -6.449 1.00 23.42 46 GLU A CA 14
ATOM 21454 C C . GLU A 1 46 ? 7.766 0.795 -5.882 1.00 63.32 46 GLU A C 14
ATOM 21455 O O . GLU A 1 46 ? 8.975 0.579 -5.800 1.00 52.21 46 GLU A O 14
ATOM 21467 N N . GLU A 1 47 ? 7.207 1.936 -5.493 1.00 72.33 47 GLU A N 14
ATOM 21468 C CA . GLU A 1 47 ? 8.000 3.025 -4.936 1.00 63.12 47 GLU A CA 14
ATOM 21469 C C . GLU A 1 47 ? 8.792 2.554 -3.720 1.00 72.20 47 GLU A C 14
ATOM 21470 O O . GLU A 1 47 ? 9.892 3.040 -3.454 1.00 40.33 47 GLU A O 14
ATOM 21482 N N . LEU A 1 48 ? 8.224 1.605 -2.982 1.00 41.34 48 LEU A N 14
ATOM 21483 C CA . LEU A 1 48 ? 8.876 1.068 -1.793 1.00 52.12 48 LEU A CA 14
ATOM 21484 C C . LEU A 1 48 ? 10.224 0.447 -2.145 1.00 32.04 48 LEU A C 14
ATOM 21485 O O . LEU A 1 48 ? 11.161 0.478 -1.347 1.00 3.13 48 LEU A O 14
ATOM 21501 N N . LYS A 1 49 ? 10.316 -0.116 -3.345 1.00 73.42 49 LYS A N 14
ATOM 21502 C CA . LYS A 1 49 ? 11.549 -0.742 -3.805 1.00 63.30 49 LYS A CA 14
ATOM 21503 C C . LYS A 1 49 ? 12.547 0.309 -4.280 1.00 65.54 49 LYS A C 14
ATOM 21504 O O . LYS A 1 49 ? 13.759 0.110 -4.189 1.00 44.14 49 LYS A O 14
ATOM 21523 N N . GLN A 1 50 ? 12.032 1.424 -4.784 1.00 33.23 50 GLN A N 14
ATOM 21524 C CA . GLN A 1 50 ? 12.879 2.506 -5.272 1.00 31.51 50 GLN A CA 14
ATOM 21525 C C . GLN A 1 50 ? 13.433 3.328 -4.113 1.00 34.42 50 GLN A C 14
ATOM 21526 O O . GLN A 1 50 ? 12.857 3.354 -3.025 1.00 40.13 50 GLN A O 14
ATOM 21540 N N . LYS A 1 51 ? 14.554 4.000 -4.354 1.00 11.11 51 LYS A N 14
ATOM 21541 C CA . LYS A 1 51 ? 15.186 4.825 -3.331 1.00 51.44 51 LYS A CA 14
ATOM 21542 C C . LYS A 1 51 ? 14.692 6.266 -3.413 1.00 3.12 51 LYS A C 14
ATOM 21543 O O . LYS A 1 51 ? 15.280 7.168 -2.816 1.00 53.31 51 LYS A O 14
ATOM 21562 N N . SER A 1 52 ? 13.609 6.474 -4.154 1.00 72.34 52 SER A N 14
ATOM 21563 C CA . SER A 1 52 ? 13.037 7.806 -4.315 1.00 1.22 52 SER A CA 14
ATOM 21564 C C . SER A 1 52 ? 12.096 8.136 -3.161 1.00 12.24 52 SER A C 14
ATOM 21565 O O . SER A 1 52 ? 11.549 9.236 -3.087 1.00 71.20 52 SER A O 14
ATOM 21573 N N . ALA A 1 53 ? 11.913 7.176 -2.261 1.00 72.12 53 ALA A N 14
ATOM 21574 C CA . ALA A 1 53 ? 11.041 7.364 -1.109 1.00 11.13 53 ALA A CA 14
ATOM 21575 C C . ALA A 1 53 ? 11.286 6.291 -0.053 1.00 12.42 53 ALA A C 14
ATOM 21576 O O . ALA A 1 53 ? 11.443 5.114 -0.375 1.00 45.13 53 ALA A O 14
ATOM 21583 N N . SER A 1 54 ? 11.318 6.706 1.209 1.00 22.12 54 SER A N 14
ATOM 21584 C CA . SER A 1 54 ? 11.549 5.781 2.313 1.00 52.22 54 SER A CA 14
ATOM 21585 C C . SER A 1 54 ? 10.296 4.961 2.606 1.00 14.40 54 SER A C 14
ATOM 21586 O O . SER A 1 54 ? 9.183 5.363 2.265 1.00 0.50 54 SER A O 14
ATOM 21594 N N . VAL A 1 55 ? 10.486 3.810 3.242 1.00 75.12 55 VAL A N 14
ATOM 21595 C CA . VAL A 1 55 ? 9.371 2.933 3.582 1.00 20.35 55 VAL A CA 14
ATOM 21596 C C . VAL A 1 55 ? 8.273 3.698 4.313 1.00 52.45 55 VAL A C 14
ATOM 21597 O O . VAL A 1 55 ? 7.119 3.737 3.884 1.00 21.41 55 VAL A O 14
ATOM 21610 N N . PRO A 1 56 ? 8.638 4.324 5.442 1.00 41.15 56 PRO A N 14
ATOM 21611 C CA . PRO A 1 56 ? 7.698 5.102 6.254 1.00 1.32 56 PRO A CA 14
ATOM 21612 C C . PRO A 1 56 ? 7.263 6.390 5.564 1.00 32.10 56 PRO A C 14
ATOM 21613 O O . PRO A 1 56 ? 6.270 7.009 5.951 1.00 4.50 56 PRO A O 14
ATOM 21624 N N . LEU A 1 57 ? 8.010 6.789 4.541 1.00 10.51 57 LEU A N 14
ATOM 21625 C CA . LEU A 1 57 ? 7.701 8.005 3.796 1.00 61.24 57 LEU A CA 14
ATOM 21626 C C . LEU A 1 57 ? 6.625 7.742 2.747 1.00 12.24 57 LEU A C 14
ATOM 21627 O O . LEU A 1 57 ? 5.907 8.655 2.338 1.00 11.03 57 LEU A O 14
ATOM 21643 N N . ILE A 1 58 ? 6.518 6.489 2.318 1.00 42.21 58 ILE A N 14
ATOM 21644 C CA . ILE A 1 58 ? 5.527 6.106 1.320 1.00 40.51 58 ILE A CA 14
ATOM 21645 C C . ILE A 1 58 ? 4.234 5.640 1.980 1.00 64.50 58 ILE A C 14
ATOM 21646 O O . ILE A 1 58 ? 3.140 6.046 1.584 1.00 71.04 58 ILE A O 14
ATOM 21662 N N . LEU A 1 59 ? 4.365 4.786 2.989 1.00 1.42 59 LEU A N 14
ATOM 21663 C CA . LEU A 1 59 ? 3.207 4.266 3.707 1.00 72.55 59 LEU A CA 14
ATOM 21664 C C . LEU A 1 59 ? 2.381 5.400 4.304 1.00 74.13 59 LEU A C 14
ATOM 21665 O O . LEU A 1 59 ? 1.156 5.313 4.385 1.00 30.32 59 LEU A O 14
ATOM 21681 N N . SER A 1 60 ? 3.060 6.466 4.718 1.00 72.34 60 SER A N 14
ATOM 21682 C CA . SER A 1 60 ? 2.389 7.617 5.308 1.00 11.44 60 SER A CA 14
ATOM 21683 C C . SER A 1 60 ? 1.497 8.311 4.283 1.00 12.24 60 SER A C 14
ATOM 21684 O O . SER A 1 60 ? 0.317 8.555 4.535 1.00 15.44 60 SER A O 14
ATOM 21692 N N . ARG A 1 61 ? 2.069 8.625 3.126 1.00 43.23 61 ARG A N 14
ATOM 21693 C CA . ARG A 1 61 ? 1.328 9.292 2.062 1.00 1.45 61 ARG A CA 14
ATOM 21694 C C . ARG A 1 61 ? 0.280 8.360 1.463 1.00 33.44 61 ARG A C 14
ATOM 21695 O O . ARG A 1 61 ? -0.794 8.798 1.053 1.00 14.44 61 ARG A O 14
ATOM 21716 N N . MET A 1 62 ? 0.600 7.070 1.416 1.00 1.44 62 MET A N 14
ATOM 21717 C CA . MET A 1 62 ? -0.315 6.075 0.868 1.00 53.53 62 MET A CA 14
ATOM 21718 C C . MET A 1 62 ? -1.690 6.184 1.520 1.00 62.33 62 MET A C 14
ATOM 21719 O O . MET A 1 62 ? -2.694 6.393 0.841 1.00 72.23 62 MET A O 14
ATOM 21733 N N . ASN A 1 63 ? -1.727 6.040 2.841 1.00 51.21 63 ASN A N 14
ATOM 21734 C CA . ASN A 1 63 ? -2.979 6.121 3.583 1.00 21.34 63 ASN A CA 14
ATOM 21735 C C . ASN A 1 63 ? -3.713 7.421 3.272 1.00 13.42 63 ASN A C 14
ATOM 21736 O O . ASN A 1 63 ? -4.934 7.433 3.106 1.00 13.22 63 ASN A O 14
ATOM 21747 N N . LEU A 1 64 ? -2.963 8.514 3.193 1.00 45.33 64 LEU A N 14
ATOM 21748 C CA . LEU A 1 64 ? -3.542 9.820 2.900 1.00 3.31 64 LEU A CA 14
ATOM 21749 C C . LEU A 1 64 ? -3.997 9.901 1.446 1.00 21.04 64 LEU A C 14
ATOM 21750 O O . LEU A 1 64 ? -4.797 10.763 1.083 1.00 0.44 64 LEU A O 14
ATOM 21766 N N . ASP A 1 65 ? -3.484 8.996 0.621 1.00 61.34 65 ASP A N 14
ATOM 21767 C CA . ASP A 1 65 ? -3.841 8.962 -0.793 1.00 60.21 65 ASP A CA 14
ATOM 21768 C C . ASP A 1 65 ? -5.071 8.090 -1.023 1.00 15.01 65 ASP A C 14
ATOM 21769 O O . ASP A 1 65 ? -6.040 8.519 -1.649 1.00 14.34 65 ASP A O 14
ATOM 21778 N N . ILE A 1 66 ? -5.024 6.864 -0.513 1.00 32.15 66 ILE A N 14
ATOM 21779 C CA . ILE A 1 66 ? -6.135 5.932 -0.661 1.00 74.14 66 ILE A CA 14
ATOM 21780 C C . ILE A 1 66 ? -7.373 6.429 0.078 1.00 42.35 66 ILE A C 14
ATOM 21781 O O . ILE A 1 66 ? -8.458 6.518 -0.497 1.00 32.13 66 ILE A O 14
ATOM 21797 N N . SER A 1 67 ? -7.202 6.753 1.355 1.00 3.23 67 SER A N 14
ATOM 21798 C CA . SER A 1 67 ? -8.305 7.241 2.175 1.00 74.51 67 SER A CA 14
ATOM 21799 C C . SER A 1 67 ? -9.058 8.360 1.462 1.00 32.31 67 SER A C 14
ATOM 21800 O O . SER A 1 67 ? -10.288 8.353 1.395 1.00 72.12 67 SER A O 14
ATOM 21808 N N . LYS A 1 68 ? -8.311 9.322 0.933 1.00 53.43 68 LYS A N 14
ATOM 21809 C CA . LYS A 1 68 ? -8.905 10.450 0.224 1.00 73.21 68 LYS A CA 14
ATOM 21810 C C . LYS A 1 68 ? -9.544 9.995 -1.085 1.00 33.42 68 LYS A C 14
ATOM 21811 O O . LYS A 1 68 ? -10.561 10.541 -1.512 1.00 63.43 68 LYS A O 14
ATOM 21830 N N . ALA A 1 69 ? -8.942 8.991 -1.714 1.00 30.31 69 ALA A N 14
ATOM 21831 C CA . ALA A 1 69 ? -9.455 8.460 -2.971 1.00 42.40 69 ALA A CA 14
ATOM 21832 C C . ALA A 1 69 ? -10.785 7.744 -2.763 1.00 22.01 69 ALA A C 14
ATOM 21833 O O . ALA A 1 69 ? -11.481 7.416 -3.725 1.00 20.02 69 ALA A O 14
ATOM 21840 N N . ILE A 1 70 ? -11.132 7.504 -1.503 1.00 23.14 70 ILE A N 14
ATOM 21841 C CA . ILE A 1 70 ? -12.378 6.826 -1.170 1.00 12.14 70 ILE A CA 14
ATOM 21842 C C . ILE A 1 70 ? -13.585 7.644 -1.619 1.00 20.12 70 ILE A C 14
ATOM 21843 O O . ILE A 1 70 ? -14.247 7.303 -2.599 1.00 12.23 70 ILE A O 14
ATOM 21859 N N . ARG A 1 71 ? -13.863 8.724 -0.897 1.00 24.22 71 ARG A N 14
ATOM 21860 C CA . ARG A 1 71 ? -14.989 9.591 -1.221 1.00 74.55 71 ARG A CA 14
ATOM 21861 C C . ARG A 1 71 ? -14.860 10.145 -2.637 1.00 64.34 71 ARG A C 14
ATOM 21862 O O . ARG A 1 71 ? -15.853 10.305 -3.346 1.00 23.50 71 ARG A O 14
ATOM 21883 N N . ASN A 1 72 ? -13.627 10.435 -3.043 1.00 11.14 72 ASN A N 14
ATOM 21884 C CA . ASN A 1 72 ? -13.367 10.971 -4.373 1.00 51.43 72 ASN A CA 14
ATOM 21885 C C . ASN A 1 72 ? -14.010 10.099 -5.447 1.00 42.41 72 ASN A C 14
ATOM 21886 O O . ASN A 1 72 ? -14.898 10.544 -6.173 1.00 74.24 72 ASN A O 14
ATOM 21897 N N . ASP A 1 73 ? -13.554 8.854 -5.541 1.00 20.03 73 ASP A N 14
ATOM 21898 C CA . ASP A 1 73 ? -14.085 7.918 -6.525 1.00 23.40 73 ASP A CA 14
ATOM 21899 C C . ASP A 1 73 ? -15.243 7.114 -5.940 1.00 22.03 73 ASP A C 14
ATOM 21900 O O . ASP A 1 73 ? -15.640 6.089 -6.491 1.00 24.31 73 ASP A O 14
ATOM 21909 N N . GLY A 1 74 ? -15.780 7.588 -4.820 1.00 2.53 74 GLY A N 14
ATOM 21910 C CA . GLY A 1 74 ? -16.885 6.901 -4.179 1.00 23.23 74 GLY A CA 14
ATOM 21911 C C . GLY A 1 74 ? -16.624 5.419 -4.005 1.00 64.33 74 GLY A C 14
ATOM 21912 O O . GLY A 1 74 ? -17.551 4.609 -4.039 1.00 11.11 74 GLY A O 14
ATOM 21916 N N . VAL A 1 75 ? -15.358 5.059 -3.821 1.00 3.34 75 VAL A N 14
ATOM 21917 C CA . VAL A 1 75 ? -14.976 3.664 -3.642 1.00 62.23 75 VAL A CA 14
ATOM 21918 C C . VAL A 1 75 ? -15.257 3.195 -2.219 1.00 33.23 75 VAL A C 14
ATOM 21919 O O . VAL A 1 75 ? -15.395 4.005 -1.302 1.00 30.34 75 VAL A O 14
ATOM 21932 N N . THR A 1 76 ? -15.342 1.879 -2.040 1.00 10.52 76 THR A N 14
ATOM 21933 C CA . THR A 1 76 ? -15.608 1.302 -0.729 1.00 30.53 76 THR A CA 14
ATOM 21934 C C . THR A 1 76 ? -14.689 0.118 -0.453 1.00 43.44 76 THR A C 14
ATOM 21935 O O . THR A 1 76 ? -14.739 -0.896 -1.151 1.00 64.32 76 THR A O 14
ATOM 21946 N N . LEU A 1 77 ? -13.849 0.252 0.567 1.00 40.21 77 LEU A N 14
ATOM 21947 C CA . LEU A 1 77 ? -12.917 -0.808 0.936 1.00 20.54 77 LEU A CA 14
ATOM 21948 C C . LEU A 1 77 ? -13.643 -1.950 1.639 1.00 30.13 77 LEU A C 14
ATOM 21949 O O . LEU A 1 77 ? -14.496 -1.722 2.497 1.00 24.10 77 LEU A O 14
ATOM 21965 N N . SER A 1 78 ? -13.297 -3.180 1.272 1.00 63.11 78 SER A N 14
ATOM 21966 C CA . SER A 1 78 ? -13.916 -4.359 1.866 1.00 35.13 78 SER A CA 14
ATOM 21967 C C . SER A 1 78 ? -13.387 -4.598 3.277 1.00 43.41 78 SER A C 14
ATOM 21968 O O . SER A 1 78 ? -12.534 -3.856 3.766 1.00 55.41 78 SER A O 14
ATOM 21976 N N . ASP A 1 79 ? -13.897 -5.639 3.924 1.00 21.02 79 ASP A N 14
ATOM 21977 C CA . ASP A 1 79 ? -13.475 -5.979 5.278 1.00 5.24 79 ASP A CA 14
ATOM 21978 C C . ASP A 1 79 ? -11.957 -6.109 5.358 1.00 4.13 79 ASP A C 14
ATOM 21979 O O . ASP A 1 79 ? -11.294 -5.348 6.064 1.00 55.55 79 ASP A O 14
ATOM 21988 N N . TYR A 1 80 ? -11.412 -7.079 4.632 1.00 53.24 80 TYR A N 14
ATOM 21989 C CA . TYR A 1 80 ? -9.973 -7.311 4.623 1.00 53.13 80 TYR A CA 14
ATOM 21990 C C . TYR A 1 80 ? -9.219 -6.044 4.231 1.00 2.43 80 TYR A C 14
ATOM 21991 O O . TYR A 1 80 ? -8.146 -5.759 4.762 1.00 33.24 80 TYR A O 14
ATOM 22009 N N . GLN A 1 81 ? -9.790 -5.288 3.299 1.00 31.13 81 GLN A N 14
ATOM 22010 C CA . GLN A 1 81 ? -9.172 -4.050 2.836 1.00 73.23 81 GLN A CA 14
ATOM 22011 C C . GLN A 1 81 ? -8.959 -3.082 3.994 1.00 1.31 81 GLN A C 14
ATOM 22012 O O . GLN A 1 81 ? -7.824 -2.818 4.395 1.00 73.44 81 GLN A O 14
ATOM 22026 N N . SER A 1 82 ? -10.055 -2.554 4.529 1.00 41.15 82 SER A N 14
ATOM 22027 C CA . SER A 1 82 ? -9.987 -1.611 5.639 1.00 72.34 82 SER A CA 14
ATOM 22028 C C . SER A 1 82 ? -9.126 -2.165 6.770 1.00 54.41 82 SER A C 14
ATOM 22029 O O . SER A 1 82 ? -8.425 -1.420 7.454 1.00 3.05 82 SER A O 14
ATOM 22037 N N . LYS A 1 83 ? -9.185 -3.478 6.962 1.00 62.34 83 LYS A N 14
ATOM 22038 C CA . LYS A 1 83 ? -8.410 -4.135 8.008 1.00 73.02 83 LYS A CA 14
ATOM 22039 C C . LYS A 1 83 ? -6.916 -4.044 7.716 1.00 22.30 83 LYS A C 14
ATOM 22040 O O . LYS A 1 83 ? -6.122 -3.695 8.590 1.00 64.00 83 LYS A O 14
ATOM 22059 N N . LYS A 1 84 ? -6.538 -4.360 6.483 1.00 61.31 84 LYS A N 14
ATOM 22060 C CA . LYS A 1 84 ? -5.139 -4.313 6.074 1.00 41.31 84 LYS A CA 14
ATOM 22061 C C . LYS A 1 84 ? -4.615 -2.880 6.095 1.00 50.14 84 LYS A C 14
ATOM 22062 O O . LYS A 1 84 ? -3.404 -2.651 6.124 1.00 34.52 84 LYS A O 14
ATOM 22081 N N . LEU A 1 85 ? -5.533 -1.920 6.080 1.00 43.22 85 LEU A N 14
ATOM 22082 C CA . LEU A 1 85 ? -5.162 -0.509 6.098 1.00 34.23 85 LEU A CA 14
ATOM 22083 C C . LEU A 1 85 ? -4.519 -0.131 7.428 1.00 23.23 85 LEU A C 14
ATOM 22084 O O . LEU A 1 85 ? -3.590 0.674 7.475 1.00 45.14 85 LEU A O 14
ATOM 22100 N N . LYS A 1 86 ? -5.020 -0.721 8.510 1.00 44.45 86 LYS A N 14
ATOM 22101 C CA . LYS A 1 86 ? -4.492 -0.450 9.842 1.00 13.21 86 LYS A CA 14
ATOM 22102 C C . LYS A 1 86 ? -3.113 -1.077 10.018 1.00 31.34 86 LYS A C 14
ATOM 22103 O O . LYS A 1 86 ? -2.434 -0.833 11.016 1.00 34.44 86 LYS A O 14
ATOM 22122 N N . GLU A 1 87 ? -2.705 -1.883 9.044 1.00 62.21 87 GLU A N 14
ATOM 22123 C CA . GLU A 1 87 ? -1.405 -2.543 9.093 1.00 30.03 87 GLU A CA 14
ATOM 22124 C C . GLU A 1 87 ? -0.277 -1.519 9.174 1.00 74.14 87 GLU A C 14
ATOM 22125 O O . GLU A 1 87 ? 0.285 -1.280 10.243 1.00 31.05 87 GLU A O 14
ATOM 22137 N N . LEU A 1 88 ? 0.050 -0.917 8.035 1.00 72.43 88 LEU A N 14
ATOM 22138 C CA . LEU A 1 88 ? 1.111 0.081 7.975 1.00 70.21 88 LEU A CA 14
ATOM 22139 C C . LEU A 1 88 ? 0.745 1.315 8.793 1.00 75.10 88 LEU A C 14
ATOM 22140 O O . LEU A 1 88 ? 1.572 2.204 9.000 1.00 13.24 88 LEU A O 14
ATOM 22156 N N . THR A 1 89 ? -0.500 1.362 9.259 1.00 3.23 89 THR A N 14
ATOM 22157 C CA . THR A 1 89 ? -0.975 2.486 10.056 1.00 61.03 89 THR A CA 14
ATOM 22158 C C . THR A 1 89 ? -0.254 2.553 11.397 1.00 13.03 89 THR A C 14
ATOM 22159 O O . THR A 1 89 ? 0.282 3.595 11.773 1.00 14.05 89 THR A O 14
ATOM 22170 N N . SER A 1 90 ? -0.246 1.435 12.115 1.00 64.20 90 SER A N 14
ATOM 22171 C CA . SER A 1 90 ? 0.407 1.367 13.417 1.00 24.12 90 SER A CA 14
ATOM 22172 C C . SER A 1 90 ? 1.924 1.300 13.262 1.00 60.13 90 SER A C 14
ATOM 22173 O O . SER A 1 90 ? 2.668 1.794 14.110 1.00 51.35 90 SER A O 14
ATOM 22181 N N . ILE A 1 91 ? 2.374 0.686 12.174 1.00 41.13 91 ILE A N 14
ATOM 22182 C CA . ILE A 1 91 ? 3.801 0.554 11.906 1.00 43.32 91 ILE A CA 14
ATOM 22183 C C . ILE A 1 91 ? 4.415 1.898 11.528 1.00 71.03 91 ILE A C 14
ATOM 22184 O O . ILE A 1 91 ? 5.419 2.318 12.103 1.00 62.54 91 ILE A O 14
ATOM 22200 N N . SER A 1 92 ? 3.804 2.570 10.558 1.00 14.32 92 SER A N 14
ATOM 22201 C CA . SER A 1 92 ? 4.291 3.867 10.101 1.00 20.44 92 SER A CA 14
ATOM 22202 C C . SER A 1 92 ? 4.036 4.943 11.152 1.00 43.45 92 SER A C 14
ATOM 22203 O O . SER A 1 92 ? 2.953 5.019 11.729 1.00 31.25 92 SER A O 14
ATOM 22211 N N . ASN A 1 93 ? 5.045 5.775 11.393 1.00 14.21 93 ASN A N 14
ATOM 22212 C CA . ASN A 1 93 ? 4.932 6.849 12.374 1.00 32.43 93 ASN A CA 14
ATOM 22213 C C . ASN A 1 93 ? 4.237 8.066 11.771 1.00 31.33 93 ASN A C 14
ATOM 22214 O O . ASN A 1 93 ? 4.885 8.943 11.199 1.00 62.23 93 ASN A O 14
ATOM 22225 N N . ILE A 1 94 ? 2.916 8.113 11.904 1.00 34.25 94 ILE A N 14
ATOM 22226 C CA . ILE A 1 94 ? 2.135 9.223 11.375 1.00 74.03 94 ILE A CA 14
ATOM 22227 C C . ILE A 1 94 ? 2.235 10.447 12.279 1.00 73.43 94 ILE A C 14
ATOM 22228 O O . ILE A 1 94 ? 1.278 10.802 12.968 1.00 73.14 94 ILE A O 14
ATOM 22244 N N . ARG A 1 95 ? 3.398 11.088 12.270 1.00 1.12 95 ARG A N 14
ATOM 22245 C CA . ARG A 1 95 ? 3.623 12.273 13.089 1.00 11.23 95 ARG A CA 14
ATOM 22246 C C . ARG A 1 95 ? 3.080 13.522 12.400 1.00 70.42 95 ARG A C 14
ATOM 22247 O O . ARG A 1 95 ? 2.126 14.139 12.874 1.00 20.32 95 ARG A O 14
ATOM 22268 N N . TYR A 1 96 ? 3.694 13.887 11.281 1.00 12.32 96 TYR A N 14
ATOM 22269 C CA . TYR A 1 96 ? 3.275 15.063 10.528 1.00 14.44 96 TYR A CA 14
ATOM 22270 C C . TYR A 1 96 ? 2.257 14.689 9.455 1.00 23.01 96 TYR A C 14
ATOM 22271 O O . TYR A 1 96 ? 1.415 15.500 9.072 1.00 34.02 96 TYR A O 14
ATOM 22289 N N . GLY A 1 97 ? 2.342 13.452 8.975 1.00 54.34 97 GLY A N 14
ATOM 22290 C CA . GLY A 1 97 ? 1.423 12.991 7.951 1.00 61.35 97 GLY A CA 14
ATOM 22291 C C . GLY A 1 97 ? 1.800 13.484 6.567 1.00 11.30 97 GLY A C 14
ATOM 22292 O O . GLY A 1 97 ? 2.140 12.691 5.689 1.00 3.33 97 GLY A O 14
ATOM 22296 N N . TYR A 1 98 ? 1.738 14.796 6.372 1.00 14.33 98 TYR A N 14
ATOM 22297 C CA . TYR A 1 98 ? 2.071 15.394 5.085 1.00 63.22 98 TYR A CA 14
ATOM 22298 C C . TYR A 1 98 ? 3.249 16.355 5.219 1.00 21.34 98 TYR A C 14
ATOM 22299 O O . TYR A 1 98 ? 3.414 17.009 6.247 1.00 12.43 98 TYR A O 14
ATOM 22317 N N . MET A 1 1 ? -7.026 -26.914 -4.045 1.00 3.22 1 MET A N 15
ATOM 22318 C CA . MET A 1 1 ? -8.335 -27.003 -4.681 1.00 12.24 1 MET A CA 15
ATOM 22319 C C . MET A 1 1 ? -9.412 -27.357 -3.661 1.00 15.23 1 MET A C 15
ATOM 22320 O O . MET A 1 1 ? -10.119 -28.353 -3.809 1.00 52.44 1 MET A O 15
ATOM 22334 N N . GLY A 1 2 ? -9.533 -26.533 -2.624 1.00 14.30 2 GLY A N 15
ATOM 22335 C CA . GLY A 1 2 ? -10.526 -26.776 -1.595 1.00 33.21 2 GLY A CA 15
ATOM 22336 C C . GLY A 1 2 ? -10.676 -25.604 -0.645 1.00 31.11 2 GLY A C 15
ATOM 22337 O O . GLY A 1 2 ? -10.991 -24.490 -1.065 1.00 24.42 2 GLY A O 15
ATOM 22341 N N . LYS A 1 3 ? -10.452 -25.855 0.641 1.00 73.20 3 LYS A N 15
ATOM 22342 C CA . LYS A 1 3 ? -10.564 -24.813 1.656 1.00 55.35 3 LYS A CA 15
ATOM 22343 C C . LYS A 1 3 ? -9.378 -23.857 1.586 1.00 4.20 3 LYS A C 15
ATOM 22344 O O . LYS A 1 3 ? -8.250 -24.270 1.312 1.00 53.24 3 LYS A O 15
ATOM 22363 N N . LEU A 1 4 ? -9.637 -22.578 1.837 1.00 73.44 4 LEU A N 15
ATOM 22364 C CA . LEU A 1 4 ? -8.590 -21.564 1.805 1.00 12.13 4 LEU A CA 15
ATOM 22365 C C . LEU A 1 4 ? -8.712 -20.617 2.995 1.00 25.42 4 LEU A C 15
ATOM 22366 O O . LEU A 1 4 ? -9.807 -20.383 3.506 1.00 54.30 4 LEU A O 15
ATOM 22382 N N . LYS A 1 5 ? -7.580 -20.075 3.430 1.00 13.05 5 LYS A N 15
ATOM 22383 C CA . LYS A 1 5 ? -7.559 -19.150 4.558 1.00 23.20 5 LYS A CA 15
ATOM 22384 C C . LYS A 1 5 ? -6.705 -17.927 4.242 1.00 21.45 5 LYS A C 15
ATOM 22385 O O . LYS A 1 5 ? -5.693 -18.026 3.548 1.00 24.43 5 LYS A O 15
ATOM 22404 N N . TRP A 1 6 ? -7.118 -16.775 4.758 1.00 50.43 6 TRP A N 15
ATOM 22405 C CA . TRP A 1 6 ? -6.389 -15.532 4.532 1.00 1.42 6 TRP A CA 15
ATOM 22406 C C . TRP A 1 6 ? -5.272 -15.361 5.555 1.00 31.03 6 TRP A C 15
ATOM 22407 O O . TRP A 1 6 ? -5.437 -14.667 6.558 1.00 0.24 6 TRP A O 15
ATOM 22428 N N . PHE A 1 7 ? -4.136 -15.999 5.297 1.00 0.31 7 PHE A N 15
ATOM 22429 C CA . PHE A 1 7 ? -2.992 -15.918 6.198 1.00 61.25 7 PHE A CA 15
ATOM 22430 C C . PHE A 1 7 ? -2.085 -14.751 5.820 1.00 5.24 7 PHE A C 15
ATOM 22431 O O . PHE A 1 7 ? -2.195 -14.191 4.729 1.00 64.40 7 PHE A O 15
ATOM 22448 N N . SER A 1 8 ? -1.188 -14.387 6.732 1.00 3.02 8 SER A N 15
ATOM 22449 C CA . SER A 1 8 ? -0.264 -13.284 6.498 1.00 21.14 8 SER A CA 15
ATOM 22450 C C . SER A 1 8 ? 0.793 -13.219 7.596 1.00 2.24 8 SER A C 15
ATOM 22451 O O . SER A 1 8 ? 0.641 -13.823 8.658 1.00 51.22 8 SER A O 15
ATOM 22459 N N . GLY A 1 9 ? 1.866 -12.480 7.333 1.00 41.34 9 GLY A N 15
ATOM 22460 C CA . GLY A 1 9 ? 2.934 -12.349 8.306 1.00 1.14 9 GLY A CA 15
ATOM 22461 C C . GLY A 1 9 ? 4.286 -12.124 7.659 1.00 42.34 9 GLY A C 15
ATOM 22462 O O . GLY A 1 9 ? 4.537 -12.594 6.550 1.00 74.50 9 GLY A O 15
ATOM 22466 N N . GLY A 1 10 ? 5.161 -11.400 8.352 1.00 74.14 10 GLY A N 15
ATOM 22467 C CA . GLY A 1 10 ? 6.482 -11.126 7.819 1.00 3.23 10 GLY A CA 15
ATOM 22468 C C . GLY A 1 10 ? 7.466 -10.714 8.896 1.00 1.54 10 GLY A C 15
ATOM 22469 O O . GLY A 1 10 ? 7.073 -10.198 9.944 1.00 62.34 10 GLY A O 15
ATOM 22473 N N . LYS A 1 11 ? 8.750 -10.941 8.641 1.00 3.34 11 LYS A N 15
ATOM 22474 C CA . LYS A 1 11 ? 9.795 -10.591 9.596 1.00 11.44 11 LYS A CA 15
ATOM 22475 C C . LYS A 1 11 ? 10.116 -9.100 9.531 1.00 74.55 11 LYS A C 15
ATOM 22476 O O . LYS A 1 11 ? 9.951 -8.378 10.512 1.00 22.43 11 LYS A O 15
ATOM 22495 N N . GLU A 1 12 ? 10.571 -8.649 8.366 1.00 24.25 12 GLU A N 15
ATOM 22496 C CA . GLU A 1 12 ? 10.914 -7.245 8.173 1.00 20.42 12 GLU A CA 15
ATOM 22497 C C . GLU A 1 12 ? 9.670 -6.365 8.262 1.00 35.21 12 GLU A C 15
ATOM 22498 O O . GLU A 1 12 ? 8.612 -6.714 7.738 1.00 54.54 12 GLU A O 15
ATOM 22510 N N . ARG A 1 13 ? 9.806 -5.223 8.928 1.00 0.02 13 ARG A N 15
ATOM 22511 C CA . ARG A 1 13 ? 8.695 -4.294 9.087 1.00 35.45 13 ARG A CA 15
ATOM 22512 C C . ARG A 1 13 ? 8.473 -3.487 7.811 1.00 42.55 13 ARG A C 15
ATOM 22513 O O . ARG A 1 13 ? 7.340 -3.321 7.358 1.00 43.44 13 ARG A O 15
ATOM 22534 N N . SER A 1 14 ? 9.563 -2.988 7.236 1.00 62.11 14 SER A N 15
ATOM 22535 C CA . SER A 1 14 ? 9.488 -2.194 6.015 1.00 63.34 14 SER A CA 15
ATOM 22536 C C . SER A 1 14 ? 8.989 -3.041 4.848 1.00 41.23 14 SER A C 15
ATOM 22537 O O . SER A 1 14 ? 8.092 -2.635 4.111 1.00 43.30 14 SER A O 15
ATOM 22545 N N . ASN A 1 15 ? 9.580 -4.221 4.685 1.00 30.24 15 ASN A N 15
ATOM 22546 C CA . ASN A 1 15 ? 9.197 -5.126 3.608 1.00 73.42 15 ASN A CA 15
ATOM 22547 C C . ASN A 1 15 ? 7.798 -5.688 3.840 1.00 31.05 15 ASN A C 15
ATOM 22548 O O . ASN A 1 15 ? 7.175 -6.226 2.926 1.00 34.00 15 ASN A O 15
ATOM 22559 N N . GLN A 1 16 ? 7.311 -5.558 5.071 1.00 61.31 16 GLN A N 15
ATOM 22560 C CA . GLN A 1 16 ? 5.986 -6.055 5.424 1.00 12.42 16 GLN A CA 15
ATOM 22561 C C . GLN A 1 16 ? 4.912 -5.394 4.566 1.00 55.13 16 GLN A C 15
ATOM 22562 O O . GLN A 1 16 ? 4.123 -6.072 3.910 1.00 63.34 16 GLN A O 15
ATOM 22576 N N . ALA A 1 17 ? 4.887 -4.065 4.577 1.00 53.00 17 ALA A N 15
ATOM 22577 C CA . ALA A 1 17 ? 3.911 -3.312 3.799 1.00 71.05 17 ALA A CA 15
ATOM 22578 C C . ALA A 1 17 ? 3.883 -3.784 2.349 1.00 45.31 17 ALA A C 15
ATOM 22579 O O . ALA A 1 17 ? 2.815 -3.974 1.769 1.00 14.20 17 ALA A O 15
ATOM 22586 N N . GLU A 1 18 ? 5.065 -3.970 1.769 1.00 23.41 18 GLU A N 15
ATOM 22587 C CA . GLU A 1 18 ? 5.175 -4.419 0.386 1.00 43.43 18 GLU A CA 15
ATOM 22588 C C . GLU A 1 18 ? 4.392 -5.709 0.169 1.00 75.42 18 GLU A C 15
ATOM 22589 O O . GLU A 1 18 ? 3.606 -5.820 -0.771 1.00 61.33 18 GLU A O 15
ATOM 22601 N N . ASN A 1 19 ? 4.613 -6.683 1.045 1.00 70.52 19 ASN A N 15
ATOM 22602 C CA . ASN A 1 19 ? 3.929 -7.968 0.950 1.00 74.24 19 ASN A CA 15
ATOM 22603 C C . ASN A 1 19 ? 2.429 -7.805 1.183 1.00 5.11 19 ASN A C 15
ATOM 22604 O O . ASN A 1 19 ? 1.615 -8.463 0.535 1.00 3.03 19 ASN A O 15
ATOM 22615 N N . ILE A 1 20 ? 2.074 -6.924 2.112 1.00 60.03 20 ILE A N 15
ATOM 22616 C CA . ILE A 1 20 ? 0.674 -6.674 2.430 1.00 14.10 20 ILE A CA 15
ATOM 22617 C C . ILE A 1 20 ? -0.090 -6.185 1.204 1.00 61.34 20 ILE A C 15
ATOM 22618 O O . ILE A 1 20 ? -1.099 -6.774 0.813 1.00 44.01 20 ILE A O 15
ATOM 22634 N N . ILE A 1 21 ? 0.399 -5.107 0.601 1.00 13.12 21 ILE A N 15
ATOM 22635 C CA . ILE A 1 21 ? -0.236 -4.541 -0.584 1.00 20.01 21 ILE A CA 15
ATOM 22636 C C . ILE A 1 21 ? -0.480 -5.612 -1.641 1.00 41.31 21 ILE A C 15
ATOM 22637 O O . ILE A 1 21 ? -1.520 -5.625 -2.300 1.00 44.23 21 ILE A O 15
ATOM 22653 N N . THR A 1 22 ? 0.487 -6.512 -1.798 1.00 0.43 22 THR A N 15
ATOM 22654 C CA . THR A 1 22 ? 0.378 -7.588 -2.775 1.00 73.35 22 THR A CA 15
ATOM 22655 C C . THR A 1 22 ? -0.885 -8.411 -2.548 1.00 62.44 22 THR A C 15
ATOM 22656 O O . THR A 1 22 ? -1.451 -8.969 -3.487 1.00 54.14 22 THR A O 15
ATOM 22667 N N . ASP A 1 23 ? -1.322 -8.482 -1.296 1.00 23.21 23 ASP A N 15
ATOM 22668 C CA . ASP A 1 23 ? -2.520 -9.236 -0.945 1.00 44.12 23 ASP A CA 15
ATOM 22669 C C . ASP A 1 23 ? -3.745 -8.672 -1.659 1.00 31.33 23 ASP A C 15
ATOM 22670 O O . ASP A 1 23 ? -4.280 -9.292 -2.579 1.00 52.31 23 ASP A O 15
ATOM 22679 N N . LEU A 1 24 ? -4.185 -7.495 -1.227 1.00 21.51 24 LEU A N 15
ATOM 22680 C CA . LEU A 1 24 ? -5.348 -6.848 -1.824 1.00 63.45 24 LEU A CA 15
ATOM 22681 C C . LEU A 1 24 ? -5.243 -6.835 -3.345 1.00 52.35 24 LEU A C 15
ATOM 22682 O O . LEU A 1 24 ? -6.235 -7.033 -4.050 1.00 21.35 24 LEU A O 15
ATOM 22698 N N . LEU A 1 25 ? -4.035 -6.602 -3.847 1.00 61.35 25 LEU A N 15
ATOM 22699 C CA . LEU A 1 25 ? -3.799 -6.566 -5.287 1.00 33.14 25 LEU A CA 15
ATOM 22700 C C . LEU A 1 25 ? -4.269 -7.858 -5.949 1.00 12.14 25 LEU A C 15
ATOM 22701 O O . LEU A 1 25 ? -5.065 -7.831 -6.888 1.00 72.12 25 LEU A O 15
ATOM 22717 N N . ASP A 1 26 ? -3.773 -8.985 -5.452 1.00 0.02 26 ASP A N 15
ATOM 22718 C CA . ASP A 1 26 ? -4.145 -10.288 -5.992 1.00 50.41 26 ASP A CA 15
ATOM 22719 C C . ASP A 1 26 ? -5.640 -10.538 -5.826 1.00 63.32 26 ASP A C 15
ATOM 22720 O O . ASP A 1 26 ? -6.289 -11.095 -6.711 1.00 65.04 26 ASP A O 15
ATOM 22729 N N . ASP A 1 27 ? -6.181 -10.126 -4.685 1.00 2.13 27 ASP A N 15
ATOM 22730 C CA . ASP A 1 27 ? -7.600 -10.306 -4.401 1.00 51.32 27 ASP A CA 15
ATOM 22731 C C . ASP A 1 27 ? -8.456 -9.545 -5.409 1.00 0.43 27 ASP A C 15
ATOM 22732 O O . ASP A 1 27 ? -9.352 -10.114 -6.032 1.00 33.31 27 ASP A O 15
ATOM 22741 N N . LEU A 1 28 ? -8.174 -8.256 -5.562 1.00 15.34 28 LEU A N 15
ATOM 22742 C CA . LEU A 1 28 ? -8.920 -7.416 -6.493 1.00 12.50 28 LEU A CA 15
ATOM 22743 C C . LEU A 1 28 ? -8.444 -7.635 -7.925 1.00 71.01 28 LEU A C 15
ATOM 22744 O O . LEU A 1 28 ? -8.972 -7.041 -8.865 1.00 53.22 28 LEU A O 15
ATOM 22760 N N . LYS A 1 29 ? -7.443 -8.495 -8.085 1.00 34.02 29 LYS A N 15
ATOM 22761 C CA . LYS A 1 29 ? -6.897 -8.797 -9.403 1.00 64.03 29 LYS A CA 15
ATOM 22762 C C . LYS A 1 29 ? -8.010 -9.129 -10.390 1.00 74.45 29 LYS A C 15
ATOM 22763 O O . LYS A 1 29 ? -8.802 -10.045 -10.166 1.00 70.40 29 LYS A O 15
ATOM 22782 N N . THR A 1 30 ? -8.067 -8.378 -11.487 1.00 63.41 30 THR A N 15
ATOM 22783 C CA . THR A 1 30 ? -9.083 -8.593 -12.508 1.00 71.42 30 THR A CA 15
ATOM 22784 C C . THR A 1 30 ? -10.469 -8.727 -11.887 1.00 24.43 30 THR A C 15
ATOM 22785 O O . THR A 1 30 ? -11.350 -9.381 -12.445 1.00 44.32 30 THR A O 15
ATOM 22796 N N . ASP A 1 31 ? -10.655 -8.104 -10.728 1.00 41.14 31 ASP A N 15
ATOM 22797 C CA . ASP A 1 31 ? -11.935 -8.153 -10.031 1.00 10.53 31 ASP A CA 15
ATOM 22798 C C . ASP A 1 31 ? -12.962 -7.257 -10.717 1.00 62.42 31 ASP A C 15
ATOM 22799 O O . ASP A 1 31 ? -14.167 -7.404 -10.509 1.00 52.12 31 ASP A O 15
ATOM 22808 N N . LEU A 1 32 ? -12.478 -6.329 -11.535 1.00 2.44 32 LEU A N 15
ATOM 22809 C CA . LEU A 1 32 ? -13.353 -5.408 -12.251 1.00 21.32 32 LEU A CA 15
ATOM 22810 C C . LEU A 1 32 ? -14.065 -4.470 -11.283 1.00 11.31 32 LEU A C 15
ATOM 22811 O O . LEU A 1 32 ? -15.009 -3.773 -11.658 1.00 53.53 32 LEU A O 15
ATOM 22827 N N . ASP A 1 33 ? -13.607 -4.454 -10.036 1.00 21.32 33 ASP A N 15
ATOM 22828 C CA . ASP A 1 33 ? -14.198 -3.599 -9.014 1.00 32.10 33 ASP A CA 15
ATOM 22829 C C . ASP A 1 33 ? -13.483 -2.253 -8.953 1.00 14.14 33 ASP A C 15
ATOM 22830 O O . ASP A 1 33 ? -14.051 -1.220 -9.308 1.00 63.30 33 ASP A O 15
ATOM 22839 N N . ASN A 1 34 ? -12.234 -2.271 -8.498 1.00 32.22 34 ASN A N 15
ATOM 22840 C CA . ASN A 1 34 ? -11.442 -1.052 -8.388 1.00 62.13 34 ASN A CA 15
ATOM 22841 C C . ASN A 1 34 ? -10.077 -1.229 -9.046 1.00 1.35 34 ASN A C 15
ATOM 22842 O O . ASN A 1 34 ? -9.055 -0.822 -8.494 1.00 53.12 34 ASN A O 15
ATOM 22853 N N . GLU A 1 35 ? -10.069 -1.838 -10.227 1.00 24.44 35 GLU A N 15
ATOM 22854 C CA . GLU A 1 35 ? -8.830 -2.070 -10.959 1.00 44.50 35 GLU A CA 15
ATOM 22855 C C . GLU A 1 35 ? -8.046 -0.771 -11.126 1.00 20.13 35 GLU A C 15
ATOM 22856 O O . GLU A 1 35 ? -6.820 -0.782 -11.231 1.00 12.25 35 GLU A O 15
ATOM 22868 N N . SER A 1 36 ? -8.765 0.348 -11.150 1.00 40.23 36 SER A N 15
ATOM 22869 C CA . SER A 1 36 ? -8.138 1.655 -11.309 1.00 74.31 36 SER A CA 15
ATOM 22870 C C . SER A 1 36 ? -7.650 2.190 -9.967 1.00 23.03 36 SER A C 15
ATOM 22871 O O . SER A 1 36 ? -6.649 2.905 -9.896 1.00 62.14 36 SER A O 15
ATOM 22879 N N . LEU A 1 37 ? -8.363 1.839 -8.902 1.00 2.41 37 LEU A N 15
ATOM 22880 C CA . LEU A 1 37 ? -8.003 2.283 -7.560 1.00 74.02 37 LEU A CA 15
ATOM 22881 C C . LEU A 1 37 ? -6.672 1.678 -7.124 1.00 74.02 37 LEU A C 15
ATOM 22882 O O . LEU A 1 37 ? -5.823 2.363 -6.554 1.00 74.24 37 LEU A O 15
ATOM 22898 N N . LYS A 1 38 ? -6.496 0.390 -7.399 1.00 12.30 38 LYS A N 15
ATOM 22899 C CA . LYS A 1 38 ? -5.268 -0.309 -7.040 1.00 12.05 38 LYS A CA 15
ATOM 22900 C C . LYS A 1 38 ? -4.045 0.430 -7.575 1.00 31.12 38 LYS A C 15
ATOM 22901 O O . LYS A 1 38 ? -2.940 0.281 -7.054 1.00 43.03 38 LYS A O 15
ATOM 22920 N N . LYS A 1 39 ? -4.251 1.230 -8.615 1.00 73.34 39 LYS A N 15
ATOM 22921 C CA . LYS A 1 39 ? -3.168 1.995 -9.220 1.00 12.42 39 LYS A CA 15
ATOM 22922 C C . LYS A 1 39 ? -2.393 2.771 -8.159 1.00 44.44 39 LYS A C 15
ATOM 22923 O O . LYS A 1 39 ? -1.173 2.914 -8.248 1.00 72.02 39 LYS A O 15
ATOM 22942 N N . VAL A 1 40 ? -3.108 3.270 -7.157 1.00 31.44 40 VAL A N 15
ATOM 22943 C CA . VAL A 1 40 ? -2.487 4.029 -6.077 1.00 64.34 40 VAL A CA 15
ATOM 22944 C C . VAL A 1 40 ? -1.607 3.134 -5.212 1.00 42.45 40 VAL A C 15
ATOM 22945 O O . VAL A 1 40 ? -0.476 3.492 -4.880 1.00 23.51 40 VAL A O 15
ATOM 22958 N N . LEU A 1 41 ? -2.131 1.968 -4.850 1.00 52.54 41 LEU A N 15
ATOM 22959 C CA . LEU A 1 41 ? -1.393 1.020 -4.024 1.00 61.35 41 LEU A CA 15
ATOM 22960 C C . LEU A 1 41 ? -0.122 0.556 -4.730 1.00 13.42 41 LEU A C 15
ATOM 22961 O O . LEU A 1 41 ? 0.964 0.579 -4.151 1.00 14.22 41 LEU A O 15
ATOM 22977 N N . GLU A 1 42 ? -0.268 0.138 -5.983 1.00 44.21 42 GLU A N 15
ATOM 22978 C CA . GLU A 1 42 ? 0.869 -0.330 -6.768 1.00 2.21 42 GLU A CA 15
ATOM 22979 C C . GLU A 1 42 ? 1.925 0.764 -6.901 1.00 71.10 42 GLU A C 15
ATOM 22980 O O . GLU A 1 42 ? 3.107 0.533 -6.651 1.00 1.54 42 GLU A O 15
ATOM 22992 N N . ASN A 1 43 ? 1.488 1.954 -7.299 1.00 10.13 43 ASN A N 15
ATOM 22993 C CA . ASN A 1 43 ? 2.395 3.084 -7.467 1.00 75.01 43 ASN A CA 15
ATOM 22994 C C . ASN A 1 43 ? 3.260 3.277 -6.225 1.00 54.45 43 ASN A C 15
ATOM 22995 O O . ASN A 1 43 ? 4.483 3.145 -6.283 1.00 30.22 43 ASN A O 15
ATOM 23006 N N . TYR A 1 44 ? 2.618 3.590 -5.107 1.00 72.11 44 TYR A N 15
ATOM 23007 C CA . TYR A 1 44 ? 3.328 3.803 -3.851 1.00 12.21 44 TYR A CA 15
ATOM 23008 C C . TYR A 1 44 ? 4.106 2.555 -3.447 1.00 60.15 44 TYR A C 15
ATOM 23009 O O . TYR A 1 44 ? 5.204 2.645 -2.894 1.00 73.40 44 TYR A O 15
ATOM 23027 N N . LEU A 1 45 ? 3.530 1.391 -3.727 1.00 4.04 45 LEU A N 15
ATOM 23028 C CA . LEU A 1 45 ? 4.168 0.122 -3.394 1.00 43.24 45 LEU A CA 15
ATOM 23029 C C . LEU A 1 45 ? 5.543 0.016 -4.047 1.00 2.24 45 LEU A C 15
ATOM 23030 O O . LEU A 1 45 ? 6.493 -0.477 -3.439 1.00 34.13 45 LEU A O 15
ATOM 23046 N N . GLU A 1 46 ? 5.642 0.485 -5.286 1.00 42.05 46 GLU A N 15
ATOM 23047 C CA . GLU A 1 46 ? 6.901 0.444 -6.020 1.00 44.21 46 GLU A CA 15
ATOM 23048 C C . GLU A 1 46 ? 7.944 1.344 -5.362 1.00 54.34 46 GLU A C 15
ATOM 23049 O O . GLU A 1 46 ? 9.142 1.066 -5.418 1.00 14.02 46 GLU A O 15
ATOM 23061 N N . GLU A 1 47 ? 7.478 2.423 -4.741 1.00 40.32 47 GLU A N 15
ATOM 23062 C CA . GLU A 1 47 ? 8.370 3.365 -4.074 1.00 21.24 47 GLU A CA 15
ATOM 23063 C C . GLU A 1 47 ? 9.254 2.650 -3.057 1.00 63.44 47 GLU A C 15
ATOM 23064 O O . GLU A 1 47 ? 10.419 3.003 -2.871 1.00 1.44 47 GLU A O 15
ATOM 23076 N N . LEU A 1 48 ? 8.692 1.640 -2.400 1.00 4.45 48 LEU A N 15
ATOM 23077 C CA . LEU A 1 48 ? 9.428 0.873 -1.401 1.00 0.45 48 LEU A CA 15
ATOM 23078 C C . LEU A 1 48 ? 10.719 0.310 -1.988 1.00 32.31 48 LEU A C 15
ATOM 23079 O O . LEU A 1 48 ? 11.745 0.246 -1.311 1.00 11.30 48 LEU A O 15
ATOM 23095 N N . LYS A 1 49 ? 10.659 -0.096 -3.252 1.00 22.12 49 LYS A N 15
ATOM 23096 C CA . LYS A 1 49 ? 11.822 -0.651 -3.933 1.00 0.03 49 LYS A CA 15
ATOM 23097 C C . LYS A 1 49 ? 12.780 0.455 -4.363 1.00 2.52 49 LYS A C 15
ATOM 23098 O O . LYS A 1 49 ? 13.999 0.288 -4.311 1.00 21.20 49 LYS A O 15
ATOM 23117 N N . GLN A 1 50 ? 12.221 1.584 -4.785 1.00 41.23 50 GLN A N 15
ATOM 23118 C CA . GLN A 1 50 ? 13.028 2.718 -5.223 1.00 13.10 50 GLN A CA 15
ATOM 23119 C C . GLN A 1 50 ? 13.587 3.482 -4.028 1.00 53.20 50 GLN A C 15
ATOM 23120 O O . GLN A 1 50 ? 12.982 3.509 -2.956 1.00 60.30 50 GLN A O 15
ATOM 23134 N N . LYS A 1 51 ? 14.746 4.103 -4.219 1.00 31.22 51 LYS A N 15
ATOM 23135 C CA . LYS A 1 51 ? 15.388 4.869 -3.157 1.00 54.51 51 LYS A CA 15
ATOM 23136 C C . LYS A 1 51 ? 14.970 6.335 -3.214 1.00 34.21 51 LYS A C 15
ATOM 23137 O O . LYS A 1 51 ? 15.561 7.186 -2.550 1.00 62.42 51 LYS A O 15
ATOM 23156 N N . SER A 1 52 ? 13.944 6.622 -4.011 1.00 5.35 52 SER A N 15
ATOM 23157 C CA . SER A 1 52 ? 13.448 7.985 -4.156 1.00 51.24 52 SER A CA 15
ATOM 23158 C C . SER A 1 52 ? 12.450 8.321 -3.052 1.00 23.14 52 SER A C 15
ATOM 23159 O O . SER A 1 52 ? 11.901 9.421 -3.010 1.00 3.05 52 SER A O 15
ATOM 23167 N N . ALA A 1 53 ? 12.221 7.363 -2.160 1.00 72.30 53 ALA A N 15
ATOM 23168 C CA . ALA A 1 53 ? 11.291 7.556 -1.054 1.00 14.22 53 ALA A CA 15
ATOM 23169 C C . ALA A 1 53 ? 11.482 6.487 0.017 1.00 70.31 53 ALA A C 15
ATOM 23170 O O . ALA A 1 53 ? 11.618 5.303 -0.291 1.00 55.31 53 ALA A O 15
ATOM 23177 N N . SER A 1 54 ? 11.492 6.913 1.276 1.00 21.33 54 SER A N 15
ATOM 23178 C CA . SER A 1 54 ? 11.670 5.992 2.393 1.00 44.15 54 SER A CA 15
ATOM 23179 C C . SER A 1 54 ? 10.391 5.203 2.657 1.00 15.00 54 SER A C 15
ATOM 23180 O O . SER A 1 54 ? 9.296 5.634 2.295 1.00 53.54 54 SER A O 15
ATOM 23188 N N . VAL A 1 55 ? 10.537 4.045 3.291 1.00 24.44 55 VAL A N 15
ATOM 23189 C CA . VAL A 1 55 ? 9.395 3.195 3.606 1.00 42.41 55 VAL A CA 15
ATOM 23190 C C . VAL A 1 55 ? 8.298 3.988 4.308 1.00 23.51 55 VAL A C 15
ATOM 23191 O O . VAL A 1 55 ? 7.157 4.054 3.851 1.00 13.05 55 VAL A O 15
ATOM 23204 N N . PRO A 1 56 ? 8.649 4.605 5.445 1.00 2.14 56 PRO A N 15
ATOM 23205 C CA . PRO A 1 56 ? 7.709 5.406 6.235 1.00 62.32 56 PRO A CA 15
ATOM 23206 C C . PRO A 1 56 ? 7.323 6.705 5.535 1.00 63.35 56 PRO A C 15
ATOM 23207 O O . PRO A 1 56 ? 6.336 7.347 5.895 1.00 3.44 56 PRO A O 15
ATOM 23218 N N . LEU A 1 57 ? 8.106 7.086 4.531 1.00 63.40 57 LEU A N 15
ATOM 23219 C CA . LEU A 1 57 ? 7.846 8.308 3.780 1.00 45.32 57 LEU A CA 15
ATOM 23220 C C . LEU A 1 57 ? 6.791 8.071 2.703 1.00 42.22 57 LEU A C 15
ATOM 23221 O O . LEU A 1 57 ? 6.129 9.007 2.253 1.00 22.30 57 LEU A O 15
ATOM 23237 N N . ILE A 1 58 ? 6.640 6.816 2.297 1.00 63.11 58 ILE A N 15
ATOM 23238 C CA . ILE A 1 58 ? 5.664 6.456 1.276 1.00 72.51 58 ILE A CA 15
ATOM 23239 C C . ILE A 1 58 ? 4.327 6.076 1.904 1.00 63.43 58 ILE A C 15
ATOM 23240 O O . ILE A 1 58 ? 3.267 6.489 1.432 1.00 32.33 58 ILE A O 15
ATOM 23256 N N . LEU A 1 59 ? 4.385 5.286 2.971 1.00 32.23 59 LEU A N 15
ATOM 23257 C CA . LEU A 1 59 ? 3.178 4.850 3.666 1.00 62.01 59 LEU A CA 15
ATOM 23258 C C . LEU A 1 59 ? 2.355 6.047 4.131 1.00 33.02 59 LEU A C 15
ATOM 23259 O O . LEU A 1 59 ? 1.128 5.981 4.197 1.00 61.32 59 LEU A O 15
ATOM 23275 N N . SER A 1 60 ? 3.039 7.141 4.449 1.00 31.02 60 SER A N 15
ATOM 23276 C CA . SER A 1 60 ? 2.371 8.354 4.909 1.00 62.42 60 SER A CA 15
ATOM 23277 C C . SER A 1 60 ? 1.513 8.955 3.800 1.00 44.32 60 SER A C 15
ATOM 23278 O O . SER A 1 60 ? 0.303 9.121 3.957 1.00 1.34 60 SER A O 15
ATOM 23286 N N . ARG A 1 61 ? 2.149 9.280 2.680 1.00 54.20 61 ARG A N 15
ATOM 23287 C CA . ARG A 1 61 ? 1.446 9.866 1.544 1.00 62.45 61 ARG A CA 15
ATOM 23288 C C . ARG A 1 61 ? 0.432 8.882 0.968 1.00 74.10 61 ARG A C 15
ATOM 23289 O O . ARG A 1 61 ? -0.667 9.269 0.573 1.00 74.12 61 ARG A O 15
ATOM 23310 N N . MET A 1 62 ? 0.809 7.608 0.924 1.00 33.13 62 MET A N 15
ATOM 23311 C CA . MET A 1 62 ? -0.069 6.569 0.397 1.00 34.33 62 MET A CA 15
ATOM 23312 C C . MET A 1 62 ? -1.435 6.616 1.076 1.00 21.51 62 MET A C 15
ATOM 23313 O O . MET A 1 62 ? -2.455 6.828 0.423 1.00 21.44 62 MET A O 15
ATOM 23327 N N . ASN A 1 63 ? -1.445 6.415 2.390 1.00 22.11 63 ASN A N 15
ATOM 23328 C CA . ASN A 1 63 ? -2.685 6.432 3.156 1.00 31.34 63 ASN A CA 15
ATOM 23329 C C . ASN A 1 63 ? -3.459 7.723 2.909 1.00 13.23 63 ASN A C 15
ATOM 23330 O O . ASN A 1 63 ? -4.665 7.700 2.658 1.00 63.55 63 ASN A O 15
ATOM 23341 N N . LEU A 1 64 ? -2.758 8.850 2.981 1.00 40.22 64 LEU A N 15
ATOM 23342 C CA . LEU A 1 64 ? -3.379 10.152 2.763 1.00 45.41 64 LEU A CA 15
ATOM 23343 C C . LEU A 1 64 ? -3.923 10.266 1.344 1.00 72.03 64 LEU A C 15
ATOM 23344 O O . LEU A 1 64 ? -4.739 11.140 1.049 1.00 73.42 64 LEU A O 15
ATOM 23360 N N . ASP A 1 65 ? -3.468 9.377 0.467 1.00 34.43 65 ASP A N 15
ATOM 23361 C CA . ASP A 1 65 ? -3.912 9.375 -0.921 1.00 72.03 65 ASP A CA 15
ATOM 23362 C C . ASP A 1 65 ? -5.106 8.443 -1.109 1.00 52.50 65 ASP A C 15
ATOM 23363 O O . ASP A 1 65 ? -6.116 8.824 -1.702 1.00 21.31 65 ASP A O 15
ATOM 23372 N N . ILE A 1 66 ? -4.980 7.222 -0.602 1.00 31.51 66 ILE A N 15
ATOM 23373 C CA . ILE A 1 66 ? -6.049 6.235 -0.714 1.00 52.00 66 ILE A CA 15
ATOM 23374 C C . ILE A 1 66 ? -7.341 6.752 -0.091 1.00 53.35 66 ILE A C 15
ATOM 23375 O O . ILE A 1 66 ? -8.412 6.659 -0.693 1.00 20.15 66 ILE A O 15
ATOM 23391 N N . SER A 1 67 ? -7.234 7.299 1.115 1.00 41.35 67 SER A N 15
ATOM 23392 C CA . SER A 1 67 ? -8.395 7.830 1.820 1.00 13.21 67 SER A CA 15
ATOM 23393 C C . SER A 1 67 ? -9.171 8.800 0.935 1.00 55.31 67 SER A C 15
ATOM 23394 O O . SER A 1 67 ? -10.401 8.853 0.978 1.00 3.43 67 SER A O 15
ATOM 23402 N N . LYS A 1 68 ? -8.444 9.569 0.130 1.00 10.20 68 LYS A N 15
ATOM 23403 C CA . LYS A 1 68 ? -9.061 10.538 -0.768 1.00 33.00 68 LYS A CA 15
ATOM 23404 C C . LYS A 1 68 ? -9.880 9.835 -1.846 1.00 35.12 68 LYS A C 15
ATOM 23405 O O . LYS A 1 68 ? -11.003 10.241 -2.149 1.00 4.32 68 LYS A O 15
ATOM 23424 N N . ALA A 1 69 ? -9.314 8.780 -2.419 1.00 71.12 69 ALA A N 15
ATOM 23425 C CA . ALA A 1 69 ? -9.994 8.019 -3.461 1.00 63.12 69 ALA A CA 15
ATOM 23426 C C . ALA A 1 69 ? -11.335 7.487 -2.966 1.00 1.31 69 ALA A C 15
ATOM 23427 O O . ALA A 1 69 ? -12.217 7.166 -3.762 1.00 33.04 69 ALA A O 15
ATOM 23434 N N . ILE A 1 70 ? -11.480 7.397 -1.648 1.00 24.20 70 ILE A N 15
ATOM 23435 C CA . ILE A 1 70 ? -12.713 6.905 -1.049 1.00 20.45 70 ILE A CA 15
ATOM 23436 C C . ILE A 1 70 ? -13.840 7.921 -1.196 1.00 72.13 70 ILE A C 15
ATOM 23437 O O . ILE A 1 70 ? -14.806 7.691 -1.925 1.00 22.11 70 ILE A O 15
ATOM 23453 N N . ARG A 1 71 ? -13.710 9.047 -0.502 1.00 23.01 71 ARG A N 15
ATOM 23454 C CA . ARG A 1 71 ? -14.718 10.099 -0.557 1.00 24.52 71 ARG A CA 15
ATOM 23455 C C . ARG A 1 71 ? -14.905 10.598 -1.987 1.00 2.45 71 ARG A C 15
ATOM 23456 O O . ARG A 1 71 ? -16.021 10.623 -2.504 1.00 3.31 71 ARG A O 15
ATOM 23477 N N . ASN A 1 72 ? -13.805 10.995 -2.618 1.00 34.20 72 ASN A N 15
ATOM 23478 C CA . ASN A 1 72 ? -13.849 11.495 -3.988 1.00 21.30 72 ASN A CA 15
ATOM 23479 C C . ASN A 1 72 ? -14.620 10.538 -4.892 1.00 20.13 72 ASN A C 15
ATOM 23480 O O . ASN A 1 72 ? -15.773 10.792 -5.241 1.00 33.24 72 ASN A O 15
ATOM 23491 N N . ASP A 1 73 ? -13.977 9.439 -5.267 1.00 22.04 73 ASP A N 15
ATOM 23492 C CA . ASP A 1 73 ? -14.602 8.443 -6.128 1.00 73.21 73 ASP A CA 15
ATOM 23493 C C . ASP A 1 73 ? -15.956 8.016 -5.571 1.00 75.51 73 ASP A C 15
ATOM 23494 O O . ASP A 1 73 ? -16.990 8.197 -6.214 1.00 53.53 73 ASP A O 15
ATOM 23503 N N . GLY A 1 74 ? -15.944 7.445 -4.370 1.00 21.31 74 GLY A N 15
ATOM 23504 C CA . GLY A 1 74 ? -17.176 7.000 -3.746 1.00 40.13 74 GLY A CA 15
ATOM 23505 C C . GLY A 1 74 ? -17.197 5.503 -3.508 1.00 53.03 74 GLY A C 15
ATOM 23506 O O . GLY A 1 74 ? -18.265 4.897 -3.412 1.00 14.55 74 GLY A O 15
ATOM 23510 N N . VAL A 1 75 ? -16.015 4.903 -3.414 1.00 40.21 75 VAL A N 15
ATOM 23511 C CA . VAL A 1 75 ? -15.902 3.468 -3.186 1.00 42.12 75 VAL A CA 15
ATOM 23512 C C . VAL A 1 75 ? -15.912 3.146 -1.696 1.00 23.34 75 VAL A C 15
ATOM 23513 O O . VAL A 1 75 ? -16.054 4.036 -0.857 1.00 14.11 75 VAL A O 15
ATOM 23526 N N . THR A 1 76 ? -15.760 1.865 -1.371 1.00 54.03 76 THR A N 15
ATOM 23527 C CA . THR A 1 76 ? -15.753 1.425 0.017 1.00 22.52 76 THR A CA 15
ATOM 23528 C C . THR A 1 76 ? -14.872 0.193 0.198 1.00 30.34 76 THR A C 15
ATOM 23529 O O . THR A 1 76 ? -15.051 -0.816 -0.485 1.00 23.03 76 THR A O 15
ATOM 23540 N N . LEU A 1 77 ? -13.922 0.282 1.123 1.00 30.31 77 LEU A N 15
ATOM 23541 C CA . LEU A 1 77 ? -13.014 -0.827 1.395 1.00 5.23 77 LEU A CA 15
ATOM 23542 C C . LEU A 1 77 ? -13.719 -1.930 2.177 1.00 34.25 77 LEU A C 15
ATOM 23543 O O . LEU A 1 77 ? -14.514 -1.656 3.075 1.00 35.42 77 LEU A O 15
ATOM 23559 N N . SER A 1 78 ? -13.420 -3.178 1.831 1.00 73.05 78 SER A N 15
ATOM 23560 C CA . SER A 1 78 ? -14.028 -4.323 2.499 1.00 43.22 78 SER A CA 15
ATOM 23561 C C . SER A 1 78 ? -13.423 -4.527 3.884 1.00 4.42 78 SER A C 15
ATOM 23562 O O . SER A 1 78 ? -12.474 -3.842 4.266 1.00 4.24 78 SER A O 15
ATOM 23570 N N . ASP A 1 79 ? -13.978 -5.474 4.632 1.00 60.12 79 ASP A N 15
ATOM 23571 C CA . ASP A 1 79 ? -13.494 -5.770 5.976 1.00 50.13 79 ASP A CA 15
ATOM 23572 C C . ASP A 1 79 ? -11.985 -5.999 5.971 1.00 50.13 79 ASP A C 15
ATOM 23573 O O . ASP A 1 79 ? -11.228 -5.219 6.549 1.00 42.32 79 ASP A O 15
ATOM 23582 N N . TYR A 1 80 ? -11.557 -7.073 5.317 1.00 53.45 80 TYR A N 15
ATOM 23583 C CA . TYR A 1 80 ? -10.140 -7.406 5.240 1.00 3.12 80 TYR A CA 15
ATOM 23584 C C . TYR A 1 80 ? -9.327 -6.219 4.733 1.00 75.23 80 TYR A C 15
ATOM 23585 O O . TYR A 1 80 ? -8.211 -5.977 5.190 1.00 45.45 80 TYR A O 15
ATOM 23603 N N . GLN A 1 81 ? -9.897 -5.481 3.786 1.00 74.32 81 GLN A N 15
ATOM 23604 C CA . GLN A 1 81 ? -9.227 -4.319 3.216 1.00 74.22 81 GLN A CA 15
ATOM 23605 C C . GLN A 1 81 ? -8.918 -3.286 4.294 1.00 12.30 81 GLN A C 15
ATOM 23606 O O . GLN A 1 81 ? -7.757 -3.059 4.636 1.00 51.45 81 GLN A O 15
ATOM 23620 N N . SER A 1 82 ? -9.963 -2.661 4.826 1.00 31.24 82 SER A N 15
ATOM 23621 C CA . SER A 1 82 ? -9.803 -1.649 5.863 1.00 3.15 82 SER A CA 15
ATOM 23622 C C . SER A 1 82 ? -8.913 -2.163 6.991 1.00 40.32 82 SER A C 15
ATOM 23623 O O . SER A 1 82 ? -8.160 -1.402 7.599 1.00 3.33 82 SER A O 15
ATOM 23631 N N . LYS A 1 83 ? -9.004 -3.460 7.265 1.00 54.24 83 LYS A N 15
ATOM 23632 C CA . LYS A 1 83 ? -8.207 -4.079 8.317 1.00 12.45 83 LYS A CA 15
ATOM 23633 C C . LYS A 1 83 ? -6.723 -4.046 7.967 1.00 61.24 83 LYS A C 15
ATOM 23634 O O . LYS A 1 83 ? -5.898 -3.587 8.756 1.00 45.24 83 LYS A O 15
ATOM 23653 N N . LYS A 1 84 ? -6.390 -4.535 6.776 1.00 22.25 84 LYS A N 15
ATOM 23654 C CA . LYS A 1 84 ? -5.006 -4.560 6.319 1.00 64.31 84 LYS A CA 15
ATOM 23655 C C . LYS A 1 84 ? -4.422 -3.152 6.276 1.00 54.04 84 LYS A C 15
ATOM 23656 O O . LYS A 1 84 ? -3.203 -2.974 6.278 1.00 15.32 84 LYS A O 15
ATOM 23675 N N . LEU A 1 85 ? -5.298 -2.154 6.237 1.00 5.10 85 LEU A N 15
ATOM 23676 C CA . LEU A 1 85 ? -4.869 -0.760 6.195 1.00 3.22 85 LEU A CA 15
ATOM 23677 C C . LEU A 1 85 ? -4.166 -0.367 7.491 1.00 63.21 85 LEU A C 15
ATOM 23678 O O . LEU A 1 85 ? -3.234 0.437 7.486 1.00 53.53 85 LEU A O 15
ATOM 23694 N N . LYS A 1 86 ? -4.618 -0.941 8.600 1.00 65.43 86 LYS A N 15
ATOM 23695 C CA . LYS A 1 86 ? -4.031 -0.655 9.904 1.00 71.42 86 LYS A CA 15
ATOM 23696 C C . LYS A 1 86 ? -2.643 -1.275 10.024 1.00 20.10 86 LYS A C 15
ATOM 23697 O O . LYS A 1 86 ? -1.917 -1.012 10.983 1.00 73.34 86 LYS A O 15
ATOM 23716 N N . GLU A 1 87 ? -2.280 -2.097 9.045 1.00 62.43 87 GLU A N 15
ATOM 23717 C CA . GLU A 1 87 ? -0.978 -2.753 9.042 1.00 24.24 87 GLU A CA 15
ATOM 23718 C C . GLU A 1 87 ? 0.149 -1.725 9.060 1.00 5.24 87 GLU A C 15
ATOM 23719 O O . GLU A 1 87 ? 0.749 -1.463 10.104 1.00 1.25 87 GLU A O 15
ATOM 23731 N N . LEU A 1 88 ? 0.433 -1.145 7.899 1.00 40.24 88 LEU A N 15
ATOM 23732 C CA . LEU A 1 88 ? 1.489 -0.146 7.780 1.00 34.21 88 LEU A CA 15
ATOM 23733 C C . LEU A 1 88 ? 1.156 1.097 8.600 1.00 44.52 88 LEU A C 15
ATOM 23734 O O . LEU A 1 88 ? 1.993 1.986 8.767 1.00 34.14 88 LEU A O 15
ATOM 23750 N N . THR A 1 89 ? -0.069 1.152 9.112 1.00 75.42 89 THR A N 15
ATOM 23751 C CA . THR A 1 89 ? -0.511 2.284 9.916 1.00 34.00 89 THR A CA 15
ATOM 23752 C C . THR A 1 89 ? 0.256 2.359 11.231 1.00 54.05 89 THR A C 15
ATOM 23753 O O . THR A 1 89 ? 0.775 3.412 11.598 1.00 13.15 89 THR A O 15
ATOM 23764 N N . SER A 1 90 ? 0.325 1.234 11.935 1.00 22.33 90 SER A N 15
ATOM 23765 C CA . SER A 1 90 ? 1.027 1.172 13.211 1.00 14.55 90 SER A CA 15
ATOM 23766 C C . SER A 1 90 ? 2.538 1.175 13.001 1.00 11.22 90 SER A C 15
ATOM 23767 O O . SER A 1 90 ? 3.293 1.648 13.851 1.00 20.22 90 SER A O 15
ATOM 23775 N N . ILE A 1 91 ? 2.971 0.644 11.862 1.00 22.31 91 ILE A N 15
ATOM 23776 C CA . ILE A 1 91 ? 4.391 0.586 11.539 1.00 41.11 91 ILE A CA 15
ATOM 23777 C C . ILE A 1 91 ? 4.946 1.975 11.248 1.00 13.33 91 ILE A C 15
ATOM 23778 O O . ILE A 1 91 ? 6.101 2.271 11.556 1.00 51.03 91 ILE A O 15
ATOM 23794 N N . SER A 1 92 ? 4.115 2.827 10.654 1.00 30.23 92 SER A N 15
ATOM 23795 C CA . SER A 1 92 ? 4.523 4.186 10.320 1.00 53.32 92 SER A CA 15
ATOM 23796 C C . SER A 1 92 ? 4.650 5.040 11.578 1.00 41.31 92 SER A C 15
ATOM 23797 O O . SER A 1 92 ? 4.217 4.642 12.658 1.00 21.13 92 SER A O 15
ATOM 23805 N N . ASN A 1 93 ? 5.248 6.218 11.428 1.00 72.10 93 ASN A N 15
ATOM 23806 C CA . ASN A 1 93 ? 5.433 7.129 12.551 1.00 43.21 93 ASN A CA 15
ATOM 23807 C C . ASN A 1 93 ? 4.176 7.961 12.791 1.00 71.04 93 ASN A C 15
ATOM 23808 O O . ASN A 1 93 ? 3.579 7.905 13.865 1.00 33.54 93 ASN A O 15
ATOM 23819 N N . ILE A 1 94 ? 3.781 8.730 11.781 1.00 31.54 94 ILE A N 15
ATOM 23820 C CA . ILE A 1 94 ? 2.595 9.571 11.881 1.00 21.13 94 ILE A CA 15
ATOM 23821 C C . ILE A 1 94 ? 2.662 10.471 13.111 1.00 71.14 94 ILE A C 15
ATOM 23822 O O . ILE A 1 94 ? 1.874 10.323 14.045 1.00 71.24 94 ILE A 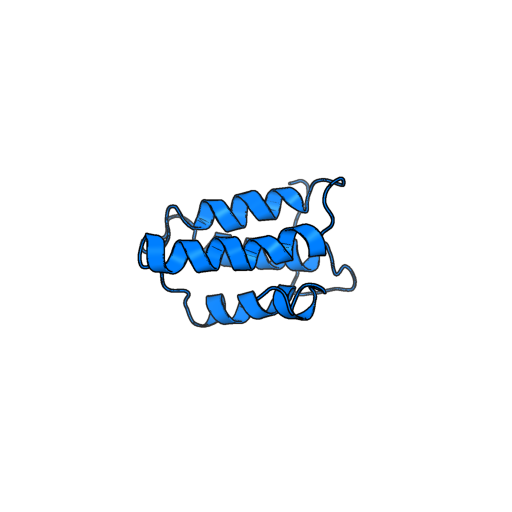O 15
ATOM 23838 N N . ARG A 1 95 ? 3.606 11.406 13.102 1.00 65.41 95 ARG A N 15
ATOM 23839 C CA . ARG A 1 95 ? 3.776 12.331 14.216 1.00 52.44 95 ARG A CA 15
ATOM 23840 C C . ARG A 1 95 ? 2.876 13.552 14.050 1.00 61.24 95 ARG A C 15
ATOM 23841 O O . ARG A 1 95 ? 2.431 14.146 15.032 1.00 14.24 95 ARG A O 15
ATOM 23862 N N . TYR A 1 96 ? 2.613 13.921 12.801 1.00 54.34 96 TYR A N 15
ATOM 23863 C CA . TYR A 1 96 ? 1.768 15.073 12.506 1.00 65.20 96 TYR A CA 15
ATOM 23864 C C . TYR A 1 96 ? 0.303 14.661 12.402 1.00 14.54 96 TYR A C 15
ATOM 23865 O O . TYR A 1 96 ? -0.598 15.462 12.651 1.00 10.15 96 TYR A O 15
ATOM 23883 N N . GLY A 1 97 ? 0.072 13.405 12.034 1.00 51.04 97 GLY A N 15
ATOM 23884 C CA . GLY A 1 97 ? -1.286 12.907 11.904 1.00 42.54 97 GLY A CA 15
ATOM 23885 C C . GLY A 1 97 ? -2.088 13.073 13.179 1.00 10.23 97 GLY A C 15
ATOM 23886 O O . GLY A 1 97 ? -3.292 13.328 13.134 1.00 22.45 97 GLY A O 15
ATOM 23890 N N . TYR A 1 98 ? -1.421 12.927 14.319 1.00 61.31 98 TYR A N 15
ATOM 23891 C CA . TYR A 1 98 ? -2.081 13.058 15.613 1.00 73.33 98 TYR A CA 15
ATOM 23892 C C . TYR A 1 98 ? -1.433 14.158 16.446 1.00 43.53 98 TYR A C 15
ATOM 23893 O O . TYR A 1 98 ? -2.113 15.048 16.954 1.00 51.04 98 TYR A O 15
ATOM 23911 N N . MET A 1 1 ? -2.092 -17.853 -6.015 1.00 43.33 1 MET A N 16
ATOM 23912 C CA . MET A 1 1 ? -2.049 -19.005 -6.910 1.00 33.11 1 MET A CA 16
ATOM 23913 C C . MET A 1 1 ? -1.503 -20.233 -6.189 1.00 60.10 1 MET A C 16
ATOM 23914 O O . MET A 1 1 ? -0.300 -20.492 -6.209 1.00 15.24 1 MET A O 16
ATOM 23928 N N . GLY A 1 2 ? -2.395 -20.986 -5.553 1.00 24.41 2 GLY A N 16
ATOM 23929 C CA . GLY A 1 2 ? -1.981 -22.178 -4.834 1.00 53.32 2 GLY A CA 16
ATOM 23930 C C . GLY A 1 2 ? -1.098 -21.860 -3.645 1.00 5.12 2 GLY A C 16
ATOM 23931 O O . GLY A 1 2 ? -0.366 -22.722 -3.156 1.00 71.02 2 GLY A O 16
ATOM 23935 N N . LYS A 1 3 ? -1.161 -20.618 -3.177 1.00 45.12 3 LYS A N 16
ATOM 23936 C CA . LYS A 1 3 ? -0.360 -20.187 -2.038 1.00 34.15 3 LYS A CA 16
ATOM 23937 C C . LYS A 1 3 ? -1.119 -19.168 -1.194 1.00 5.14 3 LYS A C 16
ATOM 23938 O O . LYS A 1 3 ? -1.452 -18.080 -1.666 1.00 72.43 3 LYS A O 16
ATOM 23957 N N . LEU A 1 4 ? -1.388 -19.525 0.057 1.00 62.01 4 LEU A N 16
ATOM 23958 C CA . LEU A 1 4 ? -2.106 -18.640 0.968 1.00 62.11 4 LEU A CA 16
ATOM 23959 C C . LEU A 1 4 ? -1.451 -17.264 1.020 1.00 4.33 4 LEU A C 16
ATOM 23960 O O . LEU A 1 4 ? -0.224 -17.147 1.024 1.00 22.52 4 LEU A O 16
ATOM 23976 N N . LYS A 1 5 ? -2.275 -16.222 1.062 1.00 24.12 5 LYS A N 16
ATOM 23977 C CA . LYS A 1 5 ? -1.777 -14.853 1.119 1.00 41.44 5 LYS A CA 16
ATOM 23978 C C . LYS A 1 5 ? -2.064 -14.225 2.479 1.00 44.54 5 LYS A C 16
ATOM 23979 O O . LYS A 1 5 ? -1.745 -13.060 2.714 1.00 42.23 5 LYS A O 16
ATOM 23998 N N . TRP A 1 6 ? -2.666 -15.004 3.369 1.00 35.00 6 TRP A N 16
ATOM 23999 C CA . TRP A 1 6 ? -2.996 -14.523 4.706 1.00 21.40 6 TRP A CA 16
ATOM 24000 C C . TRP A 1 6 ? -1.779 -14.586 5.622 1.00 45.20 6 TRP A C 16
ATOM 24001 O O . TRP A 1 6 ? -1.795 -15.269 6.647 1.00 12.22 6 TRP A O 16
ATOM 24022 N N . PHE A 1 7 ? -0.723 -13.871 5.247 1.00 12.30 7 PHE A N 16
ATOM 24023 C CA . PHE A 1 7 ? 0.504 -13.847 6.035 1.00 33.41 7 PHE A CA 16
ATOM 24024 C C . PHE A 1 7 ? 0.470 -12.716 7.059 1.00 22.13 7 PHE A C 16
ATOM 24025 O O . PHE A 1 7 ? 0.932 -11.607 6.791 1.00 15.11 7 PHE A O 16
ATOM 24042 N N . SER A 1 8 ? -0.081 -13.006 8.234 1.00 62.10 8 SER A N 16
ATOM 24043 C CA . SER A 1 8 ? -0.179 -12.014 9.298 1.00 51.24 8 SER A CA 16
ATOM 24044 C C . SER A 1 8 ? 1.201 -11.669 9.849 1.00 32.10 8 SER A C 16
ATOM 24045 O O . SER A 1 8 ? 1.691 -12.315 10.775 1.00 73.04 8 SER A O 16
ATOM 24053 N N . GLY A 1 9 ? 1.824 -10.646 9.273 1.00 55.44 9 GLY A N 16
ATOM 24054 C CA . GLY A 1 9 ? 3.141 -10.232 9.717 1.00 30.34 9 GLY A CA 16
ATOM 24055 C C . GLY A 1 9 ? 4.205 -10.448 8.660 1.00 71.02 9 GLY A C 16
ATOM 24056 O O . GLY A 1 9 ? 3.898 -10.816 7.526 1.00 13.40 9 GLY A O 16
ATOM 24060 N N . GLY A 1 10 ? 5.461 -10.217 9.029 1.00 12.14 10 GLY A N 16
ATOM 24061 C CA . GLY A 1 10 ? 6.555 -10.392 8.091 1.00 2.34 10 GLY A CA 16
ATOM 24062 C C . GLY A 1 10 ? 7.901 -10.483 8.782 1.00 52.42 10 GLY A C 16
ATOM 24063 O O . GLY A 1 10 ? 8.011 -10.232 9.982 1.00 23.44 10 GLY A O 16
ATOM 24067 N N . LYS A 1 11 ? 8.931 -10.842 8.022 1.00 15.24 11 LYS A N 16
ATOM 24068 C CA . LYS A 1 11 ? 10.278 -10.966 8.566 1.00 31.03 11 LYS A CA 16
ATOM 24069 C C . LYS A 1 11 ? 10.950 -9.600 8.672 1.00 72.32 11 LYS A C 16
ATOM 24070 O O . LYS A 1 11 ? 12.090 -9.493 9.121 1.00 63.34 11 LYS A O 16
ATOM 24089 N N . GLU A 1 12 ? 10.234 -8.560 8.256 1.00 0.24 12 GLU A N 16
ATOM 24090 C CA . GLU A 1 12 ? 10.762 -7.202 8.306 1.00 45.15 12 GLU A CA 16
ATOM 24091 C C . GLU A 1 12 ? 9.637 -6.176 8.203 1.00 64.05 12 GLU A C 16
ATOM 24092 O O . GLU A 1 12 ? 8.636 -6.403 7.522 1.00 25.34 12 GLU A O 16
ATOM 24104 N N . ARG A 1 13 ? 9.809 -5.047 8.883 1.00 62.44 13 ARG A N 16
ATOM 24105 C CA . ARG A 1 13 ? 8.808 -3.987 8.870 1.00 23.41 13 ARG A CA 16
ATOM 24106 C C . ARG A 1 13 ? 8.762 -3.301 7.508 1.00 0.03 13 ARG A C 16
ATOM 24107 O O . ARG A 1 13 ? 7.703 -2.860 7.060 1.00 41.31 13 ARG A O 16
ATOM 24128 N N . SER A 1 14 ? 9.916 -3.213 6.855 1.00 21.20 14 SER A N 16
ATOM 24129 C CA . SER A 1 14 ? 10.008 -2.576 5.547 1.00 64.32 14 SER A CA 16
ATOM 24130 C C . SER A 1 14 ? 9.361 -3.445 4.473 1.00 72.01 14 SER A C 16
ATOM 24131 O O . SER A 1 14 ? 8.581 -2.959 3.654 1.00 63.45 14 SER A O 16
ATOM 24139 N N . ASN A 1 15 ? 9.689 -4.733 4.484 1.00 5.15 15 ASN A N 16
ATOM 24140 C CA . ASN A 1 15 ? 9.141 -5.670 3.512 1.00 52.22 15 ASN A CA 16
ATOM 24141 C C . ASN A 1 15 ? 7.674 -5.970 3.811 1.00 5.52 15 ASN A C 16
ATOM 24142 O O . ASN A 1 15 ? 6.946 -6.467 2.954 1.00 61.43 15 ASN A O 16
ATOM 24153 N N . GLN A 1 16 ? 7.252 -5.662 5.033 1.00 11.23 16 GLN A N 16
ATOM 24154 C CA . GLN A 1 16 ? 5.873 -5.898 5.446 1.00 52.12 16 GLN A CA 16
ATOM 24155 C C . GLN A 1 16 ? 4.899 -5.144 4.546 1.00 2.11 16 GLN A C 16
ATOM 24156 O O . GLN A 1 16 ? 4.025 -5.744 3.922 1.00 44.14 16 GLN A O 16
ATOM 24170 N N . ALA A 1 17 ? 5.056 -3.826 4.487 1.00 51.43 17 ALA A N 16
ATOM 24171 C CA . ALA A 1 17 ? 4.191 -2.990 3.662 1.00 42.12 17 ALA A CA 16
ATOM 24172 C C . ALA A 1 17 ? 4.087 -3.540 2.244 1.00 60.43 17 ALA A C 16
ATOM 24173 O O . ALA A 1 17 ? 2.990 -3.686 1.705 1.00 43.21 17 ALA A O 16
ATOM 24180 N N . GLU A 1 18 ? 5.234 -3.843 1.645 1.00 40.20 18 GLU A N 16
ATOM 24181 C CA . GLU A 1 18 ? 5.270 -4.375 0.288 1.00 24.22 18 GLU A CA 16
ATOM 24182 C C . GLU A 1 18 ? 4.397 -5.620 0.168 1.00 31.25 18 GLU A C 16
ATOM 24183 O O . GLU A 1 18 ? 3.640 -5.771 -0.789 1.00 51.01 18 GLU A O 16
ATOM 24195 N N . ASN A 1 19 ? 4.509 -6.510 1.150 1.00 74.23 19 ASN A N 16
ATOM 24196 C CA . ASN A 1 19 ? 3.730 -7.744 1.155 1.00 73.10 19 ASN A CA 16
ATOM 24197 C C . ASN A 1 19 ? 2.242 -7.447 1.311 1.00 61.32 19 ASN A C 16
ATOM 24198 O O . ASN A 1 19 ? 1.406 -8.029 0.618 1.00 23.20 19 ASN A O 16
ATOM 24209 N N . ILE A 1 20 ? 1.918 -6.538 2.225 1.00 71.14 20 ILE A N 16
ATOM 24210 C CA . ILE A 1 20 ? 0.531 -6.163 2.470 1.00 22.22 20 ILE A CA 16
ATOM 24211 C C . ILE A 1 20 ? -0.122 -5.614 1.207 1.00 50.51 20 ILE A C 16
ATOM 24212 O O . ILE A 1 20 ? -1.125 -6.147 0.732 1.00 55.12 20 ILE A O 16
ATOM 24228 N N . ILE A 1 21 ? 0.455 -4.545 0.666 1.00 63.14 21 ILE A N 16
ATOM 24229 C CA . ILE A 1 21 ? -0.069 -3.925 -0.544 1.00 1.11 21 ILE A CA 16
ATOM 24230 C C . ILE A 1 21 ? -0.296 -4.962 -1.639 1.00 73.23 21 ILE A C 16
ATOM 24231 O O . ILE A 1 21 ? -1.325 -4.954 -2.315 1.00 15.12 21 ILE A O 16
ATOM 24247 N N . THR A 1 22 ? 0.673 -5.856 -1.809 1.00 74.44 22 THR A N 16
ATOM 24248 C CA . THR A 1 22 ? 0.579 -6.901 -2.822 1.00 64.04 22 THR A CA 16
ATOM 24249 C C . THR A 1 22 ? -0.634 -7.792 -2.582 1.00 21.52 22 THR A C 16
ATOM 24250 O O . THR A 1 22 ? -1.224 -8.320 -3.524 1.00 21.30 22 THR A O 16
ATOM 24261 N N . ASP A 1 23 ? -1.002 -7.954 -1.315 1.00 43.04 23 ASP A N 16
ATOM 24262 C CA . ASP A 1 23 ? -2.146 -8.781 -0.952 1.00 33.33 23 ASP A CA 16
ATOM 24263 C C . ASP A 1 23 ? -3.411 -8.297 -1.654 1.00 32.51 23 ASP A C 16
ATOM 24264 O O . ASP A 1 23 ? -3.953 -8.983 -2.522 1.00 11.51 23 ASP A O 16
ATOM 24273 N N . LEU A 1 24 ? -3.878 -7.113 -1.273 1.00 63.11 24 LEU A N 16
ATOM 24274 C CA . LEU A 1 24 ? -5.080 -6.537 -1.865 1.00 51.34 24 LEU A CA 16
ATOM 24275 C C . LEU A 1 24 ? -5.021 -6.602 -3.388 1.00 1.10 24 LEU A C 16
ATOM 24276 O O . LEU A 1 24 ? -6.029 -6.853 -4.049 1.00 35.33 24 LEU A O 16
ATOM 24292 N N . LEU A 1 25 ? -3.834 -6.375 -3.940 1.00 23.24 25 LEU A N 16
ATOM 24293 C CA . LEU A 1 25 ? -3.642 -6.410 -5.385 1.00 12.54 25 LEU A CA 16
ATOM 24294 C C . LEU A 1 25 ? -4.104 -7.743 -5.964 1.00 35.41 25 LEU A C 16
ATOM 24295 O O . LEU A 1 25 ? -4.803 -7.782 -6.976 1.00 63.44 25 LEU A O 16
ATOM 24311 N N . ASP A 1 26 ? -3.712 -8.833 -5.312 1.00 2.21 26 ASP A N 16
ATOM 24312 C CA . ASP A 1 26 ? -4.089 -10.168 -5.760 1.00 51.21 26 ASP A CA 16
ATOM 24313 C C . ASP A 1 26 ? -5.603 -10.349 -5.716 1.00 52.22 26 ASP A C 16
ATOM 24314 O O . ASP A 1 26 ? -6.210 -10.812 -6.682 1.00 21.44 26 ASP A O 16
ATOM 24323 N N . ASP A 1 27 ? -6.205 -9.982 -4.591 1.00 3.43 27 ASP A N 16
ATOM 24324 C CA . ASP A 1 27 ? -7.648 -10.103 -4.421 1.00 72.02 27 ASP A CA 16
ATOM 24325 C C . ASP A 1 27 ? -8.390 -9.271 -5.463 1.00 33.23 27 ASP A C 16
ATOM 24326 O O . ASP A 1 27 ? -9.482 -9.635 -5.900 1.00 14.14 27 ASP A O 16
ATOM 24335 N N . LEU A 1 28 ? -7.790 -8.153 -5.855 1.00 14.11 28 LEU A N 16
ATOM 24336 C CA . LEU A 1 28 ? -8.394 -7.269 -6.846 1.00 10.51 28 LEU A CA 16
ATOM 24337 C C . LEU A 1 28 ? -8.393 -7.915 -8.227 1.00 11.32 28 LEU A C 16
ATOM 24338 O O . LEU A 1 28 ? -9.186 -7.551 -9.096 1.00 3.23 28 LEU A O 16
ATOM 24354 N N . LYS A 1 29 ? -7.498 -8.878 -8.422 1.00 74.21 29 LYS A N 16
ATOM 24355 C CA . LYS A 1 29 ? -7.396 -9.580 -9.696 1.00 51.45 29 LYS A CA 16
ATOM 24356 C C . LYS A 1 29 ? -8.769 -10.039 -10.177 1.00 63.14 29 LYS A C 16
ATOM 24357 O O . LYS A 1 29 ? -9.616 -10.440 -9.379 1.00 61.02 29 LYS A O 16
ATOM 24376 N N . THR A 1 30 ? -8.982 -9.979 -11.489 1.00 14.14 30 THR A N 16
ATOM 24377 C CA . THR A 1 30 ? -10.252 -10.389 -12.075 1.00 40.32 30 THR A CA 16
ATOM 24378 C C . THR A 1 30 ? -11.428 -9.791 -11.313 1.00 73.13 30 THR A C 16
ATOM 24379 O O . THR A 1 30 ? -12.270 -10.517 -10.783 1.00 42.20 30 THR A O 16
ATOM 24390 N N . ASP A 1 31 ? -11.482 -8.464 -11.263 1.00 31.23 31 ASP A N 16
ATOM 24391 C CA . ASP A 1 31 ? -12.558 -7.768 -10.567 1.00 63.12 31 ASP A CA 16
ATOM 24392 C C . ASP A 1 31 ? -12.586 -6.292 -10.948 1.00 11.43 31 ASP A C 16
ATOM 24393 O O . ASP A 1 31 ? -11.540 -5.658 -11.098 1.00 31.43 31 ASP A O 16
ATOM 24402 N N . LEU A 1 32 ? -13.788 -5.749 -11.104 1.00 52.32 32 LEU A N 16
ATOM 24403 C CA . LEU A 1 32 ? -13.952 -4.346 -11.469 1.00 55.01 32 LEU A CA 16
ATOM 24404 C C . LEU A 1 32 ? -14.326 -3.507 -10.251 1.00 74.02 32 LEU A C 16
ATOM 24405 O O . LEU A 1 32 ? -15.033 -2.506 -10.368 1.00 71.34 32 LEU A O 16
ATOM 24421 N N . ASP A 1 33 ? -13.846 -3.921 -9.084 1.00 63.13 33 ASP A N 16
ATOM 24422 C CA . ASP A 1 33 ? -14.126 -3.206 -7.845 1.00 13.11 33 ASP A CA 16
ATOM 24423 C C . ASP A 1 33 ? -13.207 -1.998 -7.694 1.00 71.11 33 ASP A C 16
ATOM 24424 O O . ASP A 1 33 ? -13.569 -1.005 -7.064 1.00 44.23 33 ASP A O 16
ATOM 24433 N N . ASN A 1 34 ? -12.016 -2.091 -8.276 1.00 41.33 34 ASN A N 16
ATOM 24434 C CA . ASN A 1 34 ? -11.043 -1.006 -8.205 1.00 73.13 34 ASN A CA 16
ATOM 24435 C C . ASN A 1 34 ? -9.964 -1.173 -9.272 1.00 55.21 34 ASN A C 16
ATOM 24436 O O . ASN A 1 34 ? -8.967 -1.859 -9.056 1.00 64.34 34 ASN A O 16
ATOM 24447 N N . GLU A 1 35 ? -10.174 -0.538 -10.422 1.00 25.14 35 GLU A N 16
ATOM 24448 C CA . GLU A 1 35 ? -9.218 -0.616 -11.520 1.00 54.14 35 GLU A CA 16
ATOM 24449 C C . GLU A 1 35 ? -8.184 0.501 -11.423 1.00 41.40 35 GLU A C 16
ATOM 24450 O O . GLU A 1 35 ? -7.028 0.263 -11.073 1.00 62.51 35 GLU A O 16
ATOM 24462 N N . SER A 1 36 ? -8.608 1.721 -11.736 1.00 70.10 36 SER A N 16
ATOM 24463 C CA . SER A 1 36 ? -7.718 2.876 -11.688 1.00 61.23 36 SER A CA 16
ATOM 24464 C C . SER A 1 36 ? -7.090 3.020 -10.305 1.00 44.13 36 SER A C 16
ATOM 24465 O O . SER A 1 36 ? -5.965 3.503 -10.169 1.00 14.34 36 SER A O 16
ATOM 24473 N N . LEU A 1 37 ? -7.824 2.598 -9.281 1.00 54.14 37 LEU A N 16
ATOM 24474 C CA . LEU A 1 37 ? -7.341 2.679 -7.908 1.00 5.53 37 LEU A CA 16
ATOM 24475 C C . LEU A 1 37 ? -6.011 1.949 -7.755 1.00 4.21 37 LEU A C 16
ATOM 24476 O O . LEU A 1 37 ? -5.141 2.371 -6.991 1.00 21.41 37 LEU A O 16
ATOM 24492 N N . LYS A 1 38 ? -5.857 0.851 -8.487 1.00 30.40 38 LYS A N 16
ATOM 24493 C CA . LYS A 1 38 ? -4.632 0.062 -8.436 1.00 23.13 38 LYS A CA 16
ATOM 24494 C C . LYS A 1 38 ? -3.406 0.945 -8.644 1.00 2.24 38 LYS A C 16
ATOM 24495 O O . LYS A 1 38 ? -2.321 0.648 -8.142 1.00 75.11 38 LYS A O 16
ATOM 24514 N N . LYS A 1 39 ? -3.586 2.035 -9.384 1.00 32.35 39 LYS A N 16
ATOM 24515 C CA . LYS A 1 39 ? -2.496 2.965 -9.655 1.00 63.31 39 LYS A CA 16
ATOM 24516 C C . LYS A 1 39 ? -1.894 3.492 -8.356 1.00 61.30 39 LYS A C 16
ATOM 24517 O O . LYS A 1 39 ? -0.692 3.743 -8.274 1.00 4.02 39 LYS A O 16
ATOM 24536 N N . VAL A 1 40 ? -2.738 3.656 -7.343 1.00 21.33 40 VAL A N 16
ATOM 24537 C CA . VAL A 1 40 ? -2.289 4.151 -6.046 1.00 71.42 40 VAL A CA 16
ATOM 24538 C C . VAL A 1 40 ? -1.401 3.129 -5.345 1.00 51.11 40 VAL A C 16
ATOM 24539 O O . VAL A 1 40 ? -0.247 3.410 -5.024 1.00 5.42 40 VAL A O 16
ATOM 24552 N N . LEU A 1 41 ? -1.948 1.941 -5.112 1.00 41.32 41 LEU A N 16
ATOM 24553 C CA . LEU A 1 41 ? -1.205 0.874 -4.449 1.00 43.22 41 LEU A CA 16
ATOM 24554 C C . LEU A 1 41 ? 0.043 0.504 -5.244 1.00 54.13 41 LEU A C 16
ATOM 24555 O O . LEU A 1 41 ? 1.141 0.431 -4.694 1.00 12.22 41 LEU A O 16
ATOM 24571 N N . GLU A 1 42 ? -0.135 0.273 -6.541 1.00 62.14 42 GLU A N 16
ATOM 24572 C CA . GLU A 1 42 ? 0.977 -0.089 -7.412 1.00 52.51 42 GLU A CA 16
ATOM 24573 C C . GLU A 1 42 ? 2.086 0.958 -7.340 1.00 64.32 42 GLU A C 16
ATOM 24574 O O . GLU A 1 42 ? 3.220 0.651 -6.975 1.00 30.21 42 GLU A O 16
ATOM 24586 N N . ASN A 1 43 ? 1.750 2.194 -7.692 1.00 14.10 43 ASN A N 16
ATOM 24587 C CA . ASN A 1 43 ? 2.717 3.286 -7.669 1.00 35.02 43 ASN A CA 16
ATOM 24588 C C . ASN A 1 43 ? 3.469 3.318 -6.343 1.00 24.41 43 ASN A C 16
ATOM 24589 O O . ASN A 1 43 ? 4.679 3.091 -6.298 1.00 11.23 43 ASN A O 16
ATOM 24600 N N . TYR A 1 44 ? 2.746 3.599 -5.265 1.00 62.12 44 TYR A N 16
ATOM 24601 C CA . TYR A 1 44 ? 3.345 3.663 -3.937 1.00 62.53 44 TYR A CA 16
ATOM 24602 C C . TYR A 1 44 ? 4.178 2.415 -3.655 1.00 33.41 44 TYR A C 16
ATOM 24603 O O . TYR A 1 44 ? 5.289 2.500 -3.132 1.00 30.24 44 TYR A O 16
ATOM 24621 N N . LEU A 1 45 ? 3.631 1.256 -4.007 1.00 32.13 45 LEU A N 16
ATOM 24622 C CA . LEU A 1 45 ? 4.321 -0.011 -3.793 1.00 31.23 45 LEU A CA 16
ATOM 24623 C C . LEU A 1 45 ? 5.682 -0.013 -4.482 1.00 21.53 45 LEU A C 16
ATOM 24624 O O . LEU A 1 45 ? 6.647 -0.578 -3.968 1.00 52.13 45 LEU A O 16
ATOM 24640 N N . GLU A 1 46 ? 5.751 0.624 -5.647 1.00 31.40 46 GLU A N 16
ATOM 24641 C CA . GLU A 1 46 ? 6.994 0.697 -6.405 1.00 25.35 46 GLU A CA 16
ATOM 24642 C C . GLU A 1 46 ? 8.025 1.555 -5.678 1.00 1.41 46 GLU A C 16
ATOM 24643 O O . GLU A 1 46 ? 9.230 1.382 -5.859 1.00 55.34 46 GLU A O 16
ATOM 24655 N N . GLU A 1 47 ? 7.542 2.481 -4.855 1.00 70.24 47 GLU A N 16
ATOM 24656 C CA . GLU A 1 47 ? 8.422 3.367 -4.102 1.00 51.22 47 GLU A CA 16
ATOM 24657 C C . GLU A 1 47 ? 9.425 2.565 -3.276 1.00 55.25 47 GLU A C 16
ATOM 24658 O O . GLU A 1 47 ? 10.618 2.869 -3.262 1.00 13.01 47 GLU A O 16
ATOM 24670 N N . LEU A 1 48 ? 8.932 1.541 -2.589 1.00 74.04 48 LEU A N 16
ATOM 24671 C CA . LEU A 1 48 ? 9.783 0.695 -1.760 1.00 52.01 48 LEU A CA 16
ATOM 24672 C C . LEU A 1 48 ? 10.919 0.094 -2.582 1.00 74.21 48 LEU A C 16
ATOM 24673 O O . LEU A 1 48 ? 11.969 -0.259 -2.045 1.00 34.41 48 LEU A O 16
ATOM 24689 N N . LYS A 1 49 ? 10.703 -0.017 -3.888 1.00 54.44 49 LYS A N 16
ATOM 24690 C CA . LYS A 1 49 ? 11.709 -0.571 -4.786 1.00 63.12 49 LYS A CA 16
ATOM 24691 C C . LYS A 1 49 ? 12.433 0.538 -5.544 1.00 33.43 49 LYS A C 16
ATOM 24692 O O . LYS A 1 49 ? 13.445 0.294 -6.200 1.00 53.02 49 LYS A O 16
ATOM 24711 N N . GLN A 1 50 ? 11.907 1.755 -5.447 1.00 22.14 50 GLN A N 16
ATOM 24712 C CA . GLN A 1 50 ? 12.504 2.901 -6.123 1.00 64.35 50 GLN A CA 16
ATOM 24713 C C . GLN A 1 50 ? 13.744 3.386 -5.379 1.00 61.22 50 GLN A C 16
ATOM 24714 O O . GLN A 1 50 ? 14.438 4.295 -5.834 1.00 21.21 50 GLN A O 16
ATOM 24728 N N . LYS A 1 51 ? 14.016 2.775 -4.231 1.00 60.33 51 LYS A N 16
ATOM 24729 C CA . LYS A 1 51 ? 15.173 3.143 -3.423 1.00 62.41 51 LYS A CA 16
ATOM 24730 C C . LYS A 1 51 ? 15.372 4.655 -3.416 1.00 61.24 51 LYS A C 16
ATOM 24731 O O . LYS A 1 51 ? 16.477 5.147 -3.644 1.00 64.42 51 LYS A O 16
ATOM 24750 N N . SER A 1 52 ? 14.295 5.388 -3.151 1.00 50.43 52 SER A N 16
ATOM 24751 C CA . SER A 1 52 ? 14.351 6.844 -3.118 1.00 3.44 52 SER A CA 16
ATOM 24752 C C . SER A 1 52 ? 13.314 7.405 -2.150 1.00 1.53 52 SER A C 16
ATOM 24753 O O . SER A 1 52 ? 12.925 8.569 -2.246 1.00 21.31 52 SER A O 16
ATOM 24761 N N . ALA A 1 53 ? 12.870 6.569 -1.217 1.00 1.22 53 ALA A N 16
ATOM 24762 C CA . ALA A 1 53 ? 11.880 6.981 -0.230 1.00 74.32 53 ALA A CA 16
ATOM 24763 C C . ALA A 1 53 ? 11.826 5.999 0.935 1.00 34.44 53 ALA A C 16
ATOM 24764 O O . ALA A 1 53 ? 11.815 4.784 0.736 1.00 23.23 53 ALA A O 16
ATOM 24771 N N . SER A 1 54 ? 11.790 6.533 2.152 1.00 44.25 54 SER A N 16
ATOM 24772 C CA . SER A 1 54 ? 11.741 5.703 3.350 1.00 24.42 54 SER A CA 16
ATOM 24773 C C . SER A 1 54 ? 10.409 4.966 3.447 1.00 53.10 54 SER A C 16
ATOM 24774 O O . SER A 1 54 ? 9.384 5.448 2.961 1.00 24.44 54 SER A O 16
ATOM 24782 N N . VAL A 1 55 ? 10.431 3.796 4.076 1.00 34.34 55 VAL A N 16
ATOM 24783 C CA . VAL A 1 55 ? 9.225 2.992 4.239 1.00 54.33 55 VAL A CA 16
ATOM 24784 C C . VAL A 1 55 ? 8.084 3.824 4.813 1.00 11.03 55 VAL A C 16
ATOM 24785 O O . VAL A 1 55 ? 7.008 3.940 4.225 1.00 62.54 55 VAL A O 16
ATOM 24798 N N . PRO A 1 56 ? 8.320 4.418 5.992 1.00 41.42 56 PRO A N 16
ATOM 24799 C CA . PRO A 1 56 ? 7.324 5.251 6.673 1.00 0.12 56 PRO A CA 16
ATOM 24800 C C . PRO A 1 56 ? 7.076 6.569 5.947 1.00 72.31 56 PRO A C 16
ATOM 24801 O O . PRO A 1 56 ? 6.125 7.289 6.253 1.00 33.41 56 PRO A O 16
ATOM 24812 N N . LEU A 1 57 ? 7.936 6.879 4.984 1.00 4.22 57 LEU A N 16
ATOM 24813 C CA . LEU A 1 57 ? 7.811 8.111 4.213 1.00 30.23 57 LEU A CA 16
ATOM 24814 C C . LEU A 1 57 ? 6.797 7.947 3.085 1.00 62.44 57 LEU A C 16
ATOM 24815 O O . LEU A 1 57 ? 6.077 8.884 2.742 1.00 1.53 57 LEU A O 16
ATOM 24831 N N . ILE A 1 58 ? 6.746 6.748 2.512 1.00 23.14 58 ILE A N 16
ATOM 24832 C CA . ILE A 1 58 ? 5.820 6.460 1.426 1.00 14.11 58 ILE A CA 16
ATOM 24833 C C . ILE A 1 58 ? 4.453 6.050 1.964 1.00 75.33 58 ILE A C 16
ATOM 24834 O O . ILE A 1 58 ? 3.418 6.498 1.468 1.00 52.43 58 ILE A O 16
ATOM 24850 N N . LEU A 1 59 ? 4.455 5.196 2.982 1.00 41.32 59 LEU A N 16
ATOM 24851 C CA . LEU A 1 59 ? 3.215 4.727 3.589 1.00 31.13 59 LEU A CA 16
ATOM 24852 C C . LEU A 1 59 ? 2.385 5.897 4.108 1.00 74.43 59 LEU A C 16
ATOM 24853 O O . LEU A 1 59 ? 1.155 5.850 4.101 1.00 24.23 59 LEU A O 16
ATOM 24869 N N . SER A 1 60 ? 3.067 6.947 4.554 1.00 0.43 60 SER A N 16
ATOM 24870 C CA . SER A 1 60 ? 2.393 8.129 5.077 1.00 12.54 60 SER A CA 16
ATOM 24871 C C . SER A 1 60 ? 1.447 8.722 4.037 1.00 63.33 60 SER A C 16
ATOM 24872 O O . SER A 1 60 ? 0.247 8.855 4.277 1.00 3.20 60 SER A O 16
ATOM 24880 N N . ARG A 1 61 ? 1.997 9.074 2.880 1.00 10.11 61 ARG A N 16
ATOM 24881 C CA . ARG A 1 61 ? 1.205 9.653 1.802 1.00 11.40 61 ARG A CA 16
ATOM 24882 C C . ARG A 1 61 ? 0.188 8.646 1.274 1.00 74.45 61 ARG A C 16
ATOM 24883 O O . ARG A 1 61 ? -0.913 9.017 0.865 1.00 43.22 61 ARG A O 16
ATOM 24904 N N . MET A 1 62 ? 0.563 7.372 1.286 1.00 62.33 62 MET A N 16
ATOM 24905 C CA . MET A 1 62 ? -0.317 6.311 0.809 1.00 52.41 62 MET A CA 16
ATOM 24906 C C . MET A 1 62 ? -1.684 6.396 1.480 1.00 23.13 62 MET A C 16
ATOM 24907 O O . MET A 1 62 ? -2.709 6.505 0.810 1.00 54.43 62 MET A O 16
ATOM 24921 N N . ASN A 1 63 ? -1.690 6.343 2.808 1.00 64.11 63 ASN A N 16
ATOM 24922 C CA . ASN A 1 63 ? -2.931 6.413 3.570 1.00 12.33 63 ASN A CA 16
ATOM 24923 C C . ASN A 1 63 ? -3.745 7.641 3.173 1.00 73.21 63 ASN A C 16
ATOM 24924 O O . ASN A 1 63 ? -4.951 7.550 2.938 1.00 74.01 63 ASN A O 16
ATOM 24935 N N . LEU A 1 64 ? -3.078 8.786 3.098 1.00 11.55 64 LEU A N 16
ATOM 24936 C CA . LEU A 1 64 ? -3.739 10.034 2.729 1.00 73.25 64 LEU A CA 16
ATOM 24937 C C . LEU A 1 64 ? -4.274 9.964 1.301 1.00 14.03 64 LEU A C 16
ATOM 24938 O O . LEU A 1 64 ? -5.155 10.734 0.920 1.00 12.34 64 LEU A O 16
ATOM 24954 N N . ASP A 1 65 ? -3.737 9.034 0.519 1.00 12.21 65 ASP A N 16
ATOM 24955 C CA . ASP A 1 65 ? -4.163 8.862 -0.866 1.00 24.52 65 ASP A CA 16
ATOM 24956 C C . ASP A 1 65 ? -5.333 7.887 -0.956 1.00 32.42 65 ASP A C 16
ATOM 24957 O O . ASP A 1 65 ? -6.402 8.232 -1.460 1.00 34.35 65 ASP A O 16
ATOM 24966 N N . ILE A 1 66 ? -5.122 6.670 -0.466 1.00 74.21 66 ILE A N 16
ATOM 24967 C CA . ILE A 1 66 ? -6.160 5.647 -0.493 1.00 30.15 66 ILE A CA 16
ATOM 24968 C C . ILE A 1 66 ? -7.424 6.127 0.213 1.00 50.21 66 ILE A C 16
ATOM 24969 O O . ILE A 1 66 ? -8.530 5.990 -0.311 1.00 21.23 66 ILE A O 16
ATOM 24985 N N . SER A 1 67 ? -7.253 6.694 1.403 1.00 24.31 67 SER A N 16
ATOM 24986 C CA . SER A 1 67 ? -8.380 7.193 2.181 1.00 11.35 67 SER A CA 16
ATOM 24987 C C . SER A 1 67 ? -9.210 8.179 1.364 1.00 63.33 67 SER A C 16
ATOM 24988 O O . SER A 1 67 ? -10.429 8.259 1.517 1.00 54.10 67 SER A O 16
ATOM 24996 N N . LYS A 1 68 ? -8.540 8.927 0.494 1.00 75.15 68 LYS A N 16
ATOM 24997 C CA . LYS A 1 68 ? -9.214 9.907 -0.351 1.00 42.13 68 LYS A CA 16
ATOM 24998 C C . LYS A 1 68 ? -10.028 9.218 -1.441 1.00 54.13 68 LYS A C 16
ATOM 24999 O O . LYS A 1 68 ? -11.166 9.600 -1.715 1.00 42.42 68 LYS A O 16
ATOM 25018 N N . ALA A 1 69 ? -9.439 8.200 -2.059 1.00 44.13 69 ALA A N 16
ATOM 25019 C CA . ALA A 1 69 ? -10.111 7.455 -3.117 1.00 64.31 69 ALA A CA 16
ATOM 25020 C C . ALA A 1 69 ? -11.431 6.872 -2.625 1.00 11.41 69 ALA A C 16
ATOM 25021 O O . ALA A 1 69 ? -12.315 6.555 -3.421 1.00 32.43 69 ALA A O 16
ATOM 25028 N N . ILE A 1 70 ? -11.558 6.734 -1.309 1.00 4.32 70 ILE A N 16
ATOM 25029 C CA . ILE A 1 70 ? -12.770 6.190 -0.711 1.00 72.03 70 ILE A CA 16
ATOM 25030 C C . ILE A 1 70 ? -13.967 7.097 -0.974 1.00 4.21 70 ILE A C 16
ATOM 25031 O O . ILE A 1 70 ? -14.866 6.751 -1.740 1.00 21.14 70 ILE A O 16
ATOM 25047 N N . ARG A 1 71 ? -13.971 8.262 -0.333 1.00 20.31 71 ARG A N 16
ATOM 25048 C CA . ARG A 1 71 ? -15.057 9.221 -0.497 1.00 71.24 71 ARG A CA 16
ATOM 25049 C C . ARG A 1 71 ? -15.149 9.695 -1.945 1.00 40.11 71 ARG A C 16
ATOM 25050 O O . ARG A 1 71 ? -16.231 9.728 -2.529 1.00 54.50 71 ARG A O 16
ATOM 25071 N N . ASN A 1 72 ? -14.006 10.062 -2.516 1.00 13.14 72 ASN A N 16
ATOM 25072 C CA . ASN A 1 72 ? -13.958 10.536 -3.893 1.00 51.54 72 ASN A CA 16
ATOM 25073 C C . ASN A 1 72 ? -14.581 9.517 -4.842 1.00 33.21 72 ASN A C 16
ATOM 25074 O O . ASN A 1 72 ? -15.722 9.676 -5.277 1.00 42.33 72 ASN A O 16
ATOM 25085 N N . ASP A 1 73 ? -13.826 8.471 -5.156 1.00 62.24 73 ASP A N 16
ATOM 25086 C CA . ASP A 1 73 ? -14.305 7.424 -6.052 1.00 25.53 73 ASP A CA 16
ATOM 25087 C C . ASP A 1 73 ? -15.607 6.821 -5.535 1.00 22.12 73 ASP A C 16
ATOM 25088 O O . ASP A 1 73 ? -16.397 6.272 -6.303 1.00 0.33 73 ASP A O 16
ATOM 25097 N N . GLY A 1 74 ? -15.825 6.925 -4.228 1.00 15.44 74 GLY A N 16
ATOM 25098 C CA . GLY A 1 74 ? -17.033 6.386 -3.631 1.00 25.13 74 GLY A CA 16
ATOM 25099 C C . GLY A 1 74 ? -16.968 4.882 -3.452 1.00 61.33 74 GLY A C 16
ATOM 25100 O O . GLY A 1 74 ? -18.000 4.213 -3.381 1.00 43.22 74 GLY A O 16
ATOM 25104 N N . VAL A 1 75 ? -15.753 4.347 -3.382 1.00 41.51 75 VAL A N 16
ATOM 25105 C CA . VAL A 1 75 ? -15.558 2.912 -3.212 1.00 34.22 75 VAL A CA 16
ATOM 25106 C C . VAL A 1 75 ? -15.533 2.532 -1.735 1.00 31.14 75 VAL A C 16
ATOM 25107 O O . VAL A 1 75 ? -14.952 3.237 -0.910 1.00 5.40 75 VAL A O 16
ATOM 25120 N N . THR A 1 76 ? -16.170 1.412 -1.407 1.00 51.35 76 THR A N 16
ATOM 25121 C CA . THR A 1 76 ? -16.222 0.938 -0.030 1.00 72.42 76 THR A CA 16
ATOM 25122 C C . THR A 1 76 ? -15.219 -0.187 0.202 1.00 73.52 76 THR A C 16
ATOM 25123 O O . THR A 1 76 ? -15.260 -1.218 -0.471 1.00 13.41 76 THR A O 16
ATOM 25134 N N . LEU A 1 77 ? -14.321 0.016 1.160 1.00 15.01 77 LEU A N 16
ATOM 25135 C CA . LEU A 1 77 ? -13.308 -0.982 1.482 1.00 62.44 77 LEU A CA 16
ATOM 25136 C C . LEU A 1 77 ? -13.915 -2.140 2.268 1.00 24.11 77 LEU A C 16
ATOM 25137 O O . LEU A 1 77 ? -14.708 -1.932 3.186 1.00 1.33 77 LEU A O 16
ATOM 25153 N N . SER A 1 78 ? -13.534 -3.360 1.904 1.00 74.00 78 SER A N 16
ATOM 25154 C CA . SER A 1 78 ? -14.042 -4.552 2.574 1.00 41.43 78 SER A CA 16
ATOM 25155 C C . SER A 1 78 ? -13.404 -4.714 3.950 1.00 22.35 78 SER A C 16
ATOM 25156 O O . SER A 1 78 ? -12.531 -3.937 4.338 1.00 60.31 78 SER A O 16
ATOM 25164 N N . ASP A 1 79 ? -13.847 -5.729 4.684 1.00 4.12 79 ASP A N 16
ATOM 25165 C CA . ASP A 1 79 ? -13.320 -5.995 6.017 1.00 25.14 79 ASP A CA 16
ATOM 25166 C C . ASP A 1 79 ? -11.797 -6.078 5.994 1.00 63.13 79 ASP A C 16
ATOM 25167 O O . ASP A 1 79 ? -11.110 -5.258 6.604 1.00 20.11 79 ASP A O 16
ATOM 25176 N N . TYR A 1 80 ? -11.275 -7.074 5.285 1.00 50.42 80 TYR A N 16
ATOM 25177 C CA . TYR A 1 80 ? -9.834 -7.266 5.184 1.00 44.14 80 TYR A CA 16
ATOM 25178 C C . TYR A 1 80 ? -9.148 -5.996 4.692 1.00 42.53 80 TYR A C 16
ATOM 25179 O O . TYR A 1 80 ? -8.071 -5.635 5.168 1.00 12.23 80 TYR A O 16
ATOM 25197 N N . GLN A 1 81 ? -9.779 -5.322 3.736 1.00 64.51 81 GLN A N 16
ATOM 25198 C CA . GLN A 1 81 ? -9.230 -4.092 3.179 1.00 41.02 81 GLN A CA 16
ATOM 25199 C C . GLN A 1 81 ? -8.959 -3.070 4.278 1.00 41.23 81 GLN A C 16
ATOM 25200 O O . GLN A 1 81 ? -7.807 -2.791 4.610 1.00 64.53 81 GLN A O 16
ATOM 25214 N N . SER A 1 82 ? -10.029 -2.514 4.839 1.00 44.54 82 SER A N 16
ATOM 25215 C CA . SER A 1 82 ? -9.906 -1.519 5.897 1.00 31.33 82 SER A CA 16
ATOM 25216 C C . SER A 1 82 ? -8.974 -2.011 7.000 1.00 74.51 82 SER A C 16
ATOM 25217 O O . SER A 1 82 ? -8.264 -1.225 7.627 1.00 42.44 82 SER A O 16
ATOM 25225 N N . LYS A 1 83 ? -8.983 -3.319 7.233 1.00 31.32 83 LYS A N 16
ATOM 25226 C CA . LYS A 1 83 ? -8.139 -3.920 8.259 1.00 32.12 83 LYS A CA 16
ATOM 25227 C C . LYS A 1 83 ? -6.664 -3.796 7.892 1.00 42.13 83 LYS A C 16
ATOM 25228 O O . LYS A 1 83 ? -5.835 -3.428 8.724 1.00 51.43 83 LYS A O 16
ATOM 25247 N N . LYS A 1 84 ? -6.343 -4.104 6.640 1.00 62.35 84 LYS A N 16
ATOM 25248 C CA . LYS A 1 84 ? -4.969 -4.025 6.160 1.00 24.13 84 LYS A CA 16
ATOM 25249 C C . LYS A 1 84 ? -4.482 -2.580 6.140 1.00 32.14 84 LYS A C 16
ATOM 25250 O O . LYS A 1 84 ? -3.279 -2.320 6.112 1.00 4.43 84 LYS A O 16
ATOM 25269 N N . LEU A 1 85 ? -5.424 -1.643 6.155 1.00 23.33 85 LEU A N 16
ATOM 25270 C CA . LEU A 1 85 ? -5.091 -0.223 6.141 1.00 43.33 85 LEU A CA 16
ATOM 25271 C C . LEU A 1 85 ? -4.403 0.189 7.439 1.00 70.51 85 LEU A C 16
ATOM 25272 O O . LEU A 1 85 ? -3.479 1.002 7.434 1.00 54.44 85 LEU A O 16
ATOM 25288 N N . LYS A 1 86 ? -4.859 -0.380 8.550 1.00 73.13 86 LYS A N 16
ATOM 25289 C CA . LYS A 1 86 ? -4.287 -0.076 9.856 1.00 44.30 86 LYS A CA 16
ATOM 25290 C C . LYS A 1 86 ? -2.893 -0.680 9.993 1.00 44.22 86 LYS A C 16
ATOM 25291 O O . LYS A 1 86 ? -2.183 -0.412 10.962 1.00 12.13 86 LYS A O 16
ATOM 25310 N N . GLU A 1 87 ? -2.507 -1.494 9.016 1.00 62.32 87 GLU A N 16
ATOM 25311 C CA . GLU A 1 87 ? -1.197 -2.135 9.029 1.00 54.40 87 GLU A CA 16
ATOM 25312 C C . GLU A 1 87 ? -0.082 -1.094 9.049 1.00 10.42 87 GLU A C 16
ATOM 25313 O O . GLU A 1 87 ? 0.514 -0.825 10.094 1.00 60.31 87 GLU A O 16
ATOM 25325 N N . LEU A 1 88 ? 0.195 -0.509 7.889 1.00 63.21 88 LEU A N 16
ATOM 25326 C CA . LEU A 1 88 ? 1.239 0.504 7.772 1.00 25.54 88 LEU A CA 16
ATOM 25327 C C . LEU A 1 88 ? 0.882 1.749 8.576 1.00 21.24 88 LEU A C 16
ATOM 25328 O O . LEU A 1 88 ? 1.701 2.654 8.737 1.00 50.21 88 LEU A O 16
ATOM 25344 N N . THR A 1 89 ? -0.347 1.789 9.083 1.00 74.54 89 THR A N 16
ATOM 25345 C CA . THR A 1 89 ? -0.814 2.922 9.871 1.00 41.53 89 THR A CA 16
ATOM 25346 C C . THR A 1 89 ? -0.038 3.039 11.178 1.00 65.32 89 THR A C 16
ATOM 25347 O O . THR A 1 89 ? 0.428 4.118 11.540 1.00 43.30 89 THR A O 16
ATOM 25358 N N . SER A 1 90 ? 0.096 1.919 11.882 1.00 4.41 90 SER A N 16
ATOM 25359 C CA . SER A 1 90 ? 0.813 1.897 13.153 1.00 71.33 90 SER A CA 16
ATOM 25360 C C . SER A 1 90 ? 2.320 1.947 12.926 1.00 44.20 90 SER A C 16
ATOM 25361 O O . SER A 1 90 ? 3.069 2.442 13.769 1.00 5.11 90 SER A O 16
ATOM 25369 N N . ILE A 1 91 ? 2.758 1.431 11.782 1.00 65.12 91 ILE A N 16
ATOM 25370 C CA . ILE A 1 91 ? 4.176 1.418 11.444 1.00 43.11 91 ILE A CA 16
ATOM 25371 C C . ILE A 1 91 ? 4.675 2.820 11.113 1.00 23.02 91 ILE A C 16
ATOM 25372 O O . ILE A 1 91 ? 5.781 3.203 11.495 1.00 43.04 91 ILE A O 16
ATOM 25388 N N . SER A 1 92 ? 3.852 3.583 10.401 1.00 20.33 92 SER A N 16
ATOM 25389 C CA . SER A 1 92 ? 4.211 4.943 10.017 1.00 53.35 92 SER A CA 16
ATOM 25390 C C . SER A 1 92 ? 4.193 5.872 11.227 1.00 62.41 92 SER A C 16
ATOM 25391 O O . SER A 1 92 ? 3.238 5.881 12.002 1.00 4.43 92 SER A O 16
ATOM 25399 N N . ASN A 1 93 ? 5.258 6.653 11.380 1.00 64.14 93 ASN A N 16
ATOM 25400 C CA . ASN A 1 93 ? 5.367 7.586 12.495 1.00 32.43 93 ASN A CA 16
ATOM 25401 C C . ASN A 1 93 ? 4.669 8.904 12.172 1.00 21.52 93 ASN A C 16
ATOM 25402 O O . ASN A 1 93 ? 4.391 9.706 13.065 1.00 24.22 93 ASN A O 16
ATOM 25413 N N . ILE A 1 94 ? 4.389 9.120 10.892 1.00 1.22 94 ILE A N 16
ATOM 25414 C CA . ILE A 1 94 ? 3.723 10.339 10.451 1.00 1.41 94 ILE A CA 16
ATOM 25415 C C . ILE A 1 94 ? 2.225 10.280 10.734 1.00 62.02 94 ILE A C 16
ATOM 25416 O O . ILE A 1 94 ? 1.566 11.312 10.865 1.00 3.12 94 ILE A O 16
ATOM 25432 N N . ARG A 1 95 ? 1.695 9.065 10.826 1.00 34.53 95 ARG A N 16
ATOM 25433 C CA . ARG A 1 95 ? 0.274 8.870 11.093 1.00 13.34 95 ARG A CA 16
ATOM 25434 C C . ARG A 1 95 ? -0.151 9.626 12.349 1.00 41.01 95 ARG A C 16
ATOM 25435 O O . ARG A 1 95 ? -1.299 10.056 12.468 1.00 43.53 95 ARG A O 16
ATOM 25456 N N . TYR A 1 96 ? 0.780 9.783 13.283 1.00 52.54 96 TYR A N 16
ATOM 25457 C CA . TYR A 1 96 ? 0.501 10.484 14.530 1.00 3.50 96 TYR A CA 16
ATOM 25458 C C . TYR A 1 96 ? 0.821 11.971 14.404 1.00 44.31 96 TYR A C 16
ATOM 25459 O O . TYR A 1 96 ? -0.042 12.823 14.605 1.00 24.35 96 TYR A O 16
ATOM 25477 N N . GLY A 1 97 ? 2.073 12.274 14.068 1.00 73.31 97 GLY A N 16
ATOM 25478 C CA . GLY A 1 97 ? 2.487 13.656 13.920 1.00 73.23 97 GLY A CA 16
ATOM 25479 C C . GLY A 1 97 ? 1.577 14.438 12.992 1.00 61.34 97 GLY A C 16
ATOM 25480 O O . GLY A 1 97 ? 1.433 15.652 13.130 1.00 54.32 97 GLY A O 16
ATOM 25484 N N . TYR A 1 98 ? 0.964 13.740 12.042 1.00 63.21 98 TYR A N 16
ATOM 25485 C CA . TYR A 1 98 ? 0.067 14.376 11.085 1.00 53.12 98 TYR A CA 16
ATOM 25486 C C . TYR A 1 98 ? -1.335 13.781 11.171 1.00 65.22 98 TYR A C 16
ATOM 25487 O O . TYR A 1 98 ? -2.286 14.459 11.555 1.00 2.11 98 TYR A O 16
ATOM 25505 N N . MET A 1 1 ? 9.181 8.120 17.579 1.00 64.15 1 MET A N 17
ATOM 25506 C CA . MET A 1 1 ? 10.542 8.316 18.064 1.00 65.35 1 MET A CA 17
ATOM 25507 C C . MET A 1 1 ? 11.258 9.394 17.255 1.00 14.32 1 MET A C 17
ATOM 25508 O O . MET A 1 1 ? 11.989 10.215 17.808 1.00 14.12 1 MET A O 17
ATOM 25522 N N . GLY A 1 2 ? 11.042 9.386 15.943 1.00 14.44 2 GLY A N 17
ATOM 25523 C CA . GLY A 1 2 ? 11.673 10.369 15.082 1.00 70.21 2 GLY A CA 17
ATOM 25524 C C . GLY A 1 2 ? 11.414 10.102 13.612 1.00 13.13 2 GLY A C 17
ATOM 25525 O O . GLY A 1 2 ? 10.746 9.130 13.257 1.00 24.44 2 GLY A O 17
ATOM 25529 N N . LYS A 1 3 ? 11.940 10.969 12.753 1.00 1.00 3 LYS A N 17
ATOM 25530 C CA . LYS A 1 3 ? 11.763 10.824 11.313 1.00 34.45 3 LYS A CA 17
ATOM 25531 C C . LYS A 1 3 ? 12.986 10.173 10.677 1.00 40.14 3 LYS A C 17
ATOM 25532 O O . LYS A 1 3 ? 13.922 10.859 10.263 1.00 0.13 3 LYS A O 17
ATOM 25551 N N . LEU A 1 4 ? 12.973 8.847 10.600 1.00 55.53 4 LEU A N 17
ATOM 25552 C CA . LEU A 1 4 ? 14.082 8.103 10.012 1.00 53.30 4 LEU A CA 17
ATOM 25553 C C . LEU A 1 4 ? 14.104 8.267 8.495 1.00 12.30 4 LEU A C 17
ATOM 25554 O O . LEU A 1 4 ? 13.089 8.074 7.824 1.00 1.50 4 LEU A O 17
ATOM 25570 N N . LYS A 1 5 ? 15.266 8.622 7.960 1.00 62.11 5 LYS A N 17
ATOM 25571 C CA . LYS A 1 5 ? 15.423 8.808 6.523 1.00 53.31 5 LYS A CA 17
ATOM 25572 C C . LYS A 1 5 ? 16.483 7.865 5.964 1.00 62.40 5 LYS A C 17
ATOM 25573 O O . LYS A 1 5 ? 16.778 7.886 4.769 1.00 42.24 5 LYS A O 17
ATOM 25592 N N . TRP A 1 6 ? 17.050 7.038 6.834 1.00 21.25 6 TRP A N 17
ATOM 25593 C CA . TRP A 1 6 ? 18.077 6.085 6.427 1.00 12.13 6 TRP A CA 17
ATOM 25594 C C . TRP A 1 6 ? 17.452 4.866 5.759 1.00 63.22 6 TRP A C 17
ATOM 25595 O O . TRP A 1 6 ? 16.243 4.652 5.841 1.00 52.14 6 TRP A O 17
ATOM 25616 N N . PHE A 1 7 ? 18.284 4.067 5.098 1.00 51.23 7 PHE A N 17
ATOM 25617 C CA . PHE A 1 7 ? 17.813 2.869 4.414 1.00 31.52 7 PHE A CA 17
ATOM 25618 C C . PHE A 1 7 ? 17.815 1.669 5.358 1.00 42.25 7 PHE A C 17
ATOM 25619 O O . PHE A 1 7 ? 17.032 0.734 5.192 1.00 11.22 7 PHE A O 17
ATOM 25636 N N . SER A 1 8 ? 18.703 1.703 6.346 1.00 71.31 8 SER A N 17
ATOM 25637 C CA . SER A 1 8 ? 18.812 0.617 7.313 1.00 65.21 8 SER A CA 17
ATOM 25638 C C . SER A 1 8 ? 17.541 0.506 8.151 1.00 71.34 8 SER A C 17
ATOM 25639 O O . SER A 1 8 ? 17.204 1.412 8.911 1.00 41.44 8 SER A O 17
ATOM 25647 N N . GLY A 1 9 ? 16.840 -0.614 8.005 1.00 72.02 9 GLY A N 17
ATOM 25648 C CA . GLY A 1 9 ? 15.614 -0.824 8.752 1.00 21.33 9 GLY A CA 17
ATOM 25649 C C . GLY A 1 9 ? 15.795 -1.799 9.899 1.00 72.30 9 GLY A C 17
ATOM 25650 O O . GLY A 1 9 ? 16.071 -1.397 11.027 1.00 23.34 9 GLY A O 17
ATOM 25654 N N . GLY A 1 10 ? 15.636 -3.087 9.608 1.00 23.20 10 GLY A N 17
ATOM 25655 C CA . GLY A 1 10 ? 15.785 -4.103 10.634 1.00 20.04 10 GLY A CA 17
ATOM 25656 C C . GLY A 1 10 ? 15.431 -5.490 10.135 1.00 14.41 10 GLY A C 17
ATOM 25657 O O . GLY A 1 10 ? 16.054 -6.001 9.204 1.00 1.41 10 GLY A O 17
ATOM 25661 N N . LYS A 1 11 ? 14.427 -6.100 10.754 1.00 72.50 11 LYS A N 17
ATOM 25662 C CA . LYS A 1 11 ? 13.989 -7.437 10.368 1.00 34.43 11 LYS A CA 17
ATOM 25663 C C . LYS A 1 11 ? 13.051 -7.376 9.167 1.00 54.25 11 LYS A C 17
ATOM 25664 O O . LYS A 1 11 ? 11.944 -7.913 9.204 1.00 4.34 11 LYS A O 17
ATOM 25683 N N . GLU A 1 12 ? 13.503 -6.721 8.102 1.00 55.11 12 GLU A N 17
ATOM 25684 C CA . GLU A 1 12 ? 12.702 -6.591 6.889 1.00 25.32 12 GLU A CA 17
ATOM 25685 C C . GLU A 1 12 ? 11.281 -6.147 7.220 1.00 74.30 12 GLU A C 17
ATOM 25686 O O . GLU A 1 12 ? 10.325 -6.540 6.551 1.00 54.14 12 GLU A O 17
ATOM 25698 N N . ARG A 1 13 ? 11.149 -5.329 8.258 1.00 4.45 13 ARG A N 17
ATOM 25699 C CA . ARG A 1 13 ? 9.845 -4.832 8.681 1.00 71.13 13 ARG A CA 17
ATOM 25700 C C . ARG A 1 13 ? 9.282 -3.848 7.660 1.00 55.12 13 ARG A C 17
ATOM 25701 O O . ARG A 1 13 ? 8.066 -3.697 7.532 1.00 22.31 13 ARG A O 17
ATOM 25722 N N . SER A 1 14 ? 10.173 -3.179 6.935 1.00 25.32 14 SER A N 17
ATOM 25723 C CA . SER A 1 14 ? 9.766 -2.206 5.928 1.00 33.13 14 SER A CA 17
ATOM 25724 C C . SER A 1 14 ? 9.196 -2.903 4.697 1.00 64.55 14 SER A C 17
ATOM 25725 O O . SER A 1 14 ? 8.261 -2.412 4.068 1.00 12.14 14 SER A O 17
ATOM 25733 N N . ASN A 1 15 ? 9.771 -4.054 4.358 1.00 22.15 15 ASN A N 17
ATOM 25734 C CA . ASN A 1 15 ? 9.322 -4.821 3.202 1.00 45.13 15 ASN A CA 17
ATOM 25735 C C . ASN A 1 15 ? 7.931 -5.400 3.439 1.00 62.00 15 ASN A C 17
ATOM 25736 O O . ASN A 1 15 ? 7.246 -5.797 2.497 1.00 15.41 15 ASN A O 17
ATOM 25747 N N . GLN A 1 16 ? 7.522 -5.443 4.703 1.00 63.35 16 GLN A N 17
ATOM 25748 C CA . GLN A 1 16 ? 6.213 -5.974 5.063 1.00 73.23 16 GLN A CA 17
ATOM 25749 C C . GLN A 1 16 ? 5.100 -5.190 4.376 1.00 14.02 16 GLN A C 17
ATOM 25750 O O . GLN A 1 16 ? 4.220 -5.769 3.740 1.00 30.11 16 GLN A O 17
ATOM 25764 N N . ALA A 1 17 ? 5.145 -3.868 4.509 1.00 24.13 17 ALA A N 17
ATOM 25765 C CA . ALA A 1 17 ? 4.141 -3.004 3.900 1.00 21.23 17 ALA A CA 17
ATOM 25766 C C . ALA A 1 17 ? 3.969 -3.323 2.419 1.00 20.10 17 ALA A C 17
ATOM 25767 O O . ALA A 1 17 ? 2.851 -3.520 1.943 1.00 52.30 17 ALA A O 17
ATOM 25774 N N . GLU A 1 18 ? 5.083 -3.370 1.695 1.00 34.34 18 GLU A N 17
ATOM 25775 C CA . GLU A 1 18 ? 5.053 -3.663 0.267 1.00 61.35 18 GLU A CA 17
ATOM 25776 C C . GLU A 1 18 ? 4.321 -4.975 -0.005 1.00 5.45 18 GLU A C 17
ATOM 25777 O O . GLU A 1 18 ? 3.431 -5.037 -0.851 1.00 61.35 18 GLU A O 17
ATOM 25789 N N . ASN A 1 19 ? 4.703 -6.021 0.721 1.00 3.31 19 ASN A N 17
ATOM 25790 C CA . ASN A 1 19 ? 4.085 -7.331 0.559 1.00 13.30 19 ASN A CA 17
ATOM 25791 C C . ASN A 1 19 ? 2.582 -7.259 0.815 1.00 52.12 19 ASN A C 17
ATOM 25792 O O . ASN A 1 19 ? 1.791 -7.884 0.108 1.00 42.34 19 ASN A O 17
ATOM 25803 N N . ILE A 1 20 ? 2.197 -6.492 1.830 1.00 55.01 20 ILE A N 17
ATOM 25804 C CA . ILE A 1 20 ? 0.789 -6.337 2.177 1.00 62.40 20 ILE A CA 17
ATOM 25805 C C . ILE A 1 20 ? -0.004 -5.755 1.012 1.00 42.25 20 ILE A C 17
ATOM 25806 O O . ILE A 1 20 ? -1.034 -6.301 0.615 1.00 41.21 20 ILE A O 17
ATOM 25822 N N . ILE A 1 21 ? 0.484 -4.646 0.467 1.00 42.32 21 ILE A N 17
ATOM 25823 C CA . ILE A 1 21 ? -0.177 -3.991 -0.655 1.00 13.33 21 ILE A CA 17
ATOM 25824 C C . ILE A 1 21 ? -0.470 -4.984 -1.775 1.00 52.31 21 ILE A C 17
ATOM 25825 O O . ILE A 1 21 ? -1.555 -4.976 -2.359 1.00 34.34 21 ILE A O 17
ATOM 25841 N N . THR A 1 22 ? 0.503 -5.839 -2.071 1.00 22.10 22 THR A N 17
ATOM 25842 C CA . THR A 1 22 ? 0.351 -6.838 -3.120 1.00 33.41 22 THR A CA 17
ATOM 25843 C C . THR A 1 22 ? -0.849 -7.740 -2.850 1.00 65.24 22 THR A C 17
ATOM 25844 O O . THR A 1 22 ? -1.465 -8.263 -3.778 1.00 53.24 22 THR A O 17
ATOM 25855 N N . ASP A 1 23 ? -1.173 -7.917 -1.575 1.00 34.01 23 ASP A N 17
ATOM 25856 C CA . ASP A 1 23 ? -2.301 -8.755 -1.183 1.00 44.01 23 ASP A CA 17
ATOM 25857 C C . ASP A 1 23 ? -3.606 -8.214 -1.758 1.00 0.42 23 ASP A C 17
ATOM 25858 O O . ASP A 1 23 ? -4.215 -8.831 -2.633 1.00 2.31 23 ASP A O 17
ATOM 25867 N N . LEU A 1 24 ? -4.032 -7.058 -1.259 1.00 61.44 24 LEU A N 17
ATOM 25868 C CA . LEU A 1 24 ? -5.265 -6.433 -1.723 1.00 33.22 24 LEU A CA 17
ATOM 25869 C C . LEU A 1 24 ? -5.315 -6.388 -3.247 1.00 23.22 24 LEU A C 17
ATOM 25870 O O . LEU A 1 24 ? -6.377 -6.540 -3.849 1.00 15.14 24 LEU A O 17
ATOM 25886 N N . LEU A 1 25 ? -4.157 -6.180 -3.864 1.00 15.20 25 LEU A N 17
ATOM 25887 C CA . LEU A 1 25 ? -4.066 -6.116 -5.319 1.00 31.24 25 LEU A CA 17
ATOM 25888 C C . LEU A 1 25 ? -4.651 -7.374 -5.955 1.00 51.34 25 LEU A C 17
ATOM 25889 O O . LEU A 1 25 ? -5.498 -7.295 -6.845 1.00 50.01 25 LEU A O 17
ATOM 25905 N N . ASP A 1 26 ? -4.193 -8.532 -5.493 1.00 53.13 26 ASP A N 17
ATOM 25906 C CA . ASP A 1 26 ? -4.673 -9.806 -6.015 1.00 65.32 26 ASP A CA 17
ATOM 25907 C C . ASP A 1 26 ? -6.163 -9.978 -5.744 1.00 73.31 26 ASP A C 17
ATOM 25908 O O . ASP A 1 26 ? -6.923 -10.378 -6.627 1.00 73.34 26 ASP A O 17
ATOM 25917 N N . ASP A 1 27 ? -6.576 -9.674 -4.519 1.00 23.41 27 ASP A N 17
ATOM 25918 C CA . ASP A 1 27 ? -7.976 -9.795 -4.131 1.00 32.53 27 ASP A CA 17
ATOM 25919 C C . ASP A 1 27 ? -8.858 -8.897 -4.992 1.00 61.02 27 ASP A C 17
ATOM 25920 O O . ASP A 1 27 ? -10.023 -9.208 -5.243 1.00 32.13 27 ASP A O 17
ATOM 25929 N N . LEU A 1 28 ? -8.296 -7.781 -5.443 1.00 22.13 28 LEU A N 17
ATOM 25930 C CA . LEU A 1 28 ? -9.031 -6.835 -6.276 1.00 24.21 28 LEU A CA 17
ATOM 25931 C C . LEU A 1 28 ? -9.313 -7.429 -7.653 1.00 14.33 28 LEU A C 17
ATOM 25932 O O . LEU A 1 28 ? -10.262 -7.031 -8.328 1.00 73.45 28 LEU A O 17
ATOM 25948 N N . LYS A 1 29 ? -8.483 -8.383 -8.062 1.00 13.41 29 LYS A N 17
ATOM 25949 C CA . LYS A 1 29 ? -8.644 -9.034 -9.356 1.00 53.34 29 LYS A CA 17
ATOM 25950 C C . LYS A 1 29 ? -10.083 -9.501 -9.555 1.00 53.45 29 LYS A C 17
ATOM 25951 O O . LYS A 1 29 ? -10.585 -9.537 -10.680 1.00 32.45 29 LYS A O 17
ATOM 25970 N N . THR A 1 30 ? -10.743 -9.854 -8.457 1.00 33.21 30 THR A N 17
ATOM 25971 C CA . THR A 1 30 ? -12.124 -10.318 -8.511 1.00 2.11 30 THR A CA 17
ATOM 25972 C C . THR A 1 30 ? -13.098 -9.146 -8.516 1.00 42.25 30 THR A C 17
ATOM 25973 O O . THR A 1 30 ? -14.151 -9.203 -9.152 1.00 62.44 30 THR A O 17
ATOM 25984 N N . ASP A 1 31 ? -12.740 -8.083 -7.805 1.00 42.53 31 ASP A N 17
ATOM 25985 C CA . ASP A 1 31 ? -13.582 -6.894 -7.729 1.00 61.41 31 ASP A CA 17
ATOM 25986 C C . ASP A 1 31 ? -13.712 -6.232 -9.097 1.00 44.13 31 ASP A C 17
ATOM 25987 O O . ASP A 1 31 ? -12.717 -6.011 -9.790 1.00 21.43 31 ASP A O 17
ATOM 25996 N N . LEU A 1 32 ? -14.944 -5.918 -9.482 1.00 53.43 32 LEU A N 17
ATOM 25997 C CA . LEU A 1 32 ? -15.205 -5.281 -10.768 1.00 45.14 32 LEU A CA 17
ATOM 25998 C C . LEU A 1 32 ? -15.252 -3.764 -10.626 1.00 3.53 32 LEU A C 17
ATOM 25999 O O . LEU A 1 32 ? -16.100 -3.099 -11.222 1.00 33.41 32 LEU A O 17
ATOM 26015 N N . ASP A 1 33 ? -14.334 -3.220 -9.834 1.00 4.13 33 ASP A N 17
ATOM 26016 C CA . ASP A 1 33 ? -14.268 -1.780 -9.614 1.00 55.31 33 ASP A CA 17
ATOM 26017 C C . ASP A 1 33 ? -12.859 -1.355 -9.215 1.00 5.15 33 ASP A C 17
ATOM 26018 O O . ASP A 1 33 ? -11.949 -2.179 -9.142 1.00 44.23 33 ASP A O 17
ATOM 26027 N N . ASN A 1 34 ? -12.687 -0.062 -8.955 1.00 73.45 34 ASN A N 17
ATOM 26028 C CA . ASN A 1 34 ? -11.388 0.473 -8.564 1.00 62.22 34 ASN A CA 17
ATOM 26029 C C . ASN A 1 34 ? -10.270 -0.149 -9.397 1.00 0.15 34 ASN A C 17
ATOM 26030 O O . ASN A 1 34 ? -9.193 -0.446 -8.883 1.00 3.52 34 ASN A O 17
ATOM 26041 N N . GLU A 1 35 ? -10.537 -0.341 -10.684 1.00 62.11 35 GLU A N 17
ATOM 26042 C CA . GLU A 1 35 ? -9.553 -0.927 -11.588 1.00 14.33 35 GLU A CA 17
ATOM 26043 C C . GLU A 1 35 ? -8.395 0.038 -11.831 1.00 21.11 35 GLU A C 17
ATOM 26044 O O . GLU A 1 35 ? -7.264 -0.383 -12.074 1.00 3.53 35 GLU A O 17
ATOM 26056 N N . SER A 1 36 ? -8.688 1.332 -11.764 1.00 41.13 36 SER A N 17
ATOM 26057 C CA . SER A 1 36 ? -7.673 2.357 -11.981 1.00 23.13 36 SER A CA 17
ATOM 26058 C C . SER A 1 36 ? -7.026 2.769 -10.661 1.00 74.32 36 SER A C 17
ATOM 26059 O O . SER A 1 36 ? -5.900 3.267 -10.638 1.00 24.30 36 SER A O 17
ATOM 26067 N N . LEU A 1 37 ? -7.746 2.558 -9.566 1.00 31.51 37 LEU A N 17
ATOM 26068 C CA . LEU A 1 37 ? -7.244 2.906 -8.241 1.00 63.14 37 LEU A CA 17
ATOM 26069 C C . LEU A 1 37 ? -5.934 2.181 -7.948 1.00 15.14 37 LEU A C 17
ATOM 26070 O O . LEU A 1 37 ? -5.068 2.701 -7.245 1.00 12.45 37 LEU A O 17
ATOM 26086 N N . LYS A 1 38 ? -5.796 0.978 -8.492 1.00 65.24 38 LYS A N 17
ATOM 26087 C CA . LYS A 1 38 ? -4.590 0.181 -8.293 1.00 1.12 38 LYS A CA 17
ATOM 26088 C C . LYS A 1 38 ? -3.340 0.998 -8.606 1.00 34.45 38 LYS A C 17
ATOM 26089 O O . LYS A 1 38 ? -2.267 0.746 -8.058 1.00 34.45 38 LYS A O 17
ATOM 26108 N N . LYS A 1 39 ? -3.487 1.979 -9.489 1.00 60.22 39 LYS A N 17
ATOM 26109 C CA . LYS A 1 39 ? -2.371 2.835 -9.874 1.00 10.02 39 LYS A CA 17
ATOM 26110 C C . LYS A 1 39 ? -1.690 3.427 -8.644 1.00 72.13 39 LYS A C 17
ATOM 26111 O O . LYS A 1 39 ? -0.467 3.568 -8.606 1.00 74.15 39 LYS A O 17
ATOM 26130 N N . VAL A 1 40 ? -2.488 3.769 -7.639 1.00 0.44 40 VAL A N 17
ATOM 26131 C CA . VAL A 1 40 ? -1.962 4.343 -6.405 1.00 50.41 40 VAL A CA 17
ATOM 26132 C C . VAL A 1 40 ? -1.150 3.316 -5.625 1.00 3.11 40 VAL A C 17
ATOM 26133 O O . VAL A 1 40 ? 0.019 3.544 -5.310 1.00 22.23 40 VAL A O 17
ATOM 26146 N N . LEU A 1 41 ? -1.775 2.185 -5.315 1.00 53.55 41 LEU A N 17
ATOM 26147 C CA . LEU A 1 41 ? -1.109 1.122 -4.572 1.00 21.42 41 LEU A CA 17
ATOM 26148 C C . LEU A 1 41 ? 0.164 0.675 -5.282 1.00 70.22 41 LEU A C 17
ATOM 26149 O O . LEU A 1 41 ? 1.238 0.628 -4.682 1.00 12.43 41 LEU A O 17
ATOM 26165 N N . GLU A 1 42 ? 0.037 0.349 -6.565 1.00 3.33 42 GLU A N 17
ATOM 26166 C CA . GLU A 1 42 ? 1.179 -0.093 -7.358 1.00 12.24 42 GLU A CA 17
ATOM 26167 C C . GLU A 1 42 ? 2.301 0.940 -7.317 1.00 4.02 42 GLU A C 17
ATOM 26168 O O . GLU A 1 42 ? 3.447 0.615 -7.006 1.00 2.34 42 GLU A O 17
ATOM 26180 N N . ASN A 1 43 ? 1.964 2.185 -7.634 1.00 11.43 43 ASN A N 17
ATOM 26181 C CA . ASN A 1 43 ? 2.943 3.266 -7.634 1.00 55.23 43 ASN A CA 17
ATOM 26182 C C . ASN A 1 43 ? 3.706 3.311 -6.314 1.00 31.43 43 ASN A C 17
ATOM 26183 O O . ASN A 1 43 ? 4.902 3.023 -6.265 1.00 73.34 43 ASN A O 17
ATOM 26194 N N . TYR A 1 44 ? 3.005 3.672 -5.244 1.00 45.12 44 TYR A N 17
ATOM 26195 C CA . TYR A 1 44 ? 3.616 3.756 -3.923 1.00 62.04 44 TYR A CA 17
ATOM 26196 C C . TYR A 1 44 ? 4.352 2.464 -3.581 1.00 4.44 44 TYR A C 17
ATOM 26197 O O . TYR A 1 44 ? 5.437 2.489 -2.996 1.00 55.13 44 TYR A O 17
ATOM 26215 N N . LEU A 1 45 ? 3.755 1.335 -3.949 1.00 3.34 45 LEU A N 17
ATOM 26216 C CA . LEU A 1 45 ? 4.354 0.032 -3.682 1.00 31.14 45 LEU A CA 17
ATOM 26217 C C . LEU A 1 45 ? 5.746 -0.064 -4.295 1.00 63.02 45 LEU A C 17
ATOM 26218 O O . LEU A 1 45 ? 6.655 -0.648 -3.705 1.00 0.45 45 LEU A O 17
ATOM 26234 N N . GLU A 1 46 ? 5.908 0.515 -5.481 1.00 14.44 46 GLU A N 17
ATOM 26235 C CA . GLU A 1 46 ? 7.191 0.496 -6.171 1.00 52.55 46 GLU A CA 17
ATOM 26236 C C . GLU A 1 46 ? 8.222 1.339 -5.428 1.00 65.21 46 GLU A C 17
ATOM 26237 O O . GLU A 1 46 ? 9.418 1.053 -5.469 1.00 43.25 46 GLU A O 17
ATOM 26249 N N . GLU A 1 47 ? 7.749 2.379 -4.749 1.00 3.05 47 GLU A N 17
ATOM 26250 C CA . GLU A 1 47 ? 8.631 3.264 -3.996 1.00 41.23 47 GLU A CA 17
ATOM 26251 C C . GLU A 1 47 ? 9.473 2.475 -2.998 1.00 70.11 47 GLU A C 17
ATOM 26252 O O . GLU A 1 47 ? 10.667 2.730 -2.838 1.00 3.20 47 GLU A O 17
ATOM 26264 N N . LEU A 1 48 ? 8.843 1.515 -2.330 1.00 61.23 48 LEU A N 17
ATOM 26265 C CA . LEU A 1 48 ? 9.533 0.687 -1.347 1.00 51.12 48 LEU A CA 17
ATOM 26266 C C . LEU A 1 48 ? 10.707 -0.050 -1.984 1.00 14.41 48 LEU A C 17
ATOM 26267 O O . LEU A 1 48 ? 11.655 -0.437 -1.301 1.00 50.31 48 LEU A O 17
ATOM 26283 N N . LYS A 1 49 ? 10.638 -0.239 -3.298 1.00 23.13 49 LYS A N 17
ATOM 26284 C CA . LYS A 1 49 ? 11.696 -0.925 -4.028 1.00 63.32 49 LYS A CA 17
ATOM 26285 C C . LYS A 1 49 ? 12.930 -0.039 -4.160 1.00 71.14 49 LYS A C 17
ATOM 26286 O O . LYS A 1 49 ? 14.055 -0.495 -3.961 1.00 65.15 49 LYS A O 17
ATOM 26305 N N . GLN A 1 50 ? 12.711 1.227 -4.495 1.00 12.31 50 GLN A N 17
ATOM 26306 C CA . GLN A 1 50 ? 13.806 2.177 -4.653 1.00 3.55 50 GLN A CA 17
ATOM 26307 C C . GLN A 1 50 ? 14.308 2.658 -3.294 1.00 51.44 50 GLN A C 17
ATOM 26308 O O . GLN A 1 50 ? 13.673 2.422 -2.267 1.00 14.52 50 GLN A O 17
ATOM 26322 N N . LYS A 1 51 ? 15.451 3.335 -3.299 1.00 30.14 51 LYS A N 17
ATOM 26323 C CA . LYS A 1 51 ? 16.039 3.852 -2.068 1.00 24.34 51 LYS A CA 17
ATOM 26324 C C . LYS A 1 51 ? 15.912 5.370 -2.000 1.00 63.24 51 LYS A C 17
ATOM 26325 O O . LYS A 1 51 ? 16.600 6.026 -1.217 1.00 31.44 51 LYS A O 17
ATOM 26344 N N . SER A 1 52 ? 15.028 5.923 -2.824 1.00 20.43 52 SER A N 17
ATOM 26345 C CA . SER A 1 52 ? 14.813 7.365 -2.859 1.00 23.42 52 SER A CA 17
ATOM 26346 C C . SER A 1 52 ? 13.815 7.792 -1.786 1.00 60.34 52 SER A C 17
ATOM 26347 O O . SER A 1 52 ? 14.177 8.454 -0.815 1.00 11.34 52 SER A O 17
ATOM 26355 N N . ALA A 1 53 ? 12.557 7.405 -1.971 1.00 3.02 53 ALA A N 17
ATOM 26356 C CA . ALA A 1 53 ? 11.507 7.745 -1.020 1.00 13.20 53 ALA A CA 17
ATOM 26357 C C . ALA A 1 53 ? 11.637 6.924 0.258 1.00 1.54 53 ALA A C 17
ATOM 26358 O O . ALA A 1 53 ? 11.901 5.722 0.213 1.00 53.32 53 ALA A O 17
ATOM 26365 N N . SER A 1 54 ? 11.452 7.581 1.400 1.00 75.12 54 SER A N 17
ATOM 26366 C CA . SER A 1 54 ? 11.553 6.912 2.691 1.00 2.11 54 SER A CA 17
ATOM 26367 C C . SER A 1 54 ? 10.369 5.976 2.913 1.00 1.45 54 SER A C 17
ATOM 26368 O O . SER A 1 54 ? 9.253 6.253 2.473 1.00 41.12 54 SER A O 17
ATOM 26376 N N . VAL A 1 55 ? 10.620 4.867 3.601 1.00 64.34 55 VAL A N 17
ATOM 26377 C CA . VAL A 1 55 ? 9.576 3.890 3.884 1.00 64.24 55 VAL A CA 17
ATOM 26378 C C . VAL A 1 55 ? 8.354 4.555 4.506 1.00 5.21 55 VAL A C 17
ATOM 26379 O O . VAL A 1 55 ? 7.239 4.467 3.993 1.00 72.02 55 VAL A O 17
ATOM 26392 N N . PRO A 1 56 ? 8.567 5.239 5.640 1.00 3.54 56 PRO A N 17
ATOM 26393 C CA . PRO A 1 56 ? 7.495 5.935 6.358 1.00 11.53 56 PRO A CA 17
ATOM 26394 C C . PRO A 1 56 ? 6.988 7.158 5.600 1.00 51.21 56 PRO A C 17
ATOM 26395 O O . PRO A 1 56 ? 5.914 7.683 5.896 1.00 43.54 56 PRO A O 17
ATOM 26406 N N . LEU A 1 57 ? 7.767 7.605 4.621 1.00 42.31 57 LEU A N 17
ATOM 26407 C CA . LEU A 1 57 ? 7.397 8.767 3.820 1.00 50.22 57 LEU A CA 17
ATOM 26408 C C . LEU A 1 57 ? 6.376 8.388 2.752 1.00 14.42 57 LEU A C 17
ATOM 26409 O O . LEU A 1 57 ? 5.590 9.225 2.307 1.00 52.21 57 LEU A O 17
ATOM 26425 N N . ILE A 1 58 ? 6.393 7.123 2.346 1.00 21.33 58 ILE A N 17
ATOM 26426 C CA . ILE A 1 58 ? 5.465 6.634 1.334 1.00 64.43 58 ILE A CA 17
ATOM 26427 C C . ILE A 1 58 ? 4.155 6.174 1.964 1.00 52.55 58 ILE A C 17
ATOM 26428 O O . ILE A 1 58 ? 3.074 6.591 1.545 1.00 33.45 58 ILE A O 17
ATOM 26444 N N . LEU A 1 59 ? 4.259 5.317 2.973 1.00 73.21 59 LEU A N 17
ATOM 26445 C CA . LEU A 1 59 ? 3.080 4.802 3.663 1.00 43.31 59 LEU A CA 17
ATOM 26446 C C . LEU A 1 59 ? 2.252 5.942 4.249 1.00 63.23 59 LEU A C 17
ATOM 26447 O O . LEU A 1 59 ? 1.034 5.830 4.383 1.00 11.41 59 LEU A O 17
ATOM 26463 N N . SER A 1 60 ? 2.921 7.037 4.593 1.00 21.53 60 SER A N 17
ATOM 26464 C CA . SER A 1 60 ? 2.247 8.196 5.167 1.00 72.24 60 SER A CA 17
ATOM 26465 C C . SER A 1 60 ? 1.307 8.836 4.149 1.00 33.32 60 SER A C 17
ATOM 26466 O O . SER A 1 60 ? 0.096 8.905 4.364 1.00 63.41 60 SER A O 17
ATOM 26474 N N . ARG A 1 61 ? 1.873 9.301 3.041 1.00 52.14 61 ARG A N 17
ATOM 26475 C CA . ARG A 1 61 ? 1.087 9.936 1.989 1.00 2.13 61 ARG A CA 17
ATOM 26476 C C . ARG A 1 61 ? 0.133 8.935 1.344 1.00 4.14 61 ARG A C 17
ATOM 26477 O O . ARG A 1 61 ? -0.970 9.291 0.930 1.00 2.33 61 ARG A O 17
ATOM 26498 N N . MET A 1 62 ? 0.567 7.681 1.260 1.00 2.23 62 MET A N 17
ATOM 26499 C CA . MET A 1 62 ? -0.249 6.630 0.666 1.00 64.30 62 MET A CA 17
ATOM 26500 C C . MET A 1 62 ? -1.639 6.599 1.294 1.00 64.42 62 MET A C 17
ATOM 26501 O O . MET A 1 62 ? -2.646 6.732 0.599 1.00 24.54 62 MET A O 17
ATOM 26515 N N . ASN A 1 63 ? -1.684 6.422 2.610 1.00 15.03 63 ASN A N 17
ATOM 26516 C CA . ASN A 1 63 ? -2.952 6.373 3.331 1.00 64.25 63 ASN A CA 17
ATOM 26517 C C . ASN A 1 63 ? -3.796 7.608 3.031 1.00 60.22 63 ASN A C 17
ATOM 26518 O O . ASN A 1 63 ? -5.022 7.529 2.941 1.00 31.51 63 ASN A O 17
ATOM 26529 N N . LEU A 1 64 ? -3.133 8.748 2.875 1.00 1.23 64 LEU A N 17
ATOM 26530 C CA . LEU A 1 64 ? -3.821 10.001 2.584 1.00 71.43 64 LEU A CA 17
ATOM 26531 C C . LEU A 1 64 ? -4.368 10.003 1.160 1.00 11.51 64 LEU A C 17
ATOM 26532 O O . LEU A 1 64 ? -5.339 10.697 0.858 1.00 4.43 64 LEU A O 17
ATOM 26548 N N . ASP A 1 65 ? -3.740 9.222 0.289 1.00 25.43 65 ASP A N 17
ATOM 26549 C CA . ASP A 1 65 ? -4.164 9.131 -1.102 1.00 52.44 65 ASP A CA 17
ATOM 26550 C C . ASP A 1 65 ? -5.267 8.090 -1.268 1.00 2.51 65 ASP A C 17
ATOM 26551 O O . ASP A 1 65 ? -6.333 8.382 -1.811 1.00 72.12 65 ASP A O 17
ATOM 26560 N N . ILE A 1 66 ? -5.003 6.876 -0.795 1.00 53.42 66 ILE A N 17
ATOM 26561 C CA . ILE A 1 66 ? -5.973 5.793 -0.891 1.00 53.04 66 ILE A CA 17
ATOM 26562 C C . ILE A 1 66 ? -7.291 6.175 -0.226 1.00 20.31 66 ILE A C 17
ATOM 26563 O O . ILE A 1 66 ? -8.360 6.043 -0.822 1.00 34.11 66 ILE A O 17
ATOM 26579 N N . SER A 1 67 ? -7.207 6.650 1.013 1.00 52.45 67 SER A N 17
ATOM 26580 C CA . SER A 1 67 ? -8.393 7.050 1.760 1.00 34.45 67 SER A CA 17
ATOM 26581 C C . SER A 1 67 ? -9.211 8.072 0.976 1.00 2.23 67 SER A C 17
ATOM 26582 O O . SER A 1 67 ? -10.439 8.096 1.057 1.00 41.32 67 SER A O 17
ATOM 26590 N N . LYS A 1 68 ? -8.520 8.917 0.219 1.00 44.15 68 LYS A N 17
ATOM 26591 C CA . LYS A 1 68 ? -9.178 9.942 -0.582 1.00 33.15 68 LYS A CA 17
ATOM 26592 C C . LYS A 1 68 ? -9.895 9.322 -1.777 1.00 75.30 68 LYS A C 17
ATOM 26593 O O . LYS A 1 68 ? -11.025 9.692 -2.096 1.00 1.54 68 LYS A O 17
ATOM 26612 N N . ALA A 1 69 ? -9.232 8.376 -2.433 1.00 32.32 69 ALA A N 17
ATOM 26613 C CA . ALA A 1 69 ? -9.808 7.701 -3.590 1.00 52.42 69 ALA A CA 17
ATOM 26614 C C . ALA A 1 69 ? -11.135 7.039 -3.236 1.00 31.25 69 ALA A C 17
ATOM 26615 O O . ALA A 1 69 ? -11.951 6.755 -4.112 1.00 75.12 69 ALA A O 17
ATOM 26622 N N . ILE A 1 70 ? -11.342 6.794 -1.946 1.00 33.33 70 ILE A N 17
ATOM 26623 C CA . ILE A 1 70 ? -12.571 6.164 -1.477 1.00 4.53 70 ILE A CA 17
ATOM 26624 C C . ILE A 1 70 ? -13.781 7.055 -1.742 1.00 24.45 70 ILE A C 17
ATOM 26625 O O . ILE A 1 70 ? -14.608 6.754 -2.602 1.00 72.13 70 ILE A O 17
ATOM 26641 N N . ARG A 1 71 ? -13.875 8.151 -0.997 1.00 34.14 71 ARG A N 17
ATOM 26642 C CA . ARG A 1 71 ? -14.984 9.086 -1.151 1.00 30.31 71 ARG A CA 17
ATOM 26643 C C . ARG A 1 71 ? -15.005 9.676 -2.558 1.00 51.24 71 ARG A C 17
ATOM 26644 O O . ARG A 1 71 ? -16.049 9.723 -3.206 1.00 73.00 71 ARG A O 17
ATOM 26665 N N . ASN A 1 72 ? -13.844 10.126 -3.022 1.00 52.32 72 ASN A N 17
ATOM 26666 C CA . ASN A 1 72 ? -13.729 10.715 -4.352 1.00 72.32 72 ASN A CA 17
ATOM 26667 C C . ASN A 1 72 ? -14.273 9.766 -5.416 1.00 74.22 72 ASN A C 17
ATOM 26668 O O . ASN A 1 72 ? -15.377 9.956 -5.925 1.00 34.23 72 ASN A O 17
ATOM 26679 N N . ASP A 1 73 ? -13.490 8.745 -5.746 1.00 52.31 73 ASP A N 17
ATOM 26680 C CA . ASP A 1 73 ? -13.893 7.766 -6.748 1.00 22.50 73 ASP A CA 17
ATOM 26681 C C . ASP A 1 73 ? -15.257 7.171 -6.409 1.00 43.43 73 ASP A C 17
ATOM 26682 O O . ASP A 1 73 ? -16.180 7.205 -7.223 1.00 44.53 73 ASP A O 17
ATOM 26691 N N . GLY A 1 74 ? -15.376 6.626 -5.203 1.00 33.34 74 GLY A N 17
ATOM 26692 C CA . GLY A 1 74 ? -16.630 6.030 -4.779 1.00 12.51 74 GLY A CA 17
ATOM 26693 C C . GLY A 1 74 ? -16.528 4.528 -4.603 1.00 13.10 74 GLY A C 17
ATOM 26694 O O . GLY A 1 74 ? -17.515 3.809 -4.765 1.00 62.02 74 GLY A O 17
ATOM 26698 N N . VAL A 1 75 ? -15.333 4.052 -4.271 1.00 43.23 75 VAL A N 17
ATOM 26699 C CA . VAL A 1 75 ? -15.106 2.626 -4.073 1.00 60.24 75 VAL A CA 17
ATOM 26700 C C . VAL A 1 75 ? -15.597 2.176 -2.702 1.00 63.25 75 VAL A C 17
ATOM 26701 O O . VAL A 1 75 ? -16.216 2.946 -1.967 1.00 55.24 75 VAL A O 17
ATOM 26714 N N . THR A 1 76 ? -15.314 0.923 -2.360 1.00 64.32 76 THR A N 17
ATOM 26715 C CA . THR A 1 76 ? -15.727 0.368 -1.077 1.00 42.42 76 THR A CA 17
ATOM 26716 C C . THR A 1 76 ? -14.742 -0.690 -0.592 1.00 53.53 76 THR A C 17
ATOM 26717 O O . THR A 1 76 ? -14.413 -1.626 -1.322 1.00 23.12 76 THR A O 17
ATOM 26728 N N . LEU A 1 77 ? -14.276 -0.536 0.642 1.00 3.10 77 LEU A N 17
ATOM 26729 C CA . LEU A 1 77 ? -13.328 -1.480 1.224 1.00 33.32 77 LEU A CA 17
ATOM 26730 C C . LEU A 1 77 ? -14.040 -2.742 1.700 1.00 23.51 77 LEU A C 17
ATOM 26731 O O . LEU A 1 77 ? -15.164 -3.026 1.288 1.00 12.22 77 LEU A O 17
ATOM 26747 N N . SER A 1 78 ? -13.377 -3.497 2.571 1.00 13.55 78 SER A N 17
ATOM 26748 C CA . SER A 1 78 ? -13.947 -4.729 3.103 1.00 64.01 78 SER A CA 17
ATOM 26749 C C . SER A 1 78 ? -13.256 -5.130 4.403 1.00 22.52 78 SER A C 17
ATOM 26750 O O . SER A 1 78 ? -12.372 -4.426 4.892 1.00 33.21 78 SER A O 17
ATOM 26758 N N . ASP A 1 79 ? -13.665 -6.266 4.957 1.00 51.11 79 ASP A N 17
ATOM 26759 C CA . ASP A 1 79 ? -13.087 -6.762 6.200 1.00 22.43 79 ASP A CA 17
ATOM 26760 C C . ASP A 1 79 ? -11.564 -6.811 6.110 1.00 54.32 79 ASP A C 17
ATOM 26761 O O . ASP A 1 79 ? -10.870 -5.999 6.722 1.00 4.14 79 ASP A O 17
ATOM 26770 N N . TYR A 1 80 ? -11.053 -7.767 5.343 1.00 25.31 80 TYR A N 17
ATOM 26771 C CA . TYR A 1 80 ? -9.612 -7.923 5.175 1.00 4.35 80 TYR A CA 17
ATOM 26772 C C . TYR A 1 80 ? -8.970 -6.612 4.733 1.00 5.15 80 TYR A C 17
ATOM 26773 O O . TYR A 1 80 ? -7.863 -6.278 5.155 1.00 42.32 80 TYR A O 17
ATOM 26791 N N . GLN A 1 81 ? -9.674 -5.873 3.881 1.00 25.52 81 GLN A N 17
ATOM 26792 C CA . GLN A 1 81 ? -9.173 -4.599 3.381 1.00 44.52 81 GLN A CA 17
ATOM 26793 C C . GLN A 1 81 ? -8.933 -3.621 4.527 1.00 22.14 81 GLN A C 17
ATOM 26794 O O . GLN A 1 81 ? -7.791 -3.353 4.899 1.00 5.11 81 GLN A O 17
ATOM 26808 N N . SER A 1 82 ? -10.019 -3.090 5.082 1.00 64.35 82 SER A N 17
ATOM 26809 C CA . SER A 1 82 ? -9.925 -2.138 6.183 1.00 13.21 82 SER A CA 17
ATOM 26810 C C . SER A 1 82 ? -9.005 -2.664 7.280 1.00 12.25 82 SER A C 17
ATOM 26811 O O . SER A 1 82 ? -8.313 -1.896 7.949 1.00 52.40 82 SER A O 17
ATOM 26819 N N . LYS A 1 83 ? -9.002 -3.981 7.459 1.00 5.14 83 LYS A N 17
ATOM 26820 C CA . LYS A 1 83 ? -8.165 -4.612 8.474 1.00 33.33 83 LYS A CA 17
ATOM 26821 C C . LYS A 1 83 ? -6.687 -4.463 8.131 1.00 20.24 83 LYS A C 17
ATOM 26822 O O . LYS A 1 83 ? -5.893 -4.002 8.951 1.00 64.15 83 LYS A O 17
ATOM 26841 N N . LYS A 1 84 ? -6.324 -4.855 6.914 1.00 63.02 84 LYS A N 17
ATOM 26842 C CA . LYS A 1 84 ? -4.941 -4.762 6.461 1.00 11.31 84 LYS A CA 17
ATOM 26843 C C . LYS A 1 84 ? -4.438 -3.324 6.538 1.00 32.11 84 LYS A C 17
ATOM 26844 O O . LYS A 1 84 ? -3.233 -3.079 6.606 1.00 75.43 84 LYS A O 17
ATOM 26863 N N . LEU A 1 85 ? -5.369 -2.376 6.528 1.00 1.24 85 LEU A N 17
ATOM 26864 C CA . LEU A 1 85 ? -5.020 -0.961 6.599 1.00 63.10 85 LEU A CA 17
ATOM 26865 C C . LEU A 1 85 ? -4.286 -0.645 7.899 1.00 41.15 85 LEU A C 17
ATOM 26866 O O . LEU A 1 85 ? -3.455 0.262 7.951 1.00 73.43 85 LEU A O 17
ATOM 26882 N N . LYS A 1 86 ? -4.596 -1.401 8.946 1.00 34.20 86 LYS A N 17
ATOM 26883 C CA . LYS A 1 86 ? -3.964 -1.205 10.246 1.00 12.10 86 LYS A CA 17
ATOM 26884 C C . LYS A 1 86 ? -2.510 -1.666 10.218 1.00 52.22 86 LYS A C 17
ATOM 26885 O O . LYS A 1 86 ? -1.766 -1.455 11.175 1.00 70.01 86 LYS A O 17
ATOM 26904 N N . GLU A 1 87 ? -2.114 -2.293 9.116 1.00 74.45 87 GLU A N 17
ATOM 26905 C CA . GLU A 1 87 ? -0.749 -2.782 8.965 1.00 24.32 87 GLU A CA 17
ATOM 26906 C C . GLU A 1 87 ? 0.240 -1.622 8.891 1.00 50.20 87 GLU A C 17
ATOM 26907 O O . GLU A 1 87 ? 0.904 -1.293 9.875 1.00 12.32 87 GLU A O 17
ATOM 26919 N N . LEU A 1 88 ? 0.332 -1.006 7.718 1.00 51.42 88 LEU A N 17
ATOM 26920 C CA . LEU A 1 88 ? 1.239 0.119 7.513 1.00 22.12 88 LEU A CA 17
ATOM 26921 C C . LEU A 1 88 ? 0.857 1.296 8.403 1.00 10.43 88 LEU A C 17
ATOM 26922 O O . LEU A 1 88 ? 1.602 2.270 8.521 1.00 73.02 88 LEU A O 17
ATOM 26938 N N . THR A 1 89 ? -0.311 1.201 9.032 1.00 3.15 89 THR A N 17
ATOM 26939 C CA . THR A 1 89 ? -0.793 2.258 9.914 1.00 72.43 89 THR A CA 17
ATOM 26940 C C . THR A 1 89 ? -0.041 2.253 11.240 1.00 14.40 89 THR A C 17
ATOM 26941 O O . THR A 1 89 ? 0.389 3.300 11.725 1.00 42.23 89 THR A O 17
ATOM 26952 N N . SER A 1 90 ? 0.115 1.069 11.823 1.00 33.31 90 SER A N 17
ATOM 26953 C CA . SER A 1 90 ? 0.812 0.929 13.095 1.00 61.31 90 SER A CA 17
ATOM 26954 C C . SER A 1 90 ? 2.321 1.057 12.905 1.00 1.54 90 SER A C 17
ATOM 26955 O O . SER A 1 90 ? 3.017 1.628 13.745 1.00 31.43 90 SER A O 17
ATOM 26963 N N . ILE A 1 91 ? 2.818 0.524 11.795 1.00 21.31 91 ILE A N 17
ATOM 26964 C CA . ILE A 1 91 ? 4.244 0.579 11.493 1.00 13.25 91 ILE A CA 17
ATOM 26965 C C . ILE A 1 91 ? 4.696 2.013 11.244 1.00 4.11 91 ILE A C 17
ATOM 26966 O O . ILE A 1 91 ? 5.844 2.368 11.517 1.00 13.51 91 ILE A O 17
ATOM 26982 N N . SER A 1 92 ? 3.788 2.834 10.726 1.00 63.21 92 SER A N 17
ATOM 26983 C CA . SER A 1 92 ? 4.095 4.230 10.439 1.00 43.24 92 SER A CA 17
ATOM 26984 C C . SER A 1 92 ? 4.230 5.034 11.729 1.00 1.14 92 SER A C 17
ATOM 26985 O O . SER A 1 92 ? 4.856 6.093 11.752 1.00 72.11 92 SER A O 17
ATOM 26993 N N . ASN A 1 93 ? 3.636 4.521 12.802 1.00 45.34 93 ASN A N 17
ATOM 26994 C CA . ASN A 1 93 ? 3.688 5.191 14.097 1.00 73.53 93 ASN A CA 17
ATOM 26995 C C . ASN A 1 93 ? 3.169 6.621 13.991 1.00 31.24 93 ASN A C 17
ATOM 26996 O O . ASN A 1 93 ? 3.762 7.550 14.540 1.00 1.20 93 ASN A O 17
ATOM 27007 N N . ILE A 1 94 ? 2.057 6.791 13.282 1.00 24.31 94 ILE A N 17
ATOM 27008 C CA . ILE A 1 94 ? 1.457 8.107 13.106 1.00 65.13 94 ILE A CA 17
ATOM 27009 C C . ILE A 1 94 ? 0.531 8.450 14.268 1.00 24.50 94 ILE A C 17
ATOM 27010 O O . ILE A 1 94 ? 0.462 9.600 14.702 1.00 23.23 94 ILE A O 17
ATOM 27026 N N . ARG A 1 95 ? -0.177 7.443 14.770 1.00 72.20 95 ARG A N 17
ATOM 27027 C CA . ARG A 1 95 ? -1.098 7.638 15.882 1.00 32.52 95 ARG A CA 17
ATOM 27028 C C . ARG A 1 95 ? -0.348 8.061 17.142 1.00 12.23 95 ARG A C 17
ATOM 27029 O O . ARG A 1 95 ? -0.923 8.671 18.043 1.00 14.44 95 ARG A O 17
ATOM 27050 N N . TYR A 1 96 ? 0.938 7.733 17.197 1.00 61.24 96 TYR A N 17
ATOM 27051 C CA . TYR A 1 96 ? 1.766 8.076 18.346 1.00 25.01 96 TYR A CA 17
ATOM 27052 C C . TYR A 1 96 ? 2.749 9.190 17.997 1.00 34.00 96 TYR A C 17
ATOM 27053 O O . TYR A 1 96 ? 2.804 9.649 16.856 1.00 24.44 96 TYR A O 17
ATOM 27071 N N . GLY A 1 97 ? 3.525 9.619 18.987 1.00 34.53 97 GLY A N 17
ATOM 27072 C CA . GLY A 1 97 ? 4.496 10.674 18.766 1.00 32.00 97 GLY A CA 17
ATOM 27073 C C . GLY A 1 97 ? 4.899 11.370 20.050 1.00 1.54 97 GLY A C 17
ATOM 27074 O O . GLY A 1 97 ? 5.078 12.588 20.075 1.00 13.22 97 GLY A O 17
ATOM 27078 N N . TYR A 1 98 ? 5.041 10.596 21.121 1.00 0.22 98 TYR A N 17
ATOM 27079 C CA . TYR A 1 98 ? 5.422 11.147 22.417 1.00 10.11 98 TYR A CA 17
ATOM 27080 C C . TYR A 1 98 ? 6.936 11.106 22.603 1.00 74.44 98 TYR A C 17
ATOM 27081 O O . TYR A 1 98 ? 7.601 12.140 22.589 1.00 33.32 98 TYR A O 17
ATOM 27099 N N . MET A 1 1 ? 24.119 -10.866 3.829 1.00 53.33 1 MET A N 18
ATOM 27100 C CA . MET A 1 1 ? 24.078 -12.244 3.355 1.00 34.40 1 MET A CA 18
ATOM 27101 C C . MET A 1 1 ? 22.758 -12.536 2.646 1.00 62.00 1 MET A C 18
ATOM 27102 O O . MET A 1 1 ? 21.732 -11.928 2.949 1.00 10.22 1 MET A O 18
ATOM 27116 N N . GLY A 1 2 ? 22.793 -13.470 1.701 1.00 4.12 2 GLY A N 18
ATOM 27117 C CA . GLY A 1 2 ? 21.594 -13.825 0.964 1.00 61.51 2 GLY A CA 18
ATOM 27118 C C . GLY A 1 2 ? 20.639 -14.670 1.784 1.00 55.31 2 GLY A C 18
ATOM 27119 O O . GLY A 1 2 ? 20.867 -15.863 1.984 1.00 45.22 2 GLY A O 18
ATOM 27123 N N . LYS A 1 3 ? 19.565 -14.050 2.262 1.00 75.12 3 LYS A N 18
ATOM 27124 C CA . LYS A 1 3 ? 18.570 -14.751 3.065 1.00 24.31 3 LYS A CA 18
ATOM 27125 C C . LYS A 1 3 ? 17.392 -15.198 2.205 1.00 51.23 3 LYS A C 18
ATOM 27126 O O . LYS A 1 3 ? 17.133 -14.625 1.145 1.00 60.43 3 LYS A O 18
ATOM 27145 N N . LEU A 1 4 ? 16.681 -16.219 2.668 1.00 24.34 4 LEU A N 18
ATOM 27146 C CA . LEU A 1 4 ? 15.528 -16.741 1.942 1.00 71.21 4 LEU A CA 18
ATOM 27147 C C . LEU A 1 4 ? 14.242 -16.520 2.731 1.00 12.31 4 LEU A C 18
ATOM 27148 O O . LEU A 1 4 ? 14.083 -17.034 3.838 1.00 50.30 4 LEU A O 18
ATOM 27164 N N . LYS A 1 5 ? 13.324 -15.753 2.152 1.00 15.22 5 LYS A N 18
ATOM 27165 C CA . LYS A 1 5 ? 12.049 -15.465 2.798 1.00 12.04 5 LYS A CA 18
ATOM 27166 C C . LYS A 1 5 ? 11.139 -16.689 2.775 1.00 53.34 5 LYS A C 18
ATOM 27167 O O . LYS A 1 5 ? 10.395 -16.902 1.817 1.00 23.34 5 LYS A O 18
ATOM 27186 N N . TRP A 1 6 ? 11.203 -17.488 3.834 1.00 10.02 6 TRP A N 18
ATOM 27187 C CA . TRP A 1 6 ? 10.383 -18.689 3.934 1.00 21.53 6 TRP A CA 18
ATOM 27188 C C . TRP A 1 6 ? 10.098 -19.034 5.392 1.00 11.24 6 TRP A C 18
ATOM 27189 O O . TRP A 1 6 ? 10.763 -18.533 6.300 1.00 15.34 6 TRP A O 18
ATOM 27210 N N . PHE A 1 7 ? 9.106 -19.890 5.611 1.00 64.22 7 PHE A N 18
ATOM 27211 C CA . PHE A 1 7 ? 8.733 -20.300 6.960 1.00 70.22 7 PHE A CA 18
ATOM 27212 C C . PHE A 1 7 ? 8.462 -19.086 7.842 1.00 41.22 7 PHE A C 18
ATOM 27213 O O . PHE A 1 7 ? 8.768 -19.091 9.035 1.00 41.22 7 PHE A O 18
ATOM 27230 N N . SER A 1 8 ? 7.888 -18.045 7.247 1.00 62.45 8 SER A N 18
ATOM 27231 C CA . SER A 1 8 ? 7.581 -16.821 7.976 1.00 31.11 8 SER A CA 18
ATOM 27232 C C . SER A 1 8 ? 6.867 -15.817 7.077 1.00 73.12 8 SER A C 18
ATOM 27233 O O . SER A 1 8 ? 6.699 -16.049 5.879 1.00 0.54 8 SER A O 18
ATOM 27241 N N . GLY A 1 9 ? 6.448 -14.699 7.662 1.00 33.20 9 GLY A N 18
ATOM 27242 C CA . GLY A 1 9 ? 5.756 -13.676 6.900 1.00 22.33 9 GLY A CA 18
ATOM 27243 C C . GLY A 1 9 ? 6.690 -12.586 6.413 1.00 41.25 9 GLY A C 18
ATOM 27244 O O . GLY A 1 9 ? 7.167 -12.629 5.279 1.00 24.03 9 GLY A O 18
ATOM 27248 N N . GLY A 1 10 ? 6.951 -11.604 7.271 1.00 64.34 10 GLY A N 18
ATOM 27249 C CA . GLY A 1 10 ? 7.832 -10.512 6.902 1.00 50.22 10 GLY A CA 18
ATOM 27250 C C . GLY A 1 10 ? 9.141 -10.540 7.665 1.00 41.12 10 GLY A C 18
ATOM 27251 O O . GLY A 1 10 ? 9.152 -10.575 8.895 1.00 32.10 10 GLY A O 18
ATOM 27255 N N . LYS A 1 11 ? 10.250 -10.525 6.933 1.00 5.05 11 LYS A N 18
ATOM 27256 C CA . LYS A 1 11 ? 11.572 -10.550 7.548 1.00 43.45 11 LYS A CA 18
ATOM 27257 C C . LYS A 1 11 ? 11.969 -9.161 8.042 1.00 70.53 11 LYS A C 18
ATOM 27258 O O . LYS A 1 11 ? 12.988 -9.000 8.712 1.00 32.41 11 LYS A O 18
ATOM 27277 N N . GLU A 1 12 ? 11.156 -8.165 7.707 1.00 31.13 12 GLU A N 18
ATOM 27278 C CA . GLU A 1 12 ? 11.422 -6.791 8.119 1.00 63.51 12 GLU A CA 18
ATOM 27279 C C . GLU A 1 12 ? 10.146 -5.954 8.079 1.00 63.14 12 GLU A C 18
ATOM 27280 O O . GLU A 1 12 ? 9.138 -6.368 7.509 1.00 74.23 12 GLU A O 18
ATOM 27292 N N . ARG A 1 13 ? 10.201 -4.775 8.690 1.00 52.12 13 ARG A N 18
ATOM 27293 C CA . ARG A 1 13 ? 9.051 -3.880 8.726 1.00 54.44 13 ARG A CA 18
ATOM 27294 C C . ARG A 1 13 ? 8.854 -3.193 7.377 1.00 61.14 13 ARG A C 18
ATOM 27295 O O . ARG A 1 13 ? 7.725 -2.928 6.963 1.00 73.23 13 ARG A O 18
ATOM 27316 N N . SER A 1 14 ? 9.960 -2.907 6.697 1.00 70.10 14 SER A N 18
ATOM 27317 C CA . SER A 1 14 ? 9.909 -2.248 5.397 1.00 1.33 14 SER A CA 18
ATOM 27318 C C . SER A 1 14 ? 9.231 -3.139 4.361 1.00 25.12 14 SER A C 18
ATOM 27319 O O . SER A 1 14 ? 8.353 -2.696 3.624 1.00 13.34 14 SER A O 18
ATOM 27327 N N . ASN A 1 15 ? 9.649 -4.401 4.312 1.00 30.05 15 ASN A N 18
ATOM 27328 C CA . ASN A 1 15 ? 9.084 -5.356 3.367 1.00 62.11 15 ASN A CA 18
ATOM 27329 C C . ASN A 1 15 ? 7.671 -5.756 3.777 1.00 34.32 15 ASN A C 18
ATOM 27330 O O . ASN A 1 15 ? 6.924 -6.334 2.987 1.00 70.34 15 ASN A O 18
ATOM 27341 N N . GLN A 1 16 ? 7.310 -5.445 5.018 1.00 72.21 16 GLN A N 18
ATOM 27342 C CA . GLN A 1 16 ? 5.985 -5.772 5.533 1.00 64.22 16 GLN A CA 18
ATOM 27343 C C . GLN A 1 16 ? 4.896 -5.115 4.693 1.00 40.23 16 GLN A C 18
ATOM 27344 O O . GLN A 1 16 ? 4.087 -5.797 4.064 1.00 14.11 16 GLN A O 18
ATOM 27358 N N . ALA A 1 17 ? 4.883 -3.786 4.686 1.00 73.11 17 ALA A N 18
ATOM 27359 C CA . ALA A 1 17 ? 3.894 -3.036 3.921 1.00 60.43 17 ALA A CA 18
ATOM 27360 C C . ALA A 1 17 ? 3.839 -3.516 2.475 1.00 43.44 17 ALA A C 18
ATOM 27361 O O . ALA A 1 17 ? 2.765 -3.800 1.946 1.00 70.21 17 ALA A O 18
ATOM 27368 N N . GLU A 1 18 ? 5.004 -3.603 1.840 1.00 45.32 18 GLU A N 18
ATOM 27369 C CA . GLU A 1 18 ? 5.087 -4.047 0.453 1.00 24.21 18 GLU A CA 18
ATOM 27370 C C . GLU A 1 18 ? 4.365 -5.378 0.264 1.00 25.33 18 GLU A C 18
ATOM 27371 O O . GLU A 1 18 ? 3.634 -5.567 -0.706 1.00 11.11 18 GLU A O 18
ATOM 27383 N N . ASN A 1 19 ? 4.578 -6.298 1.200 1.00 64.24 19 ASN A N 18
ATOM 27384 C CA . ASN A 1 19 ? 3.950 -7.613 1.137 1.00 14.33 19 ASN A CA 18
ATOM 27385 C C . ASN A 1 19 ? 2.436 -7.499 1.285 1.00 31.21 19 ASN A C 18
ATOM 27386 O O . ASN A 1 19 ? 1.680 -8.165 0.577 1.00 62.12 19 ASN A O 18
ATOM 27397 N N . ILE A 1 20 ? 2.000 -6.650 2.210 1.00 23.43 20 ILE A N 18
ATOM 27398 C CA . ILE A 1 20 ? 0.577 -6.448 2.451 1.00 55.31 20 ILE A CA 18
ATOM 27399 C C . ILE A 1 20 ? -0.126 -5.941 1.195 1.00 10.25 20 ILE A C 18
ATOM 27400 O O . ILE A 1 20 ? -1.131 -6.506 0.763 1.00 62.20 20 ILE A O 18
ATOM 27416 N N . ILE A 1 21 ? 0.409 -4.872 0.615 1.00 62.31 21 ILE A N 18
ATOM 27417 C CA . ILE A 1 21 ? -0.165 -4.290 -0.591 1.00 64.44 21 ILE A CA 18
ATOM 27418 C C . ILE A 1 21 ? -0.387 -5.354 -1.662 1.00 13.45 21 ILE A C 18
ATOM 27419 O O . ILE A 1 21 ? -1.413 -5.360 -2.344 1.00 64.20 21 ILE A O 18
ATOM 27435 N N . THR A 1 22 ? 0.580 -6.254 -1.804 1.00 21.54 22 THR A N 18
ATOM 27436 C CA . THR A 1 22 ? 0.490 -7.323 -2.790 1.00 21.30 22 THR A CA 18
ATOM 27437 C C . THR A 1 22 ? -0.780 -8.144 -2.598 1.00 34.32 22 THR A C 18
ATOM 27438 O O . THR A 1 22 ? -1.323 -8.700 -3.553 1.00 43.43 22 THR A O 18
ATOM 27449 N N . ASP A 1 23 ? -1.251 -8.215 -1.358 1.00 1.42 23 ASP A N 18
ATOM 27450 C CA . ASP A 1 23 ? -2.459 -8.966 -1.040 1.00 75.35 23 ASP A CA 18
ATOM 27451 C C . ASP A 1 23 ? -3.662 -8.400 -1.788 1.00 34.35 23 ASP A C 18
ATOM 27452 O O . ASP A 1 23 ? -4.175 -9.020 -2.721 1.00 72.44 23 ASP A O 18
ATOM 27461 N N . LEU A 1 24 ? -4.112 -7.221 -1.371 1.00 44.25 24 LEU A N 18
ATOM 27462 C CA . LEU A 1 24 ? -5.256 -6.571 -2.001 1.00 65.53 24 LEU A CA 18
ATOM 27463 C C . LEU A 1 24 ? -5.104 -6.552 -3.519 1.00 21.10 24 LEU A C 18
ATOM 27464 O O . LEU A 1 24 ? -6.047 -6.854 -4.252 1.00 4.03 24 LEU A O 18
ATOM 27480 N N . LEU A 1 25 ? -3.911 -6.198 -3.984 1.00 35.24 25 LEU A N 18
ATOM 27481 C CA . LEU A 1 25 ? -3.635 -6.141 -5.415 1.00 62.43 25 LEU A CA 18
ATOM 27482 C C . LEU A 1 25 ? -3.940 -7.479 -6.082 1.00 2.23 25 LEU A C 18
ATOM 27483 O O . LEU A 1 25 ? -4.624 -7.532 -7.104 1.00 23.22 25 LEU A O 18
ATOM 27499 N N . ASP A 1 26 ? -3.430 -8.556 -5.496 1.00 64.35 26 ASP A N 18
ATOM 27500 C CA . ASP A 1 26 ? -3.651 -9.894 -6.031 1.00 41.24 26 ASP A CA 18
ATOM 27501 C C . ASP A 1 26 ? -5.134 -10.247 -6.019 1.00 31.55 26 ASP A C 18
ATOM 27502 O O . ASP A 1 26 ? -5.685 -10.698 -7.023 1.00 23.04 26 ASP A O 18
ATOM 27511 N N . ASP A 1 27 ? -5.777 -10.040 -4.874 1.00 42.22 27 ASP A N 18
ATOM 27512 C CA . ASP A 1 27 ? -7.198 -10.335 -4.730 1.00 65.30 27 ASP A CA 18
ATOM 27513 C C . ASP A 1 27 ? -8.027 -9.503 -5.702 1.00 74.43 27 ASP A C 18
ATOM 27514 O O . ASP A 1 27 ? -9.096 -9.928 -6.143 1.00 72.23 27 ASP A O 18
ATOM 27523 N N . LEU A 1 28 ? -7.529 -8.318 -6.033 1.00 41.33 28 LEU A N 18
ATOM 27524 C CA . LEU A 1 28 ? -8.224 -7.425 -6.954 1.00 33.22 28 LEU A CA 18
ATOM 27525 C C . LEU A 1 28 ? -8.048 -7.886 -8.397 1.00 33.12 28 LEU A C 18
ATOM 27526 O O . LEU A 1 28 ? -8.808 -7.495 -9.283 1.00 14.20 28 LEU A O 18
ATOM 27542 N N . LYS A 1 29 ? -7.042 -8.723 -8.626 1.00 51.33 29 LYS A N 18
ATOM 27543 C CA . LYS A 1 29 ? -6.766 -9.241 -9.962 1.00 1.04 29 LYS A CA 18
ATOM 27544 C C . LYS A 1 29 ? -8.041 -9.765 -10.615 1.00 42.20 29 LYS A C 18
ATOM 27545 O O . LYS A 1 29 ? -8.441 -9.299 -11.682 1.00 11.54 29 LYS A O 18
ATOM 27564 N N . THR A 1 30 ? -8.677 -10.737 -9.968 1.00 23.11 30 THR A N 18
ATOM 27565 C CA . THR A 1 30 ? -9.905 -11.324 -10.486 1.00 33.31 30 THR A CA 18
ATOM 27566 C C . THR A 1 30 ? -11.120 -10.488 -10.098 1.00 41.42 30 THR A C 18
ATOM 27567 O O . THR A 1 30 ? -12.181 -10.594 -10.714 1.00 1.21 30 THR A O 18
ATOM 27578 N N . ASP A 1 31 ? -10.958 -9.656 -9.075 1.00 64.15 31 ASP A N 18
ATOM 27579 C CA . ASP A 1 31 ? -12.041 -8.799 -8.608 1.00 22.55 31 ASP A CA 18
ATOM 27580 C C . ASP A 1 31 ? -12.312 -7.673 -9.601 1.00 25.20 31 ASP A C 18
ATOM 27581 O O . ASP A 1 31 ? -11.580 -7.502 -10.576 1.00 62.25 31 ASP A O 18
ATOM 27590 N N . LEU A 1 32 ? -13.368 -6.909 -9.346 1.00 31.21 32 LEU A N 18
ATOM 27591 C CA . LEU A 1 32 ? -13.738 -5.800 -10.218 1.00 45.33 32 LEU A CA 18
ATOM 27592 C C . LEU A 1 32 ? -14.128 -4.572 -9.402 1.00 2.50 32 LEU A C 18
ATOM 27593 O O . LEU A 1 32 ? -14.891 -3.723 -9.865 1.00 41.23 32 LEU A O 18
ATOM 27609 N N . ASP A 1 33 ? -13.599 -4.483 -8.187 1.00 52.21 33 ASP A N 18
ATOM 27610 C CA . ASP A 1 33 ? -13.890 -3.357 -7.308 1.00 3.54 33 ASP A CA 18
ATOM 27611 C C . ASP A 1 33 ? -13.033 -2.148 -7.670 1.00 43.31 33 ASP A C 18
ATOM 27612 O O . ASP A 1 33 ? -13.520 -1.184 -8.260 1.00 61.25 33 ASP A O 18
ATOM 27621 N N . ASN A 1 34 ? -11.754 -2.207 -7.313 1.00 51.21 34 ASN A N 18
ATOM 27622 C CA . ASN A 1 34 ? -10.829 -1.116 -7.600 1.00 74.21 34 ASN A CA 18
ATOM 27623 C C . ASN A 1 34 ? -10.180 -1.299 -8.968 1.00 52.21 34 ASN A C 18
ATOM 27624 O O . ASN A 1 34 ? -9.290 -2.132 -9.137 1.00 23.12 34 ASN A O 18
ATOM 27635 N N . GLU A 1 35 ? -10.631 -0.515 -9.942 1.00 14.35 35 GLU A N 18
ATOM 27636 C CA . GLU A 1 35 ? -10.094 -0.591 -11.295 1.00 53.33 35 GLU A CA 18
ATOM 27637 C C . GLU A 1 35 ? -9.073 0.517 -11.538 1.00 2.52 35 GLU A C 18
ATOM 27638 O O . GLU A 1 35 ? -8.150 0.361 -12.338 1.00 60.12 35 GLU A O 18
ATOM 27650 N N . SER A 1 36 ? -9.246 1.637 -10.843 1.00 32.01 36 SER A N 18
ATOM 27651 C CA . SER A 1 36 ? -8.343 2.773 -10.986 1.00 73.41 36 SER A CA 18
ATOM 27652 C C . SER A 1 36 ? -7.635 3.073 -9.668 1.00 14.03 36 SER A C 18
ATOM 27653 O O . SER A 1 36 ? -6.506 3.565 -9.655 1.00 0.31 36 SER A O 18
ATOM 27661 N N . LEU A 1 37 ? -8.307 2.775 -8.561 1.00 71.24 37 LEU A N 18
ATOM 27662 C CA . LEU A 1 37 ? -7.744 3.012 -7.237 1.00 44.11 37 LEU A CA 18
ATOM 27663 C C . LEU A 1 37 ? -6.412 2.285 -7.073 1.00 54.32 37 LEU A C 18
ATOM 27664 O O . LEU A 1 37 ? -5.499 2.780 -6.411 1.00 55.33 37 LEU A O 18
ATOM 27680 N N . LYS A 1 38 ? -6.308 1.110 -7.683 1.00 65.25 38 LYS A N 18
ATOM 27681 C CA . LYS A 1 38 ? -5.086 0.316 -7.609 1.00 34.41 38 LYS A CA 18
ATOM 27682 C C . LYS A 1 38 ? -3.869 1.152 -7.988 1.00 63.11 38 LYS A C 18
ATOM 27683 O O . LYS A 1 38 ? -2.752 0.876 -7.551 1.00 20.25 38 LYS A O 18
ATOM 27702 N N . LYS A 1 39 ? -4.092 2.177 -8.804 1.00 41.22 39 LYS A N 18
ATOM 27703 C CA . LYS A 1 39 ? -3.015 3.056 -9.240 1.00 45.45 39 LYS A CA 18
ATOM 27704 C C . LYS A 1 39 ? -2.234 3.595 -8.045 1.00 53.30 39 LYS A C 18
ATOM 27705 O O . LYS A 1 39 ? -1.018 3.773 -8.115 1.00 15.04 39 LYS A O 18
ATOM 27724 N N . VAL A 1 40 ? -2.942 3.853 -6.950 1.00 10.00 40 VAL A N 18
ATOM 27725 C CA . VAL A 1 40 ? -2.315 4.369 -5.738 1.00 53.14 40 VAL A CA 18
ATOM 27726 C C . VAL A 1 40 ? -1.413 3.321 -5.098 1.00 22.03 40 VAL A C 18
ATOM 27727 O O . VAL A 1 40 ? -0.190 3.470 -5.074 1.00 24.13 40 VAL A O 18
ATOM 27740 N N . LEU A 1 41 ? -2.022 2.261 -4.579 1.00 30.04 41 LEU A N 18
ATOM 27741 C CA . LEU A 1 41 ? -1.274 1.186 -3.937 1.00 20.41 41 LEU A CA 18
ATOM 27742 C C . LEU A 1 41 ? -0.157 0.681 -4.847 1.00 34.35 41 LEU A C 18
ATOM 27743 O O . LEU A 1 41 ? 0.983 0.522 -4.414 1.00 50.41 41 LEU A O 18
ATOM 27759 N N . GLU A 1 42 ? -0.496 0.434 -6.108 1.00 41.12 42 GLU A N 18
ATOM 27760 C CA . GLU A 1 42 ? 0.479 -0.051 -7.078 1.00 63.41 42 GLU A CA 18
ATOM 27761 C C . GLU A 1 42 ? 1.657 0.913 -7.195 1.00 2.00 42 GLU A C 18
ATOM 27762 O O . GLU A 1 42 ? 2.799 0.551 -6.915 1.00 21.32 42 GLU A O 18
ATOM 27774 N N . ASN A 1 43 ? 1.369 2.142 -7.611 1.00 32.33 43 ASN A N 18
ATOM 27775 C CA . ASN A 1 43 ? 2.403 3.158 -7.765 1.00 52.54 43 ASN A CA 18
ATOM 27776 C C . ASN A 1 43 ? 3.265 3.253 -6.510 1.00 45.55 43 ASN A C 18
ATOM 27777 O O . ASN A 1 43 ? 4.470 3.005 -6.552 1.00 4.13 43 ASN A O 18
ATOM 27788 N N . TYR A 1 44 ? 2.639 3.613 -5.395 1.00 43.54 44 TYR A N 18
ATOM 27789 C CA . TYR A 1 44 ? 3.349 3.742 -4.128 1.00 55.33 44 TYR A CA 18
ATOM 27790 C C . TYR A 1 44 ? 4.164 2.488 -3.830 1.00 33.04 44 TYR A C 18
ATOM 27791 O O . TYR A 1 44 ? 5.324 2.569 -3.423 1.00 12.42 44 TYR A O 18
ATOM 27809 N N . LEU A 1 45 ? 3.549 1.328 -4.034 1.00 41.44 45 LEU A N 18
ATOM 27810 C CA . LEU A 1 45 ? 4.216 0.054 -3.788 1.00 53.41 45 LEU A CA 18
ATOM 27811 C C . LEU A 1 45 ? 5.525 -0.034 -4.566 1.00 54.43 45 LEU A C 18
ATOM 27812 O O . LEU A 1 45 ? 6.497 -0.625 -4.098 1.00 50.32 45 LEU A O 18
ATOM 27828 N N . GLU A 1 46 ? 5.542 0.559 -5.756 1.00 13.13 46 GLU A N 18
ATOM 27829 C CA . GLU A 1 46 ? 6.731 0.548 -6.598 1.00 43.21 46 GLU A CA 18
ATOM 27830 C C . GLU A 1 46 ? 7.774 1.535 -6.081 1.00 23.14 46 GLU A C 18
ATOM 27831 O O . GLU A 1 46 ? 8.964 1.404 -6.367 1.00 55.11 46 GLU A O 18
ATOM 27843 N N . GLU A 1 47 ? 7.318 2.522 -5.316 1.00 74.12 47 GLU A N 18
ATOM 27844 C CA . GLU A 1 47 ? 8.210 3.532 -4.759 1.00 51.13 47 GLU A CA 18
ATOM 27845 C C . GLU A 1 47 ? 9.167 2.913 -3.744 1.00 72.24 47 GLU A C 18
ATOM 27846 O O . GLU A 1 47 ? 10.386 2.986 -3.899 1.00 64.33 47 GLU A O 18
ATOM 27858 N N . LEU A 1 48 ? 8.605 2.304 -2.707 1.00 33.35 48 LEU A N 18
ATOM 27859 C CA . LEU A 1 48 ? 9.407 1.672 -1.664 1.00 73.31 48 LEU A CA 18
ATOM 27860 C C . LEU A 1 48 ? 10.483 0.778 -2.272 1.00 33.50 48 LEU A C 18
ATOM 27861 O O . LEU A 1 48 ? 11.574 0.639 -1.721 1.00 25.20 48 LEU A O 18
ATOM 27877 N N . LYS A 1 49 ? 10.167 0.174 -3.414 1.00 1.21 49 LYS A N 18
ATOM 27878 C CA . LYS A 1 49 ? 11.108 -0.704 -4.100 1.00 14.12 49 LYS A CA 18
ATOM 27879 C C . LYS A 1 49 ? 12.453 -0.013 -4.297 1.00 55.54 49 LYS A C 18
ATOM 27880 O O . LYS A 1 49 ? 13.504 -0.593 -4.027 1.00 1.42 49 LYS A O 18
ATOM 27899 N N . GLN A 1 50 ? 12.411 1.229 -4.770 1.00 30.03 50 GLN A N 18
ATOM 27900 C CA . GLN A 1 50 ? 13.628 1.998 -5.002 1.00 52.04 50 GLN A CA 18
ATOM 27901 C C . GLN A 1 50 ? 14.217 2.496 -3.687 1.00 15.15 50 GLN A C 18
ATOM 27902 O O . GLN A 1 50 ? 13.564 2.449 -2.644 1.00 72.41 50 GLN A O 18
ATOM 27916 N N . LYS A 1 51 ? 15.456 2.975 -3.742 1.00 73.13 51 LYS A N 18
ATOM 27917 C CA . LYS A 1 51 ? 16.133 3.483 -2.556 1.00 2.21 51 LYS A CA 18
ATOM 27918 C C . LYS A 1 51 ? 15.964 4.994 -2.437 1.00 72.52 51 LYS A C 18
ATOM 27919 O O . LYS A 1 51 ? 16.690 5.654 -1.694 1.00 74.32 51 LYS A O 18
ATOM 27938 N N . SER A 1 52 ? 14.999 5.536 -3.173 1.00 34.10 52 SER A N 18
ATOM 27939 C CA . SER A 1 52 ? 14.734 6.970 -3.152 1.00 10.12 52 SER A CA 18
ATOM 27940 C C . SER A 1 52 ? 13.809 7.335 -1.995 1.00 64.14 52 SER A C 18
ATOM 27941 O O . SER A 1 52 ? 14.246 7.892 -0.989 1.00 14.43 52 SER A O 18
ATOM 27949 N N . ALA A 1 53 ? 12.528 7.015 -2.146 1.00 42.33 53 ALA A N 18
ATOM 27950 C CA . ALA A 1 53 ? 11.541 7.307 -1.115 1.00 14.41 53 ALA A CA 18
ATOM 27951 C C . ALA A 1 53 ? 11.686 6.357 0.069 1.00 10.42 53 ALA A C 18
ATOM 27952 O O . ALA A 1 53 ? 11.879 5.155 -0.108 1.00 61.31 53 ALA A O 18
ATOM 27959 N N . SER A 1 54 ? 11.594 6.906 1.276 1.00 25.45 54 SER A N 18
ATOM 27960 C CA . SER A 1 54 ? 11.721 6.106 2.490 1.00 52.40 54 SER A CA 18
ATOM 27961 C C . SER A 1 54 ? 10.452 5.299 2.744 1.00 51.14 54 SER A C 18
ATOM 27962 O O . SER A 1 54 ? 9.378 5.636 2.246 1.00 13.50 54 SER A O 18
ATOM 27970 N N . VAL A 1 55 ? 10.584 4.230 3.522 1.00 73.32 55 VAL A N 18
ATOM 27971 C CA . VAL A 1 55 ? 9.449 3.373 3.843 1.00 0.24 55 VAL A CA 18
ATOM 27972 C C . VAL A 1 55 ? 8.303 4.181 4.442 1.00 55.42 55 VAL A C 18
ATOM 27973 O O . VAL A 1 55 ? 7.181 4.184 3.933 1.00 44.21 55 VAL A O 18
ATOM 27986 N N . PRO A 1 56 ? 8.588 4.884 5.548 1.00 62.53 56 PRO A N 18
ATOM 27987 C CA . PRO A 1 56 ? 7.594 5.710 6.239 1.00 2.45 56 PRO A CA 18
ATOM 27988 C C . PRO A 1 56 ? 7.209 6.947 5.435 1.00 73.14 56 PRO A C 18
ATOM 27989 O O . PRO A 1 56 ? 6.265 7.658 5.785 1.00 71.24 56 PRO A O 18
ATOM 28000 N N . LEU A 1 57 ? 7.942 7.198 4.356 1.00 1.12 57 LEU A N 18
ATOM 28001 C CA . LEU A 1 57 ? 7.676 8.349 3.501 1.00 55.21 57 LEU A CA 18
ATOM 28002 C C . LEU A 1 57 ? 6.553 8.046 2.514 1.00 53.20 57 LEU A C 18
ATOM 28003 O O . LEU A 1 57 ? 5.726 8.909 2.215 1.00 60.13 57 LEU A O 18
ATOM 28019 N N . ILE A 1 58 ? 6.529 6.816 2.013 1.00 10.41 58 ILE A N 18
ATOM 28020 C CA . ILE A 1 58 ? 5.506 6.399 1.062 1.00 75.30 58 ILE A CA 18
ATOM 28021 C C . ILE A 1 58 ? 4.214 6.018 1.777 1.00 14.32 58 ILE A C 18
ATOM 28022 O O . ILE A 1 58 ? 3.135 6.507 1.437 1.00 1.32 58 ILE A O 18
ATOM 28038 N N . LEU A 1 59 ? 4.329 5.144 2.770 1.00 33.31 59 LEU A N 18
ATOM 28039 C CA . LEU A 1 59 ? 3.170 4.698 3.537 1.00 40.34 59 LEU A CA 18
ATOM 28040 C C . LEU A 1 59 ? 2.461 5.880 4.188 1.00 15.45 59 LEU A C 18
ATOM 28041 O O . LEU A 1 59 ? 1.255 5.836 4.433 1.00 31.15 59 LEU A O 18
ATOM 28057 N N . SER A 1 60 ? 3.216 6.939 4.464 1.00 3.40 60 SER A N 18
ATOM 28058 C CA . SER A 1 60 ? 2.660 8.133 5.089 1.00 55.15 60 SER A CA 18
ATOM 28059 C C . SER A 1 60 ? 1.662 8.817 4.160 1.00 35.04 60 SER A C 18
ATOM 28060 O O . SER A 1 60 ? 0.469 8.891 4.459 1.00 70.11 60 SER A O 18
ATOM 28068 N N . ARG A 1 61 ? 2.156 9.317 3.032 1.00 65.50 61 ARG A N 18
ATOM 28069 C CA . ARG A 1 61 ? 1.309 9.995 2.059 1.00 4.52 61 ARG A CA 18
ATOM 28070 C C . ARG A 1 61 ? 0.301 9.027 1.448 1.00 41.42 61 ARG A C 18
ATOM 28071 O O . ARG A 1 61 ? -0.817 9.413 1.107 1.00 3.04 61 ARG A O 18
ATOM 28092 N N . MET A 1 62 ? 0.705 7.768 1.310 1.00 43.52 62 MET A N 18
ATOM 28093 C CA . MET A 1 62 ? -0.164 6.746 0.739 1.00 62.54 62 MET A CA 18
ATOM 28094 C C . MET A 1 62 ? -1.516 6.726 1.444 1.00 30.11 62 MET A C 18
ATOM 28095 O O . MET A 1 62 ? -2.559 6.879 0.810 1.00 62.44 62 MET A O 18
ATOM 28109 N N . ASN A 1 63 ? -1.490 6.537 2.759 1.00 23.32 63 ASN A N 18
ATOM 28110 C CA . ASN A 1 63 ? -2.715 6.496 3.550 1.00 71.21 63 ASN A CA 18
ATOM 28111 C C . ASN A 1 63 ? -3.562 7.741 3.305 1.00 32.20 63 ASN A C 18
ATOM 28112 O O . ASN A 1 63 ? -4.788 7.663 3.213 1.00 40.24 63 ASN A O 18
ATOM 28123 N N . LEU A 1 64 ? -2.901 8.888 3.199 1.00 0.02 64 LEU A N 18
ATOM 28124 C CA . LEU A 1 64 ? -3.593 10.151 2.963 1.00 44.21 64 LEU A CA 18
ATOM 28125 C C . LEU A 1 64 ? -4.136 10.216 1.540 1.00 15.13 64 LEU A C 18
ATOM 28126 O O . LEU A 1 64 ? -5.066 10.971 1.254 1.00 24.20 64 LEU A O 18
ATOM 28142 N N . ASP A 1 65 ? -3.551 9.421 0.651 1.00 33.21 65 ASP A N 18
ATOM 28143 C CA . ASP A 1 65 ? -3.978 9.385 -0.742 1.00 54.34 65 ASP A CA 18
ATOM 28144 C C . ASP A 1 65 ? -5.141 8.416 -0.930 1.00 71.04 65 ASP A C 18
ATOM 28145 O O . ASP A 1 65 ? -6.119 8.729 -1.610 1.00 73.44 65 ASP A O 18
ATOM 28154 N N . ILE A 1 66 ? -5.027 7.239 -0.324 1.00 63.14 66 ILE A N 18
ATOM 28155 C CA . ILE A 1 66 ? -6.069 6.224 -0.424 1.00 41.22 66 ILE A CA 18
ATOM 28156 C C . ILE A 1 66 ? -7.351 6.682 0.263 1.00 4.13 66 ILE A C 18
ATOM 28157 O O . ILE A 1 66 ? -8.416 6.721 -0.351 1.00 13.13 66 ILE A O 18
ATOM 28173 N N . SER A 1 67 ? -7.238 7.030 1.541 1.00 71.32 67 SER A N 18
ATOM 28174 C CA . SER A 1 67 ? -8.388 7.484 2.314 1.00 74.52 67 SER A CA 18
ATOM 28175 C C . SER A 1 67 ? -9.159 8.562 1.558 1.00 10.43 67 SER A C 18
ATOM 28176 O O . SER A 1 67 ? -10.376 8.475 1.397 1.00 74.02 67 SER A O 18
ATOM 28184 N N . LYS A 1 68 ? -8.440 9.580 1.098 1.00 53.30 68 LYS A N 18
ATOM 28185 C CA . LYS A 1 68 ? -9.053 10.677 0.358 1.00 0.11 68 LYS A CA 18
ATOM 28186 C C . LYS A 1 68 ? -9.629 10.186 -0.966 1.00 35.32 68 LYS A C 18
ATOM 28187 O O . LYS A 1 68 ? -10.642 10.698 -1.441 1.00 13.14 68 LYS A O 18
ATOM 28206 N N . ALA A 1 69 ? -8.979 9.188 -1.555 1.00 45.55 69 ALA A N 18
ATOM 28207 C CA . ALA A 1 69 ? -9.429 8.625 -2.823 1.00 25.24 69 ALA A CA 18
ATOM 28208 C C . ALA A 1 69 ? -10.744 7.872 -2.651 1.00 62.33 69 ALA A C 18
ATOM 28209 O O . ALA A 1 69 ? -11.422 7.559 -3.630 1.00 70.04 69 ALA A O 18
ATOM 28216 N N . ILE A 1 70 ? -11.096 7.581 -1.404 1.00 14.22 70 ILE A N 18
ATOM 28217 C CA . ILE A 1 70 ? -12.330 6.865 -1.106 1.00 34.43 70 ILE A CA 18
ATOM 28218 C C . ILE A 1 70 ? -13.550 7.659 -1.560 1.00 33.24 70 ILE A C 18
ATOM 28219 O O . ILE A 1 70 ? -14.202 7.307 -2.545 1.00 4.35 70 ILE A O 18
ATOM 28235 N N . ARG A 1 71 ? -13.854 8.731 -0.836 1.00 53.54 71 ARG A N 18
ATOM 28236 C CA . ARG A 1 71 ? -14.996 9.576 -1.165 1.00 22.31 71 ARG A CA 18
ATOM 28237 C C . ARG A 1 71 ? -14.886 10.109 -2.591 1.00 75.42 71 ARG A C 18
ATOM 28238 O O . ARG A 1 71 ? -15.889 10.253 -3.289 1.00 33.04 71 ARG A O 18
ATOM 28259 N N . ASN A 1 72 ? -13.661 10.398 -3.016 1.00 13.23 72 ASN A N 18
ATOM 28260 C CA . ASN A 1 72 ? -13.421 10.916 -4.358 1.00 44.54 72 ASN A CA 18
ATOM 28261 C C . ASN A 1 72 ? -14.020 9.992 -5.413 1.00 62.33 72 ASN A C 18
ATOM 28262 O O . ASN A 1 72 ? -14.889 10.397 -6.186 1.00 60.32 72 ASN A O 18
ATOM 28273 N N . ASP A 1 73 ? -13.552 8.748 -5.438 1.00 11.43 73 ASP A N 18
ATOM 28274 C CA . ASP A 1 73 ? -14.042 7.765 -6.397 1.00 14.35 73 ASP A CA 18
ATOM 28275 C C . ASP A 1 73 ? -15.254 7.023 -5.842 1.00 1.13 73 ASP A C 18
ATOM 28276 O O . ASP A 1 73 ? -15.703 6.032 -6.414 1.00 35.41 73 ASP A O 18
ATOM 28285 N N . GLY A 1 74 ? -15.778 7.511 -4.721 1.00 33.21 74 GLY A N 18
ATOM 28286 C CA . GLY A 1 74 ? -16.932 6.880 -4.106 1.00 12.41 74 GLY A CA 18
ATOM 28287 C C . GLY A 1 74 ? -16.752 5.385 -3.933 1.00 41.21 74 GLY A C 18
ATOM 28288 O O . GLY A 1 74 ? -17.724 4.629 -3.953 1.00 61.12 74 GLY A O 18
ATOM 28292 N N . VAL A 1 75 ? -15.506 4.956 -3.764 1.00 63.44 75 VAL A N 18
ATOM 28293 C CA . VAL A 1 75 ? -15.201 3.541 -3.588 1.00 31.01 75 VAL A CA 18
ATOM 28294 C C . VAL A 1 75 ? -15.409 3.110 -2.141 1.00 5.31 75 VAL A C 18
ATOM 28295 O O . VAL A 1 75 ? -15.433 3.940 -1.231 1.00 62.15 75 VAL A O 18
ATOM 28308 N N . THR A 1 76 ? -15.558 1.806 -1.933 1.00 23.34 76 THR A N 18
ATOM 28309 C CA . THR A 1 76 ? -15.764 1.264 -0.596 1.00 34.30 76 THR A CA 18
ATOM 28310 C C . THR A 1 76 ? -14.874 0.050 -0.351 1.00 13.41 76 THR A C 18
ATOM 28311 O O . THR A 1 76 ? -14.950 -0.944 -1.073 1.00 24.21 76 THR A O 18
ATOM 28322 N N . LEU A 1 77 ? -14.032 0.139 0.672 1.00 24.21 77 LEU A N 18
ATOM 28323 C CA . LEU A 1 77 ? -13.126 -0.953 1.014 1.00 1.30 77 LEU A CA 18
ATOM 28324 C C . LEU A 1 77 ? -13.881 -2.097 1.683 1.00 25.43 77 LEU A C 18
ATOM 28325 O O . LEU A 1 77 ? -14.757 -1.872 2.517 1.00 32.23 77 LEU A O 18
ATOM 28341 N N . SER A 1 78 ? -13.532 -3.325 1.313 1.00 71.43 78 SER A N 18
ATOM 28342 C CA . SER A 1 78 ? -14.177 -4.506 1.876 1.00 54.44 78 SER A CA 18
ATOM 28343 C C . SER A 1 78 ? -13.690 -4.764 3.298 1.00 73.45 78 SER A C 18
ATOM 28344 O O . SER A 1 78 ? -12.830 -4.047 3.812 1.00 75.40 78 SER A O 18
ATOM 28352 N N . ASP A 1 79 ? -14.244 -5.794 3.928 1.00 13.12 79 ASP A N 18
ATOM 28353 C CA . ASP A 1 79 ? -13.867 -6.151 5.290 1.00 4.34 79 ASP A CA 18
ATOM 28354 C C . ASP A 1 79 ? -12.356 -6.319 5.409 1.00 44.40 79 ASP A C 18
ATOM 28355 O O . ASP A 1 79 ? -11.691 -5.569 6.125 1.00 22.54 79 ASP A O 18
ATOM 28364 N N . TYR A 1 80 ? -11.819 -7.308 4.703 1.00 4.11 80 TYR A N 18
ATOM 28365 C CA . TYR A 1 80 ? -10.386 -7.578 4.732 1.00 51.01 80 TYR A CA 18
ATOM 28366 C C . TYR A 1 80 ? -9.590 -6.335 4.346 1.00 3.31 80 TYR A C 18
ATOM 28367 O O . TYR A 1 80 ? -8.541 -6.052 4.925 1.00 33.31 80 TYR A O 18
ATOM 28385 N N . GLN A 1 81 ? -10.097 -5.596 3.365 1.00 12.22 81 GLN A N 18
ATOM 28386 C CA . GLN A 1 81 ? -9.435 -4.383 2.902 1.00 42.42 81 GLN A CA 18
ATOM 28387 C C . GLN A 1 81 ? -9.171 -3.429 4.063 1.00 44.43 81 GLN A C 18
ATOM 28388 O O . GLN A 1 81 ? -8.025 -3.233 4.470 1.00 50.35 81 GLN A O 18
ATOM 28402 N N . SER A 1 82 ? -10.237 -2.838 4.592 1.00 63.33 82 SER A N 18
ATOM 28403 C CA . SER A 1 82 ? -10.119 -1.902 5.704 1.00 55.13 82 SER A CA 18
ATOM 28404 C C . SER A 1 82 ? -9.268 -2.492 6.824 1.00 53.12 82 SER A C 18
ATOM 28405 O O . SER A 1 82 ? -8.553 -1.773 7.521 1.00 52.22 82 SER A O 18
ATOM 28413 N N . LYS A 1 83 ? -9.351 -3.808 6.990 1.00 63.03 83 LYS A N 18
ATOM 28414 C CA . LYS A 1 83 ? -8.587 -4.499 8.023 1.00 15.42 83 LYS A CA 18
ATOM 28415 C C . LYS A 1 83 ? -7.091 -4.426 7.736 1.00 55.44 83 LYS A C 18
ATOM 28416 O O . LYS A 1 83 ? -6.294 -4.100 8.615 1.00 50.51 83 LYS A O 18
ATOM 28435 N N . LYS A 1 84 ? -6.716 -4.729 6.498 1.00 54.13 84 LYS A N 18
ATOM 28436 C CA . LYS A 1 84 ? -5.316 -4.695 6.092 1.00 63.12 84 LYS A CA 18
ATOM 28437 C C . LYS A 1 84 ? -4.758 -3.278 6.179 1.00 72.32 84 LYS A C 18
ATOM 28438 O O . LYS A 1 84 ? -3.544 -3.081 6.241 1.00 70.02 84 LYS A O 18
ATOM 28457 N N . LEU A 1 85 ? -5.652 -2.295 6.184 1.00 42.04 85 LEU A N 18
ATOM 28458 C CA . LEU A 1 85 ? -5.248 -0.896 6.264 1.00 23.15 85 LEU A CA 18
ATOM 28459 C C . LEU A 1 85 ? -4.616 -0.588 7.619 1.00 62.41 85 LEU A C 18
ATOM 28460 O O . LEU A 1 85 ? -3.678 0.203 7.713 1.00 15.53 85 LEU A O 18
ATOM 28476 N N . LYS A 1 86 ? -5.135 -1.223 8.665 1.00 2.33 86 LYS A N 18
ATOM 28477 C CA . LYS A 1 86 ? -4.620 -1.022 10.014 1.00 0.44 86 LYS A CA 18
ATOM 28478 C C . LYS A 1 86 ? -3.257 -1.685 10.181 1.00 2.45 86 LYS A C 18
ATOM 28479 O O . LYS A 1 86 ? -2.595 -1.513 11.204 1.00 21.20 86 LYS A O 18
ATOM 28498 N N . GLU A 1 87 ? -2.843 -2.440 9.169 1.00 74.44 87 GLU A N 18
ATOM 28499 C CA . GLU A 1 87 ? -1.558 -3.128 9.205 1.00 50.13 87 GLU A CA 18
ATOM 28500 C C . GLU A 1 87 ? -0.405 -2.130 9.149 1.00 22.42 87 GLU A C 18
ATOM 28501 O O . GLU A 1 87 ? 0.238 -1.850 10.162 1.00 50.43 87 GLU A O 18
ATOM 28513 N N . LEU A 1 88 ? -0.148 -1.598 7.960 1.00 14.40 88 LEU A N 18
ATOM 28514 C CA . LEU A 1 88 ? 0.928 -0.631 7.770 1.00 10.32 88 LEU A CA 18
ATOM 28515 C C . LEU A 1 88 ? 0.625 0.672 8.503 1.00 33.43 88 LEU A C 18
ATOM 28516 O O . LEU A 1 88 ? 1.454 1.582 8.543 1.00 34.02 88 LEU A O 18
ATOM 28532 N N . THR A 1 89 ? -0.569 0.755 9.083 1.00 21.21 89 THR A N 18
ATOM 28533 C CA . THR A 1 89 ? -0.982 1.945 9.816 1.00 24.43 89 THR A CA 18
ATOM 28534 C C . THR A 1 89 ? -0.085 2.185 11.025 1.00 30.40 89 THR A C 18
ATOM 28535 O O . THR A 1 89 ? 0.050 3.314 11.497 1.00 52.23 89 THR A O 18
ATOM 28546 N N . SER A 1 90 ? 0.527 1.115 11.524 1.00 11.11 90 SER A N 18
ATOM 28547 C CA . SER A 1 90 ? 1.409 1.208 12.682 1.00 13.12 90 SER A CA 18
ATOM 28548 C C . SER A 1 90 ? 2.766 1.781 12.285 1.00 62.44 90 SER A C 18
ATOM 28549 O O . SER A 1 90 ? 3.266 2.714 12.913 1.00 4.24 90 SER A O 18
ATOM 28557 N N . ILE A 1 91 ? 3.357 1.213 11.238 1.00 0.05 91 ILE A N 18
ATOM 28558 C CA . ILE A 1 91 ? 4.656 1.667 10.757 1.00 71.53 91 ILE A CA 18
ATOM 28559 C C . ILE A 1 91 ? 4.582 3.101 10.243 1.00 24.31 91 ILE A C 18
ATOM 28560 O O . ILE A 1 91 ? 5.497 3.895 10.456 1.00 5.21 91 ILE A O 18
ATOM 28576 N N . SER A 1 92 ? 3.485 3.424 9.566 1.00 14.21 92 SER A N 18
ATOM 28577 C CA . SER A 1 92 ? 3.292 4.762 9.019 1.00 11.32 92 SER A CA 18
ATOM 28578 C C . SER A 1 92 ? 3.025 5.771 10.132 1.00 62.14 92 SER A C 18
ATOM 28579 O O . SER A 1 92 ? 2.746 5.397 11.270 1.00 22.35 92 SER A O 18
ATOM 28587 N N . ASN A 1 93 ? 3.113 7.053 9.794 1.00 3.22 93 ASN A N 18
ATOM 28588 C CA . ASN A 1 93 ? 2.882 8.117 10.764 1.00 42.44 93 ASN A CA 18
ATOM 28589 C C . ASN A 1 93 ? 1.389 8.329 10.995 1.00 44.44 93 ASN A C 18
ATOM 28590 O O . ASN A 1 93 ? 0.974 8.783 12.061 1.00 30.04 93 ASN A O 18
ATOM 28601 N N . ILE A 1 94 ? 0.588 7.998 9.988 1.00 22.40 94 ILE A N 18
ATOM 28602 C CA . ILE A 1 94 ? -0.859 8.149 10.081 1.00 10.53 94 ILE A CA 18
ATOM 28603 C C . ILE A 1 94 ? -1.483 6.999 10.862 1.00 24.41 94 ILE A C 18
ATOM 28604 O O . ILE A 1 94 ? -2.217 6.182 10.305 1.00 12.31 94 ILE A O 18
ATOM 28620 N N . ARG A 1 95 ? -1.188 6.941 12.158 1.00 75.11 95 ARG A N 18
ATOM 28621 C CA . ARG A 1 95 ? -1.722 5.891 13.016 1.00 25.41 95 ARG A CA 18
ATOM 28622 C C . ARG A 1 95 ? -3.228 6.049 13.198 1.00 54.31 95 ARG A C 18
ATOM 28623 O O . ARG A 1 95 ? -3.972 5.069 13.179 1.00 73.10 95 ARG A O 18
ATOM 28644 N N . TYR A 1 96 ? -3.670 7.289 13.375 1.00 52.33 96 TYR A N 18
ATOM 28645 C CA . TYR A 1 96 ? -5.087 7.576 13.563 1.00 44.24 96 TYR A CA 18
ATOM 28646 C C . TYR A 1 96 ? -5.846 7.463 12.244 1.00 44.31 96 TYR A C 18
ATOM 28647 O O . TYR A 1 96 ? -5.246 7.329 11.178 1.00 44.11 96 TYR A O 18
ATOM 28665 N N . GLY A 1 97 ? -7.172 7.519 12.325 1.00 43.35 97 GLY A N 18
ATOM 28666 C CA . GLY A 1 97 ? -7.993 7.422 11.132 1.00 43.51 97 GLY A CA 18
ATOM 28667 C C . GLY A 1 97 ? -9.286 6.671 11.377 1.00 33.13 97 GLY A C 18
ATOM 28668 O O . GLY A 1 97 ? -9.728 5.889 10.536 1.00 43.55 97 GLY A O 18
ATOM 28672 N N . TYR A 1 98 ? -9.895 6.907 12.534 1.00 42.21 98 TYR A N 18
ATOM 28673 C CA . TYR A 1 98 ? -11.143 6.244 12.891 1.00 74.10 98 TYR A CA 18
ATOM 28674 C C . TYR A 1 98 ? -12.343 7.129 12.564 1.00 23.00 98 TYR A C 18
ATOM 28675 O O . TYR A 1 98 ? -13.237 7.306 13.388 1.00 12.23 98 TYR A O 18
ATOM 28693 N N . MET A 1 1 ? 21.656 -20.145 -9.662 1.00 41.40 1 MET A N 19
ATOM 28694 C CA . MET A 1 1 ? 22.770 -19.207 -9.736 1.00 2.54 1 MET A CA 19
ATOM 28695 C C . MET A 1 1 ? 22.640 -18.303 -10.957 1.00 71.31 1 MET A C 19
ATOM 28696 O O . MET A 1 1 ? 21.689 -18.419 -11.729 1.00 42.22 1 MET A O 19
ATOM 28710 N N . GLY A 1 2 ? 23.604 -17.402 -11.127 1.00 34.02 2 GLY A N 19
ATOM 28711 C CA . GLY A 1 2 ? 23.576 -16.492 -12.257 1.00 44.32 2 GLY A CA 19
ATOM 28712 C C . GLY A 1 2 ? 23.102 -15.105 -11.873 1.00 54.03 2 GLY A C 19
ATOM 28713 O O . GLY A 1 2 ? 23.658 -14.476 -10.973 1.00 3.52 2 GLY A O 19
ATOM 28717 N N . LYS A 1 3 ? 22.069 -14.625 -12.558 1.00 52.41 3 LYS A N 19
ATOM 28718 C CA . LYS A 1 3 ? 21.517 -13.303 -12.285 1.00 45.31 3 LYS A CA 19
ATOM 28719 C C . LYS A 1 3 ? 20.336 -13.393 -11.323 1.00 63.34 3 LYS A C 19
ATOM 28720 O O . LYS A 1 3 ? 19.178 -13.360 -11.742 1.00 1.33 3 LYS A O 19
ATOM 28739 N N . LEU A 1 4 ? 20.637 -13.506 -10.035 1.00 32.34 4 LEU A N 19
ATOM 28740 C CA . LEU A 1 4 ? 19.600 -13.600 -9.013 1.00 32.55 4 LEU A CA 19
ATOM 28741 C C . LEU A 1 4 ? 19.385 -12.254 -8.329 1.00 51.32 4 LEU A C 19
ATOM 28742 O O . LEU A 1 4 ? 20.294 -11.714 -7.697 1.00 33.11 4 LEU A O 19
ATOM 28758 N N . LYS A 1 5 ? 18.178 -11.716 -8.458 1.00 34.42 5 LYS A N 19
ATOM 28759 C CA . LYS A 1 5 ? 17.840 -10.434 -7.851 1.00 22.15 5 LYS A CA 19
ATOM 28760 C C . LYS A 1 5 ? 16.743 -10.599 -6.804 1.00 61.41 5 LYS A C 19
ATOM 28761 O O . LYS A 1 5 ? 16.302 -9.625 -6.196 1.00 22.15 5 LYS A O 19
ATOM 28780 N N . TRP A 1 6 ? 16.309 -11.837 -6.600 1.00 73.40 6 TRP A N 19
ATOM 28781 C CA . TRP A 1 6 ? 15.263 -12.130 -5.625 1.00 53.04 6 TRP A CA 19
ATOM 28782 C C . TRP A 1 6 ? 15.854 -12.313 -4.233 1.00 2.15 6 TRP A C 19
ATOM 28783 O O . TRP A 1 6 ? 17.037 -12.620 -4.085 1.00 11.23 6 TRP A O 19
ATOM 28804 N N . PHE A 1 7 ? 15.024 -12.122 -3.212 1.00 74.03 7 PHE A N 19
ATOM 28805 C CA . PHE A 1 7 ? 15.464 -12.265 -1.830 1.00 64.30 7 PHE A CA 19
ATOM 28806 C C . PHE A 1 7 ? 14.321 -12.744 -0.941 1.00 11.11 7 PHE A C 19
ATOM 28807 O O . PHE A 1 7 ? 13.156 -12.430 -1.187 1.00 1.44 7 PHE A O 19
ATOM 28824 N N . SER A 1 8 ? 14.662 -13.507 0.093 1.00 73.54 8 SER A N 19
ATOM 28825 C CA . SER A 1 8 ? 13.664 -14.034 1.016 1.00 21.21 8 SER A CA 19
ATOM 28826 C C . SER A 1 8 ? 12.917 -12.900 1.712 1.00 23.45 8 SER A C 19
ATOM 28827 O O . SER A 1 8 ? 13.468 -12.217 2.576 1.00 75.23 8 SER A O 19
ATOM 28835 N N . GLY A 1 9 ? 11.658 -12.708 1.331 1.00 1.53 9 GLY A N 19
ATOM 28836 C CA . GLY A 1 9 ? 10.855 -11.656 1.928 1.00 31.51 9 GLY A CA 19
ATOM 28837 C C . GLY A 1 9 ? 10.352 -12.025 3.310 1.00 3.43 9 GLY A C 19
ATOM 28838 O O . GLY A 1 9 ? 9.671 -13.035 3.482 1.00 43.24 9 GLY A O 19
ATOM 28842 N N . GLY A 1 10 ? 10.689 -11.203 4.299 1.00 11.40 10 GLY A N 19
ATOM 28843 C CA . GLY A 1 10 ? 10.261 -11.465 5.660 1.00 35.13 10 GLY A CA 19
ATOM 28844 C C . GLY A 1 10 ? 11.198 -10.866 6.690 1.00 32.53 10 GLY A C 19
ATOM 28845 O O . GLY A 1 10 ? 12.217 -10.270 6.340 1.00 74.11 10 GLY A O 19
ATOM 28849 N N . LYS A 1 11 ? 10.854 -11.023 7.963 1.00 2.33 11 LYS A N 19
ATOM 28850 C CA . LYS A 1 11 ? 11.671 -10.492 9.048 1.00 23.15 11 LYS A CA 19
ATOM 28851 C C . LYS A 1 11 ? 12.112 -9.063 8.750 1.00 53.22 11 LYS A C 19
ATOM 28852 O O . LYS A 1 11 ? 13.266 -8.702 8.970 1.00 44.44 11 LYS A O 19
ATOM 28871 N N . GLU A 1 12 ? 11.183 -8.255 8.248 1.00 74.44 12 GLU A N 19
ATOM 28872 C CA . GLU A 1 12 ? 11.476 -6.865 7.920 1.00 12.24 12 GLU A CA 19
ATOM 28873 C C . GLU A 1 12 ? 10.198 -6.032 7.884 1.00 31.44 12 GLU A C 19
ATOM 28874 O O . GLU A 1 12 ? 9.219 -6.405 7.236 1.00 65.21 12 GLU A O 19
ATOM 28886 N N . ARG A 1 13 ? 10.213 -4.904 8.586 1.00 13.14 13 ARG A N 19
ATOM 28887 C CA . ARG A 1 13 ? 9.056 -4.019 8.637 1.00 73.23 13 ARG A CA 19
ATOM 28888 C C . ARG A 1 13 ? 8.846 -3.320 7.296 1.00 65.44 13 ARG A C 19
ATOM 28889 O O . ARG A 1 13 ? 7.714 -3.144 6.846 1.00 25.12 13 ARG A O 19
ATOM 28910 N N . SER A 1 14 ? 9.947 -2.925 6.664 1.00 55.22 14 SER A N 19
ATOM 28911 C CA . SER A 1 14 ? 9.884 -2.241 5.377 1.00 41.20 14 SER A CA 19
ATOM 28912 C C . SER A 1 14 ? 9.324 -3.163 4.298 1.00 23.01 14 SER A C 19
ATOM 28913 O O . SER A 1 14 ? 8.485 -2.758 3.495 1.00 74.25 14 SER A O 19
ATOM 28921 N N . ASN A 1 15 ? 9.796 -4.406 4.287 1.00 1.04 15 ASN A N 19
ATOM 28922 C CA . ASN A 1 15 ? 9.344 -5.387 3.308 1.00 53.12 15 ASN A CA 19
ATOM 28923 C C . ASN A 1 15 ? 7.941 -5.883 3.644 1.00 71.45 15 ASN A C 19
ATOM 28924 O O . ASN A 1 15 ? 7.213 -6.353 2.769 1.00 13.01 15 ASN A O 19
ATOM 28935 N N . GLN A 1 16 ? 7.569 -5.776 4.915 1.00 50.12 16 GLN A N 19
ATOM 28936 C CA . GLN A 1 16 ? 6.254 -6.215 5.366 1.00 73.31 16 GLN A CA 19
ATOM 28937 C C . GLN A 1 16 ? 5.148 -5.469 4.626 1.00 60.03 16 GLN A C 19
ATOM 28938 O O . GLN A 1 16 ? 4.249 -6.082 4.051 1.00 61.41 16 GLN A O 19
ATOM 28952 N N . ALA A 1 17 ? 5.221 -4.142 4.645 1.00 11.31 17 ALA A N 19
ATOM 28953 C CA . ALA A 1 17 ? 4.228 -3.313 3.974 1.00 15.11 17 ALA A CA 19
ATOM 28954 C C . ALA A 1 17 ? 4.053 -3.733 2.519 1.00 65.54 17 ALA A C 19
ATOM 28955 O O . ALA A 1 17 ? 2.932 -3.930 2.051 1.00 24.20 17 ALA A O 19
ATOM 28962 N N . GLU A 1 18 ? 5.168 -3.868 1.809 1.00 43.15 18 GLU A N 19
ATOM 28963 C CA . GLU A 1 18 ? 5.138 -4.263 0.405 1.00 34.45 18 GLU A CA 19
ATOM 28964 C C . GLU A 1 18 ? 4.338 -5.550 0.221 1.00 20.51 18 GLU A C 19
ATOM 28965 O O . GLU A 1 18 ? 3.562 -5.681 -0.725 1.00 34.13 18 GLU A O 19
ATOM 28977 N N . ASN A 1 19 ? 4.535 -6.498 1.132 1.00 54.24 19 ASN A N 19
ATOM 28978 C CA . ASN A 1 19 ? 3.834 -7.775 1.070 1.00 72.31 19 ASN A CA 19
ATOM 28979 C C . ASN A 1 19 ? 2.336 -7.585 1.286 1.00 51.04 19 ASN A C 19
ATOM 28980 O O . ASN A 1 19 ? 1.517 -8.230 0.629 1.00 5.14 19 ASN A O 19
ATOM 28991 N N . ILE A 1 20 ? 1.985 -6.694 2.208 1.00 70.24 20 ILE A N 19
ATOM 28992 C CA . ILE A 1 20 ? 0.586 -6.418 2.508 1.00 21.31 20 ILE A CA 19
ATOM 28993 C C . ILE A 1 20 ? -0.145 -5.883 1.281 1.00 64.12 20 ILE A C 19
ATOM 28994 O O . ILE A 1 20 ? -1.175 -6.423 0.875 1.00 14.44 20 ILE A O 19
ATOM 29010 N N . ILE A 1 21 ? 0.396 -4.822 0.693 1.00 71.44 21 ILE A N 19
ATOM 29011 C CA . ILE A 1 21 ? -0.203 -4.216 -0.491 1.00 23.53 21 ILE A CA 19
ATOM 29012 C C . ILE A 1 21 ? -0.484 -5.265 -1.562 1.00 15.32 21 ILE A C 19
ATOM 29013 O O . ILE A 1 21 ? -1.532 -5.243 -2.208 1.00 32.44 21 ILE A O 19
ATOM 29029 N N . THR A 1 22 ? 0.459 -6.184 -1.744 1.00 41.22 22 THR A N 19
ATOM 29030 C CA . THR A 1 22 ? 0.313 -7.242 -2.737 1.00 12.13 22 THR A CA 19
ATOM 29031 C C . THR A 1 22 ? -0.959 -8.047 -2.499 1.00 21.33 22 THR A C 19
ATOM 29032 O O . THR A 1 22 ? -1.552 -8.582 -3.436 1.00 44.41 22 THR A O 19
ATOM 29043 N N . ASP A 1 23 ? -1.374 -8.131 -1.239 1.00 53.54 23 ASP A N 19
ATOM 29044 C CA . ASP A 1 23 ? -2.578 -8.870 -0.878 1.00 51.54 23 ASP A CA 19
ATOM 29045 C C . ASP A 1 23 ? -3.805 -8.278 -1.563 1.00 14.22 23 ASP A C 19
ATOM 29046 O O . ASP A 1 23 ? -4.365 -8.876 -2.484 1.00 11.41 23 ASP A O 19
ATOM 29055 N N . LEU A 1 24 ? -4.220 -7.101 -1.108 1.00 52.21 24 LEU A N 19
ATOM 29056 C CA . LEU A 1 24 ? -5.383 -6.428 -1.676 1.00 53.05 24 LEU A CA 19
ATOM 29057 C C . LEU A 1 24 ? -5.299 -6.388 -3.199 1.00 73.52 24 LEU A C 19
ATOM 29058 O O . LEU A 1 24 ? -6.300 -6.582 -3.892 1.00 23.30 24 LEU A O 19
ATOM 29074 N N . LEU A 1 25 ? -4.101 -6.140 -3.714 1.00 63.33 25 LEU A N 19
ATOM 29075 C CA . LEU A 1 25 ? -3.886 -6.079 -5.156 1.00 3.33 25 LEU A CA 19
ATOM 29076 C C . LEU A 1 25 ? -4.372 -7.355 -5.834 1.00 40.42 25 LEU A C 19
ATOM 29077 O O . LEU A 1 25 ? -5.056 -7.305 -6.856 1.00 53.24 25 LEU A O 19
ATOM 29093 N N . ASP A 1 26 ? -4.017 -8.498 -5.258 1.00 20.14 26 ASP A N 19
ATOM 29094 C CA . ASP A 1 26 ? -4.420 -9.788 -5.804 1.00 52.44 26 ASP A CA 19
ATOM 29095 C C . ASP A 1 26 ? -5.938 -9.932 -5.795 1.00 1.22 26 ASP A C 19
ATOM 29096 O O . ASP A 1 26 ? -6.540 -10.337 -6.790 1.00 2.43 26 ASP A O 19
ATOM 29105 N N . ASP A 1 27 ? -6.552 -9.599 -4.664 1.00 62.32 27 ASP A N 19
ATOM 29106 C CA . ASP A 1 27 ? -8.000 -9.691 -4.524 1.00 32.23 27 ASP A CA 19
ATOM 29107 C C . ASP A 1 27 ? -8.702 -8.790 -5.535 1.00 23.14 27 ASP A C 19
ATOM 29108 O O . ASP A 1 27 ? -9.627 -9.218 -6.227 1.00 3.10 27 ASP A O 19
ATOM 29117 N N . LEU A 1 28 ? -8.258 -7.540 -5.615 1.00 23.43 28 LEU A N 19
ATOM 29118 C CA . LEU A 1 28 ? -8.844 -6.577 -6.541 1.00 22.43 28 LEU A CA 19
ATOM 29119 C C . LEU A 1 28 ? -8.529 -6.951 -7.985 1.00 0.41 28 LEU A C 19
ATOM 29120 O O . LEU A 1 28 ? -9.242 -6.558 -8.910 1.00 2.24 28 LEU A O 19
ATOM 29136 N N . LYS A 1 29 ? -7.457 -7.713 -8.174 1.00 12.41 29 LYS A N 19
ATOM 29137 C CA . LYS A 1 29 ? -7.048 -8.143 -9.505 1.00 52.34 29 LYS A CA 19
ATOM 29138 C C . LYS A 1 29 ? -8.233 -8.707 -10.283 1.00 23.41 29 LYS A C 19
ATOM 29139 O O . LYS A 1 29 ? -8.471 -8.331 -11.431 1.00 72.33 29 LYS A O 19
ATOM 29158 N N . THR A 1 30 ? -8.974 -9.611 -9.649 1.00 53.34 30 THR A N 19
ATOM 29159 C CA . THR A 1 30 ? -10.135 -10.226 -10.282 1.00 40.40 30 THR A CA 19
ATOM 29160 C C . THR A 1 30 ? -11.411 -9.460 -9.953 1.00 43.14 30 THR A C 19
ATOM 29161 O O . THR A 1 30 ? -12.323 -9.995 -9.322 1.00 5.55 30 THR A O 19
ATOM 29172 N N . ASP A 1 31 ? -11.469 -8.205 -10.387 1.00 34.14 31 ASP A N 19
ATOM 29173 C CA . ASP A 1 31 ? -12.636 -7.365 -10.140 1.00 32.11 31 ASP A CA 19
ATOM 29174 C C . ASP A 1 31 ? -12.609 -6.124 -11.025 1.00 43.55 31 ASP A C 19
ATOM 29175 O O . ASP A 1 31 ? -11.602 -5.831 -11.673 1.00 22.32 31 ASP A O 19
ATOM 29184 N N . LEU A 1 32 ? -13.719 -5.396 -11.050 1.00 55.44 32 LEU A N 19
ATOM 29185 C CA . LEU A 1 32 ? -13.824 -4.185 -11.858 1.00 1.23 32 LEU A CA 19
ATOM 29186 C C . LEU A 1 32 ? -14.431 -3.042 -11.050 1.00 22.31 32 LEU A C 19
ATOM 29187 O O . LEU A 1 32 ? -14.976 -2.093 -11.612 1.00 0.24 32 LEU A O 19
ATOM 29203 N N . ASP A 1 33 ? -14.332 -3.142 -9.729 1.00 11.52 33 ASP A N 19
ATOM 29204 C CA . ASP A 1 33 ? -14.869 -2.114 -8.842 1.00 52.14 33 ASP A CA 19
ATOM 29205 C C . ASP A 1 33 ? -13.831 -1.027 -8.580 1.00 11.34 33 ASP A C 19
ATOM 29206 O O . ASP A 1 33 ? -14.153 0.160 -8.565 1.00 62.13 33 ASP A O 19
ATOM 29215 N N . ASN A 1 34 ? -12.586 -1.442 -8.371 1.00 31.01 34 ASN A N 19
ATOM 29216 C CA . ASN A 1 34 ? -11.502 -0.504 -8.107 1.00 55.24 34 ASN A CA 19
ATOM 29217 C C . ASN A 1 34 ? -10.283 -0.823 -8.968 1.00 70.02 34 ASN A C 19
ATOM 29218 O O . ASN A 1 34 ? -9.198 -1.087 -8.451 1.00 34.22 34 ASN A O 19
ATOM 29229 N N . GLU A 1 35 ? -10.472 -0.798 -10.284 1.00 2.24 35 GLU A N 19
ATOM 29230 C CA . GLU A 1 35 ? -9.388 -1.085 -11.215 1.00 64.11 35 GLU A CA 19
ATOM 29231 C C . GLU A 1 35 ? -8.360 0.042 -11.218 1.00 50.34 35 GLU A C 19
ATOM 29232 O O . GLU A 1 35 ? -7.192 -0.168 -10.893 1.00 44.34 35 GLU A O 19
ATOM 29244 N N . SER A 1 36 ? -8.804 1.239 -11.590 1.00 43.20 36 SER A N 19
ATOM 29245 C CA . SER A 1 36 ? -7.922 2.400 -11.641 1.00 72.03 36 SER A CA 19
ATOM 29246 C C . SER A 1 36 ? -7.339 2.700 -10.263 1.00 62.13 36 SER A C 19
ATOM 29247 O O . SER A 1 36 ? -6.234 3.232 -10.146 1.00 34.40 36 SER A O 19
ATOM 29255 N N . LEU A 1 37 ? -8.089 2.354 -9.222 1.00 50.23 37 LEU A N 19
ATOM 29256 C CA . LEU A 1 37 ? -7.649 2.586 -7.851 1.00 40.14 37 LEU A CA 19
ATOM 29257 C C . LEU A 1 37 ? -6.308 1.906 -7.588 1.00 15.12 37 LEU A C 19
ATOM 29258 O O . LEU A 1 37 ? -5.453 2.447 -6.887 1.00 72.14 37 LEU A O 19
ATOM 29274 N N . LYS A 1 38 ? -6.132 0.717 -8.156 1.00 14.34 38 LYS A N 19
ATOM 29275 C CA . LYS A 1 38 ? -4.895 -0.035 -7.987 1.00 34.32 38 LYS A CA 19
ATOM 29276 C C . LYS A 1 38 ? -3.682 0.830 -8.314 1.00 31.33 38 LYS A C 19
ATOM 29277 O O . LYS A 1 38 ? -2.587 0.601 -7.800 1.00 62.53 38 LYS A O 19
ATOM 29296 N N . LYS A 1 39 ? -3.885 1.825 -9.170 1.00 5.24 39 LYS A N 19
ATOM 29297 C CA . LYS A 1 39 ? -2.808 2.727 -9.563 1.00 32.40 39 LYS A CA 19
ATOM 29298 C C . LYS A 1 39 ? -2.108 3.305 -8.338 1.00 13.44 39 LYS A C 19
ATOM 29299 O O . LYS A 1 39 ? -0.894 3.511 -8.344 1.00 60.41 39 LYS A O 19
ATOM 29318 N N . VAL A 1 40 ? -2.880 3.565 -7.287 1.00 62.34 40 VAL A N 19
ATOM 29319 C CA . VAL A 1 40 ? -2.332 4.117 -6.055 1.00 22.44 40 VAL A CA 19
ATOM 29320 C C . VAL A 1 40 ? -1.448 3.099 -5.341 1.00 54.21 40 VAL A C 19
ATOM 29321 O O . VAL A 1 40 ? -0.237 3.289 -5.222 1.00 52.01 40 VAL A O 19
ATOM 29334 N N . LEU A 1 41 ? -2.062 2.020 -4.869 1.00 64.23 41 LEU A N 19
ATOM 29335 C CA . LEU A 1 41 ? -1.331 0.970 -4.168 1.00 43.34 41 LEU A CA 19
ATOM 29336 C C . LEU A 1 41 ? -0.114 0.522 -4.973 1.00 52.51 41 LEU A C 19
ATOM 29337 O O . LEU A 1 41 ? 0.992 0.430 -4.443 1.00 4.11 41 LEU A O 19
ATOM 29353 N N . GLU A 1 42 ? -0.329 0.248 -6.256 1.00 40.21 42 GLU A N 19
ATOM 29354 C CA . GLU A 1 42 ? 0.751 -0.188 -7.133 1.00 12.31 42 GLU A CA 19
ATOM 29355 C C . GLU A 1 42 ? 1.872 0.846 -7.172 1.00 43.35 42 GLU A C 19
ATOM 29356 O O . GLU A 1 42 ? 3.024 0.540 -6.869 1.00 53.42 42 GLU A O 19
ATOM 29368 N N . ASN A 1 43 ? 1.524 2.073 -7.549 1.00 64.21 43 ASN A N 19
ATOM 29369 C CA . ASN A 1 43 ? 2.501 3.153 -7.630 1.00 33.31 43 ASN A CA 19
ATOM 29370 C C . ASN A 1 43 ? 3.289 3.272 -6.329 1.00 13.23 43 ASN A C 19
ATOM 29371 O O . ASN A 1 43 ? 4.501 3.057 -6.303 1.00 13.12 43 ASN A O 19
ATOM 29382 N N . TYR A 1 44 ? 2.593 3.615 -5.251 1.00 54.50 44 TYR A N 19
ATOM 29383 C CA . TYR A 1 44 ? 3.226 3.765 -3.946 1.00 72.03 44 TYR A CA 19
ATOM 29384 C C . TYR A 1 44 ? 4.058 2.534 -3.601 1.00 32.42 44 TYR A C 19
ATOM 29385 O O . TYR A 1 44 ? 5.170 2.646 -3.084 1.00 70.03 44 TYR A O 19
ATOM 29403 N N . LEU A 1 45 ? 3.510 1.358 -3.889 1.00 0.11 45 LEU A N 19
ATOM 29404 C CA . LEU A 1 45 ? 4.199 0.104 -3.609 1.00 62.52 45 LEU A CA 19
ATOM 29405 C C . LEU A 1 45 ? 5.559 0.064 -4.300 1.00 10.32 45 LEU A C 19
ATOM 29406 O O . LEU A 1 45 ? 6.561 -0.315 -3.695 1.00 24.44 45 LEU A O 19
ATOM 29422 N N . GLU A 1 46 ? 5.585 0.461 -5.568 1.00 55.42 46 GLU A N 19
ATOM 29423 C CA . GLU A 1 46 ? 6.822 0.472 -6.339 1.00 62.40 46 GLU A CA 19
ATOM 29424 C C . GLU A 1 46 ? 7.857 1.388 -5.694 1.00 5.45 46 GLU A C 19
ATOM 29425 O O . GLU A 1 46 ? 9.059 1.130 -5.762 1.00 40.42 46 GLU A O 19
ATOM 29437 N N . GLU A 1 47 ? 7.382 2.461 -5.068 1.00 61.41 47 GLU A N 19
ATOM 29438 C CA . GLU A 1 47 ? 8.266 3.417 -4.411 1.00 62.24 47 GLU A CA 19
ATOM 29439 C C . GLU A 1 47 ? 9.123 2.727 -3.353 1.00 35.34 47 GLU A C 19
ATOM 29440 O O . GLU A 1 47 ? 10.293 3.064 -3.169 1.00 51.23 47 GLU A O 19
ATOM 29452 N N . LEU A 1 48 ? 8.531 1.761 -2.659 1.00 11.31 48 LEU A N 19
ATOM 29453 C CA . LEU A 1 48 ? 9.239 1.023 -1.619 1.00 10.44 48 LEU A CA 19
ATOM 29454 C C . LEU A 1 48 ? 10.511 0.388 -2.170 1.00 0.03 48 LEU A C 19
ATOM 29455 O O . LEU A 1 48 ? 11.503 0.238 -1.456 1.00 31.10 48 LEU A O 19
ATOM 29471 N N . LYS A 1 49 ? 10.477 0.019 -3.446 1.00 21.14 49 LYS A N 19
ATOM 29472 C CA . LYS A 1 49 ? 11.628 -0.596 -4.096 1.00 52.14 49 LYS A CA 19
ATOM 29473 C C . LYS A 1 49 ? 12.681 0.451 -4.442 1.00 43.15 49 LYS A C 19
ATOM 29474 O O . LYS A 1 49 ? 13.868 0.140 -4.538 1.00 63.34 49 LYS A O 19
ATOM 29493 N N . GLN A 1 50 ? 12.239 1.690 -4.626 1.00 4.20 50 GLN A N 19
ATOM 29494 C CA . GLN A 1 50 ? 13.146 2.782 -4.961 1.00 2.11 50 GLN A CA 19
ATOM 29495 C C . GLN A 1 50 ? 13.915 3.248 -3.729 1.00 21.23 50 GLN A C 19
ATOM 29496 O O . GLN A 1 50 ? 13.458 3.078 -2.597 1.00 1.40 50 GLN A O 19
ATOM 29510 N N . LYS A 1 51 ? 15.084 3.836 -3.954 1.00 64.12 51 LYS A N 19
ATOM 29511 C CA . LYS A 1 51 ? 15.918 4.328 -2.863 1.00 41.32 51 LYS A CA 19
ATOM 29512 C C . LYS A 1 51 ? 15.719 5.827 -2.660 1.00 34.05 51 LYS A C 19
ATOM 29513 O O . LYS A 1 51 ? 16.479 6.471 -1.937 1.00 61.12 51 LYS A O 19
ATOM 29532 N N . SER A 1 52 ? 14.692 6.375 -3.301 1.00 52.13 52 SER A N 19
ATOM 29533 C CA . SER A 1 52 ? 14.395 7.799 -3.192 1.00 35.33 52 SER A CA 19
ATOM 29534 C C . SER A 1 52 ? 13.539 8.083 -1.961 1.00 64.05 52 SER A C 19
ATOM 29535 O O . SER A 1 52 ? 14.028 8.603 -0.959 1.00 21.22 52 SER A O 19
ATOM 29543 N N . ALA A 1 53 ? 12.259 7.736 -2.046 1.00 22.24 53 ALA A N 19
ATOM 29544 C CA . ALA A 1 53 ? 11.335 7.951 -0.939 1.00 12.11 53 ALA A CA 19
ATOM 29545 C C . ALA A 1 53 ? 11.582 6.950 0.185 1.00 1.24 53 ALA A C 19
ATOM 29546 O O . ALA A 1 53 ? 11.895 5.786 -0.065 1.00 51.20 53 ALA A O 19
ATOM 29553 N N . SER A 1 54 ? 11.440 7.411 1.424 1.00 73.13 54 SER A N 19
ATOM 29554 C CA . SER A 1 54 ? 11.652 6.556 2.586 1.00 40.43 54 SER A CA 19
ATOM 29555 C C . SER A 1 54 ? 10.470 5.613 2.789 1.00 5.45 54 SER A C 19
ATOM 29556 O O . SER A 1 54 ? 9.364 5.876 2.319 1.00 33.21 54 SER A O 19
ATOM 29564 N N . VAL A 1 55 ? 10.714 4.513 3.495 1.00 11.40 55 VAL A N 19
ATOM 29565 C CA . VAL A 1 55 ? 9.671 3.530 3.762 1.00 32.42 55 VAL A CA 19
ATOM 29566 C C . VAL A 1 55 ? 8.430 4.191 4.351 1.00 52.32 55 VAL A C 19
ATOM 29567 O O . VAL A 1 55 ? 7.327 4.090 3.812 1.00 61.54 55 VAL A O 19
ATOM 29580 N N . PRO A 1 56 ? 8.611 4.888 5.482 1.00 31.52 56 PRO A N 19
ATOM 29581 C CA . PRO A 1 56 ? 7.517 5.582 6.168 1.00 31.14 56 PRO A CA 19
ATOM 29582 C C . PRO A 1 56 ? 7.019 6.793 5.388 1.00 74.04 56 PRO A C 19
ATOM 29583 O O . PRO A 1 56 ? 5.896 7.258 5.593 1.00 74.45 56 PRO A O 19
ATOM 29594 N N . LEU A 1 57 ? 7.859 7.300 4.493 1.00 74.50 57 LEU A N 19
ATOM 29595 C CA . LEU A 1 57 ? 7.503 8.458 3.680 1.00 3.40 57 LEU A CA 19
ATOM 29596 C C . LEU A 1 57 ? 6.529 8.069 2.573 1.00 63.41 57 LEU A C 19
ATOM 29597 O O . LEU A 1 57 ? 5.803 8.912 2.046 1.00 64.14 57 LEU A O 19
ATOM 29613 N N . ILE A 1 58 ? 6.517 6.785 2.228 1.00 14.21 58 ILE A N 19
ATOM 29614 C CA . ILE A 1 58 ? 5.629 6.283 1.186 1.00 0.23 58 ILE A CA 19
ATOM 29615 C C . ILE A 1 58 ? 4.378 5.651 1.787 1.00 10.15 58 ILE A C 19
ATOM 29616 O O . ILE A 1 58 ? 3.276 5.801 1.257 1.00 64.32 58 ILE A O 19
ATOM 29632 N N . LEU A 1 59 ? 4.555 4.944 2.899 1.00 50.12 59 LEU A N 19
ATOM 29633 C CA . LEU A 1 59 ? 3.440 4.290 3.575 1.00 3.11 59 LEU A CA 19
ATOM 29634 C C . LEU A 1 59 ? 2.389 5.309 4.004 1.00 71.21 59 LEU A C 19
ATOM 29635 O O . LEU A 1 59 ? 1.230 5.229 3.595 1.00 24.34 59 LEU A O 19
ATOM 29651 N N . SER A 1 60 ? 2.802 6.268 4.826 1.00 23.01 60 SER A N 19
ATOM 29652 C CA . SER A 1 60 ? 1.897 7.302 5.311 1.00 35.55 60 SER A CA 19
ATOM 29653 C C . SER A 1 60 ? 1.265 8.061 4.148 1.00 64.21 60 SER A C 19
ATOM 29654 O O . SER A 1 60 ? 0.083 8.403 4.183 1.00 42.44 60 SER A O 19
ATOM 29662 N N . ARG A 1 61 ? 2.064 8.321 3.118 1.00 54.32 61 ARG A N 19
ATOM 29663 C CA . ARG A 1 61 ? 1.586 9.041 1.943 1.00 61.12 61 ARG A CA 19
ATOM 29664 C C . ARG A 1 61 ? 0.520 8.234 1.208 1.00 35.53 61 ARG A C 19
ATOM 29665 O O . ARG A 1 61 ? -0.552 8.748 0.886 1.00 4.35 61 ARG A O 19
ATOM 29686 N N . MET A 1 62 ? 0.821 6.966 0.944 1.00 53.22 62 MET A N 19
ATOM 29687 C CA . MET A 1 62 ? -0.112 6.088 0.247 1.00 41.21 62 MET A CA 19
ATOM 29688 C C . MET A 1 62 ? -1.477 6.096 0.928 1.00 71.14 62 MET A C 19
ATOM 29689 O O . MET A 1 62 ? -2.502 6.299 0.280 1.00 15.21 62 MET A O 19
ATOM 29703 N N . ASN A 1 63 ? -1.481 5.873 2.238 1.00 54.15 63 ASN A N 19
ATOM 29704 C CA . ASN A 1 63 ? -2.721 5.853 3.006 1.00 53.24 63 ASN A CA 19
ATOM 29705 C C . ASN A 1 63 ? -3.527 7.127 2.770 1.00 21.44 63 ASN A C 19
ATOM 29706 O O . ASN A 1 63 ? -4.749 7.083 2.627 1.00 52.30 63 ASN A O 19
ATOM 29717 N N . LEU A 1 64 ? -2.835 8.260 2.731 1.00 3.32 64 LEU A N 19
ATOM 29718 C CA . LEU A 1 64 ? -3.485 9.547 2.513 1.00 21.33 64 LEU A CA 19
ATOM 29719 C C . LEU A 1 64 ? -4.134 9.602 1.134 1.00 43.13 64 LEU A C 19
ATOM 29720 O O . LEU A 1 64 ? -5.070 10.369 0.907 1.00 32.24 64 LEU A O 19
ATOM 29736 N N . ASP A 1 65 ? -3.633 8.782 0.217 1.00 44.30 65 ASP A N 19
ATOM 29737 C CA . ASP A 1 65 ? -4.165 8.735 -1.140 1.00 53.31 65 ASP A CA 19
ATOM 29738 C C . ASP A 1 65 ? -5.282 7.701 -1.249 1.00 34.13 65 ASP A C 19
ATOM 29739 O O . ASP A 1 65 ? -6.302 7.941 -1.898 1.00 4.10 65 ASP A O 19
ATOM 29748 N N . ILE A 1 66 ? -5.082 6.553 -0.612 1.00 13.15 66 ILE A N 19
ATOM 29749 C CA . ILE A 1 66 ? -6.073 5.483 -0.637 1.00 11.13 66 ILE A CA 19
ATOM 29750 C C . ILE A 1 66 ? -7.380 5.929 0.010 1.00 4.22 66 ILE A C 19
ATOM 29751 O O . ILE A 1 66 ? -8.439 5.895 -0.617 1.00 23.41 66 ILE A O 19
ATOM 29767 N N . SER A 1 67 ? -7.298 6.349 1.269 1.00 61.21 67 SER A N 19
ATOM 29768 C CA . SER A 1 67 ? -8.474 6.799 2.003 1.00 10.31 67 SER A CA 19
ATOM 29769 C C . SER A 1 67 ? -9.227 7.868 1.217 1.00 12.32 67 SER A C 19
ATOM 29770 O O . SER A 1 67 ? -10.455 7.948 1.273 1.00 22.30 67 SER A O 19
ATOM 29778 N N . LYS A 1 68 ? -8.483 8.690 0.485 1.00 40.20 68 LYS A N 19
ATOM 29779 C CA . LYS A 1 68 ? -9.078 9.755 -0.313 1.00 41.34 68 LYS A CA 19
ATOM 29780 C C . LYS A 1 68 ? -9.797 9.185 -1.531 1.00 50.20 68 LYS A C 19
ATOM 29781 O O . LYS A 1 68 ? -10.903 9.609 -1.866 1.00 0.32 68 LYS A O 19
ATOM 29800 N N . ALA A 1 69 ? -9.163 8.220 -2.190 1.00 42.21 69 ALA A N 19
ATOM 29801 C CA . ALA A 1 69 ? -9.744 7.590 -3.369 1.00 20.14 69 ALA A CA 19
ATOM 29802 C C . ALA A 1 69 ? -11.108 6.985 -3.051 1.00 34.13 69 ALA A C 19
ATOM 29803 O O . ALA A 1 69 ? -11.921 6.757 -3.948 1.00 44.54 69 ALA A O 19
ATOM 29810 N N . ILE A 1 70 ? -11.353 6.728 -1.770 1.00 64.11 70 ILE A N 19
ATOM 29811 C CA . ILE A 1 70 ? -12.617 6.150 -1.336 1.00 34.33 70 ILE A CA 19
ATOM 29812 C C . ILE A 1 70 ? -13.777 7.106 -1.596 1.00 13.13 70 ILE A C 19
ATOM 29813 O O . ILE A 1 70 ? -14.606 6.869 -2.474 1.00 72.04 70 ILE A O 19
ATOM 29829 N N . ARG A 1 71 ? -13.827 8.189 -0.828 1.00 0.04 71 ARG A N 19
ATOM 29830 C CA . ARG A 1 71 ? -14.884 9.182 -0.974 1.00 41.42 71 ARG A CA 19
ATOM 29831 C C . ARG A 1 71 ? -14.861 9.798 -2.371 1.00 44.02 71 ARG A C 19
ATOM 29832 O O . ARG A 1 71 ? -15.896 9.913 -3.026 1.00 61.23 71 ARG A O 19
ATOM 29853 N N . ASN A 1 72 ? -13.673 10.192 -2.818 1.00 73.35 72 ASN A N 19
ATOM 29854 C CA . ASN A 1 72 ? -13.516 10.796 -4.137 1.00 10.33 72 ASN A CA 19
ATOM 29855 C C . ASN A 1 72 ? -14.100 9.896 -5.221 1.00 73.23 72 ASN A C 19
ATOM 29856 O O . ASN A 1 72 ? -15.184 10.158 -5.743 1.00 24.10 72 ASN A O 19
ATOM 29867 N N . ASP A 1 73 ? -13.374 8.835 -5.556 1.00 52.10 73 ASP A N 19
ATOM 29868 C CA . ASP A 1 73 ? -13.821 7.894 -6.577 1.00 60.11 73 ASP A CA 19
ATOM 29869 C C . ASP A 1 73 ? -15.222 7.379 -6.267 1.00 13.25 73 ASP A C 19
ATOM 29870 O O . ASP A 1 73 ? -16.131 7.485 -7.090 1.00 63.40 73 ASP A O 19
ATOM 29879 N N . GLY A 1 74 ? -15.392 6.822 -5.072 1.00 24.43 74 GLY A N 19
ATOM 29880 C CA . GLY A 1 74 ? -16.685 6.298 -4.673 1.00 70.34 74 GLY A CA 19
ATOM 29881 C C . GLY A 1 74 ? -16.671 4.793 -4.493 1.00 22.41 74 GLY A C 19
ATOM 29882 O O . GLY A 1 74 ? -17.707 4.137 -4.595 1.00 14.31 74 GLY A O 19
ATOM 29886 N N . VAL A 1 75 ? -15.491 4.242 -4.224 1.00 61.21 75 VAL A N 19
ATOM 29887 C CA . VAL A 1 75 ? -15.345 2.804 -4.029 1.00 44.13 75 VAL A CA 19
ATOM 29888 C C . VAL A 1 75 ? -15.787 2.391 -2.630 1.00 55.31 75 VAL A C 19
ATOM 29889 O O . VAL A 1 75 ? -16.328 3.199 -1.873 1.00 53.23 75 VAL A O 19
ATOM 29902 N N . THR A 1 76 ? -15.556 1.127 -2.291 1.00 31.12 76 THR A N 19
ATOM 29903 C CA . THR A 1 76 ? -15.930 0.605 -0.983 1.00 35.14 76 THR A CA 19
ATOM 29904 C C . THR A 1 76 ? -14.936 -0.446 -0.504 1.00 33.42 76 THR A C 19
ATOM 29905 O O . THR A 1 76 ? -14.620 -1.391 -1.228 1.00 51.04 76 THR A O 19
ATOM 29916 N N . LEU A 1 77 ? -14.448 -0.277 0.719 1.00 44.33 77 LEU A N 19
ATOM 29917 C CA . LEU A 1 77 ? -13.488 -1.212 1.296 1.00 64.52 77 LEU A CA 19
ATOM 29918 C C . LEU A 1 77 ? -14.195 -2.444 1.851 1.00 73.52 77 LEU A C 19
ATOM 29919 O O . LEU A 1 77 ? -15.327 -2.747 1.472 1.00 74.32 77 LEU A O 19
ATOM 29935 N N . SER A 1 78 ? -13.523 -3.151 2.754 1.00 43.04 78 SER A N 19
ATOM 29936 C CA . SER A 1 78 ? -14.086 -4.351 3.361 1.00 53.10 78 SER A CA 19
ATOM 29937 C C . SER A 1 78 ? -13.370 -4.688 4.665 1.00 5.22 78 SER A C 19
ATOM 29938 O O . SER A 1 78 ? -12.464 -3.971 5.092 1.00 13.32 78 SER A O 19
ATOM 29946 N N . ASP A 1 79 ? -13.780 -5.784 5.292 1.00 74.41 79 ASP A N 19
ATOM 29947 C CA . ASP A 1 79 ? -13.177 -6.218 6.547 1.00 72.41 79 ASP A CA 19
ATOM 29948 C C . ASP A 1 79 ? -11.660 -6.295 6.423 1.00 45.33 79 ASP A C 19
ATOM 29949 O O . ASP A 1 79 ? -10.940 -5.445 6.949 1.00 63.35 79 ASP A O 19
ATOM 29958 N N . TYR A 1 80 ? -11.179 -7.319 5.726 1.00 40.30 80 TYR A N 19
ATOM 29959 C CA . TYR A 1 80 ? -9.745 -7.508 5.536 1.00 70.02 80 TYR A CA 19
ATOM 29960 C C . TYR A 1 80 ? -9.095 -6.237 4.999 1.00 24.43 80 TYR A C 19
ATOM 29961 O O . TYR A 1 80 ? -7.964 -5.907 5.359 1.00 54.13 80 TYR A O 19
ATOM 29979 N N . GLN A 1 81 ? -9.816 -5.529 4.137 1.00 11.22 81 GLN A N 19
ATOM 29980 C CA . GLN A 1 81 ? -9.310 -4.294 3.550 1.00 12.24 81 GLN A CA 19
ATOM 29981 C C . GLN A 1 81 ? -9.007 -3.262 4.632 1.00 13.31 81 GLN A C 19
ATOM 29982 O O . GLN A 1 81 ? -7.846 -2.981 4.928 1.00 62.25 81 GLN A O 19
ATOM 29996 N N . SER A 1 82 ? -10.060 -2.699 5.217 1.00 64.24 82 SER A N 19
ATOM 29997 C CA . SER A 1 82 ? -9.906 -1.694 6.263 1.00 30.41 82 SER A CA 19
ATOM 29998 C C . SER A 1 82 ? -8.936 -2.173 7.339 1.00 73.43 82 SER A C 19
ATOM 29999 O O . SER A 1 82 ? -8.179 -1.385 7.905 1.00 40.22 82 SER A O 19
ATOM 30007 N N . LYS A 1 83 ? -8.964 -3.473 7.615 1.00 1.35 83 LYS A N 19
ATOM 30008 C CA . LYS A 1 83 ? -8.086 -4.060 8.621 1.00 34.44 83 LYS A CA 19
ATOM 30009 C C . LYS A 1 83 ? -6.626 -3.957 8.196 1.00 63.11 83 LYS A C 19
ATOM 30010 O O . LYS A 1 83 ? -5.788 -3.440 8.935 1.00 4.31 83 LYS A O 19
ATOM 30029 N N . LYS A 1 84 ? -6.326 -4.453 7.000 1.00 12.34 84 LYS A N 19
ATOM 30030 C CA . LYS A 1 84 ? -4.967 -4.415 6.474 1.00 25.33 84 LYS A CA 19
ATOM 30031 C C . LYS A 1 84 ? -4.448 -2.982 6.410 1.00 73.02 84 LYS A C 19
ATOM 30032 O O . LYS A 1 84 ? -3.239 -2.750 6.372 1.00 3.42 84 LYS A O 19
ATOM 30051 N N . LEU A 1 85 ? -5.369 -2.024 6.397 1.00 24.34 85 LEU A N 19
ATOM 30052 C CA . LEU A 1 85 ? -5.004 -0.613 6.339 1.00 71.42 85 LEU A CA 19
ATOM 30053 C C . LEU A 1 85 ? -4.293 -0.181 7.618 1.00 14.40 85 LEU A C 19
ATOM 30054 O O . LEU A 1 85 ? -3.380 0.644 7.585 1.00 71.35 85 LEU A O 19
ATOM 30070 N N . LYS A 1 86 ? -4.718 -0.745 8.744 1.00 51.14 86 LYS A N 19
ATOM 30071 C CA . LYS A 1 86 ? -4.120 -0.421 10.034 1.00 41.21 86 LYS A CA 19
ATOM 30072 C C . LYS A 1 86 ? -2.718 -1.012 10.148 1.00 13.20 86 LYS A C 19
ATOM 30073 O O . LYS A 1 86 ? -1.987 -0.719 11.094 1.00 55.45 86 LYS A O 19
ATOM 30092 N N . GLU A 1 87 ? -2.350 -1.842 9.178 1.00 31.32 87 GLU A N 19
ATOM 30093 C CA . GLU A 1 87 ? -1.036 -2.473 9.171 1.00 42.51 87 GLU A CA 19
ATOM 30094 C C . GLU A 1 87 ? 0.071 -1.422 9.150 1.00 42.10 87 GLU A C 19
ATOM 30095 O O . GLU A 1 87 ? 0.685 -1.131 10.178 1.00 15.23 87 GLU A O 19
ATOM 30107 N N . LEU A 1 88 ? 0.321 -0.857 7.975 1.00 63.45 88 LEU A N 19
ATOM 30108 C CA . LEU A 1 88 ? 1.354 0.161 7.819 1.00 61.24 88 LEU A CA 19
ATOM 30109 C C . LEU A 1 88 ? 1.009 1.414 8.617 1.00 70.11 88 LEU A C 19
ATOM 30110 O O . LEU A 1 88 ? 1.828 2.323 8.751 1.00 33.04 88 LEU A O 19
ATOM 30126 N N . THR A 1 89 ? -0.209 1.454 9.148 1.00 31.20 89 THR A N 19
ATOM 30127 C CA . THR A 1 89 ? -0.663 2.593 9.935 1.00 52.13 89 THR A CA 19
ATOM 30128 C C . THR A 1 89 ? 0.127 2.716 11.232 1.00 25.11 89 THR A C 19
ATOM 30129 O O . THR A 1 89 ? 0.716 3.759 11.515 1.00 4.22 89 THR A O 19
ATOM 30140 N N . SER A 1 90 ? 0.137 1.644 12.017 1.00 64.23 90 SER A N 19
ATOM 30141 C CA . SER A 1 90 ? 0.854 1.633 13.287 1.00 63.11 90 SER A CA 19
ATOM 30142 C C . SER A 1 90 ? 2.357 1.497 13.061 1.00 24.05 90 SER A C 19
ATOM 30143 O O . SER A 1 90 ? 3.161 1.904 13.901 1.00 21.24 90 SER A O 19
ATOM 30151 N N . ILE A 1 91 ? 2.729 0.923 11.922 1.00 13.34 91 ILE A N 19
ATOM 30152 C CA . ILE A 1 91 ? 4.134 0.734 11.585 1.00 3.40 91 ILE A CA 19
ATOM 30153 C C . ILE A 1 91 ? 4.806 2.065 11.268 1.00 40.02 91 ILE A C 19
ATOM 30154 O O . ILE A 1 91 ? 6.018 2.212 11.423 1.00 44.53 91 ILE A O 19
ATOM 30170 N N . SER A 1 92 ? 4.011 3.034 10.824 1.00 71.22 92 SER A N 19
ATOM 30171 C CA . SER A 1 92 ? 4.529 4.353 10.483 1.00 20.01 92 SER A CA 19
ATOM 30172 C C . SER A 1 92 ? 4.941 5.116 11.738 1.00 20.12 92 SER A C 19
ATOM 30173 O O . SER A 1 92 ? 4.162 5.247 12.681 1.00 44.22 92 SER A O 19
ATOM 30181 N N . ASN A 1 93 ? 6.172 5.617 11.741 1.00 32.31 93 ASN A N 19
ATOM 30182 C CA . ASN A 1 93 ? 6.689 6.367 12.880 1.00 22.31 93 ASN A CA 19
ATOM 30183 C C . ASN A 1 93 ? 6.247 7.826 12.817 1.00 4.50 93 ASN A C 19
ATOM 30184 O O . ASN A 1 93 ? 7.031 8.708 12.461 1.00 75.31 93 ASN A O 19
ATOM 30195 N N . ILE A 1 94 ? 4.988 8.073 13.165 1.00 63.33 94 ILE A N 19
ATOM 30196 C CA . ILE A 1 94 ? 4.443 9.424 13.149 1.00 71.35 94 ILE A CA 19
ATOM 30197 C C . ILE A 1 94 ? 4.741 10.152 14.455 1.00 12.12 94 ILE A C 19
ATOM 30198 O O . ILE A 1 94 ? 3.827 10.553 15.176 1.00 13.51 94 ILE A O 19
ATOM 30214 N N . ARG A 1 95 ? 6.025 10.319 14.754 1.00 42.52 95 ARG A N 19
ATOM 30215 C CA . ARG A 1 95 ? 6.444 11.000 15.973 1.00 13.23 95 ARG A CA 19
ATOM 30216 C C . ARG A 1 95 ? 6.923 12.416 15.668 1.00 1.23 95 ARG A C 19
ATOM 30217 O O . ARG A 1 95 ? 6.755 13.328 16.478 1.00 35.13 95 ARG A O 19
ATOM 30238 N N . TYR A 1 96 ? 7.522 12.593 14.496 1.00 23.22 96 TYR A N 19
ATOM 30239 C CA . TYR A 1 96 ? 8.030 13.897 14.085 1.00 22.44 96 TYR A CA 19
ATOM 30240 C C . TYR A 1 96 ? 6.887 14.886 13.881 1.00 33.44 96 TYR A C 19
ATOM 30241 O O . TYR A 1 96 ? 5.721 14.499 13.809 1.00 52.23 96 TYR A O 19
ATOM 30259 N N . GLY A 1 97 ? 7.231 16.167 13.789 1.00 23.43 97 GLY A N 19
ATOM 30260 C CA . GLY A 1 97 ? 6.224 17.193 13.594 1.00 11.34 97 GLY A CA 19
ATOM 30261 C C . GLY A 1 97 ? 6.007 17.522 12.130 1.00 25.00 97 GLY A C 19
ATOM 30262 O O . GLY A 1 97 ? 5.839 18.687 11.767 1.00 72.21 97 GLY A O 19
ATOM 30266 N N . TYR A 1 98 ? 6.013 16.495 11.288 1.00 44.31 98 TYR A N 19
ATOM 30267 C CA . TYR A 1 98 ? 5.821 16.681 9.854 1.00 5.23 98 TYR A CA 19
ATOM 30268 C C . TYR A 1 98 ? 4.390 16.344 9.449 1.00 31.32 98 TYR A C 19
ATOM 30269 O O . TYR A 1 98 ? 3.851 15.310 9.840 1.00 62.52 98 TYR A O 19
ATOM 30287 N N . MET A 1 1 ? 15.651 -23.428 11.936 1.00 33.33 1 MET A N 20
ATOM 30288 C CA . MET A 1 1 ? 14.899 -22.314 11.370 1.00 53.00 1 MET A CA 20
ATOM 30289 C C . MET A 1 1 ? 15.610 -21.743 10.147 1.00 74.22 1 MET A C 20
ATOM 30290 O O . MET A 1 1 ? 16.809 -21.472 10.184 1.00 22.12 1 MET A O 20
ATOM 30304 N N . GLY A 1 2 ? 14.862 -21.563 9.063 1.00 75.44 2 GLY A N 20
ATOM 30305 C CA . GLY A 1 2 ? 15.437 -21.027 7.844 1.00 44.25 2 GLY A CA 20
ATOM 30306 C C . GLY A 1 2 ? 14.519 -20.038 7.155 1.00 1.13 2 GLY A C 20
ATOM 30307 O O . GLY A 1 2 ? 13.650 -20.425 6.374 1.00 32.54 2 GLY A O 20
ATOM 30311 N N . LYS A 1 3 ? 14.710 -18.755 7.445 1.00 20.01 3 LYS A N 20
ATOM 30312 C CA . LYS A 1 3 ? 13.892 -17.705 6.849 1.00 51.22 3 LYS A CA 20
ATOM 30313 C C . LYS A 1 3 ? 12.410 -17.957 7.107 1.00 63.53 3 LYS A C 20
ATOM 30314 O O . LYS A 1 3 ? 11.575 -17.774 6.220 1.00 62.54 3 LYS A O 20
ATOM 30333 N N . LEU A 1 4 ? 12.090 -18.378 8.326 1.00 75.41 4 LEU A N 20
ATOM 30334 C CA . LEU A 1 4 ? 10.707 -18.654 8.700 1.00 33.43 4 LEU A CA 20
ATOM 30335 C C . LEU A 1 4 ? 9.941 -17.359 8.950 1.00 74.00 4 LEU A C 20
ATOM 30336 O O . LEU A 1 4 ? 10.537 -16.307 9.182 1.00 3.30 4 LEU A O 20
ATOM 30352 N N . LYS A 1 5 ? 8.616 -17.443 8.904 1.00 1.04 5 LYS A N 20
ATOM 30353 C CA . LYS A 1 5 ? 7.767 -16.279 9.129 1.00 2.12 5 LYS A CA 20
ATOM 30354 C C . LYS A 1 5 ? 6.937 -16.447 10.398 1.00 63.32 5 LYS A C 20
ATOM 30355 O O . LYS A 1 5 ? 6.208 -17.428 10.549 1.00 42.32 5 LYS A O 20
ATOM 30374 N N . TRP A 1 6 ? 7.052 -15.486 11.306 1.00 3.35 6 TRP A N 20
ATOM 30375 C CA . TRP A 1 6 ? 6.311 -15.527 12.562 1.00 54.12 6 TRP A CA 20
ATOM 30376 C C . TRP A 1 6 ? 4.863 -15.094 12.355 1.00 44.43 6 TRP A C 20
ATOM 30377 O O . TRP A 1 6 ? 4.432 -14.859 11.226 1.00 2.54 6 TRP A O 20
ATOM 30398 N N . PHE A 1 7 ? 4.119 -14.991 13.450 1.00 5.33 7 PHE A N 20
ATOM 30399 C CA . PHE A 1 7 ? 2.719 -14.586 13.387 1.00 23.12 7 PHE A CA 20
ATOM 30400 C C . PHE A 1 7 ? 2.595 -13.067 13.319 1.00 54.41 7 PHE A C 20
ATOM 30401 O O . PHE A 1 7 ? 1.946 -12.527 12.423 1.00 75.00 7 PHE A O 20
ATOM 30418 N N . SER A 1 8 ? 3.221 -12.384 14.272 1.00 43.13 8 SER A N 20
ATOM 30419 C CA . SER A 1 8 ? 3.177 -10.927 14.323 1.00 41.14 8 SER A CA 20
ATOM 30420 C C . SER A 1 8 ? 3.938 -10.319 13.148 1.00 62.33 8 SER A C 20
ATOM 30421 O O . SER A 1 8 ? 3.505 -9.331 12.558 1.00 71.35 8 SER A O 20
ATOM 30429 N N . GLY A 1 9 ? 5.078 -10.920 12.814 1.00 20.34 9 GLY A N 20
ATOM 30430 C CA . GLY A 1 9 ? 5.882 -10.425 11.713 1.00 14.03 9 GLY A CA 20
ATOM 30431 C C . GLY A 1 9 ? 7.332 -10.219 12.101 1.00 65.02 9 GLY A C 20
ATOM 30432 O O . GLY A 1 9 ? 7.627 -9.677 13.165 1.00 51.35 9 GLY A O 20
ATOM 30436 N N . GLY A 1 10 ? 8.243 -10.656 11.235 1.00 21.23 10 GLY A N 20
ATOM 30437 C CA . GLY A 1 10 ? 9.660 -10.511 11.511 1.00 12.35 10 GLY A CA 20
ATOM 30438 C C . GLY A 1 10 ? 10.070 -9.062 11.692 1.00 75.23 10 GLY A C 20
ATOM 30439 O O . GLY A 1 10 ? 9.222 -8.169 11.730 1.00 65.43 10 GLY A O 20
ATOM 30443 N N . LYS A 1 11 ? 11.372 -8.826 11.803 1.00 25.33 11 LYS A N 20
ATOM 30444 C CA . LYS A 1 11 ? 11.893 -7.476 11.982 1.00 45.33 11 LYS A CA 20
ATOM 30445 C C . LYS A 1 11 ? 11.790 -6.678 10.686 1.00 64.13 11 LYS A C 20
ATOM 30446 O O . LYS A 1 11 ? 11.898 -5.453 10.692 1.00 14.32 11 LYS A O 20
ATOM 30465 N N . GLU A 1 12 ? 11.581 -7.382 9.578 1.00 13.12 12 GLU A N 20
ATOM 30466 C CA . GLU A 1 12 ? 11.463 -6.737 8.275 1.00 65.33 12 GLU A CA 20
ATOM 30467 C C . GLU A 1 12 ? 10.142 -5.982 8.159 1.00 4.13 12 GLU A C 20
ATOM 30468 O O . GLU A 1 12 ? 9.180 -6.480 7.575 1.00 21.03 12 GLU A O 20
ATOM 30480 N N . ARG A 1 13 ? 10.105 -4.778 8.721 1.00 62.53 13 ARG A N 20
ATOM 30481 C CA . ARG A 1 13 ? 8.903 -3.954 8.683 1.00 32.42 13 ARG A CA 20
ATOM 30482 C C . ARG A 1 13 ? 8.745 -3.285 7.321 1.00 62.11 13 ARG A C 20
ATOM 30483 O O . ARG A 1 13 ? 7.630 -3.115 6.827 1.00 15.35 13 ARG A O 20
ATOM 30504 N N . SER A 1 14 ? 9.868 -2.909 6.718 1.00 25.11 14 SER A N 20
ATOM 30505 C CA . SER A 1 14 ? 9.855 -2.255 5.415 1.00 53.12 14 SER A CA 20
ATOM 30506 C C . SER A 1 14 ? 9.321 -3.196 4.340 1.00 24.40 14 SER A C 20
ATOM 30507 O O . SER A 1 14 ? 8.465 -2.821 3.541 1.00 73.42 14 SER A O 20
ATOM 30515 N N . ASN A 1 15 ? 9.836 -4.422 4.328 1.00 52.43 15 ASN A N 20
ATOM 30516 C CA . ASN A 1 15 ? 9.413 -5.419 3.351 1.00 1.30 15 ASN A CA 20
ATOM 30517 C C . ASN A 1 15 ? 8.002 -5.912 3.653 1.00 73.40 15 ASN A C 20
ATOM 30518 O O . ASN A 1 15 ? 7.314 -6.433 2.774 1.00 5.52 15 ASN A O 20
ATOM 30529 N N . GLN A 1 16 ? 7.576 -5.744 4.901 1.00 11.22 16 GLN A N 20
ATOM 30530 C CA . GLN A 1 16 ? 6.247 -6.171 5.319 1.00 32.21 16 GLN A CA 20
ATOM 30531 C C . GLN A 1 16 ? 5.167 -5.468 4.503 1.00 74.31 16 GLN A C 20
ATOM 30532 O O . GLN A 1 16 ? 4.354 -6.115 3.843 1.00 1.24 16 GLN A O 20
ATOM 30546 N N . ALA A 1 17 ? 5.164 -4.140 4.553 1.00 65.01 17 ALA A N 20
ATOM 30547 C CA . ALA A 1 17 ? 4.186 -3.349 3.817 1.00 62.02 17 ALA A CA 20
ATOM 30548 C C . ALA A 1 17 ? 4.144 -3.756 2.348 1.00 31.24 17 ALA A C 20
ATOM 30549 O O . ALA A 1 17 ? 3.069 -3.907 1.767 1.00 65.51 17 ALA A O 20
ATOM 30556 N N . GLU A 1 18 ? 5.320 -3.931 1.754 1.00 53.13 18 GLU A N 20
ATOM 30557 C CA . GLU A 1 18 ? 5.416 -4.319 0.351 1.00 32.31 18 GLU A CA 20
ATOM 30558 C C . GLU A 1 18 ? 4.576 -5.563 0.072 1.00 50.51 18 GLU A C 20
ATOM 30559 O O . GLU A 1 18 ? 3.800 -5.599 -0.882 1.00 23.13 18 GLU A O 20
ATOM 30571 N N . ASN A 1 19 ? 4.740 -6.580 0.912 1.00 62.34 19 ASN A N 20
ATOM 30572 C CA . ASN A 1 19 ? 3.999 -7.827 0.755 1.00 13.44 19 ASN A CA 20
ATOM 30573 C C . ASN A 1 19 ? 2.507 -7.603 0.978 1.00 74.15 19 ASN A C 20
ATOM 30574 O O . ASN A 1 19 ? 1.672 -8.172 0.274 1.00 73.34 19 ASN A O 20
ATOM 30585 N N . ILE A 1 20 ? 2.178 -6.772 1.960 1.00 31.15 20 ILE A N 20
ATOM 30586 C CA . ILE A 1 20 ? 0.786 -6.473 2.274 1.00 43.41 20 ILE A CA 20
ATOM 30587 C C . ILE A 1 20 ? 0.072 -5.861 1.074 1.00 51.32 20 ILE A C 20
ATOM 30588 O O . ILE A 1 20 ? -0.954 -6.371 0.623 1.00 70.20 20 ILE A O 20
ATOM 30604 N N . ILE A 1 21 ? 0.622 -4.766 0.560 1.00 74.20 21 ILE A N 20
ATOM 30605 C CA . ILE A 1 21 ? 0.038 -4.087 -0.590 1.00 52.04 21 ILE A CA 20
ATOM 30606 C C . ILE A 1 21 ? -0.233 -5.066 -1.728 1.00 52.32 21 ILE A C 20
ATOM 30607 O O . ILE A 1 21 ? -1.288 -5.023 -2.362 1.00 5.01 21 ILE A O 20
ATOM 30623 N N . THR A 1 22 ? 0.728 -5.949 -1.982 1.00 72.11 22 THR A N 20
ATOM 30624 C CA . THR A 1 22 ? 0.594 -6.940 -3.042 1.00 34.22 22 THR A CA 20
ATOM 30625 C C . THR A 1 22 ? -0.625 -7.827 -2.815 1.00 1.21 22 THR A C 20
ATOM 30626 O O . THR A 1 22 ? -1.231 -8.321 -3.766 1.00 72.42 22 THR A O 20
ATOM 30637 N N . ASP A 1 23 ? -0.980 -8.024 -1.550 1.00 70.24 23 ASP A N 20
ATOM 30638 C CA . ASP A 1 23 ? -2.128 -8.851 -1.198 1.00 10.12 23 ASP A CA 20
ATOM 30639 C C . ASP A 1 23 ? -3.408 -8.295 -1.816 1.00 62.32 23 ASP A C 20
ATOM 30640 O O . ASP A 1 23 ? -3.992 -8.905 -2.713 1.00 34.14 23 ASP A O 20
ATOM 30649 N N . LEU A 1 24 ? -3.838 -7.137 -1.331 1.00 13.30 24 LEU A N 20
ATOM 30650 C CA . LEU A 1 24 ? -5.049 -6.498 -1.834 1.00 51.04 24 LEU A CA 20
ATOM 30651 C C . LEU A 1 24 ? -5.045 -6.449 -3.359 1.00 3.31 24 LEU A C 20
ATOM 30652 O O . LEU A 1 24 ? -6.091 -6.567 -3.998 1.00 32.31 24 LEU A O 20
ATOM 30668 N N . LEU A 1 25 ? -3.862 -6.275 -3.936 1.00 1.40 25 LEU A N 20
ATOM 30669 C CA . LEU A 1 25 ? -3.720 -6.212 -5.387 1.00 1.11 25 LEU A CA 20
ATOM 30670 C C . LEU A 1 25 ? -4.298 -7.460 -6.046 1.00 0.23 25 LEU A C 20
ATOM 30671 O O . LEU A 1 25 ? -5.131 -7.370 -6.947 1.00 3.30 25 LEU A O 20
ATOM 30687 N N . ASP A 1 26 ? -3.852 -8.624 -5.587 1.00 63.53 26 ASP A N 20
ATOM 30688 C CA . ASP A 1 26 ? -4.328 -9.892 -6.129 1.00 24.44 26 ASP A CA 20
ATOM 30689 C C . ASP A 1 26 ? -5.827 -10.052 -5.899 1.00 71.44 26 ASP A C 20
ATOM 30690 O O . ASP A 1 26 ? -6.556 -10.503 -6.784 1.00 50.33 26 ASP A O 20
ATOM 30699 N N . ASP A 1 27 ? -6.281 -9.683 -4.707 1.00 51.10 27 ASP A N 20
ATOM 30700 C CA . ASP A 1 27 ? -7.694 -9.786 -4.361 1.00 61.24 27 ASP A CA 20
ATOM 30701 C C . ASP A 1 27 ? -8.546 -8.931 -5.294 1.00 52.21 27 ASP A C 20
ATOM 30702 O O . ASP A 1 27 ? -9.559 -9.389 -5.822 1.00 74.21 27 ASP A O 20
ATOM 30711 N N . LEU A 1 28 ? -8.128 -7.685 -5.491 1.00 74.44 28 LEU A N 20
ATOM 30712 C CA . LEU A 1 28 ? -8.853 -6.764 -6.360 1.00 52.22 28 LEU A CA 20
ATOM 30713 C C . LEU A 1 28 ? -8.739 -7.189 -7.821 1.00 1.25 28 LEU A C 20
ATOM 30714 O O . LEU A 1 28 ? -9.590 -6.853 -8.645 1.00 11.43 28 LEU A O 20
ATOM 30730 N N . LYS A 1 29 ? -7.684 -7.932 -8.135 1.00 63.21 29 LYS A N 20
ATOM 30731 C CA . LYS A 1 29 ? -7.460 -8.408 -9.495 1.00 4.31 29 LYS A CA 20
ATOM 30732 C C . LYS A 1 29 ? -8.728 -9.030 -10.070 1.00 30.31 29 LYS A C 20
ATOM 30733 O O . LYS A 1 29 ? -9.146 -8.700 -11.180 1.00 64.41 29 LYS A O 20
ATOM 30752 N N . THR A 1 30 ? -9.338 -9.931 -9.306 1.00 61.44 30 THR A N 20
ATOM 30753 C CA . THR A 1 30 ? -10.558 -10.599 -9.740 1.00 32.40 30 THR A CA 20
ATOM 30754 C C . THR A 1 30 ? -11.796 -9.861 -9.241 1.00 60.44 30 THR A C 20
ATOM 30755 O O . THR A 1 30 ? -12.583 -10.404 -8.465 1.00 4.24 30 THR A O 20
ATOM 30766 N N . ASP A 1 31 ? -11.962 -8.623 -9.693 1.00 71.15 31 ASP A N 20
ATOM 30767 C CA . ASP A 1 31 ? -13.106 -7.811 -9.294 1.00 64.03 31 ASP A CA 20
ATOM 30768 C C . ASP A 1 31 ? -13.250 -6.594 -10.202 1.00 33.14 31 ASP A C 20
ATOM 30769 O O . ASP A 1 31 ? -12.296 -6.181 -10.861 1.00 60.14 31 ASP A O 20
ATOM 30778 N N . LEU A 1 32 ? -14.450 -6.023 -10.230 1.00 24.12 32 LEU A N 20
ATOM 30779 C CA . LEU A 1 32 ? -14.720 -4.852 -11.058 1.00 21.15 32 LEU A CA 20
ATOM 30780 C C . LEU A 1 32 ? -14.706 -3.577 -10.219 1.00 63.44 32 LEU A C 20
ATOM 30781 O O . LEU A 1 32 ? -14.822 -2.473 -10.749 1.00 15.43 32 LEU A O 20
ATOM 30797 N N . ASP A 1 33 ? -14.560 -3.740 -8.908 1.00 53.12 33 ASP A N 20
ATOM 30798 C CA . ASP A 1 33 ? -14.526 -2.602 -7.997 1.00 21.53 33 ASP A CA 20
ATOM 30799 C C . ASP A 1 33 ? -13.145 -1.956 -7.984 1.00 24.43 33 ASP A C 20
ATOM 30800 O O . ASP A 1 33 ? -12.172 -2.539 -8.461 1.00 33.23 33 ASP A O 20
ATOM 30809 N N . ASN A 1 34 ? -13.067 -0.747 -7.436 1.00 63.25 34 ASN A N 20
ATOM 30810 C CA . ASN A 1 34 ? -11.804 -0.021 -7.363 1.00 50.13 34 ASN A CA 20
ATOM 30811 C C . ASN A 1 34 ? -11.202 0.163 -8.753 1.00 13.35 34 ASN A C 20
ATOM 30812 O O . ASN A 1 34 ? -10.231 -0.502 -9.112 1.00 32.04 34 ASN A O 20
ATOM 30823 N N . GLU A 1 35 ? -11.785 1.073 -9.528 1.00 2.13 35 GLU A N 20
ATOM 30824 C CA . GLU A 1 35 ? -11.305 1.345 -10.878 1.00 30.03 35 GLU A CA 20
ATOM 30825 C C . GLU A 1 35 ? -10.158 2.351 -10.855 1.00 23.12 35 GLU A C 20
ATOM 30826 O O . GLU A 1 35 ? -10.318 3.483 -10.397 1.00 14.00 35 GLU A O 20
ATOM 30838 N N . SER A 1 36 ? -8.999 1.929 -11.351 1.00 2.32 36 SER A N 20
ATOM 30839 C CA . SER A 1 36 ? -7.822 2.791 -11.383 1.00 53.03 36 SER A CA 20
ATOM 30840 C C . SER A 1 36 ? -7.272 3.013 -9.978 1.00 34.44 36 SER A C 20
ATOM 30841 O O . SER A 1 36 ? -6.304 3.750 -9.786 1.00 30.10 36 SER A O 20
ATOM 30849 N N . LEU A 1 37 ? -7.896 2.371 -8.997 1.00 35.30 37 LEU A N 20
ATOM 30850 C CA . LEU A 1 37 ? -7.471 2.497 -7.607 1.00 73.20 37 LEU A CA 20
ATOM 30851 C C . LEU A 1 37 ? -6.131 1.802 -7.382 1.00 52.32 37 LEU A C 20
ATOM 30852 O O . LEU A 1 37 ? -5.244 2.340 -6.720 1.00 70.41 37 LEU A O 20
ATOM 30868 N N . LYS A 1 38 ? -5.991 0.605 -7.941 1.00 1.41 38 LYS A N 20
ATOM 30869 C CA . LYS A 1 38 ? -4.759 -0.163 -7.806 1.00 1.10 38 LYS A CA 20
ATOM 30870 C C . LYS A 1 38 ? -3.547 0.678 -8.196 1.00 31.13 38 LYS A C 20
ATOM 30871 O O . LYS A 1 38 ? -2.447 0.477 -7.682 1.00 2.24 38 LYS A O 20
ATOM 30890 N N . LYS A 1 39 ? -3.758 1.623 -9.106 1.00 42.34 39 LYS A N 20
ATOM 30891 C CA . LYS A 1 39 ? -2.684 2.497 -9.564 1.00 11.21 39 LYS A CA 20
ATOM 30892 C C . LYS A 1 39 ? -1.970 3.146 -8.383 1.00 34.33 39 LYS A C 20
ATOM 30893 O O . LYS A 1 39 ? -0.755 3.343 -8.410 1.00 74.00 39 LYS A O 20
ATOM 30912 N N . VAL A 1 40 ? -2.733 3.476 -7.344 1.00 61.42 40 VAL A N 20
ATOM 30913 C CA . VAL A 1 40 ? -2.173 4.100 -6.152 1.00 43.31 40 VAL A CA 20
ATOM 30914 C C . VAL A 1 40 ? -1.305 3.118 -5.374 1.00 5.13 40 VAL A C 20
ATOM 30915 O O . VAL A 1 40 ? -0.158 3.416 -5.038 1.00 51.53 40 VAL A O 20
ATOM 30928 N N . LEU A 1 41 ? -1.859 1.944 -5.088 1.00 53.34 41 LEU A N 20
ATOM 30929 C CA . LEU A 1 41 ? -1.136 0.915 -4.349 1.00 52.44 41 LEU A CA 20
ATOM 30930 C C . LEU A 1 41 ? 0.116 0.480 -5.105 1.00 15.44 41 LEU A C 20
ATOM 30931 O O . LEU A 1 41 ? 1.218 0.493 -4.558 1.00 51.54 41 LEU A O 20
ATOM 30947 N N . GLU A 1 42 ? -0.064 0.097 -6.365 1.00 41.54 42 GLU A N 20
ATOM 30948 C CA . GLU A 1 42 ? 1.052 -0.340 -7.196 1.00 33.32 42 GLU A CA 20
ATOM 30949 C C . GLU A 1 42 ? 2.137 0.731 -7.259 1.00 24.24 42 GLU A C 20
ATOM 30950 O O . GLU A 1 42 ? 3.296 0.474 -6.934 1.00 14.14 42 GLU A O 20
ATOM 30962 N N . ASN A 1 43 ? 1.752 1.931 -7.677 1.00 53.33 43 ASN A N 20
ATOM 30963 C CA . ASN A 1 43 ? 2.691 3.041 -7.784 1.00 4.43 43 ASN A CA 20
ATOM 30964 C C . ASN A 1 43 ? 3.472 3.219 -6.485 1.00 51.10 43 ASN A C 20
ATOM 30965 O O . ASN A 1 43 ? 4.686 3.016 -6.445 1.00 61.33 43 ASN A O 20
ATOM 30976 N N . TYR A 1 44 ? 2.768 3.599 -5.425 1.00 0.32 44 TYR A N 20
ATOM 30977 C CA . TYR A 1 44 ? 3.395 3.806 -4.125 1.00 31.44 44 TYR A CA 20
ATOM 30978 C C . TYR A 1 44 ? 4.234 2.596 -3.725 1.00 70.12 44 TYR A C 20
ATOM 30979 O O . TYR A 1 44 ? 5.341 2.737 -3.203 1.00 15.32 44 TYR A O 20
ATOM 30997 N N . LEU A 1 45 ? 3.699 1.405 -3.976 1.00 3.43 45 LEU A N 20
ATOM 30998 C CA . LEU A 1 45 ? 4.398 0.168 -3.644 1.00 31.13 45 LEU A CA 20
ATOM 30999 C C . LEU A 1 45 ? 5.771 0.124 -4.305 1.00 61.04 45 LEU A C 20
ATOM 31000 O O . LEU A 1 45 ? 6.752 -0.297 -3.693 1.00 73.21 45 LEU A O 20
ATOM 31016 N N . GLU A 1 46 ? 5.833 0.564 -5.558 1.00 44.34 46 GLU A N 20
ATOM 31017 C CA . GLU A 1 46 ? 7.089 0.576 -6.302 1.00 33.51 46 GLU A CA 20
ATOM 31018 C C . GLU A 1 46 ? 8.126 1.449 -5.604 1.00 15.44 46 GLU A C 20
ATOM 31019 O O . GLU A 1 46 ? 9.325 1.189 -5.683 1.00 3.13 46 GLU A O 20
ATOM 31031 N N . GLU A 1 47 ? 7.654 2.489 -4.922 1.00 60.31 47 GLU A N 20
ATOM 31032 C CA . GLU A 1 47 ? 8.541 3.403 -4.212 1.00 25.43 47 GLU A CA 20
ATOM 31033 C C . GLU A 1 47 ? 9.355 2.660 -3.156 1.00 60.13 47 GLU A C 20
ATOM 31034 O O . GLU A 1 47 ? 10.515 2.989 -2.905 1.00 12.32 47 GLU A O 20
ATOM 31046 N N . LEU A 1 48 ? 8.739 1.656 -2.541 1.00 21.21 48 LEU A N 20
ATOM 31047 C CA . LEU A 1 48 ? 9.406 0.866 -1.512 1.00 33.34 48 LEU A CA 20
ATOM 31048 C C . LEU A 1 48 ? 10.657 0.193 -2.067 1.00 40.10 48 LEU A C 20
ATOM 31049 O O . LEU A 1 48 ? 11.632 -0.021 -1.346 1.00 20.54 48 LEU A O 20
ATOM 31065 N N . LYS A 1 49 ? 10.625 -0.135 -3.353 1.00 71.23 49 LYS A N 20
ATOM 31066 C CA . LYS A 1 49 ? 11.756 -0.781 -4.008 1.00 2.22 49 LYS A CA 20
ATOM 31067 C C . LYS A 1 49 ? 12.874 0.222 -4.277 1.00 10.54 49 LYS A C 20
ATOM 31068 O O . LYS A 1 49 ? 14.050 -0.138 -4.304 1.00 60.31 49 LYS A O 20
ATOM 31087 N N . GLN A 1 50 ? 12.497 1.482 -4.473 1.00 52.44 50 GLN A N 20
ATOM 31088 C CA . GLN A 1 50 ? 13.469 2.537 -4.739 1.00 31.43 50 GLN A CA 20
ATOM 31089 C C . GLN A 1 50 ? 14.162 2.975 -3.453 1.00 15.03 50 GLN A C 20
ATOM 31090 O O . GLN A 1 50 ? 13.610 2.839 -2.360 1.00 40.32 50 GLN A O 20
ATOM 31104 N N . LYS A 1 51 ? 15.374 3.501 -3.590 1.00 11.41 51 LYS A N 20
ATOM 31105 C CA . LYS A 1 51 ? 16.143 3.961 -2.440 1.00 72.54 51 LYS A CA 20
ATOM 31106 C C . LYS A 1 51 ? 15.973 5.463 -2.237 1.00 0.25 51 LYS A C 20
ATOM 31107 O O . LYS A 1 51 ? 16.693 6.078 -1.451 1.00 11.11 51 LYS A O 20
ATOM 31126 N N . SER A 1 52 ? 15.014 6.047 -2.949 1.00 4.22 52 SER A N 20
ATOM 31127 C CA . SER A 1 52 ? 14.751 7.478 -2.848 1.00 61.15 52 SER A CA 20
ATOM 31128 C C . SER A 1 52 ? 13.813 7.776 -1.683 1.00 3.15 52 SER A C 20
ATOM 31129 O O . SER A 1 52 ? 14.240 8.274 -0.640 1.00 71.13 52 SER A O 20
ATOM 31137 N N . ALA A 1 53 ? 12.534 7.470 -1.866 1.00 72.05 53 ALA A N 20
ATOM 31138 C CA . ALA A 1 53 ? 11.535 7.703 -0.831 1.00 24.22 53 ALA A CA 20
ATOM 31139 C C . ALA A 1 53 ? 11.664 6.684 0.297 1.00 41.55 53 ALA A C 20
ATOM 31140 O O . ALA A 1 53 ? 11.879 5.497 0.051 1.00 71.24 53 ALA A O 20
ATOM 31147 N N . SER A 1 54 ? 11.534 7.156 1.532 1.00 54.41 54 SER A N 20
ATOM 31148 C CA . SER A 1 54 ? 11.641 6.286 2.697 1.00 62.02 54 SER A CA 20
ATOM 31149 C C . SER A 1 54 ? 10.381 5.442 2.863 1.00 13.11 54 SER A C 20
ATOM 31150 O O . SER A 1 54 ? 9.314 5.792 2.357 1.00 4.22 54 SER A O 20
ATOM 31158 N N . VAL A 1 55 ? 10.512 4.328 3.576 1.00 30.23 55 VAL A N 20
ATOM 31159 C CA . VAL A 1 55 ? 9.385 3.433 3.811 1.00 55.12 55 VAL A CA 20
ATOM 31160 C C . VAL A 1 55 ? 8.187 4.194 4.369 1.00 74.32 55 VAL A C 20
ATOM 31161 O O . VAL A 1 55 ? 7.095 4.186 3.799 1.00 43.53 55 VAL A O 20
ATOM 31174 N N . PRO A 1 56 ? 8.393 4.867 5.510 1.00 21.33 56 PRO A N 20
ATOM 31175 C CA . PRO A 1 56 ? 7.341 5.646 6.170 1.00 70.15 56 PRO A CA 20
ATOM 31176 C C . PRO A 1 56 ? 6.968 6.898 5.384 1.00 32.54 56 PRO A C 20
ATOM 31177 O O . PRO A 1 56 ? 5.956 7.542 5.666 1.00 22.23 56 PRO A O 20
ATOM 31188 N N . LEU A 1 57 ? 7.789 7.238 4.397 1.00 21.25 57 LEU A N 20
ATOM 31189 C CA . LEU A 1 57 ? 7.544 8.414 3.569 1.00 43.11 57 LEU A CA 20
ATOM 31190 C C . LEU A 1 57 ? 6.504 8.116 2.495 1.00 40.42 57 LEU A C 20
ATOM 31191 O O . LEU A 1 57 ? 5.815 9.019 2.017 1.00 62.35 57 LEU A O 20
ATOM 31207 N N . ILE A 1 58 ? 6.394 6.846 2.120 1.00 1.35 58 ILE A N 20
ATOM 31208 C CA . ILE A 1 58 ? 5.435 6.430 1.105 1.00 54.41 58 ILE A CA 20
ATOM 31209 C C . ILE A 1 58 ? 4.126 5.973 1.740 1.00 74.35 58 ILE A C 20
ATOM 31210 O O . ILE A 1 58 ? 3.041 6.269 1.236 1.00 2.50 58 ILE A O 20
ATOM 31226 N N . LEU A 1 59 ? 4.233 5.250 2.849 1.00 62.45 59 LEU A N 20
ATOM 31227 C CA . LEU A 1 59 ? 3.058 4.752 3.554 1.00 20.14 59 LEU A CA 20
ATOM 31228 C C . LEU A 1 59 ? 2.144 5.901 3.966 1.00 20.44 59 LEU A C 20
ATOM 31229 O O . LEU A 1 59 ? 0.920 5.774 3.938 1.00 30.33 59 LEU A O 20
ATOM 31245 N N . SER A 1 60 ? 2.746 7.022 4.348 1.00 14.32 60 SER A N 20
ATOM 31246 C CA . SER A 1 60 ? 1.986 8.194 4.767 1.00 3.51 60 SER A CA 20
ATOM 31247 C C . SER A 1 60 ? 1.161 8.749 3.610 1.00 31.33 60 SER A C 20
ATOM 31248 O O . SER A 1 60 ? -0.040 8.984 3.746 1.00 11.52 60 SER A O 20
ATOM 31256 N N . ARG A 1 61 ? 1.815 8.956 2.472 1.00 12.30 61 ARG A N 20
ATOM 31257 C CA . ARG A 1 61 ? 1.144 9.485 1.291 1.00 34.12 61 ARG A CA 20
ATOM 31258 C C . ARG A 1 61 ? 0.137 8.479 0.741 1.00 22.22 61 ARG A C 20
ATOM 31259 O O . ARG A 1 61 ? -0.941 8.853 0.278 1.00 44.23 61 ARG A O 20
ATOM 31280 N N . MET A 1 62 ? 0.496 7.200 0.797 1.00 0.00 62 MET A N 20
ATOM 31281 C CA . MET A 1 62 ? -0.377 6.139 0.305 1.00 0.51 62 MET A CA 20
ATOM 31282 C C . MET A 1 62 ? -1.770 6.254 0.917 1.00 51.32 62 MET A C 20
ATOM 31283 O O . MET A 1 62 ? -2.757 6.436 0.205 1.00 64.30 62 MET A O 20
ATOM 31297 N N . ASN A 1 63 ? -1.841 6.147 2.240 1.00 44.51 63 ASN A N 20
ATOM 31298 C CA . ASN A 1 63 ? -3.113 6.238 2.946 1.00 52.20 63 ASN A CA 20
ATOM 31299 C C . ASN A 1 63 ? -3.847 7.526 2.584 1.00 42.54 63 ASN A C 20
ATOM 31300 O O . ASN A 1 63 ? -5.063 7.527 2.388 1.00 45.43 63 ASN A O 20
ATOM 31311 N N . LEU A 1 64 ? -3.099 8.621 2.495 1.00 72.03 64 LEU A N 20
ATOM 31312 C CA . LEU A 1 64 ? -3.677 9.917 2.154 1.00 31.50 64 LEU A CA 20
ATOM 31313 C C . LEU A 1 64 ? -4.265 9.897 0.747 1.00 51.04 64 LEU A C 20
ATOM 31314 O O . LEU A 1 64 ? -5.107 10.728 0.404 1.00 71.14 64 LEU A O 20
ATOM 31330 N N . ASP A 1 65 ? -3.818 8.943 -0.063 1.00 1.24 65 ASP A N 20
ATOM 31331 C CA . ASP A 1 65 ? -4.303 8.814 -1.432 1.00 65.34 65 ASP A CA 20
ATOM 31332 C C . ASP A 1 65 ? -5.440 7.800 -1.513 1.00 43.20 65 ASP A C 20
ATOM 31333 O O . ASP A 1 65 ? -6.439 8.026 -2.195 1.00 10.41 65 ASP A O 20
ATOM 31342 N N . ILE A 1 66 ? -5.279 6.681 -0.813 1.00 45.41 66 ILE A N 20
ATOM 31343 C CA . ILE A 1 66 ? -6.292 5.633 -0.805 1.00 44.44 66 ILE A CA 20
ATOM 31344 C C . ILE A 1 66 ? -7.570 6.109 -0.124 1.00 52.42 66 ILE A C 20
ATOM 31345 O O . ILE A 1 66 ? -8.636 6.145 -0.739 1.00 42.10 66 ILE A O 20
ATOM 31361 N N . SER A 1 67 ? -7.455 6.475 1.148 1.00 30.22 67 SER A N 20
ATOM 31362 C CA . SER A 1 67 ? -8.603 6.947 1.914 1.00 41.32 67 SER A CA 20
ATOM 31363 C C . SER A 1 67 ? -9.356 8.032 1.151 1.00 53.11 67 SER A C 20
ATOM 31364 O O . SER A 1 67 ? -10.575 7.961 0.988 1.00 44.45 67 SER A O 20
ATOM 31372 N N . LYS A 1 68 ? -8.622 9.038 0.684 1.00 22.52 68 LYS A N 20
ATOM 31373 C CA . LYS A 1 68 ? -9.217 10.138 -0.063 1.00 73.30 68 LYS A CA 20
ATOM 31374 C C . LYS A 1 68 ? -9.819 9.642 -1.374 1.00 33.04 68 LYS A C 20
ATOM 31375 O O . LYS A 1 68 ? -10.813 10.185 -1.856 1.00 12.44 68 LYS A O 20
ATOM 31394 N N . ALA A 1 69 ? -9.212 8.608 -1.945 1.00 2.13 69 ALA A N 20
ATOM 31395 C CA . ALA A 1 69 ? -9.690 8.037 -3.198 1.00 14.01 69 ALA A CA 20
ATOM 31396 C C . ALA A 1 69 ? -11.047 7.365 -3.013 1.00 64.42 69 ALA A C 20
ATOM 31397 O O . ALA A 1 69 ? -11.785 7.160 -3.976 1.00 52.13 69 ALA A O 20
ATOM 31404 N N . ILE A 1 70 ? -11.367 7.023 -1.769 1.00 11.43 70 ILE A N 20
ATOM 31405 C CA . ILE A 1 70 ? -12.635 6.375 -1.459 1.00 33.02 70 ILE A CA 20
ATOM 31406 C C . ILE A 1 70 ? -13.813 7.289 -1.779 1.00 61.43 70 ILE A C 20
ATOM 31407 O O . ILE A 1 70 ? -14.578 7.029 -2.709 1.00 62.22 70 ILE A O 20
ATOM 31423 N N . ARG A 1 71 ? -13.953 8.359 -1.005 1.00 4.44 71 ARG A N 20
ATOM 31424 C CA . ARG A 1 71 ? -15.037 9.312 -1.206 1.00 74.14 71 ARG A CA 20
ATOM 31425 C C . ARG A 1 71 ? -14.987 9.904 -2.612 1.00 4.30 71 ARG A C 20
ATOM 31426 O O . ARG A 1 71 ? -15.980 9.891 -3.337 1.00 41.33 71 ARG A O 20
ATOM 31447 N N . ASN A 1 72 ? -13.822 10.424 -2.988 1.00 60.32 72 ASN A N 20
ATOM 31448 C CA . ASN A 1 72 ? -13.643 11.022 -4.306 1.00 63.15 72 ASN A CA 20
ATOM 31449 C C . ASN A 1 72 ? -14.108 10.070 -5.404 1.00 22.30 72 ASN A C 20
ATOM 31450 O O . ASN A 1 72 ? -15.190 10.235 -5.965 1.00 51.44 72 ASN A O 20
ATOM 31461 N N . ASP A 1 73 ? -13.283 9.072 -5.703 1.00 30.43 73 ASP A N 20
ATOM 31462 C CA . ASP A 1 73 ? -13.610 8.092 -6.732 1.00 25.22 73 ASP A CA 20
ATOM 31463 C C . ASP A 1 73 ? -14.993 7.493 -6.493 1.00 2.35 73 ASP A C 20
ATOM 31464 O O . ASP A 1 73 ? -15.883 7.607 -7.333 1.00 31.21 73 ASP A O 20
ATOM 31473 N N . GLY A 1 74 ? -15.163 6.854 -5.339 1.00 33.30 74 GLY A N 20
ATOM 31474 C CA . GLY A 1 74 ? -16.440 6.246 -5.010 1.00 4.14 74 GLY A CA 20
ATOM 31475 C C . GLY A 1 74 ? -16.341 4.742 -4.849 1.00 64.12 74 GLY A C 20
ATOM 31476 O O . GLY A 1 74 ? -17.291 4.016 -5.138 1.00 34.21 74 GLY A O 20
ATOM 31480 N N . VAL A 1 75 ? -15.186 4.272 -4.389 1.00 43.53 75 VAL A N 20
ATOM 31481 C CA . VAL A 1 75 ? -14.965 2.844 -4.192 1.00 32.54 75 VAL A CA 20
ATOM 31482 C C . VAL A 1 75 ? -15.443 2.400 -2.814 1.00 12.12 75 VAL A C 20
ATOM 31483 O O . VAL A 1 75 ? -16.050 3.175 -2.074 1.00 12.42 75 VAL A O 20
ATOM 31496 N N . THR A 1 76 ? -15.166 1.145 -2.474 1.00 62.50 76 THR A N 20
ATOM 31497 C CA . THR A 1 76 ? -15.568 0.596 -1.185 1.00 74.05 76 THR A CA 20
ATOM 31498 C C . THR A 1 76 ? -14.586 -0.468 -0.710 1.00 5.01 76 THR A C 20
ATOM 31499 O O . THR A 1 76 ? -14.235 -1.383 -1.457 1.00 35.31 76 THR A O 20
ATOM 31510 N N . LEU A 1 77 ? -14.143 -0.343 0.537 1.00 41.11 77 LEU A N 20
ATOM 31511 C CA . LEU A 1 77 ? -13.199 -1.295 1.112 1.00 10.52 77 LEU A CA 20
ATOM 31512 C C . LEU A 1 77 ? -13.914 -2.565 1.562 1.00 2.43 77 LEU A C 20
ATOM 31513 O O . LEU A 1 77 ? -15.027 -2.852 1.122 1.00 3.13 77 LEU A O 20
ATOM 31529 N N . SER A 1 78 ? -13.267 -3.321 2.443 1.00 22.13 78 SER A N 20
ATOM 31530 C CA . SER A 1 78 ? -13.839 -4.562 2.953 1.00 75.53 78 SER A CA 20
ATOM 31531 C C . SER A 1 78 ? -13.186 -4.961 4.272 1.00 1.13 78 SER A C 20
ATOM 31532 O O . SER A 1 78 ? -12.310 -4.261 4.780 1.00 12.23 78 SER A O 20
ATOM 31540 N N . ASP A 1 79 ? -13.617 -6.091 4.821 1.00 33.23 79 ASP A N 20
ATOM 31541 C CA . ASP A 1 79 ? -13.074 -6.586 6.080 1.00 33.14 79 ASP A CA 20
ATOM 31542 C C . ASP A 1 79 ? -11.551 -6.639 6.032 1.00 54.32 79 ASP A C 20
ATOM 31543 O O . ASP A 1 79 ? -10.872 -5.812 6.640 1.00 24.33 79 ASP A O 20
ATOM 31552 N N . TYR A 1 80 ? -11.021 -7.616 5.305 1.00 11.45 80 TYR A N 20
ATOM 31553 C CA . TYR A 1 80 ? -9.578 -7.779 5.180 1.00 41.02 80 TYR A CA 20
ATOM 31554 C C . TYR A 1 80 ? -8.919 -6.478 4.730 1.00 23.35 80 TYR A C 20
ATOM 31555 O O . TYR A 1 80 ? -7.819 -6.144 5.169 1.00 13.53 80 TYR A O 20
ATOM 31573 N N . GLN A 1 81 ? -9.602 -5.748 3.854 1.00 62.23 81 GLN A N 20
ATOM 31574 C CA . GLN A 1 81 ? -9.084 -4.484 3.346 1.00 53.35 81 GLN A CA 20
ATOM 31575 C C . GLN A 1 81 ? -8.839 -3.498 4.483 1.00 72.50 81 GLN A C 20
ATOM 31576 O O . GLN A 1 81 ? -7.696 -3.233 4.852 1.00 51.42 81 GLN A O 20
ATOM 31590 N N . SER A 1 82 ? -9.922 -2.959 5.035 1.00 21.20 82 SER A N 20
ATOM 31591 C CA . SER A 1 82 ? -9.824 -2.000 6.129 1.00 52.41 82 SER A CA 20
ATOM 31592 C C . SER A 1 82 ? -8.914 -2.526 7.234 1.00 0.11 82 SER A C 20
ATOM 31593 O O . SER A 1 82 ? -8.208 -1.761 7.891 1.00 42.32 82 SER A O 20
ATOM 31601 N N . LYS A 1 83 ? -8.937 -3.840 7.435 1.00 5.54 83 LYS A N 20
ATOM 31602 C CA . LYS A 1 83 ? -8.113 -4.472 8.459 1.00 1.45 83 LYS A CA 20
ATOM 31603 C C . LYS A 1 83 ? -6.631 -4.341 8.123 1.00 60.31 83 LYS A C 20
ATOM 31604 O O . LYS A 1 83 ? -5.827 -3.935 8.963 1.00 61.23 83 LYS A O 20
ATOM 31623 N N . LYS A 1 84 ? -6.275 -4.686 6.890 1.00 14.11 84 LYS A N 20
ATOM 31624 C CA . LYS A 1 84 ? -4.891 -4.605 6.441 1.00 64.33 84 LYS A CA 20
ATOM 31625 C C . LYS A 1 84 ? -4.393 -3.163 6.470 1.00 52.25 84 LYS A C 20
ATOM 31626 O O . LYS A 1 84 ? -3.187 -2.912 6.488 1.00 53.05 84 LYS A O 20
ATOM 31645 N N . LEU A 1 85 ? -5.329 -2.219 6.474 1.00 65.04 85 LEU A N 20
ATOM 31646 C CA . LEU A 1 85 ? -4.984 -0.802 6.502 1.00 23.01 85 LEU A CA 20
ATOM 31647 C C . LEU A 1 85 ? -4.372 -0.416 7.845 1.00 60.31 85 LEU A C 20
ATOM 31648 O O . LEU A 1 85 ? -3.458 0.407 7.910 1.00 54.24 85 LEU A O 20
ATOM 31664 N N . LYS A 1 86 ? -4.879 -1.019 8.915 1.00 2.40 86 LYS A N 20
ATOM 31665 C CA . LYS A 1 86 ? -4.380 -0.743 10.257 1.00 14.12 86 LYS A CA 20
ATOM 31666 C C . LYS A 1 86 ? -2.993 -1.346 10.458 1.00 51.53 86 LYS A C 20
ATOM 31667 O O . LYS A 1 86 ? -2.336 -1.090 11.465 1.00 1.32 86 LYS A O 20
ATOM 31686 N N . GLU A 1 87 ? -2.555 -2.145 9.490 1.00 52.32 87 GLU A N 20
ATOM 31687 C CA . GLU A 1 87 ? -1.245 -2.783 9.561 1.00 34.33 87 GLU A CA 20
ATOM 31688 C C . GLU A 1 87 ? -0.130 -1.743 9.498 1.00 61.25 87 GLU A C 20
ATOM 31689 O O . GLU A 1 87 ? 0.464 -1.391 10.518 1.00 52.14 87 GLU A O 20
ATOM 31701 N N . LEU A 1 88 ? 0.150 -1.258 8.293 1.00 20.04 88 LEU A N 20
ATOM 31702 C CA . LEU A 1 88 ? 1.194 -0.259 8.096 1.00 64.32 88 LEU A CA 20
ATOM 31703 C C . LEU A 1 88 ? 0.847 1.042 8.812 1.00 2.20 88 LEU A C 20
ATOM 31704 O O . LEU A 1 88 ? 1.670 1.953 8.903 1.00 44.30 88 LEU A O 20
ATOM 31720 N N . THR A 1 89 ? -0.378 1.122 9.322 1.00 22.11 89 THR A N 20
ATOM 31721 C CA . THR A 1 89 ? -0.835 2.310 10.032 1.00 41.23 89 THR A CA 20
ATOM 31722 C C . THR A 1 89 ? -0.056 2.510 11.327 1.00 3.22 89 THR A C 20
ATOM 31723 O O . THR A 1 89 ? 0.387 3.618 11.631 1.00 32.02 89 THR A O 20
ATOM 31734 N N . SER A 1 90 ? 0.111 1.432 12.085 1.00 32.21 90 SER A N 20
ATOM 31735 C CA . SER A 1 90 ? 0.834 1.490 13.350 1.00 13.30 90 SER A CA 20
ATOM 31736 C C . SER A 1 90 ? 2.339 1.561 13.111 1.00 24.44 90 SER A C 20
ATOM 31737 O O . SER A 1 90 ? 3.086 2.085 13.939 1.00 61.41 90 SER A O 20
ATOM 31745 N N . ILE A 1 91 ? 2.778 1.029 11.975 1.00 15.53 91 ILE A N 20
ATOM 31746 C CA . ILE A 1 91 ? 4.193 1.033 11.627 1.00 52.52 91 ILE A CA 20
ATOM 31747 C C . ILE A 1 91 ? 4.680 2.445 11.319 1.00 10.11 91 ILE A C 20
ATOM 31748 O O . ILE A 1 91 ? 5.835 2.784 11.576 1.00 60.10 91 ILE A O 20
ATOM 31764 N N . SER A 1 92 ? 3.791 3.265 10.769 1.00 13.51 92 SER A N 20
ATOM 31765 C CA . SER A 1 92 ? 4.130 4.641 10.424 1.00 20.11 92 SER A CA 20
ATOM 31766 C C . SER A 1 92 ? 4.295 5.491 11.680 1.00 23.32 92 SER A C 20
ATOM 31767 O O . SER A 1 92 ? 3.318 5.973 12.250 1.00 20.42 92 SER A O 20
ATOM 31775 N N . ASN A 1 93 ? 5.542 5.670 12.107 1.00 70.34 93 ASN A N 20
ATOM 31776 C CA . ASN A 1 93 ? 5.837 6.461 13.295 1.00 24.22 93 ASN A CA 20
ATOM 31777 C C . ASN A 1 93 ? 5.735 7.953 12.996 1.00 34.23 93 ASN A C 20
ATOM 31778 O O . ASN A 1 93 ? 6.746 8.629 12.807 1.00 41.41 93 ASN A O 20
ATOM 31789 N N . ILE A 1 94 ? 4.507 8.460 12.954 1.00 30.52 94 ILE A N 20
ATOM 31790 C CA . ILE A 1 94 ? 4.273 9.872 12.679 1.00 62.51 94 ILE A CA 20
ATOM 31791 C C . ILE A 1 94 ? 4.393 10.706 13.949 1.00 11.55 94 ILE A C 20
ATOM 31792 O O . ILE A 1 94 ? 3.442 11.371 14.360 1.00 52.42 94 ILE A O 20
ATOM 31808 N N . ARG A 1 95 ? 5.569 10.668 14.567 1.00 41.43 95 ARG A N 20
ATOM 31809 C CA . ARG A 1 95 ? 5.814 11.422 15.791 1.00 64.51 95 ARG A CA 20
ATOM 31810 C C . ARG A 1 95 ? 6.033 12.900 15.484 1.00 41.33 95 ARG A C 20
ATOM 31811 O O . ARG A 1 95 ? 5.303 13.761 15.975 1.00 12.50 95 ARG A O 20
ATOM 31832 N N . TYR A 1 96 ? 7.043 13.187 14.670 1.00 33.34 96 TYR A N 20
ATOM 31833 C CA . TYR A 1 96 ? 7.359 14.561 14.300 1.00 4.03 96 TYR A CA 20
ATOM 31834 C C . TYR A 1 96 ? 6.161 15.239 13.644 1.00 24.25 96 TYR A C 20
ATOM 31835 O O . TYR A 1 96 ? 5.097 14.639 13.498 1.00 31.03 96 TYR A O 20
ATOM 31853 N N . GLY A 1 97 ? 6.342 16.496 13.249 1.00 25.32 97 GLY A N 20
ATOM 31854 C CA . GLY A 1 97 ? 5.269 17.237 12.613 1.00 60.43 97 GLY A CA 20
ATOM 31855 C C . GLY A 1 97 ? 4.671 16.492 11.435 1.00 50.45 97 GLY A C 20
ATOM 31856 O O . GLY A 1 97 ? 3.503 16.684 11.099 1.00 33.34 97 GLY A O 20
ATOM 31860 N N . TYR A 1 98 ? 5.474 15.644 10.804 1.00 63.11 98 TYR A N 20
ATOM 31861 C CA . TYR A 1 98 ? 5.020 14.872 9.654 1.00 75.32 98 TYR A CA 20
ATOM 31862 C C . TYR A 1 98 ? 5.083 13.375 9.942 1.00 1.20 98 TYR A C 20
ATOM 31863 O O . TYR A 1 98 ? 6.163 12.791 10.007 1.00 43.42 98 TYR A O 20
#